Protein 2L2F (pdb70)

Sequence (108 aa):
MGNFHESSNNIWLEDGHILHAECGNGEGDYVESTLDLDYYIGNDDGSFSWGGENFSGSASNITLDIEGDDNIPVLRAELNPMDGDPVEANVNLSERIGNDCGTLIFLAMGNFHESSNNIWLEDGHILHAECGNGEGDYVESTLDLDYYIGNDDGSFSWGGENFSGSASNITLDIEGDDNIPVLRAELNPMDGDPVEANVNLSERIGNDCGTLIFLAMGNFHESSNNIWLEDGHILHAECGNGEGDYVESTLDLDYYIGNDDGSFSWGGENFSGSASNITLDIEGDDNIPVLRAELNPMDGDPVEANVNLSERIGNDCGTLIFLAMGNFHESSNNIWLEDGHILHAECGNGEGDYVESTLDLDYYIGNDDGSFSWGGENFSGSASNITLDIEGDDNIPVLRAELNPMDGDPVEANVNLSERIGNDCGTLIFLAMGNFHESSNNIWLEDGHILHAECGNGEGDYVESTLDLDYYIGNDDGSFSWGGENFSGSASNITLDIEGDDNIPVLRAELNPMDGDPVEANVNLSERIGNDCGTLIFLAMGNFHESSNNIWLEDGHILHAECGNGEGDYVESTLDLDYYIGNDDGSFSWGGENFSGSASNITLDIEGDDNIPVLRAELNPMDGDPVEANVNLSERIGNDCGTLIFLAMGNFHESSNNIWLEDGHILHAECGNGEGDYVESTLDLDYYIGNDDGSFSWGGENFSGSASNITLDIEGDDNIPVLRAELNPMDGDPVEANVNLSERIGNDCGTLIFLAMGNFHESSNNIWLEDGHILHAECGNGEGDYVESTLDLDYYIGNDDGSFSWGGENFSGSASNITLDIEGDDNIPVLRAELNPMDGDPVEANVNLSERIGNDCGTLIFLAMGNFHESSNNIWLEDGHILHAECGNGEGDYVESTLDLDYYIGNDDGSFSWGGENFSGSASNITLDIEGDDNIPVLRAELNPMDGDPVEANVNLSERIGNDCGTLIFLAMGNFHESSNNIWLEDGHILHAECGNGEGDYVESTLDLDYYIGNDDGSFSWGGENFSGSASNITLDIEGDDNIPVLRAELNPMDGDPVEANVNLSERIGNDCGTLIFLAMGNFHESSNNIWLEDGHILHAECGNGEGDYVESTLDLDYYIGNDDGSFSWGGENFSGSASNITLDIEGDDNIPVLRAELNPMDGDPVEANVNLSERIGNDCGTLIFLAMGNFHESSNNIWLEDGHILHAECGNGEGDYVESTLDLDYYIGNDDGSFSWGGENFSGSASNITLDIEGDDNIPVLRAELNPMDGDPVEANVNLSERIGNDCGTLIFLAMGNFHESSNNIWLEDGHILHAECGNGEGDYVESTLDLDYYIGNDDGSFSWGGENFSGSASNITLDIEGDDNIPVLRAELNPMDGDPVEANVNLSERIGNDCGTLIFLAMGNFHESSNNIWLEDGHILHAECGNGEGDYVESTLDLDYYIGNDDGSFSWGGENFSGSASNITLDIEGDDNIPVLRAELNPMDGDPVEANVNLSERIGNDCGTLIFLAMGNFHESSNNIWLEDGHILHAECGNGEGDYVESTLDLDYYIGNDDGSFSWGGENFSGSASNITLDIEGDDNIPVLRAELNPMDGDPVEANVNLSERIGNDCGTLIFLAMGNFHESSNNIWLEDGHILHAECGNGEGDYVESTLDLDYYIGNDDGSFSWGGENFSGSASNITLDIEGDDNIPVLRAELNPMDGDPVEANVNLSERIGNDCGTLIFLAMGNFHESSNNIWLEDGHILHAECGNGEGDYVESTLDLDYYIGNDDGSFSWGGENFSGSASNITLDIEGDDNIPVLRAELNPMDGDPVEANVNLSERIGNDCGTLIFLAMGNFHESSNNIWLEDGHILHAECGNGEGDYVESTLDLDYYIGNDDGSFSWGGENFSGSASNITLDIEGDDNIPVLRAELNPMDGDPVEANVNLSERIGNDCGTLIFLAMGNFHESSNNIWLEDGHILHAECGNGEGDYVESTLDLDYYIGNDDGSFSWGGENFSGSASNITLDIEGDDNIPVLRAELNPMDGDPVEANVNLSERIGNDCGTLIFLAMGNFHESSNNIWLEDGHILHAECGNGEGDYVESTLDLDYYIGNDDGSFSWGGENFSGSASNITLDIEGDDNIPVLRAELNPMDGDPVEANVNLSERIGNDCGTLIFLA

B-factor: mean 0.48, std 0.54, range [0.07, 3.86]

Radius of gyration: 13.77 Å; Cα contacts (8 Å, |Δi|>4): 285; chains: 1; bounding box: 48×23×30 Å

InterPro domains:
  IPR011058 Cyanovirin-N [PF08881] (4-104)
  IPR011058 Cyanovirin-N [SM01111] (3-106)
  IPR036673 Cyanovirin-N superfamily [G3DSA:2.30.60.10] (1-108)
  IPR036673 Cyanovirin-N superfamily [SSF51322] (2-106)

Organism: Gibberella zeae (strain ATCC MYA-4620 / CBS 123657 / FGSC 9075 / NRRL 31084 / PH-1) (NCBI:txid229533)

CATH classification: 2.30.60.10

Nearest PDB structures (foldseek):
  2l2f-assembly1_A  TM=1.007E+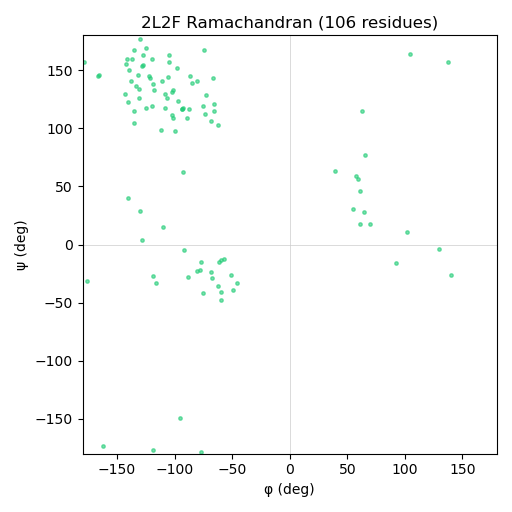00  e=2.336E-23  Fusarium graminearum
  5k79-assembly2_B  TM=9.026E-01  e=1.060E-09  Gloeothece citriformis PCC 7424
  1n02-assembly1_A  TM=8.655E-01  e=2.011E-09  Nostoc ellipsosporum
  2jzj-assembly1_A  TM=8.826E-01  e=4.046E-09  Ceratopteris richardii
  2yhh-assembly1_A  TM=8.433E-01  e=1.055E-07  Microcystis aeruginosa

Secondary structure (DSSP, 8-state):
--GGGTSEEEEEEETTTEEEEEEE-SSS-EEEEEEESTTTEEESSSSEEET---SGGGEEEEEEEEETTTTEEEEEEEE--SSSS-EEEEEEGGGSEEEETTEEEE--

Solvent-accessible surface area: 6148 Å² total; per-residue (Å²): 191,1,86,1,24,116,45,12,61,94,40,117,20,78,131,2,54,45,0,26,1,43,0,15,62,74,170,67,107,127,52,139,12,81,13,47,0,54,112,63,1,6,41,91,81,0,55,30,42,52,56,19,100,80,0,37,69,47,18,55,104,18,89,26,86,95,100,47,152,110,87,34,2,13,0,92,3,69,0,68,20,169,126,42,121,67,70,146,5,99,11,35,0,8,97,94,0,6,42,85,91,0,75,10,65,38,40,134

Structure (mmCIF, N/CA/C/O backbone):
data_2L2F
#
_entry.id   2L2F
#
loop_
_atom_site.group_PDB
_atom_site.id
_atom_site.type_symbol
_atom_site.label_atom_id
_atom_site.label_alt_id
_atom_site.label_comp_id
_atom_site.label_asym_id
_atom_site.label_entity_id
_atom_site.label_seq_id
_atom_site.pdbx_PDB_ins_code
_atom_site.Cartn_x
_atom_site.Cartn_y
_atom_site.Cartn_z
_atom_site.occupancy
_atom_site.B_iso_or_equiv
_atom_site.auth_seq_id
_atom_site.auth_comp_id
_atom_site.auth_asym_id
_atom_site.auth_atom_id
_atom_site.pdbx_PDB_model_num
ATOM 1 N N . MET A 1 1 ? -5.641 -12.234 -3.837 1.00 0.50 1 MET A N 1
ATOM 2 C CA . MET A 1 1 ? -4.733 -11.095 -4.133 1.00 0.24 1 MET A CA 1
ATOM 3 C C . MET A 1 1 ? -5.428 -9.759 -3.889 1.00 0.20 1 MET A C 1
ATOM 4 O O . MET A 1 1 ? -6.610 -9.716 -3.548 1.00 0.27 1 MET A O 1
ATOM 20 N N . GLY A 1 2 ? -4.686 -8.671 -4.067 1.00 0.13 2 GLY A N 1
ATOM 21 C CA . GLY A 1 2 ? -5.249 -7.349 -3.862 1.00 0.10 2 GLY A CA 1
ATOM 22 C C . GLY A 1 2 ? -5.805 -6.752 -5.132 1.00 0.10 2 GLY A C 1
ATOM 23 O O . GLY A 1 2 ? -5.350 -5.707 -5.598 1.00 0.11 2 GLY A O 1
ATOM 27 N N . ASN A 1 3 ? -6.812 -7.416 -5.673 1.00 0.10 3 ASN A N 1
ATOM 28 C CA . ASN A 1 3 ? -7.482 -6.969 -6.882 1.00 0.11 3 ASN A CA 1
ATOM 29 C C . ASN A 1 3 ? -8.123 -5.602 -6.673 1.00 0.11 3 ASN A C 1
ATOM 30 O O . ASN A 1 3 ? -8.519 -4.943 -7.633 1.00 0.12 3 ASN A O 1
ATOM 41 N N . PHE A 1 4 ? -8.256 -5.191 -5.410 1.00 0.10 4 PHE A N 1
ATOM 42 C CA . PHE A 1 4 ? -8.887 -3.917 -5.084 1.00 0.10 4 PHE A CA 1
ATOM 43 C C . PHE A 1 4 ? -8.370 -2.795 -5.983 1.00 0.10 4 PHE A C 1
ATOM 44 O O . PHE A 1 4 ? -9.108 -1.870 -6.318 1.00 0.12 4 PHE A O 1
ATOM 61 N N . HIS A 1 5 ? -7.107 -2.886 -6.377 1.00 0.10 5 HIS A N 1
ATOM 62 C CA . HIS A 1 5 ? -6.511 -1.878 -7.242 1.00 0.11 5 HIS A CA 1
ATOM 63 C C . HIS A 1 5 ? -7.232 -1.829 -8.586 1.00 0.11 5 HIS A C 1
ATOM 64 O O . HIS A 1 5 ? -7.390 -0.762 -9.179 1.00 0.13 5 HIS A O 1
ATOM 79 N N . GLU A 1 6 ? -7.661 -2.994 -9.060 1.00 0.11 6 GLU A N 1
ATOM 80 C CA . GLU A 1 6 ? -8.359 -3.086 -10.335 1.00 0.12 6 GLU A CA 1
ATOM 81 C C . GLU A 1 6 ? -9.831 -2.705 -10.189 1.00 0.12 6 GLU A C 1
ATOM 82 O O . GLU A 1 6 ? -10.482 -2.323 -11.161 1.00 0.13 6 GLU A O 1
ATOM 94 N N . SER A 1 7 ? -10.350 -2.811 -8.969 1.00 0.11 7 SER A N 1
ATOM 95 C CA . SER A 1 7 ? -11.745 -2.477 -8.702 1.00 0.12 7 SER A CA 1
ATOM 96 C C . SER A 1 7 ? -11.862 -1.204 -7.864 1.00 0.11 7 SER A C 1
ATOM 97 O O . SER A 1 7 ? -12.924 -0.913 -7.314 1.00 0.12 7 SER A O 1
ATOM 105 N N . SER A 1 8 ? -10.771 -0.447 -7.770 1.00 0.12 8 SER A N 1
ATOM 106 C CA . SER A 1 8 ? -10.771 0.792 -6.999 1.00 0.15 8 SER A CA 1
ATOM 107 C C . SER A 1 8 ? -10.254 1.956 -7.837 1.00 0.16 8 SER A C 1
ATOM 108 O O . SER A 1 8 ? -9.493 1.763 -8.785 1.00 0.17 8 SER A O 1
ATOM 116 N N . ASN A 1 9 ? -10.673 3.164 -7.477 1.00 0.19 9 ASN A N 1
ATOM 117 C CA . ASN A 1 9 ? -10.254 4.363 -8.189 1.00 0.23 9 ASN A CA 1
ATOM 118 C C . ASN A 1 9 ? -9.516 5.314 -7.253 1.00 0.23 9 ASN A C 1
ATOM 119 O O . ASN A 1 9 ? -9.650 5.230 -6.032 1.00 0.23 9 ASN A O 1
ATOM 130 N N . ASN A 1 10 ? -8.738 6.216 -7.836 1.00 0.25 10 ASN A N 1
ATOM 131 C CA . ASN A 1 10 ? -7.974 7.185 -7.059 1.00 0.26 10 ASN A CA 1
ATOM 132 C C . ASN A 1 10 ? -7.036 6.481 -6.082 1.00 0.22 10 ASN A C 1
ATOM 133 O O . ASN A 1 10 ? -7.115 6.687 -4.871 1.00 0.23 10 ASN A O 1
ATOM 144 N N . ILE A 1 11 ? -6.147 5.651 -6.618 1.00 0.20 11 ILE A N 1
ATOM 145 C CA . ILE A 1 11 ? -5.192 4.918 -5.794 1.00 0.17 11 ILE A CA 1
ATOM 146 C C . ILE A 1 11 ? -3.879 5.685 -5.678 1.00 0.18 11 ILE A C 1
ATOM 147 O O . ILE A 1 11 ? -3.192 5.912 -6.675 1.00 0.19 11 ILE A O 1
ATOM 163 N N . TRP A 1 12 ? -3.536 6.084 -4.458 1.00 0.17 12 TRP A N 1
ATOM 164 C CA . TRP A 1 12 ? -2.306 6.830 -4.217 1.00 0.17 12 TRP A CA 1
ATOM 165 C C . TRP A 1 12 ? -1.920 6.783 -2.741 1.00 0.17 12 TRP A C 1
ATOM 166 O O . TRP A 1 12 ? -2.539 6.071 -1.950 1.00 0.20 12 TRP A O 1
ATOM 187 N N . LEU A 1 13 ? -0.893 7.545 -2.378 1.00 0.17 13 LEU A N 1
ATOM 188 C CA . LEU A 1 13 ? -0.425 7.588 -0.998 1.00 0.17 13 LEU A CA 1
ATOM 189 C C . LEU A 1 13 ? -0.239 9.027 -0.526 1.00 0.15 13 LEU A C 1
ATOM 190 O O . LEU A 1 13 ? 0.138 9.903 -1.304 1.00 0.16 13 LEU A O 1
ATOM 206 N N . GLU A 1 14 ? -0.505 9.262 0.755 1.00 0.14 14 GLU A N 1
ATOM 207 C CA . GLU A 1 14 ? -0.367 10.593 1.335 1.00 0.14 14 GLU A CA 1
ATOM 208 C C . GLU A 1 14 ? 0.661 10.586 2.463 1.00 0.15 14 GLU A C 1
ATOM 209 O O . GLU A 1 14 ? 0.496 9.889 3.464 1.00 0.15 14 GLU A O 1
ATOM 221 N N . ASP A 1 15 ? 1.722 11.367 2.290 1.00 0.16 15 ASP A N 1
ATOM 222 C CA . ASP A 1 15 ? 2.782 11.456 3.288 1.00 0.18 15 ASP A CA 1
ATOM 223 C C . ASP A 1 15 ? 3.455 10.101 3.505 1.00 0.19 15 ASP A C 1
ATOM 224 O O . ASP A 1 15 ? 4.136 9.891 4.509 1.00 0.20 15 ASP A O 1
ATOM 233 N N . GLY A 1 16 ? 3.267 9.187 2.557 1.00 0.18 16 GLY A N 1
ATOM 234 C CA . GLY A 1 16 ? 3.869 7.871 2.664 1.00 0.20 16 GLY A CA 1
ATOM 235 C C . GLY A 1 16 ? 3.427 7.117 3.904 1.00 0.19 16 GLY A C 1
ATOM 236 O O . GLY A 1 16 ? 4.259 6.688 4.704 1.00 0.20 16 GLY A O 1
ATOM 240 N N . HIS A 1 17 ? 2.118 6.945 4.060 1.00 0.16 17 HIS A N 1
ATOM 241 C CA . HIS A 1 17 ? 1.577 6.225 5.209 1.00 0.16 17 HIS A CA 1
ATOM 242 C C . HIS A 1 17 ? 0.057 6.078 5.112 1.00 0.14 17 HIS A C 1
ATOM 243 O O . HIS A 1 17 ? -0.508 5.091 5.583 1.00 0.16 17 HIS A O 1
ATOM 258 N N . ILE A 1 18 ? -0.600 7.058 4.497 1.00 0.14 18 ILE A N 1
ATOM 259 C CA . ILE A 1 18 ? -2.050 7.021 4.340 1.00 0.14 18 ILE A CA 1
ATOM 260 C C . ILE A 1 18 ? -2.435 6.617 2.920 1.00 0.15 18 ILE A C 1
ATOM 261 O O . ILE A 1 18 ? -1.920 7.165 1.945 1.00 0.23 18 ILE A O 1
ATOM 277 N N . LEU A 1 19 ? -3.344 5.653 2.813 1.00 0.13 19 LEU A N 1
ATOM 278 C CA . LEU A 1 19 ? -3.801 5.170 1.515 1.00 0.15 19 LEU A CA 1
ATOM 279 C C . LEU A 1 19 ? -5.253 5.562 1.265 1.00 0.15 19 LEU A C 1
ATOM 280 O O . LEU A 1 19 ? -6.084 5.515 2.171 1.00 0.15 19 LEU A O 1
ATOM 296 N N . HIS A 1 20 ? -5.550 5.945 0.028 1.00 0.16 20 HIS A N 1
ATOM 297 C CA . HIS A 1 20 ? -6.904 6.341 -0.346 1.00 0.17 20 HIS A CA 1
ATOM 298 C C . HIS A 1 20 ? -7.314 5.666 -1.650 1.00 0.19 20 HIS A C 1
ATOM 299 O O . HIS A 1 20 ? -6.533 5.604 -2.599 1.00 0.21 20 HIS A O 1
ATOM 314 N N . ALA A 1 21 ? -8.541 5.158 -1.690 1.00 0.19 21 ALA A N 1
ATOM 315 C CA . ALA A 1 21 ? -9.045 4.486 -2.879 1.00 0.21 21 ALA A CA 1
ATOM 316 C C . ALA A 1 21 ? -10.556 4.297 -2.808 1.00 0.20 21 ALA A C 1
ATOM 317 O O . ALA A 1 21 ? -11.114 4.070 -1.734 1.00 0.23 21 ALA A O 1
ATOM 324 N N . GLU A 1 22 ? -11.213 4.392 -3.959 1.00 0.22 22 GLU A N 1
ATOM 325 C CA . GLU A 1 22 ? -12.661 4.231 -4.031 1.00 0.23 22 GLU A CA 1
ATOM 326 C C . GLU A 1 22 ? -13.025 2.830 -4.507 1.00 0.18 22 GLU A C 1
ATOM 327 O O . GLU A 1 22 ? -13.023 2.551 -5.706 1.00 0.23 22 GLU A O 1
ATOM 339 N N . CYS A 1 23 ? -13.337 1.950 -3.561 1.00 0.15 23 CYS A N 1
ATOM 340 C CA . CYS A 1 23 ? -13.701 0.577 -3.887 1.00 0.17 23 CYS A CA 1
ATOM 341 C C . CYS A 1 23 ? -15.212 0.384 -3.829 1.00 0.19 23 CYS A C 1
ATOM 342 O O . CYS A 1 23 ? -15.866 0.803 -2.875 1.00 0.24 23 CYS A O 1
ATOM 350 N N . GLY A 1 24 ? -15.760 -0.255 -4.858 1.00 0.18 24 GLY A N 1
ATOM 351 C CA . GLY A 1 24 ? -17.190 -0.495 -4.905 1.00 0.21 24 GLY A CA 1
ATOM 352 C C . GLY A 1 24 ? -17.616 -1.635 -4.001 1.00 0.23 24 GLY A C 1
ATOM 353 O O . GLY A 1 24 ? -16.789 -2.227 -3.308 1.00 0.29 24 GLY A O 1
ATOM 357 N N . ASN A 1 25 ? -18.909 -1.943 -4.007 1.00 0.23 25 ASN A N 1
ATOM 358 C CA . ASN A 1 25 ? -19.441 -3.022 -3.179 1.00 0.27 25 ASN A CA 1
ATOM 359 C C . ASN A 1 25 ? -20.016 -4.140 -4.044 1.00 0.32 25 ASN A C 1
ATOM 360 O O . ASN A 1 25 ? -19.951 -5.314 -3.681 1.00 0.38 25 ASN A O 1
ATOM 371 N N . GLY A 1 26 ? -20.579 -3.768 -5.190 1.00 0.37 26 GLY A N 1
ATOM 372 C CA . GLY A 1 26 ? -21.156 -4.753 -6.086 1.00 0.45 26 GLY A CA 1
ATOM 373 C C . GLY A 1 26 ? -22.450 -4.275 -6.716 1.00 0.48 26 GLY A C 1
ATOM 374 O O . GLY A 1 26 ? -22.816 -4.712 -7.807 1.00 0.63 26 GLY A O 1
ATOM 378 N N . GLU A 1 27 ? -23.143 -3.374 -6.027 1.00 0.46 27 GLU A N 1
ATOM 379 C CA . GLU A 1 27 ? -24.403 -2.834 -6.525 1.00 0.54 27 GLU A CA 1
ATOM 380 C C . GLU A 1 27 ? -24.174 -1.966 -7.758 1.00 0.58 27 GLU A C 1
ATOM 381 O O . GLU A 1 27 ? -25.049 -1.848 -8.616 1.00 0.70 27 GLU A O 1
ATOM 393 N N . GLY A 1 28 ? -22.993 -1.360 -7.840 1.00 0.51 28 GLY A N 1
ATOM 394 C CA . GLY A 1 28 ? -22.672 -0.511 -8.972 1.00 0.60 28 GLY A CA 1
ATOM 395 C C . GLY A 1 28 ? -22.131 0.846 -8.557 1.00 0.57 28 GLY A C 1
ATOM 396 O O . GLY A 1 28 ? -21.747 1.651 -9.406 1.00 0.70 28 GLY A O 1
ATOM 400 N N . ASP A 1 29 ? -22.099 1.104 -7.252 1.00 0.43 29 ASP A N 1
ATOM 401 C CA . ASP A 1 29 ? -21.601 2.375 -6.738 1.00 0.41 29 ASP A CA 1
ATOM 402 C C . ASP A 1 29 ? -20.215 2.207 -6.122 1.00 0.36 29 ASP A C 1
ATOM 403 O O . ASP A 1 29 ? -19.787 1.092 -5.825 1.00 0.34 29 ASP A O 1
ATOM 412 N N . TYR A 1 30 ? -19.519 3.324 -5.933 1.00 0.34 30 TYR A N 1
ATOM 413 C CA . TYR A 1 30 ? -18.182 3.302 -5.353 1.00 0.30 30 TYR A CA 1
ATOM 414 C C . TYR A 1 30 ? -18.212 3.775 -3.903 1.00 0.26 30 TYR A C 1
ATOM 415 O O . TYR A 1 30 ? -19.128 4.487 -3.491 1.00 0.28 30 TYR A O 1
ATOM 433 N N . VAL A 1 31 ? -17.207 3.373 -3.132 1.00 0.23 31 VAL A N 1
ATOM 434 C CA . VAL A 1 31 ? -17.123 3.755 -1.727 1.00 0.22 31 VAL A CA 1
ATOM 435 C C . VAL A 1 31 ? -15.710 4.196 -1.357 1.00 0.21 31 VAL A C 1
ATOM 436 O O . VAL A 1 31 ? -14.774 3.398 -1.383 1.00 0.28 31 VAL A O 1
ATOM 449 N N . GLU A 1 32 ? -15.565 5.472 -1.013 1.00 0.24 32 GLU A N 1
ATOM 450 C CA . GLU A 1 32 ? -14.273 6.021 -0.636 1.00 0.25 32 GLU A CA 1
ATOM 451 C C . GLU A 1 32 ? -13.770 5.396 0.661 1.00 0.23 32 GLU A C 1
ATOM 452 O O . GLU A 1 32 ? -14.426 5.483 1.699 1.00 0.32 32 GLU A O 1
ATOM 464 N N . SER A 1 33 ? -12.600 4.770 0.594 1.00 0.18 33 SER A N 1
ATOM 465 C CA . SER A 1 33 ? -12.006 4.134 1.763 1.00 0.19 33 SER A CA 1
ATOM 466 C C . SER A 1 33 ? -10.514 4.436 1.843 1.00 0.14 33 SER A C 1
ATOM 467 O O . SER A 1 33 ? -9.892 4.808 0.847 1.00 0.17 33 SER A O 1
ATOM 475 N N . THR A 1 34 ? -9.944 4.278 3.032 1.00 0.15 34 THR A N 1
ATOM 476 C CA . THR A 1 34 ? -8.525 4.537 3.238 1.00 0.13 34 THR A CA 1
ATOM 477 C C . THR A 1 34 ? -7.919 3.526 4.207 1.00 0.16 34 THR A C 1
ATOM 478 O O . THR A 1 34 ? -8.622 2.947 5.035 1.00 0.23 34 THR A O 1
ATOM 489 N N . LEU A 1 35 ? -6.611 3.319 4.095 1.00 0.15 35 LEU A N 1
ATOM 490 C CA . LEU A 1 35 ? -5.910 2.376 4.959 1.00 0.18 35 LEU A CA 1
ATOM 491 C C . LEU A 1 35 ? -4.577 2.951 5.427 1.00 0.16 35 LEU A C 1
ATOM 492 O O . LEU A 1 35 ? -3.871 3.611 4.664 1.00 0.17 35 LEU A O 1
ATOM 508 N N . ASP A 1 36 ? -4.238 2.691 6.685 1.00 0.16 36 ASP A N 1
ATOM 509 C CA . ASP A 1 36 ? -2.989 3.175 7.257 1.00 0.14 36 ASP A CA 1
ATOM 510 C C . ASP A 1 36 ? -1.916 2.096 7.194 1.00 0.13 36 ASP A C 1
ATOM 511 O O . ASP A 1 36 ? -2.100 0.991 7.694 1.00 0.13 36 ASP A O 1
ATOM 520 N N . LEU A 1 37 ? -0.800 2.423 6.565 1.00 0.12 37 LEU A N 1
ATOM 521 C CA . LEU A 1 37 ? 0.309 1.485 6.437 1.00 0.11 37 LEU A CA 1
ATOM 522 C C . LEU A 1 37 ? 1.244 1.593 7.627 1.00 0.11 37 LEU A C 1
ATOM 523 O O . LEU A 1 37 ? 1.905 0.625 8.003 1.00 0.10 37 LEU A O 1
ATOM 539 N N . ASP A 1 38 ? 1.290 2.782 8.222 1.00 0.11 38 ASP A N 1
ATOM 540 C CA . ASP A 1 38 ? 2.140 3.023 9.378 1.00 0.11 38 ASP A CA 1
ATOM 541 C C . ASP A 1 38 ? 1.806 2.049 10.502 1.00 0.12 38 ASP A C 1
ATOM 542 O O . ASP A 1 38 ? 2.556 1.922 11.470 1.00 0.13 38 ASP A O 1
ATOM 551 N N . TYR A 1 39 ? 0.677 1.357 10.366 1.00 0.12 39 TYR A N 1
ATOM 552 C CA . TYR A 1 39 ? 0.256 0.392 11.375 1.00 0.13 39 TYR A CA 1
ATOM 553 C C . TYR A 1 39 ? -0.076 -0.967 10.749 1.00 0.13 39 TYR A C 1
ATOM 554 O O . TYR A 1 39 ? -0.505 -1.889 11.443 1.00 0.15 39 TYR A O 1
ATOM 572 N N . TYR A 1 40 ? 0.131 -1.086 9.438 1.00 0.12 40 TYR A N 1
ATOM 573 C CA . TYR A 1 40 ? -0.143 -2.333 8.731 1.00 0.14 40 TYR A CA 1
ATOM 574 C C . TYR A 1 40 ? 1.129 -2.897 8.098 1.00 0.11 40 TYR A C 1
ATOM 575 O O . TYR A 1 40 ? 1.251 -4.106 7.905 1.00 0.14 40 TYR A O 1
ATOM 593 N N . ILE A 1 41 ? 2.072 -2.015 7.774 1.00 0.14 41 ILE A N 1
ATOM 594 C CA . ILE A 1 41 ? 3.329 -2.430 7.162 1.00 0.12 41 ILE A CA 1
ATOM 595 C C . ILE A 1 41 ? 4.523 -2.001 8.012 1.00 0.10 41 ILE A C 1
ATOM 596 O O . ILE A 1 41 ? 4.518 -0.926 8.612 1.00 0.09 41 ILE A O 1
ATOM 612 N N . GLY A 1 42 ? 5.546 -2.849 8.054 1.00 0.11 42 GLY A N 1
ATOM 613 C CA . GLY A 1 42 ? 6.735 -2.543 8.828 1.00 0.11 42 GLY A CA 1
ATOM 614 C C . GLY A 1 42 ? 8.008 -2.720 8.026 1.00 0.12 42 GLY A C 1
ATOM 615 O O . GLY A 1 42 ? 7.968 -3.134 6.867 1.00 0.13 42 GLY A O 1
ATOM 619 N N . ASN A 1 43 ? 9.143 -2.405 8.642 1.00 0.14 43 ASN A N 1
ATOM 620 C CA . ASN A 1 43 ? 10.434 -2.533 7.977 1.00 0.16 43 ASN A CA 1
ATOM 621 C C . ASN A 1 43 ? 11.168 -3.784 8.448 1.00 0.12 43 ASN A C 1
ATOM 622 O O . ASN A 1 43 ? 11.605 -3.864 9.597 1.00 0.13 43 ASN A O 1
ATOM 633 N N . ASP A 1 44 ? 11.302 -4.757 7.553 1.00 0.12 44 ASP A N 1
ATOM 634 C CA . ASP A 1 44 ? 11.986 -6.003 7.876 1.00 0.13 44 ASP A CA 1
ATOM 635 C C . ASP A 1 44 ? 13.298 -6.117 7.106 1.00 0.14 44 ASP A C 1
ATOM 636 O O . ASP A 1 44 ? 13.312 -6.510 5.939 1.00 0.17 44 ASP A O 1
ATOM 645 N N . ASP A 1 45 ? 14.399 -5.771 7.766 1.00 0.13 45 ASP A N 1
ATOM 646 C CA . ASP A 1 45 ? 15.714 -5.836 7.140 1.00 0.14 45 ASP A CA 1
ATOM 647 C C . ASP A 1 45 ? 15.779 -4.921 5.921 1.00 0.13 45 ASP A C 1
ATOM 648 O O . ASP A 1 45 ? 16.257 -5.317 4.858 1.00 0.16 45 ASP A O 1
ATOM 657 N N . GLY A 1 46 ? 15.293 -3.695 6.083 1.00 0.12 46 GLY A N 1
ATOM 658 C CA . GLY A 1 46 ? 15.303 -2.744 4.988 1.00 0.12 46 GLY A CA 1
ATOM 659 C C . GLY A 1 46 ? 14.329 -3.113 3.885 1.00 0.11 46 GLY A C 1
ATOM 660 O O . GLY A 1 46 ? 14.438 -2.619 2.763 1.00 0.13 46 GLY A O 1
ATOM 664 N N . SER A 1 47 ? 13.374 -3.984 4.201 1.00 0.10 47 SER A N 1
ATOM 665 C CA . SER A 1 47 ? 12.381 -4.416 3.224 1.00 0.11 47 SER A CA 1
ATOM 666 C C . SER A 1 47 ? 10.967 -4.235 3.770 1.00 0.10 47 SER A C 1
ATOM 667 O O . SER A 1 47 ? 10.771 -4.079 4.975 1.00 0.17 47 SER A O 1
ATOM 675 N N . PHE A 1 48 ? 9.986 -4.257 2.873 1.00 0.09 48 PHE A N 1
ATOM 676 C CA . PHE A 1 48 ? 8.590 -4.096 3.263 1.00 0.08 48 PHE A CA 1
ATOM 677 C C . PHE A 1 48 ? 8.019 -5.407 3.794 1.00 0.08 48 PHE A C 1
ATOM 678 O O . PHE A 1 48 ? 8.312 -6.481 3.269 1.00 0.09 48 PHE A O 1
ATOM 695 N N . SER A 1 49 ? 7.203 -5.312 4.840 1.00 0.08 49 SER A N 1
ATOM 696 C CA . SER A 1 49 ? 6.592 -6.492 5.442 1.00 0.08 49 SER A CA 1
ATOM 697 C C . SER A 1 49 ? 5.091 -6.296 5.628 1.00 0.07 49 SER A C 1
ATOM 698 O O . SER A 1 49 ? 4.653 -5.323 6.241 1.00 0.08 49 SER A O 1
ATOM 706 N N . TRP A 1 50 ? 4.307 -7.229 5.095 1.00 0.07 50 TRP A N 1
ATOM 707 C CA . TRP A 1 50 ? 2.855 -7.161 5.204 1.00 0.08 50 TRP A CA 1
ATOM 708 C C . TRP A 1 50 ? 2.398 -7.537 6.610 1.00 0.08 50 TRP A C 1
ATOM 709 O O . TRP A 1 50 ? 2.642 -8.651 7.075 1.00 0.08 50 TRP A O 1
ATOM 730 N N . GLY A 1 51 ? 1.736 -6.602 7.282 1.00 0.10 51 GLY A N 1
ATOM 731 C CA . GLY A 1 51 ? 1.258 -6.856 8.629 1.00 0.11 51 GLY A CA 1
ATOM 732 C C . GLY A 1 51 ? 2.134 -6.218 9.692 1.00 0.11 51 GLY A C 1
ATOM 733 O O . GLY A 1 51 ? 1.979 -6.500 10.880 1.00 0.12 51 GLY A O 1
ATOM 737 N N . GLY A 1 52 ? 3.054 -5.355 9.268 1.00 0.10 52 GLY A N 1
ATOM 738 C CA . GLY A 1 52 ? 3.935 -4.692 10.209 1.00 0.10 52 GLY A CA 1
ATOM 739 C C . GLY A 1 52 ? 3.422 -3.324 10.610 1.00 0.10 52 GLY A C 1
ATOM 740 O O . GLY A 1 52 ? 2.213 -3.095 10.649 1.00 0.10 52 GLY A O 1
ATOM 744 N N . GLU A 1 53 ? 4.340 -2.411 10.910 1.00 0.10 53 GLU A N 1
ATOM 745 C CA . GLU A 1 53 ? 3.967 -1.059 11.309 1.00 0.10 53 GLU A CA 1
ATOM 746 C C . GLU A 1 53 ? 5.203 -0.204 11.566 1.00 0.11 53 GLU A C 1
ATOM 747 O O . GLU A 1 53 ? 6.282 -0.722 11.851 1.00 0.12 53 GLU A O 1
ATOM 759 N N . ASN A 1 54 ? 5.035 1.111 11.462 1.00 0.11 54 ASN A N 1
ATOM 760 C CA . ASN A 1 54 ? 6.133 2.045 11.682 1.00 0.12 54 ASN A CA 1
ATOM 761 C C . ASN A 1 54 ? 7.221 1.869 10.627 1.00 0.11 54 ASN A C 1
ATOM 762 O O . ASN A 1 54 ? 8.394 2.144 10.881 1.00 0.12 54 ASN A O 1
ATOM 773 N N . PHE A 1 55 ? 6.826 1.411 9.443 1.00 0.10 55 PHE A N 1
ATOM 774 C CA . PHE A 1 55 ? 7.772 1.202 8.352 1.00 0.09 55 PHE A CA 1
ATOM 775 C C . PHE A 1 55 ? 8.475 2.507 7.987 1.00 0.09 55 PHE A C 1
ATOM 776 O O . PHE A 1 55 ? 9.676 2.525 7.721 1.00 0.12 55 PHE A O 1
ATOM 793 N N . SER A 1 56 ? 7.714 3.598 7.977 1.00 0.09 56 SER A N 1
ATOM 794 C CA . SER A 1 56 ? 8.259 4.909 7.645 1.00 0.11 56 SER A CA 1
ATOM 795 C C . SER A 1 56 ? 9.210 5.400 8.734 1.00 0.12 56 SER A C 1
ATOM 796 O O . SER A 1 56 ? 10.087 6.225 8.478 1.00 0.14 56 SER A O 1
ATOM 804 N N . GLY A 1 57 ? 9.031 4.888 9.949 1.00 0.15 57 GLY A N 1
ATOM 805 C CA . GLY A 1 57 ? 9.882 5.288 11.057 1.00 0.19 57 GLY A CA 1
ATOM 806 C C . GLY A 1 57 ? 11.359 5.178 10.729 1.00 0.17 57 GLY A C 1
ATOM 807 O O . GLY A 1 57 ? 12.185 5.883 11.311 1.00 0.23 57 GLY A O 1
ATOM 811 N N . SER A 1 58 ? 11.692 4.293 9.795 1.00 0.18 58 SER A N 1
ATOM 812 C CA . SER A 1 58 ? 13.079 4.095 9.390 1.00 0.23 58 SER A CA 1
ATOM 813 C C . SER A 1 58 ? 13.216 4.154 7.872 1.00 0.20 58 SER A C 1
ATOM 814 O O . SER A 1 58 ? 14.105 3.527 7.295 1.00 0.26 58 SER A O 1
ATOM 822 N N . ALA A 1 59 ? 12.331 4.911 7.230 1.00 0.14 59 ALA A N 1
ATOM 823 C CA . ALA A 1 59 ? 12.355 5.052 5.779 1.00 0.15 59 ALA A CA 1
ATOM 824 C C . ALA A 1 59 ? 12.434 6.519 5.372 1.00 0.17 59 ALA A C 1
ATOM 825 O O . ALA A 1 59 ? 12.275 7.413 6.203 1.00 0.22 59 ALA A O 1
ATOM 832 N N . SER A 1 60 ? 12.681 6.760 4.089 1.00 0.17 60 SER A N 1
ATOM 833 C CA . SER A 1 60 ? 12.781 8.120 3.573 1.00 0.21 60 SER A CA 1
ATOM 834 C C . SER A 1 60 ? 12.096 8.240 2.216 1.00 0.21 60 SER A C 1
ATOM 835 O O . SER A 1 60 ? 12.038 7.276 1.453 1.00 0.20 60 SER A O 1
ATOM 843 N N . ASN A 1 61 ? 11.582 9.435 1.923 1.00 0.23 61 ASN A N 1
ATOM 844 C CA . ASN A 1 61 ? 10.896 9.705 0.657 1.00 0.24 61 ASN A CA 1
ATOM 845 C C . ASN A 1 61 ? 10.021 8.529 0.227 1.00 0.20 61 ASN A C 1
ATOM 846 O O . ASN A 1 61 ? 10.259 7.909 -0.810 1.00 0.22 61 AS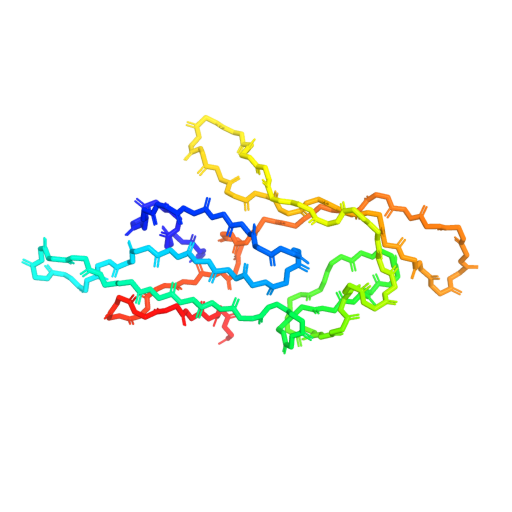N A O 1
ATOM 857 N N . ILE A 1 62 ? 9.006 8.229 1.031 1.00 0.15 62 ILE A N 1
ATOM 858 C CA . ILE A 1 62 ? 8.094 7.130 0.734 1.00 0.12 62 ILE A CA 1
ATOM 859 C C . ILE A 1 62 ? 6.952 7.597 -0.162 1.00 0.14 62 ILE A C 1
ATOM 860 O O . ILE A 1 62 ? 6.153 8.449 0.228 1.00 0.18 62 ILE A O 1
ATOM 876 N N . THR A 1 63 ? 6.880 7.037 -1.366 1.00 0.13 63 THR A N 1
ATOM 877 C CA . THR A 1 63 ? 5.835 7.402 -2.316 1.00 0.15 63 THR A CA 1
ATOM 878 C C . THR A 1 63 ? 5.336 6.179 -3.079 1.00 0.14 63 THR A C 1
ATOM 879 O O . THR A 1 63 ? 6.019 5.158 -3.150 1.00 0.13 63 THR A O 1
ATOM 890 N N . LEU A 1 64 ? 4.140 6.291 -3.648 1.00 0.16 64 LEU A N 1
ATOM 891 C CA . LEU A 1 64 ? 3.546 5.196 -4.406 1.00 0.17 64 LEU A CA 1
ATOM 892 C C . LEU A 1 64 ? 3.545 5.505 -5.900 1.00 0.19 64 LEU A C 1
ATOM 893 O O . LEU A 1 64 ? 3.106 6.575 -6.323 1.00 0.23 64 LEU A O 1
ATOM 909 N N . ASP A 1 65 ? 4.041 4.562 -6.695 1.00 0.17 65 ASP A N 1
ATOM 910 C CA . ASP A 1 65 ? 4.098 4.733 -8.143 1.00 0.20 65 ASP A CA 1
ATOM 911 C C . ASP A 1 65 ? 3.472 3.540 -8.858 1.00 0.19 65 ASP A C 1
ATOM 912 O O . ASP A 1 65 ? 3.441 2.431 -8.325 1.00 0.17 65 ASP A O 1
ATOM 921 N N . ILE A 1 66 ? 2.978 3.775 -10.070 1.00 0.22 66 ILE A N 1
ATOM 922 C CA . ILE A 1 66 ? 2.356 2.723 -10.860 1.00 0.22 66 ILE A CA 1
ATOM 923 C C . ILE A 1 66 ? 3.411 1.936 -11.636 1.00 0.23 66 ILE A C 1
ATOM 924 O O . ILE A 1 66 ? 4.355 2.511 -12.178 1.00 0.27 66 ILE A O 1
ATOM 940 N N . GLU A 1 67 ? 3.241 0.619 -11.683 1.00 0.22 67 GLU A N 1
ATOM 941 C CA . GLU A 1 67 ? 4.176 -0.247 -12.391 1.00 0.25 67 GLU A CA 1
ATOM 942 C C . GLU A 1 67 ? 3.442 -1.396 -13.074 1.00 0.24 67 GLU A C 1
ATOM 943 O O . GLU A 1 67 ? 2.640 -2.091 -12.451 1.00 0.26 67 GLU A O 1
ATOM 955 N N . GLY A 1 68 ? 3.722 -1.589 -14.359 1.00 0.33 68 GLY A N 1
ATOM 956 C CA . GLY A 1 68 ? 3.080 -2.655 -15.105 1.00 0.33 68 GLY A CA 1
ATOM 957 C C . GLY A 1 68 ? 1.995 -2.142 -16.031 1.00 0.35 68 GLY A C 1
ATOM 958 O O . GLY A 1 68 ? 1.535 -1.009 -15.893 1.00 0.40 68 GLY A O 1
ATOM 962 N N . ASP A 1 69 ? 1.585 -2.980 -16.978 1.00 0.35 69 ASP A N 1
ATOM 963 C CA . ASP A 1 69 ? 0.547 -2.607 -17.933 1.00 0.38 69 ASP A CA 1
ATOM 964 C C . ASP A 1 69 ? -0.841 -2.679 -17.298 1.00 0.36 69 ASP A C 1
ATOM 965 O O . ASP A 1 69 ? -1.808 -2.144 -17.842 1.00 0.39 69 ASP A O 1
ATOM 974 N N . ASP A 1 70 ? -0.937 -3.342 -16.149 1.00 0.33 70 ASP A N 1
ATOM 975 C CA . ASP A 1 70 ? -2.211 -3.479 -15.451 1.00 0.32 70 ASP A CA 1
ATOM 976 C C . ASP A 1 70 ? -2.419 -2.348 -14.443 1.00 0.28 70 ASP A C 1
ATOM 977 O O . ASP A 1 70 ? -3.475 -2.253 -13.818 1.00 0.29 70 ASP A O 1
ATOM 986 N N . ASN A 1 71 ? -1.409 -1.494 -14.284 1.00 0.26 71 ASN A N 1
ATOM 987 C CA . ASN A 1 71 ? -1.493 -0.379 -13.348 1.00 0.24 71 ASN A CA 1
ATOM 988 C C . ASN A 1 71 ? -1.579 -0.886 -11.917 1.00 0.21 71 ASN A C 1
ATOM 989 O O . ASN A 1 71 ? -2.652 -0.904 -11.315 1.00 0.22 71 ASN A O 1
ATOM 1000 N N . ILE A 1 72 ? -0.440 -1.301 -11.380 1.00 0.18 72 ILE A N 1
ATOM 1001 C CA . ILE A 1 72 ? -0.381 -1.815 -10.020 1.00 0.15 72 ILE A CA 1
ATOM 1002 C C . ILE A 1 72 ? 0.313 -0.824 -9.085 1.00 0.14 72 ILE A C 1
ATOM 1003 O O . ILE A 1 72 ? 1.491 -0.514 -9.265 1.00 0.18 72 ILE A O 1
ATOM 1019 N N . PRO A 1 73 ? -0.407 -0.311 -8.069 1.00 0.14 73 PRO A N 1
ATOM 1020 C CA . PRO A 1 73 ? 0.154 0.647 -7.109 1.00 0.15 73 PRO A CA 1
ATOM 1021 C C . PRO A 1 73 ? 1.307 0.054 -6.306 1.00 0.16 73 PRO A C 1
ATOM 1022 O O . PRO A 1 73 ? 1.093 -0.718 -5.371 1.00 0.21 73 PRO A O 1
ATOM 1033 N N . VAL A 1 74 ? 2.529 0.419 -6.678 1.00 0.15 74 VAL A N 1
ATOM 1034 C CA . VAL A 1 74 ? 3.717 -0.077 -5.994 1.00 0.20 74 VAL A CA 1
ATOM 1035 C C . VAL A 1 74 ? 4.344 1.005 -5.121 1.00 0.17 74 VAL A C 1
ATOM 1036 O O . VAL A 1 74 ? 4.648 2.100 -5.595 1.00 0.21 74 VAL A O 1
ATOM 1049 N N . LEU A 1 75 ? 4.535 0.691 -3.843 1.00 0.16 75 LEU A N 1
ATOM 1050 C CA . LEU A 1 75 ? 5.127 1.635 -2.902 1.00 0.14 75 LEU A CA 1
ATOM 1051 C C . LEU A 1 75 ? 6.636 1.438 -2.814 1.00 0.12 75 LEU A C 1
ATOM 1052 O O . LEU A 1 75 ? 7.111 0.378 -2.406 1.00 0.13 75 LEU A O 1
ATOM 1068 N N . ARG A 1 76 ? 7.385 2.464 -3.202 1.00 0.17 76 ARG A N 1
ATOM 1069 C CA . ARG A 1 76 ? 8.843 2.404 -3.171 1.00 0.17 76 ARG A CA 1
ATOM 1070 C C . ARG A 1 76 ? 9.413 3.448 -2.216 1.00 0.17 76 ARG A C 1
ATOM 1071 O O . ARG A 1 76 ? 9.013 4.612 -2.242 1.00 0.21 76 ARG A O 1
ATOM 1092 N N . ALA A 1 77 ? 10.352 3.024 -1.376 1.00 0.15 77 ALA A N 1
ATOM 1093 C CA . ALA A 1 77 ? 10.979 3.923 -0.415 1.00 0.17 77 ALA A CA 1
ATOM 1094 C C . ALA A 1 77 ? 12.237 3.300 0.181 1.00 0.15 77 ALA A C 1
ATOM 1095 O O . ALA A 1 77 ? 12.309 2.086 0.373 1.00 0.18 77 ALA A O 1
ATOM 1102 N N . GLU A 1 78 ? 13.226 4.138 0.474 1.00 0.16 78 GLU A N 1
ATOM 1103 C CA . GLU A 1 78 ? 14.480 3.669 1.052 1.00 0.15 78 GLU A CA 1
ATOM 1104 C C . GLU A 1 78 ? 14.292 3.286 2.516 1.00 0.14 78 GLU A C 1
ATOM 1105 O O . GLU A 1 78 ? 14.045 4.142 3.365 1.00 0.20 78 GLU A O 1
ATOM 1117 N N . LEU A 1 79 ? 14.408 1.994 2.805 1.00 0.13 79 LEU A N 1
ATOM 1118 C CA . LEU A 1 79 ? 14.248 1.498 4.167 1.00 0.13 79 LEU A CA 1
ATOM 1119 C C . LEU A 1 79 ? 15.602 1.303 4.842 1.00 0.14 79 LEU A C 1
ATOM 1120 O O . LEU A 1 79 ? 16.606 1.042 4.179 1.00 0.16 79 LEU A O 1
ATOM 1136 N N . ASN A 1 80 ? 15.620 1.430 6.165 1.00 0.15 80 ASN A N 1
ATOM 1137 C CA . ASN A 1 80 ? 16.847 1.265 6.934 1.00 0.16 80 ASN A CA 1
ATOM 1138 C C . ASN A 1 80 ? 16.886 -0.110 7.601 1.00 0.15 80 ASN A C 1
ATOM 1139 O O . ASN A 1 80 ? 16.143 -0.368 8.548 1.00 0.17 80 ASN A O 1
ATOM 1150 N N . PRO A 1 81 ? 17.755 -1.015 7.116 1.00 0.16 81 PRO A N 1
ATOM 1151 C CA . PRO A 1 81 ? 17.880 -2.364 7.674 1.00 0.18 81 PRO A CA 1
ATOM 1152 C C . PRO A 1 81 ? 18.614 -2.374 9.009 1.00 0.23 81 PRO A C 1
ATOM 1153 O O . PRO A 1 81 ? 19.228 -1.382 9.400 1.00 0.26 81 PRO A O 1
ATOM 1164 N N . MET A 1 82 ? 18.547 -3.504 9.703 1.00 0.26 82 MET A N 1
ATOM 1165 C CA . MET A 1 82 ? 19.207 -3.649 10.995 1.00 0.33 82 MET A CA 1
ATOM 1166 C C . MET A 1 82 ? 20.706 -3.879 10.822 1.00 0.37 82 MET A C 1
ATOM 1167 O O . MET A 1 82 ? 21.491 -3.625 11.735 1.00 0.44 82 MET A O 1
ATOM 1181 N N . ASP A 1 83 ? 21.097 -4.361 9.645 1.00 0.36 83 ASP A N 1
ATOM 1182 C CA . ASP A 1 83 ? 22.503 -4.624 9.358 1.00 0.44 83 ASP A CA 1
ATOM 1183 C C . ASP A 1 83 ? 23.260 -3.323 9.111 1.00 0.46 83 ASP A C 1
ATOM 1184 O O . ASP A 1 83 ? 24.387 -3.151 9.575 1.00 0.53 83 ASP A O 1
ATOM 1193 N N . GLY A 1 84 ? 22.632 -2.410 8.377 1.00 0.47 84 GLY A N 1
ATOM 1194 C CA . GLY A 1 84 ? 23.262 -1.136 8.082 1.00 0.54 84 GLY A CA 1
ATOM 1195 C C . GLY A 1 84 ? 23.061 -0.709 6.642 1.00 0.35 84 GLY A C 1
ATOM 1196 O O . GLY A 1 84 ? 22.810 -1.541 5.770 1.00 0.64 84 GLY A O 1
ATOM 1200 N N . ASP A 1 85 ? 23.172 0.591 6.391 1.00 0.41 85 ASP A N 1
ATOM 1201 C CA . ASP A 1 85 ? 23.001 1.130 5.047 1.00 0.34 85 ASP A CA 1
ATOM 1202 C C . ASP A 1 85 ? 21.583 0.875 4.535 1.00 0.31 85 ASP A C 1
ATOM 1203 O O . ASP A 1 85 ? 21.189 -0.273 4.330 1.00 0.37 85 ASP A O 1
ATOM 1212 N N . PRO A 1 86 ? 20.793 1.944 4.320 1.00 0.27 86 PRO A N 1
ATOM 1213 C CA . PRO A 1 86 ? 19.416 1.818 3.829 1.00 0.25 86 PRO A CA 1
ATOM 1214 C C . PRO A 1 86 ? 19.359 1.292 2.399 1.00 0.22 86 PRO A C 1
ATOM 1215 O O . PRO A 1 86 ? 20.202 1.632 1.569 1.00 0.32 86 PRO A O 1
ATOM 1226 N N . VAL A 1 87 ? 18.360 0.463 2.118 1.00 0.20 87 VAL A N 1
ATOM 1227 C CA . VAL A 1 87 ? 18.193 -0.109 0.787 1.00 0.21 87 VAL A CA 1
ATOM 1228 C C . VAL A 1 87 ? 16.826 0.238 0.207 1.00 0.18 87 VAL A C 1
ATOM 1229 O O . VAL A 1 87 ? 15.836 0.323 0.933 1.00 0.20 87 VAL A O 1
ATOM 1242 N N . GLU A 1 88 ? 16.781 0.438 -1.106 1.00 0.19 88 GLU A N 1
ATOM 1243 C CA . GLU A 1 88 ? 15.535 0.777 -1.784 1.00 0.18 88 GLU A CA 1
ATOM 1244 C C . GLU A 1 88 ? 14.542 -0.378 -1.706 1.00 0.16 88 GLU A C 1
ATOM 1245 O O . GLU A 1 88 ? 14.772 -1.447 -2.271 1.00 0.18 88 GLU A O 1
ATOM 1257 N N . ALA A 1 89 ? 13.436 -0.153 -1.005 1.00 0.13 89 ALA A N 1
ATOM 1258 C CA . ALA A 1 89 ? 12.407 -1.173 -0.856 1.00 0.11 89 ALA A CA 1
ATOM 1259 C C . ALA A 1 89 ? 11.193 -0.852 -1.720 1.00 0.11 89 ALA A C 1
ATOM 1260 O O . ALA A 1 89 ? 10.829 0.312 -1.887 1.00 0.13 89 ALA A O 1
ATOM 1267 N N . ASN A 1 90 ? 10.571 -1.890 -2.269 1.00 0.10 90 ASN A N 1
ATOM 1268 C CA . ASN A 1 90 ? 9.398 -1.714 -3.117 1.00 0.11 90 ASN A CA 1
ATOM 1269 C C . ASN A 1 90 ? 8.362 -2.801 -2.846 1.00 0.10 90 ASN A C 1
ATOM 1270 O O . ASN A 1 90 ? 8.650 -3.991 -2.967 1.00 0.12 90 ASN A O 1
ATOM 1281 N N . VAL A 1 91 ? 7.154 -2.383 -2.481 1.00 0.10 91 VAL A N 1
ATOM 1282 C CA . VAL A 1 91 ? 6.079 -3.324 -2.196 1.00 0.10 91 VAL A CA 1
ATOM 1283 C C . VAL A 1 91 ? 4.799 -2.936 -2.929 1.00 0.10 91 VAL A C 1
ATOM 1284 O O . VAL A 1 91 ? 4.398 -1.772 -2.926 1.00 0.13 91 VAL A O 1
ATOM 1297 N N . ASN A 1 92 ? 4.162 -3.920 -3.551 1.00 0.10 92 ASN A N 1
ATOM 1298 C CA . ASN A 1 92 ? 2.927 -3.689 -4.284 1.00 0.11 92 ASN A CA 1
ATOM 1299 C C . ASN A 1 92 ? 1.722 -3.847 -3.358 1.00 0.11 92 ASN A C 1
ATOM 1300 O O . ASN A 1 92 ? 1.393 -4.954 -2.938 1.00 0.12 92 ASN A O 1
ATOM 1311 N N . LEU A 1 93 ? 1.068 -2.731 -3.043 1.00 0.10 93 LEU A N 1
ATOM 1312 C CA . LEU A 1 93 ? -0.100 -2.750 -2.165 1.00 0.10 93 LEU A CA 1
ATOM 1313 C C . LEU A 1 93 ? -1.098 -3.814 -2.612 1.00 0.10 93 LEU A C 1
ATOM 1314 O O . LEU A 1 93 ? -1.699 -4.504 -1.790 1.00 0.10 93 LEU A O 1
ATOM 1330 N N . SER A 1 94 ? -1.259 -3.945 -3.924 1.00 0.11 94 SER A N 1
ATOM 1331 C CA . SER A 1 94 ? -2.174 -4.929 -4.494 1.00 0.11 94 SER A CA 1
ATOM 1332 C C . SER A 1 94 ? -1.789 -6.351 -4.086 1.00 0.12 94 SER A C 1
ATOM 1333 O O . SER A 1 94 ? -2.565 -7.286 -4.264 1.00 0.12 94 SER A O 1
ATOM 1341 N N . GLU A 1 95 ? -0.584 -6.514 -3.550 1.00 0.11 95 GLU A N 1
ATOM 1342 C CA . GLU A 1 95 ? -0.109 -7.827 -3.133 1.00 0.12 95 GLU A CA 1
ATOM 1343 C C . GLU A 1 95 ? -1.018 -8.430 -2.067 1.00 0.11 95 GLU A C 1
ATOM 1344 O O . GLU A 1 95 ? -1.395 -9.599 -2.151 1.00 0.12 95 GLU A O 1
ATOM 1356 N N . ARG A 1 96 ? -1.355 -7.634 -1.056 1.00 0.09 96 ARG A N 1
ATOM 1357 C CA . ARG A 1 96 ? -2.207 -8.106 0.030 1.00 0.09 96 ARG A CA 1
ATOM 1358 C C . ARG A 1 96 ? -3.199 -7.035 0.468 1.00 0.08 96 ARG A C 1
ATOM 1359 O O . ARG A 1 96 ? -3.462 -6.872 1.660 1.00 0.08 96 ARG A O 1
ATOM 1380 N N . ILE A 1 97 ? -3.758 -6.312 -0.496 1.00 0.08 97 ILE A N 1
ATOM 1381 C CA . ILE A 1 97 ? -4.729 -5.270 -0.191 1.00 0.08 97 ILE A CA 1
ATOM 1382 C C . ILE A 1 97 ? -6.025 -5.508 -0.957 1.00 0.08 97 ILE A C 1
ATOM 1383 O O . ILE A 1 97 ? -6.040 -5.497 -2.185 1.00 0.08 97 ILE A O 1
ATOM 1399 N N . GLY A 1 98 ? -7.111 -5.718 -0.225 1.00 0.08 98 GLY A N 1
ATOM 1400 C CA . GLY A 1 98 ? -8.392 -5.960 -0.860 1.00 0.08 98 GLY A CA 1
ATOM 1401 C C . GLY A 1 98 ? -9.431 -4.914 -0.509 1.00 0.08 98 GLY A C 1
ATOM 1402 O O . GLY A 1 98 ? -9.140 -3.954 0.205 1.00 0.09 98 GLY A O 1
ATOM 1406 N N . ASN A 1 99 ? -10.648 -5.104 -1.009 1.00 0.09 99 ASN A N 1
ATOM 1407 C CA . ASN A 1 99 ? -11.740 -4.176 -0.744 1.00 0.10 99 ASN A CA 1
ATOM 1408 C C . ASN A 1 99 ? -13.018 -4.931 -0.394 1.00 0.12 99 ASN A C 1
ATOM 1409 O O . ASN A 1 99 ? -13.679 -5.492 -1.268 1.00 0.14 99 ASN A O 1
ATOM 1420 N N . ASP A 1 100 ? -13.360 -4.944 0.891 1.00 0.13 100 ASP A N 1
ATOM 1421 C CA . ASP A 1 100 ? -14.558 -5.634 1.356 1.00 0.16 100 ASP A CA 1
ATOM 1422 C C . ASP A 1 100 ? -15.744 -4.679 1.430 1.00 0.17 100 ASP A C 1
ATOM 1423 O O . ASP A 1 100 ? -15.733 -3.716 2.197 1.00 0.17 100 ASP A O 1
ATOM 1432 N N . CYS A 1 101 ? -16.768 -4.953 0.627 1.00 0.18 101 CYS A N 1
ATOM 1433 C CA . CYS A 1 101 ? -17.966 -4.119 0.599 1.00 0.19 101 CYS A CA 1
ATOM 1434 C C . CYS A 1 101 ? -17.610 -2.660 0.328 1.00 0.17 101 CYS A C 1
ATOM 1435 O O . CYS A 1 101 ? -18.296 -1.747 0.787 1.00 0.18 101 CYS A O 1
ATOM 1443 N N . GLY A 1 102 ? -16.532 -2.450 -0.420 1.00 0.15 102 GLY A N 1
ATOM 1444 C CA . GLY A 1 102 ? -16.102 -1.101 -0.738 1.00 0.14 102 GLY A CA 1
ATOM 1445 C C . GLY A 1 102 ? -15.093 -0.559 0.257 1.00 0.13 102 GLY A C 1
ATOM 1446 O O . GLY A 1 102 ? -14.423 0.437 -0.012 1.00 0.14 102 GLY A O 1
ATOM 1450 N N . THR A 1 103 ? -14.984 -1.214 1.410 1.00 0.14 103 THR A N 1
ATOM 1451 C CA . THR A 1 103 ? -14.049 -0.788 2.445 1.00 0.14 103 THR A CA 1
ATOM 1452 C C . THR A 1 103 ? -12.669 -1.394 2.214 1.00 0.13 103 THR A C 1
ATOM 1453 O O . THR A 1 103 ? -12.547 -2.524 1.742 1.00 0.13 103 THR A O 1
ATOM 1464 N N . LEU A 1 104 ? -11.632 -0.634 2.551 1.00 0.12 104 LEU A N 1
ATOM 1465 C CA . LEU A 1 104 ? -10.259 -1.094 2.381 1.00 0.12 104 LEU A CA 1
ATOM 1466 C C . LEU A 1 104 ? -9.908 -2.154 3.420 1.00 0.12 104 LEU A C 1
ATOM 1467 O O . LEU A 1 104 ? -10.107 -1.954 4.618 1.00 0.15 104 LEU A O 1
ATOM 1483 N N . ILE A 1 105 ? -9.383 -3.283 2.953 1.00 0.12 105 ILE A N 1
ATOM 1484 C CA . ILE A 1 105 ? -9.003 -4.374 3.842 1.00 0.12 105 ILE A CA 1
ATOM 1485 C C . ILE A 1 105 ? -7.636 -4.936 3.469 1.00 0.12 105 ILE A C 1
ATOM 1486 O O . ILE A 1 105 ? -7.101 -4.636 2.402 1.00 0.12 105 ILE A O 1
ATOM 1502 N N . PHE A 1 106 ? -7.075 -5.751 4.356 1.00 0.13 106 PHE A N 1
ATOM 1503 C CA . PHE A 1 106 ? -5.770 -6.354 4.123 1.00 0.14 106 PHE A CA 1
ATOM 1504 C C . PHE A 1 106 ? -5.878 -7.878 4.096 1.00 0.16 106 PHE A C 1
ATOM 1505 O O . PHE A 1 106 ? -6.588 -8.474 4.905 1.00 0.19 106 PHE A O 1
ATOM 1522 N N . LEU A 1 107 ? -5.169 -8.500 3.159 1.00 0.16 107 LEU A N 1
ATOM 1523 C CA . LEU A 1 107 ? -5.186 -9.952 3.026 1.00 0.20 107 LEU A CA 1
ATOM 1524 C C . LEU A 1 107 ? -4.507 -10.615 4.220 1.00 0.23 107 LEU A C 1
ATOM 1525 O O . LEU A 1 107 ? -3.283 -10.586 4.346 1.00 0.25 107 LEU A O 1
ATOM 1541 N N . ALA A 1 108 ? -5.310 -11.212 5.094 1.00 0.25 108 ALA A N 1
ATOM 1542 C CA . ALA A 1 108 ? -4.788 -11.883 6.279 1.00 0.29 108 ALA A CA 1
ATOM 1543 C C . ALA A 1 108 ? -5.246 -13.336 6.333 1.00 0.32 108 ALA A C 1
ATOM 1544 O O . ALA A 1 108 ? -6.454 -13.567 6.552 1.00 1.05 108 ALA A O 1
ATOM 1552 N N . MET A 1 1 ? -4.762 -11.881 -3.457 1.00 0.00 1 MET A N 2
ATOM 1553 C CA . MET A 1 1 ? -4.828 -11.037 -4.679 1.00 0.00 1 MET A CA 2
ATOM 1554 C C . MET A 1 1 ? -5.505 -9.701 -4.392 1.00 0.00 1 MET A C 2
ATOM 1555 O O . MET A 1 1 ? -6.728 -9.627 -4.279 1.00 0.00 1 MET A O 2
ATOM 1571 N N . GLY A 1 2 ? -4.704 -8.646 -4.280 1.00 0.00 2 GLY A N 2
ATOM 1572 C CA . GLY A 1 2 ? -5.252 -7.329 -4.015 1.00 0.00 2 GLY A CA 2
ATOM 1573 C C . GLY A 1 2 ? -5.827 -6.690 -5.255 1.00 0.00 2 GLY A C 2
ATOM 1574 O O . GLY A 1 2 ? -5.374 -5.634 -5.698 1.00 0.00 2 GLY A O 2
ATOM 1578 N N . ASN A 1 3 ? -6.843 -7.336 -5.798 1.00 0.00 3 ASN A N 2
ATOM 1579 C CA . ASN A 1 3 ? -7.531 -6.854 -6.985 1.00 0.00 3 ASN A CA 2
ATOM 1580 C C . ASN A 1 3 ? -8.158 -5.487 -6.736 1.00 0.00 3 ASN A C 2
ATOM 1581 O O . ASN A 1 3 ? -8.568 -4.807 -7.675 1.00 0.00 3 ASN A O 2
ATOM 1592 N N . PHE A 1 4 ? -8.263 -5.099 -5.464 1.00 0.00 4 PHE A N 2
ATOM 1593 C CA . PHE A 1 4 ? -8.878 -3.827 -5.103 1.00 0.00 4 PHE A CA 2
ATOM 1594 C C . PHE A 1 4 ? -8.374 -2.694 -5.995 1.00 0.00 4 PHE A C 2
ATOM 1595 O O . PHE A 1 4 ? -9.114 -1.764 -6.309 1.00 0.00 4 PHE A O 2
ATOM 1612 N N . HIS A 1 5 ? -7.116 -2.784 -6.405 1.00 0.00 5 HIS A N 2
ATOM 1613 C CA . HIS A 1 5 ? -6.523 -1.770 -7.264 1.00 0.00 5 HIS A CA 2
ATOM 1614 C C . HIS A 1 5 ? -7.224 -1.730 -8.621 1.00 0.00 5 HIS A C 2
ATOM 1615 O O . HIS A 1 5 ? -7.411 -0.662 -9.205 1.00 0.00 5 HIS A O 2
ATOM 1630 N N . GLU A 1 6 ? -7.603 -2.904 -9.116 1.00 0.00 6 GLU A N 2
ATOM 1631 C CA . GLU A 1 6 ? -8.277 -3.012 -10.404 1.00 0.00 6 GLU A CA 2
ATOM 1632 C C . GLU A 1 6 ? -9.747 -2.613 -10.296 1.00 0.00 6 GLU A C 2
ATOM 1633 O O . GLU A 1 6 ? -10.362 -2.207 -11.281 1.00 0.00 6 GLU A O 2
ATOM 1645 N N . SER A 1 7 ? -10.306 -2.735 -9.095 1.00 0.00 7 SER A N 2
ATOM 1646 C CA . SER A 1 7 ? -11.705 -2.390 -8.868 1.00 0.00 7 SER A CA 2
ATOM 1647 C C . SER A 1 7 ? -11.839 -1.121 -8.029 1.00 0.00 7 SER A C 2
ATOM 1648 O O . SER A 1 7 ? -12.899 -0.854 -7.463 1.00 0.00 7 SER A O 2
ATOM 1656 N N . SER A 1 8 ? -10.765 -0.338 -7.953 1.00 0.00 8 SER A N 2
ATOM 1657 C CA . SER A 1 8 ? -10.784 0.900 -7.182 1.00 0.00 8 SER A CA 2
ATOM 1658 C C . SER A 1 8 ? -10.258 2.066 -8.011 1.00 0.00 8 SER A C 2
ATOM 1659 O O . SER A 1 8 ? -9.506 1.873 -8.966 1.00 0.00 8 SER A O 2
ATOM 1667 N N . ASN A 1 9 ? -10.658 3.277 -7.637 1.00 0.00 9 ASN A N 2
ATOM 1668 C CA . ASN A 1 9 ? -10.227 4.477 -8.341 1.00 0.00 9 ASN A CA 2
ATOM 1669 C C . ASN A 1 9 ? -9.488 5.419 -7.397 1.00 0.00 9 ASN A C 2
ATOM 1670 O O . ASN A 1 9 ? -9.630 5.332 -6.177 1.00 0.00 9 ASN A O 2
ATOM 1681 N N . ASN A 1 10 ? -8.701 6.318 -7.973 1.00 0.00 10 ASN A N 2
ATOM 1682 C CA . ASN A 1 10 ? -7.937 7.281 -7.190 1.00 0.00 10 ASN A CA 2
ATOM 1683 C C . ASN A 1 10 ? -7.008 6.572 -6.206 1.00 0.00 10 ASN A C 2
ATOM 1684 O O . ASN A 1 10 ? -7.104 6.767 -4.994 1.00 0.00 10 ASN A O 2
ATOM 1695 N N . ILE A 1 11 ? -6.106 5.752 -6.737 1.00 0.00 11 ILE A N 2
ATOM 1696 C CA . ILE A 1 11 ? -5.156 5.019 -5.906 1.00 0.00 11 ILE A CA 2
ATOM 1697 C C . ILE A 1 11 ? -3.854 5.801 -5.767 1.00 0.00 11 ILE A C 2
ATOM 1698 O O . ILE A 1 11 ? -3.159 6.045 -6.752 1.00 0.00 11 ILE A O 2
ATOM 1714 N N . TRP A 1 12 ? -3.531 6.196 -4.540 1.00 0.00 12 TRP A N 2
ATOM 1715 C CA . TRP A 1 12 ? -2.313 6.957 -4.280 1.00 0.00 12 TRP A CA 2
ATOM 1716 C C . TRP A 1 12 ? -1.923 6.880 -2.807 1.00 0.00 12 TRP A C 2
ATOM 1717 O O . TRP A 1 12 ? -2.511 6.122 -2.037 1.00 0.00 12 TRP A O 2
ATOM 1738 N N . LEU A 1 13 ? -0.925 7.670 -2.421 1.00 0.00 13 LEU A N 2
ATOM 1739 C CA . LEU A 1 13 ? -0.456 7.689 -1.040 1.00 0.00 13 LEU A CA 2
ATOM 1740 C C . LEU A 1 13 ? -0.246 9.119 -0.552 1.00 0.00 13 LEU A C 2
ATOM 1741 O O . LEU A 1 13 ? 0.157 9.995 -1.318 1.00 0.00 13 LEU A O 2
ATOM 1757 N N . GLU A 1 14 ? -0.519 9.347 0.729 1.00 0.00 14 GLU A N 2
ATOM 1758 C CA . GLU A 1 14 ? -0.357 10.668 1.323 1.00 0.00 14 GLU A CA 2
ATOM 1759 C C . GLU A 1 14 ? 0.704 10.638 2.419 1.00 0.00 14 GLU A C 2
ATOM 1760 O O . GLU A 1 14 ? 0.589 9.890 3.389 1.00 0.00 14 GLU A O 2
ATOM 1772 N N . ASP A 1 15 ? 1.737 11.455 2.252 1.00 0.00 15 ASP A N 2
ATOM 1773 C CA . ASP A 1 15 ? 2.825 11.526 3.221 1.00 0.00 15 ASP A CA 2
ATOM 1774 C C . ASP A 1 15 ? 3.511 10.169 3.381 1.00 0.00 15 ASP A C 2
ATOM 1775 O O . ASP A 1 15 ? 4.219 9.934 4.360 1.00 0.00 15 ASP A O 2
ATOM 1784 N N . GLY A 1 16 ? 3.305 9.282 2.410 1.00 0.00 16 GLY A N 2
ATOM 1785 C CA . GLY A 1 16 ? 3.917 7.968 2.461 1.00 0.00 16 GLY A CA 2
ATOM 1786 C C . GLY A 1 16 ? 3.519 7.175 3.691 1.00 0.00 16 GLY A C 2
ATOM 1787 O O . GLY A 1 16 ? 4.378 6.741 4.459 1.00 0.00 16 GLY A O 2
ATOM 1791 N N . HIS A 1 17 ? 2.218 6.973 3.873 1.00 0.00 17 HIS A N 2
ATOM 1792 C CA . HIS A 1 17 ? 1.719 6.213 5.016 1.00 0.00 17 HIS A CA 2
ATOM 1793 C C . HIS A 1 17 ? 0.201 6.035 4.950 1.00 0.00 17 HIS A C 2
ATOM 1794 O O . HIS A 1 17 ? -0.333 5.036 5.432 1.00 0.00 17 HIS A O 2
ATOM 1809 N N . ILE A 1 18 ? -0.490 7.001 4.351 1.00 0.00 18 ILE A N 2
ATOM 1810 C CA . ILE A 1 18 ? -1.943 6.933 4.228 1.00 0.00 18 ILE A CA 2
ATOM 1811 C C . ILE A 1 18 ? -2.355 6.495 2.823 1.00 0.00 18 ILE A C 2
ATOM 1812 O O . ILE A 1 18 ? -1.882 7.041 1.826 1.00 0.00 18 ILE A O 2
ATOM 1828 N N . LEU A 1 19 ? -3.240 5.504 2.757 1.00 0.00 19 LEU A N 2
ATOM 1829 C CA . LEU A 1 19 ? -3.721 4.984 1.481 1.00 0.00 19 LEU A CA 2
ATOM 1830 C C . LEU A 1 19 ? -5.173 5.383 1.243 1.00 0.00 19 LEU A C 2
ATOM 1831 O O . LEU A 1 19 ? -5.991 5.355 2.160 1.00 0.00 19 LEU A O 2
ATOM 1847 N N . HIS A 1 20 ? -5.488 5.745 0.003 1.00 0.00 20 HIS A N 2
ATOM 1848 C CA . HIS A 1 20 ? -6.847 6.140 -0.357 1.00 0.00 20 HIS A CA 2
ATOM 1849 C C . HIS A 1 20 ? -7.246 5.525 -1.694 1.00 0.00 20 HIS A C 2
ATOM 1850 O O . HIS A 1 20 ? -6.477 5.555 -2.655 1.00 0.00 20 HIS A O 2
ATOM 1865 N N . ALA A 1 21 ? -8.450 4.967 -1.749 1.00 0.00 21 ALA A N 2
ATOM 1866 C CA . ALA A 1 21 ? -8.945 4.346 -2.971 1.00 0.00 21 ALA A CA 2
ATOM 1867 C C . ALA A 1 21 ? -10.452 4.127 -2.905 1.00 0.00 21 ALA A C 2
ATOM 1868 O O . ALA A 1 21 ? -10.985 3.706 -1.878 1.00 0.00 21 ALA A O 2
ATOM 1875 N N . GLU A 1 22 ? -11.133 4.414 -4.009 1.00 0.00 22 GLU A N 2
ATOM 1876 C CA . GLU A 1 22 ? -12.581 4.248 -4.080 1.00 0.00 22 GLU A CA 2
ATOM 1877 C C . GLU A 1 22 ? -12.939 2.844 -4.553 1.00 0.00 22 GLU A C 2
ATOM 1878 O O . GLU A 1 22 ? -12.935 2.564 -5.751 1.00 0.00 22 GLU A O 2
ATOM 1890 N N . CYS A 1 23 ? -13.246 1.962 -3.607 1.00 0.00 23 CYS A N 2
ATOM 1891 C CA . CYS A 1 23 ? -13.603 0.587 -3.935 1.00 0.00 23 CYS A CA 2
ATOM 1892 C C . CYS A 1 23 ? -15.111 0.380 -3.865 1.00 0.00 23 CYS A C 2
ATOM 1893 O O . CYS A 1 23 ? -15.764 0.802 -2.910 1.00 0.00 23 CYS A O 2
ATOM 1901 N N . GLY A 1 24 ? -15.659 -0.275 -4.883 1.00 0.00 24 GLY A N 2
ATOM 1902 C CA . GLY A 1 24 ? -17.087 -0.531 -4.919 1.00 0.00 24 GLY A CA 2
ATOM 1903 C C . GLY A 1 24 ? -17.495 -1.658 -3.990 1.00 0.00 24 GLY A C 2
ATOM 1904 O O . GLY A 1 24 ? -16.649 -2.276 -3.344 1.00 0.00 24 GLY A O 2
ATOM 1908 N N . ASN A 1 25 ? -18.795 -1.927 -3.923 1.00 0.00 25 ASN A N 2
ATOM 1909 C CA . ASN A 1 25 ? -19.313 -2.990 -3.064 1.00 0.00 25 ASN A CA 2
ATOM 1910 C C . ASN A 1 25 ? -19.904 -4.125 -3.896 1.00 0.00 25 ASN A C 2
ATOM 1911 O O . ASN A 1 25 ? -19.911 -5.280 -3.470 1.00 0.00 25 ASN A O 2
ATOM 1922 N N . GLY A 1 26 ? -20.400 -3.790 -5.083 1.00 0.00 26 GLY A N 2
ATOM 1923 C CA . GLY A 1 26 ? -20.987 -4.794 -5.951 1.00 0.00 26 GLY A CA 2
ATOM 1924 C C . GLY A 1 26 ? -22.295 -4.335 -6.563 1.00 0.00 26 GLY A C 2
ATOM 1925 O O . GLY A 1 26 ? -22.666 -4.770 -7.653 1.00 0.00 26 GLY A O 2
ATOM 1929 N N . GLU A 1 27 ? -22.997 -3.453 -5.859 1.00 0.00 27 GLU A N 2
ATOM 1930 C CA . GLU A 1 27 ? -24.271 -2.932 -6.338 1.00 0.00 27 GLU A CA 2
ATOM 1931 C C . GLU A 1 27 ? -24.075 -2.070 -7.582 1.00 0.00 27 GLU A C 2
ATOM 1932 O O . GLU A 1 27 ? -24.982 -1.935 -8.404 1.00 0.00 27 GLU A O 2
ATOM 1944 N N . GLY A 1 28 ? -22.886 -1.489 -7.715 1.00 0.00 28 GLY A N 2
ATOM 1945 C CA . GLY A 1 28 ? -22.595 -0.649 -8.862 1.00 0.00 28 GLY A CA 2
ATOM 1946 C C . GLY A 1 28 ? -22.086 0.729 -8.473 1.00 0.00 28 GLY A C 2
ATOM 1947 O O . GLY A 1 28 ? -21.817 1.561 -9.339 1.00 0.00 28 GLY A O 2
ATOM 1951 N N . ASP A 1 29 ? -21.954 0.974 -7.172 1.00 0.00 29 ASP A N 2
ATOM 1952 C CA . ASP A 1 29 ? -21.475 2.262 -6.684 1.00 0.00 29 ASP A CA 2
ATOM 1953 C C . ASP A 1 29 ? -20.094 2.127 -6.050 1.00 0.00 29 ASP A C 2
ATOM 1954 O O . ASP A 1 29 ? -19.672 1.030 -5.686 1.00 0.00 29 ASP A O 2
ATOM 1963 N N . TYR A 1 30 ? -19.396 3.251 -5.921 1.00 0.00 30 TYR A N 2
ATOM 1964 C CA . TYR A 1 30 ? -18.062 3.259 -5.331 1.00 0.00 30 TYR A CA 2
ATOM 1965 C C . TYR A 1 30 ? -18.102 3.802 -3.906 1.00 0.00 30 TYR A C 2
ATOM 1966 O O . TYR A 1 30 ? -19.031 4.517 -3.530 1.00 0.00 30 TYR A O 2
ATOM 1984 N N . VAL A 1 31 ? -17.093 3.453 -3.114 1.00 0.00 31 VAL A N 2
ATOM 1985 C CA . VAL A 1 31 ? -17.023 3.903 -1.728 1.00 0.00 31 VAL A CA 2
ATOM 1986 C C . VAL A 1 31 ? -15.626 4.396 -1.366 1.00 0.00 31 VAL A C 2
ATOM 1987 O O . VAL A 1 31 ? -14.639 3.682 -1.540 1.00 0.00 31 VAL A O 2
ATOM 2000 N N . GLU A 1 32 ? -15.552 5.623 -0.857 1.00 0.00 32 GLU A N 2
ATOM 2001 C CA . GLU A 1 32 ? -14.285 6.217 -0.463 1.00 0.00 32 GLU A CA 2
ATOM 2002 C C . GLU A 1 32 ? -13.742 5.563 0.804 1.00 0.00 32 GLU A C 2
ATOM 2003 O O . GLU A 1 32 ? -14.340 5.670 1.874 1.00 0.00 32 GLU A O 2
ATOM 2015 N N . SER A 1 33 ? -12.603 4.891 0.677 1.00 0.00 33 SER A N 2
ATOM 2016 C CA . SER A 1 33 ? -11.979 4.226 1.813 1.00 0.00 33 SER A CA 2
ATOM 2017 C C . SER A 1 33 ? -10.481 4.512 1.848 1.00 0.00 33 SER A C 2
ATOM 2018 O O . SER A 1 33 ? -9.910 4.994 0.869 1.00 0.00 33 SER A O 2
ATOM 2026 N N . THR A 1 34 ? -9.851 4.219 2.980 1.00 0.00 34 THR A N 2
ATOM 2027 C CA . THR A 1 34 ? -8.420 4.453 3.136 1.00 0.00 34 THR A CA 2
ATOM 2028 C C . THR A 1 34 ? -7.783 3.397 4.033 1.00 0.00 34 THR A C 2
ATOM 2029 O O . THR A 1 34 ? -8.451 2.797 4.876 1.00 0.00 34 THR A O 2
ATOM 2040 N N . LEU A 1 35 ? -6.486 3.176 3.845 1.00 0.00 35 LEU A N 2
ATOM 2041 C CA . LEU A 1 35 ? -5.752 2.193 4.635 1.00 0.00 35 LEU A CA 2
ATOM 2042 C C . LEU A 1 35 ? -4.447 2.783 5.159 1.00 0.00 35 LEU A C 2
ATOM 2043 O O . LEU A 1 35 ? -3.729 3.469 4.432 1.00 0.00 35 LEU A O 2
ATOM 2059 N N . ASP A 1 36 ? -4.144 2.509 6.424 1.00 0.00 36 ASP A N 2
ATOM 2060 C CA . ASP A 1 36 ? -2.924 3.009 7.042 1.00 0.00 36 ASP A CA 2
ATOM 2061 C C . ASP A 1 36 ? -1.829 1.952 7.004 1.00 0.00 36 ASP A C 2
ATOM 2062 O O . ASP A 1 36 ? -2.001 0.845 7.503 1.00 0.00 36 ASP A O 2
ATOM 2071 N N . LEU A 1 37 ? -0.707 2.300 6.396 1.00 0.00 37 LEU A N 2
ATOM 2072 C CA . LEU A 1 37 ? 0.423 1.386 6.292 1.00 0.00 37 LEU A CA 2
ATOM 2073 C C . LEU A 1 37 ? 1.332 1.515 7.500 1.00 0.00 37 LEU A C 2
ATOM 2074 O O . LEU A 1 37 ? 1.998 0.559 7.898 1.00 0.00 37 LEU A O 2
ATOM 2090 N N . ASP A 1 38 ? 1.351 2.708 8.086 1.00 0.00 38 ASP A N 2
ATOM 2091 C CA . ASP A 1 38 ? 2.173 2.967 9.259 1.00 0.00 38 ASP A CA 2
ATOM 2092 C C . ASP A 1 38 ? 1.826 1.996 10.381 1.00 0.00 38 ASP A C 2
ATOM 2093 O O . ASP A 1 38 ? 2.563 1.875 11.360 1.00 0.00 38 ASP A O 2
ATOM 2102 N N . TYR A 1 39 ? 0.701 1.300 10.230 1.00 0.00 39 TYR A N 2
ATOM 2103 C CA . TYR A 1 39 ? 0.269 0.335 11.236 1.00 0.00 39 TYR A CA 2
ATOM 2104 C C . TYR A 1 39 ? -0.027 -1.032 10.611 1.00 0.00 39 TYR A C 2
ATOM 2105 O O . TYR A 1 39 ? -0.461 -1.956 11.299 1.00 0.00 39 TYR A O 2
ATOM 2123 N N . TYR A 1 40 ? 0.216 -1.156 9.307 1.00 0.00 40 TYR A N 2
ATOM 2124 C CA . TYR A 1 40 ? -0.020 -2.411 8.599 1.00 0.00 40 TYR A CA 2
ATOM 2125 C C . TYR A 1 40 ? 1.281 -2.963 8.019 1.00 0.00 40 TYR A C 2
ATOM 2126 O O . TYR A 1 40 ? 1.444 -4.175 7.882 1.00 0.00 40 TYR A O 2
ATOM 2144 N N . ILE A 1 41 ? 2.206 -2.067 7.682 1.00 0.00 41 ILE A N 2
ATOM 2145 C CA . ILE A 1 41 ? 3.492 -2.465 7.121 1.00 0.00 41 ILE A CA 2
ATOM 2146 C C . ILE A 1 41 ? 4.641 -1.995 8.009 1.00 0.00 41 ILE A C 2
ATOM 2147 O O . ILE A 1 41 ? 4.596 -0.900 8.571 1.00 0.00 41 ILE A O 2
ATOM 2163 N N . GLY A 1 42 ? 5.670 -2.828 8.133 1.00 0.00 42 GLY A N 2
ATOM 2164 C CA . GLY A 1 42 ? 6.813 -2.477 8.956 1.00 0.00 42 GLY A CA 2
ATOM 2165 C C . GLY A 1 42 ? 8.132 -2.627 8.223 1.00 0.00 42 GLY A C 2
ATOM 2166 O O . GLY A 1 42 ? 8.170 -3.089 7.083 1.00 0.00 42 GLY A O 2
ATOM 2170 N N . ASN A 1 43 ? 9.216 -2.234 8.884 1.00 0.00 43 ASN A N 2
ATOM 2171 C CA . ASN A 1 43 ? 10.548 -2.323 8.297 1.00 0.00 43 ASN A CA 2
ATOM 2172 C C . ASN A 1 43 ? 11.215 -3.645 8.662 1.00 0.00 43 ASN A C 2
ATOM 2173 O O . ASN A 1 43 ? 11.649 -3.841 9.797 1.00 0.00 43 ASN A O 2
ATOM 2184 N N . ASP A 1 44 ? 11.301 -4.545 7.690 1.00 0.00 44 ASP A N 2
ATOM 2185 C CA . ASP A 1 44 ? 11.926 -5.844 7.907 1.00 0.00 44 ASP A CA 2
ATOM 2186 C C . ASP A 1 44 ? 13.227 -5.954 7.119 1.00 0.00 44 ASP A C 2
ATOM 2187 O O . ASP A 1 44 ? 13.217 -6.256 5.925 1.00 0.00 44 ASP A O 2
ATOM 2196 N N . ASP A 1 45 ? 14.345 -5.706 7.793 1.00 0.00 45 ASP A N 2
ATOM 2197 C CA . ASP A 1 45 ? 15.655 -5.777 7.155 1.00 0.00 45 ASP A CA 2
ATOM 2198 C C . ASP A 1 45 ? 15.714 -4.866 5.932 1.00 0.00 45 ASP A C 2
ATOM 2199 O O . ASP A 1 45 ? 16.166 -5.272 4.861 1.00 0.00 45 ASP A O 2
ATOM 2208 N N . GLY A 1 46 ? 15.250 -3.631 6.099 1.00 0.00 46 GLY A N 2
ATOM 2209 C CA . GLY A 1 46 ? 15.255 -2.682 5.002 1.00 0.00 46 GLY A CA 2
ATOM 2210 C C . GLY A 1 46 ? 14.298 -3.070 3.890 1.00 0.00 46 GLY A C 2
ATOM 2211 O O . GLY A 1 46 ? 14.420 -2.591 2.763 1.00 0.00 46 GLY A O 2
ATOM 2215 N N . SER A 1 47 ? 13.344 -3.941 4.207 1.00 0.00 47 SER A N 2
ATOM 2216 C CA . SER A 1 47 ? 12.364 -4.391 3.225 1.00 0.00 47 SER A CA 2
ATOM 2217 C C . SER A 1 47 ? 10.944 -4.238 3.761 1.00 0.00 47 SER A C 2
ATOM 2218 O O . SER A 1 47 ? 10.733 -4.142 4.970 1.00 0.00 47 SER A O 2
ATOM 2226 N N . PHE A 1 48 ? 9.974 -4.219 2.853 1.00 0.00 48 PHE A N 2
ATOM 2227 C CA . PHE A 1 48 ? 8.573 -4.081 3.233 1.00 0.00 48 PHE A CA 2
ATOM 2228 C C . PHE A 1 48 ? 8.013 -5.409 3.734 1.00 0.00 48 PHE A C 2
ATOM 2229 O O . PHE A 1 48 ? 8.303 -6.466 3.174 1.00 0.00 48 PHE A O 2
ATOM 2246 N N . SER A 1 49 ? 7.210 -5.348 4.791 1.00 0.00 49 SER A N 2
ATOM 2247 C CA . SER A 1 49 ? 6.611 -6.547 5.365 1.00 0.00 49 SER A CA 2
ATOM 2248 C C . SER A 1 49 ? 5.111 -6.363 5.577 1.00 0.00 49 SER A C 2
ATOM 2249 O O . SER A 1 49 ? 4.676 -5.390 6.192 1.00 0.00 49 SER A O 2
ATOM 2257 N N . TRP A 1 50 ? 4.326 -7.305 5.064 1.00 0.00 50 TRP A N 2
ATOM 2258 C CA . TRP A 1 50 ? 2.876 -7.248 5.200 1.00 0.00 50 TRP A CA 2
ATOM 2259 C C . TRP A 1 50 ? 2.447 -7.670 6.601 1.00 0.00 50 TRP A C 2
ATOM 2260 O O . TRP A 1 50 ? 2.655 -8.813 7.007 1.00 0.00 50 TRP A O 2
ATOM 2281 N N . GLY A 1 51 ? 1.850 -6.739 7.336 1.00 0.00 51 GLY A N 2
ATOM 2282 C CA . GLY A 1 51 ? 1.403 -7.033 8.685 1.00 0.00 51 GLY A CA 2
ATOM 2283 C C . GLY A 1 51 ? 2.255 -6.357 9.745 1.00 0.00 51 GLY A C 2
ATOM 2284 O O . GLY A 1 51 ? 2.100 -6.626 10.936 1.00 0.00 51 GLY A O 2
ATOM 2288 N N . GLY A 1 52 ? 3.154 -5.476 9.314 1.00 0.00 52 GLY A N 2
ATOM 2289 C CA . GLY A 1 52 ? 4.012 -4.776 10.251 1.00 0.00 52 GLY A CA 2
ATOM 2290 C C . GLY A 1 52 ? 3.481 -3.401 10.602 1.00 0.00 52 GLY A C 2
ATOM 2291 O O . GLY A 1 52 ? 2.273 -3.167 10.559 1.00 0.00 52 GLY A O 2
ATOM 2295 N N . GLU A 1 53 ? 4.382 -2.489 10.951 1.00 0.00 53 GLU A N 2
ATOM 2296 C CA . GLU A 1 53 ? 3.991 -1.131 11.310 1.00 0.00 53 GLU A CA 2
ATOM 2297 C C . GLU A 1 53 ? 5.211 -0.270 11.616 1.00 0.00 53 GLU A C 2
ATOM 2298 O O . GLU A 1 53 ? 6.268 -0.780 11.988 1.00 0.00 53 GLU A O 2
ATOM 2310 N N . ASN A 1 54 ? 5.054 1.041 11.458 1.00 0.00 54 ASN A N 2
ATOM 2311 C CA . ASN A 1 54 ? 6.139 1.983 11.719 1.00 0.00 54 ASN A CA 2
ATOM 2312 C C . ASN A 1 54 ? 7.246 1.845 10.678 1.00 0.00 54 ASN A C 2
ATOM 2313 O O . ASN A 1 54 ? 8.409 2.140 10.955 1.00 0.00 54 ASN A O 2
ATOM 2324 N N . PHE A 1 55 ? 6.880 1.399 9.480 1.00 0.00 55 PHE A N 2
ATOM 2325 C CA . PHE A 1 55 ? 7.848 1.228 8.403 1.00 0.00 55 PHE A CA 2
ATOM 2326 C C . PHE A 1 55 ? 8.522 2.555 8.064 1.00 0.00 55 PHE A C 2
ATOM 2327 O O . PHE A 1 55 ? 9.739 2.619 7.892 1.00 0.00 55 PHE A O 2
ATOM 2344 N N . SER A 1 56 ? 7.720 3.611 7.974 1.00 0.00 56 SER A N 2
ATOM 2345 C CA . SER A 1 56 ? 8.236 4.938 7.660 1.00 0.00 56 SER A CA 2
ATOM 2346 C C . SER A 1 56 ? 9.195 5.426 8.744 1.00 0.00 56 SER A C 2
ATOM 2347 O O . SER A 1 56 ? 9.976 6.351 8.522 1.00 0.00 56 SER A O 2
ATOM 2355 N N . GLY A 1 57 ? 9.131 4.801 9.919 1.00 0.00 57 GLY A N 2
ATOM 2356 C CA . GLY A 1 57 ? 9.999 5.188 11.017 1.00 0.00 57 GLY A CA 2
ATOM 2357 C C . GLY A 1 57 ? 11.451 5.318 10.597 1.00 0.00 57 GLY A C 2
ATOM 2358 O O . GLY A 1 57 ? 12.147 6.239 11.023 1.00 0.00 57 GLY A O 2
ATOM 2362 N N . SER A 1 58 ? 11.906 4.396 9.755 1.00 0.00 58 SER A N 2
ATOM 2363 C CA . SER A 1 58 ? 13.283 4.417 9.274 1.00 0.00 58 SER A CA 2
ATOM 2364 C C . SER A 1 58 ? 13.328 4.493 7.753 1.00 0.00 58 SER A C 2
ATOM 2365 O O . SER A 1 58 ? 14.246 3.967 7.124 1.00 0.00 58 SER A O 2
ATOM 2373 N N . ALA A 1 59 ? 12.335 5.150 7.167 1.00 0.00 59 ALA A N 2
ATOM 2374 C CA . ALA A 1 59 ? 12.269 5.290 5.719 1.00 0.00 59 ALA A CA 2
ATOM 2375 C C . ALA A 1 59 ? 12.278 6.759 5.313 1.00 0.00 59 ALA A C 2
ATOM 2376 O O . ALA A 1 59 ? 11.981 7.638 6.122 1.00 0.00 59 ALA A O 2
ATOM 2383 N N . SER A 1 60 ? 12.623 7.019 4.057 1.00 0.00 60 SER A N 2
ATOM 2384 C CA . SER A 1 60 ? 12.673 8.383 3.547 1.00 0.00 60 SER A CA 2
ATOM 2385 C C . SER A 1 60 ? 12.017 8.476 2.174 1.00 0.00 60 SER A C 2
ATOM 2386 O O . SER A 1 60 ? 12.004 7.508 1.415 1.00 0.00 60 SER A O 2
ATOM 2394 N N . ASN A 1 61 ? 11.475 9.654 1.864 1.00 0.00 61 ASN A N 2
ATOM 2395 C CA . ASN A 1 61 ? 10.811 9.900 0.583 1.00 0.00 61 ASN A CA 2
ATOM 2396 C C . ASN A 1 61 ? 9.977 8.699 0.138 1.00 0.00 61 ASN A C 2
ATOM 2397 O O . ASN A 1 61 ? 10.228 8.109 -0.913 1.00 0.00 61 ASN A O 2
ATOM 2408 N N . ILE A 1 62 ? 8.980 8.348 0.943 1.00 0.00 62 ILE A N 2
ATOM 2409 C CA . ILE A 1 62 ? 8.106 7.223 0.630 1.00 0.00 62 ILE A CA 2
ATOM 2410 C C . ILE A 1 62 ? 6.960 7.668 -0.273 1.00 0.00 62 ILE A C 2
ATOM 2411 O O . ILE A 1 62 ? 6.182 8.551 0.087 1.00 0.00 62 ILE A O 2
ATOM 2427 N N . THR A 1 63 ? 6.862 7.057 -1.450 1.00 0.00 63 THR A N 2
ATOM 2428 C CA . THR A 1 63 ? 5.811 7.403 -2.401 1.00 0.00 63 THR A CA 2
ATOM 2429 C C . THR A 1 63 ? 5.306 6.168 -3.142 1.00 0.00 63 THR A C 2
ATOM 2430 O O . THR A 1 63 ? 6.005 5.159 -3.237 1.00 0.00 63 THR A O 2
ATOM 2441 N N . LEU A 1 64 ? 4.088 6.260 -3.666 1.00 0.00 64 LEU A N 2
ATOM 2442 C CA . LEU A 1 64 ? 3.484 5.154 -4.401 1.00 0.00 64 LEU A CA 2
ATOM 2443 C C . LEU A 1 64 ? 3.480 5.434 -5.901 1.00 0.00 64 LEU A C 2
ATOM 2444 O O . LEU A 1 64 ? 3.057 6.503 -6.342 1.00 0.00 64 LEU A O 2
ATOM 2460 N N . ASP A 1 65 ? 3.954 4.467 -6.680 1.00 0.00 65 ASP A N 2
ATOM 2461 C CA . ASP A 1 65 ? 4.006 4.609 -8.131 1.00 0.00 65 ASP A CA 2
ATOM 2462 C C . ASP A 1 65 ? 3.353 3.412 -8.818 1.00 0.00 65 ASP A C 2
ATOM 2463 O O . ASP A 1 65 ? 3.304 2.315 -8.262 1.00 0.00 65 ASP A O 2
ATOM 2472 N N . ILE A 1 66 ? 2.855 3.631 -10.031 1.00 0.00 66 ILE A N 2
ATOM 2473 C CA . ILE A 1 66 ? 2.208 2.574 -10.794 1.00 0.00 66 ILE A CA 2
ATOM 2474 C C . ILE A 1 66 ? 3.242 1.752 -11.561 1.00 0.00 66 ILE A C 2
ATOM 2475 O O . ILE A 1 66 ? 4.243 2.284 -12.041 1.00 0.00 66 ILE A O 2
ATOM 2491 N N . GLU A 1 67 ? 2.989 0.452 -11.671 1.00 0.00 67 GLU A N 2
ATOM 2492 C CA . GLU A 1 67 ? 3.894 -0.446 -12.379 1.00 0.00 67 GLU A CA 2
ATOM 2493 C C . GLU A 1 67 ? 3.122 -1.577 -13.050 1.00 0.00 67 GLU A C 2
ATOM 2494 O O . GLU A 1 67 ? 2.311 -2.251 -12.415 1.00 0.00 67 GLU A O 2
ATOM 2506 N N . GLY A 1 68 ? 3.380 -1.779 -14.338 1.00 0.00 68 GLY A N 2
ATOM 2507 C CA . GLY A 1 68 ? 2.701 -2.829 -15.073 1.00 0.00 68 GLY A CA 2
ATOM 2508 C C . GLY A 1 68 ? 1.573 -2.298 -15.936 1.00 0.00 68 GLY A C 2
ATOM 2509 O O . GLY A 1 68 ? 1.072 -1.197 -15.707 1.00 0.00 68 GLY A O 2
ATOM 2513 N N . ASP A 1 69 ? 1.173 -3.083 -16.931 1.00 0.00 69 ASP A N 2
ATOM 2514 C CA . ASP A 1 69 ? 0.097 -2.688 -17.832 1.00 0.00 69 ASP A CA 2
ATOM 2515 C C . ASP A 1 69 ? -1.257 -2.726 -17.126 1.00 0.00 69 ASP A C 2
ATOM 2516 O O . ASP A 1 69 ? -2.231 -2.143 -17.605 1.00 0.00 69 ASP A O 2
ATOM 2525 N N . ASP A 1 70 ? -1.316 -3.412 -15.988 1.00 0.00 70 ASP A N 2
ATOM 2526 C CA . ASP A 1 70 ? -2.554 -3.520 -15.225 1.00 0.00 70 ASP A CA 2
ATOM 2527 C C . ASP A 1 70 ? -2.701 -2.364 -14.235 1.00 0.00 70 ASP A C 2
ATOM 2528 O O . ASP A 1 70 ? -3.737 -2.223 -13.587 1.00 0.00 70 ASP A O 2
ATOM 2537 N N . ASN A 1 71 ? -1.659 -1.542 -14.118 1.00 0.00 71 ASN A N 2
ATOM 2538 C CA . ASN A 1 71 ? -1.679 -0.406 -13.204 1.00 0.00 71 ASN A CA 2
ATOM 2539 C C . ASN A 1 71 ? -1.731 -0.878 -11.760 1.00 0.00 71 ASN A C 2
ATOM 2540 O O . ASN A 1 71 ? -2.775 -0.822 -11.110 1.00 0.00 71 ASN A O 2
ATOM 2551 N N . ILE A 1 72 ? -0.593 -1.346 -11.267 1.00 0.00 72 ILE A N 2
ATOM 2552 C CA . ILE A 1 72 ? -0.497 -1.835 -9.900 1.00 0.00 72 ILE A CA 2
ATOM 2553 C C . ILE A 1 72 ? 0.192 -0.812 -8.998 1.00 0.00 72 ILE A C 2
ATOM 2554 O O . ILE A 1 72 ? 1.325 -0.407 -9.262 1.00 0.00 72 ILE A O 2
ATOM 2570 N N . PRO A 1 73 ? -0.481 -0.377 -7.917 1.00 0.00 73 PRO A N 2
ATOM 2571 C CA . PRO A 1 73 ? 0.081 0.602 -6.981 1.00 0.00 73 PRO A CA 2
ATOM 2572 C C . PRO A 1 73 ? 1.256 0.039 -6.190 1.00 0.00 73 PRO A C 2
ATOM 2573 O O . PRO A 1 73 ? 1.071 -0.723 -5.242 1.00 0.00 73 PRO A O 2
ATOM 2584 N N . VAL A 1 74 ? 2.466 0.417 -6.589 1.00 0.00 74 VAL A N 2
ATOM 2585 C CA . VAL A 1 74 ? 3.672 -0.054 -5.918 1.00 0.00 74 VAL A CA 2
ATOM 2586 C C . VAL A 1 74 ? 4.304 1.049 -5.074 1.00 0.00 74 VAL A C 2
ATOM 2587 O O . VAL A 1 74 ? 4.566 2.147 -5.563 1.00 0.00 74 VAL A O 2
ATOM 2600 N N . LEU A 1 75 ? 4.548 0.745 -3.803 1.00 0.00 75 LEU A N 2
ATOM 2601 C CA . LEU A 1 75 ? 5.152 1.705 -2.887 1.00 0.00 75 LEU A CA 2
ATOM 2602 C C . LEU A 1 75 ? 6.659 1.493 -2.799 1.00 0.00 75 LEU A C 2
ATOM 2603 O O . LEU A 1 75 ? 7.123 0.446 -2.350 1.00 0.00 75 LEU A O 2
ATOM 2619 N N . ARG A 1 76 ? 7.419 2.493 -3.235 1.00 0.00 76 ARG A N 2
ATOM 2620 C CA . ARG A 1 76 ? 8.876 2.413 -3.209 1.00 0.00 76 ARG A CA 2
ATOM 2621 C C . ARG A 1 76 ? 9.463 3.434 -2.240 1.00 0.00 76 ARG A C 2
ATOM 2622 O O . ARG A 1 76 ? 9.096 4.609 -2.261 1.00 0.00 76 ARG A O 2
ATOM 2643 N N . ALA A 1 77 ? 10.381 2.978 -1.393 1.00 0.00 77 ALA A N 2
ATOM 2644 C CA . ALA A 1 77 ? 11.023 3.851 -0.418 1.00 0.00 77 ALA A CA 2
ATOM 2645 C C . ALA A 1 77 ? 12.254 3.187 0.190 1.00 0.00 77 ALA A C 2
ATOM 2646 O O . ALA A 1 77 ? 12.296 1.967 0.351 1.00 0.00 77 ALA A O 2
ATOM 2653 N N . GLU A 1 78 ? 13.251 3.996 0.530 1.00 0.00 78 GLU A N 2
ATOM 2654 C CA . GLU A 1 78 ? 14.481 3.485 1.126 1.00 0.00 78 GLU A CA 2
ATOM 2655 C C . GLU A 1 78 ? 14.274 3.181 2.607 1.00 0.00 78 GLU A C 2
ATOM 2656 O O . GLU A 1 78 ? 13.981 4.077 3.398 1.00 0.00 78 GLU A O 2
ATOM 2668 N N . LEU A 1 79 ? 14.422 1.912 2.974 1.00 0.00 79 LEU A N 2
ATOM 2669 C CA . LEU A 1 79 ? 14.243 1.492 4.360 1.00 0.00 79 LEU A CA 2
ATOM 2670 C C . LEU A 1 79 ? 15.584 1.213 5.031 1.00 0.00 79 LEU A C 2
ATOM 2671 O O . LEU A 1 79 ? 16.548 0.816 4.377 1.00 0.00 79 LEU A O 2
ATOM 2687 N N . ASN A 1 80 ? 15.633 1.418 6.344 1.00 0.00 80 ASN A N 2
ATOM 2688 C CA . ASN A 1 80 ? 16.849 1.186 7.114 1.00 0.00 80 ASN A CA 2
ATOM 2689 C C . ASN A 1 80 ? 16.866 -0.232 7.682 1.00 0.00 80 ASN A C 2
ATOM 2690 O O . ASN A 1 80 ? 16.112 -0.547 8.603 1.00 0.00 80 ASN A O 2
ATOM 2701 N N . PRO A 1 81 ? 17.726 -1.112 7.141 1.00 0.00 81 PRO A N 2
ATOM 2702 C CA . PRO A 1 81 ? 17.828 -2.497 7.606 1.00 0.00 81 PRO A CA 2
ATOM 2703 C C . PRO A 1 81 ? 18.530 -2.603 8.954 1.00 0.00 81 PRO A C 2
ATOM 2704 O O . PRO A 1 81 ? 19.153 -1.649 9.420 1.00 0.00 81 PRO A O 2
ATOM 2715 N N . MET A 1 82 ? 18.424 -3.771 9.575 1.00 0.00 82 MET A N 2
ATOM 2716 C CA . MET A 1 82 ? 19.048 -4.009 10.872 1.00 0.00 82 MET A CA 2
ATOM 2717 C C . MET A 1 82 ? 20.554 -4.208 10.727 1.00 0.00 82 MET A C 2
ATOM 2718 O O . MET A 1 82 ? 21.310 -4.003 11.677 1.00 0.00 82 MET A O 2
ATOM 2732 N N . ASP A 1 83 ? 20.986 -4.607 9.534 1.00 0.00 83 ASP A N 2
ATOM 2733 C CA . ASP A 1 83 ? 22.402 -4.832 9.271 1.00 0.00 83 ASP A CA 2
ATOM 2734 C C . ASP A 1 83 ? 23.151 -3.509 9.159 1.00 0.00 83 ASP A C 2
ATOM 2735 O O . ASP A 1 83 ? 24.178 -3.308 9.807 1.00 0.00 83 ASP A O 2
ATOM 2744 N N . GLY A 1 84 ? 22.631 -2.608 8.332 1.00 0.00 84 GLY A N 2
ATOM 2745 C CA . GLY A 1 84 ? 23.263 -1.315 8.150 1.00 0.00 84 GLY A CA 2
ATOM 2746 C C . GLY A 1 84 ? 23.034 -0.746 6.764 1.00 0.00 84 GLY A C 2
ATOM 2747 O O . GLY A 1 84 ? 22.834 -1.492 5.805 1.00 0.00 84 GLY A O 2
ATOM 2751 N N . ASP A 1 85 ? 23.060 0.578 6.659 1.00 0.00 85 ASP A N 2
ATOM 2752 C CA . ASP A 1 85 ? 22.853 1.250 5.381 1.00 0.00 85 ASP A CA 2
ATOM 2753 C C . ASP A 1 85 ? 21.444 0.984 4.850 1.00 0.00 85 ASP A C 2
ATOM 2754 O O . ASP A 1 85 ? 21.043 -0.169 4.692 1.00 0.00 85 ASP A O 2
ATOM 2763 N N . PRO A 1 86 ? 20.671 2.048 4.566 1.00 0.00 86 PRO A N 2
ATOM 2764 C CA . PRO A 1 86 ? 19.304 1.911 4.052 1.00 0.00 86 PRO A CA 2
ATOM 2765 C C . PRO A 1 86 ? 19.274 1.352 2.633 1.00 0.00 86 PRO A C 2
ATOM 2766 O O . PRO A 1 86 ? 20.163 1.628 1.828 1.00 0.00 86 PRO A O 2
ATOM 2777 N N . VAL A 1 87 ? 18.246 0.565 2.334 1.00 0.00 87 VAL A N 2
ATOM 2778 C CA . VAL A 1 87 ? 18.101 -0.032 1.012 1.00 0.00 87 VAL A CA 2
ATOM 2779 C C . VAL A 1 87 ? 16.755 0.325 0.392 1.00 0.00 87 VAL A C 2
ATOM 2780 O O . VAL A 1 87 ? 15.762 0.498 1.098 1.00 0.00 87 VAL A O 2
ATOM 2793 N N . GLU A 1 88 ? 16.730 0.434 -0.932 1.00 0.00 88 GLU A N 2
ATOM 2794 C CA . GLU A 1 88 ? 15.506 0.771 -1.647 1.00 0.00 88 GLU A CA 2
ATOM 2795 C C . GLU A 1 88 ? 14.503 -0.376 -1.578 1.00 0.00 88 GLU A C 2
ATOM 2796 O O . GLU A 1 88 ? 14.730 -1.447 -2.141 1.00 0.00 88 GLU A O 2
ATOM 2808 N N . ALA A 1 89 ? 13.394 -0.144 -0.885 1.00 0.00 89 ALA A N 2
ATOM 2809 C CA . ALA A 1 89 ? 12.356 -1.157 -0.743 1.00 0.00 89 ALA A CA 2
ATOM 2810 C C . ALA A 1 89 ? 11.150 -0.829 -1.616 1.00 0.00 89 ALA A C 2
ATOM 2811 O O . ALA A 1 89 ? 10.764 0.333 -1.746 1.00 0.00 89 ALA A O 2
ATOM 2818 N N . ASN A 1 90 ? 10.559 -1.858 -2.213 1.00 0.00 90 ASN A N 2
ATOM 2819 C CA . ASN A 1 90 ? 9.396 -1.675 -3.074 1.00 0.00 90 ASN A CA 2
ATOM 2820 C C . ASN A 1 90 ? 8.362 -2.771 -2.834 1.00 0.00 90 ASN A C 2
ATOM 2821 O O . ASN A 1 90 ? 8.657 -3.958 -2.972 1.00 0.00 90 ASN A O 2
ATOM 2832 N N . VAL A 1 91 ? 7.149 -2.365 -2.474 1.00 0.00 91 VAL A N 2
ATOM 2833 C CA . VAL A 1 91 ? 6.075 -3.315 -2.218 1.00 0.00 91 VAL A CA 2
ATOM 2834 C C . VAL A 1 91 ? 4.799 -2.916 -2.952 1.00 0.00 91 VAL A C 2
ATOM 2835 O O . VAL A 1 91 ? 4.412 -1.747 -2.954 1.00 0.00 91 VAL A O 2
ATOM 2848 N N . ASN A 1 92 ? 4.151 -3.895 -3.570 1.00 0.00 92 ASN A N 2
ATOM 2849 C CA . ASN A 1 92 ? 2.919 -3.651 -4.305 1.00 0.00 92 ASN A CA 2
ATOM 2850 C C . ASN A 1 92 ? 1.708 -3.842 -3.393 1.00 0.00 92 ASN A C 2
ATOM 2851 O O . ASN A 1 92 ? 1.379 -4.963 -3.012 1.00 0.00 92 ASN A O 2
ATOM 2862 N N . LEU A 1 93 ? 1.050 -2.738 -3.046 1.00 0.00 93 LEU A N 2
ATOM 2863 C CA . LEU A 1 93 ? -0.124 -2.785 -2.178 1.00 0.00 93 LEU A CA 2
ATOM 2864 C C . LEU A 1 93 ? -1.117 -3.838 -2.658 1.00 0.00 93 LEU A C 2
ATOM 2865 O O . LEU A 1 93 ? -1.726 -4.545 -1.857 1.00 0.00 93 LEU A O 2
ATOM 2881 N N . SER A 1 94 ? -1.266 -3.942 -3.974 1.00 0.00 94 SER A N 2
ATOM 2882 C CA . SER A 1 94 ? -2.177 -4.914 -4.571 1.00 0.00 94 SER A CA 2
ATOM 2883 C C . SER A 1 94 ? -1.793 -6.344 -4.187 1.00 0.00 94 SER A C 2
ATOM 2884 O O . SER A 1 94 ? -2.565 -7.277 -4.393 1.00 0.00 94 SER A O 2
ATOM 2892 N N . GLU A 1 95 ? -0.593 -6.515 -3.641 1.00 0.00 95 GLU A N 2
ATOM 2893 C CA . GLU A 1 95 ? -0.119 -7.835 -3.244 1.00 0.00 95 GLU A CA 2
ATOM 2894 C C . GLU A 1 95 ? -1.021 -8.454 -2.180 1.00 0.00 95 GLU A C 2
ATOM 2895 O O . GLU A 1 95 ? -1.396 -9.623 -2.276 1.00 0.00 95 GLU A O 2
ATOM 2907 N N . ARG A 1 96 ? -1.357 -7.671 -1.158 1.00 0.00 96 ARG A N 2
ATOM 2908 C CA . ARG A 1 96 ? -2.203 -8.158 -0.074 1.00 0.00 96 ARG A CA 2
ATOM 2909 C C . ARG A 1 96 ? -3.207 -7.099 0.368 1.00 0.00 96 ARG A C 2
ATOM 2910 O O . ARG A 1 96 ? -3.480 -6.952 1.560 1.00 0.00 96 ARG A O 2
ATOM 2931 N N . ILE A 1 97 ? -3.763 -6.367 -0.590 1.00 0.00 97 ILE A N 2
ATOM 2932 C CA . ILE A 1 97 ? -4.741 -5.334 -0.275 1.00 0.00 97 ILE A CA 2
ATOM 2933 C C . ILE A 1 97 ? -6.031 -5.562 -1.053 1.00 0.00 97 ILE A C 2
ATOM 2934 O O . ILE A 1 97 ? -6.038 -5.529 -2.280 1.00 0.00 97 ILE A O 2
ATOM 2950 N N . GLY A 1 98 ? -7.121 -5.788 -0.332 1.00 0.00 98 GLY A N 2
ATOM 2951 C CA . GLY A 1 98 ? -8.397 -6.020 -0.981 1.00 0.00 98 GLY A CA 2
ATOM 2952 C C . GLY A 1 98 ? -9.431 -4.968 -0.631 1.00 0.00 98 GLY A C 2
ATOM 2953 O O . GLY A 1 98 ? -9.130 -3.998 0.065 1.00 0.00 98 GLY A O 2
ATOM 2957 N N . ASN A 1 99 ? -10.654 -5.164 -1.112 1.00 0.00 99 ASN A N 2
ATOM 2958 C CA . ASN A 1 99 ? -11.741 -4.228 -0.846 1.00 0.00 99 ASN A CA 2
ATOM 2959 C C . ASN A 1 99 ? -13.019 -4.972 -0.474 1.00 0.00 99 ASN A C 2
ATOM 2960 O O . ASN A 1 99 ? -13.701 -5.524 -1.338 1.00 0.00 99 ASN A O 2
ATOM 2971 N N . ASP A 1 100 ? -13.338 -4.983 0.816 1.00 0.00 100 ASP A N 2
ATOM 2972 C CA . ASP A 1 100 ? -14.534 -5.660 1.301 1.00 0.00 100 ASP A CA 2
ATOM 2973 C C . ASP A 1 100 ? -15.703 -4.686 1.411 1.00 0.00 100 ASP A C 2
ATOM 2974 O O . ASP A 1 100 ? -15.659 -3.733 2.188 1.00 0.00 100 ASP A O 2
ATOM 2983 N N . CYS A 1 101 ? -16.749 -4.933 0.628 1.00 0.00 101 CYS A N 2
ATOM 2984 C CA . CYS A 1 101 ? -17.932 -4.079 0.637 1.00 0.00 101 CYS A CA 2
ATOM 2985 C C . CYS A 1 101 ? -17.559 -2.626 0.357 1.00 0.00 101 CYS A C 2
ATOM 2986 O O . CYS A 1 101 ? -18.215 -1.702 0.840 1.00 0.00 101 CYS A O 2
ATOM 2994 N N . GLY A 1 102 ? -16.502 -2.431 -0.424 1.00 0.00 102 GLY A N 2
ATOM 2995 C CA . GLY A 1 102 ? -16.060 -1.089 -0.752 1.00 0.00 102 GLY A CA 2
ATOM 2996 C C . GLY A 1 102 ? -15.039 -0.550 0.234 1.00 0.00 102 GLY A C 2
ATOM 2997 O O . GLY A 1 102 ? -14.389 0.461 -0.029 1.00 0.00 102 GLY A O 2
ATOM 3001 N N . THR A 1 103 ? -14.899 -1.224 1.373 1.00 0.00 103 THR A N 2
ATOM 3002 C CA . THR A 1 103 ? -13.951 -0.802 2.397 1.00 0.00 103 THR A CA 2
ATOM 3003 C C . THR A 1 103 ? -12.569 -1.393 2.140 1.00 0.00 103 THR A C 2
ATOM 3004 O O . THR A 1 103 ? -12.443 -2.526 1.675 1.00 0.00 103 THR A O 2
ATOM 3015 N N . LEU A 1 104 ? -11.534 -0.618 2.447 1.00 0.00 104 LEU A N 2
ATOM 3016 C CA . LEU A 1 104 ? -10.160 -1.063 2.252 1.00 0.00 104 LEU A CA 2
ATOM 3017 C C . LEU A 1 104 ? -9.778 -2.109 3.295 1.00 0.00 104 LEU A C 2
ATOM 3018 O O . LEU A 1 104 ? -9.864 -1.861 4.498 1.00 0.00 104 LEU A O 2
ATOM 3034 N N . ILE A 1 105 ? -9.360 -3.282 2.828 1.00 0.00 105 ILE A N 2
ATOM 3035 C CA . ILE A 1 105 ? -8.970 -4.364 3.724 1.00 0.00 105 ILE A CA 2
ATOM 3036 C C . ILE A 1 105 ? -7.601 -4.924 3.354 1.00 0.00 105 ILE A C 2
ATOM 3037 O O . ILE A 1 105 ? -7.049 -4.601 2.303 1.00 0.00 105 ILE A O 2
ATOM 3053 N N . PHE A 1 106 ? -7.059 -5.767 4.228 1.00 0.00 106 PHE A N 2
ATOM 3054 C CA . PHE A 1 106 ? -5.755 -6.376 4.001 1.00 0.00 106 PHE A CA 2
ATOM 3055 C C . PHE A 1 106 ? -5.869 -7.900 3.994 1.00 0.00 106 PHE A C 2
ATOM 3056 O O . PHE A 1 106 ? -6.579 -8.482 4.814 1.00 0.00 106 PHE A O 2
ATOM 3073 N N . LEU A 1 107 ? -5.166 -8.538 3.064 1.00 0.00 107 LEU A N 2
ATOM 3074 C CA . LEU A 1 107 ? -5.189 -9.991 2.953 1.00 0.00 107 LEU A CA 2
ATOM 3075 C C . LEU A 1 107 ? -4.502 -10.639 4.151 1.00 0.00 107 LEU A C 2
ATOM 3076 O O . LEU A 1 107 ? -3.274 -10.677 4.230 1.00 0.00 107 LEU A O 2
ATOM 3092 N N . ALA A 1 108 ? -5.302 -11.146 5.083 1.00 0.00 108 ALA A N 2
ATOM 3093 C CA . ALA A 1 108 ? -4.772 -11.792 6.278 1.00 0.00 108 ALA A CA 2
ATOM 3094 C C . ALA A 1 108 ? -5.274 -13.227 6.395 1.00 0.00 108 ALA A C 2
ATOM 3095 O O . ALA A 1 108 ? -5.811 -13.748 5.395 1.00 0.00 108 ALA A O 2
ATOM 3103 N N . MET A 1 1 ? -4.918 -12.022 -3.192 1.00 0.00 1 MET A N 3
ATOM 3104 C CA . MET A 1 1 ? -4.620 -11.022 -4.252 1.00 0.00 1 MET A CA 3
ATOM 3105 C C . MET A 1 1 ? -5.340 -9.704 -3.984 1.00 0.00 1 MET A C 3
ATOM 3106 O O . MET A 1 1 ? -6.519 -9.689 -3.630 1.00 0.00 1 MET A O 3
ATOM 3122 N N . GLY A 1 2 ? -4.623 -8.598 -4.158 1.00 0.00 2 GLY A N 3
ATOM 3123 C CA . GLY A 1 2 ? -5.211 -7.290 -3.933 1.00 0.00 2 GLY A CA 3
ATOM 3124 C C . GLY A 1 2 ? -5.756 -6.675 -5.200 1.00 0.00 2 GLY A C 3
ATOM 3125 O O . GLY A 1 2 ? -5.321 -5.605 -5.627 1.00 0.00 2 GLY A O 3
ATOM 3129 N N . ASN A 1 3 ? -6.729 -7.353 -5.784 1.00 0.00 3 ASN A N 3
ATOM 3130 C CA . ASN A 1 3 ? -7.382 -6.894 -6.997 1.00 0.00 3 ASN A CA 3
ATOM 3131 C C . ASN A 1 3 ? -8.037 -5.534 -6.780 1.00 0.00 3 ASN A C 3
ATOM 3132 O O . ASN A 1 3 ? -8.421 -4.865 -7.738 1.00 0.00 3 ASN A O 3
ATOM 3143 N N . PHE A 1 4 ? -8.195 -5.142 -5.515 1.00 0.00 4 PHE A N 3
ATOM 3144 C CA . PHE A 1 4 ? -8.839 -3.877 -5.184 1.00 0.00 4 PHE A CA 3
ATOM 3145 C C . PHE A 1 4 ? -8.314 -2.741 -6.060 1.00 0.00 4 PHE A C 3
ATOM 3146 O O . PHE A 1 4 ? -9.053 -1.822 -6.404 1.00 0.00 4 PHE A O 3
ATOM 3163 N N . HIS A 1 5 ? -7.040 -2.815 -6.424 1.00 0.00 5 HIS A N 3
ATOM 3164 C CA . HIS A 1 5 ? -6.436 -1.792 -7.264 1.00 0.00 5 HIS A CA 3
ATOM 3165 C C . HIS A 1 5 ? -7.133 -1.728 -8.620 1.00 0.00 5 HIS A C 3
ATOM 3166 O O . HIS A 1 5 ? -7.288 -0.654 -9.201 1.00 0.00 5 HIS A O 3
ATOM 3181 N N . GLU A 1 6 ? -7.548 -2.888 -9.118 1.00 0.00 6 GLU A N 3
ATOM 3182 C CA . GLU A 1 6 ? -8.225 -2.966 -10.405 1.00 0.00 6 GLU A CA 3
ATOM 3183 C C . GLU A 1 6 ? -9.705 -2.612 -10.274 1.00 0.00 6 GLU A C 3
ATOM 3184 O O . GLU A 1 6 ? -10.348 -2.222 -11.249 1.00 0.00 6 GLU A O 3
ATOM 3196 N N . SER A 1 7 ? -10.242 -2.753 -9.064 1.00 0.00 7 SER A N 3
ATOM 3197 C CA . SER A 1 7 ? -11.646 -2.449 -8.813 1.00 0.00 7 SER A CA 3
ATOM 3198 C C . SER A 1 7 ? -11.802 -1.203 -7.942 1.00 0.00 7 SER A C 3
ATOM 3199 O O . SER A 1 7 ? -12.883 -0.940 -7.416 1.00 0.00 7 SER A O 3
ATOM 3207 N N . SER A 1 8 ? -10.724 -0.437 -7.793 1.00 0.00 8 SER A N 3
ATOM 3208 C CA . SER A 1 8 ? -10.762 0.778 -6.986 1.00 0.00 8 SER A CA 3
ATOM 3209 C C . SER A 1 8 ? -10.334 1.987 -7.806 1.00 0.00 8 SER A C 3
ATOM 3210 O O . SER A 1 8 ? -9.629 1.854 -8.807 1.00 0.00 8 SER A O 3
ATOM 3218 N N . ASN A 1 9 ? -10.759 3.168 -7.373 1.00 0.00 9 ASN A N 3
ATOM 3219 C CA . ASN A 1 9 ? -10.418 4.402 -8.059 1.00 0.00 9 ASN A CA 3
ATOM 3220 C C . ASN A 1 9 ? -9.705 5.358 -7.108 1.00 0.00 9 ASN A C 3
ATOM 3221 O O . ASN A 1 9 ? -9.796 5.219 -5.888 1.00 0.00 9 ASN A O 3
ATOM 3232 N N . ASN A 1 10 ? -8.987 6.316 -7.677 1.00 0.00 10 ASN A N 3
ATOM 3233 C CA . ASN A 1 10 ? -8.242 7.294 -6.890 1.00 0.00 10 ASN A CA 3
ATOM 3234 C C . ASN A 1 10 ? -7.247 6.592 -5.959 1.00 0.00 10 ASN A C 3
ATOM 3235 O O . ASN A 1 10 ? -7.279 6.751 -4.744 1.00 0.00 10 ASN A O 3
ATOM 3246 N N . ILE A 1 11 ? -6.351 5.808 -6.552 1.00 0.00 11 ILE A N 3
ATOM 3247 C CA . ILE A 1 11 ? -5.343 5.085 -5.783 1.00 0.00 11 ILE A CA 3
ATOM 3248 C C . ILE A 1 11 ? -4.053 5.894 -5.689 1.00 0.00 11 ILE A C 3
ATOM 3249 O O . ILE A 1 11 ? -3.409 6.172 -6.701 1.00 0.00 11 ILE A O 3
ATOM 3265 N N . TRP A 1 12 ? -3.682 6.273 -4.470 1.00 0.00 12 TRP A N 3
ATOM 3266 C CA . TRP A 1 12 ? -2.469 7.054 -4.249 1.00 0.00 12 TRP A CA 3
ATOM 3267 C C . TRP A 1 12 ? -2.032 6.979 -2.790 1.00 0.00 12 TRP A C 3
ATOM 3268 O O . TRP A 1 12 ? -2.623 6.253 -1.991 1.00 0.00 12 TRP A O 3
ATOM 3289 N N . LEU A 1 13 ? -0.992 7.733 -2.449 1.00 0.00 13 LEU A N 3
ATOM 3290 C CA . LEU A 1 13 ? -0.477 7.750 -1.085 1.00 0.00 13 LEU A CA 3
ATOM 3291 C C . LEU A 1 13 ? -0.235 9.178 -0.610 1.00 0.00 13 LEU A C 3
ATOM 3292 O O . LEU A 1 13 ? 0.200 10.035 -1.379 1.00 0.00 13 LEU A O 3
ATOM 3308 N N . GLU A 1 14 ? -0.520 9.427 0.665 1.00 0.00 14 GLU A N 3
ATOM 3309 C CA . GLU A 1 14 ? -0.332 10.750 1.247 1.00 0.00 14 GLU A CA 3
ATOM 3310 C C . GLU A 1 14 ? 0.763 10.720 2.308 1.00 0.00 14 GLU A C 3
ATOM 3311 O O . GLU A 1 14 ? 0.663 9.996 3.298 1.00 0.00 14 GLU A O 3
ATOM 3323 N N . ASP A 1 15 ? 1.808 11.509 2.090 1.00 0.00 15 ASP A N 3
ATOM 3324 C CA . ASP A 1 15 ? 2.929 11.575 3.022 1.00 0.00 15 ASP A CA 3
ATOM 3325 C C . ASP A 1 15 ? 3.602 10.211 3.171 1.00 0.00 15 ASP A C 3
ATOM 3326 O O . ASP A 1 15 ? 4.344 9.977 4.125 1.00 0.00 15 ASP A O 3
ATOM 3335 N N . GLY A 1 16 ? 3.345 9.317 2.219 1.00 0.00 16 GLY A N 3
ATOM 3336 C CA . GLY A 1 16 ? 3.940 7.994 2.260 1.00 0.00 16 GLY A CA 3
ATOM 3337 C C . GLY A 1 16 ? 3.558 7.207 3.499 1.00 0.00 16 GLY A C 3
ATOM 3338 O O . GLY A 1 16 ? 4.428 6.744 4.237 1.00 0.00 16 GLY A O 3
ATOM 3342 N N . HIS A 1 17 ? 2.258 7.042 3.724 1.00 0.00 17 HIS A N 3
ATOM 3343 C CA . HIS A 1 17 ? 1.777 6.290 4.880 1.00 0.00 17 HIS A CA 3
ATOM 3344 C C . HIS A 1 17 ? 0.256 6.144 4.862 1.00 0.00 17 HIS A C 3
ATOM 3345 O O . HIS A 1 17 ? -0.283 5.148 5.345 1.00 0.00 17 HIS A O 3
ATOM 3360 N N . ILE A 1 18 ? -0.434 7.134 4.302 1.00 0.00 18 ILE A N 3
ATOM 3361 C CA . ILE A 1 18 ? -1.891 7.098 4.227 1.00 0.00 18 ILE A CA 3
ATOM 3362 C C . ILE A 1 18 ? -2.359 6.691 2.831 1.00 0.00 18 ILE A C 3
ATOM 3363 O O . ILE A 1 18 ? -1.917 7.250 1.828 1.00 0.00 18 ILE A O 3
ATOM 3379 N N . LEU A 1 19 ? -3.259 5.713 2.780 1.00 0.00 19 LEU A N 3
ATOM 3380 C CA . LEU A 1 19 ? -3.793 5.226 1.513 1.00 0.00 19 LEU A CA 3
ATOM 3381 C C . LEU A 1 19 ? -5.247 5.650 1.338 1.00 0.00 19 LEU A C 3
ATOM 3382 O O . LEU A 1 19 ? -6.039 5.582 2.276 1.00 0.00 19 LEU A O 3
ATOM 3398 N N . HIS A 1 20 ? -5.593 6.081 0.129 1.00 0.00 20 HIS A N 3
ATOM 3399 C CA . HIS A 1 20 ? -6.957 6.508 -0.167 1.00 0.00 20 HIS A CA 3
ATOM 3400 C C . HIS A 1 20 ? -7.406 5.972 -1.522 1.00 0.00 20 HIS A C 3
ATOM 3401 O O . HIS A 1 20 ? -6.689 6.089 -2.514 1.00 0.00 20 HIS A O 3
ATOM 3416 N N . ALA A 1 21 ? -8.595 5.383 -1.551 1.00 0.00 21 ALA A N 3
ATOM 3417 C CA . ALA A 1 21 ? -9.151 4.827 -2.779 1.00 0.00 21 ALA A CA 3
ATOM 3418 C C . ALA A 1 21 ? -10.622 4.479 -2.593 1.00 0.00 21 ALA A C 3
ATOM 3419 O O . ALA A 1 21 ? -11.039 4.080 -1.505 1.00 0.00 21 ALA A O 3
ATOM 3426 N N . GLU A 1 22 ? -11.408 4.625 -3.654 1.00 0.00 22 GLU A N 3
ATOM 3427 C CA . GLU A 1 22 ? -12.831 4.314 -3.586 1.00 0.00 22 GLU A CA 3
ATOM 3428 C C . GLU A 1 22 ? -13.136 3.010 -4.313 1.00 0.00 22 GLU A C 3
ATOM 3429 O O . GLU A 1 22 ? -13.087 2.944 -5.541 1.00 0.00 22 GLU A O 3
ATOM 3441 N N . CYS A 1 23 ? -13.444 1.972 -3.542 1.00 0.00 23 CYS A N 3
ATOM 3442 C CA . CYS A 1 23 ? -13.752 0.661 -4.105 1.00 0.00 23 CYS A CA 3
ATOM 3443 C C . CYS A 1 23 ? -15.247 0.374 -4.026 1.00 0.00 23 CYS A C 3
ATOM 3444 O O . CYS A 1 23 ? -15.941 0.877 -3.142 1.00 0.00 23 CYS A O 3
ATOM 3452 N N . GLY A 1 24 ? -15.737 -0.443 -4.953 1.00 0.00 24 GLY A N 3
ATOM 3453 C CA . GLY A 1 24 ? -17.147 -0.788 -4.967 1.00 0.00 24 GLY A CA 3
ATOM 3454 C C . GLY A 1 24 ? -17.459 -1.978 -4.080 1.00 0.00 24 GLY A C 3
ATOM 3455 O O . GLY A 1 24 ? -16.550 -2.647 -3.589 1.00 0.00 24 GLY A O 3
ATOM 3459 N N . ASN A 1 25 ? -18.745 -2.244 -3.872 1.00 0.00 25 ASN A N 3
ATOM 3460 C CA . ASN A 1 25 ? -19.164 -3.365 -3.035 1.00 0.00 25 ASN A CA 3
ATOM 3461 C C . ASN A 1 25 ? -19.829 -4.450 -3.878 1.00 0.00 25 ASN A C 3
ATOM 3462 O O . ASN A 1 25 ? -19.643 -5.642 -3.634 1.00 0.00 25 ASN A O 3
ATOM 3473 N N . GLY A 1 26 ? -20.608 -4.025 -4.866 1.00 0.00 26 GLY A N 3
ATOM 3474 C CA . GLY A 1 26 ? -21.295 -4.966 -5.731 1.00 0.00 26 GLY A CA 3
ATOM 3475 C C . GLY A 1 26 ? -22.687 -4.491 -6.094 1.00 0.00 26 GLY A C 3
ATOM 3476 O O . GLY A 1 26 ? -23.248 -4.900 -7.110 1.00 0.00 26 GLY A O 3
ATOM 3480 N N . GLU A 1 27 ? -23.242 -3.622 -5.256 1.00 0.00 27 GLU A N 3
ATOM 3481 C CA . GLU A 1 27 ? -24.574 -3.078 -5.481 1.00 0.00 27 GLU A CA 3
ATOM 3482 C C . GLU A 1 27 ? -24.616 -2.246 -6.760 1.00 0.00 27 GLU A C 3
ATOM 3483 O O . GLU A 1 27 ? -25.660 -2.123 -7.399 1.00 0.00 27 GLU A O 3
ATOM 3495 N N . GLY A 1 28 ? -23.473 -1.674 -7.123 1.00 0.00 28 GLY A N 3
ATOM 3496 C CA . GLY A 1 28 ? -23.397 -0.856 -8.319 1.00 0.00 28 GLY A CA 3
ATOM 3497 C C . GLY A 1 28 ? -22.821 0.523 -8.050 1.00 0.00 28 GLY A C 3
ATOM 3498 O O . GLY A 1 28 ? -22.721 1.347 -8.959 1.00 0.00 28 GLY A O 3
ATOM 3502 N N . ASP A 1 29 ? -22.439 0.778 -6.800 1.00 0.00 29 ASP A N 3
ATOM 3503 C CA . ASP A 1 29 ? -21.870 2.066 -6.422 1.00 0.00 29 ASP A CA 3
ATOM 3504 C C . ASP A 1 29 ? -20.482 1.888 -5.819 1.00 0.00 29 ASP A C 3
ATOM 3505 O O . ASP A 1 29 ? -20.098 0.783 -5.433 1.00 0.00 29 ASP A O 3
ATOM 3514 N N . TYR A 1 30 ? -19.731 2.981 -5.742 1.00 0.00 30 TYR A N 3
ATOM 3515 C CA . TYR A 1 30 ? -18.384 2.943 -5.188 1.00 0.00 30 TYR A CA 3
ATOM 3516 C C . TYR A 1 30 ? -18.353 3.543 -3.786 1.00 0.00 30 TYR A C 3
ATOM 3517 O O . TYR A 1 30 ? -19.233 4.318 -3.414 1.00 0.00 30 TYR A O 3
ATOM 3535 N N . VAL A 1 31 ? -17.339 3.172 -3.010 1.00 0.00 31 VAL A N 3
ATOM 3536 C CA . VAL A 1 31 ? -17.203 3.669 -1.644 1.00 0.00 31 VAL A CA 3
ATOM 3537 C C . VAL A 1 31 ? -15.777 4.129 -1.355 1.00 0.00 31 VAL A C 3
ATOM 3538 O O . VAL A 1 31 ? -14.833 3.343 -1.432 1.00 0.00 31 VAL A O 3
ATOM 3551 N N . GLU A 1 32 ? -15.630 5.406 -1.016 1.00 0.00 32 GLU A N 3
ATOM 3552 C CA . GLU A 1 32 ? -14.329 5.975 -0.708 1.00 0.00 32 GLU A CA 3
ATOM 3553 C C . GLU A 1 32 ? -13.767 5.386 0.583 1.00 0.00 32 GLU A C 3
ATOM 3554 O O . GLU A 1 32 ? -14.357 5.537 1.653 1.00 0.00 32 GLU A O 3
ATOM 3566 N N . SER A 1 33 ? -12.624 4.716 0.475 1.00 0.00 33 SER A N 3
ATOM 3567 C CA . SER A 1 33 ? -11.985 4.106 1.636 1.00 0.00 33 SER A CA 3
ATOM 3568 C C . SER A 1 33 ? -10.512 4.495 1.716 1.00 0.00 33 SER A C 3
ATOM 3569 O O . SER A 1 33 ? -9.922 4.936 0.730 1.00 0.00 33 SER A O 3
ATOM 3577 N N . THR A 1 34 ? -9.926 4.328 2.897 1.00 0.00 34 THR A N 3
ATOM 3578 C CA . THR A 1 34 ? -8.522 4.661 3.110 1.00 0.00 34 THR A CA 3
ATOM 3579 C C . THR A 1 34 ? -7.850 3.628 4.009 1.00 0.00 34 THR A C 3
ATOM 3580 O O . THR A 1 34 ? -8.476 3.082 4.918 1.00 0.00 34 THR A O 3
ATOM 3591 N N . LEU A 1 35 ? -6.573 3.363 3.749 1.00 0.00 35 LEU A N 3
ATOM 3592 C CA . LEU A 1 35 ? -5.819 2.393 4.535 1.00 0.00 35 LEU A CA 3
ATOM 3593 C C . LEU A 1 35 ? -4.520 2.999 5.057 1.00 0.00 35 LEU A C 3
ATOM 3594 O O . LEU A 1 35 ? -3.830 3.727 4.342 1.00 0.00 35 LEU A O 3
ATOM 3610 N N . ASP A 1 36 ? -4.190 2.688 6.306 1.00 0.00 36 ASP A N 3
ATOM 3611 C CA . ASP A 1 36 ? -2.972 3.192 6.926 1.00 0.00 36 ASP A CA 3
ATOM 3612 C C . ASP A 1 36 ? -1.882 2.129 6.906 1.00 0.00 36 ASP A C 3
ATOM 3613 O O . ASP A 1 36 ? -2.065 1.027 7.414 1.00 0.00 36 ASP A O 3
ATOM 3622 N N . LEU A 1 37 ? -0.752 2.462 6.305 1.00 0.00 37 LEU A N 3
ATOM 3623 C CA . LEU A 1 37 ? 0.371 1.537 6.221 1.00 0.00 37 LEU A CA 3
ATOM 3624 C C . LEU A 1 37 ? 1.272 1.671 7.434 1.00 0.00 37 LEU A C 3
ATOM 3625 O O . LEU A 1 37 ? 1.930 0.715 7.844 1.00 0.00 37 LEU A O 3
ATOM 3641 N N . ASP A 1 38 ? 1.291 2.870 8.011 1.00 0.00 38 ASP A N 3
ATOM 3642 C CA . ASP A 1 38 ? 2.107 3.136 9.187 1.00 0.00 38 ASP A CA 3
ATOM 3643 C C . ASP A 1 38 ? 1.750 2.179 10.318 1.00 0.00 38 ASP A C 3
ATOM 3644 O O . ASP A 1 38 ? 2.473 2.078 11.309 1.00 0.00 38 ASP A O 3
ATOM 3653 N N . TYR A 1 39 ? 0.632 1.475 10.162 1.00 0.00 39 TYR A N 3
ATOM 3654 C CA . TYR A 1 39 ? 0.192 0.524 11.178 1.00 0.00 39 TYR A CA 3
ATOM 3655 C C . TYR A 1 39 ? -0.104 -0.852 10.571 1.00 0.00 39 TYR A C 3
ATOM 3656 O O . TYR A 1 39 ? -0.522 -1.770 11.277 1.00 0.00 39 TYR A O 3
ATOM 3674 N N . TYR A 1 40 ? 0.120 -0.993 9.265 1.00 0.00 40 TYR A N 3
ATOM 3675 C CA . TYR A 1 40 ? -0.120 -2.260 8.580 1.00 0.00 40 TYR A CA 3
ATOM 3676 C C . TYR A 1 40 ? 1.174 -2.819 7.989 1.00 0.00 40 TYR A C 3
ATOM 3677 O O . TYR A 1 40 ? 1.323 -4.032 7.840 1.00 0.00 40 TYR A O 3
ATOM 3695 N N . ILE A 1 41 ? 2.105 -1.931 7.651 1.00 0.00 41 ILE A N 3
ATOM 3696 C CA . ILE A 1 41 ? 3.381 -2.341 7.076 1.00 0.00 41 ILE A CA 3
ATOM 3697 C C . ILE A 1 41 ? 4.546 -1.901 7.960 1.00 0.00 41 ILE A C 3
ATOM 3698 O O . ILE A 1 41 ? 4.520 -0.818 8.544 1.00 0.00 41 ILE A O 3
ATOM 3714 N N . GLY A 1 42 ? 5.566 -2.748 8.052 1.00 0.00 42 GLY A N 3
ATOM 3715 C CA . GLY A 1 42 ? 6.725 -2.430 8.865 1.00 0.00 42 GLY A CA 3
ATOM 3716 C C . GLY A 1 42 ? 8.031 -2.618 8.117 1.00 0.00 42 GLY A C 3
ATOM 3717 O O . GLY A 1 42 ? 8.040 -3.073 6.974 1.00 0.00 42 GLY A O 3
ATOM 3721 N N . ASN A 1 43 ? 9.135 -2.266 8.766 1.00 0.00 43 ASN A N 3
ATOM 3722 C CA . ASN A 1 43 ? 10.455 -2.398 8.160 1.00 0.00 43 ASN A CA 3
ATOM 3723 C C . ASN A 1 43 ? 11.098 -3.728 8.540 1.00 0.00 43 ASN A C 3
ATOM 3724 O O . ASN A 1 43 ? 11.499 -3.929 9.686 1.00 0.00 43 ASN A O 3
ATOM 3735 N N . ASP A 1 44 ? 11.197 -4.629 7.570 1.00 0.00 44 ASP A N 3
ATOM 3736 C CA . ASP A 1 44 ? 11.797 -5.938 7.802 1.00 0.00 44 ASP A CA 3
ATOM 3737 C C . ASP A 1 44 ? 13.119 -6.066 7.052 1.00 0.00 44 ASP A C 3
ATOM 3738 O O . ASP A 1 44 ? 13.139 -6.365 5.857 1.00 0.00 44 ASP A O 3
ATOM 3747 N N . ASP A 1 45 ? 14.221 -5.838 7.760 1.00 0.00 45 ASP A N 3
ATOM 3748 C CA . ASP A 1 45 ? 15.548 -5.928 7.160 1.00 0.00 45 ASP A CA 3
ATOM 3749 C C . ASP A 1 45 ? 15.660 -5.009 5.947 1.00 0.00 45 ASP A C 3
ATOM 3750 O O . ASP A 1 45 ? 16.081 -5.432 4.870 1.00 0.00 45 ASP A O 3
ATOM 3759 N N . GLY A 1 46 ? 15.277 -3.749 6.128 1.00 0.00 46 GLY A N 3
ATOM 3760 C CA . GLY A 1 46 ? 15.339 -2.791 5.040 1.00 0.00 46 GLY A CA 3
ATOM 3761 C C . GLY A 1 46 ? 14.372 -3.122 3.919 1.00 0.00 46 GLY A C 3
ATOM 3762 O O . GLY A 1 46 ? 14.507 -2.614 2.806 1.00 0.00 46 GLY A O 3
ATOM 3766 N N . SER A 1 47 ? 13.393 -3.973 4.213 1.00 0.00 47 SER A N 3
ATOM 3767 C CA . SER A 1 47 ? 12.400 -4.369 3.221 1.00 0.00 47 SER A CA 3
ATOM 3768 C C . SER A 1 47 ? 10.987 -4.190 3.765 1.00 0.00 47 SER A C 3
ATOM 3769 O O . SER A 1 47 ? 10.789 -4.050 4.972 1.00 0.00 47 SER A O 3
ATOM 3777 N N . PHE A 1 48 ? 10.009 -4.196 2.867 1.00 0.00 48 PHE A N 3
ATOM 3778 C CA . PHE A 1 48 ? 8.612 -4.035 3.256 1.00 0.00 48 PHE A CA 3
ATOM 3779 C C . PHE A 1 48 ? 8.039 -5.350 3.775 1.00 0.00 48 PHE A C 3
ATOM 3780 O O . PHE A 1 48 ? 8.338 -6.421 3.247 1.00 0.00 48 PHE A O 3
ATOM 3797 N N . SER A 1 49 ? 7.214 -5.262 4.814 1.00 0.00 49 SER A N 3
ATOM 3798 C CA . SER A 1 49 ? 6.600 -6.446 5.405 1.00 0.00 49 SER A CA 3
ATOM 3799 C C . SER A 1 49 ? 5.096 -6.254 5.578 1.00 0.00 49 SER A C 3
ATOM 3800 O O . SER A 1 49 ? 4.649 -5.270 6.166 1.00 0.00 49 SER A O 3
ATOM 3808 N N . TRP A 1 50 ? 4.321 -7.204 5.063 1.00 0.00 50 TRP A N 3
ATOM 3809 C CA . TRP A 1 50 ? 2.869 -7.142 5.162 1.00 0.00 50 TRP A CA 3
ATOM 3810 C C . TRP A 1 50 ? 2.404 -7.533 6.561 1.00 0.00 50 TRP A C 3
ATOM 3811 O O . TRP A 1 50 ? 2.622 -8.660 7.006 1.00 0.00 50 TRP A O 3
ATOM 3832 N N . GLY A 1 51 ? 1.764 -6.594 7.251 1.00 0.00 51 GLY A N 3
ATOM 3833 C CA . GLY A 1 51 ? 1.281 -6.861 8.593 1.00 0.00 51 GLY A CA 3
ATOM 3834 C C . GLY A 1 51 ? 2.129 -6.197 9.663 1.00 0.00 51 GLY A C 3
ATOM 3835 O O . GLY A 1 51 ? 1.958 -6.465 10.852 1.00 0.00 51 GLY A O 3
ATOM 3839 N N . GLY A 1 52 ? 3.043 -5.325 9.243 1.00 0.00 52 GLY A N 3
ATOM 3840 C CA . GLY A 1 52 ? 3.898 -4.636 10.190 1.00 0.00 52 GLY A CA 3
ATOM 3841 C C . GLY A 1 52 ? 3.363 -3.265 10.552 1.00 0.00 52 GLY A C 3
ATOM 3842 O O . GLY A 1 52 ? 2.152 -3.044 10.547 1.00 0.00 52 GLY A O 3
ATOM 3846 N N . GLU A 1 53 ? 4.265 -2.341 10.867 1.00 0.00 53 GLU A N 3
ATOM 3847 C CA . GLU A 1 53 ? 3.870 -0.986 11.233 1.00 0.00 53 GLU A CA 3
ATOM 3848 C C . GLU A 1 53 ? 5.090 -0.122 11.533 1.00 0.00 53 GLU A C 3
ATOM 3849 O O . GLU A 1 53 ? 6.157 -0.632 11.873 1.00 0.00 53 GLU A O 3
ATOM 3861 N N . ASN A 1 54 ? 4.922 1.191 11.404 1.00 0.00 54 ASN A N 3
ATOM 3862 C CA . ASN A 1 54 ? 6.006 2.133 11.660 1.00 0.00 54 ASN A CA 3
ATOM 3863 C C . ASN A 1 54 ? 7.131 1.961 10.645 1.00 0.00 54 ASN A C 3
ATOM 3864 O O . ASN A 1 54 ? 8.295 2.228 10.944 1.00 0.00 54 ASN A O 3
ATOM 3875 N N . PHE A 1 55 ? 6.777 1.516 9.443 1.00 0.00 55 PHE A N 3
ATOM 3876 C CA . PHE A 1 55 ? 7.760 1.312 8.385 1.00 0.00 55 PHE A CA 3
ATOM 3877 C C . PHE A 1 55 ? 8.459 2.623 8.036 1.00 0.00 55 PHE A C 3
ATOM 3878 O O . PHE A 1 55 ? 9.670 2.654 7.812 1.00 0.00 55 PHE A O 3
ATOM 3895 N N . SER A 1 56 ? 7.687 3.704 7.990 1.00 0.00 56 SER A N 3
ATOM 3896 C CA . SER A 1 56 ? 8.227 5.020 7.667 1.00 0.00 56 SER A CA 3
ATOM 3897 C C . SER A 1 56 ? 9.248 5.464 8.710 1.00 0.00 56 SER A C 3
ATOM 3898 O O . SER A 1 56 ? 10.153 6.243 8.413 1.00 0.00 56 SER A O 3
ATOM 3906 N N . GLY A 1 57 ? 9.098 4.963 9.934 1.00 0.00 57 GLY A N 3
ATOM 3907 C CA . GLY A 1 57 ? 10.016 5.321 11.001 1.00 0.00 57 GLY A CA 3
ATOM 3908 C C . GLY A 1 57 ? 11.468 5.106 10.617 1.00 0.00 57 GLY A C 3
ATOM 3909 O O . GLY A 1 57 ? 12.362 5.761 11.153 1.00 0.00 57 GLY A O 3
ATOM 3913 N N . SER A 1 58 ? 11.701 4.186 9.686 1.00 0.00 58 SER A N 3
ATOM 3914 C CA . SER A 1 58 ? 13.053 3.887 9.229 1.00 0.00 58 SER A CA 3
ATOM 3915 C C . SER A 1 58 ? 13.134 3.940 7.706 1.00 0.00 58 SER A C 3
ATOM 3916 O O . SER A 1 58 ? 13.945 3.245 7.094 1.00 0.00 58 SER A O 3
ATOM 3924 N N . ALA A 1 59 ? 12.289 4.768 7.100 1.00 0.00 59 ALA A N 3
ATOM 3925 C CA . ALA A 1 59 ? 12.266 4.911 5.650 1.00 0.00 59 ALA A CA 3
ATOM 3926 C C . ALA A 1 59 ? 12.328 6.379 5.242 1.00 0.00 59 ALA A C 3
ATOM 3927 O O . ALA A 1 59 ? 12.066 7.270 6.050 1.00 0.00 59 ALA A O 3
ATOM 3934 N N . SER A 1 60 ? 12.678 6.623 3.983 1.00 0.00 60 SER A N 3
ATOM 3935 C CA . SER A 1 60 ? 12.775 7.984 3.468 1.00 0.00 60 SER A CA 3
ATOM 3936 C C . SER A 1 60 ? 12.106 8.097 2.102 1.00 0.00 60 SER A C 3
ATOM 3937 O O . SER A 1 60 ? 12.009 7.115 1.366 1.00 0.00 60 SER A O 3
ATOM 3945 N N . ASN A 1 61 ? 11.647 9.305 1.772 1.00 0.00 61 ASN A N 3
ATOM 3946 C CA . ASN A 1 61 ? 10.982 9.570 0.493 1.00 0.00 61 ASN A CA 3
ATOM 3947 C C . ASN A 1 61 ? 10.062 8.419 0.088 1.00 0.00 61 ASN A C 3
ATOM 3948 O O . ASN A 1 61 ? 10.265 7.780 -0.944 1.00 0.00 61 ASN A O 3
ATOM 3959 N N . ILE A 1 62 ? 9.052 8.162 0.911 1.00 0.00 62 ILE A N 3
ATOM 3960 C CA . ILE A 1 62 ? 8.100 7.091 0.642 1.00 0.00 62 ILE A CA 3
ATOM 3961 C C . ILE A 1 62 ? 6.967 7.578 -0.257 1.00 0.00 62 ILE A C 3
ATOM 3962 O O . ILE A 1 62 ? 6.172 8.430 0.139 1.00 0.00 62 ILE A O 3
ATOM 3978 N N . THR A 1 63 ? 6.900 7.033 -1.468 1.00 0.00 63 THR A N 3
ATOM 3979 C CA . THR A 1 63 ? 5.863 7.416 -2.421 1.00 0.00 63 THR A CA 3
ATOM 3980 C C . THR A 1 63 ? 5.358 6.205 -3.198 1.00 0.00 63 THR A C 3
ATOM 3981 O O . THR A 1 63 ? 6.038 5.182 -3.285 1.00 0.00 63 THR A O 3
ATOM 3992 N N . LEU A 1 64 ? 4.160 6.327 -3.762 1.00 0.00 64 LEU A N 3
ATOM 3993 C CA . LEU A 1 64 ? 3.561 5.242 -4.531 1.00 0.00 64 LEU A CA 3
ATOM 3994 C C . LEU A 1 64 ? 3.624 5.532 -6.027 1.00 0.00 64 LEU A C 3
ATOM 3995 O O . LEU A 1 64 ? 3.238 6.610 -6.478 1.00 0.00 64 LEU A O 3
ATOM 4011 N N . ASP A 1 65 ? 4.113 4.560 -6.792 1.00 0.00 65 ASP A N 3
ATOM 4012 C CA . ASP A 1 65 ? 4.227 4.708 -8.239 1.00 0.00 65 ASP A CA 3
ATOM 4013 C C . ASP A 1 65 ? 3.584 3.527 -8.961 1.00 0.00 65 ASP A C 3
ATOM 4014 O O . ASP A 1 65 ? 3.494 2.428 -8.416 1.00 0.00 65 ASP A O 3
ATOM 4023 N N . ILE A 1 66 ? 3.140 3.763 -10.192 1.00 0.00 66 ILE A N 3
ATOM 4024 C CA . ILE A 1 66 ? 2.509 2.724 -10.992 1.00 0.00 66 ILE A CA 3
ATOM 4025 C C . ILE A 1 66 ? 3.561 1.891 -11.722 1.00 0.00 66 ILE A C 3
ATOM 4026 O O . ILE A 1 66 ? 4.596 2.408 -12.142 1.00 0.00 66 ILE A O 3
ATOM 4042 N N . GLU A 1 67 ? 3.286 0.599 -11.870 1.00 0.00 67 GLU A N 3
ATOM 4043 C CA . GLU A 1 67 ? 4.207 -0.306 -12.549 1.00 0.00 67 GLU A CA 3
ATOM 4044 C C . GLU A 1 67 ? 3.448 -1.413 -13.273 1.00 0.00 67 GLU A C 3
ATOM 4045 O O . GLU A 1 67 ? 2.505 -1.990 -12.730 1.00 0.00 67 GLU A O 3
ATOM 4057 N N . GLY A 1 68 ? 3.865 -1.706 -14.500 1.00 0.00 68 GLY A N 3
ATOM 4058 C CA . GLY A 1 68 ? 3.215 -2.744 -15.278 1.00 0.00 68 GLY A CA 3
ATOM 4059 C C . GLY A 1 68 ? 2.114 -2.200 -16.168 1.00 0.00 68 GLY A C 3
ATOM 4060 O O . GLY A 1 68 ? 1.629 -1.089 -15.958 1.00 0.00 68 GLY A O 3
ATOM 4064 N N . ASP A 1 69 ? 1.720 -2.987 -17.163 1.00 0.00 69 ASP A N 3
ATOM 4065 C CA . ASP A 1 69 ? 0.668 -2.580 -18.090 1.00 0.00 69 ASP A CA 3
ATOM 4066 C C . ASP A 1 69 ? -0.714 -2.683 -17.445 1.00 0.00 69 ASP A C 3
ATOM 4067 O O . ASP A 1 69 ? -1.711 -2.260 -18.030 1.00 0.00 69 ASP A O 3
ATOM 4076 N N . ASP A 1 70 ? -0.770 -3.245 -16.239 1.00 0.00 70 ASP A N 3
ATOM 4077 C CA . ASP A 1 70 ? -2.033 -3.397 -15.527 1.00 0.00 70 ASP A CA 3
ATOM 4078 C C . ASP A 1 70 ? -2.248 -2.261 -14.526 1.00 0.00 70 ASP A C 3
ATOM 4079 O O . ASP A 1 70 ? -3.321 -2.141 -13.936 1.00 0.00 70 ASP A O 3
ATOM 4088 N N . ASN A 1 71 ? -1.223 -1.432 -14.334 1.00 0.00 71 ASN A N 3
ATOM 4089 C CA . ASN A 1 71 ? -1.309 -0.314 -13.401 1.00 0.00 71 ASN A CA 3
ATOM 4090 C C . ASN A 1 71 ? -1.421 -0.817 -11.970 1.00 0.00 71 ASN A C 3
ATOM 4091 O O . ASN A 1 71 ? -2.508 -0.852 -11.394 1.00 0.00 71 ASN A O 3
ATOM 4102 N N . ILE A 1 72 ? -0.288 -1.212 -11.404 1.00 0.00 72 ILE A N 3
ATOM 4103 C CA . ILE A 1 72 ? -0.255 -1.721 -10.041 1.00 0.00 72 ILE A CA 3
ATOM 4104 C C . ILE A 1 72 ? 0.428 -0.732 -9.098 1.00 0.00 72 ILE A C 3
ATOM 4105 O O . ILE A 1 72 ? 1.553 -0.301 -9.349 1.00 0.00 72 ILE A O 3
ATOM 4121 N N . PRO A 1 73 ? -0.247 -0.355 -7.995 1.00 0.00 73 PRO A N 3
ATOM 4122 C CA . PRO A 1 73 ? 0.305 0.589 -7.017 1.00 0.00 73 PRO A CA 3
ATOM 4123 C C . PRO A 1 73 ? 1.503 0.016 -6.269 1.00 0.00 73 PRO A C 3
ATOM 4124 O O . PRO A 1 73 ? 1.348 -0.796 -5.357 1.00 0.00 73 PRO A O 3
ATOM 4135 N N . VAL A 1 74 ? 2.698 0.444 -6.660 1.00 0.00 74 VAL A N 3
ATOM 4136 C CA . VAL A 1 74 ? 3.924 -0.026 -6.026 1.00 0.00 74 VAL A CA 3
ATOM 4137 C C . VAL A 1 74 ? 4.556 1.065 -5.167 1.00 0.00 74 VAL A C 3
ATOM 4138 O O . VAL A 1 74 ? 4.906 2.136 -5.664 1.00 0.00 74 VAL A O 3
ATOM 4151 N N . LEU A 1 75 ? 4.700 0.785 -3.875 1.00 0.00 75 LEU A N 3
ATOM 4152 C CA . LEU A 1 75 ? 5.291 1.740 -2.944 1.00 0.00 75 LEU A CA 3
ATOM 4153 C C . LEU A 1 75 ? 6.800 1.545 -2.854 1.00 0.00 75 LEU A C 3
ATOM 4154 O O . LEU A 1 75 ? 7.276 0.476 -2.474 1.00 0.00 75 LEU A O 3
ATOM 4170 N N . ARG A 1 76 ? 7.548 2.585 -3.209 1.00 0.00 76 ARG A N 3
ATOM 4171 C CA . ARG A 1 76 ? 9.006 2.528 -3.173 1.00 0.00 76 ARG A CA 3
ATOM 4172 C C . ARG A 1 76 ? 9.572 3.532 -2.174 1.00 0.00 76 ARG A C 3
ATOM 4173 O O . ARG A 1 76 ? 9.170 4.695 -2.151 1.00 0.00 76 ARG A O 3
ATOM 4194 N N . ALA A 1 77 ? 10.511 3.074 -1.352 1.00 0.00 77 ALA A N 3
ATOM 4195 C CA . ALA A 1 77 ? 11.137 3.932 -0.353 1.00 0.00 77 ALA A CA 3
ATOM 4196 C C . ALA A 1 77 ? 12.394 3.285 0.220 1.00 0.00 77 ALA A C 3
ATOM 4197 O O . ALA A 1 77 ? 12.456 2.066 0.385 1.00 0.00 77 ALA A O 3
ATOM 4204 N N . GLU A 1 78 ? 13.392 4.108 0.527 1.00 0.00 78 GLU A N 3
ATOM 4205 C CA . GLU A 1 78 ? 14.645 3.614 1.087 1.00 0.00 78 GLU A CA 3
ATOM 4206 C C . GLU A 1 78 ? 14.460 3.210 2.546 1.00 0.00 78 GLU A C 3
ATOM 4207 O O . GLU A 1 78 ? 14.336 4.063 3.424 1.00 0.00 78 GLU A O 3
ATOM 4219 N N . LEU A 1 79 ? 14.437 1.905 2.797 1.00 0.00 79 LEU A N 3
ATOM 4220 C CA . LEU A 1 79 ? 14.260 1.390 4.150 1.00 0.00 79 LEU A CA 3
ATOM 4221 C C . LEU A 1 79 ? 15.603 1.157 4.835 1.00 0.00 79 LEU A C 3
ATOM 4222 O O . LEU A 1 79 ? 16.610 0.890 4.178 1.00 0.00 79 LEU A O 3
ATOM 4238 N N . ASN A 1 80 ? 15.605 1.255 6.160 1.00 0.00 80 ASN A N 3
ATOM 4239 C CA . ASN A 1 80 ? 16.817 1.051 6.944 1.00 0.00 80 ASN A CA 3
ATOM 4240 C C . ASN A 1 80 ? 16.783 -0.310 7.639 1.00 0.00 80 ASN A C 3
ATOM 4241 O O . ASN A 1 80 ? 15.992 -0.525 8.557 1.00 0.00 80 ASN A O 3
ATOM 4252 N N . PRO A 1 81 ? 17.642 -1.253 7.210 1.00 0.00 81 PRO A N 3
ATOM 4253 C CA . PRO A 1 81 ? 17.697 -2.593 7.798 1.00 0.00 81 PRO A CA 3
ATOM 4254 C C . PRO A 1 81 ? 18.357 -2.598 9.172 1.00 0.00 81 PRO A C 3
ATOM 4255 O O . PRO A 1 81 ? 18.978 -1.617 9.579 1.00 0.00 81 PRO A O 3
ATOM 4266 N N . MET A 1 82 ? 18.218 -3.713 9.880 1.00 0.00 82 MET A N 3
ATOM 4267 C CA . MET A 1 82 ? 18.801 -3.854 11.209 1.00 0.00 82 MET A CA 3
ATOM 4268 C C . MET A 1 82 ? 20.304 -4.106 11.122 1.00 0.00 82 MET A C 3
ATOM 4269 O O . MET A 1 82 ? 21.042 -3.845 12.072 1.00 0.00 82 MET A O 3
ATOM 4283 N N . ASP A 1 83 ? 20.752 -4.616 9.978 1.00 0.00 83 ASP A N 3
ATOM 4284 C CA . ASP A 1 83 ? 22.167 -4.901 9.771 1.00 0.00 83 ASP A CA 3
ATOM 4285 C C . ASP A 1 83 ? 22.946 -3.616 9.513 1.00 0.00 83 ASP A C 3
ATOM 4286 O O . ASP A 1 83 ? 24.093 -3.478 9.937 1.00 0.00 83 ASP A O 3
ATOM 4295 N N . GLY A 1 84 ? 22.315 -2.679 8.814 1.00 0.00 84 GLY A N 3
ATOM 4296 C CA . GLY A 1 84 ? 22.963 -1.416 8.511 1.00 0.00 84 GLY A CA 3
ATOM 4297 C C . GLY A 1 84 ? 22.857 -1.047 7.044 1.00 0.00 84 GLY A C 3
ATOM 4298 O O . GLY A 1 84 ? 22.602 -1.904 6.198 1.00 0.00 84 GLY A O 3
ATOM 4302 N N . ASP A 1 85 ? 23.054 0.233 6.744 1.00 0.00 85 ASP A N 3
ATOM 4303 C CA . ASP A 1 85 ? 22.981 0.718 5.371 1.00 0.00 85 ASP A CA 3
ATOM 4304 C C . ASP A 1 85 ? 21.578 0.522 4.797 1.00 0.00 85 ASP A C 3
ATOM 4305 O O . ASP A 1 85 ? 21.163 -0.606 4.532 1.00 0.00 85 ASP A O 3
ATOM 4314 N N . PRO A 1 86 ? 20.824 1.619 4.594 1.00 0.00 86 PRO A N 3
ATOM 4315 C CA . PRO A 1 86 ? 19.465 1.549 4.047 1.00 0.00 86 PRO A CA 3
ATOM 4316 C C . PRO A 1 86 ? 19.452 1.091 2.593 1.00 0.00 86 PRO A C 3
ATOM 4317 O O . PRO A 1 86 ? 20.356 1.413 1.822 1.00 0.00 86 PRO A O 3
ATOM 4328 N N . VAL A 1 87 ? 18.423 0.335 2.224 1.00 0.00 87 VAL A N 3
ATOM 4329 C CA . VAL A 1 87 ? 18.295 -0.169 0.862 1.00 0.00 87 VAL A CA 3
ATOM 4330 C C . VAL A 1 87 ? 16.940 0.196 0.266 1.00 0.00 87 VAL A C 3
ATOM 4331 O O . VAL A 1 87 ? 15.945 0.305 0.982 1.00 0.00 87 VAL A O 3
ATOM 4344 N N . GLU A 1 88 ? 16.910 0.383 -1.049 1.00 0.00 88 GLU A N 3
ATOM 4345 C CA . GLU A 1 88 ? 15.677 0.735 -1.742 1.00 0.00 88 GLU A CA 3
ATOM 4346 C C . GLU A 1 88 ? 14.664 -0.403 -1.660 1.00 0.00 88 GLU A C 3
ATOM 4347 O O . GLU A 1 88 ? 14.896 -1.492 -2.183 1.00 0.00 88 GLU A O 3
ATOM 4359 N N . ALA A 1 89 ? 13.541 -0.141 -1.001 1.00 0.00 89 ALA A N 3
ATOM 4360 C CA . ALA A 1 89 ? 12.493 -1.142 -0.851 1.00 0.00 89 ALA A CA 3
ATOM 4361 C C . ALA A 1 89 ? 11.297 -0.817 -1.738 1.00 0.00 89 ALA A C 3
ATOM 4362 O O . ALA A 1 89 ? 10.956 0.350 -1.934 1.00 0.00 89 ALA A O 3
ATOM 4369 N N . ASN A 1 90 ? 10.662 -1.855 -2.272 1.00 0.00 90 ASN A N 3
ATOM 4370 C CA . ASN A 1 90 ? 9.503 -1.676 -3.138 1.00 0.00 90 ASN A CA 3
ATOM 4371 C C . ASN A 1 90 ? 8.452 -2.748 -2.869 1.00 0.00 90 ASN A C 3
ATOM 4372 O O . ASN A 1 90 ? 8.727 -3.942 -2.979 1.00 0.00 90 ASN A O 3
ATOM 4383 N N . VAL A 1 91 ? 7.246 -2.314 -2.518 1.00 0.00 91 VAL A N 3
ATOM 4384 C CA . VAL A 1 91 ? 6.157 -3.241 -2.238 1.00 0.00 91 VAL A CA 3
ATOM 4385 C C . VAL A 1 91 ? 4.881 -2.826 -2.962 1.00 0.00 91 VAL A C 3
ATOM 4386 O O . VAL A 1 91 ? 4.520 -1.649 -2.981 1.00 0.00 91 VAL A O 3
ATOM 4399 N N . ASN A 1 92 ? 4.202 -3.800 -3.552 1.00 0.00 92 ASN A N 3
ATOM 4400 C CA . ASN A 1 92 ? 2.965 -3.541 -4.273 1.00 0.00 92 ASN A CA 3
ATOM 4401 C C . ASN A 1 92 ? 1.762 -3.721 -3.349 1.00 0.00 92 ASN A C 3
ATOM 4402 O O . ASN A 1 92 ? 1.423 -4.840 -2.968 1.00 0.00 92 ASN A O 3
ATOM 4413 N N . LEU A 1 93 ? 1.122 -2.610 -2.991 1.00 0.00 93 LEU A N 3
ATOM 4414 C CA . LEU A 1 93 ? -0.043 -2.646 -2.109 1.00 0.00 93 LEU A CA 3
ATOM 4415 C C . LEU A 1 93 ? -1.056 -3.684 -2.585 1.00 0.00 93 LEU A C 3
ATOM 4416 O O . LEU A 1 93 ? -1.663 -4.390 -1.782 1.00 0.00 93 LEU A O 3
ATOM 4432 N N . SER A 1 94 ? -1.223 -3.776 -3.900 1.00 0.00 94 SER A N 3
ATOM 4433 C CA . SER A 1 94 ? -2.152 -4.731 -4.493 1.00 0.00 94 SER A CA 3
ATOM 4434 C C . SER A 1 94 ? -1.775 -6.171 -4.139 1.00 0.00 94 SER A C 3
ATOM 4435 O O . SER A 1 94 ? -2.559 -7.094 -4.346 1.00 0.00 94 SER A O 3
ATOM 4443 N N . GLU A 1 95 ? -0.567 -6.363 -3.617 1.00 0.00 95 GLU A N 3
ATOM 4444 C CA . GLU A 1 95 ? -0.100 -7.694 -3.249 1.00 0.00 95 GLU A CA 3
ATOM 4445 C C . GLU A 1 95 ? -0.997 -8.326 -2.190 1.00 0.00 95 GLU A C 3
ATOM 4446 O O . GLU A 1 95 ? -1.373 -9.493 -2.300 1.00 0.00 95 GLU A O 3
ATOM 4458 N N . ARG A 1 96 ? -1.327 -7.556 -1.156 1.00 0.00 96 ARG A N 3
ATOM 4459 C CA . ARG A 1 96 ? -2.168 -8.058 -0.073 1.00 0.00 96 ARG A CA 3
ATOM 4460 C C . ARG A 1 96 ? -3.176 -7.008 0.383 1.00 0.00 96 ARG A C 3
ATOM 4461 O O . ARG A 1 96 ? -3.441 -6.869 1.578 1.00 0.00 96 ARG A O 3
ATOM 4482 N N . ILE A 1 97 ? -3.744 -6.277 -0.568 1.00 0.00 97 ILE A N 3
ATOM 4483 C CA . ILE A 1 97 ? -4.729 -5.252 -0.247 1.00 0.00 97 ILE A CA 3
ATOM 4484 C C . ILE A 1 97 ? -6.022 -5.492 -1.017 1.00 0.00 97 ILE A C 3
ATOM 4485 O O . ILE A 1 97 ? -6.037 -5.463 -2.245 1.00 0.00 97 ILE A O 3
ATOM 4501 N N . GLY A 1 98 ? -7.107 -5.723 -0.289 1.00 0.00 98 GLY A N 3
ATOM 4502 C CA . GLY A 1 98 ? -8.386 -5.968 -0.928 1.00 0.00 98 GLY A CA 3
ATOM 4503 C C . GLY A 1 98 ? -9.431 -4.931 -0.568 1.00 0.00 98 GLY A C 3
ATOM 4504 O O . GLY A 1 98 ? -9.158 -3.998 0.187 1.00 0.00 98 GLY A O 3
ATOM 4508 N N . ASN A 1 99 ? -10.634 -5.099 -1.109 1.00 0.00 99 ASN A N 3
ATOM 4509 C CA . ASN A 1 99 ? -11.731 -4.176 -0.842 1.00 0.00 99 ASN A CA 3
ATOM 4510 C C . ASN A 1 99 ? -12.998 -4.939 -0.467 1.00 0.00 99 ASN A C 3
ATOM 4511 O O . ASN A 1 99 ? -13.694 -5.470 -1.332 1.00 0.00 99 ASN A O 3
ATOM 4522 N N . ASP A 1 100 ? -13.290 -4.991 0.829 1.00 0.00 100 ASP A N 3
ATOM 4523 C CA . ASP A 1 100 ? -14.472 -5.692 1.318 1.00 0.00 100 ASP A CA 3
ATOM 4524 C C . ASP A 1 100 ? -15.661 -4.745 1.429 1.00 0.00 100 ASP A C 3
ATOM 4525 O O . ASP A 1 100 ? -15.636 -3.788 2.204 1.00 0.00 100 ASP A O 3
ATOM 4534 N N . CYS A 1 101 ? -16.703 -5.017 0.649 1.00 0.00 101 CYS A N 3
ATOM 4535 C CA . CYS A 1 101 ? -17.905 -4.189 0.659 1.00 0.00 101 CYS A CA 3
ATOM 4536 C C . CYS A 1 101 ? -17.561 -2.726 0.394 1.00 0.00 101 CYS A C 3
ATOM 4537 O O . CYS A 1 101 ? -18.237 -1.821 0.884 1.00 0.00 101 CYS A O 3
ATOM 4545 N N . GLY A 1 102 ? -16.505 -2.503 -0.381 1.00 0.00 102 GLY A N 3
ATOM 4546 C CA . GLY A 1 102 ? -16.089 -1.148 -0.695 1.00 0.00 102 GLY A CA 3
ATOM 4547 C C . GLY A 1 102 ? -15.072 -0.605 0.293 1.00 0.00 102 GLY A C 3
ATOM 4548 O O . GLY A 1 102 ? -14.431 0.413 0.033 1.00 0.00 102 GLY A O 3
ATOM 4552 N N . THR A 1 103 ? -14.924 -1.282 1.429 1.00 0.00 103 THR A N 3
ATOM 4553 C CA . THR A 1 103 ? -13.978 -0.856 2.453 1.00 0.00 103 THR A CA 3
ATOM 4554 C C . THR A 1 103 ? -12.593 -1.438 2.190 1.00 0.00 103 THR A C 3
ATOM 4555 O O . THR A 1 103 ? -12.463 -2.563 1.707 1.00 0.00 103 THR A O 3
ATOM 4566 N N . LEU A 1 104 ? -11.562 -0.664 2.511 1.00 0.00 104 LEU A N 3
ATOM 4567 C CA . LEU A 1 104 ? -10.185 -1.101 2.310 1.00 0.00 104 LEU A CA 3
ATOM 4568 C C . LEU A 1 104 ? -9.793 -2.153 3.343 1.00 0.00 104 LEU A C 3
ATOM 4569 O O . LEU A 1 104 ? -9.882 -1.918 4.548 1.00 0.00 104 LEU A O 3
ATOM 4585 N N . ILE A 1 105 ? -9.358 -3.313 2.863 1.00 0.00 105 ILE A N 3
ATOM 4586 C CA . ILE A 1 105 ? -8.951 -4.401 3.744 1.00 0.00 105 ILE A CA 3
ATOM 4587 C C . ILE A 1 105 ? -7.578 -4.937 3.356 1.00 0.00 105 ILE A C 3
ATOM 4588 O O . ILE A 1 105 ? -6.998 -4.520 2.353 1.00 0.00 105 ILE A O 3
ATOM 4604 N N . PHE A 1 106 ? -7.062 -5.864 4.156 1.00 0.00 106 PHE A N 3
ATOM 4605 C CA . PHE A 1 106 ? -5.757 -6.457 3.897 1.00 0.00 106 PHE A CA 3
ATOM 4606 C C . PHE A 1 106 ? -5.866 -7.977 3.797 1.00 0.00 106 PHE A C 3
ATOM 4607 O O . PHE A 1 106 ? -6.578 -8.612 4.576 1.00 0.00 106 PHE A O 3
ATOM 4624 N N . LEU A 1 107 ? -5.156 -8.553 2.833 1.00 0.00 107 LEU A N 3
ATOM 4625 C CA . LEU A 1 107 ? -5.171 -9.997 2.629 1.00 0.00 107 LEU A CA 3
ATOM 4626 C C . LEU A 1 107 ? -4.495 -10.717 3.792 1.00 0.00 107 LEU A C 3
ATOM 4627 O O . LEU A 1 107 ? -3.268 -10.779 3.867 1.00 0.00 107 LEU A O 3
ATOM 4643 N N . ALA A 1 108 ? -5.304 -11.259 4.697 1.00 0.00 108 ALA A N 3
ATOM 4644 C CA . ALA A 1 108 ? -4.784 -11.975 5.856 1.00 0.00 108 ALA A CA 3
ATOM 4645 C C . ALA A 1 108 ? -5.237 -13.431 5.849 1.00 0.00 108 ALA A C 3
ATOM 4646 O O . ALA A 1 108 ? -6.428 -13.680 6.131 1.00 0.00 108 ALA A O 3
ATOM 4654 N N . MET A 1 1 ? -5.583 -12.272 -3.470 1.00 0.00 1 MET A N 4
ATOM 4655 C CA . MET A 1 1 ? -4.745 -11.156 -3.983 1.00 0.00 1 MET A CA 4
ATOM 4656 C C . MET A 1 1 ? -5.427 -9.809 -3.762 1.00 0.00 1 MET A C 4
ATOM 4657 O O . MET A 1 1 ? -6.594 -9.749 -3.374 1.00 0.00 1 MET A O 4
ATOM 4673 N N . GLY A 1 2 ? -4.692 -8.730 -4.013 1.00 0.00 2 GLY A N 4
ATOM 4674 C CA . GLY A 1 2 ? -5.244 -7.400 -3.836 1.00 0.00 2 GLY A CA 4
ATOM 4675 C C . GLY A 1 2 ? -5.776 -6.815 -5.122 1.00 0.00 2 GLY A C 4
ATOM 4676 O O . GLY A 1 2 ? -5.295 -5.787 -5.601 1.00 0.00 2 GLY A O 4
ATOM 4680 N N . ASN A 1 3 ? -6.789 -7.468 -5.663 1.00 0.00 3 ASN A N 4
ATOM 4681 C CA . ASN A 1 3 ? -7.438 -7.029 -6.886 1.00 0.00 3 ASN A CA 4
ATOM 4682 C C . ASN A 1 3 ? -8.077 -5.657 -6.697 1.00 0.00 3 ASN A C 4
ATOM 4683 O O . ASN A 1 3 ? -8.455 -5.003 -7.668 1.00 0.00 3 ASN A O 4
ATOM 4694 N N . PHE A 1 4 ? -8.229 -5.237 -5.439 1.00 0.00 4 PHE A N 4
ATOM 4695 C CA . PHE A 1 4 ? -8.860 -3.959 -5.133 1.00 0.00 4 PHE A CA 4
ATOM 4696 C C . PHE A 1 4 ? -8.322 -2.845 -6.030 1.00 0.00 4 PHE A C 4
ATOM 4697 O O . PHE A 1 4 ? -9.049 -1.920 -6.387 1.00 0.00 4 PHE A O 4
ATOM 4714 N N . HIS A 1 5 ? -7.052 -2.946 -6.397 1.00 0.00 5 HIS A N 4
ATOM 4715 C CA . HIS A 1 5 ? -6.431 -1.950 -7.255 1.00 0.00 5 HIS A CA 4
ATOM 4716 C C . HIS A 1 5 ? -7.120 -1.905 -8.617 1.00 0.00 5 HIS A C 4
ATOM 4717 O O . HIS A 1 5 ? -7.267 -0.839 -9.215 1.00 0.00 5 HIS A O 4
ATOM 4732 N N . GLU A 1 6 ? -7.534 -3.071 -9.103 1.00 0.00 6 GLU A N 4
ATOM 4733 C CA . GLU A 1 6 ? -8.201 -3.164 -10.396 1.00 0.00 6 GLU A CA 4
ATOM 4734 C C . GLU A 1 6 ? -9.670 -2.760 -10.290 1.00 0.00 6 GLU A C 4
ATOM 4735 O O . GLU A 1 6 ? -10.282 -2.351 -11.277 1.00 0.00 6 GLU A O 4
ATOM 4747 N N . SER A 1 7 ? -10.232 -2.880 -9.091 1.00 0.00 7 SER A N 4
ATOM 4748 C CA . SER A 1 7 ? -11.629 -2.528 -8.865 1.00 0.00 7 SER A CA 4
ATOM 4749 C C . SER A 1 7 ? -11.756 -1.252 -8.035 1.00 0.00 7 SER A C 4
ATOM 4750 O O . SER A 1 7 ? -12.823 -0.960 -7.495 1.00 0.00 7 SER A O 4
ATOM 4758 N N . SER A 1 8 ? -10.667 -0.492 -7.936 1.00 0.00 8 SER A N 4
ATOM 4759 C CA . SER A 1 8 ? -10.676 0.750 -7.171 1.00 0.00 8 SER A CA 4
ATOM 4760 C C . SER A 1 8 ? -10.141 1.908 -8.005 1.00 0.00 8 SER A C 4
ATOM 4761 O O . SER A 1 8 ? -9.464 1.701 -9.012 1.00 0.00 8 SER A O 4
ATOM 4769 N N . ASN A 1 9 ? -10.448 3.128 -7.577 1.00 0.00 9 ASN A N 4
ATOM 4770 C CA . ASN A 1 9 ? -9.998 4.321 -8.279 1.00 0.00 9 ASN A CA 4
ATOM 4771 C C . ASN A 1 9 ? -9.271 5.262 -7.325 1.00 0.00 9 ASN A C 4
ATOM 4772 O O . ASN A 1 9 ? -9.434 5.179 -6.107 1.00 0.00 9 ASN A O 4
ATOM 4783 N N . ASN A 1 10 ? -8.468 6.155 -7.888 1.00 0.00 10 ASN A N 4
ATOM 4784 C CA . ASN A 1 10 ? -7.712 7.115 -7.092 1.00 0.00 10 ASN A CA 4
ATOM 4785 C C . ASN A 1 10 ? -6.805 6.401 -6.094 1.00 0.00 10 ASN A C 4
ATOM 4786 O O . ASN A 1 10 ? -6.914 6.602 -4.884 1.00 0.00 10 ASN A O 4
ATOM 4797 N N . ILE A 1 11 ? -5.907 5.567 -6.609 1.00 0.00 11 ILE A N 4
ATOM 4798 C CA . ILE A 1 11 ? -4.978 4.826 -5.761 1.00 0.00 11 ILE A CA 4
ATOM 4799 C C . ILE A 1 11 ? -3.663 5.585 -5.616 1.00 0.00 11 ILE A C 4
ATOM 4800 O O . ILE A 1 11 ? -2.953 5.808 -6.596 1.00 0.00 11 ILE A O 4
ATOM 4816 N N . TRP A 1 12 ? -3.347 5.985 -4.389 1.00 0.00 12 TRP A N 4
ATOM 4817 C CA . TRP A 1 12 ? -2.120 6.725 -4.119 1.00 0.00 12 TRP A CA 4
ATOM 4818 C C . TRP A 1 12 ? -1.782 6.697 -2.631 1.00 0.00 12 TRP A C 4
ATOM 4819 O O . TRP A 1 12 ? -2.410 5.976 -1.856 1.00 0.00 12 TRP A O 4
ATOM 4840 N N . LEU A 1 13 ? -0.784 7.484 -2.239 1.00 0.00 13 LEU A N 4
ATOM 4841 C CA . LEU A 1 13 ? -0.363 7.544 -0.844 1.00 0.00 13 LEU A CA 4
ATOM 4842 C C . LEU A 1 13 ? -0.173 8.988 -0.389 1.00 0.00 13 LEU A C 4
ATOM 4843 O O . LEU A 1 13 ? 0.219 9.851 -1.174 1.00 0.00 13 LEU A O 4
ATOM 4859 N N . GLU A 1 14 ? -0.450 9.240 0.887 1.00 0.00 14 GLU A N 4
ATOM 4860 C CA . GLU A 1 14 ? -0.309 10.576 1.453 1.00 0.00 14 GLU A CA 4
ATOM 4861 C C . GLU A 1 14 ? 0.724 10.579 2.577 1.00 0.00 14 GLU A C 4
ATOM 4862 O O . GLU A 1 14 ? 0.570 9.878 3.578 1.00 0.00 14 GLU A O 4
ATOM 4874 N N . ASP A 1 15 ? 1.777 11.369 2.401 1.00 0.00 15 ASP A N 4
ATOM 4875 C CA . ASP A 1 15 ? 2.840 11.465 3.395 1.00 0.00 15 ASP A CA 4
ATOM 4876 C C . ASP A 1 15 ? 3.522 10.113 3.608 1.00 0.00 15 ASP A C 4
ATOM 4877 O O . ASP A 1 15 ? 4.216 9.909 4.604 1.00 0.00 15 ASP A O 4
ATOM 4886 N N . GLY A 1 16 ? 3.326 9.196 2.663 1.00 0.00 16 GLY A N 4
ATOM 4887 C CA . GLY A 1 16 ? 3.936 7.883 2.764 1.00 0.00 16 GLY A CA 4
ATOM 4888 C C . GLY A 1 16 ? 3.491 7.111 3.992 1.00 0.00 16 GLY A C 4
ATOM 4889 O O . GLY A 1 16 ? 4.321 6.671 4.787 1.00 0.00 16 GLY A O 4
ATOM 4893 N N . HIS A 1 17 ? 2.181 6.934 4.144 1.00 0.00 17 HIS A N 4
ATOM 4894 C CA . HIS A 1 17 ? 1.641 6.196 5.282 1.00 0.00 17 HIS A CA 4
ATOM 4895 C C . HIS A 1 17 ? 0.121 6.059 5.193 1.00 0.00 17 HIS A C 4
ATOM 4896 O O . HIS A 1 17 ? -0.446 5.064 5.645 1.00 0.00 17 HIS A O 4
ATOM 4911 N N . ILE A 1 18 ? -0.536 7.057 4.607 1.00 0.00 18 ILE A N 4
ATOM 4912 C CA . ILE A 1 18 ? -1.988 7.031 4.464 1.00 0.00 18 ILE A CA 4
ATOM 4913 C C . ILE A 1 18 ? -2.391 6.643 3.043 1.00 0.00 18 ILE A C 4
ATOM 4914 O O . ILE A 1 18 ? -1.886 7.200 2.068 1.00 0.00 18 ILE A O 4
ATOM 4930 N N . LEU A 1 19 ? -3.305 5.684 2.938 1.00 0.00 19 LEU A N 4
ATOM 4931 C CA . LEU A 1 19 ? -3.780 5.216 1.641 1.00 0.00 19 LEU A CA 4
ATOM 4932 C C . LEU A 1 19 ? -5.227 5.633 1.405 1.00 0.00 19 LEU A C 4
ATOM 4933 O O . LEU A 1 19 ? -6.043 5.634 2.327 1.00 0.00 19 LEU A O 4
ATOM 4949 N N . HIS A 1 20 ? -5.539 5.979 0.162 1.00 0.00 20 HIS A N 4
ATOM 4950 C CA . HIS A 1 20 ? -6.889 6.391 -0.207 1.00 0.00 20 HIS A CA 4
ATOM 4951 C C . HIS A 1 20 ? -7.282 5.777 -1.545 1.00 0.00 20 HIS A C 4
ATOM 4952 O O . HIS A 1 20 ? -6.504 5.798 -2.498 1.00 0.00 20 HIS A O 4
ATOM 4967 N N . ALA A 1 21 ? -8.487 5.228 -1.609 1.00 0.00 21 ALA A N 4
ATOM 4968 C CA . ALA A 1 21 ? -8.971 4.605 -2.833 1.00 0.00 21 ALA A CA 4
ATOM 4969 C C . ALA A 1 21 ? -10.486 4.436 -2.807 1.00 0.00 21 ALA A C 4
ATOM 4970 O O . ALA A 1 21 ? -11.095 4.364 -1.740 1.00 0.00 21 ALA A O 4
ATOM 4977 N N . GLU A 1 22 ? -11.087 4.375 -3.991 1.00 0.00 22 GLU A N 4
ATOM 4978 C CA . GLU A 1 22 ? -12.532 4.215 -4.109 1.00 0.00 22 GLU A CA 4
ATOM 4979 C C . GLU A 1 22 ? -12.882 2.808 -4.580 1.00 0.00 22 GLU A C 4
ATOM 4980 O O . GLU A 1 22 ? -12.840 2.515 -5.775 1.00 0.00 22 GLU A O 4
ATOM 4992 N N . CYS A 1 23 ? -13.227 1.940 -3.635 1.00 0.00 23 CYS A N 4
ATOM 4993 C CA . CYS A 1 23 ? -13.583 0.563 -3.957 1.00 0.00 23 CYS A CA 4
ATOM 4994 C C . CYS A 1 23 ? -15.095 0.368 -3.923 1.00 0.00 23 CYS A C 4
ATOM 4995 O O . CYS A 1 23 ? -15.754 0.720 -2.945 1.00 0.00 23 CYS A O 4
ATOM 5003 N N . GLY A 1 24 ? -15.636 -0.195 -4.998 1.00 0.00 24 GLY A N 4
ATOM 5004 C CA . GLY A 1 24 ? -17.066 -0.428 -5.071 1.00 0.00 24 GLY A CA 4
ATOM 5005 C C . GLY A 1 24 ? -17.500 -1.633 -4.260 1.00 0.00 24 GLY A C 4
ATOM 5006 O O . GLY A 1 24 ? -16.669 -2.325 -3.671 1.00 0.00 24 GLY A O 4
ATOM 5010 N N . ASN A 1 25 ? -18.804 -1.883 -4.228 1.00 0.00 25 ASN A N 4
ATOM 5011 C CA . ASN A 1 25 ? -19.349 -3.014 -3.481 1.00 0.00 25 ASN A CA 4
ATOM 5012 C C . ASN A 1 25 ? -19.971 -4.042 -4.422 1.00 0.00 25 ASN A C 4
ATOM 5013 O O . ASN A 1 25 ? -20.018 -5.232 -4.113 1.00 0.00 25 ASN A O 4
ATOM 5024 N N . GLY A 1 26 ? -20.449 -3.575 -5.572 1.00 0.00 26 GLY A N 4
ATOM 5025 C CA . GLY A 1 26 ? -21.061 -4.469 -6.538 1.00 0.00 26 GLY A CA 4
ATOM 5026 C C . GLY A 1 26 ? -22.365 -3.923 -7.085 1.00 0.00 26 GLY A C 4
ATOM 5027 O O . GLY A 1 26 ? -22.750 -4.230 -8.213 1.00 0.00 26 GLY A O 4
ATOM 5031 N N . GLU A 1 27 ? -23.045 -3.109 -6.284 1.00 0.00 27 GLU A N 4
ATOM 5032 C CA . GLU A 1 27 ? -24.312 -2.517 -6.693 1.00 0.00 27 GLU A CA 4
ATOM 5033 C C . GLU A 1 27 ? -24.115 -1.565 -7.869 1.00 0.00 27 GLU A C 4
ATOM 5034 O O . GLU A 1 27 ? -25.015 -1.379 -8.688 1.00 0.00 27 GLU A O 4
ATOM 5046 N N . GLY A 1 28 ? -22.931 -0.964 -7.947 1.00 0.00 28 GLY A N 4
ATOM 5047 C CA . GLY A 1 28 ? -22.638 -0.040 -9.028 1.00 0.00 28 GLY A CA 4
ATOM 5048 C C . GLY A 1 28 ? -22.100 1.293 -8.536 1.00 0.00 28 GLY A C 4
ATOM 5049 O O . GLY A 1 28 ? -21.766 2.165 -9.339 1.00 0.00 28 GLY A O 4
ATOM 5053 N N . ASP A 1 29 ? -22.015 1.456 -7.218 1.00 0.00 29 ASP A N 4
ATOM 5054 C CA . ASP A 1 29 ? -21.514 2.695 -6.634 1.00 0.00 29 ASP A CA 4
ATOM 5055 C C . ASP A 1 29 ? -20.127 2.494 -6.033 1.00 0.00 29 ASP A C 4
ATOM 5056 O O . ASP A 1 29 ? -19.697 1.364 -5.802 1.00 0.00 29 ASP A O 4
ATOM 5065 N N . TYR A 1 30 ? -19.431 3.599 -5.783 1.00 0.00 30 TYR A N 4
ATOM 5066 C CA . TYR A 1 30 ? -18.092 3.547 -5.209 1.00 0.00 30 TYR A CA 4
ATOM 5067 C C . TYR A 1 30 ? -18.122 3.903 -3.726 1.00 0.00 30 TYR A C 4
ATOM 5068 O O . TYR A 1 30 ? -19.051 4.559 -3.255 1.00 0.00 30 TYR A O 4
ATOM 5086 N N . VAL A 1 31 ? -17.102 3.465 -2.995 1.00 0.00 31 VAL A N 4
ATOM 5087 C CA . VAL A 1 31 ? -17.017 3.736 -1.564 1.00 0.00 31 VAL A CA 4
ATOM 5088 C C . VAL A 1 31 ? -15.620 4.204 -1.170 1.00 0.00 31 VAL A C 4
ATOM 5089 O O . VAL A 1 31 ? -14.646 3.465 -1.307 1.00 0.00 31 VAL A O 4
ATOM 5102 N N . GLU A 1 32 ? -15.531 5.435 -0.678 1.00 0.00 32 GLU A N 4
ATOM 5103 C CA . GLU A 1 32 ? -14.257 6.001 -0.261 1.00 0.00 32 GLU A CA 4
ATOM 5104 C C . GLU A 1 32 ? -13.717 5.280 0.970 1.00 0.00 32 GLU A C 4
ATOM 5105 O O . GLU A 1 32 ? -14.376 5.224 2.008 1.00 0.00 32 GLU A O 4
ATOM 5117 N N . SER A 1 33 ? -12.513 4.731 0.846 1.00 0.00 33 SER A N 4
ATOM 5118 C CA . SER A 1 33 ? -11.884 4.015 1.949 1.00 0.00 33 SER A CA 4
ATOM 5119 C C . SER A 1 33 ? -10.399 4.351 2.036 1.00 0.00 33 SER A C 4
ATOM 5120 O O . SER A 1 33 ? -9.763 4.663 1.029 1.00 0.00 33 SER A O 4
ATOM 5128 N N . THR A 1 34 ? -9.853 4.286 3.245 1.00 0.00 34 THR A N 4
ATOM 5129 C CA . THR A 1 34 ? -8.443 4.583 3.462 1.00 0.00 34 THR A CA 4
ATOM 5130 C C . THR A 1 34 ? -7.821 3.587 4.436 1.00 0.00 34 THR A C 4
ATOM 5131 O O . THR A 1 34 ? -8.487 3.099 5.349 1.00 0.00 34 THR A O 4
ATOM 5142 N N . LEU A 1 35 ? -6.542 3.288 4.233 1.00 0.00 35 LEU A N 4
ATOM 5143 C CA . LEU A 1 35 ? -5.834 2.347 5.093 1.00 0.00 35 LEU A CA 4
ATOM 5144 C C . LEU A 1 35 ? -4.496 2.918 5.548 1.00 0.00 35 LEU A C 4
ATOM 5145 O O . LEU A 1 35 ? -3.778 3.545 4.769 1.00 0.00 35 LEU A O 4
ATOM 5161 N N . ASP A 1 36 ? -4.164 2.690 6.815 1.00 0.00 36 ASP A N 4
ATOM 5162 C CA . ASP A 1 36 ? -2.910 3.171 7.378 1.00 0.00 36 ASP A CA 4
ATOM 5163 C C . ASP A 1 36 ? -1.845 2.085 7.309 1.00 0.00 36 ASP A C 4
ATOM 5164 O O . ASP A 1 36 ? -2.033 0.984 7.814 1.00 0.00 36 ASP A O 4
ATOM 5173 N N . LEU A 1 37 ? -0.731 2.401 6.670 1.00 0.00 37 LEU A N 4
ATOM 5174 C CA . LEU A 1 37 ? 0.368 1.454 6.536 1.00 0.00 37 LEU A CA 4
ATOM 5175 C C . LEU A 1 37 ? 1.314 1.556 7.718 1.00 0.00 37 LEU A C 4
ATOM 5176 O O . LEU A 1 37 ? 1.972 0.584 8.090 1.00 0.00 37 LEU A O 4
ATOM 5192 N N . ASP A 1 38 ? 1.373 2.745 8.310 1.00 0.00 38 ASP A N 4
ATOM 5193 C CA . ASP A 1 38 ? 2.235 2.981 9.459 1.00 0.00 38 ASP A CA 4
ATOM 5194 C C . ASP A 1 38 ? 1.898 2.019 10.590 1.00 0.00 38 ASP A C 4
ATOM 5195 O O . ASP A 1 38 ? 2.652 1.892 11.555 1.00 0.00 38 ASP A O 4
ATOM 5204 N N . TYR A 1 39 ? 0.761 1.337 10.467 1.00 0.00 39 TYR A N 4
ATOM 5205 C CA . TYR A 1 39 ? 0.338 0.385 11.488 1.00 0.00 39 TYR A CA 4
ATOM 5206 C C . TYR A 1 39 ? -0.006 -0.980 10.881 1.00 0.00 39 TYR A C 4
ATOM 5207 O O . TYR A 1 39 ? -0.395 -1.902 11.598 1.00 0.00 39 TYR A O 4
ATOM 5225 N N . TYR A 1 40 ? 0.145 -1.107 9.563 1.00 0.00 40 TYR A N 4
ATOM 5226 C CA . TYR A 1 40 ? -0.145 -2.363 8.879 1.00 0.00 40 TYR A CA 4
ATOM 5227 C C . TYR A 1 40 ? 1.106 -2.926 8.206 1.00 0.00 40 TYR A C 4
ATOM 5228 O O . TYR A 1 40 ? 1.201 -4.129 7.964 1.00 0.00 40 TYR A O 4
ATOM 5246 N N . ILE A 1 41 ? 2.063 -2.051 7.903 1.00 0.00 41 ILE A N 4
ATOM 5247 C CA . ILE A 1 41 ? 3.303 -2.467 7.258 1.00 0.00 41 ILE A CA 4
ATOM 5248 C C . ILE A 1 41 ? 4.517 -2.032 8.075 1.00 0.00 41 ILE A C 4
ATOM 5249 O O . ILE A 1 41 ? 4.534 -0.945 8.652 1.00 0.00 41 ILE A O 4
ATOM 5265 N N . GLY A 1 42 ? 5.533 -2.889 8.117 1.00 0.00 42 GLY A N 4
ATOM 5266 C CA . GLY A 1 42 ? 6.738 -2.577 8.862 1.00 0.00 42 GLY A CA 4
ATOM 5267 C C . GLY A 1 42 ? 7.994 -2.744 8.030 1.00 0.00 42 GLY A C 4
ATOM 5268 O O . GLY A 1 42 ? 7.929 -3.145 6.868 1.00 0.00 42 GLY A O 4
ATOM 5272 N N . ASN A 1 43 ? 9.140 -2.434 8.627 1.00 0.00 43 ASN A N 4
ATOM 5273 C CA . ASN A 1 43 ? 10.418 -2.551 7.934 1.00 0.00 43 ASN A CA 4
ATOM 5274 C C . ASN A 1 43 ? 11.178 -3.789 8.402 1.00 0.00 43 ASN A C 4
ATOM 5275 O O . ASN A 1 43 ? 11.631 -3.857 9.545 1.00 0.00 43 ASN A O 4
ATOM 5286 N N . ASP A 1 44 ? 11.316 -4.764 7.510 1.00 0.00 44 ASP A N 4
ATOM 5287 C CA . ASP A 1 44 ? 12.022 -5.999 7.829 1.00 0.00 44 ASP A CA 4
ATOM 5288 C C . ASP A 1 44 ? 13.326 -6.097 7.043 1.00 0.00 44 ASP A C 4
ATOM 5289 O O . ASP A 1 44 ? 13.331 -6.491 5.877 1.00 0.00 44 ASP A O 4
ATOM 5298 N N . ASP A 1 45 ? 14.430 -5.736 7.689 1.00 0.00 45 ASP A N 4
ATOM 5299 C CA . ASP A 1 45 ? 15.739 -5.784 7.047 1.00 0.00 45 ASP A CA 4
ATOM 5300 C C . ASP A 1 45 ? 15.778 -4.868 5.828 1.00 0.00 45 ASP A C 4
ATOM 5301 O O . ASP A 1 45 ? 16.259 -5.254 4.763 1.00 0.00 45 ASP A O 4
ATOM 5310 N N . GLY A 1 46 ? 15.265 -3.654 5.992 1.00 0.00 46 GLY A N 4
ATOM 5311 C CA . GLY A 1 46 ? 15.248 -2.703 4.896 1.00 0.00 46 GLY A CA 4
ATOM 5312 C C . GLY A 1 46 ? 14.269 -3.091 3.803 1.00 0.00 46 GLY A C 4
ATOM 5313 O O . GLY A 1 46 ? 14.363 -2.603 2.677 1.00 0.00 46 GLY A O 4
ATOM 5317 N N . SER A 1 47 ? 13.328 -3.971 4.134 1.00 0.00 47 SER A N 4
ATOM 5318 C CA . SER A 1 47 ? 12.331 -4.421 3.169 1.00 0.00 47 SER A CA 4
ATOM 5319 C C . SER A 1 47 ? 10.921 -4.261 3.729 1.00 0.00 47 SER A C 4
ATOM 5320 O O . SER A 1 47 ? 10.728 -4.186 4.943 1.00 0.00 47 SER A O 4
ATOM 5328 N N . PHE A 1 48 ? 9.937 -4.208 2.836 1.00 0.00 48 PHE A N 4
ATOM 5329 C CA . PHE A 1 48 ? 8.544 -4.056 3.240 1.00 0.00 48 PHE A CA 4
ATOM 5330 C C . PHE A 1 48 ? 7.994 -5.364 3.801 1.00 0.00 48 PHE A C 4
ATOM 5331 O O . PHE A 1 48 ? 8.305 -6.445 3.301 1.00 0.00 48 PHE A O 4
ATOM 5348 N N . SER A 1 49 ? 7.175 -5.258 4.843 1.00 0.00 49 SER A N 4
ATOM 5349 C CA . SER A 1 49 ? 6.582 -6.433 5.471 1.00 0.00 49 SER A CA 4
ATOM 5350 C C . SER A 1 49 ? 5.078 -6.256 5.653 1.00 0.00 49 SER A C 4
ATOM 5351 O O . SER A 1 49 ? 4.627 -5.294 6.276 1.00 0.00 49 SER A O 4
ATOM 5359 N N . TRP A 1 50 ? 4.305 -7.190 5.107 1.00 0.00 50 TRP A N 4
ATOM 5360 C CA . TRP A 1 50 ? 2.852 -7.138 5.211 1.00 0.00 50 TRP A CA 4
ATOM 5361 C C . TRP A 1 50 ? 2.395 -7.522 6.615 1.00 0.00 50 TRP A C 4
ATOM 5362 O O . TRP A 1 50 ? 2.673 -8.624 7.088 1.00 0.00 50 TRP A O 4
ATOM 5383 N N . GLY A 1 51 ? 1.693 -6.608 7.276 1.00 0.00 51 GLY A N 4
ATOM 5384 C CA . GLY A 1 51 ? 1.210 -6.872 8.619 1.00 0.00 51 GLY A CA 4
ATOM 5385 C C . GLY A 1 51 ? 2.097 -6.269 9.692 1.00 0.00 51 GLY A C 4
ATOM 5386 O O . GLY A 1 51 ? 1.955 -6.587 10.873 1.00 0.00 51 GLY A O 4
ATOM 5390 N N . GLY A 1 52 ? 3.013 -5.393 9.286 1.00 0.00 52 GLY A N 4
ATOM 5391 C CA . GLY A 1 52 ? 3.905 -4.759 10.237 1.00 0.00 52 GLY A CA 4
ATOM 5392 C C . GLY A 1 52 ? 3.419 -3.386 10.656 1.00 0.00 52 GLY A C 4
ATOM 5393 O O . GLY A 1 52 ? 2.215 -3.138 10.710 1.00 0.00 52 GLY A O 4
ATOM 5397 N N . GLU A 1 53 ? 4.356 -2.492 10.953 1.00 0.00 53 GLU A N 4
ATOM 5398 C CA . GLU A 1 53 ? 4.013 -1.137 11.368 1.00 0.00 53 GLU A CA 4
ATOM 5399 C C . GLU A 1 53 ? 5.268 -0.308 11.618 1.00 0.00 53 GLU A C 4
ATOM 5400 O O . GLU A 1 53 ? 6.344 -0.851 11.872 1.00 0.00 53 GLU A O 4
ATOM 5412 N N . ASN A 1 54 ? 5.123 1.011 11.543 1.00 0.00 54 ASN A N 4
ATOM 5413 C CA . ASN A 1 54 ? 6.242 1.921 11.760 1.00 0.00 54 ASN A CA 4
ATOM 5414 C C . ASN A 1 54 ? 7.294 1.765 10.667 1.00 0.00 54 ASN A C 4
ATOM 5415 O O . ASN A 1 54 ? 8.477 2.021 10.890 1.00 0.00 54 ASN A O 4
ATOM 5426 N N . PHE A 1 55 ? 6.857 1.346 9.483 1.00 0.00 55 PHE A N 4
ATOM 5427 C CA . PHE A 1 55 ? 7.765 1.161 8.357 1.00 0.00 55 PHE A CA 4
ATOM 5428 C C . PHE A 1 55 ? 8.447 2.476 7.990 1.00 0.00 55 PHE A C 4
ATOM 5429 O O . PHE A 1 55 ? 9.648 2.512 7.724 1.00 0.00 55 PHE A O 4
ATOM 5446 N N . SER A 1 56 ? 7.669 3.554 7.980 1.00 0.00 56 SER A N 4
ATOM 5447 C CA . SER A 1 56 ? 8.192 4.874 7.648 1.00 0.00 56 SER A CA 4
ATOM 5448 C C . SER A 1 56 ? 9.176 5.356 8.710 1.00 0.00 56 SER A C 4
ATOM 5449 O O . SER A 1 56 ? 10.029 6.201 8.439 1.00 0.00 56 SER A O 4
ATOM 5457 N N . GLY A 1 57 ? 9.053 4.815 9.920 1.00 0.00 57 GLY A N 4
ATOM 5458 C CA . GLY A 1 57 ? 9.940 5.204 11.003 1.00 0.00 57 GLY A CA 4
ATOM 5459 C C . GLY A 1 57 ? 11.404 5.149 10.607 1.00 0.00 57 GLY A C 4
ATOM 5460 O O . GLY A 1 57 ? 12.232 5.871 11.162 1.00 0.00 57 GLY A O 4
ATOM 5464 N N . SER A 1 58 ? 11.722 4.291 9.643 1.00 0.00 58 SER A N 4
ATOM 5465 C CA . SER A 1 58 ? 13.094 4.146 9.171 1.00 0.00 58 SER A CA 4
ATOM 5466 C C . SER A 1 58 ? 13.162 4.262 7.651 1.00 0.00 58 SER A C 4
ATOM 5467 O O . SER A 1 58 ? 14.069 3.721 7.018 1.00 0.00 58 SER A O 4
ATOM 5475 N N . ALA A 1 59 ? 12.199 4.972 7.071 1.00 0.00 59 ALA A N 4
ATOM 5476 C CA . ALA A 1 59 ? 12.152 5.160 5.626 1.00 0.00 59 ALA A CA 4
ATOM 5477 C C . ALA A 1 59 ? 12.125 6.643 5.270 1.00 0.00 59 ALA A C 4
ATOM 5478 O O . ALA A 1 59 ? 11.786 7.485 6.102 1.00 0.00 59 ALA A O 4
ATOM 5485 N N . SER A 1 60 ? 12.484 6.956 4.031 1.00 0.00 60 SER A N 4
ATOM 5486 C CA . SER A 1 60 ? 12.501 8.339 3.568 1.00 0.00 60 SER A CA 4
ATOM 5487 C C . SER A 1 60 ? 11.851 8.462 2.194 1.00 0.00 60 SER A C 4
ATOM 5488 O O . SER A 1 60 ? 11.866 7.519 1.403 1.00 0.00 60 SER A O 4
ATOM 5496 N N . ASN A 1 61 ? 11.281 9.636 1.920 1.00 0.00 61 ASN A N 4
ATOM 5497 C CA . ASN A 1 61 ? 10.617 9.908 0.642 1.00 0.00 61 ASN A CA 4
ATOM 5498 C C . ASN A 1 61 ? 9.820 8.699 0.153 1.00 0.00 61 ASN A C 4
ATOM 5499 O O . ASN A 1 61 ? 10.130 8.117 -0.888 1.00 0.00 61 ASN A O 4
ATOM 5510 N N . ILE A 1 62 ? 8.793 8.328 0.910 1.00 0.00 62 ILE A N 4
ATOM 5511 C CA . ILE A 1 62 ? 7.952 7.191 0.553 1.00 0.00 62 ILE A CA 4
ATOM 5512 C C . ILE A 1 62 ? 6.786 7.633 -0.326 1.00 0.00 62 ILE A C 4
ATOM 5513 O O . ILE A 1 62 ? 6.006 8.506 0.055 1.00 0.00 62 ILE A O 4
ATOM 5529 N N . THR A 1 63 ? 6.673 7.028 -1.504 1.00 0.00 63 THR A N 4
ATOM 5530 C CA . THR A 1 63 ? 5.601 7.366 -2.435 1.00 0.00 63 THR A CA 4
ATOM 5531 C C . THR A 1 63 ? 5.114 6.129 -3.185 1.00 0.00 63 THR A C 4
ATOM 5532 O O . THR A 1 63 ? 5.818 5.123 -3.269 1.00 0.00 63 THR A O 4
ATOM 5543 N N . LEU A 1 64 ? 3.904 6.214 -3.730 1.00 0.00 64 LEU A N 4
ATOM 5544 C CA . LEU A 1 64 ? 3.318 5.105 -4.474 1.00 0.00 64 LEU A CA 4
ATOM 5545 C C . LEU A 1 64 ? 3.294 5.404 -5.970 1.00 0.00 64 LEU A C 4
ATOM 5546 O O . LEU A 1 64 ? 2.807 6.451 -6.396 1.00 0.00 64 LEU A O 4
ATOM 5562 N N . ASP A 1 65 ? 3.824 4.478 -6.762 1.00 0.00 65 ASP A N 4
ATOM 5563 C CA . ASP A 1 65 ? 3.865 4.643 -8.211 1.00 0.00 65 ASP A CA 4
ATOM 5564 C C . ASP A 1 65 ? 3.286 3.420 -8.918 1.00 0.00 65 ASP A C 4
ATOM 5565 O O . ASP A 1 65 ? 3.306 2.313 -8.381 1.00 0.00 65 ASP A O 4
ATOM 5574 N N . ILE A 1 66 ? 2.775 3.630 -10.128 1.00 0.00 66 ILE A N 4
ATOM 5575 C CA . ILE A 1 66 ? 2.195 2.549 -10.912 1.00 0.00 66 ILE A CA 4
ATOM 5576 C C . ILE A 1 66 ? 3.280 1.808 -11.691 1.00 0.00 66 ILE A C 4
ATOM 5577 O O . ILE A 1 66 ? 4.246 2.412 -12.157 1.00 0.00 66 ILE A O 4
ATOM 5593 N N . GLU A 1 67 ? 3.111 0.497 -11.829 1.00 0.00 67 GLU A N 4
ATOM 5594 C CA . GLU A 1 67 ? 4.075 -0.325 -12.551 1.00 0.00 67 GLU A CA 4
ATOM 5595 C C . GLU A 1 67 ? 3.388 -1.515 -13.212 1.00 0.00 67 GLU A C 4
ATOM 5596 O O . GLU A 1 67 ? 2.572 -2.197 -12.591 1.00 0.00 67 GLU A O 4
ATOM 5608 N N . GLY A 1 68 ? 3.723 -1.759 -14.474 1.00 0.00 68 GLY A N 4
ATOM 5609 C CA . GLY A 1 68 ? 3.130 -2.867 -15.198 1.00 0.00 68 GLY A CA 4
ATOM 5610 C C . GLY A 1 68 ? 1.968 -2.435 -16.071 1.00 0.00 68 GLY A C 4
ATOM 5611 O O . GLY A 1 68 ? 1.393 -1.366 -15.866 1.00 0.00 68 GLY A O 4
ATOM 5615 N N . ASP A 1 69 ? 1.622 -3.268 -17.046 1.00 0.00 69 ASP A N 4
ATOM 5616 C CA . ASP A 1 69 ? 0.521 -2.968 -17.955 1.00 0.00 69 ASP A CA 4
ATOM 5617 C C . ASP A 1 69 ? -0.830 -3.104 -17.254 1.00 0.00 69 ASP A C 4
ATOM 5618 O O . ASP A 1 69 ? -1.852 -2.650 -17.769 1.00 0.00 69 ASP A O 4
ATOM 5627 N N . ASP A 1 70 ? -0.833 -3.732 -16.081 1.00 0.00 70 ASP A N 4
ATOM 5628 C CA . ASP A 1 70 ? -2.063 -3.924 -15.321 1.00 0.00 70 ASP A CA 4
ATOM 5629 C C . ASP A 1 70 ? -2.315 -2.759 -14.364 1.00 0.00 70 ASP A C 4
ATOM 5630 O O . ASP A 1 70 ? -3.383 -2.665 -13.760 1.00 0.00 70 ASP A O 4
ATOM 5639 N N . ASN A 1 71 ? -1.328 -1.876 -14.226 1.00 0.00 71 ASN A N 4
ATOM 5640 C CA . ASN A 1 71 ? -1.451 -0.725 -13.338 1.00 0.00 71 ASN A CA 4
ATOM 5641 C C . ASN A 1 71 ? -1.548 -1.175 -11.890 1.00 0.00 71 ASN A C 4
ATOM 5642 O O . ASN A 1 71 ? -2.624 -1.158 -11.291 1.00 0.00 71 ASN A O 4
ATOM 5653 N N . ILE A 1 72 ? -0.415 -1.581 -11.334 1.00 0.00 72 ILE A N 4
ATOM 5654 C CA . ILE A 1 72 ? -0.366 -2.042 -9.956 1.00 0.00 72 ILE A CA 4
ATOM 5655 C C . ILE A 1 72 ? 0.306 -1.009 -9.053 1.00 0.00 72 ILE A C 4
ATOM 5656 O O . ILE A 1 72 ? 1.491 -0.716 -9.213 1.00 0.00 72 ILE A O 4
ATOM 5672 N N . PRO A 1 73 ? -0.440 -0.439 -8.087 1.00 0.00 73 PRO A N 4
ATOM 5673 C CA . PRO A 1 73 ? 0.102 0.564 -7.163 1.00 0.00 73 PRO A CA 4
ATOM 5674 C C . PRO A 1 73 ? 1.248 0.012 -6.323 1.00 0.00 73 PRO A C 4
ATOM 5675 O O . PRO A 1 73 ? 1.028 -0.725 -5.362 1.00 0.00 73 PRO A O 4
ATOM 5686 N N . VAL A 1 74 ? 2.473 0.370 -6.695 1.00 0.00 74 VAL A N 4
ATOM 5687 C CA . VAL A 1 74 ? 3.654 -0.092 -5.977 1.00 0.00 74 VAL A CA 4
ATOM 5688 C C . VAL A 1 74 ? 4.250 1.015 -5.114 1.00 0.00 74 VAL A C 4
ATOM 5689 O O . VAL A 1 74 ? 4.508 2.119 -5.594 1.00 0.00 74 VAL A O 4
ATOM 5702 N N . LEU A 1 75 ? 4.469 0.709 -3.840 1.00 0.00 75 LEU A N 4
ATOM 5703 C CA . LEU A 1 75 ? 5.040 1.673 -2.907 1.00 0.00 75 LEU A CA 4
ATOM 5704 C C . LEU A 1 75 ? 6.549 1.487 -2.800 1.00 0.00 75 LEU A C 4
ATOM 5705 O O . LEU A 1 75 ? 7.025 0.444 -2.354 1.00 0.00 75 LEU A O 4
ATOM 5721 N N . ARG A 1 76 ? 7.296 2.503 -3.218 1.00 0.00 76 ARG A N 4
ATOM 5722 C CA . ARG A 1 76 ? 8.753 2.449 -3.177 1.00 0.00 76 ARG A CA 4
ATOM 5723 C C . ARG A 1 76 ? 9.315 3.481 -2.205 1.00 0.00 76 ARG A C 4
ATOM 5724 O O . ARG A 1 76 ? 8.876 4.631 -2.182 1.00 0.00 76 ARG A O 4
ATOM 5745 N N . ALA A 1 77 ? 10.289 3.062 -1.403 1.00 0.00 77 ALA A N 4
ATOM 5746 C CA . ALA A 1 77 ? 10.913 3.949 -0.430 1.00 0.00 77 ALA A CA 4
ATOM 5747 C C . ALA A 1 77 ? 12.206 3.348 0.113 1.00 0.00 77 ALA A C 4
ATOM 5748 O O . ALA A 1 77 ? 12.341 2.129 0.214 1.00 0.00 77 ALA A O 4
ATOM 5755 N N . GLU A 1 78 ? 13.152 4.213 0.466 1.00 0.00 78 GLU A N 4
ATOM 5756 C CA . GLU A 1 78 ? 14.433 3.766 1.004 1.00 0.00 78 GLU A CA 4
ATOM 5757 C C . GLU A 1 78 ? 14.292 3.364 2.468 1.00 0.00 78 GLU A C 4
ATOM 5758 O O . GLU A 1 78 ? 14.165 4.216 3.347 1.00 0.00 78 GLU A O 4
ATOM 5770 N N . LEU A 1 79 ? 14.309 2.059 2.723 1.00 0.00 79 LEU A N 4
ATOM 5771 C CA . LEU A 1 79 ? 14.176 1.543 4.080 1.00 0.00 79 LEU A CA 4
ATOM 5772 C C . LEU A 1 79 ? 15.541 1.337 4.729 1.00 0.00 79 LEU A C 4
ATOM 5773 O O . LEU A 1 79 ? 16.534 1.088 4.046 1.00 0.00 79 LEU A O 4
ATOM 5789 N N . ASN A 1 80 ? 15.578 1.438 6.054 1.00 0.00 80 ASN A N 4
ATOM 5790 C CA . ASN A 1 80 ? 16.814 1.257 6.804 1.00 0.00 80 ASN A CA 4
ATOM 5791 C C . ASN A 1 80 ? 16.844 -0.121 7.463 1.00 0.00 80 ASN A C 4
ATOM 5792 O O . ASN A 1 80 ? 16.089 -0.384 8.399 1.00 0.00 80 ASN A O 4
ATOM 5803 N N . PRO A 1 81 ? 17.716 -1.026 6.983 1.00 0.00 81 PRO A N 4
ATOM 5804 C CA . PRO A 1 81 ? 17.831 -2.379 7.532 1.00 0.00 81 PRO A CA 4
ATOM 5805 C C . PRO A 1 81 ? 18.536 -2.401 8.883 1.00 0.00 81 PRO A C 4
ATOM 5806 O O . PRO A 1 81 ? 19.136 -1.411 9.300 1.00 0.00 81 PRO A O 4
ATOM 5817 N N . MET A 1 82 ? 18.456 -3.540 9.560 1.00 0.00 82 MET A N 4
ATOM 5818 C CA . MET A 1 82 ? 19.082 -3.701 10.866 1.00 0.00 82 MET A CA 4
ATOM 5819 C C . MET A 1 82 ? 20.592 -3.889 10.736 1.00 0.00 82 MET A C 4
ATOM 5820 O O . MET A 1 82 ? 21.340 -3.634 11.679 1.00 0.00 82 MET A O 4
ATOM 5834 N N . ASP A 1 83 ? 21.037 -4.339 9.565 1.00 0.00 83 ASP A N 4
ATOM 5835 C CA . ASP A 1 83 ? 22.459 -4.558 9.327 1.00 0.00 83 ASP A CA 4
ATOM 5836 C C . ASP A 1 83 ? 23.186 -3.235 9.105 1.00 0.00 83 ASP A C 4
ATOM 5837 O O . ASP A 1 83 ? 24.296 -3.033 9.598 1.00 0.00 83 ASP A O 4
ATOM 5846 N N . GLY A 1 84 ? 22.551 -2.337 8.361 1.00 0.00 84 GLY A N 4
ATOM 5847 C CA . GLY A 1 84 ? 23.150 -1.044 8.086 1.00 0.00 84 GLY A CA 4
ATOM 5848 C C . GLY A 1 84 ? 22.971 -0.617 6.643 1.00 0.00 84 GLY A C 4
ATOM 5849 O O . GLY A 1 84 ? 22.762 -1.451 5.762 1.00 0.00 84 GLY A O 4
ATOM 5853 N N . ASP A 1 85 ? 23.054 0.688 6.400 1.00 0.00 85 ASP A N 4
ATOM 5854 C CA . ASP A 1 85 ? 22.901 1.229 5.054 1.00 0.00 85 ASP A CA 4
ATOM 5855 C C . ASP A 1 85 ? 21.498 0.957 4.513 1.00 0.00 85 ASP A C 4
ATOM 5856 O O . ASP A 1 85 ? 21.132 -0.193 4.272 1.00 0.00 85 ASP A O 4
ATOM 5865 N N . PRO A 1 86 ? 20.688 2.014 4.312 1.00 0.00 86 PRO A N 4
ATOM 5866 C CA . PRO A 1 86 ? 19.323 1.871 3.795 1.00 0.00 86 PRO A CA 4
ATOM 5867 C C . PRO A 1 86 ? 19.301 1.391 2.348 1.00 0.00 86 PRO A C 4
ATOM 5868 O O . PRO A 1 86 ? 20.185 1.726 1.559 1.00 0.00 86 PRO A O 4
ATOM 5879 N N . VAL A 1 87 ? 18.286 0.603 2.006 1.00 0.00 87 VAL A N 4
ATOM 5880 C CA . VAL A 1 87 ? 18.152 0.077 0.653 1.00 0.00 87 VAL A CA 4
ATOM 5881 C C . VAL A 1 87 ? 16.784 0.410 0.067 1.00 0.00 87 VAL A C 4
ATOM 5882 O O . VAL A 1 87 ? 15.796 0.516 0.793 1.00 0.00 87 VAL A O 4
ATOM 5895 N N . GLU A 1 88 ? 16.736 0.574 -1.251 1.00 0.00 88 GLU A N 4
ATOM 5896 C CA . GLU A 1 88 ? 15.489 0.894 -1.935 1.00 0.00 88 GLU A CA 4
ATOM 5897 C C . GLU A 1 88 ? 14.497 -0.259 -1.821 1.00 0.00 88 GLU A C 4
ATOM 5898 O O . GLU A 1 88 ? 14.710 -1.332 -2.384 1.00 0.00 88 GLU A O 4
ATOM 5910 N N . ALA A 1 89 ? 13.411 -0.029 -1.090 1.00 0.00 89 ALA A N 4
ATOM 5911 C CA . ALA A 1 89 ? 12.387 -1.048 -0.904 1.00 0.00 89 ALA A CA 4
ATOM 5912 C C . ALA A 1 89 ? 11.148 -0.736 -1.736 1.00 0.00 89 ALA A C 4
ATOM 5913 O O . ALA A 1 89 ? 10.763 0.424 -1.880 1.00 0.00 89 ALA A O 4
ATOM 5920 N N . ASN A 1 90 ? 10.530 -1.777 -2.283 1.00 0.00 90 ASN A N 4
ATOM 5921 C CA . ASN A 1 90 ? 9.335 -1.611 -3.101 1.00 0.00 90 ASN A CA 4
ATOM 5922 C C . ASN A 1 90 ? 8.321 -2.715 -2.816 1.00 0.00 90 ASN A C 4
ATOM 5923 O O . ASN A 1 90 ? 8.648 -3.900 -2.874 1.00 0.00 90 ASN A O 4
ATOM 5934 N N . VAL A 1 91 ? 7.091 -2.318 -2.510 1.00 0.00 91 VAL A N 4
ATOM 5935 C CA . VAL A 1 91 ? 6.033 -3.277 -2.219 1.00 0.00 91 VAL A CA 4
ATOM 5936 C C . VAL A 1 91 ? 4.744 -2.912 -2.947 1.00 0.00 91 VAL A C 4
ATOM 5937 O O . VAL A 1 91 ? 4.314 -1.759 -2.928 1.00 0.00 91 VAL A O 4
ATOM 5950 N N . ASN A 1 92 ? 4.132 -3.902 -3.585 1.00 0.00 92 ASN A N 4
ATOM 5951 C CA . ASN A 1 92 ? 2.892 -3.689 -4.316 1.00 0.00 92 ASN A CA 4
ATOM 5952 C C . ASN A 1 92 ? 1.690 -3.866 -3.389 1.00 0.00 92 ASN A C 4
ATOM 5953 O O . ASN A 1 92 ? 1.367 -4.981 -2.984 1.00 0.00 92 ASN A O 4
ATOM 5964 N N . LEU A 1 93 ? 1.032 -2.757 -3.058 1.00 0.00 93 LEU A N 4
ATOM 5965 C CA . LEU A 1 93 ? -0.134 -2.791 -2.178 1.00 0.00 93 LEU A CA 4
ATOM 5966 C C . LEU A 1 93 ? -1.127 -3.858 -2.631 1.00 0.00 93 LEU A C 4
ATOM 5967 O O . LEU A 1 93 ? -1.727 -4.552 -1.812 1.00 0.00 93 LEU A O 4
ATOM 5983 N N . SER A 1 94 ? -1.285 -3.987 -3.944 1.00 0.00 94 SER A N 4
ATOM 5984 C CA . SER A 1 94 ? -2.196 -4.972 -4.516 1.00 0.00 94 SER A CA 4
ATOM 5985 C C . SER A 1 94 ? -1.808 -6.394 -4.107 1.00 0.00 94 SER A C 4
ATOM 5986 O O . SER A 1 94 ? -2.581 -7.331 -4.289 1.00 0.00 94 SER A O 4
ATOM 5994 N N . GLU A 1 95 ? -0.606 -6.553 -3.565 1.00 0.00 95 GLU A N 4
ATOM 5995 C CA . GLU A 1 95 ? -0.130 -7.865 -3.144 1.00 0.00 95 GLU A CA 4
ATOM 5996 C C . GLU A 1 95 ? -1.027 -8.458 -2.063 1.00 0.00 95 GLU A C 4
ATOM 5997 O O . GLU A 1 95 ? -1.402 -9.629 -2.130 1.00 0.00 95 GLU A O 4
ATOM 6009 N N . ARG A 1 96 ? -1.359 -7.651 -1.059 1.00 0.00 96 ARG A N 4
ATOM 6010 C CA . ARG A 1 96 ? -2.201 -8.113 0.040 1.00 0.00 96 ARG A CA 4
ATOM 6011 C C . ARG A 1 96 ? -3.195 -7.039 0.473 1.00 0.00 96 ARG A C 4
ATOM 6012 O O . ARG A 1 96 ? -3.459 -6.872 1.664 1.00 0.00 96 ARG A O 4
ATOM 6033 N N . ILE A 1 97 ? -3.754 -6.321 -0.495 1.00 0.00 97 ILE A N 4
ATOM 6034 C CA . ILE A 1 97 ? -4.727 -5.278 -0.196 1.00 0.00 97 ILE A CA 4
ATOM 6035 C C . ILE A 1 97 ? -6.020 -5.522 -0.964 1.00 0.00 97 ILE A C 4
ATOM 6036 O O . ILE A 1 97 ? -6.031 -5.521 -2.192 1.00 0.00 97 ILE A O 4
ATOM 6052 N N . GLY A 1 98 ? -7.110 -5.729 -0.235 1.00 0.00 98 GLY A N 4
ATOM 6053 C CA . GLY A 1 98 ? -8.388 -5.978 -0.874 1.00 0.00 98 GLY A CA 4
ATOM 6054 C C . GLY A 1 98 ? -9.431 -4.932 -0.536 1.00 0.00 98 GLY A C 4
ATOM 6055 O O . GLY A 1 98 ? -9.153 -3.978 0.190 1.00 0.00 98 GLY A O 4
ATOM 6059 N N . ASN A 1 99 ? -10.638 -5.118 -1.062 1.00 0.00 99 ASN A N 4
ATOM 6060 C CA . ASN A 1 99 ? -11.734 -4.190 -0.813 1.00 0.00 99 ASN A CA 4
ATOM 6061 C C . ASN A 1 99 ? -13.011 -4.948 -0.464 1.00 0.00 99 ASN A C 4
ATOM 6062 O O . ASN A 1 99 ? -13.702 -5.459 -1.346 1.00 0.00 99 ASN A O 4
ATOM 6073 N N . ASP A 1 100 ? -13.317 -5.021 0.827 1.00 0.00 100 ASP A N 4
ATOM 6074 C CA . ASP A 1 100 ? -14.509 -5.721 1.293 1.00 0.00 100 ASP A CA 4
ATOM 6075 C C . ASP A 1 100 ? -15.697 -4.770 1.391 1.00 0.00 100 ASP A C 4
ATOM 6076 O O . ASP A 1 100 ? -15.680 -3.818 2.171 1.00 0.00 100 ASP A O 4
ATOM 6085 N N . CYS A 1 101 ? -16.727 -5.034 0.594 1.00 0.00 101 CYS A N 4
ATOM 6086 C CA . CYS A 1 101 ? -17.925 -4.202 0.590 1.00 0.00 101 CYS A CA 4
ATOM 6087 C C . CYS A 1 101 ? -17.576 -2.744 0.307 1.00 0.00 101 CYS A C 4
ATOM 6088 O O . CYS A 1 101 ? -18.263 -1.831 0.763 1.00 0.00 101 CYS A O 4
ATOM 6096 N N . GLY A 1 102 ? -16.501 -2.534 -0.447 1.00 0.00 102 GLY A N 4
ATOM 6097 C CA . GLY A 1 102 ? -16.079 -1.186 -0.776 1.00 0.00 102 GLY A CA 4
ATOM 6098 C C . GLY A 1 102 ? -15.093 -0.619 0.230 1.00 0.00 102 GLY A C 4
ATOM 6099 O O . GLY A 1 102 ? -14.469 0.412 -0.021 1.00 0.00 102 GLY A O 4
ATOM 6103 N N . THR A 1 103 ? -14.950 -1.291 1.370 1.00 0.00 103 THR A N 4
ATOM 6104 C CA . THR A 1 103 ? -14.033 -0.841 2.411 1.00 0.00 103 THR A CA 4
ATOM 6105 C C . THR A 1 103 ? -12.636 -1.413 2.188 1.00 0.00 103 THR A C 4
ATOM 6106 O O . THR A 1 103 ? -12.484 -2.531 1.698 1.00 0.00 103 THR A O 4
ATOM 6117 N N . LEU A 1 104 ? -11.621 -0.637 2.551 1.00 0.00 104 LEU A N 4
ATOM 6118 C CA . LEU A 1 104 ? -10.235 -1.063 2.390 1.00 0.00 104 LEU A CA 4
ATOM 6119 C C . LEU A 1 104 ? -9.866 -2.126 3.420 1.00 0.00 104 LEU A C 4
ATOM 6120 O O . LEU A 1 104 ? -10.037 -1.927 4.622 1.00 0.00 104 LEU A O 4
ATOM 6136 N N . ILE A 1 105 ? -9.354 -3.255 2.939 1.00 0.00 105 ILE A N 4
ATOM 6137 C CA . ILE A 1 105 ? -8.956 -4.350 3.816 1.00 0.00 105 ILE A CA 4
ATOM 6138 C C . ILE A 1 105 ? -7.593 -4.904 3.415 1.00 0.00 105 ILE A C 4
ATOM 6139 O O . ILE A 1 105 ? -7.030 -4.513 2.392 1.00 0.00 105 ILE A O 4
ATOM 6155 N N . PHE A 1 106 ? -7.066 -5.814 4.227 1.00 0.00 106 PHE A N 4
ATOM 6156 C CA . PHE A 1 106 ? -5.769 -6.420 3.958 1.00 0.00 106 PHE A CA 4
ATOM 6157 C C . PHE A 1 106 ? -5.882 -7.943 3.919 1.00 0.00 106 PHE A C 4
ATOM 6158 O O . PHE A 1 106 ? -6.575 -8.545 4.739 1.00 0.00 106 PHE A O 4
ATOM 6175 N N . LEU A 1 107 ? -5.196 -8.557 2.960 1.00 0.00 107 LEU A N 4
ATOM 6176 C CA . LEU A 1 107 ? -5.219 -10.007 2.813 1.00 0.00 107 LEU A CA 4
ATOM 6177 C C . LEU A 1 107 ? -4.514 -10.683 3.985 1.00 0.00 107 LEU A C 4
ATOM 6178 O O . LEU A 1 107 ? -3.285 -10.723 4.044 1.00 0.00 107 LEU A O 4
ATOM 6194 N N . ALA A 1 108 ? -5.301 -11.214 4.916 1.00 0.00 108 ALA A N 4
ATOM 6195 C CA . ALA A 1 108 ? -4.753 -11.888 6.087 1.00 0.00 108 ALA A CA 4
ATOM 6196 C C . ALA A 1 108 ? -5.214 -13.341 6.147 1.00 0.00 108 ALA A C 4
ATOM 6197 O O . ALA A 1 108 ? -6.384 -13.575 6.516 1.00 0.00 108 ALA A O 4
ATOM 6205 N N . MET A 1 1 ? -5.614 -12.208 -3.904 1.00 0.00 1 MET A N 5
ATOM 6206 C CA . MET A 1 1 ? -4.694 -11.064 -4.139 1.00 0.00 1 MET A CA 5
ATOM 6207 C C . MET A 1 1 ? -5.398 -9.732 -3.898 1.00 0.00 1 MET A C 5
ATOM 6208 O O . MET A 1 1 ? -6.580 -9.697 -3.555 1.00 0.00 1 MET A O 5
ATOM 6224 N N . GLY A 1 2 ? -4.666 -8.639 -4.082 1.00 0.00 2 GLY A N 5
ATOM 6225 C CA . GLY A 1 2 ? -5.238 -7.320 -3.882 1.00 0.00 2 GLY A CA 5
ATOM 6226 C C . GLY A 1 2 ? -5.786 -6.728 -5.158 1.00 0.00 2 GLY A C 5
ATOM 6227 O O . GLY A 1 2 ? -5.342 -5.674 -5.613 1.00 0.00 2 GLY A O 5
ATOM 6231 N N . ASN A 1 3 ? -6.772 -7.407 -5.716 1.00 0.00 3 ASN A N 5
ATOM 6232 C CA . ASN A 1 3 ? -7.431 -6.968 -6.934 1.00 0.00 3 ASN A CA 5
ATOM 6233 C C . ASN A 1 3 ? -8.078 -5.600 -6.739 1.00 0.00 3 ASN A C 5
ATOM 6234 O O . ASN A 1 3 ? -8.465 -4.948 -7.707 1.00 0.00 3 ASN A O 5
ATOM 6245 N N . PHE A 1 4 ? -8.226 -5.181 -5.480 1.00 0.00 4 PHE A N 5
ATOM 6246 C CA . PHE A 1 4 ? -8.863 -3.907 -5.171 1.00 0.00 4 PHE A CA 5
ATOM 6247 C C . PHE A 1 4 ? -8.338 -2.790 -6.072 1.00 0.00 4 PHE A C 5
ATOM 6248 O O . PHE A 1 4 ? -9.075 -1.872 -6.425 1.00 0.00 4 PHE A O 5
ATOM 6265 N N . HIS A 1 5 ? -7.068 -2.879 -6.447 1.00 0.00 5 HIS A N 5
ATOM 6266 C CA . HIS A 1 5 ? -6.465 -1.876 -7.310 1.00 0.00 5 HIS A CA 5
ATOM 6267 C C . HIS A 1 5 ? -7.164 -1.843 -8.666 1.00 0.00 5 HIS A C 5
ATOM 6268 O O . HIS A 1 5 ? -7.325 -0.781 -9.269 1.00 0.00 5 HIS A O 5
ATOM 6283 N N . GLU A 1 6 ? -7.573 -3.015 -9.140 1.00 0.00 6 GLU A N 5
ATOM 6284 C CA . GLU A 1 6 ? -8.250 -3.123 -10.425 1.00 0.00 6 GLU A CA 5
ATOM 6285 C C . GLU A 1 6 ? -9.728 -2.758 -10.302 1.00 0.00 6 GLU A C 5
ATOM 6286 O O . GLU A 1 6 ? -10.365 -2.374 -11.282 1.00 0.00 6 GLU A O 5
ATOM 6298 N N . SER A 1 7 ? -10.267 -2.881 -9.092 1.00 0.00 7 SER A N 5
ATOM 6299 C CA . SER A 1 7 ? -11.669 -2.564 -8.845 1.00 0.00 7 SER A CA 5
ATOM 6300 C C . SER A 1 7 ? -11.814 -1.275 -8.037 1.00 0.00 7 SER A C 5
ATOM 6301 O O . SER A 1 7 ? -12.890 -0.980 -7.518 1.00 0.00 7 SER A O 5
ATOM 6309 N N . SER A 1 8 ? -10.731 -0.508 -7.934 1.00 0.00 8 SER A N 5
ATOM 6310 C CA . SER A 1 8 ? -10.755 0.746 -7.189 1.00 0.00 8 SER A CA 5
ATOM 6311 C C . SER A 1 8 ? -10.240 1.897 -8.045 1.00 0.00 8 SER A C 5
ATOM 6312 O O . SER A 1 8 ? -9.476 1.690 -8.988 1.00 0.00 8 SER A O 5
ATOM 6320 N N . ASN A 1 9 ? -10.661 3.111 -7.708 1.00 0.00 9 ASN A N 5
ATOM 6321 C CA . ASN A 1 9 ? -10.241 4.297 -8.441 1.00 0.00 9 ASN A CA 5
ATOM 6322 C C . ASN A 1 9 ? -9.519 5.271 -7.517 1.00 0.00 9 ASN A C 5
ATOM 6323 O O . ASN A 1 9 ? -9.665 5.211 -6.296 1.00 0.00 9 ASN A O 5
ATOM 6334 N N . ASN A 1 10 ? -8.739 6.165 -8.110 1.00 0.00 10 ASN A N 5
ATOM 6335 C CA . ASN A 1 10 ? -7.989 7.155 -7.345 1.00 0.00 10 ASN A CA 5
ATOM 6336 C C . ASN A 1 10 ? -7.075 6.477 -6.327 1.00 0.00 10 ASN A C 5
ATOM 6337 O O . ASN A 1 10 ? -7.204 6.691 -5.121 1.00 0.00 10 ASN A O 5
ATOM 6348 N N . ILE A 1 11 ? -6.152 5.658 -6.822 1.00 0.00 11 ILE A N 5
ATOM 6349 C CA . ILE A 1 11 ? -5.215 4.949 -5.955 1.00 0.00 11 ILE A CA 5
ATOM 6350 C C . ILE A 1 11 ? -3.923 5.744 -5.795 1.00 0.00 11 ILE A C 5
ATOM 6351 O O . ILE A 1 11 ? -3.203 5.977 -6.766 1.00 0.00 11 ILE A O 5
ATOM 6367 N N . TRP A 1 12 ? -3.636 6.160 -4.566 1.00 0.00 12 TRP A N 5
ATOM 6368 C CA . TRP A 1 12 ? -2.431 6.932 -4.284 1.00 0.00 12 TRP A CA 5
ATOM 6369 C C . TRP A 1 12 ? -2.062 6.848 -2.806 1.00 0.00 12 TRP A C 5
ATOM 6370 O O . TRP A 1 12 ? -2.672 6.097 -2.046 1.00 0.00 12 TRP A O 5
ATOM 6391 N N . LEU A 1 13 ? -1.058 7.623 -2.407 1.00 0.00 13 LEU A N 5
ATOM 6392 C CA . LEU A 1 13 ? -0.606 7.635 -1.020 1.00 0.00 13 LEU A CA 5
ATOM 6393 C C . LEU A 1 13 ? -0.405 9.064 -0.524 1.00 0.00 13 LEU A C 5
ATOM 6394 O O . LEU A 1 13 ? 0.006 9.943 -1.281 1.00 0.00 13 LEU A O 5
ATOM 6410 N N . GLU A 1 14 ? -0.695 9.287 0.754 1.00 0.00 14 GLU A N 5
ATOM 6411 C CA . GLU A 1 14 ? -0.546 10.608 1.355 1.00 0.00 14 GLU A CA 5
ATOM 6412 C C . GLU A 1 14 ? 0.501 10.581 2.464 1.00 0.00 14 GLU A C 5
ATOM 6413 O O . GLU A 1 14 ? 0.374 9.834 3.434 1.00 0.00 14 GLU A O 5
ATOM 6425 N N . ASP A 1 15 ? 1.536 11.401 2.311 1.00 0.00 15 ASP A N 5
ATOM 6426 C CA . ASP A 1 15 ? 2.609 11.475 3.296 1.00 0.00 15 ASP A CA 5
ATOM 6427 C C . ASP A 1 15 ? 3.291 10.119 3.476 1.00 0.00 15 ASP A C 5
ATOM 6428 O O . ASP A 1 15 ? 3.973 9.886 4.474 1.00 0.00 15 ASP A O 5
ATOM 6437 N N . GLY A 1 16 ? 3.110 9.231 2.501 1.00 0.00 16 GLY A N 5
ATOM 6438 C CA . GLY A 1 16 ? 3.721 7.917 2.571 1.00 0.00 16 GLY A CA 5
ATOM 6439 C C . GLY A 1 16 ? 3.301 7.134 3.800 1.00 0.00 16 GLY A C 5
ATOM 6440 O O . GLY A 1 16 ? 4.147 6.694 4.579 1.00 0.00 16 GLY A O 5
ATOM 6444 N N . HIS A 1 17 ? 1.996 6.948 3.969 1.00 0.00 17 HIS A N 5
ATOM 6445 C CA . HIS A 1 17 ? 1.474 6.200 5.109 1.00 0.00 17 HIS A CA 5
ATOM 6446 C C . HIS A 1 17 ? -0.047 6.050 5.030 1.00 0.00 17 HIS A C 5
ATOM 6447 O O . HIS A 1 17 ? -0.602 5.054 5.494 1.00 0.00 17 HIS A O 5
ATOM 6462 N N . ILE A 1 18 ? -0.715 7.036 4.438 1.00 0.00 18 ILE A N 5
ATOM 6463 C CA . ILE A 1 18 ? -2.168 6.996 4.301 1.00 0.00 18 ILE A CA 5
ATOM 6464 C C . ILE A 1 18 ? -2.572 6.648 2.871 1.00 0.00 18 ILE A C 5
ATOM 6465 O O . ILE A 1 18 ? -2.111 7.270 1.914 1.00 0.00 18 ILE A O 5
ATOM 6481 N N . LEU A 1 19 ? -3.437 5.647 2.735 1.00 0.00 19 LEU A N 5
ATOM 6482 C CA . LEU A 1 19 ? -3.906 5.210 1.426 1.00 0.00 19 LEU A CA 5
ATOM 6483 C C . LEU A 1 19 ? -5.365 5.597 1.211 1.00 0.00 19 LEU A C 5
ATOM 6484 O O . LEU A 1 19 ? -6.172 5.551 2.138 1.00 0.00 19 LEU A O 5
ATOM 6500 N N . HIS A 1 20 ? -5.694 5.973 -0.020 1.00 0.00 20 HIS A N 5
ATOM 6501 C CA . HIS A 1 20 ? -7.058 6.362 -0.364 1.00 0.00 20 HIS A CA 5
ATOM 6502 C C . HIS A 1 20 ? -7.440 5.800 -1.728 1.00 0.00 20 HIS A C 5
ATOM 6503 O O . HIS A 1 20 ? -6.674 5.897 -2.686 1.00 0.00 20 HIS A O 5
ATOM 6518 N N . ALA A 1 21 ? -8.625 5.207 -1.809 1.00 0.00 21 ALA A N 5
ATOM 6519 C CA . ALA A 1 21 ? -9.099 4.626 -3.057 1.00 0.00 21 ALA A CA 5
ATOM 6520 C C . ALA A 1 21 ? -10.605 4.392 -3.022 1.00 0.00 21 ALA A C 5
ATOM 6521 O O . ALA A 1 21 ? -11.176 4.115 -1.967 1.00 0.00 21 ALA A O 5
ATOM 6528 N N . GLU A 1 22 ? -11.242 4.504 -4.183 1.00 0.00 22 GLU A N 5
ATOM 6529 C CA . GLU A 1 22 ? -12.683 4.304 -4.288 1.00 0.00 22 GLU A CA 5
ATOM 6530 C C . GLU A 1 22 ? -12.999 2.869 -4.693 1.00 0.00 22 GLU A C 5
ATOM 6531 O O . GLU A 1 22 ? -12.951 2.523 -5.873 1.00 0.00 22 GLU A O 5
ATOM 6543 N N . CYS A 1 23 ? -13.319 2.036 -3.708 1.00 0.00 23 CYS A N 5
ATOM 6544 C CA . CYS A 1 23 ? -13.639 0.637 -3.968 1.00 0.00 23 CYS A CA 5
ATOM 6545 C C . CYS A 1 23 ? -15.140 0.388 -3.862 1.00 0.00 23 CYS A C 5
ATOM 6546 O O . CYS A 1 23 ? -15.782 0.803 -2.897 1.00 0.00 23 CYS A O 5
ATOM 6554 N N . GLY A 1 24 ? -15.692 -0.295 -4.859 1.00 0.00 24 GLY A N 5
ATOM 6555 C CA . GLY A 1 24 ? -17.113 -0.593 -4.858 1.00 0.00 24 GLY A CA 5
ATOM 6556 C C . GLY A 1 24 ? -17.469 -1.705 -3.890 1.00 0.00 24 GLY A C 5
ATOM 6557 O O . GLY A 1 24 ? -16.589 -2.291 -3.260 1.00 0.00 24 GLY A O 5
ATOM 6561 N N . ASN A 1 25 ? -18.761 -1.998 -3.770 1.00 0.00 25 ASN A N 5
ATOM 6562 C CA . ASN A 1 25 ? -19.225 -3.051 -2.869 1.00 0.00 25 ASN A CA 5
ATOM 6563 C C . ASN A 1 25 ? -19.877 -4.187 -3.651 1.00 0.00 25 ASN A C 5
ATOM 6564 O O . ASN A 1 25 ? -19.726 -5.359 -3.304 1.00 0.00 25 ASN A O 5
ATOM 6575 N N . GLY A 1 26 ? -20.601 -3.834 -4.707 1.00 0.00 26 GLY A N 5
ATOM 6576 C CA . GLY A 1 26 ? -21.265 -4.835 -5.521 1.00 0.00 26 GLY A CA 5
ATOM 6577 C C . GLY A 1 26 ? -22.600 -4.354 -6.054 1.00 0.00 26 GLY A C 5
ATOM 6578 O O . GLY A 1 26 ? -23.077 -4.836 -7.082 1.00 0.00 26 GLY A O 5
ATOM 6582 N N . GLU A 1 27 ? -23.205 -3.401 -5.352 1.00 0.00 27 GLU A N 5
ATOM 6583 C CA . GLU A 1 27 ? -24.493 -2.852 -5.758 1.00 0.00 27 GLU A CA 5
ATOM 6584 C C . GLU A 1 27 ? -24.379 -2.120 -7.093 1.00 0.00 27 GLU A C 5
ATOM 6585 O O . GLU A 1 27 ? -25.351 -2.015 -7.841 1.00 0.00 27 GLU A O 5
ATOM 6597 N N . GLY A 1 28 ? -23.185 -1.611 -7.380 1.00 0.00 28 GLY A N 5
ATOM 6598 C CA . GLY A 1 28 ? -22.962 -0.889 -8.619 1.00 0.00 28 GLY A CA 5
ATOM 6599 C C . GLY A 1 28 ? -22.402 0.503 -8.389 1.00 0.00 28 GLY A C 5
ATOM 6600 O O . GLY A 1 28 ? -22.180 1.252 -9.341 1.00 0.00 28 GLY A O 5
ATOM 6604 N N . ASP A 1 29 ? -22.171 0.852 -7.125 1.00 0.00 29 ASP A N 5
ATOM 6605 C CA . ASP A 1 29 ? -21.633 2.162 -6.779 1.00 0.00 29 ASP A CA 5
ATOM 6606 C C . ASP A 1 29 ? -20.241 2.031 -6.171 1.00 0.00 29 ASP A C 5
ATOM 6607 O O . ASP A 1 29 ? -19.829 0.944 -5.767 1.00 0.00 29 ASP A O 5
ATOM 6616 N N . TYR A 1 30 ? -19.522 3.146 -6.111 1.00 0.00 30 TYR A N 5
ATOM 6617 C CA . TYR A 1 30 ? -18.175 3.156 -5.553 1.00 0.00 30 TYR A CA 5
ATOM 6618 C C . TYR A 1 30 ? -18.168 3.765 -4.155 1.00 0.00 30 TYR A C 5
ATOM 6619 O O . TYR A 1 30 ? -19.040 4.562 -3.809 1.00 0.00 30 TYR A O 5
ATOM 6637 N N . VAL A 1 31 ? -17.177 3.384 -3.354 1.00 0.00 31 VAL A N 5
ATOM 6638 C CA . VAL A 1 31 ? -17.056 3.891 -1.993 1.00 0.00 31 VAL A CA 5
ATOM 6639 C C . VAL A 1 31 ? -15.627 4.330 -1.694 1.00 0.00 31 VAL A C 5
ATOM 6640 O O . VAL A 1 31 ? -14.672 3.614 -1.994 1.00 0.00 31 VAL A O 5
ATOM 6653 N N . GLU A 1 32 ? -15.487 5.511 -1.100 1.00 0.00 32 GLU A N 5
ATOM 6654 C CA . GLU A 1 32 ? -14.178 6.045 -0.758 1.00 0.00 32 GLU A CA 5
ATOM 6655 C C . GLU A 1 32 ? -13.650 5.395 0.520 1.00 0.00 32 GLU A C 5
ATOM 6656 O O . GLU A 1 32 ? -14.200 5.594 1.602 1.00 0.00 32 GLU A O 5
ATOM 6668 N N . SER A 1 33 ? -12.581 4.616 0.384 1.00 0.00 33 SER A N 5
ATOM 6669 C CA . SER A 1 33 ? -11.981 3.935 1.526 1.00 0.00 33 SER A CA 5
ATOM 6670 C C . SER A 1 33 ? -10.546 4.401 1.748 1.00 0.00 33 SER A C 5
ATOM 6671 O O . SER A 1 33 ? -9.967 5.086 0.905 1.00 0.00 33 SER A O 5
ATOM 6679 N N . THR A 1 34 ? -9.978 4.022 2.889 1.00 0.00 34 THR A N 5
ATOM 6680 C CA . THR A 1 34 ? -8.609 4.397 3.223 1.00 0.00 34 THR A CA 5
ATOM 6681 C C . THR A 1 34 ? -7.964 3.352 4.128 1.00 0.00 34 THR A C 5
ATOM 6682 O O . THR A 1 34 ? -8.651 2.650 4.869 1.00 0.00 34 THR A O 5
ATOM 6693 N N . LEU A 1 35 ? -6.640 3.254 4.061 1.00 0.00 35 LEU A N 5
ATOM 6694 C CA . LEU A 1 35 ? -5.903 2.293 4.874 1.00 0.00 35 LEU A CA 5
ATOM 6695 C C . LEU A 1 35 ? -4.575 2.877 5.343 1.00 0.00 35 LEU A C 5
ATOM 6696 O O . LEU A 1 35 ? -3.884 3.562 4.588 1.00 0.00 35 LEU A O 5
ATOM 6712 N N . ASP A 1 36 ? -4.223 2.598 6.593 1.00 0.00 36 ASP A N 5
ATOM 6713 C CA . ASP A 1 36 ? -2.977 3.090 7.167 1.00 0.00 36 ASP A CA 5
ATOM 6714 C C . ASP A 1 36 ? -1.897 2.017 7.110 1.00 0.00 36 ASP A C 5
ATOM 6715 O O . ASP A 1 36 ? -2.073 0.915 7.618 1.00 0.00 36 ASP A O 5
ATOM 6724 N N . LEU A 1 37 ? -0.784 2.348 6.478 1.00 0.00 37 LEU A N 5
ATOM 6725 C CA . LEU A 1 37 ? 0.332 1.419 6.356 1.00 0.00 37 LEU A CA 5
ATOM 6726 C C . LEU A 1 37 ? 1.267 1.543 7.544 1.00 0.00 37 LEU A C 5
ATOM 6727 O O . LEU A 1 37 ? 1.924 0.580 7.939 1.00 0.00 37 LEU A O 5
ATOM 6743 N N . ASP A 1 38 ? 1.318 2.743 8.114 1.00 0.00 38 ASP A N 5
ATOM 6744 C CA . ASP A 1 38 ? 2.171 3.005 9.265 1.00 0.00 38 ASP A CA 5
ATOM 6745 C C . ASP A 1 38 ? 1.827 2.066 10.415 1.00 0.00 38 ASP A C 5
ATOM 6746 O O . ASP A 1 38 ? 2.570 1.970 11.392 1.00 0.00 38 ASP A O 5
ATOM 6755 N N . TYR A 1 39 ? 0.699 1.371 10.293 1.00 0.00 39 TYR A N 5
ATOM 6756 C CA . TYR A 1 39 ? 0.274 0.438 11.332 1.00 0.00 39 TYR A CA 5
ATOM 6757 C C . TYR A 1 39 ? -0.040 -0.945 10.753 1.00 0.00 39 TYR A C 5
ATOM 6758 O O . TYR A 1 39 ? -0.408 -1.862 11.489 1.00 0.00 39 TYR A O 5
ATOM 6776 N N . TYR A 1 40 ? 0.112 -1.095 9.437 1.00 0.00 40 TYR A N 5
ATOM 6777 C CA . TYR A 1 40 ? -0.150 -2.371 8.779 1.00 0.00 40 TYR A CA 5
ATOM 6778 C C . TYR A 1 40 ? 1.118 -2.926 8.128 1.00 0.00 40 TYR A C 5
ATOM 6779 O O . TYR A 1 40 ? 1.230 -4.130 7.898 1.00 0.00 40 TYR A O 5
ATOM 6797 N N . ILE A 1 41 ? 2.072 -2.043 7.838 1.00 0.00 41 ILE A N 5
ATOM 6798 C CA . ILE A 1 41 ? 3.330 -2.450 7.220 1.00 0.00 41 ILE A CA 5
ATOM 6799 C C . ILE A 1 41 ? 4.518 -2.022 8.078 1.00 0.00 41 ILE A C 5
ATOM 6800 O O . ILE A 1 41 ? 4.526 -0.928 8.641 1.00 0.00 41 ILE A O 5
ATOM 6816 N N . GLY A 1 42 ? 5.519 -2.891 8.172 1.00 0.00 42 GLY A N 5
ATOM 6817 C CA . GLY A 1 42 ? 6.695 -2.581 8.964 1.00 0.00 42 GLY A CA 5
ATOM 6818 C C . GLY A 1 42 ? 7.984 -2.708 8.177 1.00 0.00 42 GLY A C 5
ATOM 6819 O O . GLY A 1 42 ? 7.971 -3.059 6.997 1.00 0.00 42 GLY A O 5
ATOM 6823 N N . ASN A 1 43 ? 9.099 -2.417 8.838 1.00 0.00 43 ASN A N 5
ATOM 6824 C CA . ASN A 1 43 ? 10.411 -2.494 8.206 1.00 0.00 43 ASN A CA 5
ATOM 6825 C C . ASN A 1 43 ? 11.103 -3.811 8.544 1.00 0.00 43 ASN A C 5
ATOM 6826 O O . ASN A 1 43 ? 11.526 -4.027 9.679 1.00 0.00 43 ASN A O 5
ATOM 6837 N N . ASP A 1 44 ? 11.223 -4.682 7.549 1.00 0.00 44 ASP A N 5
ATOM 6838 C CA . ASP A 1 44 ? 11.875 -5.972 7.740 1.00 0.00 44 ASP A CA 5
ATOM 6839 C C . ASP A 1 44 ? 13.188 -6.032 6.968 1.00 0.00 44 ASP A C 5
ATOM 6840 O O . ASP A 1 44 ? 13.201 -6.303 5.767 1.00 0.00 44 ASP A O 5
ATOM 6849 N N . ASP A 1 45 ? 14.292 -5.777 7.664 1.00 0.00 45 ASP A N 5
ATOM 6850 C CA . ASP A 1 45 ? 15.612 -5.803 7.043 1.00 0.00 45 ASP A CA 5
ATOM 6851 C C . ASP A 1 45 ? 15.662 -4.879 5.828 1.00 0.00 45 ASP A C 5
ATOM 6852 O O . ASP A 1 45 ? 16.111 -5.274 4.752 1.00 0.00 45 ASP A O 5
ATOM 6861 N N . GLY A 1 46 ? 15.194 -3.648 6.007 1.00 0.00 46 GLY A N 5
ATOM 6862 C CA . GLY A 1 46 ? 15.191 -2.691 4.917 1.00 0.00 46 GLY A CA 5
ATOM 6863 C C . GLY A 1 46 ? 14.212 -3.064 3.820 1.00 0.00 46 GLY A C 5
ATOM 6864 O O . GLY A 1 46 ? 14.298 -2.555 2.703 1.00 0.00 46 GLY A O 5
ATOM 6868 N N . SER A 1 47 ? 13.277 -3.955 4.140 1.00 0.00 47 SER A N 5
ATOM 6869 C CA . SER A 1 47 ? 12.277 -4.394 3.174 1.00 0.00 47 SER A CA 5
ATOM 6870 C C . SER A 1 47 ? 10.873 -4.268 3.757 1.00 0.00 47 SER A C 5
ATOM 6871 O O . SER A 1 47 ? 10.687 -4.327 4.972 1.00 0.00 47 SER A O 5
ATOM 6879 N N . PHE A 1 48 ? 9.890 -4.094 2.882 1.00 0.00 48 PHE A N 5
ATOM 6880 C CA . PHE A 1 48 ? 8.503 -3.958 3.309 1.00 0.00 48 PHE A CA 5
ATOM 6881 C C . PHE A 1 48 ? 7.961 -5.281 3.839 1.00 0.00 48 PHE A C 5
ATOM 6882 O O . PHE A 1 48 ? 8.274 -6.348 3.310 1.00 0.00 48 PHE A O 5
ATOM 6899 N N . SER A 1 49 ? 7.148 -5.204 4.887 1.00 0.00 49 SER A N 5
ATOM 6900 C CA . SER A 1 49 ? 6.564 -6.397 5.491 1.00 0.00 49 SER A CA 5
ATOM 6901 C C . SER A 1 49 ? 5.058 -6.235 5.677 1.00 0.00 49 SER A C 5
ATOM 6902 O O . SER A 1 49 ? 4.599 -5.293 6.323 1.00 0.00 49 SER A O 5
ATOM 6910 N N . TRP A 1 50 ? 4.295 -7.164 5.109 1.00 0.00 50 TRP A N 5
ATOM 6911 C CA . TRP A 1 50 ? 2.841 -7.129 5.214 1.00 0.00 50 TRP A CA 5
ATOM 6912 C C . TRP A 1 50 ? 2.389 -7.545 6.610 1.00 0.00 50 TRP A C 5
ATOM 6913 O O . TRP A 1 50 ? 2.684 -8.650 7.065 1.00 0.00 50 TRP A O 5
ATOM 6934 N N . GLY A 1 51 ? 1.673 -6.652 7.285 1.00 0.00 51 GLY A N 5
ATOM 6935 C CA . GLY A 1 51 ? 1.194 -6.947 8.623 1.00 0.00 51 GLY A CA 5
ATOM 6936 C C . GLY A 1 51 ? 2.057 -6.326 9.706 1.00 0.00 51 GLY A C 5
ATOM 6937 O O . GLY A 1 51 ? 1.908 -6.649 10.885 1.00 0.00 51 GLY A O 5
ATOM 6941 N N . GLY A 1 52 ? 2.959 -5.431 9.311 1.00 0.00 52 GLY A N 5
ATOM 6942 C CA . GLY A 1 52 ? 3.827 -4.781 10.274 1.00 0.00 52 GLY A CA 5
ATOM 6943 C C . GLY A 1 52 ? 3.335 -3.398 10.651 1.00 0.00 52 GLY A C 5
ATOM 6944 O O . GLY A 1 52 ? 2.131 -3.142 10.658 1.00 0.00 52 GLY A O 5
ATOM 6948 N N . GLU A 1 53 ? 4.267 -2.503 10.964 1.00 0.00 53 GLU A N 5
ATOM 6949 C CA . GLU A 1 53 ? 3.917 -1.139 11.342 1.00 0.00 53 GLU A CA 5
ATOM 6950 C C . GLU A 1 53 ? 5.166 -0.313 11.631 1.00 0.00 53 GLU A C 5
ATOM 6951 O O . GLU A 1 53 ? 6.235 -0.859 11.904 1.00 0.00 53 GLU A O 5
ATOM 6963 N N . ASN A 1 54 ? 5.021 1.007 11.568 1.00 0.00 54 ASN A N 5
ATOM 6964 C CA . ASN A 1 54 ? 6.134 1.915 11.823 1.00 0.00 54 ASN A CA 5
ATOM 6965 C C . ASN A 1 54 ? 7.233 1.745 10.779 1.00 0.00 54 ASN A C 5
ATOM 6966 O O . ASN A 1 54 ? 8.406 1.996 11.053 1.00 0.00 54 ASN A O 5
ATOM 6977 N N . PHE A 1 55 ? 6.847 1.321 9.579 1.00 0.00 55 PHE A N 5
ATOM 6978 C CA . PHE A 1 55 ? 7.803 1.125 8.496 1.00 0.00 55 PHE A CA 5
ATOM 6979 C C . PHE A 1 55 ? 8.498 2.438 8.149 1.00 0.00 55 PHE A C 5
ATOM 6980 O O . PHE A 1 55 ? 9.707 2.473 7.922 1.00 0.00 55 PHE A O 5
ATOM 6997 N N . SER A 1 56 ? 7.722 3.517 8.117 1.00 0.00 56 SER A N 5
ATOM 6998 C CA . SER A 1 56 ? 8.258 4.836 7.807 1.00 0.00 56 SER A CA 5
ATOM 6999 C C . SER A 1 56 ? 9.263 5.281 8.867 1.00 0.00 56 SER A C 5
ATOM 7000 O O . SER A 1 56 ? 10.057 6.193 8.636 1.00 0.00 56 SER A O 5
ATOM 7008 N N . GLY A 1 57 ? 9.224 4.632 10.031 1.00 0.00 57 GLY A N 5
ATOM 7009 C CA . GLY A 1 57 ? 10.135 4.976 11.109 1.00 0.00 57 GLY A CA 5
ATOM 7010 C C . GLY A 1 57 ? 11.571 5.107 10.639 1.00 0.00 57 GLY A C 5
ATOM 7011 O O . GLY A 1 57 ? 12.291 6.010 11.066 1.00 0.00 57 GLY A O 5
ATOM 7015 N N . SER A 1 58 ? 11.987 4.207 9.753 1.00 0.00 58 SER A N 5
ATOM 7016 C CA . SER A 1 58 ? 13.347 4.235 9.224 1.00 0.00 58 SER A CA 5
ATOM 7017 C C . SER A 1 58 ? 13.340 4.369 7.705 1.00 0.00 58 SER A C 5
ATOM 7018 O O . SER A 1 58 ? 14.262 3.911 7.030 1.00 0.00 58 SER A O 5
ATOM 7026 N N . ALA A 1 59 ? 12.299 4.996 7.172 1.00 0.00 59 ALA A N 5
ATOM 7027 C CA . ALA A 1 59 ? 12.185 5.183 5.733 1.00 0.00 59 ALA A CA 5
ATOM 7028 C C . ALA A 1 59 ? 12.113 6.665 5.382 1.00 0.00 59 ALA A C 5
ATOM 7029 O O . ALA A 1 59 ? 11.753 7.494 6.217 1.00 0.00 59 ALA A O 5
ATOM 7036 N N . SER A 1 60 ? 12.459 6.993 4.142 1.00 0.00 60 SER A N 5
ATOM 7037 C CA . SER A 1 60 ? 12.435 8.377 3.684 1.00 0.00 60 SER A CA 5
ATOM 7038 C C . SER A 1 60 ? 11.774 8.487 2.315 1.00 0.00 60 SER A C 5
ATOM 7039 O O . SER A 1 60 ? 11.777 7.532 1.538 1.00 0.00 60 SER A O 5
ATOM 7047 N N . ASN A 1 61 ? 11.210 9.660 2.029 1.00 0.00 61 ASN A N 5
ATOM 7048 C CA . ASN A 1 61 ? 10.538 9.917 0.753 1.00 0.00 61 ASN A CA 5
ATOM 7049 C C . ASN A 1 61 ? 9.729 8.706 0.292 1.00 0.00 61 ASN A C 5
ATOM 7050 O O . ASN A 1 61 ? 9.983 8.143 -0.774 1.00 0.00 61 ASN A O 5
ATOM 7061 N N . ILE A 1 62 ? 8.753 8.314 1.103 1.00 0.00 62 ILE A N 5
ATOM 7062 C CA . ILE A 1 62 ? 7.903 7.174 0.782 1.00 0.00 62 ILE A CA 5
ATOM 7063 C C . ILE A 1 62 ? 6.752 7.592 -0.126 1.00 0.00 62 ILE A C 5
ATOM 7064 O O . ILE A 1 62 ? 5.881 8.363 0.276 1.00 0.00 62 ILE A O 5
ATOM 7080 N N . THR A 1 63 ? 6.755 7.082 -1.354 1.00 0.00 63 THR A N 5
ATOM 7081 C CA . THR A 1 63 ? 5.710 7.410 -2.318 1.00 0.00 63 THR A CA 5
ATOM 7082 C C . THR A 1 63 ? 5.254 6.169 -3.079 1.00 0.00 63 THR A C 5
ATOM 7083 O O . THR A 1 63 ? 5.986 5.184 -3.176 1.00 0.00 63 THR A O 5
ATOM 7094 N N . LEU A 1 64 ? 4.041 6.227 -3.619 1.00 0.00 64 LEU A N 5
ATOM 7095 C CA . LEU A 1 64 ? 3.485 5.109 -4.374 1.00 0.00 64 LEU A CA 5
ATOM 7096 C C . LEU A 1 64 ? 3.504 5.402 -5.871 1.00 0.00 64 LEU A C 5
ATOM 7097 O O . LEU A 1 64 ? 3.040 6.452 -6.315 1.00 0.00 64 LEU A O 5
ATOM 7113 N N . ASP A 1 65 ? 4.046 4.466 -6.644 1.00 0.00 65 ASP A N 5
ATOM 7114 C CA . ASP A 1 65 ? 4.128 4.623 -8.092 1.00 0.00 65 ASP A CA 5
ATOM 7115 C C . ASP A 1 65 ? 3.556 3.403 -8.806 1.00 0.00 65 ASP A C 5
ATOM 7116 O O . ASP A 1 65 ? 3.548 2.299 -8.262 1.00 0.00 65 ASP A O 5
ATOM 7125 N N . ILE A 1 66 ? 3.080 3.610 -10.030 1.00 0.00 66 ILE A N 5
ATOM 7126 C CA . ILE A 1 66 ? 2.509 2.530 -10.821 1.00 0.00 66 ILE A CA 5
ATOM 7127 C C . ILE A 1 66 ? 3.605 1.770 -11.567 1.00 0.00 66 ILE A C 5
ATOM 7128 O O . ILE A 1 66 ? 4.559 2.366 -12.066 1.00 0.00 66 ILE A O 5
ATOM 7144 N N . GLU A 1 67 ? 3.458 0.452 -11.637 1.00 0.00 67 GLU A N 5
ATOM 7145 C CA . GLU A 1 67 ? 4.432 -0.391 -12.320 1.00 0.00 67 GLU A CA 5
ATOM 7146 C C . GLU A 1 67 ? 3.737 -1.511 -13.088 1.00 0.00 67 GLU A C 5
ATOM 7147 O O . GLU A 1 67 ? 2.944 -2.265 -12.524 1.00 0.00 67 GLU A O 5
ATOM 7159 N N . GLY A 1 68 ? 4.041 -1.613 -14.378 1.00 0.00 68 GLY A N 5
ATOM 7160 C CA . GLY A 1 68 ? 3.437 -2.643 -15.202 1.00 0.00 68 GLY A CA 5
ATOM 7161 C C . GLY A 1 68 ? 2.325 -2.106 -16.081 1.00 0.00 68 GLY A C 5
ATOM 7162 O O . GLY A 1 68 ? 1.788 -1.028 -15.826 1.00 0.00 68 GLY A O 5
ATOM 7166 N N . ASP A 1 69 ? 1.981 -2.858 -17.121 1.00 0.00 69 ASP A N 5
ATOM 7167 C CA . ASP A 1 69 ? 0.926 -2.453 -18.043 1.00 0.00 69 ASP A CA 5
ATOM 7168 C C . ASP A 1 69 ? -0.459 -2.637 -17.421 1.00 0.00 69 ASP A C 5
ATOM 7169 O O . ASP A 1 69 ? -1.464 -2.216 -17.995 1.00 0.00 69 ASP A O 5
ATOM 7178 N N . ASP A 1 70 ? -0.509 -3.266 -16.249 1.00 0.00 70 ASP A N 5
ATOM 7179 C CA . ASP A 1 70 ? -1.774 -3.500 -15.562 1.00 0.00 70 ASP A CA 5
ATOM 7180 C C . ASP A 1 70 ? -2.078 -2.385 -14.560 1.00 0.00 70 ASP A C 5
ATOM 7181 O O . ASP A 1 70 ? -3.159 -2.350 -13.973 1.00 0.00 70 ASP A O 5
ATOM 7190 N N . ASN A 1 71 ? -1.122 -1.479 -14.365 1.00 0.00 71 ASN A N 5
ATOM 7191 C CA . ASN A 1 71 ? -1.298 -0.373 -13.430 1.00 0.00 71 ASN A CA 5
ATOM 7192 C C . ASN A 1 71 ? -1.423 -0.890 -12.005 1.00 0.00 71 ASN A C 5
ATOM 7193 O O . ASN A 1 71 ? -2.520 -0.964 -11.452 1.00 0.00 71 ASN A O 5
ATOM 7204 N N . ILE A 1 72 ? -0.290 -1.253 -11.419 1.00 0.00 72 ILE A N 5
ATOM 7205 C CA . ILE A 1 72 ? -0.268 -1.770 -10.060 1.00 0.00 72 ILE A CA 5
ATOM 7206 C C . ILE A 1 72 ? 0.416 -0.789 -9.108 1.00 0.00 72 ILE A C 5
ATOM 7207 O O . ILE A 1 72 ? 1.588 -0.457 -9.287 1.00 0.00 72 ILE A O 5
ATOM 7223 N N . PRO A 1 73 ? -0.307 -0.308 -8.077 1.00 0.00 73 PRO A N 5
ATOM 7224 C CA . PRO A 1 73 ? 0.243 0.639 -7.100 1.00 0.00 73 PRO A CA 5
ATOM 7225 C C . PRO A 1 73 ? 1.405 0.048 -6.309 1.00 0.00 73 PRO A C 5
ATOM 7226 O O . PRO A 1 73 ? 1.203 -0.743 -5.388 1.00 0.00 73 PRO A O 5
ATOM 7237 N N . VAL A 1 74 ? 2.622 0.437 -6.675 1.00 0.00 74 VAL A N 5
ATOM 7238 C CA . VAL A 1 74 ? 3.817 -0.054 -6.000 1.00 0.00 74 VAL A CA 5
ATOM 7239 C C . VAL A 1 74 ? 4.448 1.032 -5.134 1.00 0.00 74 VAL A C 5
ATOM 7240 O O . VAL A 1 74 ? 4.818 2.097 -5.627 1.00 0.00 74 VAL A O 5
ATOM 7253 N N . LEU A 1 75 ? 4.569 0.753 -3.839 1.00 0.00 75 LEU A N 5
ATOM 7254 C CA . LEU A 1 75 ? 5.158 1.703 -2.902 1.00 0.00 75 LEU A CA 5
ATOM 7255 C C . LEU A 1 75 ? 6.667 1.506 -2.806 1.00 0.00 75 LEU A C 5
ATOM 7256 O O . LEU A 1 75 ? 7.140 0.440 -2.415 1.00 0.00 75 LEU A O 5
ATOM 7272 N N . ARG A 1 76 ? 7.417 2.541 -3.170 1.00 0.00 76 ARG A N 5
ATOM 7273 C CA . ARG A 1 76 ? 8.875 2.481 -3.131 1.00 0.00 76 ARG A CA 5
ATOM 7274 C C . ARG A 1 76 ? 9.442 3.495 -2.142 1.00 0.00 76 ARG A C 5
ATOM 7275 O O . ARG A 1 76 ? 9.057 4.664 -2.147 1.00 0.00 76 ARG A O 5
ATOM 7296 N N . ALA A 1 77 ? 10.361 3.038 -1.296 1.00 0.00 77 ALA A N 5
ATOM 7297 C CA . ALA A 1 77 ? 10.985 3.905 -0.303 1.00 0.00 77 ALA A CA 5
ATOM 7298 C C . ALA A 1 77 ? 12.223 3.249 0.300 1.00 0.00 77 ALA A C 5
ATOM 7299 O O . ALA A 1 77 ? 12.242 2.042 0.540 1.00 0.00 77 ALA A O 5
ATOM 7306 N N . GLU A 1 78 ? 13.254 4.052 0.546 1.00 0.00 78 GLU A N 5
ATOM 7307 C CA . GLU A 1 78 ? 14.494 3.547 1.126 1.00 0.00 78 GLU A CA 5
ATOM 7308 C C . GLU A 1 78 ? 14.302 3.217 2.602 1.00 0.00 78 GLU A C 5
ATOM 7309 O O . GLU A 1 78 ? 14.013 4.098 3.411 1.00 0.00 78 GLU A O 5
ATOM 7321 N N . LEU A 1 79 ? 14.458 1.942 2.947 1.00 0.00 79 LEU A N 5
ATOM 7322 C CA . LEU A 1 79 ? 14.294 1.497 4.327 1.00 0.00 79 LEU A CA 5
ATOM 7323 C C . LEU A 1 79 ? 15.640 1.196 4.976 1.00 0.00 79 LEU A C 5
ATOM 7324 O O . LEU A 1 79 ? 16.579 0.762 4.310 1.00 0.00 79 LEU A O 5
ATOM 7340 N N . ASN A 1 80 ? 15.720 1.415 6.286 1.00 0.00 80 ASN A N 5
ATOM 7341 C CA . ASN A 1 80 ? 16.946 1.152 7.032 1.00 0.00 80 ASN A CA 5
ATOM 7342 C C . ASN A 1 80 ? 16.939 -0.274 7.578 1.00 0.00 80 ASN A C 5
ATOM 7343 O O . ASN A 1 80 ? 16.205 -0.579 8.518 1.00 0.00 80 ASN A O 5
ATOM 7354 N N . PRO A 1 81 ? 17.752 -1.173 6.997 1.00 0.00 81 PRO A N 5
ATOM 7355 C CA . PRO A 1 81 ? 17.821 -2.567 7.438 1.00 0.00 81 PRO A CA 5
ATOM 7356 C C . PRO A 1 81 ? 18.578 -2.724 8.751 1.00 0.00 81 PRO A C 5
ATOM 7357 O O . PRO A 1 81 ? 19.266 -1.807 9.198 1.00 0.00 81 PRO A O 5
ATOM 7368 N N . MET A 1 82 ? 18.448 -3.896 9.360 1.00 0.00 82 MET A N 5
ATOM 7369 C CA . MET A 1 82 ? 19.121 -4.183 10.620 1.00 0.00 82 MET A CA 5
ATOM 7370 C C . MET A 1 82 ? 20.610 -4.432 10.396 1.00 0.00 82 MET A C 5
ATOM 7371 O O . MET A 1 82 ? 21.421 -4.263 11.307 1.00 0.00 82 MET A O 5
ATOM 7385 N N . ASP A 1 83 ? 20.964 -4.833 9.178 1.00 0.00 83 ASP A N 5
ATOM 7386 C CA . ASP A 1 83 ? 22.356 -5.103 8.838 1.00 0.00 83 ASP A CA 5
ATOM 7387 C C . ASP A 1 83 ? 23.147 -3.804 8.719 1.00 0.00 83 ASP A C 5
ATOM 7388 O O . ASP A 1 83 ? 24.275 -3.706 9.200 1.00 0.00 83 ASP A O 5
ATOM 7397 N N . GLY A 1 84 ? 22.546 -2.808 8.075 1.00 0.00 84 GLY A N 5
ATOM 7398 C CA . GLY A 1 84 ? 23.209 -1.529 7.906 1.00 0.00 84 GLY A CA 5
ATOM 7399 C C . GLY A 1 84 ? 23.053 -0.974 6.504 1.00 0.00 84 GLY A C 5
ATOM 7400 O O . GLY A 1 84 ? 22.855 -1.725 5.549 1.00 0.00 84 GLY A O 5
ATOM 7404 N N . ASP A 1 85 ? 23.144 0.347 6.380 1.00 0.00 85 ASP A N 5
ATOM 7405 C CA . ASP A 1 85 ? 23.014 1.010 5.087 1.00 0.00 85 ASP A CA 5
ATOM 7406 C C . ASP A 1 85 ? 21.599 0.850 4.531 1.00 0.00 85 ASP A C 5
ATOM 7407 O O . ASP A 1 85 ? 21.144 -0.269 4.294 1.00 0.00 85 ASP A O 5
ATOM 7416 N N . PRO A 1 86 ? 20.881 1.968 4.310 1.00 0.00 86 PRO A N 5
ATOM 7417 C CA . PRO A 1 86 ? 19.515 1.931 3.777 1.00 0.00 86 PRO A CA 5
ATOM 7418 C C . PRO A 1 86 ? 19.447 1.227 2.427 1.00 0.00 86 PRO A C 5
ATOM 7419 O O . PRO A 1 86 ? 20.416 1.226 1.668 1.00 0.00 86 PRO A O 5
ATOM 7430 N N . VAL A 1 87 ? 18.298 0.631 2.130 1.00 0.00 87 VAL A N 5
ATOM 7431 C CA . VAL A 1 87 ? 18.111 -0.074 0.869 1.00 0.00 87 VAL A CA 5
ATOM 7432 C C . VAL A 1 87 ? 16.767 0.273 0.239 1.00 0.00 87 VAL A C 5
ATOM 7433 O O . VAL A 1 87 ? 15.758 0.394 0.932 1.00 0.00 87 VAL A O 5
ATOM 7446 N N . GLU A 1 88 ? 16.762 0.433 -1.080 1.00 0.00 88 GLU A N 5
ATOM 7447 C CA . GLU A 1 88 ? 15.542 0.766 -1.804 1.00 0.00 88 GLU A CA 5
ATOM 7448 C C . GLU A 1 88 ? 14.534 -0.375 -1.716 1.00 0.00 88 GLU A C 5
ATOM 7449 O O . GLU A 1 88 ? 14.746 -1.449 -2.278 1.00 0.00 88 GLU A O 5
ATOM 7461 N N . ALA A 1 89 ? 13.438 -0.133 -1.006 1.00 0.00 89 ALA A N 5
ATOM 7462 C CA . ALA A 1 89 ? 12.397 -1.139 -0.843 1.00 0.00 89 ALA A CA 5
ATOM 7463 C C . ALA A 1 89 ? 11.181 -0.807 -1.700 1.00 0.00 89 ALA A C 5
ATOM 7464 O O . ALA A 1 89 ? 10.791 0.355 -1.817 1.00 0.00 89 ALA A O 5
ATOM 7471 N N . ASN A 1 90 ? 10.584 -1.833 -2.296 1.00 0.00 90 ASN A N 5
ATOM 7472 C CA . ASN A 1 90 ? 9.411 -1.647 -3.141 1.00 0.00 90 ASN A CA 5
ATOM 7473 C C . ASN A 1 90 ? 8.369 -2.728 -2.868 1.00 0.00 90 ASN A C 5
ATOM 7474 O O . ASN A 1 90 ? 8.650 -3.920 -2.996 1.00 0.00 90 ASN A O 5
ATOM 7485 N N . VAL A 1 91 ? 7.168 -2.305 -2.493 1.00 0.00 91 VAL A N 5
ATOM 7486 C CA . VAL A 1 91 ? 6.090 -3.240 -2.204 1.00 0.00 91 VAL A CA 5
ATOM 7487 C C . VAL A 1 91 ? 4.815 -2.862 -2.949 1.00 0.00 91 VAL A C 5
ATOM 7488 O O . VAL A 1 91 ? 4.423 -1.696 -2.977 1.00 0.00 91 VAL A O 5
ATOM 7501 N N . ASN A 1 92 ? 4.170 -3.857 -3.546 1.00 0.00 92 ASN A N 5
ATOM 7502 C CA . ASN A 1 92 ? 2.937 -3.633 -4.285 1.00 0.00 92 ASN A CA 5
ATOM 7503 C C . ASN A 1 92 ? 1.730 -3.810 -3.367 1.00 0.00 92 ASN A C 5
ATOM 7504 O O . ASN A 1 92 ? 1.394 -4.927 -2.978 1.00 0.00 92 ASN A O 5
ATOM 7515 N N . LEU A 1 93 ? 1.080 -2.700 -3.024 1.00 0.00 93 LEU A N 5
ATOM 7516 C CA . LEU A 1 93 ? -0.090 -2.737 -2.150 1.00 0.00 93 LEU A CA 5
ATOM 7517 C C . LEU A 1 93 ? -1.091 -3.787 -2.625 1.00 0.00 93 LEU A C 5
ATOM 7518 O O . LEU A 1 93 ? -1.706 -4.484 -1.820 1.00 0.00 93 LEU A O 5
ATOM 7534 N N . SER A 1 94 ? -1.237 -3.901 -3.940 1.00 0.00 94 SER A N 5
ATOM 7535 C CA . SER A 1 94 ? -2.152 -4.871 -4.531 1.00 0.00 94 SER A CA 5
ATOM 7536 C C . SER A 1 94 ? -1.782 -6.301 -4.134 1.00 0.00 94 SER A C 5
ATOM 7537 O O . SER A 1 94 ? -2.564 -7.228 -4.332 1.00 0.00 94 SER A O 5
ATOM 7545 N N . GLU A 1 95 ? -0.585 -6.479 -3.586 1.00 0.00 95 GLU A N 5
ATOM 7546 C CA . GLU A 1 95 ? -0.125 -7.800 -3.176 1.00 0.00 95 GLU A CA 5
ATOM 7547 C C . GLU A 1 95 ? -1.027 -8.392 -2.098 1.00 0.00 95 GLU A C 5
ATOM 7548 O O . GLU A 1 95 ? -1.412 -9.559 -2.172 1.00 0.00 95 GLU A O 5
ATOM 7560 N N . ARG A 1 96 ? -1.353 -7.588 -1.090 1.00 0.00 96 ARG A N 5
ATOM 7561 C CA . ARG A 1 96 ? -2.198 -8.050 0.006 1.00 0.00 96 ARG A CA 5
ATOM 7562 C C . ARG A 1 96 ? -3.189 -6.974 0.440 1.00 0.00 96 ARG A C 5
ATOM 7563 O O . ARG A 1 96 ? -3.447 -6.802 1.631 1.00 0.00 96 ARG A O 5
ATOM 7584 N N . ILE A 1 97 ? -3.750 -6.257 -0.527 1.00 0.00 97 ILE A N 5
ATOM 7585 C CA . ILE A 1 97 ? -4.719 -5.211 -0.227 1.00 0.00 97 ILE A CA 5
ATOM 7586 C C . ILE A 1 97 ? -6.017 -5.452 -0.987 1.00 0.00 97 ILE A C 5
ATOM 7587 O O . ILE A 1 97 ? -6.035 -5.452 -2.215 1.00 0.00 97 ILE A O 5
ATOM 7603 N N . GLY A 1 98 ? -7.102 -5.652 -0.251 1.00 0.00 98 GLY A N 5
ATOM 7604 C CA . GLY A 1 98 ? -8.385 -5.895 -0.881 1.00 0.00 98 GLY A CA 5
ATOM 7605 C C . GLY A 1 98 ? -9.419 -4.842 -0.533 1.00 0.00 98 GLY A C 5
ATOM 7606 O O . GLY A 1 98 ? -9.129 -3.894 0.197 1.00 0.00 98 GLY A O 5
ATOM 7610 N N . ASN A 1 99 ? -10.629 -5.013 -1.055 1.00 0.00 99 ASN A N 5
ATOM 7611 C CA . ASN A 1 99 ? -11.715 -4.076 -0.796 1.00 0.00 99 ASN A CA 5
ATOM 7612 C C . ASN A 1 99 ? -12.986 -4.820 -0.400 1.00 0.00 99 ASN A C 5
ATOM 7613 O O . ASN A 1 99 ? -13.696 -5.354 -1.252 1.00 0.00 99 ASN A O 5
ATOM 7624 N N . ASP A 1 100 ? -13.265 -4.856 0.899 1.00 0.00 100 ASP A N 5
ATOM 7625 C CA . ASP A 1 100 ? -14.448 -5.540 1.409 1.00 0.00 100 ASP A CA 5
ATOM 7626 C C . ASP A 1 100 ? -15.622 -4.575 1.546 1.00 0.00 100 ASP A C 5
ATOM 7627 O O . ASP A 1 100 ? -15.561 -3.611 2.309 1.00 0.00 100 ASP A O 5
ATOM 7636 N N . CYS A 1 101 ? -16.690 -4.843 0.801 1.00 0.00 101 CYS A N 5
ATOM 7637 C CA . CYS A 1 101 ? -17.882 -4.001 0.839 1.00 0.00 101 CYS A CA 5
ATOM 7638 C C . CYS A 1 101 ? -17.535 -2.550 0.521 1.00 0.00 101 CYS A C 5
ATOM 7639 O O . CYS A 1 101 ? -18.186 -1.625 1.008 1.00 0.00 101 CYS A O 5
ATOM 7647 N N . GLY A 1 102 ? -16.505 -2.359 -0.297 1.00 0.00 102 GLY A N 5
ATOM 7648 C CA . GLY A 1 102 ? -16.089 -1.018 -0.663 1.00 0.00 102 GLY A CA 5
ATOM 7649 C C . GLY A 1 102 ? -15.077 -0.434 0.306 1.00 0.00 102 GLY A C 5
ATOM 7650 O O . GLY A 1 102 ? -14.474 0.604 0.029 1.00 0.00 102 GLY A O 5
ATOM 7654 N N . THR A 1 103 ? -14.887 -1.098 1.443 1.00 0.00 103 THR A N 5
ATOM 7655 C CA . THR A 1 103 ? -13.941 -0.634 2.450 1.00 0.00 103 THR A CA 5
ATOM 7656 C C . THR A 1 103 ? -12.551 -1.205 2.193 1.00 0.00 103 THR A C 5
ATOM 7657 O O . THR A 1 103 ? -12.410 -2.316 1.682 1.00 0.00 103 THR A O 5
ATOM 7668 N N . LEU A 1 104 ? -11.526 -0.438 2.550 1.00 0.00 104 LEU A N 5
ATOM 7669 C CA . LEU A 1 104 ? -10.146 -0.868 2.358 1.00 0.00 104 LEU A CA 5
ATOM 7670 C C . LEU A 1 104 ? -9.750 -1.910 3.400 1.00 0.00 104 LEU A C 5
ATOM 7671 O O . LEU A 1 104 ? -9.891 -1.685 4.602 1.00 0.00 104 LEU A O 5
ATOM 7687 N N . ILE A 1 105 ? -9.254 -3.049 2.930 1.00 0.00 105 ILE A N 5
ATOM 7688 C CA . ILE A 1 105 ? -8.837 -4.126 3.820 1.00 0.00 105 ILE A CA 5
ATOM 7689 C C . ILE A 1 105 ? -7.496 -4.710 3.386 1.00 0.00 105 ILE A C 5
ATOM 7690 O O . ILE A 1 105 ? -6.993 -4.399 2.306 1.00 0.00 105 ILE A O 5
ATOM 7706 N N . PHE A 1 106 ? -6.922 -5.557 4.234 1.00 0.00 106 PHE A N 5
ATOM 7707 C CA . PHE A 1 106 ? -5.641 -6.184 3.939 1.00 0.00 106 PHE A CA 5
ATOM 7708 C C . PHE A 1 106 ? -5.749 -7.705 4.041 1.00 0.00 106 PHE A C 5
ATOM 7709 O O . PHE A 1 106 ? -6.384 -8.232 4.954 1.00 0.00 106 PHE A O 5
ATOM 7726 N N . LEU A 1 107 ? -5.124 -8.402 3.097 1.00 0.00 107 LEU A N 5
ATOM 7727 C CA . LEU A 1 107 ? -5.149 -9.860 3.081 1.00 0.00 107 LEU A CA 5
ATOM 7728 C C . LEU A 1 107 ? -4.365 -10.430 4.259 1.00 0.00 107 LEU A C 5
ATOM 7729 O O . LEU A 1 107 ? -3.135 -10.483 4.231 1.00 0.00 107 LEU A O 5
ATOM 7745 N N . ALA A 1 108 ? -5.085 -10.856 5.292 1.00 0.00 108 ALA A N 5
ATOM 7746 C CA . ALA A 1 108 ? -4.456 -11.423 6.479 1.00 0.00 108 ALA A CA 5
ATOM 7747 C C . ALA A 1 108 ? -4.863 -12.879 6.673 1.00 0.00 108 ALA A C 5
ATOM 7748 O O . ALA A 1 108 ? -6.014 -13.222 6.330 1.00 0.00 108 ALA A O 5
ATOM 7756 N N . MET A 1 1 ? -5.569 -12.224 -3.859 1.00 0.00 1 MET A N 6
ATOM 7757 C CA . MET A 1 1 ? -4.704 -11.090 -4.277 1.00 0.00 1 MET A CA 6
ATOM 7758 C C . MET A 1 1 ? -5.393 -9.752 -4.032 1.00 0.00 1 MET A C 6
ATOM 7759 O O . MET A 1 1 ? -6.593 -9.701 -3.761 1.00 0.00 1 MET A O 6
ATOM 7775 N N . GLY A 1 2 ? -4.627 -8.671 -4.131 1.00 0.00 2 GLY A N 6
ATOM 7776 C CA . GLY A 1 2 ? -5.183 -7.348 -3.918 1.00 0.00 2 GLY A CA 6
ATOM 7777 C C . GLY A 1 2 ? -5.720 -6.736 -5.190 1.00 0.00 2 GLY A C 6
ATOM 7778 O O . GLY A 1 2 ? -5.268 -5.680 -5.631 1.00 0.00 2 GLY A O 6
ATOM 7782 N N . ASN A 1 3 ? -6.705 -7.405 -5.761 1.00 0.00 3 ASN A N 6
ATOM 7783 C CA . ASN A 1 3 ? -7.358 -6.953 -6.976 1.00 0.00 3 ASN A CA 6
ATOM 7784 C C . ASN A 1 3 ? -8.017 -5.594 -6.766 1.00 0.00 3 ASN A C 6
ATOM 7785 O O . ASN A 1 3 ? -8.404 -4.931 -7.726 1.00 0.00 3 ASN A O 6
ATOM 7796 N N . PHE A 1 4 ? -8.175 -5.195 -5.501 1.00 0.00 4 PHE A N 6
ATOM 7797 C CA . PHE A 1 4 ? -8.824 -3.931 -5.176 1.00 0.00 4 PHE A CA 6
ATOM 7798 C C . PHE A 1 4 ? -8.303 -2.795 -6.055 1.00 0.00 4 PHE A C 6
ATOM 7799 O O . PHE A 1 4 ? -9.045 -1.876 -6.397 1.00 0.00 4 PHE A O 6
ATOM 7816 N N . HIS A 1 5 ? -7.031 -2.868 -6.424 1.00 0.00 5 HIS A N 6
ATOM 7817 C CA . HIS A 1 5 ? -6.431 -1.845 -7.265 1.00 0.00 5 HIS A CA 6
ATOM 7818 C C . HIS A 1 5 ? -7.130 -1.781 -8.620 1.00 0.00 5 HIS A C 6
ATOM 7819 O O . HIS A 1 5 ? -7.267 -0.709 -9.210 1.00 0.00 5 HIS A O 6
ATOM 7834 N N . GLU A 1 6 ? -7.567 -2.937 -9.108 1.00 0.00 6 GLU A N 6
ATOM 7835 C CA . GLU A 1 6 ? -8.248 -3.011 -10.393 1.00 0.00 6 GLU A CA 6
ATOM 7836 C C . GLU A 1 6 ? -9.725 -2.644 -10.256 1.00 0.00 6 GLU A C 6
ATOM 7837 O O . GLU A 1 6 ? -10.365 -2.242 -11.228 1.00 0.00 6 GLU A O 6
ATOM 7849 N N . SER A 1 7 ? -10.260 -2.787 -9.047 1.00 0.00 7 SER A N 6
ATOM 7850 C CA . SER A 1 7 ? -11.661 -2.472 -8.791 1.00 0.00 7 SER A CA 6
ATOM 7851 C C . SER A 1 7 ? -11.804 -1.225 -7.918 1.00 0.00 7 SER A C 6
ATOM 7852 O O . SER A 1 7 ? -12.879 -0.957 -7.383 1.00 0.00 7 SER A O 6
ATOM 7860 N N . SER A 1 8 ? -10.721 -0.463 -7.778 1.00 0.00 8 SER A N 6
ATOM 7861 C CA . SER A 1 8 ? -10.748 0.751 -6.971 1.00 0.00 8 SER A CA 6
ATOM 7862 C C . SER A 1 8 ? -10.301 1.957 -7.787 1.00 0.00 8 SER A C 6
ATOM 7863 O O . SER A 1 8 ? -9.559 1.820 -8.761 1.00 0.00 8 SER A O 6
ATOM 7871 N N . ASN A 1 9 ? -10.750 3.138 -7.381 1.00 0.00 9 ASN A N 6
ATOM 7872 C CA . ASN A 1 9 ? -10.394 4.367 -8.065 1.00 0.00 9 ASN A CA 6
ATOM 7873 C C . ASN A 1 9 ? -9.678 5.316 -7.109 1.00 0.00 9 ASN A C 6
ATOM 7874 O O . ASN A 1 9 ? -9.777 5.177 -5.890 1.00 0.00 9 ASN A O 6
ATOM 7885 N N . ASN A 1 10 ? -8.945 6.266 -7.671 1.00 0.00 10 ASN A N 6
ATOM 7886 C CA . ASN A 1 10 ? -8.190 7.232 -6.877 1.00 0.00 10 ASN A CA 6
ATOM 7887 C C . ASN A 1 10 ? -7.233 6.509 -5.922 1.00 0.00 10 ASN A C 6
ATOM 7888 O O . ASN A 1 10 ? -7.306 6.650 -4.706 1.00 0.00 10 ASN A O 6
ATOM 7899 N N . ILE A 1 11 ? -6.323 5.729 -6.496 1.00 0.00 11 ILE A N 6
ATOM 7900 C CA . ILE A 1 11 ? -5.348 4.986 -5.705 1.00 0.00 11 ILE A CA 6
ATOM 7901 C C . ILE A 1 11 ? -4.053 5.779 -5.565 1.00 0.00 11 ILE A C 6
ATOM 7902 O O . ILE A 1 11 ? -3.377 6.060 -6.555 1.00 0.00 11 ILE A O 6
ATOM 7918 N N . TRP A 1 12 ? -3.713 6.140 -4.333 1.00 0.00 12 TRP A N 6
ATOM 7919 C CA . TRP A 1 12 ? -2.498 6.904 -4.070 1.00 0.00 12 TRP A CA 6
ATOM 7920 C C . TRP A 1 12 ? -2.105 6.813 -2.600 1.00 0.00 12 TRP A C 6
ATOM 7921 O O . TRP A 1 12 ? -2.716 6.073 -1.828 1.00 0.00 12 TRP A O 6
ATOM 7942 N N . LEU A 1 13 ? -1.079 7.567 -2.218 1.00 0.00 13 LEU A N 6
ATOM 7943 C CA . LEU A 1 13 ? -0.605 7.568 -0.840 1.00 0.00 13 LEU A CA 6
ATOM 7944 C C . LEU A 1 13 ? -0.290 8.983 -0.367 1.00 0.00 13 LEU A C 6
ATOM 7945 O O . LEU A 1 13 ? 0.266 9.789 -1.113 1.00 0.00 13 LEU A O 6
ATOM 7961 N N . GLU A 1 14 ? -0.650 9.277 0.878 1.00 0.00 14 GLU A N 6
ATOM 7962 C CA . GLU A 1 14 ? -0.406 10.593 1.457 1.00 0.00 14 GLU A CA 6
ATOM 7963 C C . GLU A 1 14 ? 0.698 10.521 2.507 1.00 0.00 14 GLU A C 6
ATOM 7964 O O . GLU A 1 14 ? 0.581 9.801 3.497 1.00 0.00 14 GLU A O 6
ATOM 7976 N N . ASP A 1 15 ? 1.770 11.271 2.279 1.00 0.00 15 ASP A N 6
ATOM 7977 C CA . ASP A 1 15 ? 2.901 11.295 3.200 1.00 0.00 15 ASP A CA 6
ATOM 7978 C C . ASP A 1 15 ? 3.526 9.908 3.347 1.00 0.00 15 ASP A C 6
ATOM 7979 O O . ASP A 1 15 ? 4.252 9.644 4.305 1.00 0.00 15 ASP A O 6
ATOM 7988 N N . GLY A 1 16 ? 3.245 9.027 2.390 1.00 0.00 16 GLY A N 6
ATOM 7989 C CA . GLY A 1 16 ? 3.794 7.685 2.429 1.00 0.00 16 GLY A CA 6
ATOM 7990 C C . GLY A 1 16 ? 3.391 6.912 3.671 1.00 0.00 16 GLY A C 6
ATOM 7991 O O . GLY A 1 16 ? 4.247 6.420 4.406 1.00 0.00 16 GLY A O 6
ATOM 7995 N N . HIS A 1 17 ? 2.086 6.792 3.900 1.00 0.00 17 HIS A N 6
ATOM 7996 C CA . HIS A 1 17 ? 1.578 6.059 5.056 1.00 0.00 17 HIS A CA 6
ATOM 7997 C C . HIS A 1 17 ? 0.051 5.994 5.048 1.00 0.00 17 HIS A C 6
ATOM 7998 O O . HIS A 1 17 ? -0.538 5.019 5.515 1.00 0.00 17 HIS A O 6
ATOM 8013 N N . ILE A 1 18 ? -0.588 7.030 4.510 1.00 0.00 18 ILE A N 6
ATOM 8014 C CA . ILE A 1 18 ? -2.045 7.074 4.440 1.00 0.00 18 ILE A CA 6
ATOM 8015 C C . ILE A 1 18 ? -2.530 6.801 3.018 1.00 0.00 18 ILE A C 6
ATOM 8016 O O . ILE A 1 18 ? -2.255 7.571 2.098 1.00 0.00 18 ILE A O 6
ATOM 8032 N N . LEU A 1 19 ? -3.251 5.697 2.847 1.00 0.00 19 LEU A N 6
ATOM 8033 C CA . LEU A 1 19 ? -3.773 5.319 1.538 1.00 0.00 19 LEU A CA 6
ATOM 8034 C C . LEU A 1 19 ? -5.242 5.701 1.403 1.00 0.00 19 LEU A C 6
ATOM 8035 O O . LEU A 1 19 ? -6.011 5.602 2.359 1.00 0.00 19 LEU A O 6
ATOM 8051 N N . HIS A 1 20 ? -5.625 6.134 0.207 1.00 0.00 20 HIS A N 6
ATOM 8052 C CA . HIS A 1 20 ? -7.003 6.529 -0.061 1.00 0.00 20 HIS A CA 6
ATOM 8053 C C . HIS A 1 20 ? -7.449 6.011 -1.424 1.00 0.00 20 HIS A C 6
ATOM 8054 O O . HIS A 1 20 ? -6.719 6.122 -2.408 1.00 0.00 20 HIS A O 6
ATOM 8069 N N . ALA A 1 21 ? -8.647 5.443 -1.472 1.00 0.00 21 ALA A N 6
ATOM 8070 C CA . ALA A 1 21 ? -9.190 4.905 -2.713 1.00 0.00 21 ALA A CA 6
ATOM 8071 C C . ALA A 1 21 ? -10.672 4.585 -2.559 1.00 0.00 21 ALA A C 6
ATOM 8072 O O . ALA A 1 21 ? -11.129 4.238 -1.470 1.00 0.00 21 ALA A O 6
ATOM 8079 N N . GLU A 1 22 ? -11.422 4.699 -3.650 1.00 0.00 22 GLU A N 6
ATOM 8080 C CA . GLU A 1 22 ? -12.852 4.413 -3.617 1.00 0.00 22 GLU A CA 6
ATOM 8081 C C . GLU A 1 22 ? -13.164 3.120 -4.362 1.00 0.00 22 GLU A C 6
ATOM 8082 O O . GLU A 1 22 ? -13.029 3.046 -5.583 1.00 0.00 22 GLU A O 6
ATOM 8094 N N . CYS A 1 23 ? -13.576 2.101 -3.614 1.00 0.00 23 CYS A N 6
ATOM 8095 C CA . CYS A 1 23 ? -13.904 0.805 -4.198 1.00 0.00 23 CYS A CA 6
ATOM 8096 C C . CYS A 1 23 ? -15.411 0.570 -4.191 1.00 0.00 23 CYS A C 6
ATOM 8097 O O . CYS A 1 23 ? -16.126 1.088 -3.333 1.00 0.00 23 CYS A O 6
ATOM 8105 N N . GLY A 1 24 ? -15.887 -0.218 -5.150 1.00 0.00 24 GLY A N 6
ATOM 8106 C CA . GLY A 1 24 ? -17.306 -0.511 -5.234 1.00 0.00 24 GLY A CA 6
ATOM 8107 C C . GLY A 1 24 ? -17.689 -1.742 -4.438 1.00 0.00 24 GLY A C 6
ATOM 8108 O O . GLY A 1 24 ? -16.821 -2.475 -3.963 1.00 0.00 24 GLY A O 6
ATOM 8112 N N . ASN A 1 25 ? -18.990 -1.974 -4.290 1.00 0.00 25 ASN A N 6
ATOM 8113 C CA . ASN A 1 25 ? -19.475 -3.131 -3.543 1.00 0.00 25 ASN A CA 6
ATOM 8114 C C . ASN A 1 25 ? -20.158 -4.129 -4.474 1.00 0.00 25 ASN A C 6
ATOM 8115 O O . ASN A 1 25 ? -20.026 -5.341 -4.306 1.00 0.00 25 ASN A O 6
ATOM 8126 N N . GLY A 1 26 ? -20.890 -3.609 -5.453 1.00 0.00 26 GLY A N 6
ATOM 8127 C CA . GLY A 1 26 ? -21.588 -4.462 -6.396 1.00 0.00 26 GLY A CA 6
ATOM 8128 C C . GLY A 1 26 ? -22.963 -3.926 -6.739 1.00 0.00 26 GLY A C 6
ATOM 8129 O O . GLY A 1 26 ? -23.523 -4.248 -7.786 1.00 0.00 26 GLY A O 6
ATOM 8133 N N . GLU A 1 27 ? -23.504 -3.101 -5.848 1.00 0.00 27 GLU A N 6
ATOM 8134 C CA . GLU A 1 27 ? -24.818 -2.508 -6.047 1.00 0.00 27 GLU A CA 6
ATOM 8135 C C . GLU A 1 27 ? -24.821 -1.575 -7.255 1.00 0.00 27 GLU A C 6
ATOM 8136 O O . GLU A 1 27 ? -25.858 -1.355 -7.881 1.00 0.00 27 GLU A O 6
ATOM 8148 N N . GLY A 1 28 ? -23.653 -1.027 -7.573 1.00 0.00 28 GLY A N 6
ATOM 8149 C CA . GLY A 1 28 ? -23.538 -0.120 -8.700 1.00 0.00 28 GLY A CA 6
ATOM 8150 C C . GLY A 1 28 ? -22.927 1.215 -8.314 1.00 0.00 28 GLY A C 6
ATOM 8151 O O . GLY A 1 28 ? -22.792 2.106 -9.152 1.00 0.00 28 GLY A O 6
ATOM 8155 N N . ASP A 1 29 ? -22.556 1.355 -7.043 1.00 0.00 29 ASP A N 6
ATOM 8156 C CA . ASP A 1 29 ? -21.956 2.591 -6.553 1.00 0.00 29 ASP A CA 6
ATOM 8157 C C . ASP A 1 29 ? -20.583 2.320 -5.949 1.00 0.00 29 ASP A C 6
ATOM 8158 O O . ASP A 1 29 ? -20.241 1.176 -5.649 1.00 0.00 29 ASP A O 6
ATOM 8167 N N . TYR A 1 30 ? -19.800 3.378 -5.774 1.00 0.00 30 TYR A N 6
ATOM 8168 C CA . TYR A 1 30 ? -18.463 3.250 -5.207 1.00 0.00 30 TYR A CA 6
ATOM 8169 C C . TYR A 1 30 ? -18.422 3.768 -3.774 1.00 0.00 30 TYR A C 6
ATOM 8170 O O . TYR A 1 30 ? -19.268 4.563 -3.366 1.00 0.00 30 TYR A O 6
ATOM 8188 N N . VAL A 1 31 ? -17.434 3.307 -3.013 1.00 0.00 31 VAL A N 6
ATOM 8189 C CA . VAL A 1 31 ? -17.286 3.719 -1.621 1.00 0.00 31 VAL A CA 6
ATOM 8190 C C . VAL A 1 31 ? -15.846 4.116 -1.312 1.00 0.00 31 VAL A C 6
ATOM 8191 O O . VAL A 1 31 ? -14.911 3.363 -1.585 1.00 0.00 31 VAL A O 6
ATOM 8204 N N . GLU A 1 32 ? -15.674 5.304 -0.738 1.00 0.00 32 GLU A N 6
ATOM 8205 C CA . GLU A 1 32 ? -14.350 5.801 -0.388 1.00 0.00 32 GLU A CA 6
ATOM 8206 C C . GLU A 1 32 ? -13.787 5.056 0.818 1.00 0.00 32 GLU A C 6
ATOM 8207 O O . GLU A 1 32 ? -14.473 4.876 1.824 1.00 0.00 32 GLU A O 6
ATOM 8219 N N . SER A 1 33 ? -12.534 4.627 0.711 1.00 0.00 33 SER A N 6
ATOM 8220 C CA . SER A 1 33 ? -11.878 3.904 1.792 1.00 0.00 33 SER A CA 6
ATOM 8221 C C . SER A 1 33 ? -10.422 4.337 1.927 1.00 0.00 33 SER A C 6
ATOM 8222 O O . SER A 1 33 ? -9.821 4.833 0.974 1.00 0.00 33 SER A O 6
ATOM 8230 N N . THR A 1 34 ? -9.859 4.146 3.116 1.00 0.00 34 THR A N 6
ATOM 8231 C CA . THR A 1 34 ? -8.473 4.518 3.373 1.00 0.00 34 THR A CA 6
ATOM 8232 C C . THR A 1 34 ? -7.797 3.502 4.288 1.00 0.00 34 THR A C 6
ATOM 8233 O O . THR A 1 34 ? -8.424 2.960 5.198 1.00 0.00 34 THR A O 6
ATOM 8244 N N . LEU A 1 35 ? -6.516 3.248 4.040 1.00 0.00 35 LEU A N 6
ATOM 8245 C CA . LEU A 1 35 ? -5.757 2.294 4.842 1.00 0.00 35 LEU A CA 6
ATOM 8246 C C . LEU A 1 35 ? -4.434 2.895 5.305 1.00 0.00 35 LEU A C 6
ATOM 8247 O O . LEU A 1 35 ? -3.744 3.569 4.540 1.00 0.00 35 LEU A O 6
ATOM 8263 N N . ASP A 1 36 ? -4.085 2.639 6.560 1.00 0.00 36 ASP A N 6
ATOM 8264 C CA . ASP A 1 36 ? -2.843 3.144 7.129 1.00 0.00 36 ASP A CA 6
ATOM 8265 C C . ASP A 1 36 ? -1.772 2.062 7.126 1.00 0.00 36 ASP A C 6
ATOM 8266 O O . ASP A 1 36 ? -1.970 0.975 7.659 1.00 0.00 36 ASP A O 6
ATOM 8275 N N . LEU A 1 37 ? -0.640 2.365 6.513 1.00 0.00 37 LEU A N 6
ATOM 8276 C CA . LEU A 1 37 ? 0.469 1.421 6.442 1.00 0.00 37 LEU A CA 6
ATOM 8277 C C . LEU A 1 37 ? 1.376 1.567 7.649 1.00 0.00 37 LEU A C 6
ATOM 8278 O O . LEU A 1 37 ? 2.032 0.613 8.068 1.00 0.00 37 LEU A O 6
ATOM 8294 N N . ASP A 1 38 ? 1.407 2.773 8.210 1.00 0.00 38 ASP A N 6
ATOM 8295 C CA . ASP A 1 38 ? 2.233 3.049 9.376 1.00 0.00 38 ASP A CA 6
ATOM 8296 C C . ASP A 1 38 ? 1.885 2.102 10.518 1.00 0.00 38 ASP A C 6
ATOM 8297 O O . ASP A 1 38 ? 2.613 2.014 11.507 1.00 0.00 38 ASP A O 6
ATOM 8306 N N . TYR A 1 39 ? 0.770 1.391 10.374 1.00 0.00 39 TYR A N 6
ATOM 8307 C CA . TYR A 1 39 ? 0.338 0.448 11.400 1.00 0.00 39 TYR A CA 6
ATOM 8308 C C . TYR A 1 39 ? 0.032 -0.931 10.805 1.00 0.00 39 TYR A C 6
ATOM 8309 O O . TYR A 1 39 ? -0.388 -1.842 11.518 1.00 0.00 39 TYR A O 6
ATOM 8327 N N . TYR A 1 40 ? 0.248 -1.080 9.498 1.00 0.00 40 TYR A N 6
ATOM 8328 C CA . TYR A 1 40 ? -0.003 -2.349 8.822 1.00 0.00 40 TYR A CA 6
ATOM 8329 C C . TYR A 1 40 ? 1.274 -2.896 8.181 1.00 0.00 40 TYR A C 6
ATOM 8330 O O . TYR A 1 40 ? 1.389 -4.097 7.940 1.00 0.00 40 TYR A O 6
ATOM 8348 N N . ILE A 1 41 ? 2.232 -2.011 7.910 1.00 0.00 41 ILE A N 6
ATOM 8349 C CA . ILE A 1 41 ? 3.495 -2.414 7.302 1.00 0.00 41 ILE A CA 6
ATOM 8350 C C . ILE A 1 41 ? 4.682 -1.924 8.128 1.00 0.00 41 ILE A C 6
ATOM 8351 O O . ILE A 1 41 ? 4.651 -0.827 8.685 1.00 0.00 41 ILE A O 6
ATOM 8367 N N . GLY A 1 42 ? 5.726 -2.744 8.201 1.00 0.00 42 GLY A N 6
ATOM 8368 C CA . GLY A 1 42 ? 6.907 -2.376 8.961 1.00 0.00 42 GLY A CA 6
ATOM 8369 C C . GLY A 1 42 ? 8.188 -2.556 8.171 1.00 0.00 42 GLY A C 6
ATOM 8370 O O . GLY A 1 42 ? 8.160 -2.972 7.013 1.00 0.00 42 GLY A O 6
ATOM 8374 N N . ASN A 1 43 ? 9.315 -2.241 8.802 1.00 0.00 43 ASN A N 6
ATOM 8375 C CA . ASN A 1 43 ? 10.616 -2.369 8.157 1.00 0.00 43 ASN A CA 6
ATOM 8376 C C . ASN A 1 43 ? 11.294 -3.678 8.554 1.00 0.00 43 ASN A C 6
ATOM 8377 O O . ASN A 1 43 ? 11.726 -3.844 9.694 1.00 0.00 43 ASN A O 6
ATOM 8388 N N . ASP A 1 44 ? 11.388 -4.601 7.603 1.00 0.00 44 ASP A N 6
ATOM 8389 C CA . ASP A 1 44 ? 12.019 -5.891 7.852 1.00 0.00 44 ASP A CA 6
ATOM 8390 C C . ASP A 1 44 ? 13.325 -6.013 7.074 1.00 0.00 44 ASP A C 6
ATOM 8391 O O . ASP A 1 44 ? 13.324 -6.340 5.887 1.00 0.00 44 ASP A O 6
ATOM 8400 N N . ASP A 1 45 ? 14.439 -5.747 7.750 1.00 0.00 45 ASP A N 6
ATOM 8401 C CA . ASP A 1 45 ? 15.753 -5.827 7.122 1.00 0.00 45 ASP A CA 6
ATOM 8402 C C . ASP A 1 45 ? 15.822 -4.936 5.884 1.00 0.00 45 ASP A C 6
ATOM 8403 O O . ASP A 1 45 ? 16.266 -5.367 4.819 1.00 0.00 45 ASP A O 6
ATOM 8412 N N . GLY A 1 46 ? 15.377 -3.693 6.031 1.00 0.00 46 GLY A N 6
ATOM 8413 C CA . GLY A 1 46 ? 15.393 -2.764 4.916 1.00 0.00 46 GLY A CA 6
ATOM 8414 C C . GLY A 1 46 ? 14.412 -3.147 3.825 1.00 0.00 46 GLY A C 6
ATOM 8415 O O . GLY A 1 46 ? 14.521 -2.678 2.692 1.00 0.00 46 GLY A O 6
ATOM 8419 N N . SER A 1 47 ? 13.451 -4.002 4.164 1.00 0.00 47 SER A N 6
ATOM 8420 C CA . SER A 1 47 ? 12.448 -4.445 3.203 1.00 0.00 47 SER A CA 6
ATOM 8421 C C . SER A 1 47 ? 11.041 -4.246 3.756 1.00 0.00 47 SER A C 6
ATOM 8422 O O . SER A 1 47 ? 10.855 -4.060 4.958 1.00 0.00 47 SER A O 6
ATOM 8430 N N . PHE A 1 48 ? 10.052 -4.286 2.869 1.00 0.00 48 PHE A N 6
ATOM 8431 C CA . PHE A 1 48 ? 8.660 -4.110 3.267 1.00 0.00 48 PHE A CA 6
ATOM 8432 C C . PHE A 1 48 ? 8.071 -5.422 3.778 1.00 0.00 48 PHE A C 6
ATOM 8433 O O . PHE A 1 48 ? 8.341 -6.490 3.228 1.00 0.00 48 PHE A O 6
ATOM 8450 N N . SER A 1 49 ? 7.268 -5.335 4.834 1.00 0.00 49 SER A N 6
ATOM 8451 C CA . SER A 1 49 ? 6.644 -6.517 5.419 1.00 0.00 49 SER A CA 6
ATOM 8452 C C . SER A 1 49 ? 5.148 -6.302 5.625 1.00 0.00 49 SER A C 6
ATOM 8453 O O . SER A 1 49 ? 4.729 -5.305 6.215 1.00 0.00 49 SER A O 6
ATOM 8461 N N . TRP A 1 50 ? 4.347 -7.244 5.138 1.00 0.00 50 TRP A N 6
ATOM 8462 C CA . TRP A 1 50 ? 2.898 -7.160 5.270 1.00 0.00 50 TRP A CA 6
ATOM 8463 C C . TRP A 1 50 ? 2.460 -7.542 6.680 1.00 0.00 50 TRP A C 6
ATOM 8464 O O . TRP A 1 50 ? 2.652 -8.677 7.115 1.00 0.00 50 TRP A O 6
ATOM 8485 N N . GLY A 1 51 ? 1.874 -6.584 7.390 1.00 0.00 51 GLY A N 6
ATOM 8486 C CA . GLY A 1 51 ? 1.419 -6.837 8.744 1.00 0.00 51 GLY A CA 6
ATOM 8487 C C . GLY A 1 51 ? 2.290 -6.163 9.789 1.00 0.00 51 GLY A C 6
ATOM 8488 O O . GLY A 1 51 ? 2.138 -6.414 10.985 1.00 0.00 51 GLY A O 6
ATOM 8492 N N . GLY A 1 52 ? 3.203 -5.305 9.342 1.00 0.00 52 GLY A N 6
ATOM 8493 C CA . GLY A 1 52 ? 4.081 -4.611 10.265 1.00 0.00 52 GLY A CA 6
ATOM 8494 C C . GLY A 1 52 ? 3.543 -3.250 10.659 1.00 0.00 52 GLY A C 6
ATOM 8495 O O . GLY A 1 52 ? 2.331 -3.040 10.691 1.00 0.00 52 GLY A O 6
ATOM 8499 N N . GLU A 1 53 ? 4.445 -2.322 10.961 1.00 0.00 53 GLU A N 6
ATOM 8500 C CA . GLU A 1 53 ? 4.052 -0.975 11.354 1.00 0.00 53 GLU A CA 6
ATOM 8501 C C . GLU A 1 53 ? 5.276 -0.101 11.608 1.00 0.00 53 GLU A C 6
ATOM 8502 O O . GLU A 1 53 ? 6.360 -0.603 11.902 1.00 0.00 53 GLU A O 6
ATOM 8514 N N . ASN A 1 54 ? 5.093 1.211 11.490 1.00 0.00 54 ASN A N 6
ATOM 8515 C CA . ASN A 1 54 ? 6.180 2.159 11.705 1.00 0.00 54 ASN A CA 6
ATOM 8516 C C . ASN A 1 54 ? 7.281 1.973 10.666 1.00 0.00 54 ASN A C 6
ATOM 8517 O O . ASN A 1 54 ? 8.448 2.267 10.924 1.00 0.00 54 ASN A O 6
ATOM 8528 N N . PHE A 1 55 ? 6.902 1.485 9.488 1.00 0.00 55 PHE A N 6
ATOM 8529 C CA . PHE A 1 55 ? 7.859 1.264 8.410 1.00 0.00 55 PHE A CA 6
ATOM 8530 C C . PHE A 1 55 ? 8.551 2.568 8.022 1.00 0.00 55 PHE A C 6
ATOM 8531 O O . PHE A 1 55 ? 9.755 2.593 7.768 1.00 0.00 55 PHE A O 6
ATOM 8548 N N . SER A 1 56 ? 7.778 3.649 7.979 1.00 0.00 56 SER A N 6
ATOM 8549 C CA . SER A 1 56 ? 8.312 4.959 7.623 1.00 0.00 56 SER A CA 6
ATOM 8550 C C . SER A 1 56 ? 9.321 5.440 8.662 1.00 0.00 56 SER A C 6
ATOM 8551 O O . SER A 1 56 ? 10.208 6.238 8.356 1.00 0.00 56 SER A O 6
ATOM 8559 N N . GLY A 1 57 ? 9.182 4.950 9.891 1.00 0.00 57 GLY A N 6
ATOM 8560 C CA . GLY A 1 57 ? 10.090 5.342 10.956 1.00 0.00 57 GLY A CA 6
ATOM 8561 C C . GLY A 1 57 ? 11.548 5.198 10.561 1.00 0.00 57 GLY A C 6
ATOM 8562 O O . GLY A 1 57 ? 12.414 5.895 11.090 1.00 0.00 57 GLY A O 6
ATOM 8566 N N . SER A 1 58 ? 11.819 4.292 9.627 1.00 0.00 58 SER A N 6
ATOM 8567 C CA . SER A 1 58 ? 13.179 4.059 9.158 1.00 0.00 58 SER A CA 6
ATOM 8568 C C . SER A 1 58 ? 13.240 4.092 7.634 1.00 0.00 58 SER A C 6
ATOM 8569 O O . SER A 1 58 ? 14.069 3.419 7.021 1.00 0.00 58 SER A O 6
ATOM 8577 N N . ALA A 1 59 ? 12.355 4.878 7.028 1.00 0.00 59 ALA A N 6
ATOM 8578 C CA . ALA A 1 59 ? 12.307 4.998 5.577 1.00 0.00 59 ALA A CA 6
ATOM 8579 C C . ALA A 1 59 ? 12.360 6.460 5.145 1.00 0.00 59 ALA A C 6
ATOM 8580 O O . ALA A 1 59 ? 12.097 7.362 5.940 1.00 0.00 59 ALA A O 6
ATOM 8587 N N . SER A 1 60 ? 12.704 6.686 3.882 1.00 0.00 60 SER A N 6
ATOM 8588 C CA . SER A 1 60 ? 12.794 8.039 3.344 1.00 0.00 60 SER A CA 6
ATOM 8589 C C . SER A 1 60 ? 12.054 8.151 2.016 1.00 0.00 60 SER A C 6
ATOM 8590 O O . SER A 1 60 ? 11.952 7.178 1.269 1.00 0.00 60 SER A O 6
ATOM 8598 N N . ASN A 1 61 ? 11.544 9.349 1.730 1.00 0.00 61 ASN A N 6
ATOM 8599 C CA . ASN A 1 61 ? 10.809 9.614 0.490 1.00 0.00 61 ASN A CA 6
ATOM 8600 C C . ASN A 1 61 ? 9.925 8.432 0.094 1.00 0.00 61 ASN A C 6
ATOM 8601 O O . ASN A 1 61 ? 10.132 7.808 -0.947 1.00 0.00 61 ASN A O 6
ATOM 8612 N N . ILE A 1 62 ? 8.939 8.132 0.932 1.00 0.00 62 ILE A N 6
ATOM 8613 C CA . ILE A 1 62 ? 8.023 7.028 0.671 1.00 0.00 62 ILE A CA 6
ATOM 8614 C C . ILE A 1 62 ? 6.849 7.485 -0.189 1.00 0.00 62 ILE A C 6
ATOM 8615 O O . ILE A 1 62 ? 6.066 8.343 0.219 1.00 0.00 62 ILE A O 6
ATOM 8631 N N . THR A 1 63 ? 6.733 6.909 -1.382 1.00 0.00 63 THR A N 6
ATOM 8632 C CA . THR A 1 63 ? 5.653 7.262 -2.298 1.00 0.00 63 THR A CA 6
ATOM 8633 C C . THR A 1 63 ? 5.180 6.043 -3.083 1.00 0.00 63 THR A C 6
ATOM 8634 O O . THR A 1 63 ? 5.899 5.051 -3.203 1.00 0.00 63 THR A O 6
ATOM 8645 N N . LEU A 1 64 ? 3.965 6.125 -3.617 1.00 0.00 64 LEU A N 6
ATOM 8646 C CA . LEU A 1 64 ? 3.393 5.029 -4.391 1.00 0.00 64 LEU A CA 6
ATOM 8647 C C . LEU A 1 64 ? 3.410 5.348 -5.883 1.00 0.00 64 LEU A C 6
ATOM 8648 O O . LEU A 1 64 ? 2.949 6.407 -6.307 1.00 0.00 64 LEU A O 6
ATOM 8664 N N . ASP A 1 65 ? 3.947 4.423 -6.673 1.00 0.00 65 ASP A N 6
ATOM 8665 C CA . ASP A 1 65 ? 4.026 4.604 -8.119 1.00 0.00 65 ASP A CA 6
ATOM 8666 C C . ASP A 1 65 ? 3.447 3.399 -8.853 1.00 0.00 65 ASP A C 6
ATOM 8667 O O . ASP A 1 65 ? 3.436 2.286 -8.327 1.00 0.00 65 ASP A O 6
ATOM 8676 N N . ILE A 1 66 ? 2.970 3.627 -10.073 1.00 0.00 66 ILE A N 6
ATOM 8677 C CA . ILE A 1 66 ? 2.393 2.562 -10.882 1.00 0.00 66 ILE A CA 6
ATOM 8678 C C . ILE A 1 66 ? 3.485 1.810 -11.640 1.00 0.00 66 ILE A C 6
ATOM 8679 O O . ILE A 1 66 ? 4.421 2.414 -12.164 1.00 0.00 66 ILE A O 6
ATOM 8695 N N . GLU A 1 67 ? 3.357 0.488 -11.693 1.00 0.00 67 GLU A N 6
ATOM 8696 C CA . GLU A 1 67 ? 4.330 -0.348 -12.385 1.00 0.00 67 GLU A CA 6
ATOM 8697 C C . GLU A 1 67 ? 3.640 -1.499 -13.108 1.00 0.00 67 GLU A C 6
ATOM 8698 O O . GLU A 1 67 ? 2.725 -2.123 -12.571 1.00 0.00 67 GLU A O 6
ATOM 8710 N N . GLY A 1 68 ? 4.084 -1.776 -14.330 1.00 0.00 68 GLY A N 6
ATOM 8711 C CA . GLY A 1 68 ? 3.498 -2.852 -15.106 1.00 0.00 68 GLY A CA 6
ATOM 8712 C C . GLY A 1 68 ? 2.437 -2.359 -16.070 1.00 0.00 68 GLY A C 6
ATOM 8713 O O . GLY A 1 68 ? 1.972 -1.224 -15.966 1.00 0.00 68 GLY A O 6
ATOM 8717 N N . ASP A 1 69 ? 2.053 -3.215 -17.011 1.00 0.00 69 ASP A N 6
ATOM 8718 C CA . ASP A 1 69 ? 1.040 -2.863 -17.999 1.00 0.00 69 ASP A CA 6
ATOM 8719 C C . ASP A 1 69 ? -0.368 -2.968 -17.414 1.00 0.00 69 ASP A C 6
ATOM 8720 O O . ASP A 1 69 ? -1.339 -2.538 -18.036 1.00 0.00 69 ASP A O 6
ATOM 8729 N N . ASP A 1 70 ? -0.476 -3.542 -16.217 1.00 0.00 70 ASP A N 6
ATOM 8730 C CA . ASP A 1 70 ? -1.769 -3.699 -15.560 1.00 0.00 70 ASP A CA 6
ATOM 8731 C C . ASP A 1 70 ? -2.038 -2.559 -14.576 1.00 0.00 70 ASP A C 6
ATOM 8732 O O . ASP A 1 70 ? -3.108 -2.493 -13.972 1.00 0.00 70 ASP A O 6
ATOM 8741 N N . ASN A 1 71 ? -1.064 -1.665 -14.414 1.00 0.00 71 ASN A N 6
ATOM 8742 C CA . ASN A 1 71 ? -1.208 -0.539 -13.499 1.00 0.00 71 ASN A CA 6
ATOM 8743 C C . ASN A 1 71 ? -1.362 -1.028 -12.068 1.00 0.00 71 ASN A C 6
ATOM 8744 O O . ASN A 1 71 ? -2.469 -1.082 -11.532 1.00 0.00 71 ASN A O 6
ATOM 8755 N N . ILE A 1 72 ? -0.242 -1.387 -11.455 1.00 0.00 72 ILE A N 6
ATOM 8756 C CA . ILE A 1 72 ? -0.247 -1.878 -10.086 1.00 0.00 72 ILE A CA 6
ATOM 8757 C C . ILE A 1 72 ? 0.417 -0.878 -9.139 1.00 0.00 72 ILE A C 6
ATOM 8758 O O . ILE A 1 72 ? 1.588 -0.539 -9.309 1.00 0.00 72 ILE A O 6
ATOM 8774 N N . PRO A 1 73 ? -0.323 -0.390 -8.125 1.00 0.00 73 PRO A N 6
ATOM 8775 C CA . PRO A 1 73 ? 0.208 0.574 -7.154 1.00 0.00 73 PRO A CA 6
ATOM 8776 C C . PRO A 1 73 ? 1.344 -0.011 -6.322 1.00 0.00 73 PRO A C 6
ATOM 8777 O O . PRO A 1 73 ? 1.111 -0.782 -5.391 1.00 0.00 73 PRO A O 6
ATOM 8788 N N . VAL A 1 74 ? 2.574 0.360 -6.664 1.00 0.00 74 VAL A N 6
ATOM 8789 C CA . VAL A 1 74 ? 3.746 -0.129 -5.948 1.00 0.00 74 VAL A CA 6
ATOM 8790 C C . VAL A 1 74 ? 4.376 0.971 -5.100 1.00 0.00 74 VAL A C 6
ATOM 8791 O O . VAL A 1 74 ? 4.653 2.066 -5.590 1.00 0.00 74 VAL A O 6
ATOM 8804 N N . LEU A 1 75 ? 4.602 0.669 -3.825 1.00 0.00 75 LEU A N 6
ATOM 8805 C CA . LEU A 1 75 ? 5.203 1.628 -2.904 1.00 0.00 75 LEU A CA 6
ATOM 8806 C C . LEU A 1 75 ? 6.713 1.428 -2.825 1.00 0.00 75 LEU A C 6
ATOM 8807 O O . LEU A 1 75 ? 7.188 0.369 -2.417 1.00 0.00 75 LEU A O 6
ATOM 8823 N N . ARG A 1 76 ? 7.461 2.452 -3.222 1.00 0.00 76 ARG A N 6
ATOM 8824 C CA . ARG A 1 76 ? 8.919 2.389 -3.202 1.00 0.00 76 ARG A CA 6
ATOM 8825 C C . ARG A 1 76 ? 9.502 3.445 -2.268 1.00 0.00 76 ARG A C 6
ATOM 8826 O O . ARG A 1 76 ? 9.119 4.614 -2.321 1.00 0.00 76 ARG A O 6
ATOM 8847 N N . ALA A 1 77 ? 10.431 3.026 -1.415 1.00 0.00 77 ALA A N 6
ATOM 8848 C CA . ALA A 1 77 ? 11.068 3.937 -0.471 1.00 0.00 77 ALA A CA 6
ATOM 8849 C C . ALA A 1 77 ? 12.314 3.309 0.145 1.00 0.00 77 ALA A C 6
ATOM 8850 O O . ALA A 1 77 ? 12.333 2.116 0.449 1.00 0.00 77 ALA A O 6
ATOM 8857 N N . GLU A 1 78 ? 13.351 4.119 0.332 1.00 0.00 78 GLU A N 6
ATOM 8858 C CA . GLU A 1 78 ? 14.598 3.641 0.917 1.00 0.00 78 GLU A CA 6
ATOM 8859 C C . GLU A 1 78 ? 14.393 3.254 2.378 1.00 0.00 78 GLU A C 6
ATOM 8860 O O . GLU A 1 78 ? 14.217 4.115 3.240 1.00 0.00 78 GLU A O 6
ATOM 8872 N N . LEU A 1 79 ? 14.410 1.953 2.649 1.00 0.00 79 LEU A N 6
ATOM 8873 C CA . LEU A 1 79 ? 14.220 1.453 4.005 1.00 0.00 79 LEU A CA 6
ATOM 8874 C C . LEU A 1 79 ? 15.556 1.281 4.720 1.00 0.00 79 LEU A C 6
ATOM 8875 O O . LEU A 1 79 ? 16.579 1.007 4.093 1.00 0.00 79 LEU A O 6
ATOM 8891 N N . ASN A 1 80 ? 15.535 1.440 6.040 1.00 0.00 80 ASN A N 6
ATOM 8892 C CA . ASN A 1 80 ? 16.740 1.300 6.848 1.00 0.00 80 ASN A CA 6
ATOM 8893 C C . ASN A 1 80 ? 16.760 -0.055 7.556 1.00 0.00 80 ASN A C 6
ATOM 8894 O O . ASN A 1 80 ? 15.986 -0.287 8.484 1.00 0.00 80 ASN A O 6
ATOM 8905 N N . PRO A 1 81 ? 17.648 -0.972 7.129 1.00 0.00 81 PRO A N 6
ATOM 8906 C CA . PRO A 1 81 ? 17.754 -2.302 7.734 1.00 0.00 81 PRO A CA 6
ATOM 8907 C C . PRO A 1 81 ? 18.420 -2.263 9.104 1.00 0.00 81 PRO A C 6
ATOM 8908 O O . PRO A 1 81 ? 19.005 -1.253 9.494 1.00 0.00 81 PRO A O 6
ATOM 8919 N N . MET A 1 82 ? 18.327 -3.372 9.828 1.00 0.00 82 MET A N 6
ATOM 8920 C CA . MET A 1 82 ? 18.921 -3.470 11.157 1.00 0.00 82 MET A CA 6
ATOM 8921 C C . MET A 1 82 ? 20.434 -3.654 11.067 1.00 0.00 82 MET A C 6
ATOM 8922 O O . MET A 1 82 ? 21.162 -3.342 12.010 1.00 0.00 82 MET A O 6
ATOM 8936 N N . ASP A 1 83 ? 20.901 -4.162 9.930 1.00 0.00 83 ASP A N 6
ATOM 8937 C CA . ASP A 1 83 ? 22.327 -4.385 9.723 1.00 0.00 83 ASP A CA 6
ATOM 8938 C C . ASP A 1 83 ? 23.045 -3.073 9.427 1.00 0.00 83 ASP A C 6
ATOM 8939 O O . ASP A 1 83 ? 24.147 -2.832 9.920 1.00 0.00 83 ASP A O 6
ATOM 8948 N N . GLY A 1 84 ? 22.413 -2.228 8.620 1.00 0.00 84 GLY A N 6
ATOM 8949 C CA . GLY A 1 84 ? 23.006 -0.950 8.272 1.00 0.00 84 GLY A CA 6
ATOM 8950 C C . GLY A 1 84 ? 22.923 -0.657 6.787 1.00 0.00 84 GLY A C 6
ATOM 8951 O O . GLY A 1 84 ? 22.656 -1.552 5.985 1.00 0.00 84 GLY A O 6
ATOM 8955 N N . ASP A 1 85 ? 23.153 0.599 6.420 1.00 0.00 85 ASP A N 6
ATOM 8956 C CA . ASP A 1 85 ? 23.102 1.008 5.021 1.00 0.00 85 ASP A CA 6
ATOM 8957 C C . ASP A 1 85 ? 21.710 0.779 4.436 1.00 0.00 85 ASP A C 6
ATOM 8958 O O . ASP A 1 85 ? 21.373 -0.335 4.036 1.00 0.00 85 ASP A O 6
ATOM 8967 N N . PRO A 1 86 ? 20.880 1.835 4.379 1.00 0.00 86 PRO A N 6
ATOM 8968 C CA . PRO A 1 86 ? 19.520 1.741 3.838 1.00 0.00 86 PRO A CA 6
ATOM 8969 C C . PRO A 1 86 ? 19.496 1.145 2.435 1.00 0.00 86 PRO A C 6
ATOM 8970 O O . PRO A 1 86 ? 20.470 1.247 1.690 1.00 0.00 86 PRO A O 6
ATOM 8981 N N . VAL A 1 87 ? 18.377 0.522 2.081 1.00 0.00 87 VAL A N 6
ATOM 8982 C CA . VAL A 1 87 ? 18.227 -0.091 0.767 1.00 0.00 87 VAL A CA 6
ATOM 8983 C C . VAL A 1 87 ? 16.870 0.242 0.157 1.00 0.00 87 VAL A C 6
ATOM 8984 O O . VAL A 1 87 ? 15.868 0.347 0.866 1.00 0.00 87 VAL A O 6
ATOM 8997 N N . GLU A 1 88 ? 16.844 0.408 -1.161 1.00 0.00 88 GLU A N 6
ATOM 8998 C CA . GLU A 1 88 ? 15.609 0.729 -1.866 1.00 0.00 88 GLU A CA 6
ATOM 8999 C C . GLU A 1 88 ? 14.614 -0.423 -1.772 1.00 0.00 88 GLU A C 6
ATOM 9000 O O . GLU A 1 88 ? 14.840 -1.498 -2.327 1.00 0.00 88 GLU A O 6
ATOM 9012 N N . ALA A 1 89 ? 13.512 -0.189 -1.069 1.00 0.00 89 ALA A N 6
ATOM 9013 C CA . ALA A 1 89 ? 12.481 -1.206 -0.904 1.00 0.00 89 ALA A CA 6
ATOM 9014 C C . ALA A 1 89 ? 11.265 -0.891 -1.767 1.00 0.00 89 ALA A C 6
ATOM 9015 O O . ALA A 1 89 ? 10.913 0.273 -1.958 1.00 0.00 89 ALA A O 6
ATOM 9022 N N . ASN A 1 90 ? 10.627 -1.933 -2.288 1.00 0.00 90 ASN A N 6
ATOM 9023 C CA . ASN A 1 90 ? 9.451 -1.763 -3.132 1.00 0.00 90 ASN A CA 6
ATOM 9024 C C . ASN A 1 90 ? 8.413 -2.844 -2.847 1.00 0.00 90 ASN A C 6
ATOM 9025 O O . ASN A 1 90 ? 8.696 -4.037 -2.965 1.00 0.00 90 ASN A O 6
ATOM 9036 N N . VAL A 1 91 ? 7.210 -2.420 -2.475 1.00 0.00 91 VAL A N 6
ATOM 9037 C CA . VAL A 1 91 ? 6.132 -3.354 -2.179 1.00 0.00 91 VAL A CA 6
ATOM 9038 C C . VAL A 1 91 ? 4.855 -2.971 -2.917 1.00 0.00 91 VAL A C 6
ATOM 9039 O O . VAL A 1 91 ? 4.451 -1.808 -2.919 1.00 0.00 91 VAL A O 6
ATOM 9052 N N . ASN A 1 92 ? 4.221 -3.957 -3.540 1.00 0.00 92 ASN A N 6
ATOM 9053 C CA . ASN A 1 92 ? 2.989 -3.727 -4.277 1.00 0.00 92 ASN A CA 6
ATOM 9054 C C . ASN A 1 92 ? 1.782 -3.875 -3.353 1.00 0.00 92 ASN A C 6
ATOM 9055 O O . ASN A 1 92 ? 1.448 -4.979 -2.927 1.00 0.00 92 ASN A O 6
ATOM 9066 N N . LEU A 1 93 ? 1.131 -2.755 -3.047 1.00 0.00 93 LEU A N 6
ATOM 9067 C CA . LEU A 1 93 ? -0.039 -2.763 -2.173 1.00 0.00 93 LEU A CA 6
ATOM 9068 C C . LEU A 1 93 ? -1.043 -3.820 -2.620 1.00 0.00 93 LEU A C 6
ATOM 9069 O O . LEU A 1 93 ? -1.654 -4.503 -1.798 1.00 0.00 93 LEU A O 6
ATOM 9085 N N . SER A 1 94 ? -1.196 -3.957 -3.932 1.00 0.00 94 SER A N 6
ATOM 9086 C CA . SER A 1 94 ? -2.113 -4.936 -4.504 1.00 0.00 94 SER A CA 6
ATOM 9087 C C . SER A 1 94 ? -1.731 -6.359 -4.094 1.00 0.00 94 SER A C 6
ATOM 9088 O O . SER A 1 94 ? -2.506 -7.294 -4.278 1.00 0.00 94 SER A O 6
ATOM 9096 N N . GLU A 1 95 ? -0.530 -6.522 -3.551 1.00 0.00 95 GLU A N 6
ATOM 9097 C CA . GLU A 1 95 ? -0.058 -7.836 -3.130 1.00 0.00 95 GLU A CA 6
ATOM 9098 C C . GLU A 1 95 ? -0.975 -8.443 -2.073 1.00 0.00 95 GLU A C 6
ATOM 9099 O O . GLU A 1 95 ? -1.350 -9.611 -2.163 1.00 0.00 95 GLU A O 6
ATOM 9111 N N . ARG A 1 96 ? -1.320 -7.649 -1.064 1.00 0.00 96 ARG A N 6
ATOM 9112 C CA . ARG A 1 96 ? -2.179 -8.124 0.016 1.00 0.00 96 ARG A CA 6
ATOM 9113 C C . ARG A 1 96 ? -3.179 -7.056 0.445 1.00 0.00 96 ARG A C 6
ATOM 9114 O O . ARG A 1 96 ? -3.454 -6.895 1.634 1.00 0.00 96 ARG A O 6
ATOM 9135 N N . ILE A 1 97 ? -3.731 -6.334 -0.523 1.00 0.00 97 ILE A N 6
ATOM 9136 C CA . ILE A 1 97 ? -4.706 -5.294 -0.227 1.00 0.00 97 ILE A CA 6
ATOM 9137 C C . ILE A 1 97 ? -5.993 -5.531 -1.007 1.00 0.00 97 ILE A C 6
ATOM 9138 O O . ILE A 1 97 ? -5.994 -5.518 -2.234 1.00 0.00 97 ILE A O 6
ATOM 9154 N N . GLY A 1 98 ? -7.088 -5.744 -0.289 1.00 0.00 98 GLY A N 6
ATOM 9155 C CA . GLY A 1 98 ? -8.361 -5.985 -0.942 1.00 0.00 98 GLY A CA 6
ATOM 9156 C C . GLY A 1 98 ? -9.404 -4.937 -0.605 1.00 0.00 98 GLY A C 6
ATOM 9157 O O . GLY A 1 98 ? -9.123 -3.979 0.115 1.00 0.00 98 GLY A O 6
ATOM 9161 N N . ASN A 1 99 ? -10.612 -5.125 -1.126 1.00 0.00 99 ASN A N 6
ATOM 9162 C CA . ASN A 1 99 ? -11.708 -4.196 -0.879 1.00 0.00 99 ASN A CA 6
ATOM 9163 C C . ASN A 1 99 ? -12.990 -4.952 -0.544 1.00 0.00 99 ASN A C 6
ATOM 9164 O O . ASN A 1 99 ? -13.638 -5.516 -1.426 1.00 0.00 99 ASN A O 6
ATOM 9175 N N . ASP A 1 100 ? -13.349 -4.963 0.736 1.00 0.00 100 ASP A N 6
ATOM 9176 C CA . ASP A 1 100 ? -14.552 -5.654 1.187 1.00 0.00 100 ASP A CA 6
ATOM 9177 C C . ASP A 1 100 ? -15.739 -4.699 1.263 1.00 0.00 100 ASP A C 6
ATOM 9178 O O . ASP A 1 100 ? -15.731 -3.744 2.040 1.00 0.00 100 ASP A O 6
ATOM 9187 N N . CYS A 1 101 ? -16.758 -4.965 0.451 1.00 0.00 101 CYS A N 6
ATOM 9188 C CA . CYS A 1 101 ? -17.957 -4.132 0.426 1.00 0.00 101 CYS A CA 6
ATOM 9189 C C . CYS A 1 101 ? -17.601 -2.668 0.184 1.00 0.00 101 CYS A C 6
ATOM 9190 O O . CYS A 1 101 ? -18.285 -1.765 0.666 1.00 0.00 101 CYS A O 6
ATOM 9198 N N . GLY A 1 102 ? -16.526 -2.441 -0.563 1.00 0.00 102 GLY A N 6
ATOM 9199 C CA . GLY A 1 102 ? -16.099 -1.086 -0.853 1.00 0.00 102 GLY A CA 6
ATOM 9200 C C . GLY A 1 102 ? -15.078 -0.571 0.145 1.00 0.00 102 GLY A C 6
ATOM 9201 O O . GLY A 1 102 ? -14.395 0.419 -0.114 1.00 0.00 102 GLY A O 6
ATOM 9205 N N . THR A 1 103 ? -14.974 -1.242 1.289 1.00 0.00 103 THR A N 6
ATOM 9206 C CA . THR A 1 103 ? -14.029 -0.844 2.326 1.00 0.00 103 THR A CA 6
ATOM 9207 C C . THR A 1 103 ? -12.659 -1.467 2.081 1.00 0.00 103 THR A C 6
ATOM 9208 O O . THR A 1 103 ? -12.557 -2.595 1.598 1.00 0.00 103 THR A O 6
ATOM 9219 N N . LEU A 1 104 ? -11.609 -0.726 2.417 1.00 0.00 104 LEU A N 6
ATOM 9220 C CA . LEU A 1 104 ? -10.244 -1.204 2.232 1.00 0.00 104 LEU A CA 6
ATOM 9221 C C . LEU A 1 104 ? -9.894 -2.266 3.271 1.00 0.00 104 LEU A C 6
ATOM 9222 O O . LEU A 1 104 ? -10.069 -2.056 4.471 1.00 0.00 104 LEU A O 6
ATOM 9238 N N . ILE A 1 105 ? -9.399 -3.406 2.800 1.00 0.00 105 ILE A N 6
ATOM 9239 C CA . ILE A 1 105 ? -9.023 -4.500 3.686 1.00 0.00 105 ILE A CA 6
ATOM 9240 C C . ILE A 1 105 ? -7.642 -5.041 3.332 1.00 0.00 105 ILE A C 6
ATOM 9241 O O . ILE A 1 105 ? -7.055 -4.657 2.321 1.00 0.00 105 ILE A O 6
ATOM 9257 N N . PHE A 1 106 ? -7.127 -5.934 4.172 1.00 0.00 106 PHE A N 6
ATOM 9258 C CA . PHE A 1 106 ? -5.816 -6.525 3.948 1.00 0.00 106 PHE A CA 6
ATOM 9259 C C . PHE A 1 106 ? -5.917 -8.047 3.871 1.00 0.00 106 PHE A C 6
ATOM 9260 O O . PHE A 1 106 ? -6.641 -8.673 4.645 1.00 0.00 106 PHE A O 6
ATOM 9277 N N . LEU A 1 107 ? -5.184 -8.635 2.931 1.00 0.00 107 LEU A N 6
ATOM 9278 C CA . LEU A 1 107 ? -5.188 -10.081 2.750 1.00 0.00 107 LEU A CA 6
ATOM 9279 C C . LEU A 1 107 ? -4.533 -10.780 3.937 1.00 0.00 107 LEU A C 6
ATOM 9280 O O . LEU A 1 107 ? -3.309 -10.789 4.067 1.00 0.00 107 LEU A O 6
ATOM 9296 N N . ALA A 1 108 ? -5.357 -11.364 4.801 1.00 0.00 108 ALA A N 6
ATOM 9297 C CA . ALA A 1 108 ? -4.859 -12.066 5.978 1.00 0.00 108 ALA A CA 6
ATOM 9298 C C . ALA A 1 108 ? -5.345 -13.511 6.001 1.00 0.00 108 ALA A C 6
ATOM 9299 O O . ALA A 1 108 ? -4.695 -14.342 6.670 1.00 0.00 108 ALA A O 6
ATOM 9307 N N . MET A 1 1 ? -5.596 -12.149 -4.027 1.00 0.00 1 MET A N 7
ATOM 9308 C CA . MET A 1 1 ? -4.765 -11.008 -4.493 1.00 0.00 1 MET A CA 7
ATOM 9309 C C . MET A 1 1 ? -5.459 -9.676 -4.229 1.00 0.00 1 MET A C 7
ATOM 9310 O O . MET A 1 1 ? -6.675 -9.624 -4.043 1.00 0.00 1 MET A O 7
ATOM 9326 N N . GLY A 1 2 ? -4.679 -8.600 -4.212 1.00 0.00 2 GLY A N 7
ATOM 9327 C CA . GLY A 1 2 ? -5.237 -7.283 -3.968 1.00 0.00 2 GLY A CA 7
ATOM 9328 C C . GLY A 1 2 ? -5.816 -6.658 -5.215 1.00 0.00 2 GLY A C 7
ATOM 9329 O O . GLY A 1 2 ? -5.391 -5.588 -5.651 1.00 0.00 2 GLY A O 7
ATOM 9333 N N . ASN A 1 3 ? -6.809 -7.331 -5.769 1.00 0.00 3 ASN A N 7
ATOM 9334 C CA . ASN A 1 3 ? -7.501 -6.866 -6.959 1.00 0.00 3 ASN A CA 7
ATOM 9335 C C . ASN A 1 3 ? -8.162 -5.512 -6.715 1.00 0.00 3 ASN A C 7
ATOM 9336 O O . ASN A 1 3 ? -8.585 -4.845 -7.657 1.00 0.00 3 ASN A O 7
ATOM 9347 N N . PHE A 1 4 ? -8.285 -5.124 -5.443 1.00 0.00 4 PHE A N 7
ATOM 9348 C CA . PHE A 1 4 ? -8.936 -3.867 -5.088 1.00 0.00 4 PHE A CA 7
ATOM 9349 C C . PHE A 1 4 ? -8.457 -2.720 -5.976 1.00 0.00 4 PHE A C 7
ATOM 9350 O O . PHE A 1 4 ? -9.215 -1.799 -6.277 1.00 0.00 4 PHE A O 7
ATOM 9367 N N . HIS A 1 5 ? -7.200 -2.785 -6.393 1.00 0.00 5 HIS A N 7
ATOM 9368 C CA . HIS A 1 5 ? -6.630 -1.753 -7.246 1.00 0.00 5 HIS A CA 7
ATOM 9369 C C . HIS A 1 5 ? -7.325 -1.723 -8.603 1.00 0.00 5 HIS A C 7
ATOM 9370 O O . HIS A 1 5 ? -7.490 -0.662 -9.206 1.00 0.00 5 HIS A O 7
ATOM 9385 N N . GLU A 1 6 ? -7.725 -2.897 -9.080 1.00 0.00 6 GLU A N 7
ATOM 9386 C CA . GLU A 1 6 ? -8.396 -3.008 -10.368 1.00 0.00 6 GLU A CA 7
ATOM 9387 C C . GLU A 1 6 ? -9.873 -2.638 -10.254 1.00 0.00 6 GLU A C 7
ATOM 9388 O O . GLU A 1 6 ? -10.502 -2.248 -11.238 1.00 0.00 6 GLU A O 7
ATOM 9400 N N . SER A 1 7 ? -10.422 -2.763 -9.049 1.00 0.00 7 SER A N 7
ATOM 9401 C CA . SER A 1 7 ? -11.824 -2.441 -8.813 1.00 0.00 7 SER A CA 7
ATOM 9402 C C . SER A 1 7 ? -11.968 -1.167 -7.982 1.00 0.00 7 SER A C 7
ATOM 9403 O O . SER A 1 7 ? -13.029 -0.906 -7.414 1.00 0.00 7 SER A O 7
ATOM 9411 N N . SER A 1 8 ? -10.901 -0.373 -7.916 1.00 0.00 8 SER A N 7
ATOM 9412 C CA . SER A 1 8 ? -10.926 0.871 -7.155 1.00 0.00 8 SER A CA 7
ATOM 9413 C C . SER A 1 8 ? -10.395 2.032 -7.990 1.00 0.00 8 SER A C 7
ATOM 9414 O O . SER A 1 8 ? -9.699 1.827 -8.984 1.00 0.00 8 SER A O 7
ATOM 9422 N N . ASN A 1 9 ? -10.729 3.252 -7.579 1.00 0.00 9 ASN A N 7
ATOM 9423 C CA . ASN A 1 9 ? -10.287 4.446 -8.287 1.00 0.00 9 ASN A CA 7
ATOM 9424 C C . ASN A 1 9 ? -9.554 5.394 -7.344 1.00 0.00 9 ASN A C 7
ATOM 9425 O O . ASN A 1 9 ? -9.705 5.317 -6.125 1.00 0.00 9 ASN A O 7
ATOM 9436 N N . ASN A 1 10 ? -8.759 6.287 -7.921 1.00 0.00 10 ASN A N 7
ATOM 9437 C CA . ASN A 1 10 ? -7.998 7.254 -7.138 1.00 0.00 10 ASN A CA 7
ATOM 9438 C C . ASN A 1 10 ? -7.070 6.550 -6.152 1.00 0.00 10 ASN A C 7
ATOM 9439 O O . ASN A 1 10 ? -7.159 6.756 -4.941 1.00 0.00 10 ASN A O 7
ATOM 9450 N N . ILE A 1 11 ? -6.177 5.719 -6.680 1.00 0.00 11 ILE A N 7
ATOM 9451 C CA . ILE A 1 11 ? -5.230 4.984 -5.848 1.00 0.00 11 ILE A CA 7
ATOM 9452 C C . ILE A 1 11 ? -3.917 5.749 -5.719 1.00 0.00 11 ILE A C 7
ATOM 9453 O O . ILE A 1 11 ? -3.222 5.979 -6.709 1.00 0.00 11 ILE A O 7
ATOM 9469 N N . TRP A 1 12 ? -3.583 6.145 -4.496 1.00 0.00 12 TRP A N 7
ATOM 9470 C CA . TRP A 1 12 ? -2.353 6.888 -4.242 1.00 0.00 12 TRP A CA 7
ATOM 9471 C C . TRP A 1 12 ? -1.970 6.825 -2.766 1.00 0.00 12 TRP A C 7
ATOM 9472 O O . TRP A 1 12 ? -2.591 6.105 -1.983 1.00 0.00 12 TRP A O 7
ATOM 9493 N N . LEU A 1 13 ? -0.943 7.583 -2.393 1.00 0.00 13 LEU A N 7
ATOM 9494 C CA . LEU A 1 13 ? -0.477 7.613 -1.012 1.00 0.00 13 LEU A CA 7
ATOM 9495 C C . LEU A 1 13 ? -0.326 9.048 -0.516 1.00 0.00 13 LEU A C 7
ATOM 9496 O O . LEU A 1 13 ? 0.017 9.948 -1.283 1.00 0.00 13 LEU A O 7
ATOM 9512 N N . GLU A 1 14 ? -0.582 9.254 0.772 1.00 0.00 14 GLU A N 7
ATOM 9513 C CA . GLU A 1 14 ? -0.474 10.578 1.373 1.00 0.00 14 GLU A CA 7
ATOM 9514 C C . GLU A 1 14 ? 0.559 10.578 2.496 1.00 0.00 14 GLU A C 7
ATOM 9515 O O . GLU A 1 14 ? 0.415 9.862 3.486 1.00 0.00 14 GLU A O 7
ATOM 9527 N N . ASP A 1 15 ? 1.599 11.386 2.330 1.00 0.00 15 ASP A N 7
ATOM 9528 C CA . ASP A 1 15 ? 2.663 11.486 3.325 1.00 0.00 15 ASP A CA 7
ATOM 9529 C C . ASP A 1 15 ? 3.368 10.143 3.521 1.00 0.00 15 ASP A C 7
ATOM 9530 O O . ASP A 1 15 ? 4.063 9.938 4.515 1.00 0.00 15 ASP A O 7
ATOM 9539 N N . GLY A 1 16 ? 3.191 9.235 2.564 1.00 0.00 16 GLY A N 7
ATOM 9540 C CA . GLY A 1 16 ? 3.824 7.932 2.650 1.00 0.00 16 GLY A CA 7
ATOM 9541 C C . GLY A 1 16 ? 3.399 7.143 3.874 1.00 0.00 16 GLY A C 7
ATOM 9542 O O . GLY A 1 16 ? 4.240 6.719 4.667 1.00 0.00 16 GLY A O 7
ATOM 9546 N N . HIS A 1 17 ? 2.094 6.934 4.024 1.00 0.00 17 HIS A N 7
ATOM 9547 C CA . HIS A 1 17 ? 1.570 6.177 5.157 1.00 0.00 17 HIS A CA 7
ATOM 9548 C C . HIS A 1 17 ? 0.055 6.001 5.058 1.00 0.00 17 HIS A C 7
ATOM 9549 O O . HIS A 1 17 ? -0.488 4.985 5.492 1.00 0.00 17 HIS A O 7
ATOM 9564 N N . ILE A 1 18 ? -0.625 6.989 4.481 1.00 0.00 18 ILE A N 7
ATOM 9565 C CA . ILE A 1 18 ? -2.074 6.926 4.327 1.00 0.00 18 ILE A CA 7
ATOM 9566 C C . ILE A 1 18 ? -2.454 6.536 2.900 1.00 0.00 18 ILE A C 7
ATOM 9567 O O . ILE A 1 18 ? -1.897 7.056 1.933 1.00 0.00 18 ILE A O 7
ATOM 9583 N N . LEU A 1 19 ? -3.405 5.615 2.780 1.00 0.00 19 LEU A N 7
ATOM 9584 C CA . LEU A 1 19 ? -3.862 5.149 1.475 1.00 0.00 19 LEU A CA 7
ATOM 9585 C C . LEU A 1 19 ? -5.312 5.548 1.227 1.00 0.00 19 LEU A C 7
ATOM 9586 O O . LEU A 1 19 ? -6.137 5.527 2.140 1.00 0.00 19 LEU A O 7
ATOM 9602 N N . HIS A 1 20 ? -5.615 5.904 -0.016 1.00 0.00 20 HIS A N 7
ATOM 9603 C CA . HIS A 1 20 ? -6.968 6.302 -0.393 1.00 0.00 20 HIS A CA 7
ATOM 9604 C C . HIS A 1 20 ? -7.371 5.632 -1.701 1.00 0.00 20 HIS A C 7
ATOM 9605 O O . HIS A 1 20 ? -6.584 5.575 -2.647 1.00 0.00 20 HIS A O 7
ATOM 9620 N N . ALA A 1 21 ? -8.595 5.123 -1.750 1.00 0.00 21 ALA A N 7
ATOM 9621 C CA . ALA A 1 21 ? -9.090 4.454 -2.946 1.00 0.00 21 ALA A CA 7
ATOM 9622 C C . ALA A 1 21 ? -10.600 4.250 -2.880 1.00 0.00 21 ALA A C 7
ATOM 9623 O O . ALA A 1 21 ? -11.149 3.934 -1.825 1.00 0.00 21 ALA A O 7
ATOM 9630 N N . GLU A 1 22 ? -11.265 4.433 -4.016 1.00 0.00 22 GLU A N 7
ATOM 9631 C CA . GLU A 1 22 ? -12.713 4.268 -4.091 1.00 0.00 22 GLU A CA 7
ATOM 9632 C C . GLU A 1 22 ? -13.071 2.844 -4.502 1.00 0.00 22 GLU A C 7
ATOM 9633 O O . GLU A 1 22 ? -13.063 2.511 -5.686 1.00 0.00 22 GLU A O 7
ATOM 9645 N N . CYS A 1 23 ? -13.385 2.008 -3.519 1.00 0.00 23 CYS A N 7
ATOM 9646 C CA . CYS A 1 23 ? -13.744 0.620 -3.786 1.00 0.00 23 CYS A CA 7
ATOM 9647 C C . CYS A 1 23 ? -15.255 0.427 -3.725 1.00 0.00 23 CYS A C 7
ATOM 9648 O O . CYS A 1 23 ? -15.907 0.842 -2.767 1.00 0.00 23 CYS A O 7
ATOM 9656 N N . GLY A 1 24 ? -15.805 -0.207 -4.755 1.00 0.00 24 GLY A N 7
ATOM 9657 C CA . GLY A 1 24 ? -17.236 -0.446 -4.799 1.00 0.00 24 GLY A CA 7
ATOM 9658 C C . GLY A 1 24 ? -17.662 -1.573 -3.880 1.00 0.00 24 GLY A C 7
ATOM 9659 O O . GLY A 1 24 ? -16.827 -2.207 -3.235 1.00 0.00 24 GLY A O 7
ATOM 9663 N N . ASN A 1 25 ? -18.966 -1.824 -3.819 1.00 0.00 25 ASN A N 7
ATOM 9664 C CA . ASN A 1 25 ? -19.502 -2.884 -2.970 1.00 0.00 25 ASN A CA 7
ATOM 9665 C C . ASN A 1 25 ? -20.115 -3.999 -3.814 1.00 0.00 25 ASN A C 7
ATOM 9666 O O . ASN A 1 25 ? -20.135 -5.160 -3.404 1.00 0.00 25 ASN A O 7
ATOM 9677 N N . GLY A 1 26 ? -20.613 -3.640 -4.993 1.00 0.00 26 GLY A N 7
ATOM 9678 C CA . GLY A 1 26 ? -21.218 -4.623 -5.872 1.00 0.00 26 GLY A CA 7
ATOM 9679 C C . GLY A 1 26 ? -22.504 -4.124 -6.501 1.00 0.00 26 GLY A C 7
ATOM 9680 O O . GLY A 1 26 ? -22.869 -4.541 -7.600 1.00 0.00 26 GLY A O 7
ATOM 9684 N N . GLU A 1 27 ? -23.192 -3.228 -5.801 1.00 0.00 27 GLU A N 7
ATOM 9685 C CA . GLU A 1 27 ? -24.445 -2.670 -6.295 1.00 0.00 27 GLU A CA 7
ATOM 9686 C C . GLU A 1 27 ? -24.215 -1.850 -7.561 1.00 0.00 27 GLU A C 7
ATOM 9687 O O . GLU A 1 27 ? -25.096 -1.749 -8.415 1.00 0.00 27 GLU A O 7
ATOM 9699 N N . GLY A 1 28 ? -23.025 -1.268 -7.676 1.00 0.00 28 GLY A N 7
ATOM 9700 C CA . GLY A 1 28 ? -22.702 -0.465 -8.842 1.00 0.00 28 GLY A CA 7
ATOM 9701 C C . GLY A 1 28 ? -22.110 0.887 -8.482 1.00 0.00 28 GLY A C 7
ATOM 9702 O O . GLY A 1 28 ? -21.705 1.645 -9.364 1.00 0.00 28 GLY A O 7
ATOM 9706 N N . ASP A 1 29 ? -22.059 1.194 -7.188 1.00 0.00 29 ASP A N 7
ATOM 9707 C CA . ASP A 1 29 ? -21.513 2.465 -6.727 1.00 0.00 29 ASP A CA 7
ATOM 9708 C C . ASP A 1 29 ? -20.149 2.268 -6.073 1.00 0.00 29 ASP A C 7
ATOM 9709 O O . ASP A 1 29 ? -19.772 1.149 -5.724 1.00 0.00 29 ASP A O 7
ATOM 9718 N N . TYR A 1 30 ? -19.415 3.363 -5.912 1.00 0.00 30 TYR A N 7
ATOM 9719 C CA . TYR A 1 30 ? -18.092 3.315 -5.301 1.00 0.00 30 TYR A CA 7
ATOM 9720 C C . TYR A 1 30 ? -18.136 3.821 -3.863 1.00 0.00 30 TYR A C 7
ATOM 9721 O O . TYR A 1 30 ? -19.047 4.557 -3.482 1.00 0.00 30 TYR A O 7
ATOM 9739 N N . VAL A 1 31 ? -17.150 3.419 -3.068 1.00 0.00 31 VAL A N 7
ATOM 9740 C CA . VAL A 1 31 ? -17.082 3.829 -1.669 1.00 0.00 31 VAL A CA 7
ATOM 9741 C C . VAL A 1 31 ? -15.677 4.284 -1.290 1.00 0.00 31 VAL A C 7
ATOM 9742 O O . VAL A 1 31 ? -14.728 3.500 -1.329 1.00 0.00 31 VAL A O 7
ATOM 9755 N N . GLU A 1 32 ? -15.551 5.555 -0.923 1.00 0.00 32 GLU A N 7
ATOM 9756 C CA . GLU A 1 32 ? -14.269 6.118 -0.535 1.00 0.00 32 GLU A CA 7
ATOM 9757 C C . GLU A 1 32 ? -13.783 5.524 0.784 1.00 0.00 32 GLU A C 7
ATOM 9758 O O . GLU A 1 32 ? -14.454 5.633 1.810 1.00 0.00 32 GLU A O 7
ATOM 9770 N N . SER A 1 33 ? -12.611 4.900 0.748 1.00 0.00 33 SER A N 7
ATOM 9771 C CA . SER A 1 33 ? -12.031 4.293 1.939 1.00 0.00 33 SER A CA 7
ATOM 9772 C C . SER A 1 33 ? -10.538 4.590 2.024 1.00 0.00 33 SER A C 7
ATOM 9773 O O . SER A 1 33 ? -9.941 5.093 1.071 1.00 0.00 33 SER A O 7
ATOM 9781 N N . THR A 1 34 ? -9.939 4.281 3.169 1.00 0.00 34 THR A N 7
ATOM 9782 C CA . THR A 1 34 ? -8.515 4.523 3.370 1.00 0.00 34 THR A CA 7
ATOM 9783 C C . THR A 1 34 ? -7.919 3.513 4.345 1.00 0.00 34 THR A C 7
ATOM 9784 O O . THR A 1 34 ? -8.615 2.984 5.211 1.00 0.00 34 THR A O 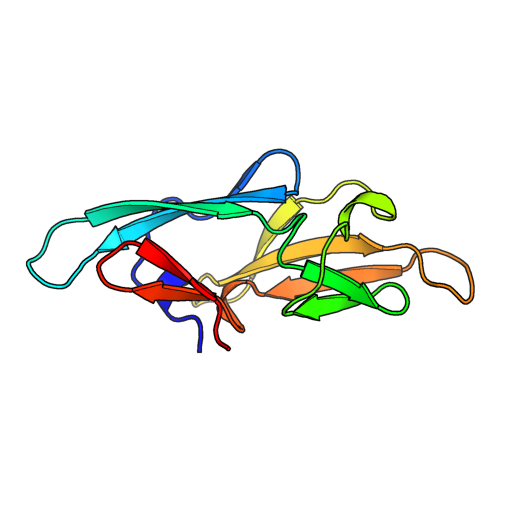7
ATOM 9795 N N . LEU A 1 35 ? -6.624 3.251 4.196 1.00 0.00 35 LEU A N 7
ATOM 9796 C CA . LEU A 1 35 ? -5.929 2.306 5.062 1.00 0.00 35 LEU A CA 7
ATOM 9797 C C . LEU A 1 35 ? -4.602 2.881 5.541 1.00 0.00 35 LEU A C 7
ATOM 9798 O O . LEU A 1 35 ? -3.902 3.562 4.790 1.00 0.00 35 LEU A O 7
ATOM 9814 N N . ASP A 1 36 ? -4.257 2.597 6.791 1.00 0.00 36 ASP A N 7
ATOM 9815 C CA . ASP A 1 36 ? -3.011 3.079 7.366 1.00 0.00 36 ASP A CA 7
ATOM 9816 C C . ASP A 1 36 ? -1.937 2.001 7.282 1.00 0.00 36 ASP A C 7
ATOM 9817 O O . ASP A 1 36 ? -2.106 0.897 7.790 1.00 0.00 36 ASP A O 7
ATOM 9826 N N . LEU A 1 37 ? -0.839 2.327 6.624 1.00 0.00 37 LEU A N 7
ATOM 9827 C CA . LEU A 1 37 ? 0.267 1.392 6.471 1.00 0.00 37 LEU A CA 7
ATOM 9828 C C . LEU A 1 37 ? 1.231 1.508 7.636 1.00 0.00 37 LEU A C 7
ATOM 9829 O O . LEU A 1 37 ? 1.895 0.541 8.009 1.00 0.00 37 LEU A O 7
ATOM 9845 N N . ASP A 1 38 ? 1.298 2.704 8.214 1.00 0.00 38 ASP A N 7
ATOM 9846 C CA . ASP A 1 38 ? 2.175 2.956 9.347 1.00 0.00 38 ASP A CA 7
ATOM 9847 C C . ASP A 1 38 ? 1.854 2.010 10.498 1.00 0.00 38 ASP A C 7
ATOM 9848 O O . ASP A 1 38 ? 2.616 1.906 11.458 1.00 0.00 38 ASP A O 7
ATOM 9857 N N . TYR A 1 39 ? 0.722 1.315 10.397 1.00 0.00 39 TYR A N 7
ATOM 9858 C CA . TYR A 1 39 ? 0.321 0.376 11.440 1.00 0.00 39 TYR A CA 7
ATOM 9859 C C . TYR A 1 39 ? 0.010 -1.008 10.862 1.00 0.00 39 TYR A C 7
ATOM 9860 O O . TYR A 1 39 ? -0.330 -1.932 11.601 1.00 0.00 39 TYR A O 7
ATOM 9878 N N . TYR A 1 40 ? 0.133 -1.151 9.542 1.00 0.00 40 TYR A N 7
ATOM 9879 C CA . TYR A 1 40 ? -0.134 -2.428 8.887 1.00 0.00 40 TYR A CA 7
ATOM 9880 C C . TYR A 1 40 ? 1.112 -2.958 8.175 1.00 0.00 40 TYR A C 7
ATOM 9881 O O . TYR A 1 40 ? 1.207 -4.150 7.884 1.00 0.00 40 TYR A O 7
ATOM 9899 N N . ILE A 1 41 ? 2.066 -2.071 7.900 1.00 0.00 41 ILE A N 7
ATOM 9900 C CA . ILE A 1 41 ? 3.300 -2.461 7.228 1.00 0.00 41 ILE A CA 7
ATOM 9901 C C . ILE A 1 41 ? 4.522 -2.028 8.035 1.00 0.00 41 ILE A C 7
ATOM 9902 O O . ILE A 1 41 ? 4.539 -0.945 8.620 1.00 0.00 41 ILE A O 7
ATOM 9918 N N . GLY A 1 42 ? 5.541 -2.880 8.060 1.00 0.00 42 GLY A N 7
ATOM 9919 C CA . GLY A 1 42 ? 6.751 -2.567 8.797 1.00 0.00 42 GLY A CA 7
ATOM 9920 C C . GLY A 1 42 ? 8.004 -2.758 7.967 1.00 0.00 42 GLY A C 7
ATOM 9921 O O . GLY A 1 42 ? 7.933 -3.154 6.803 1.00 0.00 42 GLY A O 7
ATOM 9925 N N . ASN A 1 43 ? 9.156 -2.477 8.567 1.00 0.00 43 ASN A N 7
ATOM 9926 C CA . ASN A 1 43 ? 10.433 -2.619 7.879 1.00 0.00 43 ASN A CA 7
ATOM 9927 C C . ASN A 1 43 ? 11.190 -3.842 8.386 1.00 0.00 43 ASN A C 7
ATOM 9928 O O . ASN A 1 43 ? 11.632 -3.880 9.534 1.00 0.00 43 ASN A O 7
ATOM 9939 N N . ASP A 1 44 ? 11.338 -4.840 7.521 1.00 0.00 44 ASP A N 7
ATOM 9940 C CA . ASP A 1 44 ? 12.044 -6.065 7.879 1.00 0.00 44 ASP A CA 7
ATOM 9941 C C . ASP A 1 44 ? 13.355 -6.180 7.109 1.00 0.00 44 ASP A C 7
ATOM 9942 O O . ASP A 1 44 ? 13.372 -6.608 5.955 1.00 0.00 44 ASP A O 7
ATOM 9951 N N . ASP A 1 45 ? 14.452 -5.796 7.754 1.00 0.00 45 ASP A N 7
ATOM 9952 C CA . ASP A 1 45 ? 15.766 -5.858 7.126 1.00 0.00 45 ASP A CA 7
ATOM 9953 C C . ASP A 1 45 ? 15.809 -4.992 5.871 1.00 0.00 45 ASP A C 7
ATOM 9954 O O . ASP A 1 45 ? 16.279 -5.426 4.819 1.00 0.00 45 ASP A O 7
ATOM 9963 N N . GLY A 1 46 ? 15.313 -3.765 5.989 1.00 0.00 46 GLY A N 7
ATOM 9964 C CA . GLY A 1 46 ? 15.302 -2.858 4.857 1.00 0.00 46 GLY A CA 7
ATOM 9965 C C . GLY A 1 46 ? 14.336 -3.294 3.770 1.00 0.00 46 GLY A C 7
ATOM 9966 O O . GLY A 1 46 ? 14.439 -2.851 2.627 1.00 0.00 46 GLY A O 7
ATOM 9970 N N . SER A 1 47 ? 13.395 -4.165 4.126 1.00 0.00 47 SER A N 7
ATOM 9971 C CA . SER A 1 47 ? 12.410 -4.658 3.170 1.00 0.00 47 SER A CA 7
ATOM 9972 C C . SER A 1 47 ? 10.994 -4.503 3.715 1.00 0.00 47 SER A C 7
ATOM 9973 O O . SER A 1 47 ? 10.769 -4.592 4.922 1.00 0.00 47 SER A O 7
ATOM 9981 N N . PHE A 1 48 ? 10.043 -4.273 2.817 1.00 0.00 48 PHE A N 7
ATOM 9982 C CA . PHE A 1 48 ? 8.647 -4.106 3.204 1.00 0.00 48 PHE A CA 7
ATOM 9983 C C . PHE A 1 48 ? 8.077 -5.409 3.757 1.00 0.00 48 PHE A C 7
ATOM 9984 O O . PHE A 1 48 ? 8.382 -6.492 3.257 1.00 0.00 48 PHE A O 7
ATOM 10001 N N . SER A 1 49 ? 7.250 -5.299 4.792 1.00 0.00 49 SER A N 7
ATOM 10002 C CA . SER A 1 49 ? 6.641 -6.471 5.412 1.00 0.00 49 SER A CA 7
ATOM 10003 C C . SER A 1 49 ? 5.136 -6.284 5.580 1.00 0.00 49 SER A C 7
ATOM 10004 O O . SER A 1 49 ? 4.686 -5.314 6.189 1.00 0.00 49 SER A O 7
ATOM 10012 N N . TRP A 1 50 ? 4.363 -7.222 5.039 1.00 0.00 50 TRP A N 7
ATOM 10013 C CA . TRP A 1 50 ? 2.910 -7.162 5.132 1.00 0.00 50 TRP A CA 7
ATOM 10014 C C . TRP A 1 50 ? 2.441 -7.542 6.533 1.00 0.00 50 TRP A C 7
ATOM 10015 O O . TRP A 1 50 ? 2.702 -8.647 7.007 1.00 0.00 50 TRP A O 7
ATOM 10036 N N . GLY A 1 51 ? 1.747 -6.618 7.190 1.00 0.00 51 GLY A N 7
ATOM 10037 C CA . GLY A 1 51 ? 1.254 -6.876 8.529 1.00 0.00 51 GLY A CA 7
ATOM 10038 C C . GLY A 1 51 ? 2.133 -6.267 9.606 1.00 0.00 51 GLY A C 7
ATOM 10039 O O . GLY A 1 51 ? 1.982 -6.580 10.787 1.00 0.00 51 GLY A O 7
ATOM 10043 N N . GLY A 1 52 ? 3.052 -5.394 9.203 1.00 0.00 52 GLY A N 7
ATOM 10044 C CA . GLY A 1 52 ? 3.937 -4.756 10.158 1.00 0.00 52 GLY A CA 7
ATOM 10045 C C . GLY A 1 52 ? 3.426 -3.398 10.595 1.00 0.00 52 GLY A C 7
ATOM 10046 O O . GLY A 1 52 ? 2.217 -3.179 10.672 1.00 0.00 52 GLY A O 7
ATOM 10050 N N . GLU A 1 53 ? 4.345 -2.483 10.882 1.00 0.00 53 GLU A N 7
ATOM 10051 C CA . GLU A 1 53 ? 3.975 -1.140 11.312 1.00 0.00 53 GLU A CA 7
ATOM 10052 C C . GLU A 1 53 ? 5.212 -0.290 11.581 1.00 0.00 53 GLU A C 7
ATOM 10053 O O . GLU A 1 53 ? 6.287 -0.814 11.872 1.00 0.00 53 GLU A O 7
ATOM 10065 N N . ASN A 1 54 ? 5.050 1.026 11.478 1.00 0.00 54 ASN A N 7
ATOM 10066 C CA . ASN A 1 54 ? 6.151 1.956 11.707 1.00 0.00 54 ASN A CA 7
ATOM 10067 C C . ASN A 1 54 ? 7.225 1.803 10.635 1.00 0.00 54 ASN A C 7
ATOM 10068 O O . ASN A 1 54 ? 8.402 2.064 10.881 1.00 0.00 54 ASN A O 7
ATOM 10079 N N . PHE A 1 55 ? 6.811 1.381 9.443 1.00 0.00 55 PHE A N 7
ATOM 10080 C CA . PHE A 1 55 ? 7.739 1.196 8.335 1.00 0.00 55 PHE A CA 7
ATOM 10081 C C . PHE A 1 55 ? 8.406 2.518 7.960 1.00 0.00 55 PHE A C 7
ATOM 10082 O O . PHE A 1 55 ? 9.602 2.563 7.673 1.00 0.00 55 PHE A O 7
ATOM 10099 N N . SER A 1 56 ? 7.621 3.591 7.966 1.00 0.00 56 SER A N 7
ATOM 10100 C CA . SER A 1 56 ? 8.130 4.915 7.628 1.00 0.00 56 SER A CA 7
ATOM 10101 C C . SER A 1 56 ? 9.110 5.411 8.687 1.00 0.00 56 SER A C 7
ATOM 10102 O O . SER A 1 56 ? 9.985 6.229 8.400 1.00 0.00 56 SER A O 7
ATOM 10110 N N . GLY A 1 57 ? 8.960 4.913 9.912 1.00 0.00 57 GLY A N 7
ATOM 10111 C CA . GLY A 1 57 ? 9.840 5.319 10.993 1.00 0.00 57 GLY A CA 7
ATOM 10112 C C . GLY A 1 57 ? 11.308 5.196 10.629 1.00 0.00 57 GLY A C 7
ATOM 10113 O O . GLY A 1 57 ? 12.153 5.902 11.180 1.00 0.00 57 GLY A O 7
ATOM 10117 N N . SER A 1 58 ? 11.611 4.298 9.697 1.00 0.00 58 SER A N 7
ATOM 10118 C CA . SER A 1 58 ? 12.984 4.086 9.257 1.00 0.00 58 SER A CA 7
ATOM 10119 C C . SER A 1 58 ? 13.082 4.152 7.736 1.00 0.00 58 SER A C 7
ATOM 10120 O O . SER A 1 58 ? 13.943 3.512 7.131 1.00 0.00 58 SER A O 7
ATOM 10128 N N . ALA A 1 59 ? 12.195 4.929 7.123 1.00 0.00 59 ALA A N 7
ATOM 10129 C CA . ALA A 1 59 ? 12.182 5.078 5.673 1.00 0.00 59 ALA A CA 7
ATOM 10130 C C . ALA A 1 59 ? 12.240 6.548 5.273 1.00 0.00 59 ALA A C 7
ATOM 10131 O O . ALA A 1 59 ? 12.008 7.434 6.094 1.00 0.00 59 ALA A O 7
ATOM 10138 N N . SER A 1 60 ? 12.553 6.800 4.006 1.00 0.00 60 SER A N 7
ATOM 10139 C CA . SER A 1 60 ? 12.643 8.163 3.499 1.00 0.00 60 SER A CA 7
ATOM 10140 C C . SER A 1 60 ? 11.934 8.300 2.156 1.00 0.00 60 SER A C 7
ATOM 10141 O O . SER A 1 60 ? 11.865 7.347 1.380 1.00 0.00 60 SER A O 7
ATOM 10149 N N . ASN A 1 61 ? 11.415 9.499 1.891 1.00 0.00 61 ASN A N 7
ATOM 10150 C CA . ASN A 1 61 ? 10.709 9.792 0.641 1.00 0.00 61 ASN A CA 7
ATOM 10151 C C . ASN A 1 61 ? 9.867 8.605 0.174 1.00 0.00 61 ASN A C 7
ATOM 10152 O O . ASN A 1 61 ? 10.116 8.031 -0.886 1.00 0.00 61 ASN A O 7
ATOM 10163 N N . ILE A 1 62 ? 8.868 8.244 0.973 1.00 0.00 62 ILE A N 7
ATOM 10164 C CA . ILE A 1 62 ? 7.988 7.129 0.640 1.00 0.00 62 ILE A CA 7
ATOM 10165 C C . ILE A 1 62 ? 6.864 7.581 -0.287 1.00 0.00 62 ILE A C 7
ATOM 10166 O O . ILE A 1 62 ? 6.050 8.429 0.079 1.00 0.00 62 ILE A O 7
ATOM 10182 N N . THR A 1 63 ? 6.826 7.013 -1.488 1.00 0.00 63 THR A N 7
ATOM 10183 C CA . THR A 1 63 ? 5.800 7.364 -2.465 1.00 0.00 63 THR A CA 7
ATOM 10184 C C . THR A 1 63 ? 5.311 6.129 -3.215 1.00 0.00 63 THR A C 7
ATOM 10185 O O . THR A 1 63 ? 6.002 5.112 -3.275 1.00 0.00 63 THR A O 7
ATOM 10196 N N . LEU A 1 64 ? 4.115 6.226 -3.786 1.00 0.00 64 LEU A N 7
ATOM 10197 C CA . LEU A 1 64 ? 3.531 5.118 -4.533 1.00 0.00 64 LEU A CA 7
ATOM 10198 C C . LEU A 1 64 ? 3.598 5.375 -6.035 1.00 0.00 64 LEU A C 7
ATOM 10199 O O . LEU A 1 64 ? 3.198 6.437 -6.512 1.00 0.00 64 LEU A O 7
ATOM 10215 N N . ASP A 1 65 ? 4.106 4.395 -6.776 1.00 0.00 65 ASP A N 7
ATOM 10216 C CA . ASP A 1 65 ? 4.227 4.514 -8.225 1.00 0.00 65 ASP A CA 7
ATOM 10217 C C . ASP A 1 65 ? 3.606 3.308 -8.924 1.00 0.00 65 ASP A C 7
ATOM 10218 O O . ASP A 1 65 ? 3.527 2.221 -8.353 1.00 0.00 65 ASP A O 7
ATOM 10227 N N . ILE A 1 66 ? 3.167 3.509 -10.162 1.00 0.00 66 ILE A N 7
ATOM 10228 C CA . ILE A 1 66 ? 2.555 2.441 -10.939 1.00 0.00 66 ILE A CA 7
ATOM 10229 C C . ILE A 1 66 ? 3.620 1.601 -11.640 1.00 0.00 66 ILE A C 7
ATOM 10230 O O . ILE A 1 66 ? 4.633 2.125 -12.105 1.00 0.00 66 ILE A O 7
ATOM 10246 N N . GLU A 1 67 ? 3.381 0.297 -11.712 1.00 0.00 67 GLU A N 7
ATOM 10247 C CA . GLU A 1 67 ? 4.316 -0.619 -12.356 1.00 0.00 67 GLU A CA 7
ATOM 10248 C C . GLU A 1 67 ? 3.571 -1.710 -13.118 1.00 0.00 67 GLU A C 7
ATOM 10249 O O . GLU A 1 67 ? 2.597 -2.275 -12.620 1.00 0.00 67 GLU A O 7
ATOM 10261 N N . GLY A 1 68 ? 4.035 -2.001 -14.329 1.00 0.00 68 GLY A N 7
ATOM 10262 C CA . GLY A 1 68 ? 3.401 -3.023 -15.139 1.00 0.00 68 GLY A CA 7
ATOM 10263 C C . GLY A 1 68 ? 2.347 -2.456 -16.070 1.00 0.00 68 GLY A C 7
ATOM 10264 O O . GLY A 1 68 ? 1.980 -1.286 -15.962 1.00 0.00 68 GLY A O 7
ATOM 10268 N N . ASP A 1 69 ? 1.862 -3.286 -16.987 1.00 0.00 69 ASP A N 7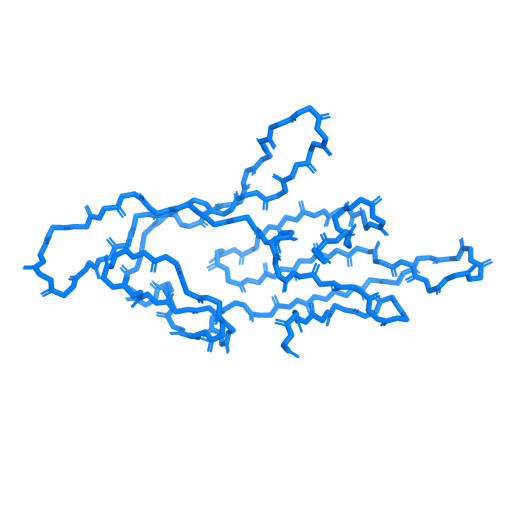
ATOM 10269 C CA . ASP A 1 69 ? 0.844 -2.862 -17.942 1.00 0.00 69 ASP A CA 7
ATOM 10270 C C . ASP A 1 69 ? -0.554 -2.917 -17.326 1.00 0.00 69 ASP A C 7
ATOM 10271 O O . ASP A 1 69 ? -1.508 -2.381 -17.889 1.00 0.00 69 ASP A O 7
ATOM 10280 N N . ASP A 1 70 ? -0.671 -3.568 -16.171 1.00 0.00 70 ASP A N 7
ATOM 10281 C CA . ASP A 1 70 ? -1.956 -3.688 -15.491 1.00 0.00 70 ASP A CA 7
ATOM 10282 C C . ASP A 1 70 ? -2.192 -2.516 -14.537 1.00 0.00 70 ASP A C 7
ATOM 10283 O O . ASP A 1 70 ? -3.279 -2.373 -13.979 1.00 0.00 70 ASP A O 7
ATOM 10292 N N . ASN A 1 71 ? -1.169 -1.683 -14.351 1.00 0.00 71 ASN A N 7
ATOM 10293 C CA . ASN A 1 71 ? -1.273 -0.531 -13.461 1.00 0.00 71 ASN A CA 7
ATOM 10294 C C . ASN A 1 71 ? -1.439 -0.981 -12.018 1.00 0.00 71 ASN A C 7
ATOM 10295 O O . ASN A 1 71 ? -2.534 -0.925 -11.458 1.00 0.00 71 ASN A O 7
ATOM 10306 N N . ILE A 1 72 ? -0.342 -1.430 -11.425 1.00 0.00 72 ILE A N 7
ATOM 10307 C CA . ILE A 1 72 ? -0.357 -1.896 -10.047 1.00 0.00 72 ILE A CA 7
ATOM 10308 C C . ILE A 1 72 ? 0.350 -0.903 -9.125 1.00 0.00 72 ILE A C 7
ATOM 10309 O O . ILE A 1 72 ? 1.504 -0.544 -9.358 1.00 0.00 72 ILE A O 7
ATOM 10325 N N . PRO A 1 73 ? -0.334 -0.440 -8.061 1.00 0.00 73 PRO A N 7
ATOM 10326 C CA . PRO A 1 73 ? 0.241 0.518 -7.109 1.00 0.00 73 PRO A CA 7
ATOM 10327 C C . PRO A 1 73 ? 1.449 -0.049 -6.370 1.00 0.00 73 PRO A C 7
ATOM 10328 O O . PRO A 1 73 ? 1.305 -0.842 -5.440 1.00 0.00 73 PRO A O 7
ATOM 10339 N N . VAL A 1 74 ? 2.639 0.365 -6.791 1.00 0.00 74 VAL A N 7
ATOM 10340 C CA . VAL A 1 74 ? 3.875 -0.099 -6.170 1.00 0.00 74 VAL A CA 7
ATOM 10341 C C . VAL A 1 74 ? 4.488 0.981 -5.285 1.00 0.00 74 VAL A C 7
ATOM 10342 O O . VAL A 1 74 ? 4.862 2.052 -5.764 1.00 0.00 74 VAL A O 7
ATOM 10355 N N . LEU A 1 75 ? 4.591 0.691 -3.992 1.00 0.00 75 LEU A N 7
ATOM 10356 C CA . LEU A 1 75 ? 5.162 1.636 -3.038 1.00 0.00 75 LEU A CA 7
ATOM 10357 C C . LEU A 1 75 ? 6.672 1.449 -2.931 1.00 0.00 75 LEU A C 7
ATOM 10358 O O . LEU A 1 75 ? 7.148 0.384 -2.539 1.00 0.00 75 LEU A O 7
ATOM 10374 N N . ARG A 1 76 ? 7.418 2.489 -3.286 1.00 0.00 76 ARG A N 7
ATOM 10375 C CA . ARG A 1 76 ? 8.876 2.440 -3.236 1.00 0.00 76 ARG A CA 7
ATOM 10376 C C . ARG A 1 76 ? 9.428 3.477 -2.263 1.00 0.00 76 ARG A C 7
ATOM 10377 O O . ARG A 1 76 ? 9.002 4.631 -2.262 1.00 0.00 76 ARG A O 7
ATOM 10398 N N . ALA A 1 77 ? 10.383 3.056 -1.438 1.00 0.00 77 ALA A N 7
ATOM 10399 C CA . ALA A 1 77 ? 10.998 3.948 -0.463 1.00 0.00 77 ALA A CA 7
ATOM 10400 C C . ALA A 1 77 ? 12.273 3.340 0.112 1.00 0.00 77 ALA A C 7
ATOM 10401 O O . ALA A 1 77 ? 12.392 2.120 0.229 1.00 0.00 77 ALA A O 7
ATOM 10408 N N . GLU A 1 78 ? 13.223 4.197 0.472 1.00 0.00 78 GLU A N 7
ATOM 10409 C CA . GLU A 1 78 ? 14.488 3.743 1.038 1.00 0.00 78 GLU A CA 7
ATOM 10410 C C . GLU A 1 78 ? 14.306 3.316 2.491 1.00 0.00 78 GLU A C 7
ATOM 10411 O O . GLU A 1 78 ? 14.094 4.151 3.370 1.00 0.00 78 GLU A O 7
ATOM 10423 N N . LEU A 1 79 ? 14.384 2.012 2.735 1.00 0.00 79 LEU A N 7
ATOM 10424 C CA . LEU A 1 79 ? 14.221 1.476 4.082 1.00 0.00 79 LEU A CA 7
ATOM 10425 C C . LEU A 1 79 ? 15.570 1.297 4.771 1.00 0.00 79 LEU A C 7
ATOM 10426 O O . LEU A 1 79 ? 16.591 1.079 4.118 1.00 0.00 79 LEU A O 7
ATOM 10442 N N . ASN A 1 80 ? 15.563 1.384 6.098 1.00 0.00 80 ASN A N 7
ATOM 10443 C CA . ASN A 1 80 ? 16.779 1.226 6.885 1.00 0.00 80 ASN A CA 7
ATOM 10444 C C . ASN A 1 80 ? 16.822 -0.158 7.534 1.00 0.00 80 ASN A C 7
ATOM 10445 O O . ASN A 1 80 ? 16.048 -0.444 8.448 1.00 0.00 80 ASN A O 7
ATOM 10456 N N . PRO A 1 81 ? 17.726 -1.039 7.071 1.00 0.00 81 PRO A N 7
ATOM 10457 C CA . PRO A 1 81 ? 17.855 -2.393 7.614 1.00 0.00 81 PRO A CA 7
ATOM 10458 C C . PRO A 1 81 ? 18.533 -2.410 8.978 1.00 0.00 81 PRO A C 7
ATOM 10459 O O . PRO A 1 81 ? 19.111 -1.412 9.410 1.00 0.00 81 PRO A O 7
ATOM 10470 N N . MET A 1 82 ? 18.460 -3.552 9.651 1.00 0.00 82 MET A N 7
ATOM 10471 C CA . MET A 1 82 ? 19.068 -3.707 10.967 1.00 0.00 82 MET A CA 7
ATOM 10472 C C . MET A 1 82 ? 20.577 -3.909 10.853 1.00 0.00 82 MET A C 7
ATOM 10473 O O . MET A 1 82 ? 21.319 -3.661 11.804 1.00 0.00 82 MET A O 7
ATOM 10487 N N . ASP A 1 83 ? 21.026 -4.362 9.685 1.00 0.00 83 ASP A N 7
ATOM 10488 C CA . ASP A 1 83 ? 22.446 -4.596 9.452 1.00 0.00 83 ASP A CA 7
ATOM 10489 C C . ASP A 1 83 ? 23.191 -3.277 9.278 1.00 0.00 83 ASP A C 7
ATOM 10490 O O . ASP A 1 83 ? 24.258 -3.074 9.858 1.00 0.00 83 ASP A O 7
ATOM 10499 N N . GLY A 1 84 ? 22.622 -2.383 8.476 1.00 0.00 84 GLY A N 7
ATOM 10500 C CA . GLY A 1 84 ? 23.247 -1.095 8.241 1.00 0.00 84 GLY A CA 7
ATOM 10501 C C . GLY A 1 84 ? 23.052 -0.604 6.820 1.00 0.00 84 GLY A C 7
ATOM 10502 O O . GLY A 1 84 ? 22.861 -1.401 5.901 1.00 0.00 84 GLY A O 7
ATOM 10506 N N . ASP A 1 85 ? 23.101 0.712 6.640 1.00 0.00 85 ASP A N 7
ATOM 10507 C CA . ASP A 1 85 ? 22.930 1.314 5.323 1.00 0.00 85 ASP A CA 7
ATOM 10508 C C . ASP A 1 85 ? 21.529 1.041 4.775 1.00 0.00 85 ASP A C 7
ATOM 10509 O O . ASP A 1 85 ? 21.151 -0.112 4.571 1.00 0.00 85 ASP A O 7
ATOM 10518 N N . PRO A 1 86 ? 20.737 2.101 4.528 1.00 0.00 86 PRO A N 7
ATOM 10519 C CA . PRO A 1 86 ? 19.376 1.959 4.001 1.00 0.00 86 PRO A CA 7
ATOM 10520 C C . PRO A 1 86 ? 19.364 1.485 2.551 1.00 0.00 86 PRO A C 7
ATOM 10521 O O . PRO A 1 86 ? 20.263 1.808 1.775 1.00 0.00 86 PRO A O 7
ATOM 10532 N N . VAL A 1 87 ? 18.339 0.718 2.193 1.00 0.00 87 VAL A N 7
ATOM 10533 C CA . VAL A 1 87 ? 18.211 0.201 0.836 1.00 0.00 87 VAL A CA 7
ATOM 10534 C C . VAL A 1 87 ? 16.835 0.511 0.258 1.00 0.00 87 VAL A C 7
ATOM 10535 O O . VAL A 1 87 ? 15.844 0.574 0.987 1.00 0.00 87 VAL A O 7
ATOM 10548 N N . GLU A 1 88 ? 16.780 0.706 -1.055 1.00 0.00 88 GLU A N 7
ATOM 10549 C CA . GLU A 1 88 ? 15.525 1.011 -1.730 1.00 0.00 88 GLU A CA 7
ATOM 10550 C C . GLU A 1 88 ? 14.577 -0.184 -1.685 1.00 0.00 88 GLU A C 7
ATOM 10551 O O . GLU A 1 88 ? 14.852 -1.230 -2.272 1.00 0.00 88 GLU A O 7
ATOM 10563 N N . ALA A 1 89 ? 13.459 -0.019 -0.985 1.00 0.00 89 ALA A N 7
ATOM 10564 C CA . ALA A 1 89 ? 12.468 -1.081 -0.865 1.00 0.00 89 ALA A CA 7
ATOM 10565 C C . ALA A 1 89 ? 11.248 -0.785 -1.730 1.00 0.00 89 ALA A C 7
ATOM 10566 O O . ALA A 1 89 ? 10.847 0.369 -1.878 1.00 0.00 89 ALA A O 7
ATOM 10573 N N . ASN A 1 90 ? 10.663 -1.832 -2.301 1.00 0.00 90 ASN A N 7
ATOM 10574 C CA . ASN A 1 90 ? 9.489 -1.677 -3.152 1.00 0.00 90 ASN A CA 7
ATOM 10575 C C . ASN A 1 90 ? 8.476 -2.790 -2.901 1.00 0.00 90 ASN A C 7
ATOM 10576 O O . ASN A 1 90 ? 8.796 -3.973 -3.024 1.00 0.00 90 ASN A O 7
ATOM 10587 N N . VAL A 1 91 ? 7.253 -2.403 -2.555 1.00 0.00 91 VAL A N 7
ATOM 10588 C CA . VAL A 1 91 ? 6.194 -3.369 -2.294 1.00 0.00 91 VAL A CA 7
ATOM 10589 C C . VAL A 1 91 ? 4.893 -2.947 -2.968 1.00 0.00 91 VAL A C 7
ATOM 10590 O O . VAL A 1 91 ? 4.466 -1.799 -2.850 1.00 0.00 91 VAL A O 7
ATOM 10603 N N . ASN A 1 92 ? 4.267 -3.882 -3.671 1.00 0.00 92 ASN A N 7
ATOM 10604 C CA . ASN A 1 92 ? 3.017 -3.607 -4.359 1.00 0.00 92 ASN A CA 7
ATOM 10605 C C . ASN A 1 92 ? 1.833 -3.793 -3.411 1.00 0.00 92 ASN A C 7
ATOM 10606 O O . ASN A 1 92 ? 1.591 -4.891 -2.914 1.00 0.00 92 ASN A O 7
ATOM 10617 N N . LEU A 1 93 ? 1.102 -2.710 -3.164 1.00 0.00 93 LEU A N 7
ATOM 10618 C CA . LEU A 1 93 ? -0.053 -2.753 -2.273 1.00 0.00 93 LEU A CA 7
ATOM 10619 C C . LEU A 1 93 ? -1.051 -3.820 -2.717 1.00 0.00 93 LEU A C 7
ATOM 10620 O O . LEU A 1 93 ? -1.653 -4.503 -1.889 1.00 0.00 93 LEU A O 7
ATOM 10636 N N . SER A 1 94 ? -1.216 -3.963 -4.028 1.00 0.00 94 SER A N 7
ATOM 10637 C CA . SER A 1 94 ? -2.137 -4.952 -4.581 1.00 0.00 94 SER A CA 7
ATOM 10638 C C . SER A 1 94 ? -1.751 -6.370 -4.163 1.00 0.00 94 SER A C 7
ATOM 10639 O O . SER A 1 94 ? -2.529 -7.305 -4.330 1.00 0.00 94 SER A O 7
ATOM 10647 N N . GLU A 1 95 ? -0.544 -6.530 -3.633 1.00 0.00 95 GLU A N 7
ATOM 10648 C CA . GLU A 1 95 ? -0.069 -7.841 -3.208 1.00 0.00 95 GLU A CA 7
ATOM 10649 C C . GLU A 1 95 ? -0.975 -8.438 -2.138 1.00 0.00 95 GLU A C 7
ATOM 10650 O O . GLU A 1 95 ? -1.347 -9.609 -2.211 1.00 0.00 95 GLU A O 7
ATOM 10662 N N . ARG A 1 96 ? -1.316 -7.634 -1.136 1.00 0.00 96 ARG A N 7
ATOM 10663 C CA . ARG A 1 96 ? -2.166 -8.098 -0.045 1.00 0.00 96 ARG A CA 7
ATOM 10664 C C . ARG A 1 96 ? -3.154 -7.021 0.391 1.00 0.00 96 ARG A C 7
ATOM 10665 O O . ARG A 1 96 ? -3.407 -6.847 1.583 1.00 0.00 96 ARG A O 7
ATOM 10686 N N . ILE A 1 97 ? -3.719 -6.304 -0.573 1.00 0.00 97 ILE A N 7
ATOM 10687 C CA . ILE A 1 97 ? -4.683 -5.257 -0.265 1.00 0.00 97 ILE A CA 7
ATOM 10688 C C . ILE A 1 97 ? -5.986 -5.491 -1.019 1.00 0.00 97 ILE A C 7
ATOM 10689 O O . ILE A 1 97 ? -6.011 -5.480 -2.246 1.00 0.00 97 ILE A O 7
ATOM 10705 N N . GLY A 1 98 ? -7.067 -5.696 -0.278 1.00 0.00 98 GLY A N 7
ATOM 10706 C CA . GLY A 1 98 ? -8.354 -5.932 -0.905 1.00 0.00 98 GLY A CA 7
ATOM 10707 C C . GLY A 1 98 ? -9.391 -4.894 -0.522 1.00 0.00 98 GLY A C 7
ATOM 10708 O O . GLY A 1 98 ? -9.088 -3.935 0.187 1.00 0.00 98 GLY A O 7
ATOM 10712 N N . ASN A 1 99 ? -10.620 -5.090 -0.990 1.00 0.00 99 ASN A N 7
ATOM 10713 C CA . ASN A 1 99 ? -11.710 -4.168 -0.691 1.00 0.00 99 ASN A CA 7
ATOM 10714 C C . ASN A 1 99 ? -12.975 -4.930 -0.311 1.00 0.00 99 ASN A C 7
ATOM 10715 O O . ASN A 1 99 ? -13.635 -5.522 -1.165 1.00 0.00 99 ASN A O 7
ATOM 10726 N N . ASP A 1 100 ? -13.309 -4.911 0.976 1.00 0.00 100 ASP A N 7
ATOM 10727 C CA . ASP A 1 100 ? -14.496 -5.601 1.467 1.00 0.00 100 ASP A CA 7
ATOM 10728 C C . ASP A 1 100 ? -15.675 -4.641 1.583 1.00 0.00 100 ASP A C 7
ATOM 10729 O O . ASP A 1 100 ? -15.638 -3.687 2.361 1.00 0.00 100 ASP A O 7
ATOM 10738 N N . CYS A 1 101 ? -16.721 -4.900 0.804 1.00 0.00 101 CYS A N 7
ATOM 10739 C CA . CYS A 1 101 ? -17.914 -4.060 0.818 1.00 0.00 101 CYS A CA 7
ATOM 10740 C C . CYS A 1 101 ? -17.560 -2.601 0.547 1.00 0.00 101 CYS A C 7
ATOM 10741 O O . CYS A 1 101 ? -18.222 -1.688 1.041 1.00 0.00 101 CYS A O 7
ATOM 10749 N N . GLY A 1 102 ? -16.509 -2.389 -0.239 1.00 0.00 102 GLY A N 7
ATOM 10750 C CA . GLY A 1 102 ? -16.085 -1.039 -0.559 1.00 0.00 102 GLY A CA 7
ATOM 10751 C C . GLY A 1 102 ? -15.042 -0.508 0.407 1.00 0.00 102 GLY A C 7
ATOM 10752 O O . GLY A 1 102 ? -14.374 0.486 0.123 1.00 0.00 102 GLY A O 7
ATOM 10756 N N . THR A 1 103 ? -14.902 -1.170 1.553 1.00 0.00 103 THR A N 7
ATOM 10757 C CA . THR A 1 103 ? -13.934 -0.753 2.561 1.00 0.00 103 THR A CA 7
ATOM 10758 C C . THR A 1 103 ? -12.565 -1.364 2.286 1.00 0.00 103 THR A C 7
ATOM 10759 O O . THR A 1 103 ? -12.463 -2.493 1.806 1.00 0.00 103 THR A O 7
ATOM 10770 N N . LEU A 1 104 ? -11.515 -0.610 2.593 1.00 0.00 104 LEU A N 7
ATOM 10771 C CA . LEU A 1 104 ? -10.150 -1.077 2.380 1.00 0.00 104 LEU A CA 7
ATOM 10772 C C . LEU A 1 104 ? -9.777 -2.144 3.406 1.00 0.00 104 LEU A C 7
ATOM 10773 O O . LEU A 1 104 ? -9.945 -1.947 4.609 1.00 0.00 104 LEU A O 7
ATOM 10789 N N . ILE A 1 105 ? -9.272 -3.274 2.921 1.00 0.00 105 ILE A N 7
ATOM 10790 C CA . ILE A 1 105 ? -8.878 -4.371 3.796 1.00 0.00 105 ILE A CA 7
ATOM 10791 C C . ILE A 1 105 ? -7.525 -4.943 3.388 1.00 0.00 105 ILE A C 7
ATOM 10792 O O . ILE A 1 105 ? -6.956 -4.551 2.369 1.00 0.00 105 ILE A O 7
ATOM 10808 N N . PHE A 1 106 ? -7.015 -5.871 4.191 1.00 0.00 106 PHE A N 7
ATOM 10809 C CA . PHE A 1 106 ? -5.729 -6.497 3.918 1.00 0.00 106 PHE A CA 7
ATOM 10810 C C . PHE A 1 106 ? -5.867 -8.018 3.881 1.00 0.00 106 PHE A C 7
ATOM 10811 O O . PHE A 1 106 ? -6.569 -8.607 4.703 1.00 0.00 106 PHE A O 7
ATOM 10828 N N . LEU A 1 107 ? -5.194 -8.645 2.922 1.00 0.00 107 LEU A N 7
ATOM 10829 C CA . LEU A 1 107 ? -5.242 -10.096 2.779 1.00 0.00 107 LEU A CA 7
ATOM 10830 C C . LEU A 1 107 ? -4.549 -10.781 3.952 1.00 0.00 107 LEU A C 7
ATOM 10831 O O . LEU A 1 107 ? -3.325 -10.907 3.976 1.00 0.00 107 LEU A O 7
ATOM 10847 N N . ALA A 1 108 ? -5.341 -11.223 4.923 1.00 0.00 108 ALA A N 7
ATOM 10848 C CA . ALA A 1 108 ? -4.805 -11.896 6.100 1.00 0.00 108 ALA A CA 7
ATOM 10849 C C . ALA A 1 108 ? -5.394 -13.294 6.248 1.00 0.00 108 ALA A C 7
ATOM 10850 O O . ALA A 1 108 ? -4.689 -14.270 5.914 1.00 0.00 108 ALA A O 7
ATOM 10858 N N . MET A 1 1 ? -5.730 -12.144 -3.678 1.00 0.00 1 MET A N 8
ATOM 10859 C CA . MET A 1 1 ? -5.037 -11.094 -4.472 1.00 0.00 1 MET A CA 8
ATOM 10860 C C . MET A 1 1 ? -5.653 -9.721 -4.224 1.00 0.00 1 MET A C 8
ATOM 10861 O O . MET A 1 1 ? -6.872 -9.586 -4.125 1.00 0.00 1 MET A O 8
ATOM 10877 N N . GLY A 1 2 ? -4.804 -8.701 -4.128 1.00 0.00 2 GLY A N 8
ATOM 10878 C CA . GLY A 1 2 ? -5.292 -7.354 -3.897 1.00 0.00 2 GLY A CA 8
ATOM 10879 C C . GLY A 1 2 ? -5.849 -6.723 -5.149 1.00 0.00 2 GLY A C 8
ATOM 10880 O O . GLY A 1 2 ? -5.343 -5.711 -5.635 1.00 0.00 2 GLY A O 8
ATOM 10884 N N . ASN A 1 3 ? -6.913 -7.323 -5.652 1.00 0.00 3 ASN A N 8
ATOM 10885 C CA . ASN A 1 3 ? -7.594 -6.842 -6.842 1.00 0.00 3 ASN A CA 8
ATOM 10886 C C . ASN A 1 3 ? -8.183 -5.454 -6.609 1.00 0.00 3 ASN A C 8
ATOM 10887 O O . ASN A 1 3 ? -8.585 -4.778 -7.555 1.00 0.00 3 ASN A O 8
ATOM 10898 N N . PHE A 1 4 ? -8.268 -5.045 -5.341 1.00 0.00 4 PHE A N 8
ATOM 10899 C CA . PHE A 1 4 ? -8.849 -3.753 -4.992 1.00 0.00 4 PHE A CA 8
ATOM 10900 C C . PHE A 1 4 ? -8.328 -2.642 -5.904 1.00 0.00 4 PHE A C 8
ATOM 10901 O O . PHE A 1 4 ? -9.048 -1.695 -6.214 1.00 0.00 4 PHE A O 8
ATOM 10918 N N . HIS A 1 5 ? -7.080 -2.769 -6.334 1.00 0.00 5 HIS A N 8
ATOM 10919 C CA . HIS A 1 5 ? -6.477 -1.778 -7.212 1.00 0.00 5 HIS A CA 8
ATOM 10920 C C . HIS A 1 5 ? -7.188 -1.751 -8.563 1.00 0.00 5 HIS A C 8
ATOM 10921 O O . HIS A 1 5 ? -7.383 -0.689 -9.154 1.00 0.00 5 HIS A O 8
ATOM 10936 N N . GLU A 1 6 ? -7.567 -2.930 -9.044 1.00 0.00 6 GLU A N 8
ATOM 10937 C CA . GLU A 1 6 ? -8.252 -3.051 -10.325 1.00 0.00 6 GLU A CA 8
ATOM 10938 C C . GLU A 1 6 ? -9.718 -2.638 -10.207 1.00 0.00 6 GLU A C 8
ATOM 10939 O O . GLU A 1 6 ? -10.338 -2.227 -11.188 1.00 0.00 6 GLU A O 8
ATOM 10951 N N . SER A 1 7 ? -10.268 -2.751 -9.001 1.00 0.00 7 SER A N 8
ATOM 10952 C CA . SER A 1 7 ? -11.660 -2.390 -8.760 1.00 0.00 7 SER A CA 8
ATOM 10953 C C . SER A 1 7 ? -11.767 -1.069 -8.002 1.00 0.00 7 SER A C 8
ATOM 10954 O O . SER A 1 7 ? -12.817 -0.749 -7.445 1.00 0.00 7 SER A O 8
ATOM 10962 N N . SER A 1 8 ? -10.680 -0.302 -7.983 1.00 0.00 8 SER A N 8
ATOM 10963 C CA . SER A 1 8 ? -10.667 0.982 -7.293 1.00 0.00 8 SER A CA 8
ATOM 10964 C C . SER A 1 8 ? -10.038 2.063 -8.164 1.00 0.00 8 SER A C 8
ATOM 10965 O O . SER A 1 8 ? -9.228 1.772 -9.044 1.00 0.00 8 SER A O 8
ATOM 10973 N N . ASN A 1 9 ? -10.414 3.311 -7.910 1.00 0.00 9 ASN A N 8
ATOM 10974 C CA . ASN A 1 9 ? -9.884 4.437 -8.669 1.00 0.00 9 ASN A CA 8
ATOM 10975 C C . ASN A 1 9 ? -9.222 5.448 -7.739 1.00 0.00 9 ASN A C 8
ATOM 10976 O O . ASN A 1 9 ? -9.513 5.489 -6.544 1.00 0.00 9 ASN A O 8
ATOM 10987 N N . ASN A 1 10 ? -8.327 6.258 -8.293 1.00 0.00 10 ASN A N 8
ATOM 10988 C CA . ASN A 1 10 ? -7.622 7.264 -7.508 1.00 0.00 10 ASN A CA 8
ATOM 10989 C C . ASN A 1 10 ? -6.803 6.606 -6.401 1.00 0.00 10 ASN A C 8
ATOM 10990 O O . ASN A 1 10 ? -6.975 6.911 -5.221 1.00 0.00 10 ASN A O 8
ATOM 11001 N N . ILE A 1 11 ? -5.912 5.701 -6.793 1.00 0.00 11 ILE A N 8
ATOM 11002 C CA . ILE A 1 11 ? -5.063 4.998 -5.836 1.00 0.00 11 ILE A CA 8
ATOM 11003 C C . ILE A 1 11 ? -3.735 5.728 -5.657 1.00 0.00 11 ILE A C 8
ATOM 11004 O O . ILE A 1 11 ? -2.955 5.855 -6.601 1.00 0.00 11 ILE A O 8
ATOM 11020 N N . TRP A 1 12 ? -3.485 6.208 -4.443 1.00 0.00 12 TRP A N 8
ATOM 11021 C CA . TRP A 1 12 ? -2.251 6.928 -4.147 1.00 0.00 12 TRP A CA 8
ATOM 11022 C C . TRP A 1 12 ? -1.933 6.875 -2.656 1.00 0.00 12 TRP A C 8
ATOM 11023 O O . TRP A 1 12 ? -2.606 6.185 -1.891 1.00 0.00 12 TRP A O 8
ATOM 11044 N N . LEU A 1 13 ? -0.900 7.607 -2.249 1.00 0.00 13 LEU A N 8
ATOM 11045 C CA . LEU A 1 13 ? -0.491 7.641 -0.850 1.00 0.00 13 LEU A CA 8
ATOM 11046 C C . LEU A 1 13 ? -0.269 9.075 -0.378 1.00 0.00 13 LEU A C 8
ATOM 11047 O O . LEU A 1 13 ? 0.165 9.932 -1.148 1.00 0.00 13 LEU A O 8
ATOM 11063 N N . GLU A 1 14 ? -0.572 9.327 0.891 1.00 0.00 14 GLU A N 8
ATOM 11064 C CA . GLU A 1 14 ? -0.408 10.657 1.469 1.00 0.00 14 GLU A CA 8
ATOM 11065 C C . GLU A 1 14 ? 0.629 10.636 2.588 1.00 0.00 14 GLU A C 8
ATOM 11066 O O . GLU A 1 14 ? 0.500 9.886 3.555 1.00 0.00 14 GLU A O 8
ATOM 11078 N N . ASP A 1 15 ? 1.659 11.464 2.445 1.00 0.00 15 ASP A N 8
ATOM 11079 C CA . ASP A 1 15 ? 2.724 11.542 3.440 1.00 0.00 15 ASP A CA 8
ATOM 11080 C C . ASP A 1 15 ? 3.422 10.193 3.610 1.00 0.00 15 ASP A C 8
ATOM 11081 O O . ASP A 1 15 ? 4.118 9.966 4.600 1.00 0.00 15 ASP A O 8
ATOM 11090 N N . GLY A 1 16 ? 3.238 9.303 2.638 1.00 0.00 16 GLY A N 8
ATOM 11091 C CA . GLY A 1 16 ? 3.862 7.996 2.700 1.00 0.00 16 GLY A CA 8
ATOM 11092 C C . GLY A 1 16 ? 3.423 7.184 3.902 1.00 0.00 16 GLY A C 8
ATOM 11093 O O . GLY A 1 16 ? 4.256 6.712 4.676 1.00 0.00 16 GLY A O 8
ATOM 11097 N N . HIS A 1 17 ? 2.114 7.008 4.056 1.00 0.00 17 HIS A N 8
ATOM 11098 C CA . HIS A 1 17 ? 1.578 6.232 5.171 1.00 0.00 17 HIS A CA 8
ATOM 11099 C C . HIS A 1 17 ? 0.060 6.080 5.067 1.00 0.00 17 HIS A C 8
ATOM 11100 O O . HIS A 1 17 ? -0.494 5.054 5.463 1.00 0.00 17 HIS A O 8
ATOM 11115 N N . ILE A 1 18 ? -0.609 7.096 4.530 1.00 0.00 18 ILE A N 8
ATOM 11116 C CA . ILE A 1 18 ? -2.059 7.054 4.376 1.00 0.00 18 ILE A CA 8
ATOM 11117 C C . ILE A 1 18 ? -2.447 6.710 2.940 1.00 0.00 18 ILE A C 8
ATOM 11118 O O . ILE A 1 18 ? -1.991 7.350 1.992 1.00 0.00 18 ILE A O 8
ATOM 11134 N N . LEU A 1 19 ? -3.290 5.694 2.791 1.00 0.00 19 LEU A N 8
ATOM 11135 C CA . LEU A 1 19 ? -3.741 5.258 1.475 1.00 0.00 19 LEU A CA 8
ATOM 11136 C C . LEU A 1 19 ? -5.196 5.644 1.240 1.00 0.00 19 LEU A C 8
ATOM 11137 O O . LEU A 1 19 ? -6.018 5.593 2.154 1.00 0.00 19 LEU A O 8
ATOM 11153 N N . HIS A 1 20 ? -5.508 6.023 0.005 1.00 0.00 20 HIS A N 8
ATOM 11154 C CA . HIS A 1 20 ? -6.868 6.410 -0.358 1.00 0.00 20 HIS A CA 8
ATOM 11155 C C . HIS A 1 20 ? -7.257 5.792 -1.695 1.00 0.00 20 HIS A C 8
ATOM 11156 O O . HIS A 1 20 ? -6.481 5.820 -2.651 1.00 0.00 20 HIS A O 8
ATOM 11171 N N . ALA A 1 21 ? -8.458 5.231 -1.757 1.00 0.00 21 ALA A N 8
ATOM 11172 C CA . ALA A 1 21 ? -8.941 4.603 -2.979 1.00 0.00 21 ALA A CA 8
ATOM 11173 C C . ALA A 1 21 ? -10.441 4.344 -2.910 1.00 0.00 21 ALA A C 8
ATOM 11174 O O . ALA A 1 21 ? -10.971 3.975 -1.861 1.00 0.00 21 ALA A O 8
ATOM 11181 N N . GLU A 1 22 ? -11.121 4.538 -4.035 1.00 0.00 22 GLU A N 8
ATOM 11182 C CA . GLU A 1 22 ? -12.562 4.325 -4.105 1.00 0.00 22 GLU A CA 8
ATOM 11183 C C . GLU A 1 22 ? -12.875 2.925 -4.623 1.00 0.00 22 GLU A C 8
ATOM 11184 O O . GLU A 1 22 ? -12.866 2.683 -5.829 1.00 0.00 22 GLU A O 8
ATOM 11196 N N . CYS A 1 23 ? -13.148 2.006 -3.703 1.00 0.00 23 CYS A N 8
ATOM 11197 C CA . CYS A 1 23 ? -13.460 0.629 -4.070 1.00 0.00 23 CYS A CA 8
ATOM 11198 C C . CYS A 1 23 ? -14.966 0.390 -4.066 1.00 0.00 23 CYS A C 8
ATOM 11199 O O . CYS A 1 23 ? -15.673 0.834 -3.162 1.00 0.00 23 CYS A O 8
ATOM 11207 N N . GLY A 1 24 ? -15.450 -0.317 -5.082 1.00 0.00 24 GLY A N 8
ATOM 11208 C CA . GLY A 1 24 ? -16.869 -0.606 -5.176 1.00 0.00 24 GLY A CA 8
ATOM 11209 C C . GLY A 1 24 ? -17.287 -1.750 -4.274 1.00 0.00 24 GLY A C 8
ATOM 11210 O O . GLY A 1 24 ? -16.445 -2.398 -3.652 1.00 0.00 24 GLY A O 8
ATOM 11214 N N . ASN A 1 25 ? -18.591 -1.999 -4.202 1.00 0.00 25 ASN A N 8
ATOM 11215 C CA . ASN A 1 25 ? -19.118 -3.076 -3.366 1.00 0.00 25 ASN A CA 8
ATOM 11216 C C . ASN A 1 25 ? -19.727 -4.183 -4.223 1.00 0.00 25 ASN A C 8
ATOM 11217 O O . ASN A 1 25 ? -19.750 -5.347 -3.823 1.00 0.00 25 ASN A O 8
ATOM 11228 N N . GLY A 1 26 ? -20.220 -3.813 -5.401 1.00 0.00 26 GLY A N 8
ATOM 11229 C CA . GLY A 1 26 ? -20.822 -4.788 -6.291 1.00 0.00 26 GLY A CA 8
ATOM 11230 C C . GLY A 1 26 ? -22.203 -4.370 -6.758 1.00 0.00 26 GLY A C 8
ATOM 11231 O O . GLY A 1 26 ? -22.665 -4.800 -7.815 1.00 0.00 26 GLY A O 8
ATOM 11235 N N . GLU A 1 27 ? -22.864 -3.530 -5.968 1.00 0.00 27 GLU A N 8
ATOM 11236 C CA . GLU A 1 27 ? -24.200 -3.053 -6.305 1.00 0.00 27 GLU A CA 8
ATOM 11237 C C . GLU A 1 27 ? -24.160 -2.142 -7.528 1.00 0.00 27 GLU A C 8
ATOM 11238 O O . GLU A 1 27 ? -25.138 -2.038 -8.268 1.00 0.00 27 GLU A O 8
ATOM 11250 N N . GLY A 1 28 ? -23.024 -1.482 -7.734 1.00 0.00 28 GLY A N 8
ATOM 11251 C CA . GLY A 1 28 ? -22.881 -0.588 -8.868 1.00 0.00 28 GLY A CA 8
ATOM 11252 C C . GLY A 1 28 ? -22.335 0.775 -8.479 1.00 0.00 28 GLY A C 8
ATOM 11253 O O . GLY A 1 28 ? -22.098 1.622 -9.341 1.00 0.00 28 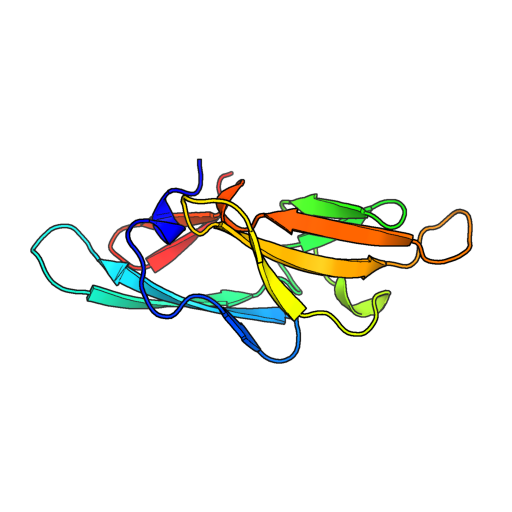GLY A O 8
ATOM 11257 N N . ASP A 1 29 ? -22.135 0.992 -7.181 1.00 0.00 29 ASP A N 8
ATOM 11258 C CA . ASP A 1 29 ? -21.615 2.263 -6.691 1.00 0.00 29 ASP A CA 8
ATOM 11259 C C . ASP A 1 29 ? -20.212 2.090 -6.118 1.00 0.00 29 ASP A C 8
ATOM 11260 O O . ASP A 1 29 ? -19.786 0.975 -5.821 1.00 0.00 29 ASP A O 8
ATOM 11269 N N . TYR A 1 30 ? -19.498 3.201 -5.967 1.00 0.00 30 TYR A N 8
ATOM 11270 C CA . TYR A 1 30 ? -18.143 3.170 -5.430 1.00 0.00 30 TYR A CA 8
ATOM 11271 C C . TYR A 1 30 ? -18.107 3.722 -4.009 1.00 0.00 30 TYR A C 8
ATOM 11272 O O . TYR A 1 30 ? -18.957 4.524 -3.623 1.00 0.00 30 TYR A O 8
ATOM 11290 N N . VAL A 1 31 ? -17.119 3.286 -3.235 1.00 0.00 31 VAL A N 8
ATOM 11291 C CA . VAL A 1 31 ? -16.974 3.735 -1.855 1.00 0.00 31 VAL A CA 8
ATOM 11292 C C . VAL A 1 31 ? -15.554 4.215 -1.577 1.00 0.00 31 VAL A C 8
ATOM 11293 O O . VAL A 1 31 ? -14.584 3.521 -1.880 1.00 0.00 31 VAL A O 8
ATOM 11306 N N . GLU A 1 32 ? -15.440 5.405 -0.997 1.00 0.00 32 GLU A N 8
ATOM 11307 C CA . GLU A 1 32 ? -14.143 5.980 -0.675 1.00 0.00 32 GLU A CA 8
ATOM 11308 C C . GLU A 1 32 ? -13.630 5.439 0.659 1.00 0.00 32 GLU A C 8
ATOM 11309 O O . GLU A 1 32 ? -14.254 5.637 1.701 1.00 0.00 32 GLU A O 8
ATOM 11321 N N . SER A 1 33 ? -12.490 4.757 0.617 1.00 0.00 33 SER A N 8
ATOM 11322 C CA . SER A 1 33 ? -11.894 4.189 1.820 1.00 0.00 33 SER A CA 8
ATOM 11323 C C . SER A 1 33 ? -10.402 4.496 1.884 1.00 0.00 33 SER A C 8
ATOM 11324 O O . SER A 1 33 ? -9.814 4.973 0.914 1.00 0.00 33 SER A O 8
ATOM 11332 N N . THR A 1 34 ? -9.794 4.223 3.034 1.00 0.00 34 THR A N 8
ATOM 11333 C CA . THR A 1 34 ? -8.370 4.473 3.223 1.00 0.00 34 THR A CA 8
ATOM 11334 C C . THR A 1 34 ? -7.736 3.399 4.100 1.00 0.00 34 THR A C 8
ATOM 11335 O O . THR A 1 34 ? -8.414 2.757 4.902 1.00 0.00 34 THR A O 8
ATOM 11346 N N . LEU A 1 35 ? -6.430 3.212 3.942 1.00 0.00 35 LEU A N 8
ATOM 11347 C CA . LEU A 1 35 ? -5.699 2.218 4.720 1.00 0.00 35 LEU A CA 8
ATOM 11348 C C . LEU A 1 35 ? -4.386 2.793 5.238 1.00 0.00 35 LEU A C 8
ATOM 11349 O O . LEU A 1 35 ? -3.647 3.444 4.499 1.00 0.00 35 LEU A O 8
ATOM 11365 N N . ASP A 1 36 ? -4.101 2.548 6.512 1.00 0.00 36 ASP A N 8
ATOM 11366 C CA . ASP A 1 36 ? -2.877 3.039 7.130 1.00 0.00 36 ASP A CA 8
ATOM 11367 C C . ASP A 1 36 ? -1.785 1.979 7.084 1.00 0.00 36 ASP A C 8
ATOM 11368 O O . ASP A 1 36 ? -1.964 0.867 7.571 1.00 0.00 36 ASP A O 8
ATOM 11377 N N . LEU A 1 37 ? -0.658 2.330 6.489 1.00 0.00 37 LEU A N 8
ATOM 11378 C CA . LEU A 1 37 ? 0.471 1.415 6.386 1.00 0.00 37 LEU A CA 8
ATOM 11379 C C . LEU A 1 37 ? 1.367 1.535 7.603 1.00 0.00 37 LEU A C 8
ATOM 11380 O O . LEU A 1 37 ? 2.016 0.573 8.012 1.00 0.00 37 LEU A O 8
ATOM 11396 N N . ASP A 1 38 ? 1.393 2.732 8.183 1.00 0.00 38 ASP A N 8
ATOM 11397 C CA . ASP A 1 38 ? 2.205 2.990 9.362 1.00 0.00 38 ASP A CA 8
ATOM 11398 C C . ASP A 1 38 ? 1.843 2.028 10.486 1.00 0.00 38 ASP A C 8
ATOM 11399 O O . ASP A 1 38 ? 2.564 1.917 11.477 1.00 0.00 38 ASP A O 8
ATOM 11408 N N . TYR A 1 39 ? 0.721 1.328 10.327 1.00 0.00 39 TYR A N 8
ATOM 11409 C CA . TYR A 1 39 ? 0.280 0.374 11.339 1.00 0.00 39 TYR A CA 8
ATOM 11410 C C . TYR A 1 39 ? 0.005 -1.006 10.733 1.00 0.00 39 TYR A C 8
ATOM 11411 O O . TYR A 1 39 ? -0.366 -1.938 11.445 1.00 0.00 39 TYR A O 8
ATOM 11429 N N . TYR A 1 40 ? 0.194 -1.135 9.419 1.00 0.00 40 TYR A N 8
ATOM 11430 C CA . TYR A 1 40 ? -0.031 -2.407 8.739 1.00 0.00 40 TYR A CA 8
ATOM 11431 C C . TYR A 1 40 ? 1.256 -2.928 8.099 1.00 0.00 40 TYR A C 8
ATOM 11432 O O . TYR A 1 40 ? 1.394 -4.126 7.853 1.00 0.00 40 TYR A O 8
ATOM 11450 N N . ILE A 1 41 ? 2.197 -2.024 7.833 1.00 0.00 41 ILE A N 8
ATOM 11451 C CA . ILE A 1 41 ? 3.469 -2.400 7.225 1.00 0.00 41 ILE A CA 8
ATOM 11452 C C . ILE A 1 41 ? 4.644 -1.934 8.083 1.00 0.00 41 ILE A C 8
ATOM 11453 O O . ILE A 1 41 ? 4.618 -0.842 8.649 1.00 0.00 41 ILE A O 8
ATOM 11469 N N . GLY A 1 42 ? 5.673 -2.771 8.171 1.00 0.00 42 GLY A N 8
ATOM 11470 C CA . GLY A 1 42 ? 6.843 -2.428 8.960 1.00 0.00 42 GLY A CA 8
ATOM 11471 C C . GLY A 1 42 ? 8.136 -2.594 8.186 1.00 0.00 42 GLY A C 8
ATOM 11472 O O . GLY A 1 42 ? 8.128 -3.032 7.035 1.00 0.00 42 GLY A O 8
ATOM 11476 N N . ASN A 1 43 ? 9.250 -2.245 8.821 1.00 0.00 43 ASN A N 8
ATOM 11477 C CA . ASN A 1 43 ? 10.559 -2.357 8.189 1.00 0.00 43 ASN A CA 8
ATOM 11478 C C . ASN A 1 43 ? 11.239 -3.667 8.574 1.00 0.00 43 ASN A C 8
ATOM 11479 O O . ASN A 1 43 ? 11.679 -3.840 9.710 1.00 0.00 43 ASN A O 8
ATOM 11490 N N . ASP A 1 44 ? 11.326 -4.585 7.618 1.00 0.00 44 ASP A N 8
ATOM 11491 C CA . ASP A 1 44 ? 11.959 -5.877 7.855 1.00 0.00 44 ASP A CA 8
ATOM 11492 C C . ASP A 1 44 ? 13.259 -5.997 7.066 1.00 0.00 44 ASP A C 8
ATOM 11493 O O . ASP A 1 44 ? 13.248 -6.321 5.878 1.00 0.00 44 ASP A O 8
ATOM 11502 N N . ASP A 1 45 ? 14.378 -5.735 7.734 1.00 0.00 45 ASP A N 8
ATOM 11503 C CA . ASP A 1 45 ? 15.687 -5.815 7.096 1.00 0.00 45 ASP A CA 8
ATOM 11504 C C . ASP A 1 45 ? 15.751 -4.914 5.866 1.00 0.00 45 ASP A C 8
ATOM 11505 O O . ASP A 1 45 ? 16.199 -5.333 4.798 1.00 0.00 45 ASP A O 8
ATOM 11514 N N . GLY A 1 46 ? 15.296 -3.675 6.023 1.00 0.00 46 GLY A N 8
ATOM 11515 C CA . GLY A 1 46 ? 15.308 -2.736 4.917 1.00 0.00 46 GLY A CA 8
ATOM 11516 C C . GLY A 1 46 ? 14.337 -3.122 3.817 1.00 0.00 46 GLY A C 8
ATOM 11517 O O . GLY A 1 46 ? 14.455 -2.654 2.684 1.00 0.00 46 GLY A O 8
ATOM 11521 N N . SER A 1 47 ? 13.374 -3.977 4.149 1.00 0.00 47 SER A N 8
ATOM 11522 C CA . SER A 1 47 ? 12.380 -4.424 3.181 1.00 0.00 47 SER A CA 8
ATOM 11523 C C . SER A 1 47 ? 10.969 -4.244 3.730 1.00 0.00 47 SER A C 8
ATOM 11524 O O . SER A 1 47 ? 10.778 -4.062 4.932 1.00 0.00 47 SER A O 8
ATOM 11532 N N . PHE A 1 48 ? 9.983 -4.296 2.841 1.00 0.00 48 PHE A N 8
ATOM 11533 C CA . PHE A 1 48 ? 8.588 -4.138 3.236 1.00 0.00 48 PHE A CA 8
ATOM 11534 C C . PHE A 1 48 ? 8.016 -5.454 3.755 1.00 0.00 48 PHE A C 8
ATOM 11535 O O . PHE A 1 48 ? 8.290 -6.521 3.206 1.00 0.00 48 PHE A O 8
ATOM 11552 N N . SER A 1 49 ? 7.221 -5.369 4.817 1.00 0.00 49 SER A N 8
ATOM 11553 C CA . SER A 1 49 ? 6.611 -6.553 5.411 1.00 0.00 49 SER A CA 8
ATOM 11554 C C . SER A 1 49 ? 5.114 -6.350 5.622 1.00 0.00 49 SER A C 8
ATOM 11555 O O . SER A 1 49 ? 4.690 -5.359 6.217 1.00 0.00 49 SER A O 8
ATOM 11563 N N . TRP A 1 50 ? 4.319 -7.295 5.132 1.00 0.00 50 TRP A N 8
ATOM 11564 C CA . TRP A 1 50 ? 2.869 -7.222 5.267 1.00 0.00 50 TRP A CA 8
ATOM 11565 C C . TRP A 1 50 ? 2.436 -7.603 6.679 1.00 0.00 50 TRP A C 8
ATOM 11566 O O . TRP A 1 50 ? 2.645 -8.733 7.119 1.00 0.00 50 TRP A O 8
ATOM 11587 N N . GLY A 1 51 ? 1.833 -6.651 7.383 1.00 0.00 51 GLY A N 8
ATOM 11588 C CA . GLY A 1 51 ? 1.380 -6.905 8.738 1.00 0.00 51 GLY A CA 8
ATOM 11589 C C . GLY A 1 51 ? 2.246 -6.225 9.783 1.00 0.00 51 GLY A C 8
ATOM 11590 O O . GLY A 1 51 ? 2.091 -6.471 10.979 1.00 0.00 51 GLY A O 8
ATOM 11594 N N . GLY A 1 52 ? 3.160 -5.367 9.335 1.00 0.00 52 GLY A N 8
ATOM 11595 C CA . GLY A 1 52 ? 4.033 -4.667 10.259 1.00 0.00 52 GLY A CA 8
ATOM 11596 C C . GLY A 1 52 ? 3.498 -3.301 10.637 1.00 0.00 52 GLY A C 8
ATOM 11597 O O . GLY A 1 52 ? 2.288 -3.076 10.626 1.00 0.00 52 GLY A O 8
ATOM 11601 N N . GLU A 1 53 ? 4.401 -2.386 10.975 1.00 0.00 53 GLU A N 8
ATOM 11602 C CA . GLU A 1 53 ? 4.011 -1.034 11.359 1.00 0.00 53 GLU A CA 8
ATOM 11603 C C . GLU A 1 53 ? 5.236 -0.173 11.645 1.00 0.00 53 GLU A C 8
ATOM 11604 O O . GLU A 1 53 ? 6.314 -0.687 11.941 1.00 0.00 53 GLU A O 8
ATOM 11616 N N . ASN A 1 54 ? 5.059 1.141 11.556 1.00 0.00 54 ASN A N 8
ATOM 11617 C CA . ASN A 1 54 ? 6.148 2.081 11.807 1.00 0.00 54 ASN A CA 8
ATOM 11618 C C . ASN A 1 54 ? 7.242 1.942 10.753 1.00 0.00 54 ASN A C 8
ATOM 11619 O O . ASN A 1 54 ? 8.409 2.235 11.015 1.00 0.00 54 ASN A O 8
ATOM 11630 N N . PHE A 1 55 ? 6.861 1.494 9.561 1.00 0.00 55 PHE A N 8
ATOM 11631 C CA . PHE A 1 55 ? 7.813 1.320 8.472 1.00 0.00 55 PHE A CA 8
ATOM 11632 C C . PHE A 1 55 ? 8.470 2.650 8.108 1.00 0.00 55 PHE A C 8
ATOM 11633 O O . PHE A 1 55 ? 9.678 2.718 7.885 1.00 0.00 55 PHE A O 8
ATOM 11650 N N . SER A 1 56 ? 7.661 3.703 8.051 1.00 0.00 56 SER A N 8
ATOM 11651 C CA . SER A 1 56 ? 8.157 5.033 7.716 1.00 0.00 56 SER A CA 8
ATOM 11652 C C . SER A 1 56 ? 9.150 5.527 8.764 1.00 0.00 56 SER A C 8
ATOM 11653 O O . SER A 1 56 ? 10.033 6.330 8.465 1.00 0.00 56 SER A O 8
ATOM 11661 N N . GLY A 1 57 ? 8.999 5.042 9.993 1.00 0.00 57 GLY A N 8
ATOM 11662 C CA . GLY A 1 57 ? 9.891 5.446 11.066 1.00 0.00 57 GLY A CA 8
ATOM 11663 C C . GLY A 1 57 ? 11.354 5.260 10.712 1.00 0.00 57 GLY A C 8
ATOM 11664 O O . GLY A 1 57 ? 12.222 5.950 11.248 1.00 0.00 57 GLY A O 8
ATOM 11668 N N . SER A 1 58 ? 11.628 4.327 9.806 1.00 0.00 58 SER A N 8
ATOM 11669 C CA . SER A 1 58 ? 12.996 4.053 9.381 1.00 0.00 58 SER A CA 8
ATOM 11670 C C . SER A 1 58 ? 13.119 4.121 7.862 1.00 0.00 58 SER A C 8
ATOM 11671 O O . SER A 1 58 ? 13.964 3.450 7.268 1.00 0.00 58 SER A O 8
ATOM 11679 N N . ALA A 1 59 ? 12.273 4.935 7.238 1.00 0.00 59 ALA A N 8
ATOM 11680 C CA . ALA A 1 59 ? 12.290 5.089 5.789 1.00 0.00 59 ALA A CA 8
ATOM 11681 C C . ALA A 1 59 ? 12.346 6.560 5.394 1.00 0.00 59 ALA A C 8
ATOM 11682 O O . ALA A 1 59 ? 12.202 7.446 6.237 1.00 0.00 59 ALA A O 8
ATOM 11689 N N . SER A 1 60 ? 12.557 6.815 4.106 1.00 0.00 60 SER A N 8
ATOM 11690 C CA . SER A 1 60 ? 12.631 8.180 3.600 1.00 0.00 60 SER A CA 8
ATOM 11691 C C . SER A 1 60 ? 11.937 8.298 2.247 1.00 0.00 60 SER A C 8
ATOM 11692 O O . SER A 1 60 ? 11.893 7.339 1.478 1.00 0.00 60 SER A O 8
ATOM 11700 N N . ASN A 1 61 ? 11.399 9.485 1.966 1.00 0.00 61 ASN A N 8
ATOM 11701 C CA . ASN A 1 61 ? 10.700 9.752 0.706 1.00 0.00 61 ASN A CA 8
ATOM 11702 C C . ASN A 1 61 ? 9.843 8.563 0.275 1.00 0.00 61 ASN A C 8
ATOM 11703 O O . ASN A 1 61 ? 10.086 7.953 -0.767 1.00 0.00 61 ASN A O 8
ATOM 11714 N N . ILE A 1 62 ? 8.840 8.240 1.084 1.00 0.00 62 ILE A N 8
ATOM 11715 C CA . ILE A 1 62 ? 7.947 7.126 0.786 1.00 0.00 62 ILE A CA 8
ATOM 11716 C C . ILE A 1 62 ? 6.784 7.579 -0.091 1.00 0.00 62 ILE A C 8
ATOM 11717 O O . ILE A 1 62 ? 5.993 8.434 0.305 1.00 0.00 62 ILE A O 8
ATOM 11733 N N . THR A 1 63 ? 6.687 7.002 -1.285 1.00 0.00 63 THR A N 8
ATOM 11734 C CA . THR A 1 63 ? 5.619 7.352 -2.217 1.00 0.00 63 THR A CA 8
ATOM 11735 C C . THR A 1 63 ? 5.136 6.125 -2.984 1.00 0.00 63 THR A C 8
ATOM 11736 O O . THR A 1 63 ? 5.846 5.125 -3.089 1.00 0.00 63 THR A O 8
ATOM 11747 N N . LEU A 1 64 ? 3.922 6.211 -3.520 1.00 0.00 64 LEU A N 8
ATOM 11748 C CA . LEU A 1 64 ? 3.340 5.109 -4.279 1.00 0.00 64 LEU A CA 8
ATOM 11749 C C . LEU A 1 64 ? 3.360 5.406 -5.775 1.00 0.00 64 LEU A C 8
ATOM 11750 O O . LEU A 1 64 ? 2.959 6.486 -6.209 1.00 0.00 64 LEU A O 8
ATOM 11766 N N . ASP A 1 65 ? 3.829 4.441 -6.558 1.00 0.00 65 ASP A N 8
ATOM 11767 C CA . ASP A 1 65 ? 3.902 4.598 -8.007 1.00 0.00 65 ASP A CA 8
ATOM 11768 C C . ASP A 1 65 ? 3.242 3.421 -8.719 1.00 0.00 65 ASP A C 8
ATOM 11769 O O . ASP A 1 65 ? 3.170 2.317 -8.178 1.00 0.00 65 ASP A O 8
ATOM 11778 N N . ILE A 1 66 ? 2.765 3.663 -9.936 1.00 0.00 66 ILE A N 8
ATOM 11779 C CA . ILE A 1 66 ? 2.114 2.625 -10.723 1.00 0.00 66 ILE A CA 8
ATOM 11780 C C . ILE A 1 66 ? 3.147 1.798 -11.486 1.00 0.00 66 ILE A C 8
ATOM 11781 O O . ILE A 1 66 ? 4.134 2.332 -11.993 1.00 0.00 66 ILE A O 8
ATOM 11797 N N . GLU A 1 67 ? 2.910 0.493 -11.562 1.00 0.00 67 GLU A N 8
ATOM 11798 C CA . GLU A 1 67 ? 3.816 -0.410 -12.262 1.00 0.00 67 GLU A CA 8
ATOM 11799 C C . GLU A 1 67 ? 3.051 -1.579 -12.872 1.00 0.00 67 GLU A C 8
ATOM 11800 O O . GLU A 1 67 ? 2.219 -2.201 -12.212 1.00 0.00 67 GLU A O 8
ATOM 11812 N N . GLY A 1 68 ? 3.337 -1.872 -14.136 1.00 0.00 68 GLY A N 8
ATOM 11813 C CA . GLY A 1 68 ? 2.667 -2.964 -14.814 1.00 0.00 68 GLY A CA 8
ATOM 11814 C C . GLY A 1 68 ? 1.544 -2.487 -15.713 1.00 0.00 68 GLY A C 8
ATOM 11815 O O . GLY A 1 68 ? 0.939 -1.444 -15.463 1.00 0.00 68 GLY A O 8
ATOM 11819 N N . ASP A 1 69 ? 1.267 -3.251 -16.763 1.00 0.00 69 ASP A N 8
ATOM 11820 C CA . ASP A 1 69 ? 0.220 -2.913 -17.705 1.00 0.00 69 ASP A CA 8
ATOM 11821 C C . ASP A 1 69 ? -1.149 -2.880 -17.029 1.00 0.00 69 ASP A C 8
ATOM 11822 O O . ASP A 1 69 ? -2.079 -2.242 -17.522 1.00 0.00 69 ASP A O 8
ATOM 11831 N N . ASP A 1 70 ? -1.268 -3.572 -15.900 1.00 0.00 70 ASP A N 8
ATOM 11832 C CA . ASP A 1 70 ? -2.526 -3.621 -15.163 1.00 0.00 70 ASP A CA 8
ATOM 11833 C C . ASP A 1 70 ? -2.653 -2.444 -14.194 1.00 0.00 70 ASP A C 8
ATOM 11834 O O . ASP A 1 70 ? -3.678 -2.289 -13.530 1.00 0.00 70 ASP A O 8
ATOM 11843 N N . ASN A 1 71 ? -1.610 -1.620 -14.113 1.00 0.00 71 ASN A N 8
ATOM 11844 C CA . ASN A 1 71 ? -1.616 -0.466 -13.221 1.00 0.00 71 ASN A CA 8
ATOM 11845 C C . ASN A 1 71 ? -1.663 -0.911 -11.768 1.00 0.00 71 ASN A C 8
ATOM 11846 O O . ASN A 1 71 ? -2.702 -0.832 -11.113 1.00 0.00 71 ASN A O 8
ATOM 11857 N N . ILE A 1 72 ? -0.527 -1.383 -11.274 1.00 0.00 72 ILE A N 8
ATOM 11858 C CA . ILE A 1 72 ? -0.430 -1.848 -9.899 1.00 0.00 72 ILE A CA 8
ATOM 11859 C C . ILE A 1 72 ? 0.278 -0.819 -9.020 1.00 0.00 72 ILE A C 8
ATOM 11860 O O . ILE A 1 72 ? 1.387 -0.385 -9.333 1.00 0.00 72 ILE A O 8
ATOM 11876 N N . PRO A 1 73 ? -0.353 -0.412 -7.904 1.00 0.00 73 PRO A N 8
ATOM 11877 C CA . PRO A 1 73 ? 0.228 0.570 -6.984 1.00 0.00 73 PRO A CA 8
ATOM 11878 C C . PRO A 1 73 ? 1.382 -0.008 -6.172 1.00 0.00 73 PRO A C 8
ATOM 11879 O O . PRO A 1 73 ? 1.169 -0.736 -5.203 1.00 0.00 73 PRO A O 8
ATOM 11890 N N . VAL A 1 74 ? 2.605 0.320 -6.576 1.00 0.00 74 VAL A N 8
ATOM 11891 C CA . VAL A 1 74 ? 3.793 -0.169 -5.886 1.00 0.00 74 VAL A CA 8
ATOM 11892 C C . VAL A 1 74 ? 4.425 0.925 -5.031 1.00 0.00 74 VAL A C 8
ATOM 11893 O O . VAL A 1 74 ? 4.837 1.966 -5.542 1.00 0.00 74 VAL A O 8
ATOM 11906 N N . LEU A 1 75 ? 4.502 0.679 -3.727 1.00 0.00 75 LEU A N 8
ATOM 11907 C CA . LEU A 1 75 ? 5.087 1.640 -2.800 1.00 0.00 75 LEU A CA 8
ATOM 11908 C C . LEU A 1 75 ? 6.601 1.476 -2.737 1.00 0.00 75 LEU A C 8
ATOM 11909 O O . LEU A 1 75 ? 7.105 0.423 -2.348 1.00 0.00 75 LEU A O 8
ATOM 11925 N N . ARG A 1 76 ? 7.321 2.523 -3.126 1.00 0.00 76 ARG A N 8
ATOM 11926 C CA . ARG A 1 76 ? 8.779 2.493 -3.119 1.00 0.00 76 ARG A CA 8
ATOM 11927 C C . ARG A 1 76 ? 9.344 3.541 -2.165 1.00 0.00 76 ARG A C 8
ATOM 11928 O O . ARG A 1 76 ? 8.934 4.701 -2.187 1.00 0.00 76 ARG A O 8
ATOM 11949 N N . ALA A 1 77 ? 10.289 3.123 -1.329 1.00 0.00 77 ALA A N 8
ATOM 11950 C CA . ALA A 1 77 ? 10.913 4.024 -0.368 1.00 0.00 77 ALA A CA 8
ATOM 11951 C C . ALA A 1 77 ? 12.177 3.408 0.223 1.00 0.00 77 ALA A C 8
ATOM 11952 O O . ALA A 1 77 ? 12.248 2.198 0.437 1.00 0.00 77 ALA A O 8
ATOM 11959 N N . GLU A 1 78 ? 13.172 4.249 0.486 1.00 0.00 78 GLU A N 8
ATOM 11960 C CA . GLU A 1 78 ? 14.433 3.786 1.056 1.00 0.00 78 GLU A CA 8
ATOM 11961 C C . GLU A 1 78 ? 14.245 3.359 2.508 1.00 0.00 78 GLU A C 8
ATOM 11962 O O . GLU A 1 78 ? 13.979 4.186 3.379 1.00 0.00 78 GLU A O 8
ATOM 11974 N N . LEU A 1 79 ? 14.383 2.061 2.761 1.00 0.00 79 LEU A N 8
ATOM 11975 C CA . LEU A 1 79 ? 14.224 1.524 4.108 1.00 0.00 79 LEU A CA 8
ATOM 11976 C C . LEU A 1 79 ? 15.579 1.301 4.773 1.00 0.00 79 LEU A C 8
ATOM 11977 O O . LEU A 1 79 ? 16.577 1.043 4.101 1.00 0.00 79 LEU A O 8
ATOM 11993 N N . ASN A 1 80 ? 15.603 1.398 6.099 1.00 0.00 80 ASN A N 8
ATOM 11994 C CA . ASN A 1 80 ? 16.830 1.204 6.860 1.00 0.00 80 ASN A CA 8
ATOM 11995 C C . ASN A 1 80 ? 16.869 -0.196 7.474 1.00 0.00 80 ASN A C 8
ATOM 11996 O O . ASN A 1 80 ? 16.128 -0.488 8.413 1.00 0.00 80 ASN A O 8
ATOM 12007 N N . PRO A 1 81 ? 17.734 -1.084 6.951 1.00 0.00 81 PRO A N 8
ATOM 12008 C CA . PRO A 1 81 ? 17.858 -2.455 7.455 1.00 0.00 81 PRO A CA 8
ATOM 12009 C C . PRO A 1 81 ? 18.616 -2.524 8.775 1.00 0.00 81 PRO A C 8
ATOM 12010 O O . PRO A 1 81 ? 19.248 -1.553 9.192 1.00 0.00 81 PRO A O 8
ATOM 12021 N N . MET A 1 82 ? 18.552 -3.680 9.425 1.00 0.00 82 MET A N 8
ATOM 12022 C CA . MET A 1 82 ? 19.235 -3.883 10.697 1.00 0.00 82 MET A CA 8
ATOM 12023 C C . MET A 1 82 ? 20.720 -4.165 10.481 1.00 0.00 82 MET A C 8
ATOM 12024 O O . MET A 1 82 ? 21.533 -3.986 11.388 1.00 0.00 82 MET A O 8
ATOM 12038 N N . ASP A 1 83 ? 21.068 -4.606 9.275 1.00 0.00 83 ASP A N 8
ATOM 12039 C CA . ASP A 1 83 ? 22.455 -4.911 8.944 1.00 0.00 83 ASP A CA 8
ATOM 12040 C C . ASP A 1 83 ? 23.268 -3.632 8.783 1.00 0.00 83 ASP A C 8
ATOM 12041 O O . ASP A 1 83 ? 24.401 -3.540 9.256 1.00 0.00 83 ASP A O 8
ATOM 12050 N N . GLY A 1 84 ? 22.682 -2.646 8.112 1.00 0.00 84 GLY A N 8
ATOM 12051 C CA . GLY A 1 84 ? 23.367 -1.384 7.901 1.00 0.00 84 GLY A CA 8
ATOM 12052 C C . GLY A 1 84 ? 23.135 -0.822 6.512 1.00 0.00 84 GLY A C 8
ATOM 12053 O O . GLY A 1 84 ? 22.948 -1.572 5.554 1.00 0.00 84 GLY A O 8
ATOM 12057 N N . ASP A 1 85 ? 23.148 0.503 6.404 1.00 0.00 85 ASP A N 8
ATOM 12058 C CA . ASP A 1 85 ? 22.939 1.171 5.124 1.00 0.00 85 ASP A CA 8
ATOM 12059 C C . ASP A 1 85 ? 21.518 0.935 4.611 1.00 0.00 85 ASP A C 8
ATOM 12060 O O . ASP A 1 85 ? 21.099 -0.209 4.435 1.00 0.00 85 ASP A O 8
ATOM 12069 N N . PRO A 1 86 ? 20.755 2.016 4.361 1.00 0.00 86 PRO A N 8
ATOM 12070 C CA . PRO A 1 86 ? 19.379 1.909 3.866 1.00 0.00 86 PRO A CA 8
ATOM 12071 C C . PRO A 1 86 ? 19.322 1.409 2.426 1.00 0.00 86 PRO A C 8
ATOM 12072 O O . PRO A 1 86 ? 20.177 1.744 1.607 1.00 0.00 86 PRO A O 8
ATOM 12083 N N . VAL A 1 87 ? 18.308 0.604 2.124 1.00 0.00 87 VAL A N 8
ATOM 12084 C CA . VAL A 1 87 ? 18.140 0.058 0.783 1.00 0.00 87 VAL A CA 8
ATOM 12085 C C . VAL A 1 87 ? 16.760 0.391 0.224 1.00 0.00 87 VAL A C 8
ATOM 12086 O O . VAL A 1 87 ? 15.768 0.393 0.952 1.00 0.00 87 VAL A O 8
ATOM 12099 N N . GLU A 1 88 ? 16.706 0.670 -1.074 1.00 0.00 88 GLU A N 8
ATOM 12100 C CA . GLU A 1 88 ? 15.447 1.002 -1.730 1.00 0.00 88 GLU A CA 8
ATOM 12101 C C . GLU A 1 88 ? 14.500 -0.193 -1.723 1.00 0.00 88 GLU A C 8
ATOM 12102 O O . GLU A 1 88 ? 14.770 -1.215 -2.354 1.00 0.00 88 GLU A O 8
ATOM 12114 N N . ALA A 1 89 ? 13.390 -0.058 -1.007 1.00 0.00 89 ALA A N 8
ATOM 12115 C CA . ALA A 1 89 ? 12.403 -1.126 -0.920 1.00 0.00 89 ALA A CA 8
ATOM 12116 C C . ALA A 1 89 ? 11.173 -0.803 -1.760 1.00 0.00 89 ALA A C 8
ATOM 12117 O O . ALA A 1 89 ? 10.777 0.357 -1.878 1.00 0.00 89 ALA A O 8
ATOM 12124 N N . ASN A 1 90 ? 10.572 -1.835 -2.342 1.00 0.00 90 ASN A N 8
ATOM 12125 C CA . ASN A 1 90 ? 9.386 -1.658 -3.171 1.00 0.00 90 ASN A CA 8
ATOM 12126 C C . ASN A 1 90 ? 8.371 -2.768 -2.914 1.00 0.00 90 ASN A C 8
ATOM 12127 O O . ASN A 1 90 ? 8.677 -3.950 -3.072 1.00 0.00 90 ASN A O 8
ATOM 12138 N N . VAL A 1 91 ? 7.164 -2.380 -2.519 1.00 0.00 91 VAL A N 8
ATOM 12139 C CA . VAL A 1 91 ? 6.108 -3.345 -2.242 1.00 0.00 91 VAL A CA 8
ATOM 12140 C C . VAL A 1 91 ? 4.826 -2.985 -2.985 1.00 0.00 91 VAL A C 8
ATOM 12141 O O . VAL A 1 91 ? 4.431 -1.820 -3.036 1.00 0.00 91 VAL A O 8
ATOM 12154 N N . ASN A 1 92 ? 4.179 -3.993 -3.557 1.00 0.00 92 ASN A N 8
ATOM 12155 C CA . ASN A 1 92 ? 2.941 -3.788 -4.294 1.00 0.00 92 ASN A CA 8
ATOM 12156 C C . ASN A 1 92 ? 1.734 -3.966 -3.373 1.00 0.00 92 ASN A C 8
ATOM 12157 O O . ASN A 1 92 ? 1.407 -5.082 -2.973 1.00 0.00 92 ASN A O 8
ATOM 12168 N N . LEU A 1 93 ? 1.079 -2.857 -3.040 1.00 0.00 93 LEU A N 8
ATOM 12169 C CA . LEU A 1 93 ? -0.090 -2.888 -2.163 1.00 0.00 93 LEU A CA 8
ATOM 12170 C C . LEU A 1 93 ? -1.095 -3.940 -2.624 1.00 0.00 93 LEU A C 8
ATOM 12171 O O . LEU A 1 93 ? -1.703 -4.632 -1.809 1.00 0.00 93 LEU A O 8
ATOM 12187 N N . SER A 1 94 ? -1.256 -4.058 -3.938 1.00 0.00 94 SER A N 8
ATOM 12188 C CA . SER A 1 94 ? -2.181 -5.028 -4.515 1.00 0.00 94 SER A CA 8
ATOM 12189 C C . SER A 1 94 ? -1.816 -6.457 -4.110 1.00 0.00 94 SER A C 8
ATOM 12190 O O . SER A 1 94 ? -2.603 -7.383 -4.295 1.00 0.00 94 SER A O 8
ATOM 12198 N N . GLU A 1 95 ? -0.616 -6.636 -3.566 1.00 0.00 95 GLU A N 8
ATOM 12199 C CA . GLU A 1 95 ? -0.160 -7.956 -3.148 1.00 0.00 95 GLU A CA 8
ATOM 12200 C C . GLU A 1 95 ? -1.064 -8.538 -2.066 1.00 0.00 95 GLU A C 8
ATOM 12201 O O . GLU A 1 95 ? -1.456 -9.703 -2.134 1.00 0.00 95 GLU A O 8
ATOM 12213 N N . ARG A 1 96 ? -1.382 -7.727 -1.061 1.00 0.00 96 ARG A N 8
ATOM 12214 C CA . ARG A 1 96 ? -2.227 -8.177 0.040 1.00 0.00 96 ARG A CA 8
ATOM 12215 C C . ARG A 1 96 ? -3.212 -7.093 0.469 1.00 0.00 96 ARG A C 8
ATOM 12216 O O . ARG A 1 96 ? -3.481 -6.927 1.659 1.00 0.00 96 ARG A O 8
ATOM 12237 N N . ILE A 1 97 ? -3.755 -6.361 -0.497 1.00 0.00 97 ILE A N 8
ATOM 12238 C CA . ILE A 1 97 ? -4.713 -5.306 -0.195 1.00 0.00 97 ILE A CA 8
ATOM 12239 C C . ILE A 1 97 ? -6.006 -5.516 -0.973 1.00 0.00 97 ILE A C 8
ATOM 12240 O O . ILE A 1 97 ? -6.010 -5.495 -2.200 1.00 0.00 97 ILE A O 8
ATOM 12256 N N . GLY A 1 98 ? -7.103 -5.714 -0.252 1.00 0.00 98 GLY A N 8
ATOM 12257 C CA . GLY A 1 98 ? -8.382 -5.929 -0.903 1.00 0.00 98 GLY A CA 8
ATOM 12258 C C . GLY A 1 98 ? -9.406 -4.867 -0.554 1.00 0.00 98 GLY A C 8
ATOM 12259 O O . GLY A 1 98 ? -9.104 -3.912 0.162 1.00 0.00 98 GLY A O 8
ATOM 12263 N N . ASN A 1 99 ? -10.624 -5.039 -1.060 1.00 0.00 99 ASN A N 8
ATOM 12264 C CA . ASN A 1 99 ? -11.704 -4.095 -0.800 1.00 0.00 99 ASN A CA 8
ATOM 12265 C C . ASN A 1 99 ? -12.993 -4.833 -0.451 1.00 0.00 99 ASN A C 8
ATOM 12266 O O . ASN A 1 99 ? -13.661 -5.382 -1.327 1.00 0.00 99 ASN A O 8
ATOM 12277 N N . ASP A 1 100 ? -13.336 -4.843 0.833 1.00 0.00 100 ASP A N 8
ATOM 12278 C CA . ASP A 1 100 ? -14.544 -5.517 1.295 1.00 0.00 100 ASP A CA 8
ATOM 12279 C C . ASP A 1 100 ? -15.720 -4.548 1.358 1.00 0.00 100 ASP A C 8
ATOM 12280 O O . ASP A 1 100 ? -15.702 -3.583 2.122 1.00 0.00 100 ASP A O 8
ATOM 12289 N N . CYS A 1 101 ? -16.743 -4.813 0.550 1.00 0.00 101 CYS A N 8
ATOM 12290 C CA . CYS A 1 101 ? -17.931 -3.966 0.513 1.00 0.00 101 CYS A CA 8
ATOM 12291 C C . CYS A 1 101 ? -17.557 -2.509 0.259 1.00 0.00 101 CYS A C 8
ATOM 12292 O O . CYS A 1 101 ? -18.232 -1.594 0.729 1.00 0.00 101 CYS A O 8
ATOM 12300 N N . GLY A 1 102 ? -16.476 -2.302 -0.486 1.00 0.00 102 GLY A N 8
ATOM 12301 C CA . GLY A 1 102 ? -16.031 -0.955 -0.786 1.00 0.00 102 GLY A CA 8
ATOM 12302 C C . GLY A 1 102 ? -15.011 -0.440 0.213 1.00 0.00 102 GLY A C 8
ATOM 12303 O O . GLY A 1 102 ? -14.322 0.546 -0.048 1.00 0.00 102 GLY A O 8
ATOM 12307 N N . THR A 1 103 ? -14.915 -1.106 1.361 1.00 0.00 103 THR A N 8
ATOM 12308 C CA . THR A 1 103 ? -13.973 -0.707 2.399 1.00 0.00 103 THR A CA 8
ATOM 12309 C C . THR A 1 103 ? -12.605 -1.338 2.162 1.00 0.00 103 THR A C 8
ATOM 12310 O O . THR A 1 103 ? -12.506 -2.470 1.689 1.00 0.00 103 THR A O 8
ATOM 12321 N N . LEU A 1 104 ? -11.552 -0.598 2.495 1.00 0.00 104 LEU A N 8
ATOM 12322 C CA . LEU A 1 104 ? -10.189 -1.086 2.317 1.00 0.00 104 LEU A CA 8
ATOM 12323 C C . LEU A 1 104 ? -9.855 -2.156 3.352 1.00 0.00 104 LEU A C 8
ATOM 12324 O O . LEU A 1 104 ? -10.041 -1.953 4.552 1.00 0.00 104 LEU A O 8
ATOM 12340 N N . ILE A 1 105 ? -9.360 -3.295 2.879 1.00 0.00 105 ILE A N 8
ATOM 12341 C CA . ILE A 1 105 ? -9.000 -4.397 3.763 1.00 0.00 105 ILE A CA 8
ATOM 12342 C C . ILE A 1 105 ? -7.619 -4.945 3.421 1.00 0.00 105 ILE A C 8
ATOM 12343 O O . ILE A 1 105 ? -7.001 -4.530 2.441 1.00 0.00 105 ILE A O 8
ATOM 12359 N N . PHE A 1 106 ? -7.140 -5.878 4.236 1.00 0.00 106 PHE A N 8
ATOM 12360 C CA . PHE A 1 106 ? -5.833 -6.482 4.023 1.00 0.00 106 PHE A CA 8
ATOM 12361 C C . PHE A 1 106 ? -5.949 -8.003 3.942 1.00 0.00 106 PHE A C 8
ATOM 12362 O O . PHE A 1 106 ? -6.689 -8.621 4.707 1.00 0.00 106 PHE A O 8
ATOM 12379 N N . LEU A 1 107 ? -5.212 -8.597 3.010 1.00 0.00 107 LEU A N 8
ATOM 12380 C CA . LEU A 1 107 ? -5.231 -10.043 2.826 1.00 0.00 107 LEU A CA 8
ATOM 12381 C C . LEU A 1 107 ? -4.601 -10.750 4.022 1.00 0.00 107 LEU A C 8
ATOM 12382 O O . LEU A 1 107 ? -3.380 -10.763 4.176 1.00 0.00 107 LEU A O 8
ATOM 12398 N N . ALA A 1 108 ? -5.444 -11.337 4.866 1.00 0.00 108 ALA A N 8
ATOM 12399 C CA . ALA A 1 108 ? -4.972 -12.046 6.049 1.00 0.00 108 ALA A CA 8
ATOM 12400 C C . ALA A 1 108 ? -5.448 -13.495 6.047 1.00 0.00 108 ALA A C 8
ATOM 12401 O O . ALA A 1 108 ? -6.673 -13.714 5.942 1.00 0.00 108 ALA A O 8
ATOM 12409 N N . MET A 1 1 ? -4.863 -11.884 -2.796 1.00 0.00 1 MET A N 9
ATOM 12410 C CA . MET A 1 1 ? -4.913 -11.091 -4.052 1.00 0.00 1 MET A CA 9
ATOM 12411 C C . MET A 1 1 ? -5.569 -9.733 -3.820 1.00 0.00 1 MET A C 9
ATOM 12412 O O . MET A 1 1 ? -6.753 -9.652 -3.494 1.00 0.00 1 MET A O 9
ATOM 12428 N N . GLY A 1 2 ? -4.791 -8.669 -3.992 1.00 0.00 2 GLY A N 9
ATOM 12429 C CA . GLY A 1 2 ? -5.315 -7.330 -3.798 1.00 0.00 2 GLY A CA 9
ATOM 12430 C C . GLY A 1 2 ? -5.854 -6.727 -5.074 1.00 0.00 2 GLY A C 9
ATOM 12431 O O . GLY A 1 2 ? -5.374 -5.696 -5.545 1.00 0.00 2 GLY A O 9
ATOM 12435 N N . ASN A 1 3 ? -6.872 -7.373 -5.613 1.00 0.00 3 ASN A N 9
ATOM 12436 C CA . ASN A 1 3 ? -7.530 -6.922 -6.827 1.00 0.00 3 ASN A CA 9
ATOM 12437 C C . ASN A 1 3 ? -8.158 -5.547 -6.627 1.00 0.00 3 ASN A C 9
ATOM 12438 O O . ASN A 1 3 ? -8.548 -4.891 -7.592 1.00 0.00 3 ASN A O 9
ATOM 12449 N N . PHE A 1 4 ? -8.291 -5.126 -5.367 1.00 0.00 4 PHE A N 9
ATOM 12450 C CA . PHE A 1 4 ? -8.913 -3.844 -5.054 1.00 0.00 4 PHE A CA 9
ATOM 12451 C C . PHE A 1 4 ? -8.390 -2.736 -5.965 1.00 0.00 4 PHE A C 9
ATOM 12452 O O . PHE A 1 4 ? -9.124 -1.816 -6.321 1.00 0.00 4 PHE A O 9
ATOM 12469 N N . HIS A 1 5 ? -7.124 -2.835 -6.347 1.00 0.00 5 HIS A N 9
ATOM 12470 C CA . HIS A 1 5 ? -6.517 -1.845 -7.222 1.00 0.00 5 HIS A CA 9
ATOM 12471 C C . HIS A 1 5 ? -7.223 -1.816 -8.575 1.00 0.00 5 HIS A C 9
ATOM 12472 O O . HIS A 1 5 ? -7.410 -0.754 -9.168 1.00 0.00 5 HIS A O 9
ATOM 12487 N N . GLU A 1 6 ? -7.608 -2.994 -9.060 1.00 0.00 6 GLU A N 9
ATOM 12488 C CA . GLU A 1 6 ? -8.286 -3.106 -10.344 1.00 0.00 6 GLU A CA 9
ATOM 12489 C C . GLU A 1 6 ? -9.758 -2.715 -10.227 1.00 0.00 6 GLU A C 9
ATOM 12490 O O . GLU A 1 6 ? -10.382 -2.312 -11.209 1.00 0.00 6 GLU A O 9
ATOM 12502 N N . SER A 1 7 ? -10.307 -2.837 -9.022 1.00 0.00 7 SER A N 9
ATOM 12503 C CA . SER A 1 7 ? -11.705 -2.497 -8.783 1.00 0.00 7 SER A CA 9
ATOM 12504 C C . SER A 1 7 ? -11.832 -1.202 -7.983 1.00 0.00 7 SER A C 9
ATOM 12505 O O . SER A 1 7 ? -12.893 -0.908 -7.432 1.00 0.00 7 SER A O 9
ATOM 12513 N N . SER A 1 8 ? -10.751 -0.428 -7.922 1.00 0.00 8 SER A N 9
ATOM 12514 C CA . SER A 1 8 ? -10.760 0.833 -7.188 1.00 0.00 8 SER A CA 9
ATOM 12515 C C . SER A 1 8 ? -10.181 1.961 -8.034 1.00 0.00 8 SER A C 9
ATOM 12516 O O . SER A 1 8 ? -9.406 1.722 -8.960 1.00 0.00 8 SER A O 9
ATOM 12524 N N . ASN A 1 9 ? -10.561 3.191 -7.705 1.00 0.00 9 ASN A N 9
ATOM 12525 C CA . ASN A 1 9 ? -10.079 4.359 -8.428 1.00 0.00 9 ASN A CA 9
ATOM 12526 C C . ASN A 1 9 ? -9.376 5.324 -7.481 1.00 0.00 9 ASN A C 9
ATOM 12527 O O . ASN A 1 9 ? -9.578 5.280 -6.267 1.00 0.00 9 ASN A O 9
ATOM 12538 N N . ASN A 1 10 ? -8.549 6.193 -8.046 1.00 0.00 10 ASN A N 9
ATOM 12539 C CA . ASN A 1 10 ? -7.811 7.172 -7.255 1.00 0.00 10 ASN A CA 9
ATOM 12540 C C . ASN A 1 10 ? -6.902 6.480 -6.242 1.00 0.00 10 ASN A C 9
ATOM 12541 O O . ASN A 1 10 ? -7.038 6.677 -5.034 1.00 0.00 10 ASN A O 9
ATOM 12552 N N . ILE A 1 11 ? -5.973 5.673 -6.743 1.00 0.00 11 ILE A N 9
ATOM 12553 C CA . ILE A 1 11 ? -5.038 4.957 -5.881 1.00 0.00 11 ILE A CA 9
ATOM 12554 C C . ILE A 1 11 ? -3.739 5.744 -5.732 1.00 0.00 11 ILE A C 9
ATOM 12555 O O . ILE A 1 11 ? -3.025 5.970 -6.710 1.00 0.00 11 ILE A O 9
ATOM 12571 N N . TRP A 1 12 ? -3.442 6.165 -4.507 1.00 0.00 12 TRP A N 9
ATOM 12572 C CA . TRP A 1 12 ? -2.231 6.934 -4.237 1.00 0.00 12 TRP A CA 9
ATOM 12573 C C . TRP A 1 12 ? -1.856 6.864 -2.760 1.00 0.00 12 TRP A C 9
ATOM 12574 O O . TRP A 1 12 ? -2.476 6.135 -1.986 1.00 0.00 12 TRP A O 9
ATOM 12595 N N . LEU A 1 13 ? -0.837 7.628 -2.377 1.00 0.00 13 LEU A N 9
ATOM 12596 C CA . LEU A 1 13 ? -0.379 7.654 -0.992 1.00 0.00 13 LEU A CA 9
ATOM 12597 C C . LEU A 1 13 ? -0.229 9.087 -0.493 1.00 0.00 13 LEU A C 9
ATOM 12598 O O . LEU A 1 13 ? 0.097 9.992 -1.261 1.00 0.00 13 LEU A O 9
ATOM 12614 N N . GLU A 1 14 ? -0.468 9.286 0.800 1.00 0.00 14 GLU A N 9
ATOM 12615 C CA . GLU A 1 14 ? -0.360 10.608 1.405 1.00 0.00 14 GLU A CA 9
ATOM 12616 C C . GLU A 1 14 ? 0.678 10.606 2.523 1.00 0.00 14 GLU A C 9
ATOM 12617 O O . GLU A 1 14 ? 0.534 9.896 3.518 1.00 0.00 14 GLU A O 9
ATOM 12629 N N . ASP A 1 15 ? 1.724 11.406 2.350 1.00 0.00 15 ASP A N 9
ATOM 12630 C CA . ASP A 1 15 ? 2.792 11.500 3.340 1.00 0.00 15 ASP A CA 9
ATOM 12631 C C . ASP A 1 15 ? 3.506 10.159 3.513 1.00 0.00 15 ASP A C 9
ATOM 12632 O O . ASP A 1 15 ? 4.232 9.954 4.486 1.00 0.00 15 ASP A O 9
ATOM 12641 N N . GLY A 1 16 ? 3.304 9.251 2.560 1.00 0.00 16 GLY A N 9
ATOM 12642 C CA . GLY A 1 16 ? 3.942 7.950 2.624 1.00 0.00 16 GLY A CA 9
ATOM 12643 C C . GLY A 1 16 ? 3.528 7.142 3.840 1.00 0.00 16 GLY A C 9
ATOM 12644 O O . GLY A 1 16 ? 4.376 6.699 4.614 1.00 0.00 16 GLY A O 9
ATOM 12648 N N . HIS A 1 17 ? 2.224 6.938 4.004 1.00 0.00 17 HIS A N 9
ATOM 12649 C CA . HIS A 1 17 ? 1.710 6.165 5.130 1.00 0.00 17 HIS A CA 9
ATOM 12650 C C . HIS A 1 17 ? 0.195 5.989 5.041 1.00 0.00 17 HIS A C 9
ATOM 12651 O O . HIS A 1 17 ? -0.340 4.955 5.440 1.00 0.00 17 HIS A O 9
ATOM 12666 N N . ILE A 1 18 ? -0.492 6.997 4.513 1.00 0.00 18 ILE A N 9
ATOM 12667 C CA . ILE A 1 18 ? -1.943 6.938 4.372 1.00 0.00 18 ILE A CA 9
ATOM 12668 C C . ILE A 1 18 ? -2.338 6.528 2.956 1.00 0.00 18 ILE A C 9
ATOM 12669 O O . ILE A 1 18 ? -1.836 7.077 1.975 1.00 0.00 18 ILE A O 9
ATOM 12685 N N . LEU A 1 19 ? -3.241 5.558 2.860 1.00 0.00 19 LEU A N 9
ATOM 12686 C CA . LEU A 1 19 ? -3.709 5.067 1.569 1.00 0.00 19 LEU A CA 9
ATOM 12687 C C . LEU A 1 19 ? -5.163 5.457 1.336 1.00 0.00 19 LEU A C 9
ATOM 12688 O O . LEU A 1 19 ? -5.985 5.395 2.248 1.00 0.00 19 LEU A O 9
ATOM 12704 N N . HIS A 1 20 ? -5.474 5.852 0.106 1.00 0.00 20 HIS A N 9
ATOM 12705 C CA . HIS A 1 20 ? -6.833 6.243 -0.252 1.00 0.00 20 HIS A CA 9
ATOM 12706 C C . HIS A 1 20 ? -7.222 5.637 -1.595 1.00 0.00 20 HIS A C 9
ATOM 12707 O O . HIS A 1 20 ? -6.447 5.675 -2.551 1.00 0.00 20 HIS A O 9
ATOM 12722 N N . ALA A 1 21 ? -8.421 5.072 -1.661 1.00 0.00 21 ALA A N 9
ATOM 12723 C CA . ALA A 1 21 ? -8.902 4.453 -2.888 1.00 0.00 21 ALA A CA 9
ATOM 12724 C C . ALA A 1 21 ? -10.413 4.260 -2.854 1.00 0.00 21 ALA A C 9
ATOM 12725 O O . ALA A 1 21 ? -10.984 3.928 -1.815 1.00 0.00 21 ALA A O 9
ATOM 12732 N N . GLU A 1 22 ? -11.055 4.470 -3.998 1.00 0.00 22 GLU A N 9
ATOM 12733 C CA . GLU A 1 22 ? -12.502 4.319 -4.102 1.00 0.00 22 GLU A CA 9
ATOM 12734 C C . GLU A 1 22 ? -12.863 2.924 -4.602 1.00 0.00 22 GLU A C 9
ATOM 12735 O O . GLU A 1 22 ? -12.836 2.658 -5.803 1.00 0.00 22 GLU A O 9
ATOM 12747 N N . CYS A 1 23 ? -13.198 2.036 -3.672 1.00 0.00 23 CYS A N 9
ATOM 12748 C CA . CYS A 1 23 ? -13.561 0.667 -4.020 1.00 0.00 23 CYS A CA 9
ATOM 12749 C C . CYS A 1 23 ? -15.073 0.476 -3.985 1.00 0.00 23 CYS A C 9
ATOM 12750 O O . CYS A 1 23 ? -15.757 1.016 -3.116 1.00 0.00 23 CYS A O 9
ATOM 12758 N N . GLY A 1 24 ? -15.589 -0.296 -4.936 1.00 0.00 24 GLY A N 9
ATOM 12759 C CA . GLY A 1 24 ? -17.017 -0.545 -4.996 1.00 0.00 24 GLY A CA 9
ATOM 12760 C C . GLY A 1 24 ? -17.462 -1.610 -4.013 1.00 0.00 24 GLY A C 9
ATOM 12761 O O . GLY A 1 24 ? -16.646 -2.167 -3.279 1.00 0.00 24 GLY A O 9
ATOM 12765 N N . ASN A 1 25 ? -18.761 -1.892 -3.997 1.00 0.00 25 ASN A N 9
ATOM 12766 C CA . ASN A 1 25 ? -19.314 -2.898 -3.095 1.00 0.00 25 ASN A CA 9
ATOM 12767 C C . ASN A 1 25 ? -19.876 -4.080 -3.880 1.00 0.00 25 ASN A C 9
ATOM 12768 O O . ASN A 1 25 ? -19.772 -5.229 -3.450 1.00 0.00 25 ASN A O 9
ATOM 12779 N N . GLY A 1 26 ? -20.471 -3.790 -5.032 1.00 0.00 26 GLY A N 9
ATOM 12780 C CA . GLY A 1 26 ? -21.041 -4.837 -5.858 1.00 0.00 26 GLY A CA 9
ATOM 12781 C C . GLY A 1 26 ? -22.222 -4.348 -6.671 1.00 0.00 26 GLY A C 9
ATOM 12782 O O . GLY A 1 26 ? -22.501 -4.866 -7.753 1.00 0.00 26 GLY A O 9
ATOM 12786 N N . GLU A 1 27 ? -22.916 -3.344 -6.148 1.00 0.00 27 GLU A N 9
ATOM 12787 C CA . GLU A 1 27 ? -24.074 -2.776 -6.825 1.00 0.00 27 GLU A CA 9
ATOM 12788 C C . GLU A 1 27 ? -23.662 -2.088 -8.124 1.00 0.00 27 GLU A C 9
ATOM 12789 O O . GLU A 1 27 ? -24.432 -2.033 -9.082 1.00 0.00 27 GLU A O 9
ATOM 12801 N N . GLY A 1 28 ? -22.443 -1.560 -8.143 1.00 0.00 28 GLY A N 9
ATOM 12802 C CA . GLY A 1 28 ? -21.946 -0.877 -9.322 1.00 0.00 28 GLY A CA 9
ATOM 12803 C C . GLY A 1 28 ? -21.363 0.489 -9.004 1.00 0.00 28 GLY A C 9
ATOM 12804 O O . GLY A 1 28 ? -20.799 1.147 -9.878 1.00 0.00 28 GLY A O 9
ATOM 12808 N N . ASP A 1 29 ? -21.497 0.916 -7.751 1.00 0.00 29 ASP A N 9
ATOM 12809 C CA . ASP A 1 29 ? -20.978 2.210 -7.325 1.00 0.00 29 ASP A CA 9
ATOM 12810 C C . ASP A 1 29 ? -19.651 2.050 -6.594 1.00 0.00 29 ASP A C 9
ATOM 12811 O O . ASP A 1 29 ? -19.272 0.945 -6.204 1.00 0.00 29 ASP A O 9
ATOM 12820 N N . TYR A 1 30 ? -18.948 3.162 -6.413 1.00 0.00 30 TYR A N 9
ATOM 12821 C CA . TYR A 1 30 ? -17.660 3.151 -5.731 1.00 0.00 30 TYR A CA 9
ATOM 12822 C C . TYR A 1 30 ? -17.782 3.729 -4.324 1.00 0.00 30 TYR A C 9
ATOM 12823 O O . TYR A 1 30 ? -18.692 4.508 -4.039 1.00 0.00 30 TYR A O 9
ATOM 12841 N N . VAL A 1 31 ? -16.861 3.341 -3.448 1.00 0.00 31 VAL A N 9
ATOM 12842 C CA . VAL A 1 31 ? -16.867 3.819 -2.070 1.00 0.00 31 VAL A CA 9
ATOM 12843 C C . VAL A 1 31 ? -15.470 4.233 -1.622 1.00 0.00 31 VAL A C 9
ATOM 12844 O O . VAL A 1 31 ? -14.567 3.403 -1.522 1.00 0.00 31 VAL A O 9
ATOM 12857 N N . GLU A 1 32 ? -15.298 5.524 -1.355 1.00 0.00 32 GLU A N 9
ATOM 12858 C CA . GLU A 1 32 ? -14.017 6.053 -0.919 1.00 0.00 32 GLU A CA 9
ATOM 12859 C C . GLU A 1 32 ? -13.594 5.448 0.416 1.00 0.00 32 GLU A C 9
ATOM 12860 O O . GLU A 1 32 ? -14.316 5.544 1.409 1.00 0.00 32 GLU A O 9
ATOM 12872 N N . SER A 1 33 ? -12.418 4.833 0.432 1.00 0.00 33 SER A N 9
ATOM 12873 C CA . SER A 1 33 ? -11.890 4.218 1.644 1.00 0.00 33 SER A CA 9
ATOM 12874 C C . SER A 1 33 ? -10.401 4.512 1.784 1.00 0.00 33 SER A C 9
ATOM 12875 O O . SER A 1 33 ? -9.769 5.010 0.853 1.00 0.00 33 SER A O 9
ATOM 12883 N N . THR A 1 34 ? -9.843 4.209 2.951 1.00 0.00 34 THR A N 9
ATOM 12884 C CA . THR A 1 34 ? -8.428 4.452 3.198 1.00 0.00 34 THR A CA 9
ATOM 12885 C C . THR A 1 34 ? -7.830 3.378 4.100 1.00 0.00 34 THR A C 9
ATOM 12886 O O . THR A 1 34 ? -8.542 2.716 4.855 1.00 0.00 34 THR A O 9
ATOM 12897 N N . LEU A 1 35 ? -6.513 3.213 4.014 1.00 0.00 35 LEU A N 9
ATOM 12898 C CA . LEU A 1 35 ? -5.807 2.224 4.818 1.00 0.00 35 LEU A CA 9
ATOM 12899 C C . LEU A 1 35 ? -4.489 2.791 5.335 1.00 0.00 35 LEU A C 9
ATOM 12900 O O . LEU A 1 35 ? -3.750 3.440 4.595 1.00 0.00 35 LEU A O 9
ATOM 12916 N N . ASP A 1 36 ? -4.199 2.541 6.607 1.00 0.00 36 ASP A N 9
ATOM 12917 C CA . ASP A 1 36 ? -2.969 3.026 7.217 1.00 0.00 36 ASP A CA 9
ATOM 12918 C C . ASP A 1 36 ? -1.887 1.956 7.167 1.00 0.00 36 ASP A C 9
ATOM 12919 O O . ASP A 1 36 ? -2.065 0.852 7.672 1.00 0.00 36 ASP A O 9
ATOM 12928 N N . LEU A 1 37 ? -0.771 2.289 6.543 1.00 0.00 37 LEU A N 9
ATOM 12929 C CA . LEU A 1 37 ? 0.347 1.362 6.425 1.00 0.00 37 LEU A CA 9
ATOM 12930 C C . LEU A 1 37 ? 1.273 1.486 7.621 1.00 0.00 37 LEU A C 9
ATOM 12931 O O . LEU A 1 37 ? 1.927 0.522 8.019 1.00 0.00 37 LEU A O 9
ATOM 12947 N N . ASP A 1 38 ? 1.316 2.684 8.197 1.00 0.00 38 ASP A N 9
ATOM 12948 C CA . ASP A 1 38 ? 2.156 2.942 9.357 1.00 0.00 38 ASP A CA 9
ATOM 12949 C C . ASP A 1 38 ? 1.809 1.987 10.493 1.00 0.00 38 ASP A C 9
ATOM 12950 O O . ASP A 1 38 ? 2.550 1.875 11.469 1.00 0.00 38 ASP A O 9
ATOM 12959 N N . TYR A 1 39 ? 0.678 1.295 10.360 1.00 0.00 39 TYR A N 9
ATOM 12960 C CA . TYR A 1 39 ? 0.250 0.349 11.385 1.00 0.00 39 TYR A CA 9
ATOM 12961 C C . TYR A 1 39 ? -0.061 -1.026 10.787 1.00 0.00 39 TYR A C 9
ATOM 12962 O O . TYR A 1 39 ? -0.479 -1.939 11.501 1.00 0.00 39 TYR A O 9
ATOM 12980 N N . TYR A 1 40 ? 0.146 -1.173 9.479 1.00 0.00 40 TYR A N 9
ATOM 12981 C CA . TYR A 1 40 ? -0.112 -2.440 8.804 1.00 0.00 40 TYR A CA 9
ATOM 12982 C C . TYR A 1 40 ? 1.163 -3.001 8.173 1.00 0.00 40 TYR A C 9
ATOM 12983 O O . TYR A 1 40 ? 1.293 -4.212 7.993 1.00 0.00 40 TYR A O 9
ATOM 13001 N N . ILE A 1 41 ? 2.100 -2.117 7.838 1.00 0.00 41 ILE A N 9
ATOM 13002 C CA . ILE A 1 41 ? 3.358 -2.534 7.227 1.00 0.00 41 ILE A CA 9
ATOM 13003 C C . ILE A 1 41 ? 4.553 -2.083 8.064 1.00 0.00 41 ILE A C 9
ATOM 13004 O O . ILE A 1 41 ? 4.542 -1.002 8.650 1.00 0.00 41 ILE A O 9
ATOM 13020 N N . GLY A 1 42 ? 5.585 -2.921 8.106 1.00 0.00 42 GLY A N 9
ATOM 13021 C CA . GLY A 1 42 ? 6.777 -2.595 8.865 1.00 0.00 42 GLY A CA 9
ATOM 13022 C C . GLY A 1 42 ? 8.044 -2.773 8.052 1.00 0.00 42 GLY A C 9
ATOM 13023 O O . GLY A 1 42 ? 7.998 -3.249 6.917 1.00 0.00 42 GLY A O 9
ATOM 13027 N N . ASN A 1 43 ? 9.177 -2.390 8.630 1.00 0.00 43 ASN A N 9
ATOM 13028 C CA . ASN A 1 43 ? 10.461 -2.512 7.948 1.00 0.00 43 ASN A CA 9
ATOM 13029 C C . ASN A 1 43 ? 11.204 -3.764 8.403 1.00 0.00 43 ASN A C 9
ATOM 13030 O O . ASN A 1 43 ? 11.658 -3.849 9.544 1.00 0.00 43 ASN A O 9
ATOM 13041 N N . ASP A 1 44 ? 11.326 -4.732 7.501 1.00 0.00 44 ASP A N 9
ATOM 13042 C CA . ASP A 1 44 ? 12.017 -5.979 7.806 1.00 0.00 44 ASP A CA 9
ATOM 13043 C C . ASP A 1 44 ? 13.317 -6.090 7.015 1.00 0.00 44 ASP A C 9
ATOM 13044 O O . ASP A 1 44 ? 13.313 -6.479 5.848 1.00 0.00 44 ASP A O 9
ATOM 13053 N N . ASP A 1 45 ? 14.428 -5.746 7.659 1.00 0.00 45 ASP A N 9
ATOM 13054 C CA . ASP A 1 45 ? 15.734 -5.810 7.013 1.00 0.00 45 ASP A CA 9
ATOM 13055 C C . ASP A 1 45 ? 15.776 -4.911 5.781 1.00 0.00 45 ASP A C 9
ATOM 13056 O O . ASP A 1 45 ? 16.210 -5.329 4.707 1.00 0.00 45 ASP A O 9
ATOM 13065 N N . GLY A 1 46 ? 15.321 -3.673 5.944 1.00 0.00 46 GLY A N 9
ATOM 13066 C CA . GLY A 1 46 ? 15.314 -2.735 4.837 1.00 0.00 46 GLY A CA 9
ATOM 13067 C C . GLY A 1 46 ? 14.321 -3.117 3.756 1.00 0.00 46 GLY A C 9
ATOM 13068 O O . GLY A 1 46 ? 14.409 -2.635 2.627 1.00 0.00 46 GLY A O 9
ATOM 13072 N N . SER A 1 47 ? 13.372 -3.984 4.099 1.00 0.00 47 SER A N 9
ATOM 13073 C CA . SER A 1 47 ? 12.360 -4.426 3.147 1.00 0.00 47 SER A CA 9
ATOM 13074 C C . SER A 1 47 ? 10.959 -4.249 3.723 1.00 0.00 47 SER A C 9
ATOM 13075 O O . SER A 1 47 ? 10.788 -4.103 4.933 1.00 0.00 47 SER A O 9
ATOM 13083 N N . PHE A 1 48 ? 9.959 -4.264 2.847 1.00 0.00 48 PHE A N 9
ATOM 13084 C CA . PHE A 1 48 ? 8.572 -4.105 3.269 1.00 0.00 48 PHE A CA 9
ATOM 13085 C C . PHE A 1 48 ? 8.001 -5.429 3.769 1.00 0.00 48 PHE A C 9
ATOM 13086 O O . PHE A 1 48 ? 8.273 -6.487 3.202 1.00 0.00 48 PHE A O 9
ATOM 13103 N N . SER A 1 49 ? 7.211 -5.362 4.836 1.00 0.00 49 SER A N 9
ATOM 13104 C CA . SER A 1 49 ? 6.604 -6.558 5.412 1.00 0.00 49 SER A CA 9
ATOM 13105 C C . SER A 1 49 ? 5.107 -6.362 5.632 1.00 0.00 49 SER A C 9
ATOM 13106 O O . SER A 1 49 ? 4.682 -5.382 6.245 1.00 0.00 49 SER A O 9
ATOM 13114 N N . TRP A 1 50 ? 4.312 -7.301 5.128 1.00 0.00 50 TRP A N 9
ATOM 13115 C CA . TRP A 1 50 ? 2.863 -7.234 5.271 1.00 0.00 50 TRP A CA 9
ATOM 13116 C C . TRP A 1 50 ? 2.438 -7.626 6.682 1.00 0.00 50 TRP A C 9
ATOM 13117 O O . TRP A 1 50 ? 2.670 -8.752 7.121 1.00 0.00 50 TRP A O 9
ATOM 13138 N N . GLY A 1 51 ? 1.815 -6.689 7.388 1.00 0.00 51 GLY A N 9
ATOM 13139 C CA . GLY A 1 51 ? 1.368 -6.955 8.743 1.00 0.00 51 GLY A CA 9
ATOM 13140 C C . GLY A 1 51 ? 2.234 -6.280 9.790 1.00 0.00 51 GLY A C 9
ATOM 13141 O O . GLY A 1 51 ? 2.081 -6.532 10.985 1.00 0.00 51 GLY A O 9
ATOM 13145 N N . GLY A 1 52 ? 3.146 -5.418 9.346 1.00 0.00 52 GLY A N 9
ATOM 13146 C CA . GLY A 1 52 ? 4.018 -4.721 10.271 1.00 0.00 52 GLY A CA 9
ATOM 13147 C C . GLY A 1 52 ? 3.479 -3.359 10.658 1.00 0.00 52 GLY A C 9
ATOM 13148 O O . GLY A 1 52 ? 2.266 -3.151 10.693 1.00 0.00 52 GLY A O 9
ATOM 13152 N N . GLU A 1 53 ? 4.381 -2.427 10.949 1.00 0.00 53 GLU A N 9
ATOM 13153 C CA . GLU A 1 53 ? 3.987 -1.077 11.334 1.00 0.00 53 GLU A CA 9
ATOM 13154 C C . GLU A 1 53 ? 5.211 -0.204 11.587 1.00 0.00 53 GLU A C 9
ATOM 13155 O O . GLU A 1 53 ? 6.296 -0.707 11.877 1.00 0.00 53 GLU A O 9
ATOM 13167 N N . ASN A 1 54 ? 5.028 1.108 11.473 1.00 0.00 54 ASN A N 9
ATOM 13168 C CA . ASN A 1 54 ? 6.116 2.056 11.687 1.00 0.00 54 ASN A CA 9
ATOM 13169 C C . ASN A 1 54 ? 7.205 1.884 10.633 1.00 0.00 54 ASN A C 9
ATOM 13170 O O . ASN A 1 54 ? 8.374 2.180 10.881 1.00 0.00 54 ASN A O 9
ATOM 13181 N N . PHE A 1 55 ? 6.815 1.404 9.455 1.00 0.00 55 PHE A N 9
ATOM 13182 C CA . PHE A 1 55 ? 7.761 1.196 8.364 1.00 0.00 55 PHE A CA 9
ATOM 13183 C C . PHE A 1 55 ? 8.472 2.499 8.006 1.00 0.00 55 PHE A C 9
ATOM 13184 O O . PHE A 1 55 ? 9.674 2.510 7.738 1.00 0.00 55 PHE A O 9
ATOM 13201 N N . SER A 1 56 ? 7.719 3.595 8.005 1.00 0.00 56 SER A N 9
ATOM 13202 C CA . SER A 1 56 ? 8.272 4.905 7.680 1.00 0.00 56 SER A CA 9
ATOM 13203 C C . SER A 1 56 ? 9.217 5.390 8.777 1.00 0.00 56 SER A C 9
ATOM 13204 O O . SER A 1 56 ? 10.087 6.225 8.533 1.00 0.00 56 SER A O 9
ATOM 13212 N N . GLY A 1 57 ? 9.039 4.863 9.986 1.00 0.00 57 GLY A N 9
ATOM 13213 C CA . GLY A 1 57 ? 9.884 5.258 11.101 1.00 0.00 57 GLY A CA 9
ATOM 13214 C C . GLY A 1 57 ? 11.363 5.172 10.775 1.00 0.00 57 GLY A C 9
ATOM 13215 O O . GLY A 1 57 ? 12.178 5.879 11.367 1.00 0.00 57 GLY A O 9
ATOM 13219 N N . SER A 1 58 ? 11.710 4.303 9.830 1.00 0.00 58 SER A N 9
ATOM 13220 C CA . SER A 1 58 ? 13.101 4.130 9.427 1.00 0.00 58 SER A CA 9
ATOM 13221 C C . SER A 1 58 ? 13.238 4.181 7.908 1.00 0.00 58 SER A C 9
ATOM 13222 O O . SER A 1 58 ? 14.123 3.546 7.334 1.00 0.00 58 SER A O 9
ATOM 13230 N N . ALA A 1 59 ? 12.358 4.940 7.263 1.00 0.00 59 ALA A N 9
ATOM 13231 C CA . ALA A 1 59 ? 12.383 5.074 5.812 1.00 0.00 59 ALA A CA 9
ATOM 13232 C C . ALA A 1 59 ? 12.470 6.539 5.397 1.00 0.00 59 ALA A C 9
ATOM 13233 O O . ALA A 1 59 ? 12.369 7.438 6.232 1.00 0.00 59 ALA A O 9
ATOM 13240 N N . SER A 1 60 ? 12.658 6.772 4.102 1.00 0.00 60 SER A N 9
ATOM 13241 C CA . SER A 1 60 ? 12.759 8.129 3.577 1.00 0.00 60 SER A CA 9
ATOM 13242 C C . SER A 1 60 ? 12.074 8.238 2.218 1.00 0.00 60 SER A C 9
ATOM 13243 O O . SER A 1 60 ? 12.016 7.268 1.464 1.00 0.00 60 SER A O 9
ATOM 13251 N N . ASN A 1 61 ? 11.558 9.431 1.916 1.00 0.00 61 ASN A N 9
ATOM 13252 C CA . ASN A 1 61 ? 10.871 9.690 0.648 1.00 0.00 61 ASN A CA 9
ATOM 13253 C C . ASN A 1 61 ? 9.997 8.508 0.230 1.00 0.00 61 ASN A C 9
ATOM 13254 O O . ASN A 1 61 ? 10.254 7.859 -0.784 1.00 0.00 61 ASN A O 9
ATOM 13265 N N . ILE A 1 62 ? 8.965 8.236 1.020 1.00 0.00 62 ILE A N 9
ATOM 13266 C CA . ILE A 1 62 ? 8.053 7.134 0.735 1.00 0.00 62 ILE A CA 9
ATOM 13267 C C . ILE A 1 62 ? 6.886 7.601 -0.128 1.00 0.00 62 ILE A C 9
ATOM 13268 O O . ILE A 1 62 ? 6.143 8.506 0.253 1.00 0.00 62 ILE A O 9
ATOM 13284 N N . THR A 1 63 ? 6.729 6.981 -1.294 1.00 0.00 63 THR A N 9
ATOM 13285 C CA . THR A 1 63 ? 5.651 7.339 -2.210 1.00 0.00 63 THR A CA 9
ATOM 13286 C C . THR A 1 63 ? 5.141 6.114 -2.963 1.00 0.00 63 THR A C 9
ATOM 13287 O O . THR A 1 63 ? 5.859 5.127 -3.122 1.00 0.00 63 THR A O 9
ATOM 13298 N N . LEU A 1 64 ? 3.897 6.185 -3.426 1.00 0.00 64 LEU A N 9
ATOM 13299 C CA . LEU A 1 64 ? 3.289 5.083 -4.164 1.00 0.00 64 LEU A CA 9
ATOM 13300 C C . LEU A 1 64 ? 3.218 5.399 -5.655 1.00 0.00 64 LEU A C 9
ATOM 13301 O O . LEU A 1 64 ? 2.712 6.448 -6.054 1.00 0.00 64 LEU A O 9
ATOM 13317 N N . ASP A 1 65 ? 3.727 4.484 -6.474 1.00 0.00 65 ASP A N 9
ATOM 13318 C CA . ASP A 1 65 ? 3.722 4.665 -7.921 1.00 0.00 65 ASP A CA 9
ATOM 13319 C C . ASP A 1 65 ? 3.128 3.446 -8.622 1.00 0.00 65 ASP A C 9
ATOM 13320 O O . ASP A 1 65 ? 3.167 2.334 -8.096 1.00 0.00 65 ASP A O 9
ATOM 13329 N N . ILE A 1 66 ? 2.579 3.665 -9.813 1.00 0.00 66 ILE A N 9
ATOM 13330 C CA . ILE A 1 66 ? 1.979 2.589 -10.589 1.00 0.00 66 ILE A CA 9
ATOM 13331 C C . ILE A 1 66 ? 3.041 1.857 -11.407 1.00 0.00 66 ILE A C 9
ATOM 13332 O O . ILE A 1 66 ? 3.998 2.466 -11.888 1.00 0.00 66 ILE A O 9
ATOM 13348 N N . GLU A 1 67 ? 2.865 0.550 -11.561 1.00 0.00 67 GLU A N 9
ATOM 13349 C CA . GLU A 1 67 ? 3.806 -0.265 -12.320 1.00 0.00 67 GLU A CA 9
ATOM 13350 C C . GLU A 1 67 ? 3.084 -1.395 -13.046 1.00 0.00 67 GLU A C 9
ATOM 13351 O O . GLU A 1 67 ? 2.206 -2.048 -12.481 1.00 0.00 67 GLU A O 9
ATOM 13363 N N . GLY A 1 68 ? 3.461 -1.622 -14.300 1.00 0.00 68 GLY A N 9
ATOM 13364 C CA . GLY A 1 68 ? 2.839 -2.674 -15.082 1.00 0.00 68 GLY A CA 9
ATOM 13365 C C . GLY A 1 68 ? 1.690 -2.166 -15.930 1.00 0.00 68 GLY A C 9
ATOM 13366 O O . GLY A 1 68 ? 1.252 -1.026 -15.775 1.00 0.00 68 GLY A O 9
ATOM 13370 N N . ASP A 1 69 ? 1.201 -3.014 -16.828 1.00 0.00 69 ASP A N 9
ATOM 13371 C CA . ASP A 1 69 ? 0.094 -2.647 -17.705 1.00 0.00 69 ASP A CA 9
ATOM 13372 C C . ASP A 1 69 ? -1.242 -2.724 -16.970 1.00 0.00 69 ASP A C 9
ATOM 13373 O O . ASP A 1 69 ? -2.233 -2.136 -17.403 1.00 0.00 69 ASP A O 9
ATOM 13382 N N . ASP A 1 70 ? -1.266 -3.454 -15.857 1.00 0.00 70 ASP A N 9
ATOM 13383 C CA . ASP A 1 70 ? -2.484 -3.605 -15.069 1.00 0.00 70 ASP A CA 9
ATOM 13384 C C . ASP A 1 70 ? -2.659 -2.447 -14.087 1.00 0.00 70 ASP A C 9
ATOM 13385 O O . ASP A 1 70 ? -3.700 -2.325 -13.442 1.00 0.00 70 ASP A O 9
ATOM 13394 N N . ASN A 1 71 ? -1.636 -1.602 -13.972 1.00 0.00 71 ASN A N 9
ATOM 13395 C CA . ASN A 1 71 ? -1.683 -0.462 -13.063 1.00 0.00 71 ASN A CA 9
ATOM 13396 C C . ASN A 1 71 ? -1.719 -0.930 -11.618 1.00 0.00 71 ASN A C 9
ATOM 13397 O O . ASN A 1 71 ? -2.755 -0.867 -10.955 1.00 0.00 71 ASN A O 9
ATOM 13408 N N . ILE A 1 72 ? -0.579 -1.406 -11.139 1.00 0.00 72 ILE A N 9
ATOM 13409 C CA . ILE A 1 72 ? -0.471 -1.894 -9.774 1.00 0.00 72 ILE A CA 9
ATOM 13410 C C . ILE A 1 72 ? 0.224 -0.870 -8.877 1.00 0.00 72 ILE A C 9
ATOM 13411 O O . ILE A 1 72 ? 1.408 -0.586 -9.052 1.00 0.00 72 ILE A O 9
ATOM 13427 N N . PRO A 1 73 ? -0.504 -0.302 -7.897 1.00 0.00 73 PRO A N 9
ATOM 13428 C CA . PRO A 1 73 ? 0.058 0.691 -6.974 1.00 0.00 73 PRO A CA 9
ATOM 13429 C C . PRO A 1 73 ? 1.171 0.109 -6.110 1.00 0.00 73 PRO A C 9
ATOM 13430 O O . PRO A 1 73 ? 0.909 -0.608 -5.144 1.00 0.00 73 PRO A O 9
ATOM 13441 N N . VAL A 1 74 ? 2.413 0.420 -6.464 1.00 0.00 74 VAL A N 9
ATOM 13442 C CA . VAL A 1 74 ? 3.566 -0.077 -5.722 1.00 0.00 74 VAL A CA 9
ATOM 13443 C C . VAL A 1 74 ? 4.206 1.029 -4.889 1.00 0.00 74 VAL A C 9
ATOM 13444 O O . VAL A 1 74 ? 4.521 2.103 -5.400 1.00 0.00 74 VAL A O 9
ATOM 13457 N N . LEU A 1 75 ? 4.400 0.753 -3.603 1.00 0.00 75 LEU A N 9
ATOM 13458 C CA . LEU A 1 75 ? 5.008 1.719 -2.696 1.00 0.00 75 LEU A CA 9
ATOM 13459 C C . LEU A 1 75 ? 6.520 1.534 -2.650 1.00 0.00 75 LEU A C 9
ATOM 13460 O O . LEU A 1 75 ? 7.014 0.487 -2.234 1.00 0.00 75 LEU A O 9
ATOM 13476 N N . ARG A 1 76 ? 7.250 2.556 -3.084 1.00 0.00 76 ARG A N 9
ATOM 13477 C CA . ARG A 1 76 ? 8.707 2.505 -3.098 1.00 0.00 76 ARG A CA 9
ATOM 13478 C C . ARG A 1 76 ? 9.302 3.539 -2.148 1.00 0.00 76 ARG A C 9
ATOM 13479 O O . ARG A 1 76 ? 8.899 4.702 -2.148 1.00 0.00 76 ARG A O 9
ATOM 13500 N N . ALA A 1 77 ? 10.266 3.107 -1.341 1.00 0.00 77 ALA A N 9
ATOM 13501 C CA . ALA A 1 77 ? 10.920 3.995 -0.388 1.00 0.00 77 ALA A CA 9
ATOM 13502 C C . ALA A 1 77 ? 12.196 3.367 0.163 1.00 0.00 77 ALA A C 9
ATOM 13503 O O . ALA A 1 77 ? 12.306 2.144 0.257 1.00 0.00 77 ALA A O 9
ATOM 13510 N N . GLU A 1 78 ? 13.156 4.210 0.527 1.00 0.00 78 GLU A N 9
ATOM 13511 C CA . GLU A 1 78 ? 14.424 3.736 1.071 1.00 0.00 78 GLU A CA 9
ATOM 13512 C C . GLU A 1 78 ? 14.264 3.316 2.528 1.00 0.00 78 GLU A C 9
ATOM 13513 O O . GLU A 1 78 ? 14.038 4.151 3.403 1.00 0.00 78 GLU A O 9
ATOM 13525 N N . LEU A 1 79 ? 14.378 2.016 2.781 1.00 0.00 79 LEU A N 9
ATOM 13526 C CA . LEU A 1 79 ? 14.242 1.485 4.132 1.00 0.00 79 LEU A CA 9
ATOM 13527 C C . LEU A 1 79 ? 15.608 1.254 4.771 1.00 0.00 79 LEU A C 9
ATOM 13528 O O . LEU A 1 79 ? 16.582 0.945 4.085 1.00 0.00 79 LEU A O 9
ATOM 13544 N N . ASN A 1 80 ? 15.667 1.398 6.091 1.00 0.00 80 ASN A N 9
ATOM 13545 C CA . ASN A 1 80 ? 16.907 1.199 6.830 1.00 0.00 80 ASN A CA 9
ATOM 13546 C C . ASN A 1 80 ? 16.945 -0.198 7.450 1.00 0.00 80 ASN A C 9
ATOM 13547 O O . ASN A 1 80 ? 16.208 -0.484 8.394 1.00 0.00 80 ASN A O 9
ATOM 13558 N N . PRO A 1 81 ? 17.802 -1.093 6.926 1.00 0.00 81 PRO A N 9
ATOM 13559 C CA . PRO A 1 81 ? 17.921 -2.461 7.435 1.00 0.00 81 PRO A CA 9
ATOM 13560 C C . PRO A 1 81 ? 18.653 -2.524 8.770 1.00 0.00 81 PRO A C 9
ATOM 13561 O O . PRO A 1 81 ? 19.271 -1.549 9.199 1.00 0.00 81 PRO A O 9
ATOM 13572 N N . MET A 1 82 ? 18.580 -3.679 9.419 1.00 0.00 82 MET A N 9
ATOM 13573 C CA . MET A 1 82 ? 19.237 -3.878 10.705 1.00 0.00 82 MET A CA 9
ATOM 13574 C C . MET A 1 82 ? 20.743 -4.041 10.528 1.00 0.00 82 MET A C 9
ATOM 13575 O O . MET A 1 82 ? 21.517 -3.780 11.449 1.00 0.00 82 MET A O 9
ATOM 13589 N N . ASP A 1 83 ? 21.154 -4.474 9.339 1.00 0.00 83 ASP A N 9
ATOM 13590 C CA . ASP A 1 83 ? 22.569 -4.670 9.046 1.00 0.00 83 ASP A CA 9
ATOM 13591 C C . ASP A 1 83 ? 23.273 -3.332 8.847 1.00 0.00 83 ASP A C 9
ATOM 13592 O O . ASP A 1 83 ? 24.383 -3.124 9.337 1.00 0.00 83 ASP A O 9
ATOM 13601 N N . GLY A 1 84 ? 22.620 -2.428 8.125 1.00 0.00 84 GLY A N 9
ATOM 13602 C CA . GLY A 1 84 ? 23.198 -1.121 7.874 1.00 0.00 84 GLY A CA 9
ATOM 13603 C C . GLY A 1 84 ? 23.010 -0.670 6.439 1.00 0.00 84 GLY A C 9
ATOM 13604 O O . GLY A 1 84 ? 22.770 -1.487 5.551 1.00 0.00 84 GLY A O 9
ATOM 13608 N N . ASP A 1 85 ? 23.118 0.636 6.213 1.00 0.00 85 ASP A N 9
ATOM 13609 C CA . ASP A 1 85 ? 22.958 1.196 4.876 1.00 0.00 85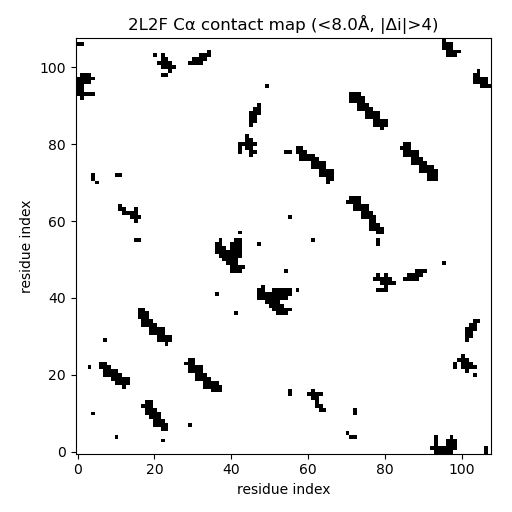 ASP A CA 9
ATOM 13610 C C . ASP A 1 85 ? 21.542 0.955 4.353 1.00 0.00 85 ASP A C 9
ATOM 13611 O O . ASP A 1 85 ? 21.181 -0.175 4.023 1.00 0.00 85 ASP A O 9
ATOM 13620 N N . PRO A 1 86 ? 20.715 2.015 4.267 1.00 0.00 86 PRO A N 9
ATOM 13621 C CA . PRO A 1 86 ? 19.337 1.898 3.779 1.00 0.00 86 PRO A CA 9
ATOM 13622 C C . PRO A 1 86 ? 19.279 1.516 2.304 1.00 0.00 86 PRO A C 9
ATOM 13623 O O . PRO A 1 86 ? 20.113 1.946 1.508 1.00 0.00 86 PRO A O 9
ATOM 13634 N N . VAL A 1 87 ? 18.288 0.705 1.946 1.00 0.00 87 VAL A N 9
ATOM 13635 C CA . VAL A 1 87 ? 18.124 0.266 0.566 1.00 0.00 87 VAL A CA 9
ATOM 13636 C C . VAL A 1 87 ? 16.719 0.565 0.057 1.00 0.00 87 VAL A C 9
ATOM 13637 O O . VAL A 1 87 ? 15.755 0.550 0.822 1.00 0.00 87 VAL A O 9
ATOM 13650 N N . GLU A 1 88 ? 16.610 0.837 -1.239 1.00 0.00 88 GLU A N 9
ATOM 13651 C CA . GLU A 1 88 ? 15.322 1.140 -1.850 1.00 0.00 88 GLU A CA 9
ATOM 13652 C C . GLU A 1 88 ? 14.401 -0.075 -1.804 1.00 0.00 88 GLU A C 9
ATOM 13653 O O . GLU A 1 88 ? 14.665 -1.091 -2.446 1.00 0.00 88 GLU A O 9
ATOM 13665 N N . ALA A 1 89 ? 13.318 0.039 -1.043 1.00 0.00 89 ALA A N 9
ATOM 13666 C CA . ALA A 1 89 ? 12.356 -1.047 -0.916 1.00 0.00 89 ALA A CA 9
ATOM 13667 C C . ALA A 1 89 ? 11.089 -0.743 -1.707 1.00 0.00 89 ALA A C 9
ATOM 13668 O O . ALA A 1 89 ? 10.667 0.409 -1.800 1.00 0.00 89 ALA A O 9
ATOM 13675 N N . ASN A 1 90 ? 10.488 -1.781 -2.278 1.00 0.00 90 ASN A N 9
ATOM 13676 C CA . ASN A 1 90 ? 9.270 -1.617 -3.062 1.00 0.00 90 ASN A CA 9
ATOM 13677 C C . ASN A 1 90 ? 8.264 -2.721 -2.749 1.00 0.00 90 ASN A C 9
ATOM 13678 O O . ASN A 1 90 ? 8.598 -3.905 -2.776 1.00 0.00 90 ASN A O 9
ATOM 13689 N N . VAL A 1 91 ? 7.031 -2.324 -2.456 1.00 0.00 91 VAL A N 9
ATOM 13690 C CA . VAL A 1 91 ? 5.977 -3.279 -2.142 1.00 0.00 91 VAL A CA 9
ATOM 13691 C C . VAL A 1 91 ? 4.685 -2.927 -2.872 1.00 0.00 91 VAL A C 9
ATOM 13692 O O . VAL A 1 91 ? 4.239 -1.780 -2.847 1.00 0.00 91 VAL A O 9
ATOM 13705 N N . ASN A 1 92 ? 4.089 -3.921 -3.518 1.00 0.00 92 ASN A N 9
ATOM 13706 C CA . ASN A 1 92 ? 2.849 -3.719 -4.252 1.00 0.00 92 ASN A CA 9
ATOM 13707 C C . ASN A 1 92 ? 1.647 -3.899 -3.327 1.00 0.00 92 ASN A C 9
ATOM 13708 O O . ASN A 1 92 ? 1.316 -5.017 -2.936 1.00 0.00 92 ASN A O 9
ATOM 13719 N N . LEU A 1 93 ? 0.997 -2.790 -2.980 1.00 0.00 93 LEU A N 9
ATOM 13720 C CA . LEU A 1 93 ? -0.168 -2.828 -2.101 1.00 0.00 93 LEU A CA 9
ATOM 13721 C C . LEU A 1 93 ? -1.170 -3.879 -2.571 1.00 0.00 93 LEU A C 9
ATOM 13722 O O . LEU A 1 93 ? -1.786 -4.572 -1.763 1.00 0.00 93 LEU A O 9
ATOM 13738 N N . SER A 1 94 ? -1.316 -3.997 -3.886 1.00 0.00 94 SER A N 9
ATOM 13739 C CA . SER A 1 94 ? -2.232 -4.967 -4.475 1.00 0.00 94 SER A CA 9
ATOM 13740 C C . SER A 1 94 ? -1.866 -6.396 -4.072 1.00 0.00 94 SER A C 9
ATOM 13741 O O . SER A 1 94 ? -2.649 -7.322 -4.268 1.00 0.00 94 SER A O 9
ATOM 13749 N N . GLU A 1 95 ? -0.671 -6.574 -3.520 1.00 0.00 95 GLU A N 9
ATOM 13750 C CA . GLU A 1 95 ? -0.216 -7.894 -3.104 1.00 0.00 95 GLU A CA 9
ATOM 13751 C C . GLU A 1 95 ? -1.115 -8.472 -2.016 1.00 0.00 95 GLU A C 9
ATOM 13752 O O . GLU A 1 95 ? -1.501 -9.639 -2.075 1.00 0.00 95 GLU A O 9
ATOM 13764 N N . ARG A 1 96 ? -1.435 -7.655 -1.016 1.00 0.00 96 ARG A N 9
ATOM 13765 C CA . ARG A 1 96 ? -2.276 -8.103 0.089 1.00 0.00 96 ARG A CA 9
ATOM 13766 C C . ARG A 1 96 ? -3.259 -7.021 0.523 1.00 0.00 96 ARG A C 9
ATOM 13767 O O . ARG A 1 96 ? -3.522 -6.853 1.715 1.00 0.00 96 ARG A O 9
ATOM 13788 N N . ILE A 1 97 ? -3.809 -6.294 -0.442 1.00 0.00 97 ILE A N 9
ATOM 13789 C CA . ILE A 1 97 ? -4.770 -5.241 -0.141 1.00 0.00 97 ILE A CA 9
ATOM 13790 C C . ILE A 1 97 ? -6.065 -5.465 -0.913 1.00 0.00 97 ILE A C 9
ATOM 13791 O O . ILE A 1 97 ? -6.073 -5.456 -2.140 1.00 0.00 97 ILE A O 9
ATOM 13807 N N . GLY A 1 98 ? -7.159 -5.663 -0.187 1.00 0.00 98 GLY A N 9
ATOM 13808 C CA . GLY A 1 98 ? -8.439 -5.892 -0.832 1.00 0.00 98 GLY A CA 9
ATOM 13809 C C . GLY A 1 98 ? -9.466 -4.827 -0.501 1.00 0.00 98 GLY A C 9
ATOM 13810 O O . GLY A 1 98 ? -9.165 -3.856 0.192 1.00 0.00 98 GLY A O 9
ATOM 13814 N N . ASN A 1 99 ? -10.684 -5.015 -0.999 1.00 0.00 99 ASN A N 9
ATOM 13815 C CA . ASN A 1 99 ? -11.767 -4.070 -0.754 1.00 0.00 99 ASN A CA 9
ATOM 13816 C C . ASN A 1 99 ? -13.050 -4.805 -0.376 1.00 0.00 99 ASN A C 9
ATOM 13817 O O . ASN A 1 99 ? -13.730 -5.367 -1.234 1.00 0.00 99 ASN A O 9
ATOM 13828 N N . ASP A 1 100 ? -13.374 -4.797 0.913 1.00 0.00 100 ASP A N 9
ATOM 13829 C CA . ASP A 1 100 ? -14.575 -5.465 1.402 1.00 0.00 100 ASP A CA 9
ATOM 13830 C C . ASP A 1 100 ? -15.743 -4.488 1.495 1.00 0.00 100 ASP A C 9
ATOM 13831 O O . ASP A 1 100 ? -15.699 -3.524 2.260 1.00 0.00 100 ASP A O 9
ATOM 13840 N N . CYS A 1 101 ? -16.786 -4.743 0.710 1.00 0.00 101 CYS A N 9
ATOM 13841 C CA . CYS A 1 101 ? -17.967 -3.887 0.702 1.00 0.00 101 CYS A CA 9
ATOM 13842 C C . CYS A 1 101 ? -17.587 -2.438 0.413 1.00 0.00 101 CYS A C 9
ATOM 13843 O O . CYS A 1 101 ? -18.243 -1.508 0.883 1.00 0.00 101 CYS A O 9
ATOM 13851 N N . GLY A 1 102 ? -16.522 -2.254 -0.360 1.00 0.00 102 GLY A N 9
ATOM 13852 C CA . GLY A 1 102 ? -16.072 -0.916 -0.694 1.00 0.00 102 GLY A CA 9
ATOM 13853 C C . GLY A 1 102 ? -15.026 -0.394 0.273 1.00 0.00 102 GLY A C 9
ATOM 13854 O O . GLY A 1 102 ? -14.328 0.575 -0.025 1.00 0.00 102 GLY A O 9
ATOM 13858 N N . THR A 1 103 ? -14.915 -1.036 1.433 1.00 0.00 103 THR A N 9
ATOM 13859 C CA . THR A 1 103 ? -13.946 -0.627 2.443 1.00 0.00 103 THR A CA 9
ATOM 13860 C C . THR A 1 103 ? -12.592 -1.282 2.193 1.00 0.00 103 THR A C 9
ATOM 13861 O O . THR A 1 103 ? -12.518 -2.417 1.723 1.00 0.00 103 THR A O 9
ATOM 13872 N N . LEU A 1 104 ? -11.524 -0.558 2.510 1.00 0.00 104 LEU A N 9
ATOM 13873 C CA . LEU A 1 104 ? -10.170 -1.067 2.320 1.00 0.00 104 LEU A CA 9
ATOM 13874 C C . LEU A 1 104 ? -9.839 -2.137 3.357 1.00 0.00 104 LEU A C 9
ATOM 13875 O O . LEU A 1 104 ? -10.013 -1.928 4.557 1.00 0.00 104 LEU A O 9
ATOM 13891 N N . ILE A 1 105 ? -9.358 -3.283 2.883 1.00 0.00 105 ILE A N 9
ATOM 13892 C CA . ILE A 1 105 ? -9.001 -4.385 3.768 1.00 0.00 105 ILE A CA 9
ATOM 13893 C C . ILE A 1 105 ? -7.651 -4.982 3.382 1.00 0.00 105 ILE A C 9
ATOM 13894 O O . ILE A 1 105 ? -7.082 -4.638 2.346 1.00 0.00 105 ILE A O 9
ATOM 13910 N N . PHE A 1 106 ? -7.143 -5.877 4.223 1.00 0.00 106 PHE A N 9
ATOM 13911 C CA . PHE A 1 106 ? -5.860 -6.520 3.973 1.00 0.00 106 PHE A CA 9
ATOM 13912 C C . PHE A 1 106 ? -6.018 -8.039 3.931 1.00 0.00 106 PHE A C 9
ATOM 13913 O O . PHE A 1 106 ? -6.742 -8.621 4.740 1.00 0.00 106 PHE A O 9
ATOM 13930 N N . LEU A 1 107 ? -5.337 -8.674 2.983 1.00 0.00 107 LEU A N 9
ATOM 13931 C CA . LEU A 1 107 ? -5.401 -10.123 2.835 1.00 0.00 107 LEU A CA 9
ATOM 13932 C C . LEU A 1 107 ? -4.737 -10.821 4.018 1.00 0.00 107 LEU A C 9
ATOM 13933 O O . LEU A 1 107 ? -3.511 -10.918 4.086 1.00 0.00 107 LEU A O 9
ATOM 13949 N N . ALA A 1 108 ? -5.554 -11.304 4.949 1.00 0.00 108 ALA A N 9
ATOM 13950 C CA . ALA A 1 108 ? -5.046 -11.992 6.130 1.00 0.00 108 ALA A CA 9
ATOM 13951 C C . ALA A 1 108 ? -5.527 -13.439 6.172 1.00 0.00 108 ALA A C 9
ATOM 13952 O O . ALA A 1 108 ? -6.133 -13.889 5.177 1.00 0.00 108 ALA A O 9
ATOM 13960 N N . MET A 1 1 ? -5.607 -12.112 -4.173 1.00 0.00 1 MET A N 10
ATOM 13961 C CA . MET A 1 1 ? -4.666 -10.964 -4.253 1.00 0.00 1 MET A CA 10
ATOM 13962 C C . MET A 1 1 ? -5.383 -9.644 -3.987 1.00 0.00 1 MET A C 10
ATOM 13963 O O . MET A 1 1 ? -6.571 -9.626 -3.664 1.00 0.00 1 MET A O 10
ATOM 13979 N N . GLY A 1 2 ? -4.655 -8.541 -4.128 1.00 0.00 2 GLY A N 10
ATOM 13980 C CA . GLY A 1 2 ? -5.239 -7.234 -3.902 1.00 0.00 2 GLY A CA 10
ATOM 13981 C C . GLY A 1 2 ? -5.828 -6.643 -5.160 1.00 0.00 2 GLY A C 10
ATOM 13982 O O . GLY A 1 2 ? -5.420 -5.575 -5.616 1.00 0.00 2 GLY A O 10
ATOM 13986 N N . ASN A 1 3 ? -6.808 -7.343 -5.702 1.00 0.00 3 ASN A N 10
ATOM 13987 C CA . ASN A 1 3 ? -7.506 -6.914 -6.901 1.00 0.00 3 ASN A CA 10
ATOM 13988 C C . ASN A 1 3 ? -8.170 -5.555 -6.688 1.00 0.00 3 ASN A C 10
ATOM 13989 O O . ASN A 1 3 ? -8.591 -4.907 -7.645 1.00 0.00 3 ASN A O 10
ATOM 14000 N N . PHE A 1 4 ? -8.292 -5.140 -5.424 1.00 0.00 4 PHE A N 10
ATOM 14001 C CA . PHE A 1 4 ? -8.941 -3.876 -5.093 1.00 0.00 4 PHE A CA 10
ATOM 14002 C C . PHE A 1 4 ? -8.457 -2.747 -6.000 1.00 0.00 4 PHE A C 10
ATOM 14003 O O . PHE A 1 4 ? -9.212 -1.828 -6.317 1.00 0.00 4 PHE A O 10
ATOM 14020 N N . HIS A 1 5 ? -7.201 -2.824 -6.416 1.00 0.00 5 HIS A N 10
ATOM 14021 C CA . HIS A 1 5 ? -6.628 -1.809 -7.287 1.00 0.00 5 HIS A CA 10
ATOM 14022 C C . HIS A 1 5 ? -7.329 -1.795 -8.642 1.00 0.00 5 HIS A C 10
ATOM 14023 O O . HIS A 1 5 ? -7.529 -0.738 -9.239 1.00 0.00 5 HIS A O 10
ATOM 14038 N N . GLU A 1 6 ? -7.695 -2.979 -9.122 1.00 0.00 6 GLU A N 10
ATOM 14039 C CA . GLU A 1 6 ? -8.368 -3.104 -10.409 1.00 0.00 6 GLU A CA 10
ATOM 14040 C C . GLU A 1 6 ? -9.845 -2.732 -10.299 1.00 0.00 6 GLU A C 10
ATOM 14041 O O . GLU A 1 6 ? -10.472 -2.347 -11.286 1.00 0.00 6 GLU A O 10
ATOM 14053 N N . SER A 1 7 ? -10.395 -2.852 -9.095 1.00 0.00 7 SER A N 10
ATOM 14054 C CA . SER A 1 7 ? -11.798 -2.528 -8.862 1.00 0.00 7 SER A CA 10
ATOM 14055 C C . SER A 1 7 ? -11.944 -1.237 -8.061 1.00 0.00 7 SER A C 10
ATOM 14056 O O . SER A 1 7 ? -12.998 -0.974 -7.482 1.00 0.00 7 SER A O 10
ATOM 14064 N N . SER A 1 8 ? -10.885 -0.431 -8.029 1.00 0.00 8 SER A N 10
ATOM 14065 C CA . SER A 1 8 ? -10.913 0.829 -7.295 1.00 0.00 8 SER A CA 10
ATOM 14066 C C . SER A 1 8 ? -10.363 1.970 -8.143 1.00 0.00 8 SER A C 10
ATOM 14067 O O . SER A 1 8 ? -9.566 1.753 -9.056 1.00 0.00 8 SER A O 10
ATOM 14075 N N . ASN A 1 9 ? -10.793 3.187 -7.830 1.00 0.00 9 ASN A N 10
ATOM 14076 C CA . ASN A 1 9 ? -10.347 4.369 -8.554 1.00 0.00 9 ASN A CA 10
ATOM 14077 C C . ASN A 1 9 ? -9.651 5.343 -7.610 1.00 0.00 9 ASN A C 10
ATOM 14078 O O . ASN A 1 9 ? -9.836 5.286 -6.395 1.00 0.00 9 ASN A O 10
ATOM 14089 N N . ASN A 1 10 ? -8.850 6.234 -8.179 1.00 0.00 10 ASN A N 10
ATOM 14090 C CA . ASN A 1 10 ? -8.124 7.222 -7.389 1.00 0.00 10 ASN A CA 10
ATOM 14091 C C . ASN A 1 10 ? -7.211 6.538 -6.374 1.00 0.00 10 ASN A C 10
ATOM 14092 O O . ASN A 1 10 ? -7.318 6.772 -5.170 1.00 0.00 10 ASN A O 10
ATOM 14103 N N . ILE A 1 11 ? -6.314 5.690 -6.868 1.00 0.00 11 ILE A N 10
ATOM 14104 C CA . ILE A 1 11 ? -5.385 4.972 -6.002 1.00 0.00 11 ILE A CA 10
ATOM 14105 C C . ILE A 1 11 ? -4.077 5.740 -5.849 1.00 0.00 11 ILE A C 10
ATOM 14106 O O . ILE A 1 11 ? -3.369 5.983 -6.826 1.00 0.00 11 ILE A O 10
ATOM 14122 N N . TRP A 1 12 ? -3.761 6.119 -4.615 1.00 0.00 12 TRP A N 10
ATOM 14123 C CA . TRP A 1 12 ? -2.536 6.859 -4.332 1.00 0.00 12 TRP A CA 10
ATOM 14124 C C . TRP A 1 12 ? -2.199 6.803 -2.846 1.00 0.00 12 TRP A C 10
ATOM 14125 O O . TRP A 1 12 ? -2.874 6.126 -2.071 1.00 0.00 12 TRP A O 10
ATOM 14146 N N . LEU A 1 13 ? -1.149 7.518 -2.454 1.00 0.00 13 LEU A N 10
ATOM 14147 C CA . LEU A 1 13 ? -0.723 7.545 -1.060 1.00 0.00 13 LEU A CA 10
ATOM 14148 C C . LEU A 1 13 ? -0.429 8.970 -0.605 1.00 0.00 13 LEU A C 10
ATOM 14149 O O . LEU A 1 13 ? 0.004 9.809 -1.394 1.00 0.00 13 LEU A O 10
ATOM 14165 N N . GLU A 1 14 ? -0.668 9.236 0.676 1.00 0.00 14 GLU A N 10
ATOM 14166 C CA . GLU A 1 14 ? -0.431 10.559 1.241 1.00 0.00 14 GLU A CA 10
ATOM 14167 C C . GLU A 1 14 ? 0.629 10.496 2.337 1.00 0.00 14 GLU A C 10
ATOM 14168 O O . GLU A 1 14 ? 0.472 9.781 3.326 1.00 0.00 14 GLU A O 10
ATOM 14180 N N . ASP A 1 15 ? 1.707 11.249 2.151 1.00 0.00 15 ASP A N 10
ATOM 14181 C CA . ASP A 1 15 ? 2.797 11.282 3.121 1.00 0.00 15 ASP A CA 10
ATOM 14182 C C . ASP A 1 15 ? 3.400 9.892 3.323 1.00 0.00 15 ASP A C 10
ATOM 14183 O O . ASP A 1 15 ? 4.079 9.640 4.319 1.00 0.00 15 ASP A O 10
ATOM 14192 N N . GLY A 1 16 ? 3.154 8.995 2.372 1.00 0.00 16 GLY A N 10
ATOM 14193 C CA . GLY A 1 16 ? 3.685 7.649 2.465 1.00 0.00 16 GLY A CA 10
ATOM 14194 C C . GLY A 1 16 ? 3.241 6.924 3.720 1.00 0.00 16 GLY A C 10
ATOM 14195 O O . GLY A 1 16 ? 4.071 6.456 4.499 1.00 0.00 16 GLY A O 10
ATOM 14199 N N . HIS A 1 17 ? 1.930 6.820 3.912 1.00 0.00 17 HIS A N 10
ATOM 14200 C CA . HIS A 1 17 ? 1.381 6.134 5.077 1.00 0.00 17 HIS A CA 10
ATOM 14201 C C . HIS A 1 17 ? -0.145 6.069 5.014 1.00 0.00 17 HIS A C 10
ATOM 14202 O O . HIS A 1 17 ? -0.752 5.111 5.493 1.00 0.00 17 HIS A O 10
ATOM 14217 N N . ILE A 1 18 ? -0.760 7.085 4.415 1.00 0.00 18 ILE A N 10
ATOM 14218 C CA . ILE A 1 18 ? -2.212 7.127 4.286 1.00 0.00 18 ILE A CA 10
ATOM 14219 C C . ILE A 1 18 ? -2.640 6.788 2.861 1.00 0.00 18 ILE A C 10
ATOM 14220 O O . ILE A 1 18 ? -2.309 7.504 1.915 1.00 0.00 18 ILE A O 10
ATOM 14236 N N . LEU A 1 19 ? -3.375 5.691 2.717 1.00 0.00 19 LEU A N 10
ATOM 14237 C CA . LEU A 1 19 ? -3.848 5.251 1.410 1.00 0.00 19 LEU A CA 10
ATOM 14238 C C . LEU A 1 19 ? -5.304 5.645 1.192 1.00 0.00 19 LEU A C 10
ATOM 14239 O O . LEU A 1 19 ? -6.117 5.590 2.114 1.00 0.00 19 LEU A O 10
ATOM 14255 N N . HIS A 1 20 ? -5.625 6.034 -0.036 1.00 0.00 20 HIS A N 10
ATOM 14256 C CA . HIS A 1 20 ? -6.985 6.429 -0.386 1.00 0.00 20 HIS A CA 10
ATOM 14257 C C . HIS A 1 20 ? -7.381 5.820 -1.726 1.00 0.00 20 HIS A C 10
ATOM 14258 O O . HIS A 1 20 ? -6.617 5.871 -2.690 1.00 0.00 20 HIS A O 10
ATOM 14273 N N . ALA A 1 21 ? -8.572 5.238 -1.779 1.00 0.00 21 ALA A N 10
ATOM 14274 C CA . ALA A 1 21 ? -9.056 4.614 -3.002 1.00 0.00 21 ALA A CA 10
ATOM 14275 C C . ALA A 1 21 ? -10.560 4.370 -2.941 1.00 0.00 21 ALA A C 10
ATOM 14276 O O . ALA A 1 21 ? -11.106 4.059 -1.882 1.00 0.00 21 ALA A O 10
ATOM 14283 N N . GLU A 1 22 ? -11.223 4.513 -4.083 1.00 0.00 22 GLU A N 10
ATOM 14284 C CA . GLU A 1 22 ? -12.665 4.307 -4.161 1.00 0.00 22 GLU A CA 10
ATOM 14285 C C . GLU A 1 22 ? -12.982 2.888 -4.621 1.00 0.00 22 GLU A C 10
ATOM 14286 O O . GLU A 1 22 ? -12.963 2.595 -5.816 1.00 0.00 22 GLU A O 10
ATOM 14298 N N . CYS A 1 23 ? -13.272 2.011 -3.665 1.00 0.00 23 CYS A N 10
ATOM 14299 C CA . CYS A 1 23 ? -13.591 0.623 -3.977 1.00 0.00 23 CYS A CA 10
ATOM 14300 C C . CYS A 1 23 ? -15.098 0.394 -3.963 1.00 0.00 23 CYS A C 10
ATOM 14301 O O . CYS A 1 23 ? -15.805 0.895 -3.088 1.00 0.00 23 CYS A O 10
ATOM 14309 N N . GLY A 1 24 ? -15.584 -0.367 -4.939 1.00 0.00 24 GLY A N 10
ATOM 14310 C CA . GLY A 1 24 ? -17.005 -0.649 -5.021 1.00 0.00 24 GLY A CA 10
ATOM 14311 C C . GLY A 1 24 ? -17.420 -1.798 -4.123 1.00 0.00 24 GLY A C 10
ATOM 14312 O O . GLY A 1 24 ? -16.582 -2.410 -3.460 1.00 0.00 24 GLY A O 10
ATOM 14316 N N . ASN A 1 25 ? -18.716 -2.091 -4.100 1.00 0.00 25 ASN A N 10
ATOM 14317 C CA . ASN A 1 25 ? -19.239 -3.177 -3.275 1.00 0.00 25 ASN A CA 10
ATOM 14318 C C . ASN A 1 25 ? -19.779 -4.310 -4.143 1.00 0.00 25 ASN A C 10
ATOM 14319 O O . ASN A 1 25 ? -19.765 -5.473 -3.740 1.00 0.00 25 ASN A O 10
ATOM 14330 N N . GLY A 1 26 ? -20.255 -3.963 -5.335 1.00 0.00 26 GLY A N 10
ATOM 14331 C CA . GLY A 1 26 ? -20.792 -4.963 -6.238 1.00 0.00 26 GLY A CA 10
ATOM 14332 C C . GLY A 1 26 ? -22.146 -4.571 -6.797 1.00 0.00 26 GLY A C 10
ATOM 14333 O O . GLY A 1 26 ? -22.533 -5.020 -7.876 1.00 0.00 26 GLY A O 10
ATOM 14337 N N . GLU A 1 27 ? -22.866 -3.731 -6.062 1.00 0.00 27 GLU A N 10
ATOM 14338 C CA . GLU A 1 27 ? -24.184 -3.277 -6.490 1.00 0.00 27 GLU A CA 10
ATOM 14339 C C . GLU A 1 27 ? -24.078 -2.356 -7.702 1.00 0.00 27 GLU A C 10
ATOM 14340 O O . GLU A 1 27 ? -24.998 -2.276 -8.515 1.00 0.00 27 GLU A O 10
ATOM 14352 N N . GLY A 1 28 ? -22.949 -1.663 -7.816 1.00 0.00 28 GLY A N 10
ATOM 14353 C CA . GLY A 1 28 ? -22.745 -0.756 -8.931 1.00 0.00 28 GLY A CA 10
ATOM 14354 C C . GLY A 1 28 ? -22.239 0.608 -8.497 1.00 0.00 28 GLY A C 10
ATOM 14355 O O . GLY A 1 28 ? -21.921 1.451 -9.335 1.00 0.00 28 GLY A O 10
ATOM 14359 N N . ASP A 1 29 ? -22.163 0.829 -7.187 1.00 0.00 29 ASP A N 10
ATOM 14360 C CA . ASP A 1 29 ? -21.692 2.102 -6.654 1.00 0.00 29 ASP A CA 10
ATOM 14361 C C . ASP A 1 29 ? -20.284 1.964 -6.086 1.00 0.00 29 ASP A C 10
ATOM 14362 O O . ASP A 1 29 ? -19.859 0.872 -5.710 1.00 0.00 29 ASP A O 10
ATOM 14371 N N . TYR A 1 30 ? -19.564 3.080 -6.025 1.00 0.00 30 TYR A N 10
ATOM 14372 C CA . TYR A 1 30 ? -18.203 3.084 -5.502 1.00 0.00 30 TYR A CA 10
ATOM 14373 C C . TYR A 1 30 ? -18.168 3.644 -4.084 1.00 0.00 30 TYR A C 10
ATOM 14374 O O . TYR A 1 30 ? -19.021 4.444 -3.700 1.00 0.00 30 TYR A O 10
ATOM 14392 N N . VAL A 1 31 ? -17.175 3.218 -3.310 1.00 0.00 31 VAL A N 10
ATOM 14393 C CA . VAL A 1 31 ? -17.029 3.677 -1.934 1.00 0.00 31 VAL A CA 10
ATOM 14394 C C . VAL A 1 31 ? -15.607 4.153 -1.660 1.00 0.00 31 VAL A C 10
ATOM 14395 O O . VAL A 1 31 ? -14.640 3.449 -1.953 1.00 0.00 31 VAL A O 10
ATOM 14408 N N . GLU A 1 32 ? -15.487 5.350 -1.097 1.00 0.00 32 GLU A N 10
ATOM 14409 C CA . GLU A 1 32 ? -14.186 5.922 -0.784 1.00 0.00 32 GLU A CA 10
ATOM 14410 C C . GLU A 1 32 ? -13.690 5.422 0.572 1.00 0.00 32 GLU A C 10
ATOM 14411 O O . GLU A 1 32 ? -14.313 5.673 1.604 1.00 0.00 32 GLU A O 10
ATOM 14423 N N . SER A 1 33 ? -12.564 4.716 0.559 1.00 0.00 33 SER A N 10
ATOM 14424 C CA . SER A 1 33 ? -11.982 4.181 1.784 1.00 0.00 33 SER A CA 10
ATOM 14425 C C . SER A 1 33 ? -10.495 4.507 1.865 1.00 0.00 33 SER A C 10
ATOM 14426 O O . SER A 1 33 ? -9.898 4.968 0.893 1.00 0.00 33 SER A O 10
ATOM 14434 N N . THR A 1 34 ? -9.901 4.266 3.030 1.00 0.00 34 THR A N 10
ATOM 14435 C CA . THR A 1 34 ? -8.483 4.538 3.231 1.00 0.00 34 THR A CA 10
ATOM 14436 C C . THR A 1 34 ? -7.850 3.498 4.149 1.00 0.00 34 THR A C 10
ATOM 14437 O O . THR A 1 34 ? -8.532 2.872 4.961 1.00 0.00 34 THR A O 10
ATOM 14448 N N . LEU A 1 35 ? -6.539 3.320 4.014 1.00 0.00 35 LEU A N 10
ATOM 14449 C CA . LEU A 1 35 ? -5.809 2.358 4.831 1.00 0.00 35 LEU A CA 10
ATOM 14450 C C . LEU A 1 35 ? -4.459 2.923 5.260 1.00 0.00 35 LEU A C 10
ATOM 14451 O O . LEU A 1 35 ? -3.727 3.491 4.450 1.00 0.00 35 LEU A O 10
ATOM 14467 N N . ASP A 1 36 ? -4.136 2.761 6.538 1.00 0.00 36 ASP A N 10
ATOM 14468 C CA . ASP A 1 36 ? -2.874 3.250 7.076 1.00 0.00 36 ASP A CA 10
ATOM 14469 C C . ASP A 1 36 ? -1.822 2.151 7.060 1.00 0.00 36 ASP A C 10
ATOM 14470 O O . ASP A 1 36 ? -2.030 1.070 7.601 1.00 0.00 36 ASP A O 10
ATOM 14479 N N . LEU A 1 37 ? -0.695 2.433 6.428 1.00 0.00 37 LEU A N 10
ATOM 14480 C CA . LEU A 1 37 ? 0.395 1.470 6.348 1.00 0.00 37 LEU A CA 10
ATOM 14481 C C . LEU A 1 37 ? 1.320 1.608 7.543 1.00 0.00 37 LEU A C 10
ATOM 14482 O O . LEU A 1 37 ? 1.966 0.647 7.960 1.00 0.00 37 LEU A O 10
ATOM 14498 N N . ASP A 1 38 ? 1.375 2.818 8.095 1.00 0.00 38 ASP A N 10
ATOM 14499 C CA . ASP A 1 38 ? 2.218 3.092 9.249 1.00 0.00 38 ASP A CA 10
ATOM 14500 C C . ASP A 1 38 ? 1.861 2.172 10.410 1.00 0.00 38 ASP A C 10
ATOM 14501 O O . ASP A 1 38 ? 2.589 2.097 11.399 1.00 0.00 38 ASP A O 10
ATOM 14510 N N . TYR A 1 39 ? 0.738 1.468 10.285 1.00 0.00 39 TYR A N 10
ATOM 14511 C CA . TYR A 1 39 ? 0.303 0.553 11.335 1.00 0.00 39 TYR A CA 10
ATOM 14512 C C . TYR A 1 39 ? -0.010 -0.839 10.778 1.00 0.00 39 TYR A C 10
ATOM 14513 O O . TYR A 1 39 ? -0.395 -1.739 11.524 1.00 0.00 39 TYR A O 10
ATOM 14531 N N . TYR A 1 40 ? 0.161 -1.015 9.467 1.00 0.00 40 TYR A N 10
ATOM 14532 C CA . TYR A 1 40 ? -0.101 -2.302 8.831 1.00 0.00 40 TYR A CA 10
ATOM 14533 C C . TYR A 1 40 ? 1.147 -2.842 8.127 1.00 0.00 40 TYR A C 10
ATOM 14534 O O . TYR A 1 40 ? 1.192 -4.009 7.741 1.00 0.00 40 TYR A O 10
ATOM 14552 N N . ILE A 1 41 ? 2.159 -1.990 7.965 1.00 0.00 41 ILE A N 10
ATOM 14553 C CA . ILE A 1 41 ? 3.399 -2.394 7.312 1.00 0.00 41 ILE A CA 10
ATOM 14554 C C . ILE A 1 41 ? 4.613 -1.935 8.116 1.00 0.00 41 ILE A C 10
ATOM 14555 O O . ILE A 1 41 ? 4.636 -0.823 8.643 1.00 0.00 41 ILE A O 10
ATOM 14571 N N . GLY A 1 42 ? 5.620 -2.798 8.203 1.00 0.00 42 GLY A N 10
ATOM 14572 C CA . GLY A 1 42 ? 6.821 -2.461 8.945 1.00 0.00 42 GLY A CA 10
ATOM 14573 C C . GLY A 1 42 ? 8.086 -2.670 8.136 1.00 0.00 42 GLY A C 10
ATOM 14574 O O . GLY A 1 42 ? 8.036 -3.138 6.999 1.00 0.00 42 GLY A O 10
ATOM 14578 N N . ASN A 1 43 ? 9.222 -2.320 8.728 1.00 0.00 43 ASN A N 10
ATOM 14579 C CA . ASN A 1 43 ? 10.511 -2.468 8.062 1.00 0.00 43 ASN A CA 10
ATOM 14580 C C . ASN A 1 43 ? 11.229 -3.727 8.539 1.00 0.00 43 ASN A C 10
ATOM 14581 O O . ASN A 1 43 ? 11.670 -3.807 9.685 1.00 0.00 43 ASN A O 10
ATOM 14592 N N . ASP A 1 44 ? 11.345 -4.708 7.649 1.00 0.00 44 ASP A N 10
ATOM 14593 C CA . ASP A 1 44 ? 12.011 -5.964 7.976 1.00 0.00 44 ASP A CA 10
ATOM 14594 C C . ASP A 1 44 ? 13.316 -6.108 7.198 1.00 0.00 44 ASP A C 10
ATOM 14595 O O . ASP A 1 44 ? 13.313 -6.504 6.033 1.00 0.00 44 ASP A O 10
ATOM 14604 N N . ASP A 1 45 ? 14.429 -5.787 7.850 1.00 0.00 45 ASP A N 10
ATOM 14605 C CA . ASP A 1 45 ? 15.739 -5.883 7.216 1.00 0.00 45 ASP A CA 10
ATOM 14606 C C . ASP A 1 45 ? 15.813 -4.992 5.980 1.00 0.00 45 ASP A C 10
ATOM 14607 O O . ASP A 1 45 ? 16.276 -5.416 4.921 1.00 0.00 45 ASP A O 10
ATOM 14616 N N . GLY A 1 46 ? 15.352 -3.754 6.123 1.00 0.00 46 GLY A N 10
ATOM 14617 C CA . GLY A 1 46 ? 15.373 -2.823 5.011 1.00 0.00 46 GLY A CA 10
ATOM 14618 C C . GLY A 1 46 ? 14.398 -3.203 3.912 1.00 0.00 46 GLY A C 10
ATOM 14619 O O . GLY A 1 46 ? 14.520 -2.737 2.779 1.00 0.00 46 GLY A O 10
ATOM 14623 N N . SER A 1 47 ? 13.429 -4.052 4.244 1.00 0.00 47 SER A N 10
ATOM 14624 C CA . SER A 1 47 ? 12.433 -4.492 3.273 1.00 0.00 47 SER A CA 10
ATOM 14625 C C . SER A 1 47 ? 11.021 -4.289 3.813 1.00 0.00 47 SER A C 10
ATOM 14626 O O . SER A 1 47 ? 10.825 -4.109 5.014 1.00 0.00 47 SER A O 10
ATOM 14634 N N . PHE A 1 48 ? 10.040 -4.321 2.916 1.00 0.00 48 PHE A N 10
ATOM 14635 C CA . PHE A 1 48 ? 8.645 -4.141 3.302 1.00 0.00 48 PHE A CA 10
ATOM 14636 C C . PHE A 1 48 ? 8.048 -5.448 3.812 1.00 0.00 48 PHE A C 10
ATOM 14637 O O . PHE A 1 48 ? 8.309 -6.518 3.262 1.00 0.00 48 PHE A O 10
ATOM 14654 N N . SER A 1 49 ? 7.246 -5.355 4.868 1.00 0.00 49 SER A N 10
ATOM 14655 C CA . SER A 1 49 ? 6.612 -6.532 5.454 1.00 0.00 49 SER A CA 10
ATOM 14656 C C . SER A 1 49 ? 5.118 -6.305 5.661 1.00 0.00 49 SER A C 10
ATOM 14657 O O . SER A 1 49 ? 4.710 -5.328 6.290 1.00 0.00 49 SER A O 10
ATOM 14665 N N . TRP A 1 50 ? 4.307 -7.214 5.129 1.00 0.00 50 TRP A N 10
ATOM 14666 C CA . TRP A 1 50 ? 2.859 -7.116 5.258 1.00 0.00 50 TRP A CA 10
ATOM 14667 C C . TRP A 1 50 ? 2.413 -7.493 6.666 1.00 0.00 50 TRP A C 10
ATOM 14668 O O . TRP A 1 50 ? 2.624 -8.620 7.114 1.00 0.00 50 TRP A O 10
ATOM 14689 N N . GLY A 1 51 ? 1.796 -6.543 7.361 1.00 0.00 51 GLY A N 10
ATOM 14690 C CA . GLY A 1 51 ? 1.333 -6.796 8.712 1.00 0.00 51 GLY A CA 10
ATOM 14691 C C . GLY A 1 51 ? 2.198 -6.126 9.764 1.00 0.00 51 GLY A C 10
ATOM 14692 O O . GLY A 1 51 ? 2.026 -6.367 10.959 1.00 0.00 51 GLY A O 10
ATOM 14696 N N . GLY A 1 52 ? 3.127 -5.282 9.324 1.00 0.00 52 GLY A N 10
ATOM 14697 C CA . GLY A 1 52 ? 3.999 -4.591 10.254 1.00 0.00 52 GLY A CA 10
ATOM 14698 C C . GLY A 1 52 ? 3.472 -3.220 10.624 1.00 0.00 52 GLY A C 10
ATOM 14699 O O . GLY A 1 52 ? 2.262 -2.994 10.627 1.00 0.00 52 GLY A O 10
ATOM 14703 N N . GLU A 1 53 ? 4.379 -2.300 10.936 1.00 0.00 53 GLU A N 10
ATOM 14704 C CA . GLU A 1 53 ? 3.991 -0.945 11.308 1.00 0.00 53 GLU A CA 10
ATOM 14705 C C . GLU A 1 53 ? 5.217 -0.078 11.571 1.00 0.00 53 GLU A C 10
ATOM 14706 O O . GLU A 1 53 ? 6.300 -0.587 11.864 1.00 0.00 53 GLU A O 10
ATOM 14718 N N . ASN A 1 54 ? 5.040 1.234 11.463 1.00 0.00 54 ASN A N 10
ATOM 14719 C CA . ASN A 1 54 ? 6.130 2.176 11.687 1.00 0.00 54 ASN A CA 10
ATOM 14720 C C . ASN A 1 54 ? 7.231 1.992 10.647 1.00 0.00 54 ASN A C 10
ATOM 14721 O O . ASN A 1 54 ? 8.402 2.262 10.914 1.00 0.00 54 ASN A O 10
ATOM 14732 N N . PHE A 1 55 ? 6.847 1.533 9.459 1.00 0.00 55 PHE A N 10
ATOM 14733 C CA . PHE A 1 55 ? 7.803 1.316 8.380 1.00 0.00 55 PHE A CA 10
ATOM 14734 C C . PHE A 1 55 ? 8.495 2.622 8.000 1.00 0.00 55 PHE A C 10
ATOM 14735 O O . PHE A 1 55 ? 9.687 2.639 7.691 1.00 0.00 55 PHE A O 10
ATOM 14752 N N . SER A 1 56 ? 7.737 3.713 8.025 1.00 0.00 56 SER A N 10
ATOM 14753 C CA . SER A 1 56 ? 8.271 5.026 7.683 1.00 0.00 56 SER A CA 10
ATOM 14754 C C . SER A 1 56 ? 9.250 5.514 8.746 1.00 0.00 56 SER A C 10
ATOM 14755 O O . SER A 1 56 ? 10.132 6.325 8.464 1.00 0.00 56 SER A O 10
ATOM 14763 N N . GLY A 1 57 ? 9.092 5.015 9.970 1.00 0.00 57 GLY A N 10
ATOM 14764 C CA . GLY A 1 57 ? 9.972 5.414 11.055 1.00 0.00 57 GLY A CA 10
ATOM 14765 C C . GLY A 1 57 ? 11.439 5.274 10.694 1.00 0.00 57 GLY A C 10
ATOM 14766 O O . GLY A 1 57 ? 12.283 6.015 11.198 1.00 0.00 57 GLY A O 10
ATOM 14770 N N . SER A 1 58 ? 11.739 4.324 9.815 1.00 0.00 58 SER A N 10
ATOM 14771 C CA . SER A 1 58 ? 13.111 4.089 9.379 1.00 0.00 58 SER A CA 10
ATOM 14772 C C . SER A 1 58 ? 13.208 4.122 7.857 1.00 0.00 58 SER A C 10
ATOM 14773 O O . SER A 1 58 ? 14.077 3.482 7.266 1.00 0.00 58 SER A O 10
ATOM 14781 N N . ALA A 1 59 ? 12.308 4.873 7.227 1.00 0.00 59 ALA A N 10
ATOM 14782 C CA . ALA A 1 59 ? 12.291 4.990 5.775 1.00 0.00 59 ALA A CA 10
ATOM 14783 C C . ALA A 1 59 ? 12.424 6.445 5.340 1.00 0.00 59 ALA A C 10
ATOM 14784 O O . ALA A 1 59 ? 12.287 7.361 6.151 1.00 0.00 59 ALA A O 10
ATOM 14791 N N . SER A 1 60 ? 12.690 6.651 4.054 1.00 0.00 60 SER A N 10
ATOM 14792 C CA . SER A 1 60 ? 12.840 7.996 3.511 1.00 0.00 60 SER A CA 10
ATOM 14793 C C . SER A 1 60 ? 12.161 8.110 2.150 1.00 0.00 60 SER A C 10
ATOM 14794 O O . SER A 1 60 ? 12.064 7.130 1.412 1.00 0.00 60 SER A O 10
ATOM 14802 N N . ASN A 1 61 ? 11.695 9.317 1.827 1.00 0.00 61 ASN A N 10
ATOM 14803 C CA . ASN A 1 61 ? 11.020 9.582 0.554 1.00 0.00 61 ASN A CA 10
ATOM 14804 C C . ASN A 1 61 ? 10.101 8.429 0.153 1.00 0.00 61 ASN A C 10
ATOM 14805 O O . ASN A 1 61 ? 10.345 7.742 -0.838 1.00 0.00 61 ASN A O 10
ATOM 14816 N N . ILE A 1 62 ? 9.043 8.225 0.932 1.00 0.00 62 ILE A N 10
ATOM 14817 C CA . ILE A 1 62 ? 8.088 7.157 0.658 1.00 0.00 62 ILE A CA 10
ATOM 14818 C C . ILE A 1 62 ? 6.958 7.655 -0.237 1.00 0.00 62 ILE A C 10
ATOM 14819 O O . ILE A 1 62 ? 6.282 8.632 0.087 1.00 0.00 62 ILE A O 10
ATOM 14835 N N . THR A 1 63 ? 6.761 6.983 -1.368 1.00 0.00 63 THR A N 10
ATOM 14836 C CA . THR A 1 63 ? 5.714 7.366 -2.310 1.00 0.00 63 THR A CA 10
ATOM 14837 C C . THR A 1 63 ? 5.145 6.148 -3.034 1.00 0.00 63 THR A C 10
ATOM 14838 O O . THR A 1 63 ? 5.777 5.094 -3.092 1.00 0.00 63 THR A O 10
ATOM 14849 N N . LEU A 1 64 ? 3.946 6.307 -3.585 1.00 0.00 64 LEU A N 10
ATOM 14850 C CA . LEU A 1 64 ? 3.281 5.229 -4.309 1.00 0.00 64 LEU A CA 10
ATOM 14851 C C . LEU A 1 64 ? 3.342 5.471 -5.814 1.00 0.00 64 LEU A C 10
ATOM 14852 O O . LEU A 1 64 ? 2.996 6.552 -6.291 1.00 0.00 64 LEU A O 10
ATOM 14868 N N . ASP A 1 65 ? 3.790 4.463 -6.560 1.00 0.00 65 ASP A N 10
ATOM 14869 C CA . ASP A 1 65 ? 3.899 4.582 -8.011 1.00 0.00 65 ASP A CA 10
ATOM 14870 C C . ASP A 1 65 ? 3.211 3.416 -8.713 1.00 0.00 65 ASP A C 10
ATOM 14871 O O . ASP A 1 65 ? 3.102 2.322 -8.161 1.00 0.00 65 ASP A O 10
ATOM 14880 N N . ILE A 1 66 ? 2.756 3.656 -9.939 1.00 0.00 66 ILE A N 10
ATOM 14881 C CA . ILE A 1 66 ? 2.088 2.627 -10.721 1.00 0.00 66 ILE A CA 10
ATOM 14882 C C . ILE A 1 66 ? 3.097 1.868 -11.580 1.00 0.00 66 ILE A C 10
ATOM 14883 O O . ILE A 1 66 ? 3.956 2.470 -12.225 1.00 0.00 66 ILE A O 10
ATOM 14899 N N . GLU A 1 67 ? 2.986 0.545 -11.580 1.00 0.00 67 GLU A N 10
ATOM 14900 C CA . GLU A 1 67 ? 3.889 -0.296 -12.357 1.00 0.00 67 GLU A CA 10
ATOM 14901 C C . GLU A 1 67 ? 3.128 -1.429 -13.039 1.00 0.00 67 GLU A C 10
ATOM 14902 O O . GLU A 1 67 ? 2.213 -2.013 -12.459 1.00 0.00 67 GLU A O 10
ATOM 14914 N N . GLY A 1 68 ? 3.515 -1.735 -14.273 1.00 0.00 68 GLY A N 10
ATOM 14915 C CA . GLY A 1 68 ? 2.860 -2.797 -15.013 1.00 0.00 68 GLY A CA 10
ATOM 14916 C C . GLY A 1 68 ? 1.720 -2.288 -15.872 1.00 0.00 68 GLY A C 10
ATOM 14917 O O . GLY A 1 68 ? 1.177 -1.212 -15.622 1.00 0.00 68 GLY A O 10
ATOM 14921 N N . ASP A 1 69 ? 1.355 -3.065 -16.887 1.00 0.00 69 ASP A N 10
ATOM 14922 C CA . ASP A 1 69 ? 0.271 -2.689 -17.787 1.00 0.00 69 ASP A CA 10
ATOM 14923 C C . ASP A 1 69 ? -1.084 -2.759 -17.084 1.00 0.00 69 ASP A C 10
ATOM 14924 O O . ASP A 1 69 ? -2.087 -2.272 -17.606 1.00 0.00 69 ASP A O 10
ATOM 14933 N N . ASP A 1 70 ? -1.110 -3.366 -15.900 1.00 0.00 70 ASP A N 10
ATOM 14934 C CA . ASP A 1 70 ? -2.346 -3.496 -15.137 1.00 0.00 70 ASP A CA 10
ATOM 14935 C C . ASP A 1 70 ? -2.523 -2.331 -14.163 1.00 0.00 70 ASP A C 10
ATOM 14936 O O . ASP A 1 70 ? -3.584 -2.174 -13.560 1.00 0.00 70 ASP A O 10
ATOM 14945 N N . ASN A 1 71 ? -1.479 -1.518 -14.008 1.00 0.00 71 ASN A N 10
ATOM 14946 C CA . ASN A 1 71 ? -1.527 -0.375 -13.103 1.00 0.00 71 ASN A CA 10
ATOM 14947 C C . ASN A 1 71 ? -1.602 -0.841 -11.658 1.00 0.00 71 ASN A C 10
ATOM 14948 O O . ASN A 1 71 ? -2.664 -0.813 -11.037 1.00 0.00 71 ASN A O 10
ATOM 14959 N N . ILE A 1 72 ? -0.465 -1.277 -11.131 1.00 0.00 72 ILE A N 10
ATOM 14960 C CA . ILE A 1 72 ? -0.399 -1.759 -9.760 1.00 0.00 72 ILE A CA 10
ATOM 14961 C C . ILE A 1 72 ? 0.294 -0.750 -8.845 1.00 0.00 72 ILE A C 10
ATOM 14962 O O . ILE A 1 72 ? 1.489 -0.490 -8.989 1.00 0.00 72 ILE A O 10
ATOM 14978 N N . PRO A 1 73 ? -0.447 -0.167 -7.883 1.00 0.00 73 PRO A N 10
ATOM 14979 C CA . PRO A 1 73 ? 0.109 0.814 -6.942 1.00 0.00 73 PRO A CA 10
ATOM 14980 C C . PRO A 1 73 ? 1.216 0.220 -6.078 1.00 0.00 73 PRO A C 10
ATOM 14981 O O . PRO A 1 73 ? 0.949 -0.514 -5.126 1.00 0.00 73 PRO A O 10
ATOM 14992 N N . VAL A 1 74 ? 2.460 0.540 -6.418 1.00 0.00 74 VAL A N 10
ATOM 14993 C CA . VAL A 1 74 ? 3.611 0.037 -5.677 1.00 0.00 74 VAL A CA 10
ATOM 14994 C C . VAL A 1 74 ? 4.317 1.157 -4.916 1.00 0.00 74 VAL A C 10
ATOM 14995 O O . VAL A 1 74 ? 4.704 2.171 -5.496 1.00 0.00 74 VAL A O 10
ATOM 15008 N N . LEU A 1 75 ? 4.477 0.960 -3.611 1.00 0.00 75 LEU A N 10
ATOM 15009 C CA . LEU A 1 75 ? 5.133 1.945 -2.759 1.00 0.00 75 LEU A CA 10
ATOM 15010 C C . LEU A 1 75 ? 6.639 1.706 -2.713 1.00 0.00 75 LEU A C 10
ATOM 15011 O O . LEU A 1 75 ? 7.091 0.565 -2.622 1.00 0.00 75 LEU A O 10
ATOM 15027 N N . ARG A 1 76 ? 7.410 2.787 -2.777 1.00 0.00 76 ARG A N 10
ATOM 15028 C CA . ARG A 1 76 ? 8.865 2.692 -2.744 1.00 0.00 76 ARG A CA 10
ATOM 15029 C C . ARG A 1 76 ? 9.450 3.630 -1.693 1.00 0.00 76 ARG A C 10
ATOM 15030 O O . ARG A 1 76 ? 9.028 4.779 -1.569 1.00 0.00 76 ARG A O 10
ATOM 15051 N N . ALA A 1 77 ? 10.425 3.132 -0.939 1.00 0.00 77 ALA A N 10
ATOM 15052 C CA . ALA A 1 77 ? 11.066 3.930 0.100 1.00 0.00 77 ALA A CA 10
ATOM 15053 C C . ALA A 1 77 ? 12.356 3.278 0.584 1.00 0.00 77 ALA A C 10
ATOM 15054 O O . ALA A 1 77 ? 12.431 2.058 0.729 1.00 0.00 77 ALA A O 10
ATOM 15061 N N . GLU A 1 78 ? 13.367 4.101 0.844 1.00 0.00 78 GLU A N 10
ATOM 15062 C CA . GLU A 1 78 ? 14.649 3.604 1.327 1.00 0.00 78 GLU A CA 10
ATOM 15063 C C . GLU A 1 78 ? 14.535 3.193 2.790 1.00 0.00 78 GLU A C 10
ATOM 15064 O O . GLU A 1 78 ? 14.462 4.042 3.678 1.00 0.00 78 GLU A O 10
ATOM 15076 N N . LEU A 1 79 ? 14.506 1.888 3.034 1.00 0.00 79 LEU A N 10
ATOM 15077 C CA . LEU A 1 79 ? 14.382 1.369 4.391 1.00 0.00 79 LEU A CA 10
ATOM 15078 C C . LEU A 1 79 ? 15.748 1.119 5.020 1.00 0.00 79 LEU A C 10
ATOM 15079 O O . LEU A 1 79 ? 16.705 0.757 4.336 1.00 0.00 79 LEU A O 10
ATOM 15095 N N . ASN A 1 80 ? 15.822 1.311 6.333 1.00 0.00 80 ASN A N 10
ATOM 15096 C CA . ASN A 1 80 ? 17.061 1.105 7.073 1.00 0.00 80 ASN A CA 10
ATOM 15097 C C . ASN A 1 80 ? 17.097 -0.298 7.678 1.00 0.00 80 ASN A C 10
ATOM 15098 O O . ASN A 1 80 ? 16.394 -0.578 8.649 1.00 0.00 80 ASN A O 10
ATOM 15109 N N . PRO A 1 81 ? 17.914 -1.204 7.111 1.00 0.00 81 PRO A N 10
ATOM 15110 C CA . PRO A 1 81 ? 18.025 -2.579 7.605 1.00 0.00 81 PRO A CA 10
ATOM 15111 C C . PRO A 1 81 ? 18.842 -2.671 8.888 1.00 0.00 81 PRO A C 10
ATOM 15112 O O . PRO A 1 81 ? 19.519 -1.719 9.276 1.00 0.00 81 PRO A O 10
ATOM 15123 N N . MET A 1 82 ? 18.777 -3.826 9.540 1.00 0.00 82 MET A N 10
ATOM 15124 C CA . MET A 1 82 ? 19.514 -4.048 10.778 1.00 0.00 82 MET A CA 10
ATOM 15125 C C . MET A 1 82 ? 20.988 -4.324 10.492 1.00 0.00 82 MET A C 10
ATOM 15126 O O . MET A 1 82 ? 21.844 -4.133 11.356 1.00 0.00 82 MET A O 10
ATOM 15140 N N . ASP A 1 83 ? 21.279 -4.775 9.274 1.00 0.00 83 ASP A N 10
ATOM 15141 C CA . ASP A 1 83 ? 22.650 -5.075 8.878 1.00 0.00 83 ASP A CA 10
ATOM 15142 C C . ASP A 1 83 ? 23.457 -3.793 8.700 1.00 0.00 83 ASP A C 10
ATOM 15143 O O . ASP A 1 83 ? 24.580 -3.681 9.191 1.00 0.00 83 ASP A O 10
ATOM 15152 N N . GLY A 1 84 ? 22.876 -2.827 7.996 1.00 0.00 84 GLY A N 10
ATOM 15153 C CA . GLY A 1 84 ? 23.555 -1.565 7.768 1.00 0.00 84 GLY A CA 10
ATOM 15154 C C . GLY A 1 84 ? 23.391 -1.066 6.346 1.00 0.00 84 GLY A C 10
ATOM 15155 O O . GLY A 1 84 ? 23.214 -1.856 5.419 1.00 0.00 84 GLY A O 10
ATOM 15159 N N . ASP A 1 85 ? 23.450 0.252 6.174 1.00 0.00 85 ASP A N 10
ATOM 15160 C CA . ASP A 1 85 ? 23.308 0.863 4.857 1.00 0.00 85 ASP A CA 10
ATOM 15161 C C . ASP A 1 85 ? 21.889 0.678 4.320 1.00 0.00 85 ASP A C 10
ATOM 15162 O O . ASP A 1 85 ? 21.532 -0.404 3.853 1.00 0.00 85 ASP A O 10
ATOM 15171 N N . PRO A 1 86 ? 21.058 1.735 4.377 1.00 0.00 86 PRO A N 10
ATOM 15172 C CA . PRO A 1 86 ? 19.675 1.677 3.891 1.00 0.00 86 PRO A CA 10
ATOM 15173 C C . PRO A 1 86 ? 19.583 1.126 2.472 1.00 0.00 86 PRO A C 10
ATOM 15174 O O . PRO A 1 86 ? 20.492 1.312 1.664 1.00 0.00 86 PRO A O 10
ATOM 15185 N N . VAL A 1 87 ? 18.480 0.447 2.176 1.00 0.00 87 VAL A N 10
ATOM 15186 C CA . VAL A 1 87 ? 18.271 -0.131 0.855 1.00 0.00 87 VAL A CA 10
ATOM 15187 C C . VAL A 1 87 ? 16.904 0.256 0.297 1.00 0.00 87 VAL A C 10
ATOM 15188 O O . VAL A 1 87 ? 15.919 0.321 1.031 1.00 0.00 87 VAL A O 10
ATOM 15201 N N . GLU A 1 88 ? 16.854 0.511 -1.007 1.00 0.00 88 GLU A N 10
ATOM 15202 C CA . GLU A 1 88 ? 15.609 0.891 -1.663 1.00 0.00 88 GLU A CA 10
ATOM 15203 C C . GLU A 1 88 ? 14.604 -0.256 -1.627 1.00 0.00 88 GLU A C 10
ATOM 15204 O O . GLU A 1 88 ? 14.811 -1.295 -2.254 1.00 0.00 88 GLU A O 10
ATOM 15216 N N . ALA A 1 89 ? 13.516 -0.060 -0.890 1.00 0.00 89 ALA A N 10
ATOM 15217 C CA . ALA A 1 89 ? 12.480 -1.077 -0.774 1.00 0.00 89 ALA A CA 10
ATOM 15218 C C . ALA A 1 89 ? 11.250 -0.700 -1.592 1.00 0.00 89 ALA A C 10
ATOM 15219 O O . ALA A 1 89 ? 10.882 0.473 -1.673 1.00 0.00 89 ALA A O 10
ATOM 15226 N N . ASN A 1 90 ? 10.617 -1.699 -2.196 1.00 0.00 90 ASN A N 10
ATOM 15227 C CA . ASN A 1 90 ? 9.428 -1.468 -3.007 1.00 0.00 90 ASN A CA 10
ATOM 15228 C C . ASN A 1 90 ? 8.403 -2.580 -2.801 1.00 0.00 90 ASN A C 10
ATOM 15229 O O . ASN A 1 90 ? 8.694 -3.755 -3.023 1.00 0.00 90 ASN A O 10
ATOM 15240 N N . VAL A 1 91 ? 7.201 -2.201 -2.378 1.00 0.00 91 VAL A N 10
ATOM 15241 C CA . VAL A 1 91 ? 6.137 -3.169 -2.147 1.00 0.00 91 VAL A CA 10
ATOM 15242 C C . VAL A 1 91 ? 4.855 -2.757 -2.862 1.00 0.00 91 VAL A C 10
ATOM 15243 O O . VAL A 1 91 ? 4.471 -1.588 -2.847 1.00 0.00 91 VAL A O 10
ATOM 15256 N N . ASN A 1 92 ? 4.195 -3.727 -3.485 1.00 0.00 92 ASN A N 10
ATOM 15257 C CA . ASN A 1 92 ? 2.955 -3.468 -4.203 1.00 0.00 92 ASN A CA 10
ATOM 15258 C C . ASN A 1 92 ? 1.752 -3.672 -3.283 1.00 0.00 92 ASN A C 10
ATOM 15259 O O . ASN A 1 92 ? 1.437 -4.796 -2.897 1.00 0.00 92 ASN A O 10
ATOM 15270 N N . LEU A 1 93 ? 1.085 -2.573 -2.936 1.00 0.00 93 LEU A N 10
ATOM 15271 C CA . LEU A 1 93 ? -0.083 -2.626 -2.059 1.00 0.00 93 LEU A CA 10
ATOM 15272 C C . LEU A 1 93 ? -1.078 -3.679 -2.536 1.00 0.00 93 LEU A C 10
ATOM 15273 O O . LEU A 1 93 ? -1.687 -4.384 -1.733 1.00 0.00 93 LEU A O 10
ATOM 15289 N N . SER A 1 94 ? -1.229 -3.786 -3.852 1.00 0.00 94 SER A N 10
ATOM 15290 C CA . SER A 1 94 ? -2.142 -4.758 -4.443 1.00 0.00 94 SER A CA 10
ATOM 15291 C C . SER A 1 94 ? -1.760 -6.187 -4.055 1.00 0.00 94 SER A C 10
ATOM 15292 O O . SER A 1 94 ? -2.538 -7.118 -4.249 1.00 0.00 94 SER A O 10
ATOM 15300 N N . GLU A 1 95 ? -0.558 -6.358 -3.516 1.00 0.00 95 GLU A N 10
ATOM 15301 C CA . GLU A 1 95 ? -0.085 -7.676 -3.112 1.00 0.00 95 GLU A CA 10
ATOM 15302 C C . GLU A 1 95 ? -1.006 -8.297 -2.067 1.00 0.00 95 GLU A C 10
ATOM 15303 O O . GLU A 1 95 ? -1.382 -9.464 -2.175 1.00 0.00 95 GLU A O 10
ATOM 15315 N N . ARG A 1 96 ? -1.357 -7.517 -1.049 1.00 0.00 96 ARG A N 10
ATOM 15316 C CA . ARG A 1 96 ? -2.224 -8.005 0.019 1.00 0.00 96 ARG A CA 10
ATOM 15317 C C . ARG A 1 96 ? -3.226 -6.942 0.455 1.00 0.00 96 ARG A C 10
ATOM 15318 O O . ARG A 1 96 ? -3.499 -6.787 1.646 1.00 0.00 96 ARG A O 10
ATOM 15339 N N . ILE A 1 97 ? -3.782 -6.219 -0.509 1.00 0.00 97 ILE A N 10
ATOM 15340 C CA . ILE A 1 97 ? -4.761 -5.184 -0.207 1.00 0.00 97 ILE A CA 10
ATOM 15341 C C . ILE A 1 97 ? -6.050 -5.427 -0.983 1.00 0.00 97 ILE A C 10
ATOM 15342 O O . ILE A 1 97 ? -6.056 -5.410 -2.211 1.00 0.00 97 ILE A O 10
ATOM 15358 N N . GLY A 1 98 ? -7.140 -5.648 -0.260 1.00 0.00 98 GLY A N 10
ATOM 15359 C CA . GLY A 1 98 ? -8.415 -5.895 -0.905 1.00 0.00 98 GLY A CA 10
ATOM 15360 C C . GLY A 1 98 ? -9.453 -4.839 -0.576 1.00 0.00 98 GLY A C 10
ATOM 15361 O O . GLY A 1 98 ? -9.152 -3.848 0.088 1.00 0.00 98 GLY A O 10
ATOM 15365 N N . ASN A 1 99 ? -10.679 -5.057 -1.040 1.00 0.00 99 ASN A N 10
ATOM 15366 C CA . ASN A 1 99 ? -11.770 -4.123 -0.790 1.00 0.00 99 ASN A CA 10
ATOM 15367 C C . ASN A 1 99 ? -13.032 -4.867 -0.364 1.00 0.00 99 ASN A C 10
ATOM 15368 O O . ASN A 1 99 ? -13.728 -5.452 -1.193 1.00 0.00 99 ASN A O 10
ATOM 15379 N N . ASP A 1 100 ? -13.320 -4.842 0.933 1.00 0.00 100 ASP A N 10
ATOM 15380 C CA . ASP A 1 100 ? -14.499 -5.515 1.467 1.00 0.00 100 ASP A CA 10
ATOM 15381 C C . ASP A 1 100 ? -15.692 -4.567 1.512 1.00 0.00 100 ASP A C 10
ATOM 15382 O O . ASP A 1 100 ? -15.672 -3.562 2.222 1.00 0.00 100 ASP A O 10
ATOM 15391 N N . CYS A 1 101 ? -16.732 -4.894 0.750 1.00 0.00 101 CYS A N 10
ATOM 15392 C CA . CYS A 1 101 ? -17.936 -4.071 0.702 1.00 0.00 101 CYS A CA 10
ATOM 15393 C C . CYS A 1 101 ? -17.593 -2.623 0.365 1.00 0.00 101 CYS A C 10
ATOM 15394 O O . CYS A 1 101 ? -18.283 -1.696 0.790 1.00 0.00 101 CYS A O 10
ATOM 15402 N N . GLY A 1 102 ? -16.522 -2.437 -0.399 1.00 0.00 102 GLY A N 10
ATOM 15403 C CA . GLY A 1 102 ? -16.104 -1.100 -0.778 1.00 0.00 102 GLY A CA 10
ATOM 15404 C C . GLY A 1 102 ? -15.082 -0.515 0.179 1.00 0.00 102 GLY A C 10
ATOM 15405 O O . GLY A 1 102 ? -14.422 0.473 -0.139 1.00 0.00 102 GLY A O 10
ATOM 15409 N N . THR A 1 103 ? -14.951 -1.124 1.355 1.00 0.00 103 THR A N 10
ATOM 15410 C CA . THR A 1 103 ? -14.003 -0.653 2.358 1.00 0.00 103 THR A CA 10
ATOM 15411 C C . THR A 1 103 ? -12.623 -1.262 2.129 1.00 0.00 103 THR A C 10
ATOM 15412 O O . THR A 1 103 ? -12.503 -2.396 1.667 1.00 0.00 103 THR A O 10
ATOM 15423 N N . LEU A 1 104 ? -11.584 -0.500 2.456 1.00 0.00 104 LEU A N 10
ATOM 15424 C CA . LEU A 1 104 ? -10.212 -0.963 2.285 1.00 0.00 104 LEU A CA 10
ATOM 15425 C C . LEU A 1 104 ? -9.859 -2.016 3.331 1.00 0.00 104 LEU A C 10
ATOM 15426 O O . LEU A 1 104 ? -10.037 -1.799 4.530 1.00 0.00 104 LEU A O 10
ATOM 15442 N N . ILE A 1 105 ? -9.357 -3.156 2.869 1.00 0.00 105 ILE A N 10
ATOM 15443 C CA . ILE A 1 105 ? -8.977 -4.242 3.764 1.00 0.00 105 ILE A CA 10
ATOM 15444 C C . ILE A 1 105 ? -7.618 -4.820 3.381 1.00 0.00 105 ILE A C 10
ATOM 15445 O O . ILE A 1 105 ? -7.026 -4.425 2.377 1.00 0.00 105 ILE A O 10
ATOM 15461 N N . PHE A 1 106 ? -7.129 -5.755 4.189 1.00 0.00 106 PHE A N 10
ATOM 15462 C CA . PHE A 1 106 ? -5.841 -6.385 3.938 1.00 0.00 106 PHE A CA 10
ATOM 15463 C C . PHE A 1 106 ? -5.989 -7.904 3.866 1.00 0.00 106 PHE A C 10
ATOM 15464 O O . PHE A 1 106 ? -6.716 -8.505 4.657 1.00 0.00 106 PHE A O 10
ATOM 15481 N N . LEU A 1 107 ? -5.294 -8.517 2.913 1.00 0.00 107 LEU A N 10
ATOM 15482 C CA . LEU A 1 107 ? -5.348 -9.963 2.738 1.00 0.00 107 LEU A CA 10
ATOM 15483 C C . LEU A 1 107 ? -4.692 -10.678 3.915 1.00 0.00 107 LEU A C 10
ATOM 15484 O O . LEU A 1 107 ? -3.469 -10.686 4.046 1.00 0.00 107 LEU A O 10
ATOM 15500 N N . ALA A 1 108 ? -5.516 -11.278 4.769 1.00 0.00 108 ALA A N 10
ATOM 15501 C CA . ALA A 1 108 ? -5.017 -11.997 5.935 1.00 0.00 108 ALA A CA 10
ATOM 15502 C C . ALA A 1 108 ? -5.489 -13.446 5.930 1.00 0.00 108 ALA A C 10
ATOM 15503 O O . ALA A 1 108 ? -6.400 -13.769 5.138 1.00 0.00 108 ALA A O 10
ATOM 15511 N N . MET A 1 1 ? -5.365 -12.163 -3.863 1.00 0.00 1 MET A N 11
ATOM 15512 C CA . MET A 1 1 ? -4.548 -11.013 -4.333 1.00 0.00 1 MET A CA 11
ATOM 15513 C C . MET A 1 1 ? -5.264 -9.690 -4.081 1.00 0.00 1 MET A C 11
ATOM 15514 O O . MET A 1 1 ? -6.465 -9.664 -3.814 1.00 0.00 1 MET A O 11
ATOM 15530 N N . GLY A 1 2 ? -4.518 -8.593 -4.166 1.00 0.00 2 GLY A N 11
ATOM 15531 C CA . GLY A 1 2 ? -5.099 -7.282 -3.944 1.00 0.00 2 GLY A CA 11
ATOM 15532 C C . GLY A 1 2 ? -5.664 -6.674 -5.206 1.00 0.00 2 GLY A C 11
ATOM 15533 O O . GLY A 1 2 ? -5.246 -5.601 -5.640 1.00 0.00 2 GLY A O 11
ATOM 15537 N N . ASN A 1 3 ? -6.637 -7.364 -5.774 1.00 0.00 3 ASN A N 11
ATOM 15538 C CA . ASN A 1 3 ? -7.314 -6.916 -6.979 1.00 0.00 3 ASN A CA 11
ATOM 15539 C C . ASN A 1 3 ? -8.006 -5.575 -6.752 1.00 0.00 3 ASN A C 11
ATOM 15540 O O . ASN A 1 3 ? -8.424 -4.917 -7.703 1.00 0.00 3 ASN A O 11
ATOM 15551 N N . PHE A 1 4 ? -8.160 -5.188 -5.483 1.00 0.00 4 PHE A N 11
ATOM 15552 C CA . PHE A 1 4 ? -8.842 -3.943 -5.141 1.00 0.00 4 PHE A CA 11
ATOM 15553 C C . PHE A 1 4 ? -8.369 -2.787 -6.019 1.00 0.00 4 PHE A C 11
ATOM 15554 O O . PHE A 1 4 ? -9.139 -1.881 -6.334 1.00 0.00 4 PHE A O 11
ATOM 15571 N N . HIS A 1 5 ? -7.103 -2.825 -6.411 1.00 0.00 5 HIS A N 11
ATOM 15572 C CA . HIS A 1 5 ? -6.539 -1.779 -7.251 1.00 0.00 5 HIS A CA 11
ATOM 15573 C C . HIS A 1 5 ? -7.209 -1.761 -8.622 1.00 0.00 5 HIS A C 11
ATOM 15574 O O . HIS A 1 5 ? -7.395 -0.701 -9.220 1.00 0.00 5 HIS A O 11
ATOM 15589 N N . GLU A 1 6 ? -7.563 -2.943 -9.115 1.00 0.00 6 GLU A N 11
ATOM 15590 C CA . GLU A 1 6 ? -8.206 -3.064 -10.416 1.00 0.00 6 GLU A CA 11
ATOM 15591 C C . GLU A 1 6 ? -9.695 -2.734 -10.331 1.00 0.00 6 GLU A C 11
ATOM 15592 O O . GLU A 1 6 ? -10.323 -2.400 -11.335 1.00 0.00 6 GLU A O 11
ATOM 15604 N N . SER A 1 7 ? -10.254 -2.829 -9.127 1.00 0.00 7 SER A N 11
ATOM 15605 C CA . SER A 1 7 ? -11.668 -2.540 -8.919 1.00 0.00 7 SER A CA 11
ATOM 15606 C C . SER A 1 7 ? -11.858 -1.287 -8.066 1.00 0.00 7 SER A C 11
ATOM 15607 O O . SER A 1 7 ? -12.926 -1.074 -7.493 1.00 0.00 7 SER A O 11
ATOM 15615 N N . SER A 1 8 ? -10.819 -0.458 -7.985 1.00 0.00 8 SER A N 11
ATOM 15616 C CA . SER A 1 8 ? -10.887 0.770 -7.201 1.00 0.00 8 SER A CA 11
ATOM 15617 C C . SER A 1 8 ? -10.351 1.956 -7.995 1.00 0.00 8 SER A C 11
ATOM 15618 O O . SER A 1 8 ? -9.537 1.792 -8.904 1.00 0.00 8 SER A O 11
ATOM 15626 N N . ASN A 1 9 ? -10.814 3.151 -7.644 1.00 0.00 9 ASN A N 11
ATOM 15627 C CA . ASN A 1 9 ? -10.384 4.368 -8.318 1.00 0.00 9 ASN A CA 11
ATOM 15628 C C . ASN A 1 9 ? -9.703 5.316 -7.336 1.00 0.00 9 ASN A C 11
ATOM 15629 O O . ASN A 1 9 ? -9.887 5.210 -6.124 1.00 0.00 9 ASN A O 11
ATOM 15640 N N . ASN A 1 10 ? -8.916 6.239 -7.872 1.00 0.00 10 ASN A N 11
ATOM 15641 C CA . ASN A 1 10 ? -8.203 7.208 -7.048 1.00 0.00 10 ASN A CA 11
ATOM 15642 C C . ASN A 1 10 ? -7.242 6.507 -6.092 1.00 0.00 10 ASN A C 11
ATOM 15643 O O . ASN A 1 10 ? -7.321 6.683 -4.876 1.00 0.00 10 ASN A O 11
ATOM 15654 N N . ILE A 1 11 ? -6.334 5.714 -6.650 1.00 0.00 11 ILE A N 11
ATOM 15655 C CA . ILE A 1 11 ? -5.355 4.988 -5.847 1.00 0.00 11 ILE A CA 11
ATOM 15656 C C . ILE A 1 11 ? -4.056 5.778 -5.736 1.00 0.00 11 ILE A C 11
ATOM 15657 O O . ILE A 1 11 ? -3.388 6.037 -6.737 1.00 0.00 11 ILE A O 11
ATOM 15673 N N . TRP A 1 12 ? -3.705 6.163 -4.514 1.00 0.00 12 TRP A N 11
ATOM 15674 C CA . TRP A 1 12 ? -2.486 6.928 -4.276 1.00 0.00 12 TRP A CA 11
ATOM 15675 C C . TRP A 1 12 ? -2.072 6.854 -2.810 1.00 0.00 12 TRP A C 11
ATOM 15676 O O . TRP A 1 12 ? -2.684 6.139 -2.017 1.00 0.00 12 TRP A O 11
ATOM 15697 N N . LEU A 1 13 ? -1.029 7.599 -2.457 1.00 0.00 13 LEU A N 11
ATOM 15698 C CA . LEU A 1 13 ? -0.533 7.619 -1.087 1.00 0.00 13 LEU A CA 11
ATOM 15699 C C . LEU A 1 13 ? -0.344 9.051 -0.598 1.00 0.00 13 LEU A C 11
ATOM 15700 O O . LEU A 1 13 ? 0.079 9.925 -1.355 1.00 0.00 13 LEU A O 11
ATOM 15716 N N . GLU A 1 14 ? -0.662 9.284 0.671 1.00 0.00 14 GLU A N 11
ATOM 15717 C CA . GLU A 1 14 ? -0.529 10.609 1.263 1.00 0.00 14 GLU A CA 11
ATOM 15718 C C . GLU A 1 14 ? 0.489 10.596 2.399 1.00 0.00 14 GLU A C 11
ATOM 15719 O O . GLU A 1 14 ? 0.369 9.816 3.344 1.00 0.00 14 GLU A O 11
ATOM 15731 N N . ASP A 1 15 ? 1.490 11.463 2.298 1.00 0.00 15 ASP A N 11
ATOM 15732 C CA . ASP A 1 15 ? 2.532 11.552 3.316 1.00 0.00 15 ASP A CA 11
ATOM 15733 C C . ASP A 1 15 ? 3.292 10.233 3.444 1.00 0.00 15 ASP A C 11
ATOM 15734 O O . ASP A 1 15 ? 3.981 9.998 4.437 1.00 0.00 15 ASP A O 11
ATOM 15743 N N . GLY A 1 16 ? 3.168 9.377 2.433 1.00 0.00 16 GLY A N 11
ATOM 15744 C CA . GLY A 1 16 ? 3.853 8.099 2.453 1.00 0.00 16 GLY A CA 11
ATOM 15745 C C . GLY A 1 16 ? 3.469 7.236 3.641 1.00 0.00 16 GLY A C 11
ATOM 15746 O O . GLY A 1 16 ? 4.338 6.733 4.353 1.00 0.00 16 GLY A O 11
ATOM 15750 N N . HIS A 1 17 ? 2.168 7.050 3.851 1.00 0.00 17 HIS A N 11
ATOM 15751 C CA . HIS A 1 17 ? 1.690 6.225 4.958 1.00 0.00 17 HIS A CA 11
ATOM 15752 C C . HIS A 1 17 ? 0.169 6.044 4.923 1.00 0.00 17 HIS A C 11
ATOM 15753 O O . HIS A 1 17 ? -0.348 5.036 5.406 1.00 0.00 17 HIS A O 11
ATOM 15768 N N . ILE A 1 18 ? -0.545 7.010 4.348 1.00 0.00 18 ILE A N 11
ATOM 15769 C CA . ILE A 1 18 ? -2.000 6.927 4.255 1.00 0.00 18 ILE A CA 11
ATOM 15770 C C . ILE A 1 18 ? -2.437 6.506 2.855 1.00 0.00 18 ILE A C 11
ATOM 15771 O O . ILE A 1 18 ? -1.926 7.011 1.855 1.00 0.00 18 ILE A O 11
ATOM 15787 N N . LEU A 1 19 ? -3.385 5.576 2.792 1.00 0.00 19 LEU A N 11
ATOM 15788 C CA . LEU A 1 19 ? -3.893 5.082 1.517 1.00 0.00 19 LEU A CA 11
ATOM 15789 C C . LEU A 1 19 ? -5.350 5.479 1.313 1.00 0.00 19 LEU A C 11
ATOM 15790 O O . LEU A 1 19 ? -6.144 5.471 2.254 1.00 0.00 19 LEU A O 11
ATOM 15806 N N . HIS A 1 20 ? -5.696 5.816 0.076 1.00 0.00 20 HIS A N 11
ATOM 15807 C CA . HIS A 1 20 ? -7.061 6.206 -0.262 1.00 0.00 20 HIS A CA 11
ATOM 15808 C C . HIS A 1 20 ? -7.465 5.608 -1.605 1.00 0.00 20 HIS A C 11
ATOM 15809 O O . HIS A 1 20 ? -6.711 5.674 -2.575 1.00 0.00 20 HIS A O 11
ATOM 15824 N N . ALA A 1 21 ? -8.653 5.020 -1.653 1.00 0.00 21 ALA A N 11
ATOM 15825 C CA . ALA A 1 21 ? -9.147 4.407 -2.878 1.00 0.00 21 ALA A CA 11
ATOM 15826 C C . ALA A 1 21 ? -10.660 4.226 -2.835 1.00 0.00 21 ALA A C 11
ATOM 15827 O O . ALA A 1 21 ? -11.245 4.046 -1.767 1.00 0.00 21 ALA A O 11
ATOM 15834 N N . GLU A 1 22 ? -11.289 4.276 -4.005 1.00 0.00 22 GLU A N 11
ATOM 15835 C CA . GLU A 1 22 ? -12.736 4.118 -4.104 1.00 0.00 22 GLU A CA 11
ATOM 15836 C C . GLU A 1 22 ? -13.096 2.711 -4.567 1.00 0.00 22 GLU A C 11
ATOM 15837 O O . GLU A 1 22 ? -13.072 2.415 -5.761 1.00 0.00 22 GLU A O 11
ATOM 15849 N N . CYS A 1 23 ? -13.430 1.846 -3.615 1.00 0.00 23 CYS A N 11
ATOM 15850 C CA . CYS A 1 23 ? -13.794 0.470 -3.928 1.00 0.00 23 CYS A CA 11
ATOM 15851 C C . CYS A 1 23 ? -15.307 0.283 -3.887 1.00 0.00 23 CYS A C 11
ATOM 15852 O O . CYS A 1 23 ? -15.964 0.662 -2.918 1.00 0.00 23 CYS A O 11
ATOM 15860 N N . GLY A 1 24 ? -15.854 -0.304 -4.947 1.00 0.00 24 GLY A N 11
ATOM 15861 C CA . GLY A 1 24 ? -17.286 -0.531 -5.012 1.00 0.00 24 GLY A CA 11
ATOM 15862 C C . GLY A 1 24 ? -17.729 -1.685 -4.133 1.00 0.00 24 GLY A C 11
ATOM 15863 O O . GLY A 1 24 ? -16.901 -2.361 -3.522 1.00 0.00 24 GLY A O 11
ATOM 15867 N N . ASN A 1 25 ? -19.037 -1.910 -4.068 1.00 0.00 25 ASN A N 11
ATOM 15868 C CA . ASN A 1 25 ? -19.587 -2.991 -3.254 1.00 0.00 25 ASN A CA 11
ATOM 15869 C C . ASN A 1 25 ? -20.273 -4.038 -4.128 1.00 0.00 25 ASN A C 11
ATOM 15870 O O . ASN A 1 25 ? -20.322 -5.216 -3.778 1.00 0.00 25 ASN A O 11
ATOM 15881 N N . GLY A 1 26 ? -20.804 -3.600 -5.266 1.00 0.00 26 GLY A N 11
ATOM 15882 C CA . GLY A 1 26 ? -21.480 -4.514 -6.168 1.00 0.00 26 GLY A CA 11
ATOM 15883 C C . GLY A 1 26 ? -22.842 -4.004 -6.594 1.00 0.00 26 GLY A C 11
ATOM 15884 O O . GLY A 1 26 ? -23.342 -4.362 -7.661 1.00 0.00 26 GLY A O 11
ATOM 15888 N N . GLU A 1 27 ? -23.444 -3.163 -5.759 1.00 0.00 27 GLU A N 11
ATOM 15889 C CA . GLU A 1 27 ? -24.757 -2.601 -6.054 1.00 0.00 27 GLU A CA 11
ATOM 15890 C C . GLU A 1 27 ? -24.700 -1.695 -7.279 1.00 0.00 27 GLU A C 11
ATOM 15891 O O . GLU A 1 27 ? -25.696 -1.519 -7.981 1.00 0.00 27 GLU A O 11
ATOM 15903 N N . GLY A 1 28 ? -23.527 -1.121 -7.532 1.00 0.00 28 GLY A N 11
ATOM 15904 C CA . GLY A 1 28 ? -23.363 -0.240 -8.674 1.00 0.00 28 GLY A CA 11
ATOM 15905 C C . GLY A 1 28 ? -22.767 1.106 -8.300 1.00 0.00 28 GLY A C 11
ATOM 15906 O O . GLY A 1 28 ? -22.562 1.958 -9.163 1.00 0.00 28 GLY A O 11
ATOM 15910 N N . ASP A 1 29 ? -22.487 1.301 -7.013 1.00 0.00 29 ASP A N 11
ATOM 15911 C CA . ASP A 1 29 ? -21.912 2.554 -6.539 1.00 0.00 29 ASP A CA 11
ATOM 15912 C C . ASP A 1 29 ? -20.508 2.333 -5.986 1.00 0.00 29 ASP A C 11
ATOM 15913 O O . ASP A 1 29 ? -20.115 1.202 -5.697 1.00 0.00 29 ASP A O 11
ATOM 15922 N N . TYR A 1 30 ? -19.758 3.419 -5.841 1.00 0.00 30 TYR A N 11
ATOM 15923 C CA . TYR A 1 30 ? -18.397 3.344 -5.322 1.00 0.00 30 TYR A CA 11
ATOM 15924 C C . TYR A 1 30 ? -18.339 3.828 -3.877 1.00 0.00 30 TYR A C 11
ATOM 15925 O O . TYR A 1 30 ? -19.152 4.649 -3.454 1.00 0.00 30 TYR A O 11
ATOM 15943 N N . VAL A 1 31 ? -17.372 3.313 -3.125 1.00 0.00 31 VAL A N 11
ATOM 15944 C CA . VAL A 1 31 ? -17.208 3.693 -1.727 1.00 0.00 31 VAL A CA 11
ATOM 15945 C C . VAL A 1 31 ? -15.792 4.186 -1.454 1.00 0.00 31 VAL A C 11
ATOM 15946 O O . VAL A 1 31 ? -14.815 3.533 -1.819 1.00 0.00 31 VAL A O 11
ATOM 15959 N N . GLU A 1 32 ? -15.689 5.343 -0.808 1.00 0.00 32 GLU A N 11
ATOM 15960 C CA . GLU A 1 32 ? -14.396 5.927 -0.484 1.00 0.00 32 GLU A CA 11
ATOM 15961 C C . GLU A 1 32 ? -13.868 5.369 0.836 1.00 0.00 32 GLU A C 11
ATOM 15962 O O . GLU A 1 32 ? -14.513 5.495 1.877 1.00 0.00 32 GLU A O 11
ATOM 15974 N N . SER A 1 33 ? -12.692 4.753 0.784 1.00 0.00 33 SER A N 11
ATOM 15975 C CA . SER A 1 33 ? -12.077 4.177 1.974 1.00 0.00 33 SER A CA 11
ATOM 15976 C C . SER A 1 33 ? -10.585 4.492 2.021 1.00 0.00 33 SER A C 11
ATOM 15977 O O . SER A 1 33 ? -10.014 4.981 1.046 1.00 0.00 33 SER A O 11
ATOM 15985 N N . THR A 1 34 ? -9.961 4.212 3.159 1.00 0.00 34 THR A N 11
ATOM 15986 C CA . THR A 1 34 ? -8.536 4.470 3.331 1.00 0.00 34 THR A CA 11
ATOM 15987 C C . THR A 1 34 ? -7.899 3.431 4.247 1.00 0.00 34 THR A C 11
ATOM 15988 O O . THR A 1 34 ? -8.582 2.792 5.048 1.00 0.00 34 THR A O 11
ATOM 15999 N N . LEU A 1 35 ? -6.586 3.269 4.124 1.00 0.00 35 LEU A N 11
ATOM 16000 C CA . LEU A 1 35 ? -5.854 2.309 4.941 1.00 0.00 35 LEU A CA 11
ATOM 16001 C C . LEU A 1 35 ? -4.507 2.879 5.372 1.00 0.00 35 LEU A C 11
ATOM 16002 O O . LEU A 1 35 ? -3.790 3.478 4.571 1.00 0.00 35 LEU A O 11
ATOM 16018 N N . ASP A 1 36 ? -4.170 2.687 6.642 1.00 0.00 36 ASP A N 11
ATOM 16019 C CA . ASP A 1 36 ? -2.909 3.179 7.181 1.00 0.00 36 ASP A CA 11
ATOM 16020 C C . ASP A 1 36 ? -1.839 2.098 7.127 1.00 0.00 36 ASP A C 11
ATOM 16021 O O . ASP A 1 36 ? -2.018 1.006 7.656 1.00 0.00 36 ASP A O 11
ATOM 16030 N N . LEU A 1 37 ? -0.731 2.408 6.477 1.00 0.00 37 LEU A N 11
ATOM 16031 C CA . LEU A 1 37 ? 0.376 1.468 6.358 1.00 0.00 37 LEU A CA 11
ATOM 16032 C C . LEU A 1 37 ? 1.323 1.604 7.535 1.00 0.00 37 LEU A C 11
ATOM 16033 O O . LEU A 1 37 ? 1.977 0.643 7.938 1.00 0.00 37 LEU A O 11
ATOM 16049 N N . ASP A 1 38 ? 1.388 2.813 8.087 1.00 0.00 38 ASP A N 11
ATOM 16050 C CA . ASP A 1 38 ? 2.253 3.084 9.226 1.00 0.00 38 ASP A CA 11
ATOM 16051 C C . ASP A 1 38 ? 1.909 2.169 10.394 1.00 0.00 38 ASP A C 11
ATOM 16052 O O . ASP A 1 38 ? 2.660 2.080 11.365 1.00 0.00 38 ASP A O 11
ATOM 16061 N N . TYR A 1 39 ? 0.772 1.484 10.295 1.00 0.00 39 TYR A N 11
ATOM 16062 C CA . TYR A 1 39 ? 0.348 0.574 11.354 1.00 0.00 39 TYR A CA 11
ATOM 16063 C C . TYR A 1 39 ? 0.022 -0.819 10.803 1.00 0.00 39 TYR A C 11
ATOM 16064 O O . TYR A 1 39 ? -0.332 -1.723 11.560 1.00 0.00 39 TYR A O 11
ATOM 16082 N N . TYR A 1 40 ? 0.152 -0.991 9.487 1.00 0.00 40 TYR A N 11
ATOM 16083 C CA . TYR A 1 40 ? -0.123 -2.278 8.856 1.00 0.00 40 TYR A CA 11
ATOM 16084 C C . TYR A 1 40 ? 1.132 -2.843 8.189 1.00 0.00 40 TYR A C 11
ATOM 16085 O O . TYR A 1 40 ? 1.235 -4.049 7.966 1.00 0.00 40 TYR A O 11
ATOM 16103 N N . ILE A 1 41 ? 2.084 -1.966 7.876 1.00 0.00 41 ILE A N 11
ATOM 16104 C CA . ILE A 1 41 ? 3.328 -2.382 7.239 1.00 0.00 41 ILE A CA 11
ATOM 16105 C C . ILE A 1 41 ? 4.535 -1.927 8.054 1.00 0.00 41 ILE A C 11
ATOM 16106 O O . ILE A 1 41 ? 4.550 -0.822 8.596 1.00 0.00 41 ILE A O 11
ATOM 16122 N N . GLY A 1 42 ? 5.547 -2.785 8.134 1.00 0.00 42 GLY A N 11
ATOM 16123 C CA . GLY A 1 42 ? 6.744 -2.453 8.883 1.00 0.00 42 GLY A CA 11
ATOM 16124 C C . GLY A 1 42 ? 8.011 -2.661 8.079 1.00 0.00 42 GLY A C 11
ATOM 16125 O O . GLY A 1 42 ? 7.965 -3.130 6.942 1.00 0.00 42 GLY A O 11
ATOM 16129 N N . ASN A 1 43 ? 9.146 -2.312 8.674 1.00 0.00 43 ASN A N 11
ATOM 16130 C CA . ASN A 1 43 ? 10.436 -2.462 8.012 1.00 0.00 43 ASN A CA 11
ATOM 16131 C C . ASN A 1 43 ? 11.149 -3.723 8.492 1.00 0.00 43 ASN A C 11
ATOM 16132 O O . ASN A 1 43 ? 11.569 -3.809 9.646 1.00 0.00 43 ASN A O 11
ATOM 16143 N N . ASP A 1 44 ? 11.282 -4.698 7.599 1.00 0.00 44 ASP A N 11
ATOM 16144 C CA . ASP A 1 44 ? 11.945 -5.954 7.930 1.00 0.00 44 ASP A CA 11
ATOM 16145 C C . ASP A 1 44 ? 13.266 -6.085 7.179 1.00 0.00 44 ASP A C 11
ATOM 16146 O O . ASP A 1 44 ? 13.292 -6.476 6.013 1.00 0.00 44 ASP A O 11
ATOM 16155 N N . ASP A 1 45 ? 14.362 -5.755 7.856 1.00 0.00 45 ASP A N 11
ATOM 16156 C CA . ASP A 1 45 ? 15.686 -5.836 7.250 1.00 0.00 45 ASP A CA 11
ATOM 16157 C C . ASP A 1 45 ? 15.784 -4.918 6.036 1.00 0.00 45 ASP A C 11
ATOM 16158 O O . ASP A 1 45 ? 16.291 -5.312 4.985 1.00 0.00 45 ASP A O 11
ATOM 16167 N N . GLY A 1 46 ? 15.293 -3.693 6.187 1.00 0.00 46 GLY A N 11
ATOM 16168 C CA . GLY A 1 46 ? 15.332 -2.739 5.095 1.00 0.00 46 GLY A CA 11
ATOM 16169 C C . GLY A 1 46 ? 14.367 -3.091 3.979 1.00 0.00 46 GLY A C 11
ATOM 16170 O O . GLY A 1 46 ? 14.495 -2.594 2.860 1.00 0.00 46 GLY A O 11
ATOM 16174 N N . SER A 1 47 ? 13.398 -3.951 4.283 1.00 0.00 47 SER A N 11
ATOM 16175 C CA . SER A 1 47 ? 12.409 -4.368 3.296 1.00 0.00 47 SER A CA 11
ATOM 16176 C C . SER A 1 47 ? 10.995 -4.198 3.840 1.00 0.00 47 SER A C 11
ATOM 16177 O O . SER A 1 47 ? 10.791 -4.112 5.051 1.00 0.00 47 SER A O 11
ATOM 16185 N N . PHE A 1 48 ? 10.021 -4.151 2.938 1.00 0.00 48 PHE A N 11
ATOM 16186 C CA . PHE A 1 48 ? 8.625 -3.993 3.329 1.00 0.00 48 PHE A CA 11
ATOM 16187 C C . PHE A 1 48 ? 8.065 -5.298 3.885 1.00 0.00 48 PHE A C 11
ATOM 16188 O O . PHE A 1 48 ? 8.381 -6.380 3.391 1.00 0.00 48 PHE A O 11
ATOM 16205 N N . SER A 1 49 ? 7.233 -5.188 4.916 1.00 0.00 49 SER A N 11
ATOM 16206 C CA . SER A 1 49 ? 6.631 -6.361 5.539 1.00 0.00 49 SER A CA 11
ATOM 16207 C C . SER A 1 49 ? 5.125 -6.183 5.701 1.00 0.00 49 SER A C 11
ATOM 16208 O O . SER A 1 49 ? 4.665 -5.216 6.308 1.00 0.00 49 SER A O 11
ATOM 16216 N N . TRP A 1 50 ? 4.360 -7.125 5.157 1.00 0.00 50 TRP A N 11
ATOM 16217 C CA . TRP A 1 50 ? 2.906 -7.075 5.243 1.00 0.00 50 TRP A CA 11
ATOM 16218 C C . TRP A 1 50 ? 2.434 -7.470 6.639 1.00 0.00 50 TRP A C 11
ATOM 16219 O O . TRP A 1 50 ? 2.679 -8.587 7.095 1.00 0.00 50 TRP A O 11
ATOM 16240 N N . GLY A 1 51 ? 1.756 -6.547 7.312 1.00 0.00 51 GLY A N 11
ATOM 16241 C CA . GLY A 1 51 ? 1.263 -6.818 8.649 1.00 0.00 51 GLY A CA 11
ATOM 16242 C C . GLY A 1 51 ? 2.126 -6.192 9.730 1.00 0.00 51 GLY A C 11
ATOM 16243 O O . GLY A 1 51 ? 1.972 -6.503 10.911 1.00 0.00 51 GLY A O 11
ATOM 16247 N N . GLY A 1 52 ? 3.034 -5.307 9.328 1.00 0.00 52 GLY A N 11
ATOM 16248 C CA . GLY A 1 52 ? 3.904 -4.653 10.287 1.00 0.00 52 GLY A CA 11
ATOM 16249 C C . GLY A 1 52 ? 3.410 -3.271 10.663 1.00 0.00 52 GLY A C 11
ATOM 16250 O O . GLY A 1 52 ? 2.204 -3.026 10.699 1.00 0.00 52 GLY A O 11
ATOM 16254 N N . GLU A 1 53 ? 4.340 -2.365 10.944 1.00 0.00 53 GLU A N 11
ATOM 16255 C CA . GLU A 1 53 ? 3.988 -1.001 11.318 1.00 0.00 53 GLU A CA 11
ATOM 16256 C C . GLU A 1 53 ? 5.236 -0.163 11.575 1.00 0.00 53 GLU A C 11
ATOM 16257 O O . GLU A 1 53 ? 6.311 -0.698 11.848 1.00 0.00 53 GLU A O 11
ATOM 16269 N N . ASN A 1 54 ? 5.083 1.154 11.488 1.00 0.00 54 ASN A N 11
ATOM 16270 C CA . ASN A 1 54 ? 6.194 2.073 11.711 1.00 0.00 54 ASN A CA 11
ATOM 16271 C C . ASN A 1 54 ? 7.259 1.916 10.631 1.00 0.00 54 ASN A C 11
ATOM 16272 O O . ASN A 1 54 ? 8.439 2.177 10.867 1.00 0.00 54 ASN A O 11
ATOM 16283 N N . PHE A 1 55 ? 6.838 1.489 9.443 1.00 0.00 55 PHE A N 11
ATOM 16284 C CA . PHE A 1 55 ? 7.760 1.301 8.331 1.00 0.00 55 PHE A CA 11
ATOM 16285 C C . PHE A 1 55 ? 8.447 2.615 7.970 1.00 0.00 55 PHE A C 11
ATOM 16286 O O . PHE A 1 55 ? 9.644 2.645 7.684 1.00 0.00 55 PHE A O 11
ATOM 16303 N N . SER A 1 56 ? 7.679 3.699 7.991 1.00 0.00 56 SER A N 11
ATOM 16304 C CA . SER A 1 56 ? 8.212 5.018 7.672 1.00 0.00 56 SER A CA 11
ATOM 16305 C C . SER A 1 56 ? 9.202 5.480 8.738 1.00 0.00 56 SER A C 11
ATOM 16306 O O . SER A 1 56 ? 9.997 6.390 8.505 1.00 0.00 56 SER A O 11
ATOM 16314 N N . GLY A 1 57 ? 9.151 4.847 9.910 1.00 0.00 57 GLY A N 11
ATOM 16315 C CA . GLY A 1 57 ? 10.051 5.209 10.992 1.00 0.00 57 GLY A CA 11
ATOM 16316 C C . GLY A 1 57 ? 11.494 5.312 10.537 1.00 0.00 57 GLY A C 11
ATOM 16317 O O . GLY A 1 57 ? 12.217 6.221 10.945 1.00 0.00 57 GLY A O 11
ATOM 16321 N N . SER A 1 58 ? 11.911 4.381 9.684 1.00 0.00 58 SER A N 11
ATOM 16322 C CA . SER A 1 58 ? 13.275 4.378 9.168 1.00 0.00 58 SER A CA 11
ATOM 16323 C C . SER A 1 58 ? 13.278 4.394 7.645 1.00 0.00 58 SER A C 11
ATOM 16324 O O . SER A 1 58 ? 14.141 3.787 7.010 1.00 0.00 58 SER A O 11
ATOM 16332 N N . ALA A 1 59 ? 12.309 5.089 7.062 1.00 0.00 59 ALA A N 11
ATOM 16333 C CA . ALA A 1 59 ? 12.206 5.178 5.613 1.00 0.00 59 ALA A CA 11
ATOM 16334 C C . ALA A 1 59 ? 12.293 6.627 5.150 1.00 0.00 59 ALA A C 11
ATOM 16335 O O . ALA A 1 59 ? 12.084 7.553 5.933 1.00 0.00 59 ALA A O 11
ATOM 16342 N N . SER A 1 60 ? 12.605 6.818 3.873 1.00 0.00 60 SER A N 11
ATOM 16343 C CA . SER A 1 60 ? 12.721 8.158 3.309 1.00 0.00 60 SER A CA 11
ATOM 16344 C C . SER A 1 60 ? 12.017 8.245 1.960 1.00 0.00 60 SER A C 11
ATOM 16345 O O . SER A 1 60 ? 11.925 7.256 1.233 1.00 0.00 60 SER A O 11
ATOM 16353 N N . ASN A 1 61 ? 11.526 9.440 1.633 1.00 0.00 61 ASN A N 11
ATOM 16354 C CA . ASN A 1 61 ? 10.826 9.683 0.369 1.00 0.00 61 ASN A CA 11
ATOM 16355 C C . ASN A 1 61 ? 9.916 8.514 -0.006 1.00 0.00 61 ASN A C 11
ATOM 16356 O O . ASN A 1 61 ? 10.099 7.877 -1.044 1.00 0.00 61 ASN A O 11
ATOM 16367 N N . ILE A 1 62 ? 8.931 8.242 0.844 1.00 0.00 62 ILE A N 11
ATOM 16368 C CA . ILE A 1 62 ? 7.990 7.155 0.599 1.00 0.00 62 ILE A CA 11
ATOM 16369 C C . ILE A 1 62 ? 6.861 7.615 -0.316 1.00 0.00 62 ILE A C 11
ATOM 16370 O O . ILE A 1 62 ? 6.066 8.480 0.052 1.00 0.00 62 ILE A O 11
ATOM 16386 N N . THR A 1 63 ? 6.797 7.039 -1.512 1.00 0.00 63 THR A N 11
ATOM 16387 C CA . THR A 1 63 ? 5.764 7.402 -2.476 1.00 0.00 63 THR A CA 11
ATOM 16388 C C . THR A 1 63 ? 5.246 6.175 -3.221 1.00 0.00 63 THR A C 11
ATOM 16389 O O . THR A 1 63 ? 5.936 5.162 -3.327 1.00 0.00 63 THR A O 11
ATOM 16400 N N . LEU A 1 64 ? 4.025 6.279 -3.737 1.00 0.00 64 LEU A N 11
ATOM 16401 C CA . LEU A 1 64 ? 3.408 5.183 -4.475 1.00 0.00 64 LEU A CA 11
ATOM 16402 C C . LEU A 1 64 ? 3.411 5.470 -5.973 1.00 0.00 64 LEU A C 11
ATOM 16403 O O . LEU A 1 64 ? 2.945 6.520 -6.415 1.00 0.00 64 LEU A O 11
ATOM 16419 N N . ASP A 1 65 ? 3.943 4.531 -6.750 1.00 0.00 65 ASP A N 11
ATOM 16420 C CA . ASP A 1 65 ? 4.010 4.685 -8.199 1.00 0.00 65 ASP A CA 11
ATOM 16421 C C . ASP A 1 65 ? 3.395 3.481 -8.906 1.00 0.00 65 ASP A C 11
ATOM 16422 O O . ASP A 1 65 ? 3.361 2.378 -8.361 1.00 0.00 65 ASP A O 11
ATOM 16431 N N . ILE A 1 66 ? 2.910 3.702 -10.124 1.00 0.00 66 ILE A N 11
ATOM 16432 C CA . ILE A 1 66 ? 2.297 2.641 -10.908 1.00 0.00 66 ILE A CA 11
ATOM 16433 C C . ILE A 1 66 ? 3.359 1.847 -11.667 1.00 0.00 66 ILE A C 11
ATOM 16434 O O . ILE A 1 66 ? 4.343 2.408 -12.149 1.00 0.00 66 ILE A O 11
ATOM 16450 N N . GLU A 1 67 ? 3.149 0.539 -11.768 1.00 0.00 67 GLU A N 11
ATOM 16451 C CA . GLU A 1 67 ? 4.085 -0.334 -12.466 1.00 0.00 67 GLU A CA 11
ATOM 16452 C C . GLU A 1 67 ? 3.352 -1.494 -13.133 1.00 0.00 67 GLU A C 11
ATOM 16453 O O . GLU A 1 67 ? 2.500 -2.137 -12.520 1.00 0.00 67 GLU A O 11
ATOM 16465 N N . GLY A 1 68 ? 3.689 -1.754 -14.392 1.00 0.00 68 GLY A N 11
ATOM 16466 C CA . GLY A 1 68 ? 3.053 -2.835 -15.121 1.00 0.00 68 GLY A CA 11
ATOM 16467 C C . GLY A 1 68 ? 1.937 -2.347 -16.024 1.00 0.00 68 GLY A C 11
ATOM 16468 O O . GLY A 1 68 ? 1.372 -1.276 -15.801 1.00 0.00 68 GLY A O 11
ATOM 16472 N N . ASP A 1 69 ? 1.619 -3.135 -17.046 1.00 0.00 69 ASP A N 11
ATOM 16473 C CA . ASP A 1 69 ? 0.564 -2.778 -17.988 1.00 0.00 69 ASP A CA 11
ATOM 16474 C C . ASP A 1 69 ? -0.810 -2.808 -17.320 1.00 0.00 69 ASP A C 11
ATOM 16475 O O . ASP A 1 69 ? -1.784 -2.292 -17.867 1.00 0.00 69 ASP A O 11
ATOM 16484 N N . ASP A 1 70 ? -0.884 -3.413 -16.137 1.00 0.00 70 ASP A N 11
ATOM 16485 C CA . ASP A 1 70 ? -2.143 -3.504 -15.405 1.00 0.00 70 ASP A CA 11
ATOM 16486 C C . ASP A 1 70 ? -2.309 -2.333 -14.437 1.00 0.00 70 ASP A C 11
ATOM 16487 O O . ASP A 1 70 ? -3.391 -2.122 -13.890 1.00 0.00 70 ASP A O 11
ATOM 16496 N N . ASN A 1 71 ? -1.233 -1.576 -14.225 1.00 0.00 71 ASN A N 11
ATOM 16497 C CA . ASN A 1 71 ? -1.265 -0.433 -13.319 1.00 0.00 71 ASN A CA 11
ATOM 16498 C C . ASN A 1 71 ? -1.386 -0.898 -11.876 1.00 0.00 71 ASN A C 11
ATOM 16499 O O . ASN A 1 71 ? -2.459 -0.831 -11.276 1.00 0.00 71 ASN A O 11
ATOM 16510 N N . ILE A 1 72 ? -0.278 -1.376 -11.328 1.00 0.00 72 ILE A N 11
ATOM 16511 C CA . ILE A 1 72 ? -0.254 -1.862 -9.956 1.00 0.00 72 ILE A CA 11
ATOM 16512 C C . ILE A 1 72 ? 0.452 -0.869 -9.033 1.00 0.00 72 ILE A C 11
ATOM 16513 O O . ILE A 1 72 ? 1.603 -0.503 -9.269 1.00 0.00 72 ILE A O 11
ATOM 16529 N N . PRO A 1 73 ? -0.232 -0.416 -7.965 1.00 0.00 73 PRO A N 11
ATOM 16530 C CA . PRO A 1 73 ? 0.339 0.542 -7.010 1.00 0.00 73 PRO A CA 11
ATOM 16531 C C . PRO A 1 73 ? 1.560 -0.015 -6.284 1.00 0.00 73 PRO A C 11
ATOM 16532 O O . PRO A 1 73 ? 1.433 -0.819 -5.361 1.00 0.00 73 PRO A O 11
ATOM 16543 N N . VAL A 1 74 ? 2.742 0.420 -6.708 1.00 0.00 74 VAL A N 11
ATOM 16544 C CA . VAL A 1 74 ? 3.988 -0.032 -6.098 1.00 0.00 74 VAL A CA 11
ATOM 16545 C C . VAL A 1 74 ? 4.600 1.053 -5.217 1.00 0.00 74 VAL A C 11
ATOM 16546 O O . VAL A 1 74 ? 4.936 2.137 -5.694 1.00 0.00 74 VAL A O 11
ATOM 16559 N N . LEU A 1 75 ? 4.744 0.752 -3.930 1.00 0.00 75 LEU A N 11
ATOM 16560 C CA . LEU A 1 75 ? 5.320 1.699 -2.980 1.00 0.00 75 LEU A CA 11
ATOM 16561 C C . LEU A 1 75 ? 6.827 1.494 -2.862 1.00 0.00 75 LEU A C 11
ATOM 16562 O O . LEU A 1 75 ? 7.288 0.410 -2.509 1.00 0.00 75 LEU A O 11
ATOM 16578 N N . ARG A 1 76 ? 7.589 2.541 -3.166 1.00 0.00 76 ARG A N 11
ATOM 16579 C CA . ARG A 1 76 ? 9.045 2.470 -3.100 1.00 0.00 76 ARG A CA 11
ATOM 16580 C C . ARG A 1 76 ? 9.607 3.500 -2.125 1.00 0.00 76 ARG A C 11
ATOM 16581 O O . ARG A 1 76 ? 9.224 4.670 -2.152 1.00 0.00 76 ARG A O 11
ATOM 16602 N N . ALA A 1 77 ? 10.521 3.056 -1.268 1.00 0.00 77 ALA A N 11
ATOM 16603 C CA . ALA A 1 77 ? 11.144 3.935 -0.285 1.00 0.00 77 ALA A CA 11
ATOM 16604 C C . ALA A 1 77 ? 12.377 3.280 0.331 1.00 0.00 77 ALA A C 11
ATOM 16605 O O . ALA A 1 77 ? 12.384 2.078 0.597 1.00 0.00 77 ALA A O 11
ATOM 16612 N N . GLU A 1 78 ? 13.417 4.077 0.560 1.00 0.00 78 GLU A N 11
ATOM 16613 C CA . GLU A 1 78 ? 14.653 3.570 1.150 1.00 0.00 78 GLU A CA 11
ATOM 16614 C C . GLU A 1 78 ? 14.443 3.211 2.617 1.00 0.00 78 GLU A C 11
ATOM 16615 O O . GLU A 1 78 ? 14.191 4.082 3.447 1.00 0.00 78 GLU A O 11
ATOM 16627 N N . LEU A 1 79 ? 14.540 1.922 2.928 1.00 0.00 79 LEU A N 11
ATOM 16628 C CA . LEU A 1 79 ? 14.352 1.447 4.295 1.00 0.00 79 LEU A CA 11
ATOM 16629 C C . LEU A 1 79 ? 15.687 1.198 4.989 1.00 0.00 79 LEU A C 11
ATOM 16630 O O . LEU A 1 79 ? 16.676 0.840 4.349 1.00 0.00 79 LEU A O 11
ATOM 16646 N N . ASN A 1 80 ? 15.702 1.380 6.307 1.00 0.00 80 ASN A N 11
ATOM 16647 C CA . ASN A 1 80 ? 16.907 1.167 7.099 1.00 0.00 80 ASN A CA 11
ATOM 16648 C C . ASN A 1 80 ? 16.920 -0.243 7.690 1.00 0.00 80 ASN A C 11
ATOM 16649 O O . ASN A 1 80 ? 16.168 -0.537 8.618 1.00 0.00 80 ASN A O 11
ATOM 16660 N N . PRO A 1 81 ? 17.774 -1.137 7.162 1.00 0.00 81 PRO A N 11
ATOM 16661 C CA . PRO A 1 81 ? 17.868 -2.514 7.651 1.00 0.00 81 PRO A CA 11
ATOM 16662 C C . PRO A 1 81 ? 18.593 -2.605 8.988 1.00 0.00 81 PRO A C 11
ATOM 16663 O O . PRO A 1 81 ? 19.266 -1.663 9.408 1.00 0.00 81 PRO A O 11
ATOM 16674 N N . MET A 1 82 ? 18.450 -3.745 9.652 1.00 0.00 82 MET A N 11
ATOM 16675 C CA . MET A 1 82 ? 19.090 -3.965 10.943 1.00 0.00 82 MET A CA 11
ATOM 16676 C C . MET A 1 82 ? 20.573 -4.291 10.775 1.00 0.00 82 MET A C 11
ATOM 16677 O O . MET A 1 82 ? 21.356 -4.155 11.715 1.00 0.00 82 MET A O 11
ATOM 16691 N N . ASP A 1 83 ? 20.953 -4.720 9.575 1.00 0.00 83 ASP A N 11
ATOM 16692 C CA . ASP A 1 83 ? 22.342 -5.063 9.292 1.00 0.00 83 ASP A CA 11
ATOM 16693 C C . ASP A 1 83 ? 23.185 -3.806 9.104 1.00 0.00 83 ASP A C 11
ATOM 16694 O O . ASP A 1 83 ? 24.336 -3.747 9.537 1.00 0.00 83 ASP A O 11
ATOM 16703 N N . GLY A 1 84 ? 22.603 -2.801 8.457 1.00 0.00 84 GLY A N 11
ATOM 16704 C CA . GLY A 1 84 ? 23.315 -1.558 8.224 1.00 0.00 84 GLY A CA 11
ATOM 16705 C C . GLY A 1 84 ? 23.134 -1.042 6.810 1.00 0.00 84 GLY A C 11
ATOM 16706 O O . GLY A 1 84 ? 22.881 -1.815 5.886 1.00 0.00 84 GLY A O 11
ATOM 16710 N N . ASP A 1 85 ? 23.264 0.271 6.641 1.00 0.00 85 ASP A N 11
ATOM 16711 C CA . ASP A 1 85 ? 23.114 0.893 5.330 1.00 0.00 85 ASP A CA 11
ATOM 16712 C C . ASP A 1 85 ? 21.696 0.696 4.792 1.00 0.00 85 ASP A C 11
ATOM 16713 O O . ASP A 1 85 ? 21.242 -0.436 4.627 1.00 0.00 85 ASP A O 11
ATOM 16722 N N . PRO A 1 86 ? 20.975 1.797 4.506 1.00 0.00 86 PRO A N 11
ATOM 16723 C CA . PRO A 1 86 ? 19.607 1.727 3.983 1.00 0.00 86 PRO A CA 11
ATOM 16724 C C . PRO A 1 86 ? 19.559 1.161 2.568 1.00 0.00 86 PRO A C 11
ATOM 16725 O O . PRO A 1 86 ? 20.487 1.353 1.781 1.00 0.00 86 PRO A O 11
ATOM 16736 N N . VAL A 1 87 ? 18.474 0.462 2.249 1.00 0.00 87 VAL A N 11
ATOM 16737 C CA . VAL A 1 87 ? 18.310 -0.130 0.928 1.00 0.00 87 VAL A CA 11
ATOM 16738 C C . VAL A 1 87 ? 16.955 0.228 0.330 1.00 0.00 87 VAL A C 11
ATOM 16739 O O . VAL A 1 87 ? 15.954 0.316 1.042 1.00 0.00 87 VAL A O 11
ATOM 16752 N N . GLU A 1 88 ? 16.929 0.434 -0.982 1.00 0.00 88 GLU A N 11
ATOM 16753 C CA . GLU A 1 88 ? 15.695 0.782 -1.676 1.00 0.00 88 GLU A CA 11
ATOM 16754 C C . GLU A 1 88 ? 14.697 -0.369 -1.614 1.00 0.00 88 GLU A C 11
ATOM 16755 O O . GLU A 1 88 ? 14.923 -1.433 -2.190 1.00 0.00 88 GLU A O 11
ATOM 16767 N N . ALA A 1 89 ? 13.592 -0.147 -0.911 1.00 0.00 89 ALA A N 11
ATOM 16768 C CA . ALA A 1 89 ? 12.558 -1.164 -0.774 1.00 0.00 89 ALA A CA 11
ATOM 16769 C C . ALA A 1 89 ? 11.347 -0.829 -1.636 1.00 0.00 89 ALA A C 11
ATOM 16770 O O . ALA A 1 89 ? 10.958 0.333 -1.751 1.00 0.00 89 ALA A O 11
ATOM 16777 N N . ASN A 1 90 ? 10.757 -1.852 -2.242 1.00 0.00 90 ASN A N 11
ATOM 16778 C CA . ASN A 1 90 ? 9.591 -1.662 -3.096 1.00 0.00 90 ASN A CA 11
ATOM 16779 C C . ASN A 1 90 ? 8.544 -2.741 -2.839 1.00 0.00 90 ASN A C 11
ATOM 16780 O O . ASN A 1 90 ? 8.821 -3.933 -2.971 1.00 0.00 90 ASN A O 11
ATOM 16791 N N . VAL A 1 91 ? 7.339 -2.316 -2.475 1.00 0.00 91 VAL A N 11
ATOM 16792 C CA . VAL A 1 91 ? 6.253 -3.248 -2.205 1.00 0.00 91 VAL A CA 11
ATOM 16793 C C . VAL A 1 91 ? 4.976 -2.823 -2.919 1.00 0.00 91 VAL A C 11
ATOM 16794 O O . VAL A 1 91 ? 4.599 -1.651 -2.894 1.00 0.00 91 VAL A O 11
ATOM 16807 N N . ASN A 1 92 ? 4.312 -3.782 -3.549 1.00 0.00 92 ASN A N 11
ATOM 16808 C CA . ASN A 1 92 ? 3.076 -3.509 -4.264 1.00 0.00 92 ASN A CA 11
ATOM 16809 C C . ASN A 1 92 ? 1.875 -3.701 -3.342 1.00 0.00 92 ASN A C 11
ATOM 16810 O O . ASN A 1 92 ? 1.599 -4.811 -2.891 1.00 0.00 92 ASN A O 11
ATOM 16821 N N . LEU A 1 93 ? 1.166 -2.611 -3.063 1.00 0.00 93 LEU A N 11
ATOM 16822 C CA . LEU A 1 93 ? -0.003 -2.659 -2.189 1.00 0.00 93 LEU A CA 11
ATOM 16823 C C . LEU A 1 93 ? -0.983 -3.740 -2.640 1.00 0.00 93 LEU A C 11
ATOM 16824 O O . LEU A 1 93 ? -1.586 -4.428 -1.817 1.00 0.00 93 LEU A O 11
ATOM 16840 N N . SER A 1 94 ? -1.132 -3.889 -3.952 1.00 0.00 94 SER A N 11
ATOM 16841 C CA . SER A 1 94 ? -2.034 -4.891 -4.513 1.00 0.00 94 SER A CA 11
ATOM 16842 C C . SER A 1 94 ? -1.629 -6.303 -4.093 1.00 0.00 94 SER A C 11
ATOM 16843 O O . SER A 1 94 ? -2.391 -7.251 -4.266 1.00 0.00 94 SER A O 11
ATOM 16851 N N . GLU A 1 95 ? -0.424 -6.443 -3.553 1.00 0.00 95 GLU A N 11
ATOM 16852 C CA . GLU A 1 95 ? 0.069 -7.747 -3.125 1.00 0.00 95 GLU A CA 11
ATOM 16853 C C . GLU A 1 95 ? -0.846 -8.367 -2.076 1.00 0.00 95 GLU A C 11
ATOM 16854 O O . GLU A 1 95 ? -1.197 -9.543 -2.163 1.00 0.00 95 GLU A O 11
ATOM 16866 N N . ARG A 1 96 ? -1.217 -7.575 -1.074 1.00 0.00 96 ARG A N 11
ATOM 16867 C CA . ARG A 1 96 ? -2.078 -8.061 -0.003 1.00 0.00 96 ARG A CA 11
ATOM 16868 C C . ARG A 1 96 ? -3.087 -7.001 0.429 1.00 0.00 96 ARG A C 11
ATOM 16869 O O . ARG A 1 96 ? -3.358 -6.841 1.619 1.00 0.00 96 ARG A O 11
ATOM 16890 N N . ILE A 1 97 ? -3.650 -6.285 -0.539 1.00 0.00 97 ILE A N 11
ATOM 16891 C CA . ILE A 1 97 ? -4.635 -5.255 -0.238 1.00 0.00 97 ILE A CA 11
ATOM 16892 C C . ILE A 1 97 ? -5.923 -5.507 -1.012 1.00 0.00 97 ILE A C 11
ATOM 16893 O O . ILE A 1 97 ? -5.930 -5.491 -2.239 1.00 0.00 97 ILE A O 11
ATOM 16909 N N . GLY A 1 98 ? -7.012 -5.733 -0.289 1.00 0.00 98 GLY A N 11
ATOM 16910 C CA . GLY A 1 98 ? -8.284 -5.988 -0.936 1.00 0.00 98 GLY A CA 11
ATOM 16911 C C . GLY A 1 98 ? -9.344 -4.966 -0.574 1.00 0.00 98 GLY A C 11
ATOM 16912 O O . GLY A 1 98 ? -9.069 -4.001 0.140 1.00 0.00 98 GLY A O 11
ATOM 16916 N N . ASN A 1 99 ? -10.560 -5.182 -1.065 1.00 0.00 99 ASN A N 11
ATOM 16917 C CA . ASN A 1 99 ? -11.671 -4.279 -0.788 1.00 0.00 99 ASN A CA 11
ATOM 16918 C C . ASN A 1 99 ? -12.938 -5.065 -0.464 1.00 0.00 99 ASN A C 11
ATOM 16919 O O . ASN A 1 99 ? -13.566 -5.642 -1.351 1.00 0.00 99 ASN A O 11
ATOM 16930 N N . ASP A 1 100 ? -13.305 -5.087 0.813 1.00 0.00 100 ASP A N 11
ATOM 16931 C CA . ASP A 1 100 ? -14.495 -5.806 1.254 1.00 0.00 100 ASP A CA 11
ATOM 16932 C C . ASP A 1 100 ? -15.695 -4.870 1.353 1.00 0.00 100 ASP A C 11
ATOM 16933 O O . ASP A 1 100 ? -15.699 -3.931 2.149 1.00 0.00 100 ASP A O 11
ATOM 16942 N N . CYS A 1 101 ? -16.713 -5.134 0.540 1.00 0.00 101 CYS A N 11
ATOM 16943 C CA . CYS A 1 101 ? -17.922 -4.317 0.534 1.00 0.00 101 CYS A CA 11
ATOM 16944 C C . CYS A 1 101 ? -17.591 -2.851 0.274 1.00 0.00 101 CYS A C 11
ATOM 16945 O O . CYS A 1 101 ? -18.284 -1.953 0.753 1.00 0.00 101 CYS A O 11
ATOM 16953 N N . GLY A 1 102 ? -16.527 -2.617 -0.486 1.00 0.00 102 GLY A N 11
ATOM 16954 C CA . GLY A 1 102 ? -16.122 -1.258 -0.795 1.00 0.00 102 GLY A CA 11
ATOM 16955 C C . GLY A 1 102 ? -15.122 -0.703 0.203 1.00 0.00 102 GLY A C 11
ATOM 16956 O O . GLY A 1 102 ? -14.472 0.309 -0.060 1.00 0.00 102 GLY A O 11
ATOM 16960 N N . THR A 1 103 ? -14.998 -1.364 1.351 1.00 0.00 103 THR A N 11
ATOM 16961 C CA . THR A 1 103 ? -14.071 -0.926 2.387 1.00 0.00 103 THR A CA 11
ATOM 16962 C C . THR A 1 103 ? -12.680 -1.505 2.152 1.00 0.00 103 THR A C 11
ATOM 16963 O O . THR A 1 103 ? -12.539 -2.632 1.677 1.00 0.00 103 THR A O 11
ATOM 16974 N N . LEU A 1 104 ? -11.656 -0.728 2.488 1.00 0.00 104 LEU A N 11
ATOM 16975 C CA . LEU A 1 104 ? -10.276 -1.165 2.314 1.00 0.00 104 LEU A CA 11
ATOM 16976 C C . LEU A 1 104 ? -9.907 -2.223 3.350 1.00 0.00 104 LEU A C 11
ATOM 16977 O O . LEU A 1 104 ? -10.129 -2.038 4.546 1.00 0.00 104 LEU A O 11
ATOM 16993 N N . ILE A 1 105 ? -9.343 -3.331 2.881 1.00 0.00 105 ILE A N 11
ATOM 16994 C CA . ILE A 1 105 ? -8.943 -4.418 3.767 1.00 0.00 105 ILE A CA 11
ATOM 16995 C C . ILE A 1 105 ? -7.555 -4.934 3.406 1.00 0.00 105 ILE A C 11
ATOM 16996 O O . ILE A 1 105 ? -6.961 -4.508 2.416 1.00 0.00 105 ILE A O 11
ATOM 17012 N N . PHE A 1 106 ? -7.043 -5.855 4.216 1.00 0.00 106 PHE A N 11
ATOM 17013 C CA . PHE A 1 106 ? -5.725 -6.428 3.982 1.00 0.00 106 PHE A CA 11
ATOM 17014 C C . PHE A 1 106 ? -5.807 -7.952 3.904 1.00 0.00 106 PHE A C 11
ATOM 17015 O O . PHE A 1 106 ? -6.518 -8.587 4.683 1.00 0.00 106 PHE A O 11
ATOM 17032 N N . LEU A 1 107 ? -5.074 -8.529 2.958 1.00 0.00 107 LEU A N 11
ATOM 17033 C CA . LEU A 1 107 ? -5.062 -9.975 2.775 1.00 0.00 107 LEU A CA 11
ATOM 17034 C C . LEU A 1 107 ? -4.389 -10.666 3.957 1.00 0.00 107 LEU A C 11
ATOM 17035 O O . LEU A 1 107 ? -3.162 -10.690 4.059 1.00 0.00 107 LEU A O 11
ATOM 17051 N N . ALA A 1 108 ? -5.200 -11.227 4.849 1.00 0.00 108 ALA A N 11
ATOM 17052 C CA . ALA A 1 108 ? -4.683 -11.918 6.024 1.00 0.00 108 ALA A CA 11
ATOM 17053 C C . ALA A 1 108 ? -5.126 -13.377 6.042 1.00 0.00 108 ALA A C 11
ATOM 17054 O O . ALA A 1 108 ? -4.815 -14.077 7.028 1.00 0.00 108 ALA A O 11
ATOM 17062 N N . MET A 1 1 ? -4.942 -11.982 -3.274 1.00 0.00 1 MET A N 12
ATOM 17063 C CA . MET A 1 1 ? -4.890 -11.109 -4.476 1.00 0.00 1 MET A CA 12
ATOM 17064 C C . MET A 1 1 ? -5.544 -9.758 -4.207 1.00 0.00 1 MET A C 12
ATOM 17065 O O . MET A 1 1 ? -6.765 -9.665 -4.076 1.00 0.00 1 MET A O 12
ATOM 17081 N N . GLY A 1 2 ? -4.728 -8.712 -4.131 1.00 0.00 2 GLY A N 12
ATOM 17082 C CA . GLY A 1 2 ? -5.254 -7.382 -3.885 1.00 0.00 2 GLY A CA 12
ATOM 17083 C C . GLY A 1 2 ? -5.828 -6.754 -5.131 1.00 0.00 2 GLY A C 12
ATOM 17084 O O . GLY A 1 2 ? -5.366 -5.710 -5.593 1.00 0.00 2 GLY A O 12
ATOM 17088 N N . ASN A 1 3 ? -6.856 -7.395 -5.658 1.00 0.00 3 ASN A N 12
ATOM 17089 C CA . ASN A 1 3 ? -7.546 -6.924 -6.846 1.00 0.00 3 ASN A CA 12
ATOM 17090 C C . ASN A 1 3 ? -8.174 -5.555 -6.608 1.00 0.00 3 ASN A C 12
ATOM 17091 O O . ASN A 1 3 ? -8.591 -4.886 -7.552 1.00 0.00 3 ASN A O 12
ATOM 17102 N N . PHE A 1 4 ? -8.276 -5.154 -5.339 1.00 0.00 4 PHE A N 12
ATOM 17103 C CA . PHE A 1 4 ? -8.894 -3.880 -4.989 1.00 0.00 4 PHE A CA 12
ATOM 17104 C C . PHE A 1 4 ? -8.398 -2.753 -5.894 1.00 0.00 4 PHE A C 12
ATOM 17105 O O . PHE A 1 4 ? -9.142 -1.825 -6.208 1.00 0.00 4 PHE A O 12
ATOM 17122 N N . HIS A 1 5 ? -7.143 -2.844 -6.314 1.00 0.00 5 HIS A N 12
ATOM 17123 C CA . HIS A 1 5 ? -6.559 -1.835 -7.185 1.00 0.00 5 HIS A CA 12
ATOM 17124 C C . HIS A 1 5 ? -7.268 -1.812 -8.537 1.00 0.00 5 HIS A C 12
ATOM 17125 O O . HIS A 1 5 ? -7.458 -0.753 -9.134 1.00 0.00 5 HIS A O 12
ATOM 17140 N N . GLU A 1 6 ? -7.653 -2.992 -9.012 1.00 0.00 6 GLU A N 12
ATOM 17141 C CA . GLU A 1 6 ? -8.337 -3.117 -10.293 1.00 0.00 6 GLU A CA 12
ATOM 17142 C C . GLU A 1 6 ? -9.806 -2.716 -10.174 1.00 0.00 6 GLU A C 12
ATOM 17143 O O . GLU A 1 6 ? -10.428 -2.307 -11.154 1.00 0.00 6 GLU A O 12
ATOM 17155 N N . SER A 1 7 ? -10.355 -2.836 -8.968 1.00 0.00 7 SER A N 12
ATOM 17156 C CA . SER A 1 7 ? -11.750 -2.486 -8.726 1.00 0.00 7 SER A CA 12
ATOM 17157 C C . SER A 1 7 ? -11.865 -1.175 -7.951 1.00 0.00 7 SER A C 12
ATOM 17158 O O . SER A 1 7 ? -12.913 -0.874 -7.381 1.00 0.00 7 SER A O 12
ATOM 17166 N N . SER A 1 8 ? -10.786 -0.397 -7.934 1.00 0.00 8 SER A N 12
ATOM 17167 C CA . SER A 1 8 ? -10.778 0.879 -7.230 1.00 0.00 8 SER A CA 12
ATOM 17168 C C . SER A 1 8 ? -10.159 1.971 -8.093 1.00 0.00 8 SER A C 12
ATOM 17169 O O . SER A 1 8 ? -9.352 1.692 -8.980 1.00 0.00 8 SER A O 12
ATOM 17177 N N . ASN A 1 9 ? -10.536 3.216 -7.825 1.00 0.00 9 ASN A N 12
ATOM 17178 C CA . ASN A 1 9 ? -10.010 4.349 -8.576 1.00 0.00 9 ASN A CA 12
ATOM 17179 C C . ASN A 1 9 ? -9.343 5.352 -7.640 1.00 0.00 9 ASN A C 12
ATOM 17180 O O . ASN A 1 9 ? -9.606 5.362 -6.438 1.00 0.00 9 ASN A O 12
ATOM 17191 N N . ASN A 1 10 ? -8.476 6.189 -8.198 1.00 0.00 10 ASN A N 12
ATOM 17192 C CA . ASN A 1 10 ? -7.770 7.190 -7.409 1.00 0.00 10 ASN A CA 12
ATOM 17193 C C . ASN A 1 10 ? -6.908 6.525 -6.339 1.00 0.00 10 ASN A C 12
ATOM 17194 O O . ASN A 1 10 ? -7.041 6.814 -5.150 1.00 0.00 10 ASN A O 12
ATOM 17205 N N . ILE A 1 11 ? -6.023 5.633 -6.772 1.00 0.00 11 ILE A N 12
ATOM 17206 C CA . ILE A 1 11 ? -5.135 4.927 -5.854 1.00 0.00 11 ILE A CA 12
ATOM 17207 C C . ILE A 1 11 ? -3.811 5.670 -5.712 1.00 0.00 11 ILE A C 12
ATOM 17208 O O . ILE A 1 11 ? -3.067 5.822 -6.681 1.00 0.00 11 ILE A O 12
ATOM 17224 N N . TRP A 1 12 ? -3.524 6.136 -4.502 1.00 0.00 12 TRP A N 12
ATOM 17225 C CA . TRP A 1 12 ? -2.290 6.868 -4.239 1.00 0.00 12 TRP A CA 12
ATOM 17226 C C . TRP A 1 12 ? -1.919 6.803 -2.761 1.00 0.00 12 TRP A C 12
ATOM 17227 O O . TRP A 1 12 ? -2.551 6.087 -1.984 1.00 0.00 12 TRP A O 12
ATOM 17248 N N . LEU A 1 13 ? -0.892 7.555 -2.380 1.00 0.00 13 LEU A N 12
ATOM 17249 C CA . LEU A 1 13 ? -0.437 7.582 -0.995 1.00 0.00 13 LEU A CA 12
ATOM 17250 C C . LEU A 1 13 ? -0.195 9.013 -0.527 1.00 0.00 13 LEU A C 12
ATOM 17251 O O . LEU A 1 13 ? 0.264 9.859 -1.295 1.00 0.00 13 LEU A O 12
ATOM 17267 N N . GLU A 1 14 ? -0.506 9.276 0.738 1.00 0.00 14 GLU A N 12
ATOM 17268 C CA . GLU A 1 14 ? -0.321 10.604 1.312 1.00 0.00 14 GLU A CA 12
ATOM 17269 C C . GLU A 1 14 ? 0.748 10.579 2.400 1.00 0.00 14 GLU A C 12
ATOM 17270 O O . GLU A 1 14 ? 0.631 9.848 3.383 1.00 0.00 14 GLU A O 12
ATOM 17282 N N . ASP A 1 15 ? 1.791 11.381 2.213 1.00 0.00 15 ASP A N 12
ATOM 17283 C CA . ASP A 1 15 ? 2.885 11.454 3.175 1.00 0.00 15 ASP A CA 12
ATOM 17284 C C . ASP A 1 15 ? 3.554 10.091 3.356 1.00 0.00 15 ASP A C 12
ATOM 17285 O O . ASP A 1 15 ? 4.259 9.863 4.339 1.00 0.00 15 ASP A O 12
ATOM 17294 N N . GLY A 1 16 ? 3.333 9.191 2.401 1.00 0.00 16 GLY A N 12
ATOM 17295 C CA . GLY A 1 16 ? 3.928 7.870 2.474 1.00 0.00 16 GLY A CA 12
ATOM 17296 C C . GLY A 1 16 ? 3.520 7.103 3.717 1.00 0.00 16 GLY A C 12
ATOM 17297 O O . GLY A 1 16 ? 4.372 6.657 4.485 1.00 0.00 16 GLY A O 12
ATOM 17301 N N . HIS A 1 17 ? 2.215 6.938 3.912 1.00 0.00 17 HIS A N 12
ATOM 17302 C CA . HIS A 1 17 ? 1.706 6.206 5.068 1.00 0.00 17 HIS A CA 12
ATOM 17303 C C . HIS A 1 17 ? 0.185 6.062 5.014 1.00 0.00 17 HIS A C 12
ATOM 17304 O O . HIS A 1 17 ? -0.369 5.073 5.495 1.00 0.00 17 HIS A O 12
ATOM 17319 N N . ILE A 1 18 ? -0.488 7.047 4.423 1.00 0.00 18 ILE A N 12
ATOM 17320 C CA . ILE A 1 18 ? -1.942 7.013 4.308 1.00 0.00 18 ILE A CA 12
ATOM 17321 C C . ILE A 1 18 ? -2.366 6.613 2.897 1.00 0.00 18 ILE A C 12
ATOM 17322 O O . ILE A 1 18 ? -1.867 7.153 1.910 1.00 0.00 18 ILE A O 12
ATOM 17338 N N . LEU A 1 19 ? -3.290 5.661 2.813 1.00 0.00 19 LEU A N 12
ATOM 17339 C CA . LEU A 1 19 ? -3.783 5.183 1.526 1.00 0.00 19 LEU A CA 12
ATOM 17340 C C . LEU A 1 19 ? -5.235 5.596 1.310 1.00 0.00 19 LEU A C 12
ATOM 17341 O O . LEU A 1 19 ? -6.040 5.579 2.240 1.00 0.00 19 LEU A O 12
ATOM 17357 N N . HIS A 1 20 ? -5.562 5.960 0.075 1.00 0.00 20 HIS A N 12
ATOM 17358 C CA . HIS A 1 20 ? -6.921 6.371 -0.268 1.00 0.00 20 HIS A CA 12
ATOM 17359 C C . HIS A 1 20 ? -7.337 5.769 -1.605 1.00 0.00 20 HIS A C 12
ATOM 17360 O O . HIS A 1 20 ? -6.584 5.811 -2.577 1.00 0.00 20 HIS A O 12
ATOM 17375 N N . ALA A 1 21 ? -8.539 5.206 -1.646 1.00 0.00 21 ALA A N 12
ATOM 17376 C CA . ALA A 1 21 ? -9.050 4.594 -2.866 1.00 0.00 21 ALA A CA 12
ATOM 17377 C C . ALA A 1 21 ? -10.555 4.367 -2.781 1.00 0.00 21 ALA A C 12
ATOM 17378 O O . ALA A 1 21 ? -11.101 4.152 -1.699 1.00 0.00 21 ALA A O 12
ATOM 17385 N N . GLU A 1 22 ? -11.218 4.414 -3.931 1.00 0.00 22 GLU A N 12
ATOM 17386 C CA . GLU A 1 22 ? -12.662 4.211 -3.991 1.00 0.00 22 GLU A CA 12
ATOM 17387 C C . GLU A 1 22 ? -12.987 2.818 -4.519 1.00 0.00 22 GLU A C 12
ATOM 17388 O O . GLU A 1 22 ? -12.956 2.580 -5.726 1.00 0.00 22 GLU A O 12
ATOM 17400 N N . CYS A 1 23 ? -13.294 1.900 -3.609 1.00 0.00 23 CYS A N 12
ATOM 17401 C CA . CYS A 1 23 ? -13.619 0.531 -3.990 1.00 0.00 23 CYS A CA 12
ATOM 17402 C C . CYS A 1 23 ? -15.128 0.312 -4.015 1.00 0.00 23 CYS A C 12
ATOM 17403 O O . CYS A 1 23 ? -15.846 0.768 -3.125 1.00 0.00 23 CYS A O 12
ATOM 17411 N N . GLY A 1 24 ? -15.602 -0.389 -5.039 1.00 0.00 24 GLY A N 12
ATOM 17412 C CA . GLY A 1 24 ? -17.023 -0.658 -5.161 1.00 0.00 24 GLY A CA 12
ATOM 17413 C C . GLY A 1 24 ? -17.473 -1.809 -4.283 1.00 0.00 24 GLY A C 12
ATOM 17414 O O . GLY A 1 24 ? -16.651 -2.488 -3.668 1.00 0.00 24 GLY A O 12
ATOM 17418 N N . ASN A 1 25 ? -18.784 -2.030 -4.224 1.00 0.00 25 ASN A N 12
ATOM 17419 C CA . ASN A 1 25 ? -19.341 -3.109 -3.414 1.00 0.00 25 ASN A CA 12
ATOM 17420 C C . ASN A 1 25 ? -19.978 -4.182 -4.294 1.00 0.00 25 ASN A C 12
ATOM 17421 O O . ASN A 1 25 ? -20.065 -5.346 -3.903 1.00 0.00 25 ASN A O 12
ATOM 17432 N N . GLY A 1 26 ? -20.421 -3.785 -5.483 1.00 0.00 26 GLY A N 12
ATOM 17433 C CA . GLY A 1 26 ? -21.042 -4.728 -6.396 1.00 0.00 26 GLY A CA 12
ATOM 17434 C C . GLY A 1 26 ? -22.386 -4.243 -6.902 1.00 0.00 26 GLY A C 12
ATOM 17435 O O . GLY A 1 26 ? -22.816 -4.615 -7.994 1.00 0.00 26 GLY A O 12
ATOM 17439 N N . GLU A 1 27 ? -23.050 -3.412 -6.106 1.00 0.00 27 GLU A N 12
ATOM 17440 C CA . GLU A 1 27 ? -24.353 -2.874 -6.479 1.00 0.00 27 GLU A CA 12
ATOM 17441 C C . GLU A 1 27 ? -24.247 -2.005 -7.728 1.00 0.00 27 GLU A C 12
ATOM 17442 O O . GLU A 1 27 ? -25.202 -1.884 -8.495 1.00 0.00 27 GLU A O 12
ATOM 17454 N N . GLY A 1 28 ? -23.080 -1.401 -7.926 1.00 0.00 28 GLY A N 12
ATOM 17455 C CA . GLY A 1 28 ? -22.871 -0.550 -9.084 1.00 0.00 28 GLY A CA 12
ATOM 17456 C C . GLY A 1 28 ? -22.284 0.804 -8.724 1.00 0.00 28 GLY A C 12
ATOM 17457 O O . GLY A 1 28 ? -22.009 1.618 -9.605 1.00 0.00 28 GLY A O 12
ATOM 17461 N N . ASP A 1 29 ? -22.089 1.048 -7.430 1.00 0.00 29 ASP A N 12
ATOM 17462 C CA . ASP A 1 29 ? -21.531 2.314 -6.968 1.00 0.00 29 ASP A CA 12
ATOM 17463 C C . ASP A 1 29 ? -20.176 2.097 -6.301 1.00 0.00 29 ASP A C 12
ATOM 17464 O O . ASP A 1 29 ? -19.832 0.978 -5.923 1.00 0.00 29 ASP A O 12
ATOM 17473 N N . TYR A 1 30 ? -19.412 3.175 -6.160 1.00 0.00 30 TYR A N 12
ATOM 17474 C CA . TYR A 1 30 ? -18.095 3.100 -5.539 1.00 0.00 30 TYR A CA 12
ATOM 17475 C C . TYR A 1 30 ? -18.128 3.668 -4.124 1.00 0.00 30 TYR A C 12
ATOM 17476 O O . TYR A 1 30 ? -18.986 4.486 -3.793 1.00 0.00 30 TYR A O 12
ATOM 17494 N N . VAL A 1 31 ? -17.194 3.221 -3.289 1.00 0.00 31 VAL A N 12
ATOM 17495 C CA . VAL A 1 31 ? -17.126 3.680 -1.905 1.00 0.00 31 VAL A CA 12
ATOM 17496 C C . VAL A 1 31 ? -15.722 4.149 -1.537 1.00 0.00 31 VAL A C 12
ATOM 17497 O O . VAL A 1 31 ? -14.742 3.436 -1.751 1.00 0.00 31 VAL A O 12
ATOM 17510 N N . GLU A 1 32 ? -15.636 5.351 -0.975 1.00 0.00 32 GLU A N 12
ATOM 17511 C CA . GLU A 1 32 ? -14.365 5.919 -0.567 1.00 0.00 32 GLU A CA 12
ATOM 17512 C C . GLU A 1 32 ? -13.840 5.229 0.688 1.00 0.00 32 GLU A C 12
ATOM 17513 O O . GLU A 1 32 ? -14.571 5.056 1.663 1.00 0.00 32 GLU A O 12
ATOM 17525 N N . SER A 1 33 ? -12.571 4.838 0.659 1.00 0.00 33 SER A N 12
ATOM 17526 C CA . SER A 1 33 ? -11.954 4.168 1.798 1.00 0.00 33 SER A CA 12
ATOM 17527 C C . SER A 1 33 ? -10.463 4.476 1.868 1.00 0.00 33 SER A C 12
ATOM 17528 O O . SER A 1 33 ? -9.847 4.847 0.868 1.00 0.00 33 SER A O 12
ATOM 17536 N N . THR A 1 34 ? -9.888 4.320 3.055 1.00 0.00 34 THR A N 12
ATOM 17537 C CA . THR A 1 34 ? -8.468 4.582 3.257 1.00 0.00 34 THR A CA 12
ATOM 17538 C C . THR A 1 34 ? -7.852 3.551 4.197 1.00 0.00 34 THR A C 12
ATOM 17539 O O . THR A 1 34 ? -8.534 2.996 5.058 1.00 0.00 34 THR A O 12
ATOM 17550 N N . LEU A 1 35 ? -6.559 3.301 4.025 1.00 0.00 35 LEU A N 12
ATOM 17551 C CA . LEU A 1 35 ? -5.850 2.337 4.858 1.00 0.00 35 LEU A CA 12
ATOM 17552 C C . LEU A 1 35 ? -4.518 2.906 5.334 1.00 0.00 35 LEU A C 12
ATOM 17553 O O . LEU A 1 35 ? -3.801 3.557 4.574 1.00 0.00 35 LEU A O 12
ATOM 17569 N N . ASP A 1 36 ? -4.192 2.654 6.597 1.00 0.00 36 ASP A N 12
ATOM 17570 C CA . ASP A 1 36 ? -2.945 3.137 7.176 1.00 0.00 36 ASP A CA 12
ATOM 17571 C C . ASP A 1 36 ? -1.876 2.054 7.133 1.00 0.00 36 ASP A C 12
ATOM 17572 O O . ASP A 1 36 ? -2.067 0.956 7.645 1.00 0.00 36 ASP A O 12
ATOM 17581 N N . LEU A 1 37 ? -0.753 2.371 6.509 1.00 0.00 37 LEU A N 12
ATOM 17582 C CA . LEU A 1 37 ? 0.355 1.430 6.402 1.00 0.00 37 LEU A CA 12
ATOM 17583 C C . LEU A 1 37 ? 1.279 1.551 7.599 1.00 0.00 37 LEU A C 12
ATOM 17584 O O . LEU A 1 37 ? 1.929 0.586 8.001 1.00 0.00 37 LEU A O 12
ATOM 17600 N N . ASP A 1 38 ? 1.327 2.752 8.171 1.00 0.00 38 ASP A N 12
ATOM 17601 C CA . ASP A 1 38 ? 2.167 3.011 9.331 1.00 0.00 38 ASP A CA 12
ATOM 17602 C C . ASP A 1 38 ? 1.814 2.065 10.473 1.00 0.00 38 ASP A C 12
ATOM 17603 O O . ASP A 1 38 ? 2.549 1.962 11.455 1.00 0.00 38 ASP A O 12
ATOM 17612 N N . TYR A 1 39 ? 0.685 1.374 10.339 1.00 0.00 39 TYR A N 12
ATOM 17613 C CA . TYR A 1 39 ? 0.249 0.437 11.368 1.00 0.00 39 TYR A CA 12
ATOM 17614 C C . TYR A 1 39 ? -0.087 -0.937 10.778 1.00 0.00 39 TYR A C 12
ATOM 17615 O O . TYR A 1 39 ? -0.495 -1.846 11.501 1.00 0.00 39 TYR A O 12
ATOM 17633 N N . TYR A 1 40 ? 0.093 -1.087 9.465 1.00 0.00 40 TYR A N 12
ATOM 17634 C CA . TYR A 1 40 ? -0.186 -2.354 8.797 1.00 0.00 40 TYR A CA 12
ATOM 17635 C C . TYR A 1 40 ? 1.079 -2.931 8.162 1.00 0.00 40 TYR A C 12
ATOM 17636 O O . TYR A 1 40 ? 1.192 -4.143 7.977 1.00 0.00 40 TYR A O 12
ATOM 17654 N N . ILE A 1 41 ? 2.026 -2.058 7.827 1.00 0.00 41 ILE A N 12
ATOM 17655 C CA . ILE A 1 41 ? 3.278 -2.486 7.213 1.00 0.00 41 ILE A CA 12
ATOM 17656 C C . ILE A 1 41 ? 4.478 -2.045 8.048 1.00 0.00 41 ILE A C 12
ATOM 17657 O O . ILE A 1 41 ? 4.483 -0.956 8.621 1.00 0.00 41 ILE A O 12
ATOM 17673 N N . GLY A 1 42 ? 5.495 -2.899 8.106 1.00 0.00 42 GLY A N 12
ATOM 17674 C CA . GLY A 1 42 ? 6.688 -2.582 8.869 1.00 0.00 42 GLY A CA 12
ATOM 17675 C C . GLY A 1 42 ? 7.959 -2.763 8.062 1.00 0.00 42 GLY A C 12
ATOM 17676 O O . GLY A 1 42 ? 7.918 -3.229 6.923 1.00 0.00 42 GLY A O 12
ATOM 17680 N N . ASN A 1 43 ? 9.090 -2.393 8.653 1.00 0.00 43 ASN A N 12
ATOM 17681 C CA . ASN A 1 43 ? 10.379 -2.516 7.983 1.00 0.00 43 ASN A CA 12
ATOM 17682 C C . ASN A 1 43 ? 11.114 -3.771 8.445 1.00 0.00 43 ASN A C 12
ATOM 17683 O O . ASN A 1 43 ? 11.550 -3.860 9.593 1.00 0.00 43 ASN A O 12
ATOM 17694 N N . ASP A 1 44 ? 11.250 -4.736 7.542 1.00 0.00 44 ASP A N 12
ATOM 17695 C CA . ASP A 1 44 ? 11.935 -5.985 7.855 1.00 0.00 44 ASP A CA 12
ATOM 17696 C C . ASP A 1 44 ? 13.247 -6.091 7.084 1.00 0.00 44 ASP A C 12
ATOM 17697 O O . ASP A 1 44 ? 13.261 -6.472 5.914 1.00 0.00 44 ASP A O 12
ATOM 17706 N N . ASP A 1 45 ? 14.347 -5.751 7.747 1.00 0.00 45 ASP A N 12
ATOM 17707 C CA . ASP A 1 45 ? 15.663 -5.808 7.122 1.00 0.00 45 ASP A CA 12
ATOM 17708 C C . ASP A 1 45 ? 15.725 -4.885 5.908 1.00 0.00 45 ASP A C 12
ATOM 17709 O O . ASP A 1 45 ? 16.207 -5.272 4.844 1.00 0.00 45 ASP A O 12
ATOM 17718 N N . GLY A 1 46 ? 15.231 -3.664 6.077 1.00 0.00 46 GLY A N 12
ATOM 17719 C CA . GLY A 1 46 ? 15.236 -2.705 4.988 1.00 0.00 46 GLY A CA 12
ATOM 17720 C C . GLY A 1 46 ? 14.267 -3.076 3.880 1.00 0.00 46 GLY A C 12
ATOM 17721 O O . GLY A 1 46 ? 14.378 -2.579 2.760 1.00 0.00 46 GLY A O 12
ATOM 17725 N N . SER A 1 47 ? 13.314 -3.950 4.192 1.00 0.00 47 SER A N 12
ATOM 17726 C CA . SER A 1 47 ? 12.325 -4.384 3.212 1.00 0.00 47 SER A CA 12
ATOM 17727 C C . SER A 1 47 ? 10.910 -4.235 3.764 1.00 0.00 47 SER A C 12
ATOM 17728 O O . SER A 1 47 ? 10.710 -4.169 4.977 1.00 0.00 47 SER A O 12
ATOM 17736 N N . PHE A 1 48 ? 9.933 -4.182 2.866 1.00 0.00 48 PHE A N 12
ATOM 17737 C CA . PHE A 1 48 ? 8.536 -4.041 3.262 1.00 0.00 48 PHE A CA 12
ATOM 17738 C C . PHE A 1 48 ? 7.991 -5.354 3.815 1.00 0.00 48 PHE A C 12
ATOM 17739 O O . PHE A 1 48 ? 8.309 -6.431 3.309 1.00 0.00 48 PHE A O 12
ATOM 17756 N N . SER A 1 49 ? 7.170 -5.257 4.856 1.00 0.00 49 SER A N 12
ATOM 17757 C CA . SER A 1 49 ? 6.582 -6.439 5.478 1.00 0.00 49 SER A CA 12
ATOM 17758 C C . SER A 1 49 ? 5.076 -6.272 5.655 1.00 0.00 49 SER A C 12
ATOM 17759 O O . SER A 1 49 ? 4.616 -5.305 6.261 1.00 0.00 49 SER A O 12
ATOM 17767 N N . TRP A 1 50 ? 4.314 -7.224 5.125 1.00 0.00 50 TRP A N 12
ATOM 17768 C CA . TRP A 1 50 ? 2.861 -7.185 5.226 1.00 0.00 50 TRP A CA 12
ATOM 17769 C C . TRP A 1 50 ? 2.405 -7.576 6.628 1.00 0.00 50 TRP A C 12
ATOM 17770 O O . TRP A 1 50 ? 2.674 -8.685 7.092 1.00 0.00 50 TRP A O 12
ATOM 17791 N N . GLY A 1 51 ? 1.716 -6.659 7.299 1.00 0.00 51 GLY A N 12
ATOM 17792 C CA . GLY A 1 51 ? 1.237 -6.929 8.642 1.00 0.00 51 GLY A CA 12
ATOM 17793 C C . GLY A 1 51 ? 2.106 -6.295 9.713 1.00 0.00 51 GLY A C 12
ATOM 17794 O O . GLY A 1 51 ? 1.961 -6.600 10.896 1.00 0.00 51 GLY A O 12
ATOM 17798 N N . GLY A 1 52 ? 3.007 -5.407 9.301 1.00 0.00 52 GLY A N 12
ATOM 17799 C CA . GLY A 1 52 ? 3.881 -4.744 10.250 1.00 0.00 52 GLY A CA 12
ATOM 17800 C C . GLY A 1 52 ? 3.368 -3.373 10.641 1.00 0.00 52 GLY A C 12
ATOM 17801 O O . GLY A 1 52 ? 2.159 -3.143 10.675 1.00 0.00 52 GLY A O 12
ATOM 17805 N N . GLU A 1 53 ? 4.286 -2.459 10.935 1.00 0.00 53 GLU A N 12
ATOM 17806 C CA . GLU A 1 53 ? 3.913 -1.104 11.325 1.00 0.00 53 GLU A CA 12
ATOM 17807 C C . GLU A 1 53 ? 5.149 -0.250 11.587 1.00 0.00 53 GLU A C 12
ATOM 17808 O O . GLU A 1 53 ? 6.222 -0.768 11.895 1.00 0.00 53 GLU A O 12
ATOM 17820 N N . ASN A 1 54 ? 4.988 1.064 11.461 1.00 0.00 54 ASN A N 12
ATOM 17821 C CA . ASN A 1 54 ? 6.087 1.998 11.681 1.00 0.00 54 ASN A CA 12
ATOM 17822 C C . ASN A 1 54 ? 7.172 1.824 10.623 1.00 0.00 54 ASN A C 12
ATOM 17823 O O . ASN A 1 54 ? 8.347 2.085 10.879 1.00 0.00 54 ASN A O 12
ATOM 17834 N N . PHE A 1 55 ? 6.771 1.383 9.434 1.00 0.00 55 PHE A N 12
ATOM 17835 C CA . PHE A 1 55 ? 7.713 1.179 8.339 1.00 0.00 55 PHE A CA 12
ATOM 17836 C C . PHE A 1 55 ? 8.437 2.479 7.997 1.00 0.00 55 PHE A C 12
ATOM 17837 O O . PHE A 1 55 ? 9.636 2.481 7.718 1.00 0.00 55 PHE A O 12
ATOM 17854 N N . SER A 1 56 ? 7.697 3.584 8.022 1.00 0.00 56 SER A N 12
ATOM 17855 C CA . SER A 1 56 ? 8.262 4.893 7.717 1.00 0.00 56 SER A CA 12
ATOM 17856 C C . SER A 1 56 ? 9.275 5.313 8.779 1.00 0.00 56 SER A C 12
ATOM 17857 O O . SER A 1 56 ? 10.169 6.116 8.512 1.00 0.00 56 SER A O 12
ATOM 17865 N N . GLY A 1 57 ? 9.130 4.765 9.983 1.00 0.00 57 GLY A N 12
ATOM 17866 C CA . GLY A 1 57 ? 10.041 5.097 11.065 1.00 0.00 57 GLY A CA 12
ATOM 17867 C C . GLY A 1 57 ? 11.498 4.959 10.664 1.00 0.00 57 GLY A C 12
ATOM 17868 O O . GLY A 1 57 ? 12.367 5.640 11.209 1.00 0.00 57 GLY A O 12
ATOM 17872 N N . SER A 1 58 ? 11.763 4.077 9.706 1.00 0.00 58 SER A N 12
ATOM 17873 C CA . SER A 1 58 ? 13.122 3.853 9.227 1.00 0.00 58 SER A CA 12
ATOM 17874 C C . SER A 1 58 ? 13.200 4.022 7.712 1.00 0.00 58 SER A C 12
ATOM 17875 O O . SER A 1 58 ? 14.077 3.456 7.059 1.00 0.00 58 SER A O 12
ATOM 17883 N N . ALA A 1 59 ? 12.278 4.805 7.158 1.00 0.00 59 ALA A N 12
ATOM 17884 C CA . ALA A 1 59 ? 12.245 5.049 5.722 1.00 0.00 59 ALA A CA 12
ATOM 17885 C C . ALA A 1 59 ? 12.200 6.544 5.422 1.00 0.00 59 ALA A C 12
ATOM 17886 O O . ALA A 1 59 ? 11.813 7.346 6.272 1.00 0.00 59 ALA A O 12
ATOM 17893 N N . SER A 1 60 ? 12.597 6.912 4.208 1.00 0.00 60 SER A N 12
ATOM 17894 C CA . SER A 1 60 ? 12.602 8.311 3.798 1.00 0.00 60 SER A CA 12
ATOM 17895 C C . SER A 1 60 ? 11.986 8.475 2.413 1.00 0.00 60 SER A C 12
ATOM 17896 O O . SER A 1 60 ? 12.017 7.553 1.598 1.00 0.00 60 SER A O 12
ATOM 17904 N N . ASN A 1 61 ? 11.428 9.658 2.156 1.00 0.00 61 ASN A N 12
ATOM 17905 C CA . ASN A 1 61 ? 10.797 9.965 0.870 1.00 0.00 61 ASN A CA 12
ATOM 17906 C C . ASN A 1 61 ? 10.002 8.775 0.335 1.00 0.00 61 ASN A C 12
ATOM 17907 O O . ASN A 1 61 ? 10.301 8.245 -0.736 1.00 0.00 61 ASN A O 12
ATOM 17918 N N . ILE A 1 62 ? 8.989 8.364 1.088 1.00 0.00 62 ILE A N 12
ATOM 17919 C CA . ILE A 1 62 ? 8.149 7.239 0.692 1.00 0.00 62 ILE A CA 12
ATOM 17920 C C . ILE A 1 62 ? 7.005 7.707 -0.202 1.00 0.00 62 ILE A C 12
ATOM 17921 O O . ILE A 1 62 ? 6.222 8.577 0.181 1.00 0.00 62 ILE A O 12
ATOM 17937 N N . THR A 1 63 ? 6.914 7.130 -1.397 1.00 0.00 63 THR A N 12
ATOM 17938 C CA . THR A 1 63 ? 5.865 7.497 -2.342 1.00 0.00 63 THR A CA 12
ATOM 17939 C C . THR A 1 63 ? 5.337 6.273 -3.084 1.00 0.00 63 THR A C 12
ATOM 17940 O O . THR A 1 63 ? 6.009 5.245 -3.166 1.00 0.00 63 THR A O 12
ATOM 17951 N N . LEU A 1 64 ? 4.128 6.394 -3.625 1.00 0.00 64 LEU A N 12
ATOM 17952 C CA . LEU A 1 64 ? 3.504 5.301 -4.363 1.00 0.00 64 LEU A CA 12
ATOM 17953 C C . LEU A 1 64 ? 3.510 5.585 -5.863 1.00 0.00 64 LEU A C 12
ATOM 17954 O O . LEU A 1 64 ? 3.086 6.653 -6.304 1.00 0.00 64 LEU A O 12
ATOM 17970 N N . ASP A 1 65 ? 3.993 4.621 -6.641 1.00 0.00 65 ASP A N 12
ATOM 17971 C CA . ASP A 1 65 ? 4.055 4.768 -8.092 1.00 0.00 65 ASP A CA 12
ATOM 17972 C C . ASP A 1 65 ? 3.413 3.572 -8.790 1.00 0.00 65 ASP A C 12
ATOM 17973 O O . ASP A 1 65 ? 3.364 2.472 -8.241 1.00 0.00 65 ASP A O 12
ATOM 17982 N N . ILE A 1 66 ? 2.923 3.797 -10.006 1.00 0.00 66 ILE A N 12
ATOM 17983 C CA . ILE A 1 66 ? 2.287 2.744 -10.784 1.00 0.00 66 ILE A CA 12
ATOM 17984 C C . ILE A 1 66 ? 3.328 1.932 -11.552 1.00 0.00 66 ILE A C 12
ATOM 17985 O O . ILE A 1 66 ? 4.337 2.470 -12.008 1.00 0.00 66 ILE A O 12
ATOM 18001 N N . GLU A 1 67 ? 3.074 0.635 -11.690 1.00 0.00 67 GLU A N 12
ATOM 18002 C CA . GLU A 1 67 ? 3.986 -0.253 -12.402 1.00 0.00 67 GLU A CA 12
ATOM 18003 C C . GLU A 1 67 ? 3.222 -1.369 -13.106 1.00 0.00 67 GLU A C 12
ATOM 18004 O O . GLU A 1 67 ? 2.337 -1.994 -12.521 1.00 0.00 67 GLU A O 12
ATOM 18016 N N . GLY A 1 68 ? 3.569 -1.615 -14.365 1.00 0.00 68 GLY A N 12
ATOM 18017 C CA . GLY A 1 68 ? 2.907 -2.656 -15.128 1.00 0.00 68 GLY A CA 12
ATOM 18018 C C . GLY A 1 68 ? 1.722 -2.135 -15.918 1.00 0.00 68 GLY A C 12
ATOM 18019 O O . GLY A 1 68 ? 1.129 -1.117 -15.562 1.00 0.00 68 GLY A O 12
ATOM 18023 N N . ASP A 1 69 ? 1.378 -2.836 -16.993 1.00 0.00 69 ASP A N 12
ATOM 18024 C CA . ASP A 1 69 ? 0.256 -2.441 -17.838 1.00 0.00 69 ASP A CA 12
ATOM 18025 C C . ASP A 1 69 ? -1.073 -2.585 -17.098 1.00 0.00 69 ASP A C 12
ATOM 18026 O O . ASP A 1 69 ? -2.095 -2.054 -17.534 1.00 0.00 69 ASP A O 12
ATOM 18035 N N . ASP A 1 70 ? -1.056 -3.304 -15.978 1.00 0.00 70 ASP A N 12
ATOM 18036 C CA . ASP A 1 70 ? -2.263 -3.511 -15.186 1.00 0.00 70 ASP A CA 12
ATOM 18037 C C . ASP A 1 70 ? -2.478 -2.371 -14.191 1.00 0.00 70 ASP A C 12
ATOM 18038 O O . ASP A 1 70 ? -3.534 -2.274 -13.567 1.00 0.00 70 ASP A O 12
ATOM 18047 N N . ASN A 1 71 ? -1.472 -1.512 -14.044 1.00 0.00 71 ASN A N 12
ATOM 18048 C CA . ASN A 1 71 ? -1.557 -0.385 -13.122 1.00 0.00 71 ASN A CA 12
ATOM 18049 C C . ASN A 1 71 ? -1.622 -0.872 -11.683 1.00 0.00 71 ASN A C 12
ATOM 18050 O O . ASN A 1 71 ? -2.673 -0.825 -11.044 1.00 0.00 71 ASN A O 12
ATOM 18061 N N . ILE A 1 72 ? -0.489 -1.344 -11.182 1.00 0.00 72 ILE A N 12
ATOM 18062 C CA . ILE A 1 72 ? -0.411 -1.845 -9.818 1.00 0.00 72 ILE A CA 12
ATOM 18063 C C . ILE A 1 72 ? 0.315 -0.853 -8.910 1.00 0.00 72 ILE A C 12
ATOM 18064 O O . ILE A 1 72 ? 1.490 -0.557 -9.121 1.00 0.00 72 ILE A O 12
ATOM 18080 N N . PRO A 1 73 ? -0.376 -0.323 -7.883 1.00 0.00 73 PRO A N 12
ATOM 18081 C CA . PRO A 1 73 ? 0.217 0.639 -6.946 1.00 0.00 73 PRO A CA 12
ATOM 18082 C C . PRO A 1 73 ? 1.380 0.042 -6.161 1.00 0.00 73 PRO A C 12
ATOM 18083 O O . PRO A 1 73 ? 1.178 -0.711 -5.209 1.00 0.00 73 PRO A O 12
ATOM 18094 N N . VAL A 1 74 ? 2.599 0.385 -6.566 1.00 0.00 74 VAL A N 12
ATOM 18095 C CA . VAL A 1 74 ? 3.796 -0.116 -5.900 1.00 0.00 74 VAL A CA 12
ATOM 18096 C C . VAL A 1 74 ? 4.455 0.972 -5.058 1.00 0.00 74 VAL A C 12
ATOM 18097 O O . VAL A 1 74 ? 4.897 1.994 -5.582 1.00 0.00 74 VAL A O 12
ATOM 18110 N N . LEU A 1 75 ? 4.519 0.743 -3.750 1.00 0.00 75 LEU A N 12
ATOM 18111 C CA . LEU A 1 75 ? 5.127 1.704 -2.835 1.00 0.00 75 LEU A CA 12
ATOM 18112 C C . LEU A 1 75 ? 6.639 1.514 -2.782 1.00 0.00 75 LEU A C 12
ATOM 18113 O O . LEU A 1 75 ? 7.127 0.455 -2.389 1.00 0.00 75 LEU A O 12
ATOM 18129 N N . ARG A 1 76 ? 7.373 2.545 -3.184 1.00 0.00 76 ARG A N 12
ATOM 18130 C CA . ARG A 1 76 ? 8.831 2.492 -3.187 1.00 0.00 76 ARG A CA 12
ATOM 18131 C C . ARG A 1 76 ? 9.420 3.511 -2.217 1.00 0.00 76 ARG A C 12
ATOM 18132 O O . ARG A 1 76 ? 9.020 4.676 -2.206 1.00 0.00 76 ARG A O 12
ATOM 18153 N N . ALA A 1 77 ? 10.373 3.066 -1.404 1.00 0.00 77 ALA A N 12
ATOM 18154 C CA . ALA A 1 77 ? 11.017 3.940 -0.432 1.00 0.00 77 ALA A CA 12
ATOM 18155 C C . ALA A 1 77 ? 12.285 3.303 0.128 1.00 0.00 77 ALA A C 12
ATOM 18156 O O . ALA A 1 77 ? 12.390 2.079 0.217 1.00 0.00 77 ALA A O 12
ATOM 18163 N N . GLU A 1 78 ? 13.245 4.141 0.507 1.00 0.00 78 GLU A N 12
ATOM 18164 C CA . GLU A 1 78 ? 14.505 3.660 1.062 1.00 0.00 78 GLU A CA 12
ATOM 18165 C C . GLU A 1 78 ? 14.339 3.287 2.532 1.00 0.00 78 GLU A C 12
ATOM 18166 O O . GLU A 1 78 ? 14.185 4.156 3.389 1.00 0.00 78 GLU A O 12
ATOM 18178 N N . LEU A 1 79 ? 14.365 1.989 2.815 1.00 0.00 79 LEU A N 12
ATOM 18179 C CA . LEU A 1 79 ? 14.210 1.501 4.181 1.00 0.00 79 LEU A CA 12
ATOM 18180 C C . LEU A 1 79 ? 15.564 1.298 4.853 1.00 0.00 79 LEU A C 12
ATOM 18181 O O . LEU A 1 79 ? 16.565 1.025 4.191 1.00 0.00 79 LEU A O 12
ATOM 18197 N N . ASN A 1 80 ? 15.582 1.425 6.177 1.00 0.00 80 ASN A N 12
ATOM 18198 C CA . ASN A 1 80 ? 16.806 1.249 6.949 1.00 0.00 80 ASN A CA 12
ATOM 18199 C C . ASN A 1 80 ? 16.851 -0.148 7.568 1.00 0.00 80 ASN A C 12
ATOM 18200 O O . ASN A 1 80 ? 16.120 -0.436 8.516 1.00 0.00 80 ASN A O 12
ATOM 18211 N N . PRO A 1 81 ? 17.708 -1.040 7.040 1.00 0.00 81 PRO A N 12
ATOM 18212 C CA . PRO A 1 81 ? 17.832 -2.407 7.551 1.00 0.00 81 PRO A CA 12
ATOM 18213 C C . PRO A 1 81 ? 18.588 -2.467 8.873 1.00 0.00 81 PRO A C 12
ATOM 18214 O O . PRO A 1 81 ? 19.227 -1.497 9.280 1.00 0.00 81 PRO A O 12
ATOM 18225 N N . MET A 1 82 ? 18.512 -3.614 9.537 1.00 0.00 82 MET A N 12
ATOM 18226 C CA . MET A 1 82 ? 19.189 -3.807 10.814 1.00 0.00 82 MET A CA 12
ATOM 18227 C C . MET A 1 82 ? 20.681 -4.056 10.610 1.00 0.00 82 MET A C 12
ATOM 18228 O O . MET A 1 82 ? 21.484 -3.846 11.519 1.00 0.00 82 MET A O 12
ATOM 18242 N N . ASP A 1 83 ? 21.047 -4.505 9.412 1.00 0.00 83 ASP A N 12
ATOM 18243 C CA . ASP A 1 83 ? 22.443 -4.781 9.094 1.00 0.00 83 ASP A CA 12
ATOM 18244 C C . ASP A 1 83 ? 23.204 -3.488 8.822 1.00 0.00 83 ASP A C 12
ATOM 18245 O O . ASP A 1 83 ? 24.404 -3.396 9.081 1.00 0.00 83 ASP A O 12
ATOM 18254 N N . GLY A 1 84 ? 22.498 -2.491 8.297 1.00 0.00 84 GLY A N 12
ATOM 18255 C CA . GLY A 1 84 ? 23.123 -1.216 7.998 1.00 0.00 84 GLY A CA 12
ATOM 18256 C C . GLY A 1 84 ? 23.015 -0.846 6.532 1.00 0.00 84 GLY A C 12
ATOM 18257 O O . GLY A 1 84 ? 22.742 -1.699 5.688 1.00 0.00 84 GLY A O 12
ATOM 18261 N N . ASP A 1 85 ? 23.231 0.430 6.229 1.00 0.00 85 ASP A N 12
ATOM 18262 C CA . ASP A 1 85 ? 23.158 0.914 4.855 1.00 0.00 85 ASP A CA 12
ATOM 18263 C C . ASP A 1 85 ? 21.749 0.739 4.291 1.00 0.00 85 ASP A C 12
ATOM 18264 O O . ASP A 1 85 ? 21.378 -0.349 3.853 1.00 0.00 85 ASP A O 12
ATOM 18273 N N . PRO A 1 86 ? 20.942 1.815 4.294 1.00 0.00 86 PRO A N 12
ATOM 18274 C CA . PRO A 1 86 ? 19.569 1.773 3.780 1.00 0.00 86 PRO A CA 12
ATOM 18275 C C . PRO A 1 86 ? 19.498 1.207 2.367 1.00 0.00 86 PRO A C 12
ATOM 18276 O O . PRO A 1 86 ? 20.440 1.343 1.585 1.00 0.00 86 PRO A O 12
ATOM 18287 N N . VAL A 1 87 ? 18.377 0.571 2.044 1.00 0.00 87 VAL A N 12
ATOM 18288 C CA . VAL A 1 87 ? 18.185 -0.016 0.724 1.00 0.00 87 VAL A CA 12
ATOM 18289 C C . VAL A 1 87 ? 16.806 0.320 0.169 1.00 0.00 87 VAL A C 12
ATOM 18290 O O . VAL A 1 87 ? 15.821 0.354 0.907 1.00 0.00 87 VAL A O 12
ATOM 18303 N N . GLU A 1 88 ? 16.742 0.568 -1.134 1.00 0.00 88 GLU A N 12
ATOM 18304 C CA . GLU A 1 88 ? 15.481 0.902 -1.786 1.00 0.00 88 GLU A CA 12
ATOM 18305 C C . GLU A 1 88 ? 14.517 -0.279 -1.742 1.00 0.00 88 GLU A C 12
ATOM 18306 O O . GLU A 1 88 ? 14.787 -1.337 -2.310 1.00 0.00 88 GLU A O 12
ATOM 18318 N N . ALA A 1 89 ? 13.392 -0.088 -1.062 1.00 0.00 89 ALA A N 12
ATOM 18319 C CA . ALA A 1 89 ? 12.385 -1.134 -0.942 1.00 0.00 89 ALA A CA 12
ATOM 18320 C C . ALA A 1 89 ? 11.156 -0.807 -1.781 1.00 0.00 89 ALA A C 12
ATOM 18321 O O . ALA A 1 89 ? 10.755 0.352 -1.886 1.00 0.00 89 ALA A O 12
ATOM 18328 N N . ASN A 1 90 ? 10.559 -1.835 -2.375 1.00 0.00 90 ASN A N 12
ATOM 18329 C CA . ASN A 1 90 ? 9.373 -1.654 -3.203 1.00 0.00 90 ASN A CA 12
ATOM 18330 C C . ASN A 1 90 ? 8.350 -2.754 -2.936 1.00 0.00 90 ASN A C 12
ATOM 18331 O O . ASN A 1 90 ? 8.647 -3.940 -3.086 1.00 0.00 90 ASN A O 12
ATOM 18342 N N . VAL A 1 91 ? 7.147 -2.355 -2.539 1.00 0.00 91 VAL A N 12
ATOM 18343 C CA . VAL A 1 91 ? 6.085 -3.311 -2.252 1.00 0.00 91 VAL A CA 12
ATOM 18344 C C . VAL A 1 91 ? 4.801 -2.947 -2.990 1.00 0.00 91 VAL A C 12
ATOM 18345 O O . VAL A 1 91 ? 4.391 -1.787 -3.009 1.00 0.00 91 VAL A O 12
ATOM 18358 N N . ASN A 1 92 ? 4.170 -3.949 -3.591 1.00 0.00 92 ASN A N 12
ATOM 18359 C CA . ASN A 1 92 ? 2.931 -3.741 -4.326 1.00 0.00 92 ASN A CA 12
ATOM 18360 C C . ASN A 1 92 ? 1.727 -3.919 -3.402 1.00 0.00 92 ASN A C 12
ATOM 18361 O O . ASN A 1 92 ? 1.407 -5.034 -2.995 1.00 0.00 92 ASN A O 12
ATOM 18372 N N . LEU A 1 93 ? 1.067 -2.812 -3.073 1.00 0.00 93 LEU A N 12
ATOM 18373 C CA . LEU A 1 93 ? -0.100 -2.846 -2.194 1.00 0.00 93 LEU A CA 12
ATOM 18374 C C . LEU A 1 93 ? -1.094 -3.912 -2.644 1.00 0.00 93 LEU A C 12
ATOM 18375 O O . LEU A 1 93 ? -1.699 -4.600 -1.823 1.00 0.00 93 LEU A O 12
ATOM 18391 N N . SER A 1 94 ? -1.250 -4.049 -3.956 1.00 0.00 94 SER A N 12
ATOM 18392 C CA . SER A 1 94 ? -2.163 -5.035 -4.523 1.00 0.00 94 SER A CA 12
ATOM 18393 C C . SER A 1 94 ? -1.778 -6.455 -4.105 1.00 0.00 94 SER A C 12
ATOM 18394 O O . SER A 1 94 ? -2.554 -7.392 -4.279 1.00 0.00 94 SER A O 12
ATOM 18402 N N . GLU A 1 95 ? -0.574 -6.612 -3.563 1.00 0.00 95 GLU A N 12
ATOM 18403 C CA . GLU A 1 95 ? -0.097 -7.920 -3.133 1.00 0.00 95 GLU A CA 12
ATOM 18404 C C . GLU A 1 95 ? -0.999 -8.512 -2.055 1.00 0.00 95 GLU A C 12
ATOM 18405 O O . GLU A 1 95 ? -1.374 -9.682 -2.121 1.00 0.00 95 GLU A O 12
ATOM 18417 N N . ARG A 1 96 ? -1.334 -7.702 -1.054 1.00 0.00 96 ARG A N 12
ATOM 18418 C CA . ARG A 1 96 ? -2.180 -8.160 0.043 1.00 0.00 96 ARG A CA 12
ATOM 18419 C C . ARG A 1 96 ? -3.169 -7.082 0.473 1.00 0.00 96 ARG A C 12
ATOM 18420 O O . ARG A 1 96 ? -3.430 -6.910 1.664 1.00 0.00 96 ARG A O 12
ATOM 18441 N N . ILE A 1 97 ? -3.727 -6.363 -0.494 1.00 0.00 97 ILE A N 12
ATOM 18442 C CA . ILE A 1 97 ? -4.692 -5.316 -0.190 1.00 0.00 97 ILE A CA 12
ATOM 18443 C C . ILE A 1 97 ? -5.990 -5.551 -0.953 1.00 0.00 97 ILE A C 12
ATOM 18444 O O . ILE A 1 97 ? -6.007 -5.541 -2.181 1.00 0.00 97 ILE A O 12
ATOM 18460 N N . GLY A 1 98 ? -7.075 -5.757 -0.219 1.00 0.00 98 GLY A N 12
ATOM 18461 C CA . GLY A 1 98 ? -8.357 -5.995 -0.853 1.00 0.00 98 GLY A CA 12
ATOM 18462 C C . GLY A 1 98 ? -9.392 -4.945 -0.501 1.00 0.00 98 GLY A C 12
ATOM 18463 O O . GLY A 1 98 ? -9.087 -3.965 0.179 1.00 0.00 98 GLY A O 12
ATOM 18467 N N . ASN A 1 99 ? -10.620 -5.154 -0.963 1.00 0.00 99 ASN A N 12
ATOM 18468 C CA . ASN A 1 99 ? -11.710 -4.224 -0.694 1.00 0.00 99 ASN A CA 12
ATOM 18469 C C . ASN A 1 99 ? -12.968 -4.975 -0.269 1.00 0.00 99 ASN A C 12
ATOM 18470 O O . ASN A 1 99 ? -13.635 -5.603 -1.091 1.00 0.00 99 ASN A O 12
ATOM 18481 N N . ASP A 1 100 ? -13.285 -4.908 1.020 1.00 0.00 100 ASP A N 12
ATOM 18482 C CA . ASP A 1 100 ? -14.462 -5.585 1.553 1.00 0.00 100 ASP A CA 12
ATOM 18483 C C . ASP A 1 100 ? -15.648 -4.631 1.639 1.00 0.00 100 ASP A C 12
ATOM 18484 O O . ASP A 1 100 ? -15.611 -3.643 2.373 1.00 0.00 100 ASP A O 12
ATOM 18493 N N . CYS A 1 101 ? -16.700 -4.934 0.884 1.00 0.00 101 CYS A N 12
ATOM 18494 C CA . CYS A 1 101 ? -17.900 -4.104 0.874 1.00 0.00 101 CYS A CA 12
ATOM 18495 C C . CYS A 1 101 ? -17.564 -2.662 0.510 1.00 0.00 101 CYS A C 12
ATOM 18496 O O . CYS A 1 101 ? -18.233 -1.727 0.950 1.00 0.00 101 CYS A O 12
ATOM 18504 N N . GLY A 1 102 ? -16.520 -2.489 -0.294 1.00 0.00 102 GLY A N 12
ATOM 18505 C CA . GLY A 1 102 ? -16.111 -1.158 -0.701 1.00 0.00 102 GLY A CA 12
ATOM 18506 C C . GLY A 1 102 ? -15.073 -0.556 0.228 1.00 0.00 102 GLY A C 12
ATOM 18507 O O . GLY A 1 102 ? -14.418 0.427 -0.119 1.00 0.00 102 GLY A O 12
ATOM 18511 N N . THR A 1 103 ? -14.922 -1.143 1.412 1.00 0.00 103 THR A N 12
ATOM 18512 C CA . THR A 1 103 ? -13.957 -0.655 2.390 1.00 0.00 103 THR A CA 12
ATOM 18513 C C . THR A 1 103 ? -12.585 -1.281 2.159 1.00 0.00 103 THR A C 12
ATOM 18514 O O . THR A 1 103 ? -12.479 -2.397 1.652 1.00 0.00 103 THR A O 12
ATOM 18525 N N . LEU A 1 104 ? -11.538 -0.553 2.533 1.00 0.00 104 LEU A N 12
ATOM 18526 C CA . LEU A 1 104 ? -10.172 -1.035 2.367 1.00 0.00 104 LEU A CA 12
ATOM 18527 C C . LEU A 1 104 ? -9.831 -2.083 3.422 1.00 0.00 104 LEU A C 12
ATOM 18528 O O . LEU A 1 104 ? -10.057 -1.875 4.614 1.00 0.00 104 LEU A O 12
ATOM 18544 N N . ILE A 1 105 ? -9.285 -3.210 2.975 1.00 0.00 105 ILE A N 12
ATOM 18545 C CA . ILE A 1 105 ? -8.911 -4.290 3.881 1.00 0.00 105 ILE A CA 12
ATOM 18546 C C . ILE A 1 105 ? -7.543 -4.861 3.524 1.00 0.00 105 ILE A C 12
ATOM 18547 O O . ILE A 1 105 ? -6.986 -4.551 2.471 1.00 0.00 105 ILE A O 12
ATOM 18563 N N . PHE A 1 106 ? -7.007 -5.695 4.408 1.00 0.00 106 PHE A N 12
ATOM 18564 C CA . PHE A 1 106 ? -5.705 -6.310 4.191 1.00 0.00 106 PHE A CA 12
ATOM 18565 C C . PHE A 1 106 ? -5.819 -7.834 4.212 1.00 0.00 106 PHE A C 12
ATOM 18566 O O . PHE A 1 106 ? -6.530 -8.401 5.041 1.00 0.00 106 PHE A O 12
ATOM 18583 N N . LEU A 1 107 ? -5.114 -8.488 3.294 1.00 0.00 107 LEU A N 12
ATOM 18584 C CA . LEU A 1 107 ? -5.137 -9.943 3.208 1.00 0.00 107 LEU A CA 12
ATOM 18585 C C . LEU A 1 107 ? -4.459 -10.570 4.422 1.00 0.00 107 LEU A C 12
ATOM 18586 O O . LEU A 1 107 ? -3.233 -10.565 4.533 1.00 0.00 107 LEU A O 12
ATOM 18602 N N . ALA A 1 108 ? -5.265 -11.110 5.330 1.00 0.00 108 ALA A N 12
ATOM 18603 C CA . ALA A 1 108 ? -4.744 -11.742 6.536 1.00 0.00 108 ALA A CA 12
ATOM 18604 C C . ALA A 1 108 ? -5.164 -13.205 6.614 1.00 0.00 108 ALA A C 12
ATOM 18605 O O . ALA A 1 108 ? -6.380 -13.466 6.733 1.00 0.00 108 ALA A O 12
ATOM 18613 N N . MET A 1 1 ? -5.781 -12.132 -3.399 1.00 0.00 1 MET A N 13
ATOM 18614 C CA . MET A 1 1 ? -5.085 -11.103 -4.220 1.00 0.00 1 MET A CA 13
ATOM 18615 C C . MET A 1 1 ? -5.663 -9.715 -3.972 1.00 0.00 1 MET A C 13
ATOM 18616 O O . MET A 1 1 ? -6.857 -9.569 -3.708 1.00 0.00 1 MET A O 13
ATOM 18632 N N . GLY A 1 2 ? -4.814 -8.695 -4.065 1.00 0.00 2 GLY A N 13
ATOM 18633 C CA . GLY A 1 2 ? -5.274 -7.336 -3.853 1.00 0.00 2 GLY A CA 13
ATOM 18634 C C . GLY A 1 2 ? -5.807 -6.706 -5.119 1.00 0.00 2 GLY A C 13
ATOM 18635 O O . GLY A 1 2 ? -5.364 -5.635 -5.535 1.00 0.00 2 GLY A O 13
ATOM 18639 N N . ASN A 1 3 ? -6.780 -7.376 -5.712 1.00 0.00 3 ASN A N 13
ATOM 18640 C CA . ASN A 1 3 ? -7.428 -6.907 -6.929 1.00 0.00 3 ASN A CA 13
ATOM 18641 C C . ASN A 1 3 ? -8.076 -5.542 -6.713 1.00 0.00 3 ASN A C 13
ATOM 18642 O O . ASN A 1 3 ? -8.458 -4.873 -7.671 1.00 0.00 3 ASN A O 13
ATOM 18653 N N . PHE A 1 4 ? -8.232 -5.142 -5.449 1.00 0.00 4 PHE A N 13
ATOM 18654 C CA . PHE A 1 4 ? -8.872 -3.871 -5.124 1.00 0.00 4 PHE A CA 13
ATOM 18655 C C . PHE A 1 4 ? -8.345 -2.741 -6.008 1.00 0.00 4 PHE A C 13
ATOM 18656 O O . PHE A 1 4 ? -9.082 -1.819 -6.354 1.00 0.00 4 PHE A O 13
ATOM 18673 N N . HIS A 1 5 ? -7.074 -2.822 -6.376 1.00 0.00 5 HIS A N 13
ATOM 18674 C CA . HIS A 1 5 ? -6.465 -1.808 -7.223 1.00 0.00 5 HIS A CA 13
ATOM 18675 C C . HIS A 1 5 ? -7.148 -1.766 -8.587 1.00 0.00 5 HIS A C 13
ATOM 18676 O O . HIS A 1 5 ? -7.328 -0.697 -9.171 1.00 0.00 5 HIS A O 13
ATOM 18691 N N . GLU A 1 6 ? -7.522 -2.938 -9.089 1.00 0.00 6 GLU A N 13
ATOM 18692 C CA . GLU A 1 6 ? -8.182 -3.039 -10.384 1.00 0.00 6 GLU A CA 13
ATOM 18693 C C . GLU A 1 6 ? -9.664 -2.688 -10.276 1.00 0.00 6 GLU A C 13
ATOM 18694 O O . GLU A 1 6 ? -10.296 -2.314 -11.265 1.00 0.00 6 GLU A O 13
ATOM 18706 N N . SER A 1 7 ? -10.215 -2.811 -9.071 1.00 0.00 7 SER A N 13
ATOM 18707 C CA . SER A 1 7 ? -11.623 -2.507 -8.842 1.00 0.00 7 SER A CA 13
ATOM 18708 C C . SER A 1 7 ? -11.791 -1.228 -8.023 1.00 0.00 7 SER A C 13
ATOM 18709 O O . SER A 1 7 ? -12.875 -0.954 -7.506 1.00 0.00 7 SER A O 13
ATOM 18717 N N . SER A 1 8 ? -10.720 -0.446 -7.908 1.00 0.00 8 SER A N 13
ATOM 18718 C CA . SER A 1 8 ? -10.768 0.801 -7.152 1.00 0.00 8 SER A CA 13
ATOM 18719 C C . SER A 1 8 ? -10.231 1.963 -7.980 1.00 0.00 8 SER A C 13
ATOM 18720 O O . SER A 1 8 ? -9.492 1.762 -8.944 1.00 0.00 8 SER A O 13
ATOM 18728 N N . ASN A 1 9 ? -10.605 3.178 -7.595 1.00 0.00 9 ASN A N 13
ATOM 18729 C CA . ASN A 1 9 ? -10.161 4.374 -8.296 1.00 0.00 9 ASN A CA 13
ATOM 18730 C C . ASN A 1 9 ? -9.443 5.320 -7.339 1.00 0.00 9 ASN A C 13
ATOM 18731 O O . ASN A 1 9 ? -9.612 5.239 -6.123 1.00 0.00 9 ASN A O 13
ATOM 18742 N N . ASN A 1 10 ? -8.644 6.217 -7.902 1.00 0.00 10 ASN A N 13
ATOM 18743 C CA . ASN A 1 10 ? -7.897 7.184 -7.105 1.00 0.00 10 ASN A CA 13
ATOM 18744 C C . ASN A 1 10 ? -6.969 6.481 -6.117 1.00 0.00 10 ASN A C 13
ATOM 18745 O O . ASN A 1 10 ? -7.080 6.666 -4.905 1.00 0.00 10 ASN A O 13
ATOM 18756 N N . ILE A 1 11 ? -6.050 5.678 -6.644 1.00 0.00 11 ILE A N 13
ATOM 18757 C CA . ILE A 1 11 ? -5.098 4.953 -5.805 1.00 0.00 11 ILE A CA 13
ATOM 18758 C C . ILE A 1 11 ? -3.793 5.732 -5.682 1.00 0.00 11 ILE A C 13
ATOM 18759 O O . ILE A 1 11 ? -3.101 5.961 -6.674 1.00 0.00 11 ILE A O 13
ATOM 18775 N N . TRP A 1 12 ? -3.465 6.142 -4.462 1.00 0.00 12 TRP A N 13
ATOM 18776 C CA . TRP A 1 12 ? -2.244 6.902 -4.216 1.00 0.00 12 TRP A CA 13
ATOM 18777 C C . TRP A 1 12 ? -1.852 6.848 -2.743 1.00 0.00 12 TRP A C 13
ATOM 18778 O O . TRP A 1 12 ? -2.461 6.126 -1.954 1.00 0.00 12 TRP A O 13
ATOM 18799 N N . LEU A 1 13 ? -0.831 7.618 -2.379 1.00 0.00 13 LEU A N 13
ATOM 18800 C CA . LEU A 1 13 ? -0.356 7.658 -1.001 1.00 0.00 13 LEU A CA 13
ATOM 18801 C C . LEU A 1 13 ? -0.176 9.097 -0.528 1.00 0.00 13 LEU A C 13
ATOM 18802 O O . LEU A 1 13 ? 0.222 9.970 -1.299 1.00 0.00 13 LEU A O 13
ATOM 18818 N N . GLU A 1 14 ? -0.470 9.336 0.746 1.00 0.00 14 GLU A N 13
ATOM 18819 C CA . GLU A 1 14 ? -0.341 10.668 1.326 1.00 0.00 14 GLU A CA 13
ATOM 18820 C C . GLU A 1 14 ? 0.674 10.664 2.465 1.00 0.00 14 GLU A C 13
ATOM 18821 O O . GLU A 1 14 ? 0.526 9.927 3.440 1.00 0.00 14 GLU A O 13
ATOM 18833 N N . ASP A 1 15 ? 1.705 11.492 2.333 1.00 0.00 15 ASP A N 13
ATOM 18834 C CA . ASP A 1 15 ? 2.747 11.585 3.350 1.00 0.00 15 ASP A CA 13
ATOM 18835 C C . ASP A 1 15 ? 3.468 10.248 3.524 1.00 0.00 15 ASP A C 13
ATOM 18836 O O . ASP A 1 15 ? 4.145 10.025 4.528 1.00 0.00 15 ASP A O 13
ATOM 18845 N N . GLY A 1 16 ? 3.324 9.366 2.539 1.00 0.00 16 GLY A N 13
ATOM 18846 C CA . GLY A 1 16 ? 3.972 8.069 2.601 1.00 0.00 16 GLY A CA 13
ATOM 18847 C C . GLY A 1 16 ? 3.550 7.249 3.806 1.00 0.00 16 GLY A C 13
ATOM 18848 O O . GLY A 1 16 ? 4.397 6.767 4.559 1.00 0.00 16 GLY A O 13
ATOM 18852 N N . HIS A 1 17 ? 2.243 7.075 3.984 1.00 0.00 17 HIS A N 13
ATOM 18853 C CA . HIS A 1 17 ? 1.729 6.290 5.104 1.00 0.00 17 HIS A CA 13
ATOM 18854 C C . HIS A 1 17 ? 0.207 6.131 5.040 1.00 0.00 17 HIS A C 13
ATOM 18855 O O . HIS A 1 17 ? -0.338 5.148 5.542 1.00 0.00 17 HIS A O 13
ATOM 18870 N N . ILE A 1 18 ? -0.477 7.091 4.420 1.00 0.00 18 ILE A N 13
ATOM 18871 C CA . ILE A 1 18 ? -1.931 7.031 4.300 1.00 0.00 18 ILE A CA 13
ATOM 18872 C C . ILE A 1 18 ? -2.350 6.636 2.885 1.00 0.00 18 ILE A C 13
ATOM 18873 O O . ILE A 1 18 ? -1.840 7.173 1.902 1.00 0.00 18 ILE A O 13
ATOM 18889 N N . LEU A 1 19 ? -3.284 5.694 2.795 1.00 0.00 19 LEU A N 13
ATOM 18890 C CA . LEU A 1 19 ? -3.777 5.223 1.505 1.00 0.00 19 LEU A CA 13
ATOM 18891 C C . LEU A 1 19 ? -5.229 5.634 1.291 1.00 0.00 19 LEU A C 13
ATOM 18892 O O . LEU A 1 19 ? -6.032 5.624 2.223 1.00 0.00 19 LEU A O 13
ATOM 18908 N N . HIS A 1 20 ? -5.560 5.987 0.054 1.00 0.00 20 HIS A N 13
ATOM 18909 C CA . HIS A 1 20 ? -6.918 6.394 -0.292 1.00 0.00 20 HIS A CA 13
ATOM 18910 C C . HIS A 1 20 ? -7.333 5.771 -1.619 1.00 0.00 20 HIS A C 13
ATOM 18911 O O . HIS A 1 20 ? -6.559 5.756 -2.576 1.00 0.00 20 HIS A O 13
ATOM 18926 N N . ALA A 1 21 ? -8.554 5.252 -1.671 1.00 0.00 21 ALA A N 13
ATOM 18927 C CA . ALA A 1 21 ? -9.058 4.623 -2.884 1.00 0.00 21 ALA A CA 13
ATOM 18928 C C . ALA A 1 21 ? -10.568 4.421 -2.819 1.00 0.00 21 ALA A C 13
ATOM 18929 O O . ALA A 1 21 ? -11.141 4.285 -1.738 1.00 0.00 21 ALA A O 13
ATOM 18936 N N . GLU A 1 22 ? -11.205 4.401 -3.985 1.00 0.00 22 GLU A N 13
ATOM 18937 C CA . GLU A 1 22 ? -12.649 4.213 -4.067 1.00 0.00 22 GLU A CA 13
ATOM 18938 C C . GLU A 1 22 ? -12.982 2.805 -4.548 1.00 0.00 22 GLU A C 13
ATOM 18939 O O . GLU A 1 22 ? -12.939 2.522 -5.745 1.00 0.00 22 GLU A O 13
ATOM 18951 N N . CYS A 1 23 ? -13.309 1.925 -3.609 1.00 0.00 23 CYS A N 13
ATOM 18952 C CA . CYS A 1 23 ? -13.644 0.546 -3.941 1.00 0.00 23 CYS A CA 13
ATOM 18953 C C . CYS A 1 23 ? -15.151 0.320 -3.892 1.00 0.00 23 CYS A C 13
ATOM 18954 O O . CYS A 1 23 ? -15.824 0.751 -2.955 1.00 0.00 23 CYS A O 13
ATOM 18962 N N . GLY A 1 24 ? -15.674 -0.360 -4.907 1.00 0.00 24 GLY A N 13
ATOM 18963 C CA . GLY A 1 24 ? -17.099 -0.634 -4.960 1.00 0.00 24 GLY A CA 13
ATOM 18964 C C . GLY A 1 24 ? -17.510 -1.743 -4.012 1.00 0.00 24 GLY A C 13
ATOM 18965 O O . GLY A 1 24 ? -16.669 -2.330 -3.332 1.00 0.00 24 GLY A O 13
ATOM 18969 N N . ASN A 1 25 ? -18.807 -2.032 -3.966 1.00 0.00 25 ASN A N 13
ATOM 18970 C CA . ASN A 1 25 ? -19.325 -3.081 -3.091 1.00 0.00 25 ASN A CA 13
ATOM 18971 C C . ASN A 1 25 ? -19.834 -4.267 -3.907 1.00 0.00 25 ASN A C 13
ATOM 18972 O O . ASN A 1 25 ? -19.805 -5.407 -3.445 1.00 0.00 25 ASN A O 13
ATOM 18983 N N . GLY A 1 26 ? -20.300 -3.990 -5.120 1.00 0.00 26 GLY A N 13
ATOM 18984 C CA . GLY A 1 26 ? -20.807 -5.046 -5.978 1.00 0.00 26 GLY A CA 13
ATOM 18985 C C . GLY A 1 26 ? -22.068 -4.638 -6.714 1.00 0.00 26 GLY A C 13
ATOM 18986 O O . GLY A 1 26 ? -22.343 -5.132 -7.807 1.00 0.00 26 GLY A O 13
ATOM 18990 N N . GLU A 1 27 ? -22.834 -3.734 -6.114 1.00 0.00 27 GLU A N 13
ATOM 18991 C CA . GLU A 1 27 ? -24.073 -3.259 -6.719 1.00 0.00 27 GLU A CA 13
ATOM 18992 C C . GLU A 1 27 ? -23.784 -2.402 -7.947 1.00 0.00 27 GLU A C 13
ATOM 18993 O O . GLU A 1 27 ? -24.577 -2.360 -8.888 1.00 0.00 27 GLU A O 13
ATOM 19005 N N . GLY A 1 28 ? -22.643 -1.719 -7.931 1.00 0.00 28 GLY A N 13
ATOM 19006 C CA . GLY A 1 28 ? -22.271 -0.872 -9.050 1.00 0.00 28 GLY A CA 13
ATOM 19007 C C . GLY A 1 28 ? -21.771 0.494 -8.613 1.00 0.00 28 GLY A C 13
ATOM 19008 O O . GLY A 1 28 ? -21.261 1.262 -9.428 1.00 0.00 28 GLY A O 13
ATOM 19012 N N . ASP A 1 29 ? -21.918 0.800 -7.326 1.00 0.00 29 ASP A N 13
ATOM 19013 C CA . ASP A 1 29 ? -21.477 2.083 -6.792 1.00 0.00 29 ASP A CA 13
ATOM 19014 C C . ASP A 1 29 ? -20.092 1.968 -6.165 1.00 0.00 29 ASP A C 13
ATOM 19015 O O . ASP A 1 29 ? -19.637 0.872 -5.837 1.00 0.00 29 ASP A O 13
ATOM 19024 N N . TYR A 1 30 ? -19.427 3.107 -6.001 1.00 0.00 30 TYR A N 13
ATOM 19025 C CA . TYR A 1 30 ? -18.093 3.136 -5.412 1.00 0.00 30 TYR A CA 13
ATOM 19026 C C . TYR A 1 30 ? -18.146 3.639 -3.973 1.00 0.00 30 TYR A C 13
ATOM 19027 O O . TYR A 1 30 ? -19.093 4.319 -3.578 1.00 0.00 30 TYR A O 13
ATOM 19045 N N . VAL A 1 31 ? -17.127 3.297 -3.192 1.00 0.00 31 VAL A N 13
ATOM 19046 C CA . VAL A 1 31 ? -17.063 3.712 -1.796 1.00 0.00 31 VAL A CA 13
ATOM 19047 C C . VAL A 1 31 ? -15.653 4.143 -1.408 1.00 0.00 31 VAL A C 13
ATOM 19048 O O . VAL A 1 31 ? -14.721 3.338 -1.419 1.00 0.00 31 VAL A O 13
ATOM 19061 N N . GLU A 1 32 ? -15.503 5.418 -1.063 1.00 0.00 32 GLU A N 13
ATOM 19062 C CA . GLU A 1 32 ? -14.212 5.959 -0.669 1.00 0.00 32 GLU A CA 13
ATOM 19063 C C . GLU A 1 32 ? -13.724 5.319 0.626 1.00 0.00 32 GLU A C 13
ATOM 19064 O O . GLU A 1 32 ? -14.441 5.291 1.626 1.00 0.00 32 GLU A O 13
ATOM 19076 N N . SER A 1 33 ? -12.497 4.810 0.601 1.00 0.00 33 SER A N 13
ATOM 19077 C CA . SER A 1 33 ? -11.909 4.174 1.774 1.00 0.00 33 SER A CA 13
ATOM 19078 C C . SER A 1 33 ? -10.423 4.498 1.874 1.00 0.00 33 SER A C 13
ATOM 19079 O O . SER A 1 33 ? -9.796 4.889 0.890 1.00 0.00 33 SER A O 13
ATOM 19087 N N . THR A 1 34 ? -9.866 4.338 3.069 1.00 0.00 34 THR A N 13
ATOM 19088 C CA . THR A 1 34 ? -8.454 4.619 3.294 1.00 0.00 34 THR A CA 13
ATOM 19089 C C . THR A 1 34 ? -7.842 3.612 4.262 1.00 0.00 34 THR A C 13
ATOM 19090 O O . THR A 1 34 ? -8.508 3.131 5.179 1.00 0.00 34 THR A O 13
ATOM 19101 N N . LEU A 1 35 ? -6.567 3.300 4.051 1.00 0.00 35 LEU A N 13
ATOM 19102 C CA . LEU A 1 35 ? -5.859 2.352 4.903 1.00 0.00 35 LEU A CA 13
ATOM 19103 C C . LEU A 1 35 ? -4.529 2.932 5.370 1.00 0.00 35 LEU A C 13
ATOM 19104 O O . LEU A 1 35 ? -3.832 3.603 4.609 1.00 0.00 35 LEU A O 13
ATOM 19120 N N . ASP A 1 36 ? -4.182 2.668 6.625 1.00 0.00 36 ASP A N 13
ATOM 19121 C CA . ASP A 1 36 ? -2.934 3.162 7.192 1.00 0.00 36 ASP A CA 13
ATOM 19122 C C . ASP A 1 36 ? -1.853 2.091 7.137 1.00 0.00 36 ASP A C 13
ATOM 19123 O O . ASP A 1 36 ? -2.028 0.989 7.646 1.00 0.00 36 ASP A O 13
ATOM 19132 N N . LEU A 1 37 ? -0.739 2.424 6.508 1.00 0.00 37 LEU A N 13
ATOM 19133 C CA . LEU A 1 37 ? 0.379 1.498 6.388 1.00 0.00 37 LEU A CA 13
ATOM 19134 C C . LEU A 1 37 ? 1.311 1.625 7.579 1.00 0.00 37 LEU A C 13
ATOM 19135 O O . LEU A 1 37 ? 1.979 0.667 7.967 1.00 0.00 37 LEU A O 13
ATOM 19151 N N . ASP A 1 38 ? 1.347 2.821 8.161 1.00 0.00 38 ASP A N 13
ATOM 19152 C CA . ASP A 1 38 ? 2.193 3.080 9.318 1.00 0.00 38 ASP A CA 13
ATOM 19153 C C . ASP A 1 38 ? 1.864 2.116 10.451 1.00 0.00 38 ASP A C 13
ATOM 19154 O O . ASP A 1 38 ? 2.613 2.005 11.421 1.00 0.00 38 ASP A O 13
ATOM 19163 N N . TYR A 1 39 ? 0.740 1.415 10.320 1.00 0.00 39 TYR A N 13
ATOM 19164 C CA . TYR A 1 39 ? 0.324 0.456 11.338 1.00 0.00 39 TYR A CA 13
ATOM 19165 C C . TYR A 1 39 ? 0.009 -0.912 10.725 1.00 0.00 39 TYR A C 13
ATOM 19166 O O . TYR A 1 39 ? -0.411 -1.832 11.427 1.00 0.00 39 TYR A O 13
ATOM 19184 N N . TYR A 1 40 ? 0.220 -1.042 9.416 1.00 0.00 40 TYR A N 13
ATOM 19185 C CA . TYR A 1 40 ? -0.037 -2.299 8.720 1.00 0.00 40 TYR A CA 13
ATOM 19186 C C . TYR A 1 40 ? 1.243 -2.853 8.096 1.00 0.00 40 TYR A C 13
ATOM 19187 O O . TYR A 1 40 ? 1.379 -4.062 7.911 1.00 0.00 40 TYR A O 13
ATOM 19205 N N . ILE A 1 41 ? 2.180 -1.963 7.774 1.00 0.00 41 ILE A N 13
ATOM 19206 C CA . ILE A 1 41 ? 3.447 -2.367 7.174 1.00 0.00 41 ILE A CA 13
ATOM 19207 C C . ILE A 1 41 ? 4.626 -1.921 8.034 1.00 0.00 41 ILE A C 13
ATOM 19208 O O . ILE A 1 41 ? 4.615 -0.829 8.602 1.00 0.00 41 ILE A O 13
ATOM 19224 N N . GLY A 1 42 ? 5.643 -2.773 8.125 1.00 0.00 42 GLY A N 13
ATOM 19225 C CA . GLY A 1 42 ? 6.815 -2.447 8.917 1.00 0.00 42 GLY A CA 13
ATOM 19226 C C . GLY A 1 42 ? 8.108 -2.628 8.146 1.00 0.00 42 GLY A C 13
ATOM 19227 O O . GLY A 1 42 ? 8.097 -3.056 6.992 1.00 0.00 42 GLY A O 13
ATOM 19231 N N . ASN A 1 43 ? 9.225 -2.301 8.788 1.00 0.00 43 ASN A N 13
ATOM 19232 C CA . ASN A 1 43 ? 10.535 -2.429 8.159 1.00 0.00 43 ASN A CA 13
ATOM 19233 C C . ASN A 1 43 ? 11.184 -3.761 8.523 1.00 0.00 43 ASN A C 13
ATOM 19234 O O . ASN A 1 43 ? 11.602 -3.969 9.662 1.00 0.00 43 ASN A O 13
ATOM 19245 N N . ASP A 1 44 ? 11.270 -4.657 7.546 1.00 0.00 44 ASP A N 13
ATOM 19246 C CA . ASP A 1 44 ? 11.875 -5.966 7.762 1.00 0.00 44 ASP A CA 13
ATOM 19247 C C . ASP A 1 44 ? 13.185 -6.091 6.992 1.00 0.00 44 ASP A C 13
ATOM 19248 O O . ASP A 1 44 ? 13.189 -6.384 5.797 1.00 0.00 44 ASP A O 13
ATOM 19257 N N . ASP A 1 45 ? 14.298 -5.868 7.686 1.00 0.00 45 ASP A N 13
ATOM 19258 C CA . ASP A 1 45 ? 15.616 -5.956 7.068 1.00 0.00 45 ASP A CA 13
ATOM 19259 C C . ASP A 1 45 ? 15.719 -5.022 5.864 1.00 0.00 45 ASP A C 13
ATOM 19260 O O . ASP A 1 45 ? 16.175 -5.421 4.792 1.00 0.00 45 ASP A O 13
ATOM 19269 N N . GLY A 1 46 ? 15.288 -3.779 6.049 1.00 0.00 46 GLY A N 13
ATOM 19270 C CA . GLY A 1 46 ? 15.337 -2.809 4.970 1.00 0.00 46 GLY A CA 13
ATOM 19271 C C . GLY A 1 46 ? 14.352 -3.123 3.860 1.00 0.00 46 GLY A C 13
ATOM 19272 O O . GLY A 1 46 ? 14.470 -2.600 2.752 1.00 0.00 46 GLY A O 13
ATOM 19276 N N . SER A 1 47 ? 13.377 -3.978 4.156 1.00 0.00 47 SER A N 13
ATOM 19277 C CA . SER A 1 47 ? 12.368 -4.358 3.175 1.00 0.00 47 SER A CA 13
ATOM 19278 C C . SER A 1 47 ? 10.964 -4.186 3.745 1.00 0.00 47 SER A C 13
ATOM 19279 O O . SER A 1 47 ? 10.786 -4.069 4.958 1.00 0.00 47 SER A O 13
ATOM 19287 N N . PHE A 1 48 ? 9.971 -4.173 2.864 1.00 0.00 48 PHE A N 13
ATOM 19288 C CA . PHE A 1 48 ? 8.582 -4.016 3.279 1.00 0.00 48 PHE A CA 13
ATOM 19289 C C . PHE A 1 48 ? 8.014 -5.337 3.789 1.00 0.00 48 PHE A C 13
ATOM 19290 O O . PHE A 1 48 ? 8.306 -6.401 3.242 1.00 0.00 48 PHE A O 13
ATOM 19307 N N . SER A 1 49 ? 7.203 -5.262 4.840 1.00 0.00 49 SER A N 13
ATOM 19308 C CA . SER A 1 49 ? 6.597 -6.454 5.423 1.00 0.00 49 SER A CA 13
ATOM 19309 C C . SER A 1 49 ? 5.096 -6.265 5.621 1.00 0.00 49 SER A C 13
ATOM 19310 O O . SER A 1 49 ? 4.658 -5.290 6.231 1.00 0.00 49 SER A O 13
ATOM 19318 N N . TRP A 1 50 ? 4.313 -7.207 5.104 1.00 0.00 50 TRP A N 13
ATOM 19319 C CA . TRP A 1 50 ? 2.862 -7.147 5.226 1.00 0.00 50 TRP A CA 13
ATOM 19320 C C . TRP A 1 50 ? 2.420 -7.548 6.629 1.00 0.00 50 TRP A C 13
ATOM 19321 O O . TRP A 1 50 ? 2.644 -8.678 7.063 1.00 0.00 50 TRP A O 13
ATOM 19342 N N . GLY A 1 51 ? 1.793 -6.614 7.336 1.00 0.00 51 GLY A N 13
ATOM 19343 C CA . GLY A 1 51 ? 1.331 -6.889 8.684 1.00 0.00 51 GLY A CA 13
ATOM 19344 C C . GLY A 1 51 ? 2.199 -6.238 9.745 1.00 0.00 51 GLY A C 13
ATOM 19345 O O . GLY A 1 51 ? 2.049 -6.521 10.934 1.00 0.00 51 GLY A O 13
ATOM 19349 N N . GLY A 1 52 ? 3.106 -5.363 9.320 1.00 0.00 52 GLY A N 13
ATOM 19350 C CA . GLY A 1 52 ? 3.980 -4.687 10.259 1.00 0.00 52 GLY A CA 13
ATOM 19351 C C . GLY A 1 52 ? 3.469 -3.310 10.630 1.00 0.00 52 GLY A C 13
ATOM 19352 O O . GLY A 1 52 ? 2.263 -3.068 10.630 1.00 0.00 52 GLY A O 13
ATOM 19356 N N . GLU A 1 53 ? 4.388 -2.404 10.949 1.00 0.00 53 GLU A N 13
ATOM 19357 C CA . GLU A 1 53 ? 4.019 -1.044 11.322 1.00 0.00 53 GLU A CA 13
ATOM 19358 C C . GLU A 1 53 ? 5.256 -0.197 11.600 1.00 0.00 53 GLU A C 13
ATOM 19359 O O . GLU A 1 53 ? 6.331 -0.723 11.889 1.00 0.00 53 GLU A O 13
ATOM 19371 N N . ASN A 1 54 ? 5.093 1.119 11.511 1.00 0.00 54 ASN A N 13
ATOM 19372 C CA . ASN A 1 54 ? 6.193 2.048 11.753 1.00 0.00 54 ASN A CA 13
ATOM 19373 C C . ASN A 1 54 ? 7.283 1.890 10.696 1.00 0.00 54 ASN A C 13
ATOM 19374 O O . ASN A 1 54 ? 8.456 2.155 10.959 1.00 0.00 54 ASN A O 13
ATOM 19385 N N . PHE A 1 55 ? 6.889 1.459 9.501 1.00 0.00 55 PHE A N 13
ATOM 19386 C CA . PHE A 1 55 ? 7.836 1.270 8.410 1.00 0.00 55 PHE A CA 13
ATOM 19387 C C . PHE A 1 55 ? 8.500 2.592 8.033 1.00 0.00 55 PHE A C 13
ATOM 19388 O O . PHE A 1 55 ? 9.694 2.637 7.734 1.00 0.00 55 PHE A O 13
ATOM 19405 N N . SER A 1 56 ? 7.717 3.666 8.051 1.00 0.00 56 SER A N 13
ATOM 19406 C CA . SER A 1 56 ? 8.226 4.991 7.713 1.00 0.00 56 SER A CA 13
ATOM 19407 C C . SER A 1 56 ? 9.264 5.453 8.730 1.00 0.00 56 SER A C 13
ATOM 19408 O O . SER A 1 56 ? 10.146 6.251 8.412 1.00 0.00 56 SER A O 13
ATOM 19416 N N . GLY A 1 57 ? 9.154 4.948 9.956 1.00 0.00 57 GLY A N 13
ATOM 19417 C CA . GLY A 1 57 ? 10.092 5.321 11.001 1.00 0.00 57 GLY A CA 13
ATOM 19418 C C . GLY A 1 57 ? 11.537 5.130 10.583 1.00 0.00 57 GLY A C 13
ATOM 19419 O O . GLY A 1 57 ? 12.430 5.817 11.079 1.00 0.00 57 GLY A O 13
ATOM 19423 N N . SER A 1 58 ? 11.767 4.195 9.667 1.00 0.00 58 SER A N 13
ATOM 19424 C CA . SER A 1 58 ? 13.113 3.916 9.179 1.00 0.00 58 SER A CA 13
ATOM 19425 C C . SER A 1 58 ? 13.174 4.030 7.658 1.00 0.00 58 SER A C 13
ATOM 19426 O O . SER A 1 58 ? 14.000 3.385 7.012 1.00 0.00 58 SER A O 13
ATOM 19434 N N . ALA A 1 59 ? 12.297 4.853 7.093 1.00 0.00 59 ALA A N 13
ATOM 19435 C CA . ALA A 1 59 ? 12.254 5.050 5.650 1.00 0.00 59 ALA A CA 13
ATOM 19436 C C . ALA A 1 59 ? 12.293 6.533 5.297 1.00 0.00 59 ALA A C 13
ATOM 19437 O O . ALA A 1 59 ? 12.052 7.390 6.148 1.00 0.00 59 ALA A O 13
ATOM 19444 N N . SER A 1 60 ? 12.597 6.828 4.039 1.00 0.00 60 SER A N 13
ATOM 19445 C CA . SER A 1 60 ? 12.668 8.208 3.573 1.00 0.00 60 SER A CA 13
ATOM 19446 C C . SER A 1 60 ? 11.997 8.357 2.211 1.00 0.00 60 SER A C 13
ATOM 19447 O O . SER A 1 60 ? 11.974 7.418 1.416 1.00 0.00 60 SER A O 13
ATOM 19455 N N . ASN A 1 61 ? 11.454 9.547 1.953 1.00 0.00 61 ASN A N 13
ATOM 19456 C CA . ASN A 1 61 ? 10.776 9.842 0.689 1.00 0.00 61 ASN A CA 13
ATOM 19457 C C . ASN A 1 61 ? 9.936 8.658 0.210 1.00 0.00 61 ASN A C 13
ATOM 19458 O O . ASN A 1 61 ? 10.190 8.092 -0.854 1.00 0.00 61 ASN A O 13
ATOM 19469 N N . ILE A 1 62 ? 8.935 8.292 1.002 1.00 0.00 62 ILE A N 13
ATOM 19470 C CA . ILE A 1 62 ? 8.056 7.179 0.660 1.00 0.00 62 ILE A CA 13
ATOM 19471 C C . ILE A 1 62 ? 6.912 7.646 -0.234 1.00 0.00 62 ILE A C 13
ATOM 19472 O O . ILE A 1 62 ? 6.140 8.528 0.141 1.00 0.00 62 ILE A O 13
ATOM 19488 N N . THR A 1 63 ? 6.810 7.053 -1.420 1.00 0.00 63 THR A N 13
ATOM 19489 C CA . THR A 1 63 ? 5.759 7.416 -2.365 1.00 0.00 63 THR A CA 13
ATOM 19490 C C . THR A 1 63 ? 5.260 6.193 -3.128 1.00 0.00 63 THR A C 13
ATOM 19491 O O . THR A 1 63 ? 5.961 5.188 -3.239 1.00 0.00 63 THR A O 13
ATOM 19502 N N . LEU A 1 64 ? 4.043 6.290 -3.655 1.00 0.00 64 LEU A N 13
ATOM 19503 C CA . LEU A 1 64 ? 3.446 5.195 -4.411 1.00 0.00 64 LEU A CA 13
ATOM 19504 C C . LEU A 1 64 ? 3.459 5.496 -5.907 1.00 0.00 64 LEU A C 13
ATOM 19505 O O . LEU A 1 64 ? 3.043 6.572 -6.336 1.00 0.00 64 LEU A O 13
ATOM 19521 N N . ASP A 1 65 ? 3.939 4.539 -6.694 1.00 0.00 65 ASP A N 13
ATOM 19522 C CA . ASP A 1 65 ? 4.006 4.703 -8.142 1.00 0.00 65 ASP A CA 13
ATOM 19523 C C . ASP A 1 65 ? 3.359 3.520 -8.857 1.00 0.00 65 ASP A C 13
ATOM 19524 O O . ASP A 1 65 ? 3.302 2.413 -8.320 1.00 0.00 65 ASP A O 13
ATOM 19533 N N . ILE A 1 66 ? 2.875 3.762 -10.071 1.00 0.00 66 ILE A N 13
ATOM 19534 C CA . ILE A 1 66 ? 2.235 2.721 -10.861 1.00 0.00 66 ILE A CA 13
ATOM 19535 C C . ILE A 1 66 ? 3.274 1.912 -11.635 1.00 0.00 66 ILE A C 13
ATOM 19536 O O . ILE A 1 66 ? 4.287 2.449 -12.082 1.00 0.00 66 ILE A O 13
ATOM 19552 N N . GLU A 1 67 ? 3.013 0.619 -11.787 1.00 0.00 67 GLU A N 13
ATOM 19553 C CA . GLU A 1 67 ? 3.922 -0.266 -12.506 1.00 0.00 67 GLU A CA 13
ATOM 19554 C C . GLU A 1 67 ? 3.154 -1.392 -13.191 1.00 0.00 67 GLU A C 13
ATOM 19555 O O . GLU A 1 67 ? 2.386 -2.111 -12.553 1.00 0.00 67 GLU A O 13
ATOM 19567 N N . GLY A 1 68 ? 3.368 -1.539 -14.495 1.00 0.00 68 GLY A N 13
ATOM 19568 C CA . GLY A 1 68 ? 2.688 -2.579 -15.244 1.00 0.00 68 GLY A CA 13
ATOM 19569 C C . GLY A 1 68 ? 1.528 -2.043 -16.060 1.00 0.00 68 GLY A C 13
ATOM 19570 O O . GLY A 1 68 ? 1.014 -0.959 -15.785 1.00 0.00 68 GLY A O 13
ATOM 19574 N N . ASP A 1 69 ? 1.114 -2.806 -17.066 1.00 0.00 69 ASP A N 13
ATOM 19575 C CA . ASP A 1 69 ? 0.006 -2.405 -17.926 1.00 0.00 69 ASP A CA 13
ATOM 19576 C C . ASP A 1 69 ? -1.329 -2.494 -17.187 1.00 0.00 69 ASP A C 13
ATOM 19577 O O . ASP A 1 69 ? -2.323 -1.905 -17.613 1.00 0.00 69 ASP A O 13
ATOM 19586 N N . ASP A 1 70 ? -1.347 -3.233 -16.081 1.00 0.00 70 ASP A N 13
ATOM 19587 C CA . ASP A 1 70 ? -2.563 -3.395 -15.291 1.00 0.00 70 ASP A CA 13
ATOM 19588 C C . ASP A 1 70 ? -2.725 -2.262 -14.278 1.00 0.00 70 ASP A C 13
ATOM 19589 O O . ASP A 1 70 ? -3.755 -2.160 -13.612 1.00 0.00 70 ASP A O 13
ATOM 19598 N N . ASN A 1 71 ? -1.705 -1.414 -14.160 1.00 0.00 71 ASN A N 13
ATOM 19599 C CA . ASN A 1 71 ? -1.744 -0.296 -13.224 1.00 0.00 71 ASN A CA 13
ATOM 19600 C C . ASN A 1 71 ? -1.750 -0.799 -11.788 1.00 0.00 71 ASN A C 13
ATOM 19601 O O . ASN A 1 71 ? -2.776 -0.769 -11.109 1.00 0.00 71 ASN A O 13
ATOM 19612 N N . ILE A 1 72 ? -0.594 -1.265 -11.336 1.00 0.00 72 ILE A N 13
ATOM 19613 C CA . ILE A 1 72 ? -0.457 -1.782 -9.984 1.00 0.00 72 ILE A CA 13
ATOM 19614 C C . ILE A 1 72 ? 0.249 -0.774 -9.078 1.00 0.00 72 ILE A C 13
ATOM 19615 O O . ILE A 1 72 ? 1.347 -0.313 -9.389 1.00 0.00 72 ILE A O 13
ATOM 19631 N N . PRO A 1 73 ? -0.374 -0.415 -7.939 1.00 0.00 73 PRO A N 13
ATOM 19632 C CA . PRO A 1 73 ? 0.205 0.544 -6.993 1.00 0.00 73 PRO A CA 13
ATOM 19633 C C . PRO A 1 73 ? 1.405 -0.030 -6.246 1.00 0.00 73 PRO A C 13
ATOM 19634 O O . PRO A 1 73 ? 1.249 -0.809 -5.306 1.00 0.00 73 PRO A O 13
ATOM 19645 N N . VAL A 1 74 ? 2.602 0.361 -6.672 1.00 0.00 74 VAL A N 13
ATOM 19646 C CA . VAL A 1 74 ? 3.829 -0.115 -6.043 1.00 0.00 74 VAL A CA 13
ATOM 19647 C C . VAL A 1 74 ? 4.467 0.972 -5.184 1.00 0.00 74 VAL A C 13
ATOM 19648 O O . VAL A 1 74 ? 4.855 2.027 -5.687 1.00 0.00 74 VAL A O 13
ATOM 19661 N N . LEU A 1 75 ? 4.572 0.707 -3.885 1.00 0.00 75 LEU A N 13
ATOM 19662 C CA . LEU A 1 75 ? 5.164 1.662 -2.954 1.00 0.00 75 LEU A CA 13
ATOM 19663 C C . LEU A 1 75 ? 6.670 1.452 -2.851 1.00 0.00 75 LEU A C 13
ATOM 19664 O O . LEU A 1 75 ? 7.132 0.394 -2.425 1.00 0.00 75 LEU A O 13
ATOM 19680 N N . ARG A 1 76 ? 7.431 2.467 -3.247 1.00 0.00 76 ARG A N 13
ATOM 19681 C CA . ARG A 1 76 ? 8.888 2.392 -3.204 1.00 0.00 76 ARG A CA 13
ATOM 19682 C C . ARG A 1 76 ? 9.464 3.427 -2.242 1.00 0.00 76 ARG A C 13
ATOM 19683 O O . ARG A 1 76 ? 9.066 4.591 -2.256 1.00 0.00 76 ARG A O 13
ATOM 19704 N N . ALA A 1 77 ? 10.406 2.992 -1.410 1.00 0.00 77 ALA A N 13
ATOM 19705 C CA . ALA A 1 77 ? 11.040 3.880 -0.443 1.00 0.00 77 ALA A CA 13
ATOM 19706 C C . ALA A 1 77 ? 12.298 3.246 0.141 1.00 0.00 77 ALA A C 13
ATOM 19707 O O . ALA A 1 77 ? 12.371 2.029 0.311 1.00 0.00 77 ALA A O 13
ATOM 19714 N N . GLU A 1 78 ? 13.287 4.080 0.450 1.00 0.00 78 GLU A N 13
ATOM 19715 C CA . GLU A 1 78 ? 14.542 3.600 1.019 1.00 0.00 78 GLU A CA 13
ATOM 19716 C C . GLU A 1 78 ? 14.357 3.207 2.481 1.00 0.00 78 GLU A C 13
ATOM 19717 O O . GLU A 1 78 ? 14.180 4.064 3.346 1.00 0.00 78 GLU A O 13
ATOM 19729 N N . LEU A 1 79 ? 14.394 1.905 2.749 1.00 0.00 79 LEU A N 13
ATOM 19730 C CA . LEU A 1 79 ? 14.224 1.399 4.106 1.00 0.00 79 LEU A CA 13
ATOM 19731 C C . LEU A 1 79 ? 15.572 1.173 4.784 1.00 0.00 79 LEU A C 13
ATOM 19732 O O . LEU A 1 79 ? 16.575 0.905 4.122 1.00 0.00 79 LEU A O 13
ATOM 19748 N N . ASN A 1 80 ? 15.585 1.279 6.109 1.00 0.00 80 ASN A N 13
ATOM 19749 C CA . ASN A 1 80 ? 16.803 1.082 6.884 1.00 0.00 80 ASN A CA 13
ATOM 19750 C C . ASN A 1 80 ? 16.810 -0.302 7.533 1.00 0.00 80 ASN A C 13
ATOM 19751 O O . ASN A 1 80 ? 16.033 -0.567 8.451 1.00 0.00 80 ASN A O 13
ATOM 19762 N N . PRO A 1 81 ? 17.686 -1.209 7.064 1.00 0.00 81 PRO A N 13
ATOM 19763 C CA . PRO A 1 81 ? 17.780 -2.567 7.605 1.00 0.00 81 PRO A CA 13
ATOM 19764 C C . PRO A 1 81 ? 18.455 -2.602 8.971 1.00 0.00 81 PRO A C 13
ATOM 19765 O O . PRO A 1 81 ? 19.060 -1.621 9.404 1.00 0.00 81 PRO A O 13
ATOM 19776 N N . MET A 1 82 ? 18.348 -3.742 9.643 1.00 0.00 82 MET A N 13
ATOM 19777 C CA . MET A 1 82 ? 18.948 -3.916 10.960 1.00 0.00 82 MET A CA 13
ATOM 19778 C C . MET A 1 82 ? 20.456 -4.119 10.850 1.00 0.00 82 MET A C 13
ATOM 19779 O O . MET A 1 82 ? 21.197 -3.865 11.801 1.00 0.00 82 MET A O 13
ATOM 19793 N N . ASP A 1 83 ? 20.907 -4.580 9.686 1.00 0.00 83 ASP A N 13
ATOM 19794 C CA . ASP A 1 83 ? 22.327 -4.816 9.457 1.00 0.00 83 ASP A CA 13
ATOM 19795 C C . ASP A 1 83 ? 23.071 -3.500 9.258 1.00 0.00 83 ASP A C 13
ATOM 19796 O O . ASP A 1 83 ? 24.181 -3.321 9.758 1.00 0.00 83 ASP A O 13
ATOM 19805 N N . GLY A 1 84 ? 22.451 -2.582 8.524 1.00 0.00 84 GLY A N 13
ATOM 19806 C CA . GLY A 1 84 ? 23.069 -1.294 8.271 1.00 0.00 84 GLY A CA 13
ATOM 19807 C C . GLY A 1 84 ? 22.921 -0.855 6.828 1.00 0.00 84 GLY A C 13
ATOM 19808 O O . GLY A 1 84 ? 22.706 -1.680 5.940 1.00 0.00 84 GLY A O 13
ATOM 19812 N N . ASP A 1 85 ? 23.038 0.448 6.593 1.00 0.00 85 ASP A N 13
ATOM 19813 C CA . ASP A 1 85 ? 22.917 0.997 5.247 1.00 0.00 85 ASP A CA 13
ATOM 19814 C C . ASP A 1 85 ? 21.515 0.760 4.686 1.00 0.00 85 ASP A C 13
ATOM 19815 O O . ASP A 1 85 ? 21.133 -0.380 4.421 1.00 0.00 85 ASP A O 13
ATOM 19824 N N . PRO A 1 86 ? 20.726 1.833 4.495 1.00 0.00 86 PRO A N 13
ATOM 19825 C CA . PRO A 1 86 ? 19.364 1.723 3.962 1.00 0.00 86 PRO A CA 13
ATOM 19826 C C . PRO A 1 86 ? 19.348 1.263 2.509 1.00 0.00 86 PRO A C 13
ATOM 19827 O O . PRO A 1 86 ? 20.226 1.623 1.724 1.00 0.00 86 PRO A O 13
ATOM 19838 N N . VAL A 1 87 ? 18.346 0.464 2.155 1.00 0.00 87 VAL A N 13
ATOM 19839 C CA . VAL A 1 87 ? 18.219 -0.045 0.795 1.00 0.00 87 VAL A CA 13
ATOM 19840 C C . VAL A 1 87 ? 16.870 0.328 0.191 1.00 0.00 87 VAL A C 13
ATOM 19841 O O . VAL A 1 87 ? 15.906 0.588 0.912 1.00 0.00 87 VAL A O 13
ATOM 19854 N N . GLU A 1 88 ? 16.808 0.353 -1.136 1.00 0.00 88 GLU A N 13
ATOM 19855 C CA . GLU A 1 88 ? 15.577 0.694 -1.838 1.00 0.00 88 GLU A CA 13
ATOM 19856 C C . GLU A 1 88 ? 14.566 -0.444 -1.746 1.00 0.00 88 GLU A C 13
ATOM 19857 O O . GLU A 1 88 ? 14.779 -1.524 -2.298 1.00 0.00 88 GLU A O 13
ATOM 19869 N N . ALA A 1 89 ? 13.464 -0.195 -1.047 1.00 0.00 89 ALA A N 13
ATOM 19870 C CA . ALA A 1 89 ? 12.419 -1.197 -0.885 1.00 0.00 89 ALA A CA 13
ATOM 19871 C C . ALA A 1 89 ? 11.210 -0.867 -1.753 1.00 0.00 89 ALA A C 13
ATOM 19872 O O . ALA A 1 89 ? 10.872 0.301 -1.945 1.00 0.00 89 ALA A O 13
ATOM 19879 N N . ASN A 1 90 ? 10.561 -1.902 -2.274 1.00 0.00 90 ASN A N 13
ATOM 19880 C CA . ASN A 1 90 ? 9.389 -1.718 -3.122 1.00 0.00 90 ASN A CA 13
ATOM 19881 C C . ASN A 1 90 ? 8.336 -2.784 -2.834 1.00 0.00 90 ASN A C 13
ATOM 19882 O O . ASN A 1 90 ? 8.604 -3.981 -2.943 1.00 0.00 90 ASN A O 13
ATOM 19893 N N . VAL A 1 91 ? 7.137 -2.343 -2.467 1.00 0.00 91 VAL A N 13
ATOM 19894 C CA . VAL A 1 91 ? 6.048 -3.263 -2.167 1.00 0.00 91 VAL A CA 13
ATOM 19895 C C . VAL A 1 91 ? 4.779 -2.883 -2.921 1.00 0.00 91 VAL A C 13
ATOM 19896 O O . VAL A 1 91 ? 4.391 -1.715 -2.957 1.00 0.00 91 VAL A O 13
ATOM 19909 N N . ASN A 1 92 ? 4.134 -3.878 -3.518 1.00 0.00 92 ASN A N 13
ATOM 19910 C CA . ASN A 1 92 ? 2.907 -3.652 -4.267 1.00 0.00 92 ASN A CA 13
ATOM 19911 C C . ASN A 1 92 ? 1.691 -3.844 -3.362 1.00 0.00 92 ASN A C 13
ATOM 19912 O O . ASN A 1 92 ? 1.358 -4.966 -2.986 1.00 0.00 92 ASN A O 13
ATOM 19923 N N . LEU A 1 93 ? 1.033 -2.740 -3.017 1.00 0.00 93 LEU A N 13
ATOM 19924 C CA . LEU A 1 93 ? -0.145 -2.787 -2.154 1.00 0.00 93 LEU A CA 13
ATOM 19925 C C . LEU A 1 93 ? -1.137 -3.843 -2.637 1.00 0.00 93 LEU A C 13
ATOM 19926 O O . LEU A 1 93 ? -1.745 -4.551 -1.836 1.00 0.00 93 LEU A O 13
ATOM 19942 N N . SER A 1 94 ? -1.287 -3.945 -3.953 1.00 0.00 94 SER A N 13
ATOM 19943 C CA . SER A 1 94 ? -2.199 -4.915 -4.551 1.00 0.00 94 SER A CA 13
ATOM 19944 C C . SER A 1 94 ? -1.827 -6.348 -4.163 1.00 0.00 94 SER A C 13
ATOM 19945 O O . SER A 1 94 ? -2.607 -7.276 -4.367 1.00 0.00 94 SER A O 13
ATOM 19953 N N . GLU A 1 95 ? -0.630 -6.527 -3.613 1.00 0.00 95 GLU A N 13
ATOM 19954 C CA . GLU A 1 95 ? -0.170 -7.851 -3.211 1.00 0.00 95 GLU A CA 13
ATOM 19955 C C . GLU A 1 95 ? -1.059 -8.440 -2.121 1.00 0.00 95 GLU A C 13
ATOM 19956 O O . GLU A 1 95 ? -1.443 -9.607 -2.186 1.00 0.00 95 GLU A O 13
ATOM 19968 N N . ARG A 1 96 ? -1.373 -7.633 -1.111 1.00 0.00 96 ARG A N 13
ATOM 19969 C CA . ARG A 1 96 ? -2.205 -8.092 -0.004 1.00 0.00 96 ARG A CA 13
ATOM 19970 C C . ARG A 1 96 ? -3.195 -7.018 0.437 1.00 0.00 96 ARG A C 13
ATOM 19971 O O . ARG A 1 96 ? -3.458 -6.861 1.630 1.00 0.00 96 ARG A O 13
ATOM 19992 N N . ILE A 1 97 ? -3.751 -6.288 -0.523 1.00 0.00 97 ILE A N 13
ATOM 19993 C CA . ILE A 1 97 ? -4.719 -5.245 -0.212 1.00 0.00 97 ILE A CA 13
ATOM 19994 C C . ILE A 1 97 ? -6.013 -5.474 -0.982 1.00 0.00 97 ILE A C 13
ATOM 19995 O O . ILE A 1 97 ? -6.023 -5.453 -2.209 1.00 0.00 97 ILE A O 13
ATOM 20011 N N . GLY A 1 98 ? -7.102 -5.690 -0.256 1.00 0.00 98 GLY A N 13
ATOM 20012 C CA . GLY A 1 98 ? -8.379 -5.927 -0.901 1.00 0.00 98 GLY A CA 13
ATOM 20013 C C . GLY A 1 98 ? -9.420 -4.881 -0.553 1.00 0.00 98 GLY A C 13
ATOM 20014 O O . GLY A 1 98 ? -9.135 -3.925 0.167 1.00 0.00 98 GLY A O 13
ATOM 20018 N N . ASN A 1 99 ? -10.633 -5.069 -1.065 1.00 0.00 99 ASN A N 13
ATOM 20019 C CA . ASN A 1 99 ? -11.728 -4.142 -0.806 1.00 0.00 99 ASN A CA 13
ATOM 20020 C C . ASN A 1 99 ? -12.987 -4.898 -0.393 1.00 0.00 99 ASN A C 13
ATOM 20021 O O . ASN A 1 99 ? -13.667 -5.494 -1.228 1.00 0.00 99 ASN A O 13
ATOM 20032 N N . ASP A 1 100 ? -13.291 -4.870 0.900 1.00 0.00 100 ASP A N 13
ATOM 20033 C CA . ASP A 1 100 ? -14.468 -5.555 1.422 1.00 0.00 100 ASP A CA 13
ATOM 20034 C C . ASP A 1 100 ? -15.663 -4.610 1.493 1.00 0.00 100 ASP A C 13
ATOM 20035 O O . ASP A 1 100 ? -15.642 -3.620 2.224 1.00 0.00 100 ASP A O 13
ATOM 20044 N N . CYS A 1 101 ? -16.704 -4.924 0.727 1.00 0.00 101 CYS A N 13
ATOM 20045 C CA . CYS A 1 101 ? -17.911 -4.104 0.700 1.00 0.00 101 CYS A CA 13
ATOM 20046 C C . CYS A 1 101 ? -17.577 -2.649 0.385 1.00 0.00 101 CYS A C 13
ATOM 20047 O O . CYS A 1 101 ? -18.262 -1.732 0.836 1.00 0.00 101 CYS A O 13
ATOM 20055 N N . GLY A 1 102 ? -16.516 -2.447 -0.389 1.00 0.00 102 GLY A N 13
ATOM 20056 C CA . GLY A 1 102 ? -16.107 -1.102 -0.749 1.00 0.00 102 GLY A CA 13
ATOM 20057 C C . GLY A 1 102 ? -15.084 -0.526 0.212 1.00 0.00 102 GLY A C 13
ATOM 20058 O O . GLY A 1 102 ? -14.428 0.469 -0.096 1.00 0.00 102 GLY A O 13
ATOM 20062 N N . THR A 1 103 ? -14.947 -1.150 1.379 1.00 0.00 103 THR A N 13
ATOM 20063 C CA . THR A 1 103 ? -13.997 -0.688 2.384 1.00 0.00 103 THR A CA 13
ATOM 20064 C C . THR A 1 103 ? -12.616 -1.289 2.143 1.00 0.00 103 THR A C 13
ATOM 20065 O O . THR A 1 103 ? -12.492 -2.396 1.621 1.00 0.00 103 THR A O 13
ATOM 20076 N N . LEU A 1 104 ? -11.580 -0.550 2.527 1.00 0.00 104 LEU A N 13
ATOM 20077 C CA . LEU A 1 104 ? -10.207 -1.008 2.354 1.00 0.00 104 LEU A CA 13
ATOM 20078 C C . LEU A 1 104 ? -9.855 -2.074 3.386 1.00 0.00 104 LEU A C 13
ATOM 20079 O O . LEU A 1 104 ? -10.022 -1.868 4.589 1.00 0.00 104 LEU A O 13
ATOM 20095 N N . ILE A 1 105 ? -9.367 -3.215 2.910 1.00 0.00 105 ILE A N 13
ATOM 20096 C CA . ILE A 1 105 ? -8.991 -4.313 3.792 1.00 0.00 105 ILE A CA 13
ATOM 20097 C C . ILE A 1 105 ? -7.605 -4.846 3.445 1.00 0.00 105 ILE A C 13
ATOM 20098 O O . ILE A 1 105 ? -6.999 -4.432 2.457 1.00 0.00 105 ILE A O 13
ATOM 20114 N N . PHE A 1 106 ? -7.109 -5.767 4.265 1.00 0.00 106 PHE A N 13
ATOM 20115 C CA . PHE A 1 106 ? -5.796 -6.357 4.047 1.00 0.00 106 PHE A CA 13
ATOM 20116 C C . PHE A 1 106 ? -5.893 -7.881 3.995 1.00 0.00 106 PHE A C 13
ATOM 20117 O O . PHE A 1 106 ? -6.617 -8.494 4.779 1.00 0.00 106 PHE A O 13
ATOM 20134 N N . LEU A 1 107 ? -5.160 -8.483 3.064 1.00 0.00 107 LEU A N 13
ATOM 20135 C CA . LEU A 1 107 ? -5.163 -9.933 2.907 1.00 0.00 107 LEU A CA 13
ATOM 20136 C C . LEU A 1 107 ? -4.510 -10.612 4.107 1.00 0.00 107 LEU A C 13
ATOM 20137 O O . LEU A 1 107 ? -3.285 -10.657 4.216 1.00 0.00 107 LEU A O 13
ATOM 20153 N N . ALA A 1 108 ? -5.336 -11.140 5.005 1.00 0.00 108 ALA A N 13
ATOM 20154 C CA . ALA A 1 108 ? -4.839 -11.818 6.196 1.00 0.00 108 ALA A CA 13
ATOM 20155 C C . ALA A 1 108 ? -5.411 -13.227 6.305 1.00 0.00 108 ALA A C 13
ATOM 20156 O O . ALA A 1 108 ? -6.563 -13.363 6.768 1.00 0.00 108 ALA A O 13
ATOM 20164 N N . MET A 1 1 ? -5.770 -12.059 -3.243 1.00 0.00 1 MET A N 14
ATOM 20165 C CA . MET A 1 1 ? -5.140 -11.044 -4.130 1.00 0.00 1 MET A CA 14
ATOM 20166 C C . MET A 1 1 ? -5.714 -9.655 -3.875 1.00 0.00 1 MET A C 14
ATOM 20167 O O . MET A 1 1 ? -6.903 -9.509 -3.593 1.00 0.00 1 MET A O 14
ATOM 20183 N N . GLY A 1 2 ? -4.866 -8.636 -3.984 1.00 0.00 2 GLY A N 14
ATOM 20184 C CA . GLY A 1 2 ? -5.322 -7.276 -3.767 1.00 0.00 2 GLY A CA 14
ATOM 20185 C C . GLY A 1 2 ? -5.867 -6.646 -5.027 1.00 0.00 2 GLY A C 14
ATOM 20186 O O . GLY A 1 2 ? -5.425 -5.578 -5.450 1.00 0.00 2 GLY A O 14
ATOM 20190 N N . ASN A 1 3 ? -6.848 -7.314 -5.610 1.00 0.00 3 ASN A N 14
ATOM 20191 C CA . ASN A 1 3 ? -7.507 -6.844 -6.820 1.00 0.00 3 ASN A CA 14
ATOM 20192 C C . ASN A 1 3 ? -8.141 -5.471 -6.603 1.00 0.00 3 ASN A C 14
ATOM 20193 O O . ASN A 1 3 ? -8.529 -4.803 -7.559 1.00 0.00 3 ASN A O 14
ATOM 20204 N N . PHE A 1 4 ? -8.278 -5.065 -5.339 1.00 0.00 4 PHE A N 14
ATOM 20205 C CA . PHE A 1 4 ? -8.903 -3.787 -5.012 1.00 0.00 4 PHE A CA 14
ATOM 20206 C C . PHE A 1 4 ? -8.379 -2.665 -5.907 1.00 0.00 4 PHE A C 14
ATOM 20207 O O . PHE A 1 4 ? -9.113 -1.740 -6.249 1.00 0.00 4 PHE A O 14
ATOM 20224 N N . HIS A 1 5 ? -7.113 -2.757 -6.289 1.00 0.00 5 HIS A N 14
ATOM 20225 C CA . HIS A 1 5 ? -6.506 -1.751 -7.147 1.00 0.00 5 HIS A CA 14
ATOM 20226 C C . HIS A 1 5 ? -7.173 -1.741 -8.520 1.00 0.00 5 HIS A C 14
ATOM 20227 O O . HIS A 1 5 ? -7.398 -0.683 -9.107 1.00 0.00 5 HIS A O 14
ATOM 20242 N N . GLU A 1 6 ? -7.483 -2.931 -9.025 1.00 0.00 6 GLU A N 14
ATOM 20243 C CA . GLU A 1 6 ? -8.120 -3.065 -10.328 1.00 0.00 6 GLU A CA 14
ATOM 20244 C C . GLU A 1 6 ? -9.609 -2.733 -10.249 1.00 0.00 6 GLU A C 14
ATOM 20245 O O . GLU A 1 6 ? -10.232 -2.394 -11.255 1.00 0.00 6 GLU A O 14
ATOM 20257 N N . SER A 1 7 ? -10.174 -2.835 -9.049 1.00 0.00 7 SER A N 14
ATOM 20258 C CA . SER A 1 7 ? -11.589 -2.546 -8.846 1.00 0.00 7 SER A CA 14
ATOM 20259 C C . SER A 1 7 ? -11.786 -1.248 -8.065 1.00 0.00 7 SER A C 14
ATOM 20260 O O . SER A 1 7 ? -12.870 -0.990 -7.542 1.00 0.00 7 SER A O 14
ATOM 20268 N N . SER A 1 8 ? -10.738 -0.429 -7.990 1.00 0.00 8 SER A N 14
ATOM 20269 C CA . SER A 1 8 ? -10.815 0.839 -7.273 1.00 0.00 8 SER A CA 14
ATOM 20270 C C . SER A 1 8 ? -10.237 1.974 -8.110 1.00 0.00 8 SER A C 14
ATOM 20271 O O . SER A 1 8 ? -9.458 1.744 -9.034 1.00 0.00 8 SER A O 14
ATOM 20279 N N . ASN A 1 9 ? -10.624 3.201 -7.777 1.00 0.00 9 ASN A N 14
ATOM 20280 C CA . ASN A 1 9 ? -10.146 4.375 -8.493 1.00 0.00 9 ASN A CA 14
ATOM 20281 C C . ASN A 1 9 ? -9.456 5.343 -7.538 1.00 0.00 9 ASN A C 14
ATOM 20282 O O . ASN A 1 9 ? -9.668 5.295 -6.327 1.00 0.00 9 ASN A O 14
ATOM 20293 N N . ASN A 1 10 ? -8.631 6.219 -8.095 1.00 0.00 10 ASN A N 14
ATOM 20294 C CA . ASN A 1 10 ? -7.907 7.201 -7.298 1.00 0.00 10 ASN A CA 14
ATOM 20295 C C . ASN A 1 10 ? -7.000 6.517 -6.279 1.00 0.00 10 ASN A C 14
ATOM 20296 O O . ASN A 1 10 ? -7.129 6.733 -5.073 1.00 0.00 10 ASN A O 14
ATOM 20307 N N . ILE A 1 11 ? -6.078 5.694 -6.769 1.00 0.00 11 ILE A N 14
ATOM 20308 C CA . ILE A 1 11 ? -5.148 4.984 -5.896 1.00 0.00 11 ILE A CA 14
ATOM 20309 C C . ILE A 1 11 ? -3.855 5.775 -5.735 1.00 0.00 11 ILE A C 14
ATOM 20310 O O . ILE A 1 11 ? -3.130 6.003 -6.705 1.00 0.00 11 ILE A O 14
ATOM 20326 N N . TRP A 1 12 ? -3.572 6.195 -4.507 1.00 0.00 12 TRP A N 14
ATOM 20327 C CA . TRP A 1 12 ? -2.366 6.965 -4.222 1.00 0.00 12 TRP A CA 14
ATOM 20328 C C . TRP A 1 12 ? -2.046 6.943 -2.731 1.00 0.00 12 TRP A C 14
ATOM 20329 O O . TRP A 1 12 ? -2.842 6.465 -1.924 1.00 0.00 12 TRP A O 14
ATOM 20350 N N . LEU A 1 13 ? -0.877 7.462 -2.373 1.00 0.00 13 LEU A N 14
ATOM 20351 C CA . LEU A 1 13 ? -0.454 7.499 -0.978 1.00 0.00 13 LEU A CA 14
ATOM 20352 C C . LEU A 1 13 ? -0.216 8.933 -0.515 1.00 0.00 13 LEU A C 14
ATOM 20353 O O . LEU A 1 13 ? 0.248 9.776 -1.282 1.00 0.00 13 LEU A O 14
ATOM 20369 N N . GLU A 1 14 ? -0.536 9.199 0.748 1.00 0.00 14 GLU A N 14
ATOM 20370 C CA . GLU A 1 14 ? -0.356 10.528 1.320 1.00 0.00 14 GLU A CA 14
ATOM 20371 C C . GLU A 1 14 ? 0.697 10.500 2.423 1.00 0.00 14 GLU A C 14
ATOM 20372 O O . GLU A 1 14 ? 0.552 9.789 3.417 1.00 0.00 14 GLU A O 14
ATOM 20384 N N . ASP A 1 15 ? 1.757 11.277 2.235 1.00 0.00 15 ASP A N 14
ATOM 20385 C CA . ASP A 1 15 ? 2.843 11.344 3.208 1.00 0.00 15 ASP A CA 14
ATOM 20386 C C . ASP A 1 15 ? 3.499 9.977 3.398 1.00 0.00 15 ASP A C 14
ATOM 20387 O O . ASP A 1 15 ? 4.203 9.749 4.382 1.00 0.00 15 ASP A O 14
ATOM 20396 N N . GLY A 1 16 ? 3.272 9.073 2.448 1.00 0.00 16 GLY A N 14
ATOM 20397 C CA . GLY A 1 16 ? 3.855 7.747 2.527 1.00 0.00 16 GLY A CA 14
ATOM 20398 C C . GLY A 1 16 ? 3.432 6.983 3.767 1.00 0.00 16 GLY A C 14
ATOM 20399 O O . GLY A 1 16 ? 4.276 6.538 4.545 1.00 0.00 16 GLY A O 14
ATOM 20403 N N . HIS A 1 17 ? 2.125 6.819 3.949 1.00 0.00 17 HIS A N 14
ATOM 20404 C CA . HIS A 1 17 ? 1.602 6.091 5.102 1.00 0.00 17 HIS A CA 14
ATOM 20405 C C . HIS A 1 17 ? 0.080 5.959 5.038 1.00 0.00 17 HIS A C 14
ATOM 20406 O O . HIS A 1 17 ? -0.484 4.978 5.522 1.00 0.00 17 HIS A O 14
ATOM 20421 N N . ILE A 1 18 ? -0.581 6.944 4.436 1.00 0.00 18 ILE A N 14
ATOM 20422 C CA . ILE A 1 18 ? -2.035 6.921 4.312 1.00 0.00 18 ILE A CA 14
ATOM 20423 C C . ILE A 1 18 ? -2.454 6.493 2.907 1.00 0.00 18 ILE A C 14
ATOM 20424 O O . ILE A 1 18 ? -2.005 7.062 1.913 1.00 0.00 18 ILE A O 14
ATOM 20440 N N . LEU A 1 19 ? -3.315 5.483 2.837 1.00 0.00 19 LEU A N 14
ATOM 20441 C CA . LEU A 1 19 ? -3.796 4.970 1.559 1.00 0.00 19 LEU A CA 14
ATOM 20442 C C . LEU A 1 19 ? -5.245 5.378 1.316 1.00 0.00 19 LEU A C 14
ATOM 20443 O O . LEU A 1 19 ? -6.073 5.333 2.225 1.00 0.00 19 LEU A O 14
ATOM 20459 N N . HIS A 1 20 ? -5.545 5.767 0.081 1.00 0.00 20 HIS A N 14
ATOM 20460 C CA . HIS A 1 20 ? -6.898 6.173 -0.289 1.00 0.00 20 HIS A CA 14
ATOM 20461 C C . HIS A 1 20 ? -7.283 5.571 -1.636 1.00 0.00 20 HIS A C 14
ATOM 20462 O O . HIS A 1 20 ? -6.513 5.631 -2.595 1.00 0.00 20 HIS A O 14
ATOM 20477 N N . ALA A 1 21 ? -8.474 4.989 -1.703 1.00 0.00 21 ALA A N 14
ATOM 20478 C CA . ALA A 1 21 ? -8.952 4.376 -2.935 1.00 0.00 21 ALA A CA 14
ATOM 20479 C C . ALA A 1 21 ? -10.463 4.178 -2.904 1.00 0.00 21 ALA A C 14
ATOM 20480 O O . ALA A 1 21 ? -11.031 3.818 -1.874 1.00 0.00 21 ALA A O 14
ATOM 20487 N N . GLU A 1 22 ? -11.108 4.415 -4.042 1.00 0.00 22 GLU A N 14
ATOM 20488 C CA . GLU A 1 22 ? -12.555 4.263 -4.148 1.00 0.00 22 GLU A CA 14
ATOM 20489 C C . GLU A 1 22 ? -12.917 2.856 -4.610 1.00 0.00 22 GLU A C 14
ATOM 20490 O O . GLU A 1 22 ? -12.884 2.557 -5.803 1.00 0.00 22 GLU A O 14
ATOM 20502 N N . CYS A 1 23 ? -13.261 1.995 -3.659 1.00 0.00 23 CYS A N 14
ATOM 20503 C CA . CYS A 1 23 ? -13.626 0.619 -3.971 1.00 0.00 23 CYS A CA 14
ATOM 20504 C C . CYS A 1 23 ? -15.136 0.421 -3.886 1.00 0.00 23 CYS A C 14
ATOM 20505 O O . CYS A 1 23 ? -15.773 0.832 -2.916 1.00 0.00 23 CYS A O 14
ATOM 20513 N N . GLY A 1 24 ? -15.702 -0.214 -4.907 1.00 0.00 24 GLY A N 14
ATOM 20514 C CA . GLY A 1 24 ? -17.133 -0.457 -4.928 1.00 0.00 24 GLY A CA 14
ATOM 20515 C C . GLY A 1 24 ? -17.543 -1.575 -3.990 1.00 0.00 24 GLY A C 14
ATOM 20516 O O . GLY A 1 24 ? -16.706 -2.147 -3.292 1.00 0.00 24 GLY A O 14
ATOM 20520 N N . ASN A 1 25 ? -18.835 -1.888 -3.973 1.00 0.00 25 ASN A N 14
ATOM 20521 C CA . ASN A 1 25 ? -19.354 -2.948 -3.112 1.00 0.00 25 ASN A CA 14
ATOM 20522 C C . ASN A 1 25 ? -19.901 -4.103 -3.945 1.00 0.00 25 ASN A C 14
ATOM 20523 O O . ASN A 1 25 ? -19.760 -5.269 -3.576 1.00 0.00 25 ASN A O 14
ATOM 20534 N N . GLY A 1 26 ? -20.525 -3.770 -5.069 1.00 0.00 26 GLY A N 14
ATOM 20535 C CA . GLY A 1 26 ? -21.085 -4.787 -5.938 1.00 0.00 26 GLY A CA 14
ATOM 20536 C C . GLY A 1 26 ? -22.318 -4.299 -6.672 1.00 0.00 26 GLY A C 14
ATOM 20537 O O . GLY A 1 26 ? -22.626 -4.770 -7.767 1.00 0.00 26 GLY A O 14
ATOM 20541 N N . GLU A 1 27 ? -23.023 -3.351 -6.066 1.00 0.00 27 GLU A N 14
ATOM 20542 C CA . GLU A 1 27 ? -24.229 -2.792 -6.663 1.00 0.00 27 GLU A CA 14
ATOM 20543 C C . GLU A 1 27 ? -23.900 -2.034 -7.946 1.00 0.00 27 GLU A C 14
ATOM 20544 O O . GLU A 1 27 ? -24.718 -1.957 -8.862 1.00 0.00 27 GLU A O 14
ATOM 20556 N N . GLY A 1 28 ? -22.697 -1.472 -8.000 1.00 0.00 28 GLY A N 14
ATOM 20557 C CA . GLY A 1 28 ? -22.277 -0.722 -9.169 1.00 0.00 28 GLY A CA 14
ATOM 20558 C C . GLY A 1 28 ? -21.714 0.644 -8.818 1.00 0.00 28 GLY A C 14
ATOM 20559 O O . GLY A 1 28 ? -21.230 1.364 -9.691 1.00 0.00 28 GLY A O 14
ATOM 20563 N N . ASP A 1 29 ? -21.775 1.003 -7.537 1.00 0.00 29 ASP A N 14
ATOM 20564 C CA . ASP A 1 29 ? -21.267 2.290 -7.079 1.00 0.00 29 ASP A CA 14
ATOM 20565 C C . ASP A 1 29 ? -19.907 2.130 -6.408 1.00 0.00 29 ASP A C 14
ATOM 20566 O O . ASP A 1 29 ? -19.495 1.020 -6.070 1.00 0.00 29 ASP A O 14
ATOM 20575 N N . TYR A 1 30 ? -19.215 3.247 -6.220 1.00 0.00 30 TYR A N 14
ATOM 20576 C CA . TYR A 1 30 ? -17.900 3.237 -5.591 1.00 0.00 30 TYR A CA 14
ATOM 20577 C C . TYR A 1 30 ? -17.972 3.779 -4.168 1.00 0.00 30 TYR A C 14
ATOM 20578 O O . TYR A 1 30 ? -18.876 4.543 -3.829 1.00 0.00 30 TYR A O 14
ATOM 20596 N N . VAL A 1 31 ? -17.014 3.379 -3.338 1.00 0.00 31 VAL A N 14
ATOM 20597 C CA . VAL A 1 31 ? -16.971 3.825 -1.950 1.00 0.00 31 VAL A CA 14
ATOM 20598 C C . VAL A 1 31 ? -15.563 4.253 -1.551 1.00 0.00 31 VAL A C 14
ATOM 20599 O O . VAL A 1 31 ? -14.644 3.436 -1.508 1.00 0.00 31 VAL A O 14
ATOM 20612 N N . GLU A 1 32 ? -15.402 5.540 -1.261 1.00 0.00 32 GLU A N 14
ATOM 20613 C CA . GLU A 1 32 ? -14.112 6.081 -0.867 1.00 0.00 32 GLU A CA 14
ATOM 20614 C C . GLU A 1 32 ? -13.665 5.515 0.477 1.00 0.00 32 GLU A C 14
ATOM 20615 O O . GLU A 1 32 ? -14.298 5.756 1.505 1.00 0.00 32 GLU A O 14
ATOM 20627 N N . SER A 1 33 ? -12.568 4.766 0.461 1.00 0.00 33 SER A N 14
ATOM 20628 C CA . SER A 1 33 ? -12.030 4.170 1.678 1.00 0.00 33 SER A CA 14
ATOM 20629 C C . SER A 1 33 ? -10.547 4.496 1.821 1.00 0.00 33 SER A C 14
ATOM 20630 O O . SER A 1 33 ? -9.924 5.008 0.891 1.00 0.00 33 SER A O 14
ATOM 20638 N N . THR A 1 34 ? -9.986 4.202 2.989 1.00 0.00 34 THR A N 14
ATOM 20639 C CA . THR A 1 34 ? -8.576 4.474 3.239 1.00 0.00 34 THR A CA 14
ATOM 20640 C C . THR A 1 34 ? -7.983 3.468 4.222 1.00 0.00 34 THR A C 14
ATOM 20641 O O . THR A 1 34 ? -8.688 2.918 5.068 1.00 0.00 34 THR A O 14
ATOM 20652 N N . LEU A 1 35 ? -6.679 3.237 4.101 1.00 0.00 35 LEU A N 14
ATOM 20653 C CA . LEU A 1 35 ? -5.979 2.302 4.974 1.00 0.00 35 LEU A CA 14
ATOM 20654 C C . LEU A 1 35 ? -4.634 2.876 5.407 1.00 0.00 35 LEU A C 14
ATOM 20655 O O . LEU A 1 35 ? -3.953 3.542 4.628 1.00 0.00 35 LEU A O 14
ATOM 20671 N N . ASP A 1 36 ? -4.254 2.613 6.653 1.00 0.00 36 ASP A N 14
ATOM 20672 C CA . ASP A 1 36 ? -2.991 3.103 7.184 1.00 0.00 36 ASP A CA 14
ATOM 20673 C C . ASP A 1 36 ? -1.935 2.006 7.167 1.00 0.00 36 ASP A C 14
ATOM 20674 O O . ASP A 1 36 ? -2.138 0.921 7.704 1.00 0.00 36 ASP A O 14
ATOM 20683 N N . LEU A 1 37 ? -0.811 2.295 6.534 1.00 0.00 37 LEU A N 14
ATOM 20684 C CA . LEU A 1 37 ? 0.286 1.341 6.446 1.00 0.00 37 LEU A CA 14
ATOM 20685 C C . LEU A 1 37 ? 1.214 1.480 7.637 1.00 0.00 37 LEU A C 14
ATOM 20686 O O . LEU A 1 37 ? 1.867 0.521 8.050 1.00 0.00 37 LEU A O 14
ATOM 20702 N N . ASP A 1 38 ? 1.266 2.689 8.189 1.00 0.00 38 ASP A N 14
ATOM 20703 C CA . ASP A 1 38 ? 2.113 2.968 9.339 1.00 0.00 38 ASP A CA 14
ATOM 20704 C C . ASP A 1 38 ? 1.775 2.040 10.500 1.00 0.00 38 ASP A C 14
ATOM 20705 O O . ASP A 1 38 ? 2.500 1.990 11.494 1.00 0.00 38 ASP A O 14
ATOM 20714 N N . TYR A 1 39 ? 0.673 1.304 10.373 1.00 0.00 39 TYR A N 14
ATOM 20715 C CA . TYR A 1 39 ? 0.261 0.383 11.427 1.00 0.00 39 TYR A CA 14
ATOM 20716 C C . TYR A 1 39 ? -0.025 -1.017 10.877 1.00 0.00 39 TYR A C 14
ATOM 20717 O O . TYR A 1 39 ? -0.384 -1.922 11.630 1.00 0.00 39 TYR A O 14
ATOM 20735 N N . TYR A 1 40 ? 0.140 -1.198 9.566 1.00 0.00 40 TYR A N 14
ATOM 20736 C CA . TYR A 1 40 ? -0.100 -2.496 8.945 1.00 0.00 40 TYR A CA 14
ATOM 20737 C C . TYR A 1 40 ? 1.119 -2.970 8.151 1.00 0.00 40 TYR A C 14
ATOM 20738 O O . TYR A 1 40 ? 1.113 -4.066 7.591 1.00 0.00 40 TYR A O 14
ATOM 20756 N N . ILE A 1 41 ? 2.165 -2.146 8.108 1.00 0.00 41 ILE A N 14
ATOM 20757 C CA . ILE A 1 41 ? 3.383 -2.494 7.387 1.00 0.00 41 ILE A CA 14
ATOM 20758 C C . ILE A 1 41 ? 4.619 -2.039 8.158 1.00 0.00 41 ILE A C 14
ATOM 20759 O O . ILE A 1 41 ? 4.655 -0.932 8.694 1.00 0.00 41 ILE A O 14
ATOM 20775 N N . GLY A 1 42 ? 5.628 -2.902 8.211 1.00 0.00 42 GLY A N 14
ATOM 20776 C CA . GLY A 1 42 ? 6.849 -2.570 8.921 1.00 0.00 42 GLY A CA 14
ATOM 20777 C C . GLY A 1 42 ? 8.088 -2.752 8.069 1.00 0.00 42 GLY A C 14
ATOM 20778 O O . GLY A 1 42 ? 8.000 -3.136 6.903 1.00 0.00 42 GLY A O 14
ATOM 20782 N N . ASN A 1 43 ? 9.247 -2.473 8.656 1.00 0.00 43 ASN A N 14
ATOM 20783 C CA . ASN A 1 43 ? 10.515 -2.605 7.948 1.00 0.00 43 ASN A CA 14
ATOM 20784 C C . ASN A 1 43 ? 11.242 -3.882 8.362 1.00 0.00 43 ASN A C 14
ATOM 20785 O O . ASN A 1 43 ? 11.701 -4.007 9.497 1.00 0.00 43 ASN A O 14
ATOM 20796 N N . ASP A 1 44 ? 11.344 -4.825 7.431 1.00 0.00 44 ASP A N 14
ATOM 20797 C CA . ASP A 1 44 ? 12.019 -6.090 7.695 1.00 0.00 44 ASP A CA 14
ATOM 20798 C C . ASP A 1 44 ? 13.312 -6.194 6.893 1.00 0.00 44 ASP A C 14
ATOM 20799 O O . ASP A 1 44 ? 13.294 -6.546 5.713 1.00 0.00 44 ASP A O 14
ATOM 20808 N N . ASP A 1 45 ? 14.432 -5.885 7.538 1.00 0.00 45 ASP A N 14
ATOM 20809 C CA . ASP A 1 45 ? 15.732 -5.944 6.881 1.00 0.00 45 ASP A CA 14
ATOM 20810 C C . ASP A 1 45 ? 15.778 -4.998 5.685 1.00 0.00 45 ASP A C 14
ATOM 20811 O O . ASP A 1 45 ? 16.217 -5.373 4.598 1.00 0.00 45 ASP A O 14
ATOM 20820 N N . GLY A 1 46 ? 15.318 -3.769 5.893 1.00 0.00 46 GLY A N 14
ATOM 20821 C CA . GLY A 1 46 ? 15.312 -2.789 4.824 1.00 0.00 46 GLY A CA 14
ATOM 20822 C C . GLY A 1 46 ? 14.316 -3.128 3.730 1.00 0.00 46 GLY A C 14
ATOM 20823 O O . GLY A 1 46 ? 14.411 -2.614 2.616 1.00 0.00 46 GLY A O 14
ATOM 20827 N N . SER A 1 47 ? 13.358 -3.995 4.048 1.00 0.00 47 SER A N 14
ATOM 20828 C CA . SER A 1 47 ? 12.343 -4.399 3.082 1.00 0.00 47 SER A CA 14
ATOM 20829 C C . SER A 1 47 ? 10.943 -4.229 3.664 1.00 0.00 47 SER A C 14
ATOM 20830 O O . SER A 1 47 ? 10.775 -4.094 4.875 1.00 0.00 47 SER A O 14
ATOM 20838 N N . PHE A 1 48 ? 9.941 -4.238 2.791 1.00 0.00 48 PHE A N 14
ATOM 20839 C CA . PHE A 1 48 ? 8.555 -4.085 3.216 1.00 0.00 48 PHE A CA 14
ATOM 20840 C C . PHE A 1 48 ? 8.002 -5.400 3.756 1.00 0.00 48 PHE A C 14
ATOM 20841 O O . PHE A 1 48 ? 8.291 -6.471 3.223 1.00 0.00 48 PHE A O 14
ATOM 20858 N N . SER A 1 49 ? 7.205 -5.311 4.816 1.00 0.00 49 SER A N 14
ATOM 20859 C CA . SER A 1 49 ? 6.611 -6.494 5.428 1.00 0.00 49 SER A CA 14
ATOM 20860 C C . SER A 1 49 ? 5.113 -6.304 5.642 1.00 0.00 49 SER A C 14
ATOM 20861 O O . SER A 1 49 ? 4.684 -5.334 6.266 1.00 0.00 49 SER A O 14
ATOM 20869 N N . TRP A 1 50 ? 4.322 -7.237 5.122 1.00 0.00 50 TRP A N 14
ATOM 20870 C CA . TRP A 1 50 ? 2.872 -7.174 5.257 1.00 0.00 50 TRP A CA 14
ATOM 20871 C C . TRP A 1 50 ? 2.442 -7.573 6.665 1.00 0.00 50 TRP A C 14
ATOM 20872 O O . TRP A 1 50 ? 2.678 -8.700 7.101 1.00 0.00 50 TRP A O 14
ATOM 20893 N N . GLY A 1 51 ? 1.810 -6.642 7.371 1.00 0.00 51 GLY A N 14
ATOM 20894 C CA . GLY A 1 51 ? 1.359 -6.915 8.723 1.00 0.00 51 GLY A CA 14
ATOM 20895 C C . GLY A 1 51 ? 2.242 -6.272 9.777 1.00 0.00 51 GLY A C 14
ATOM 20896 O O . GLY A 1 51 ? 2.106 -6.560 10.966 1.00 0.00 51 GLY A O 14
ATOM 20900 N N . GLY A 1 52 ? 3.148 -5.399 9.344 1.00 0.00 52 GLY A N 14
ATOM 20901 C CA . GLY A 1 52 ? 4.036 -4.730 10.275 1.00 0.00 52 GLY A CA 14
ATOM 20902 C C . GLY A 1 52 ? 3.520 -3.365 10.683 1.00 0.00 52 GLY A C 14
ATOM 20903 O O . GLY A 1 52 ? 2.310 -3.143 10.735 1.00 0.00 52 GLY A O 14
ATOM 20907 N N . GLU A 1 53 ? 4.436 -2.447 10.972 1.00 0.00 53 GLU A N 14
ATOM 20908 C CA . GLU A 1 53 ? 4.060 -1.097 11.377 1.00 0.00 53 GLU A CA 14
ATOM 20909 C C . GLU A 1 53 ? 5.295 -0.239 11.634 1.00 0.00 53 GLU A C 14
ATOM 20910 O O . GLU A 1 53 ? 6.377 -0.758 11.909 1.00 0.00 53 GLU A O 14
ATOM 20922 N N . ASN A 1 54 ? 5.124 1.076 11.540 1.00 0.00 54 ASN A N 14
ATOM 20923 C CA . ASN A 1 54 ? 6.223 2.011 11.760 1.00 0.00 54 ASN A CA 14
ATOM 20924 C C . ASN A 1 54 ? 7.299 1.852 10.690 1.00 0.00 54 ASN A C 14
ATOM 20925 O O . ASN A 1 54 ? 8.472 2.142 10.928 1.00 0.00 54 ASN A O 14
ATOM 20936 N N . PHE A 1 55 ? 6.894 1.390 9.511 1.00 0.00 55 PHE A N 14
ATOM 20937 C CA . PHE A 1 55 ? 7.824 1.195 8.406 1.00 0.00 55 PHE A CA 14
ATOM 20938 C C . PHE A 1 55 ? 8.482 2.516 8.013 1.00 0.00 55 PHE A C 14
ATOM 20939 O O . PHE A 1 55 ? 9.687 2.573 7.765 1.00 0.00 55 PHE A O 14
ATOM 20956 N N . SER A 1 56 ? 7.680 3.575 7.958 1.00 0.00 56 SER A N 14
ATOM 20957 C CA . SER A 1 56 ? 8.178 4.896 7.595 1.00 0.00 56 SER A CA 14
ATOM 20958 C C . SER A 1 56 ? 9.110 5.445 8.672 1.00 0.00 56 SER A C 14
ATOM 20959 O O . SER A 1 56 ? 9.979 6.270 8.391 1.00 0.00 56 SER A O 14
ATOM 20967 N N . GLY A 1 57 ? 8.924 4.982 9.906 1.00 0.00 57 GLY A N 14
ATOM 20968 C CA . GLY A 1 57 ? 9.758 5.439 11.005 1.00 0.00 57 GLY A CA 14
ATOM 20969 C C . GLY A 1 57 ? 11.238 5.345 10.690 1.00 0.00 57 GLY A C 14
ATOM 20970 O O . GLY A 1 57 ? 12.046 6.096 11.237 1.00 0.00 57 GLY A O 14
ATOM 20974 N N . SER A 1 58 ? 11.593 4.423 9.801 1.00 0.00 58 SER A N 14
ATOM 20975 C CA . SER A 1 58 ? 12.984 4.234 9.407 1.00 0.00 58 SER A CA 14
ATOM 20976 C C . SER A 1 58 ? 13.128 4.279 7.889 1.00 0.00 58 SER A C 14
ATOM 20977 O O . SER A 1 58 ? 14.042 3.678 7.324 1.00 0.00 58 SER A O 14
ATOM 20985 N N . ALA A 1 59 ? 12.220 4.997 7.233 1.00 0.00 59 ALA A N 14
ATOM 20986 C CA . ALA A 1 59 ? 12.247 5.120 5.781 1.00 0.00 59 ALA A CA 14
ATOM 20987 C C . ALA A 1 59 ? 12.212 6.584 5.355 1.00 0.00 59 ALA A C 14
ATOM 20988 O O . ALA A 1 59 ? 11.807 7.456 6.124 1.00 0.00 59 ALA A O 14
ATOM 20995 N N . SER A 1 60 ? 12.641 6.847 4.125 1.00 0.00 60 SER A N 14
ATOM 20996 C CA . SER A 1 60 ? 12.661 8.206 3.597 1.00 0.00 60 SER A CA 14
ATOM 20997 C C . SER A 1 60 ? 11.977 8.274 2.236 1.00 0.00 60 SER A C 14
ATOM 20998 O O . SER A 1 60 ? 11.932 7.286 1.504 1.00 0.00 60 SER A O 14
ATOM 21006 N N . ASN A 1 61 ? 11.448 9.453 1.906 1.00 0.00 61 ASN A N 14
ATOM 21007 C CA . ASN A 1 61 ? 10.762 9.676 0.630 1.00 0.00 61 ASN A CA 14
ATOM 21008 C C . ASN A 1 61 ? 9.915 8.470 0.225 1.00 0.00 61 ASN A C 14
ATOM 21009 O O . ASN A 1 61 ? 10.197 7.806 -0.773 1.00 0.00 61 ASN A O 14
ATOM 21020 N N . ILE A 1 62 ? 8.877 8.193 1.007 1.00 0.00 62 ILE A N 14
ATOM 21021 C CA . ILE A 1 62 ? 7.989 7.071 0.731 1.00 0.00 62 ILE A CA 14
ATOM 21022 C C . ILE A 1 62 ? 6.793 7.512 -0.106 1.00 0.00 62 ILE A C 14
ATOM 21023 O O . ILE A 1 62 ? 5.962 8.299 0.349 1.00 0.00 62 ILE A O 14
ATOM 21039 N N . THR A 1 63 ? 6.711 7.003 -1.332 1.00 0.00 63 THR A N 14
ATOM 21040 C CA . THR A 1 63 ? 5.615 7.348 -2.232 1.00 0.00 63 THR A CA 14
ATOM 21041 C C . THR A 1 63 ? 5.144 6.127 -3.016 1.00 0.00 63 THR A C 14
ATOM 21042 O O . THR A 1 63 ? 5.883 5.156 -3.176 1.00 0.00 63 THR A O 14
ATOM 21053 N N . LEU A 1 64 ? 3.908 6.185 -3.503 1.00 0.00 64 LEU A N 14
ATOM 21054 C CA . LEU A 1 64 ? 3.335 5.085 -4.271 1.00 0.00 64 LEU A CA 14
ATOM 21055 C C . LEU A 1 64 ? 3.288 5.425 -5.758 1.00 0.00 64 LEU A C 14
ATOM 21056 O O . LEU A 1 64 ? 2.779 6.476 -6.149 1.00 0.00 64 LEU A O 14
ATOM 21072 N N . ASP A 1 65 ? 3.822 4.529 -6.582 1.00 0.00 65 ASP A N 14
ATOM 21073 C CA . ASP A 1 65 ? 3.842 4.734 -8.027 1.00 0.00 65 ASP A CA 14
ATOM 21074 C C . ASP A 1 65 ? 3.272 3.522 -8.758 1.00 0.00 65 ASP A C 14
ATOM 21075 O O . ASP A 1 65 ? 3.313 2.402 -8.250 1.00 0.00 65 ASP A O 14
ATOM 21084 N N . ILE A 1 66 ? 2.742 3.755 -9.955 1.00 0.00 66 ILE A N 14
ATOM 21085 C CA . ILE A 1 66 ? 2.166 2.688 -10.760 1.00 0.00 66 ILE A CA 14
ATOM 21086 C C . ILE A 1 66 ? 3.248 1.980 -11.573 1.00 0.00 66 ILE A C 14
ATOM 21087 O O . ILE A 1 66 ? 4.207 2.604 -12.026 1.00 0.00 66 ILE A O 14
ATOM 21103 N N . GLU A 1 67 ? 3.085 0.673 -11.753 1.00 0.00 67 GLU A N 14
ATOM 21104 C CA . GLU A 1 67 ? 4.045 -0.120 -12.511 1.00 0.00 67 GLU A CA 14
ATOM 21105 C C . GLU A 1 67 ? 3.363 -1.310 -13.177 1.00 0.00 67 GLU A C 14
ATOM 21106 O O . GLU A 1 67 ? 2.565 -2.010 -12.553 1.00 0.00 67 GLU A O 14
ATOM 21118 N N . GLY A 1 68 ? 3.684 -1.535 -14.447 1.00 0.00 68 GLY A N 14
ATOM 21119 C CA . GLY A 1 68 ? 3.094 -2.643 -15.175 1.00 0.00 68 GLY A CA 14
ATOM 21120 C C . GLY A 1 68 ? 1.956 -2.206 -16.076 1.00 0.00 68 GLY A C 14
ATOM 21121 O O . GLY A 1 68 ? 1.410 -1.115 -15.913 1.00 0.00 68 GLY A O 14
ATOM 21125 N N . ASP A 1 69 ? 1.597 -3.061 -17.028 1.00 0.00 69 ASP A N 14
ATOM 21126 C CA . ASP A 1 69 ? 0.516 -2.759 -17.960 1.00 0.00 69 ASP A CA 14
ATOM 21127 C C . ASP A 1 69 ? -0.849 -2.871 -17.282 1.00 0.00 69 ASP A C 14
ATOM 21128 O O . ASP A 1 69 ? -1.864 -2.465 -17.847 1.00 0.00 69 ASP A O 14
ATOM 21137 N N . ASP A 1 70 ? -0.871 -3.423 -16.071 1.00 0.00 70 ASP A N 14
ATOM 21138 C CA . ASP A 1 70 ? -2.116 -3.584 -15.329 1.00 0.00 70 ASP A CA 14
ATOM 21139 C C . ASP A 1 70 ? -2.331 -2.434 -14.345 1.00 0.00 70 ASP A C 14
ATOM 21140 O O . ASP A 1 70 ? -3.402 -2.309 -13.753 1.00 0.00 70 ASP A O 14
ATOM 21149 N N . ASN A 1 71 ? -1.309 -1.598 -14.171 1.00 0.00 71 ASN A N 14
ATOM 21150 C CA . ASN A 1 71 ? -1.395 -0.466 -13.255 1.00 0.00 71 ASN A CA 14
ATOM 21151 C C . ASN A 1 71 ? -1.515 -0.947 -11.818 1.00 0.00 71 ASN A C 14
ATOM 21152 O O . ASN A 1 71 ? -2.602 -0.952 -11.239 1.00 0.00 71 ASN A O 14
ATOM 21163 N N . ILE A 1 72 ? -0.389 -1.355 -11.249 1.00 0.00 72 ILE A N 14
ATOM 21164 C CA . ILE A 1 72 ? -0.362 -1.845 -9.879 1.00 0.00 72 ILE A CA 14
ATOM 21165 C C . ILE A 1 72 ? 0.353 -0.856 -8.957 1.00 0.00 72 ILE A C 14
ATOM 21166 O O . ILE A 1 72 ? 1.539 -0.582 -9.134 1.00 0.00 72 ILE A O 14
ATOM 21182 N N . PRO A 1 73 ? -0.359 -0.305 -7.954 1.00 0.00 73 PRO A N 14
ATOM 21183 C CA . PRO A 1 73 ? 0.225 0.654 -7.009 1.00 0.00 73 PRO A CA 14
ATOM 21184 C C . PRO A 1 73 ? 1.404 0.062 -6.244 1.00 0.00 73 PRO A C 14
ATOM 21185 O O . PRO A 1 73 ? 1.223 -0.713 -5.305 1.00 0.00 73 PRO A O 14
ATOM 21196 N N . VAL A 1 74 ? 2.614 0.432 -6.654 1.00 0.00 74 VAL A N 14
ATOM 21197 C CA . VAL A 1 74 ? 3.824 -0.064 -6.010 1.00 0.00 74 VAL A CA 14
ATOM 21198 C C . VAL A 1 74 ? 4.472 1.012 -5.144 1.00 0.00 74 VAL A C 14
ATOM 21199 O O . VAL A 1 74 ? 4.924 2.040 -5.648 1.00 0.00 74 VAL A O 14
ATOM 21212 N N . LEU A 1 75 ? 4.517 0.764 -3.839 1.00 0.00 75 LEU A N 14
ATOM 21213 C CA . LEU A 1 75 ? 5.114 1.706 -2.899 1.00 0.00 75 LEU A CA 14
ATOM 21214 C C . LEU A 1 75 ? 6.623 1.508 -2.823 1.00 0.00 75 LEU A C 14
ATOM 21215 O O . LEU A 1 75 ? 7.100 0.453 -2.406 1.00 0.00 75 LEU A O 14
ATOM 21231 N N . ARG A 1 76 ? 7.370 2.528 -3.233 1.00 0.00 76 ARG A N 14
ATOM 21232 C CA . ARG A 1 76 ? 8.828 2.464 -3.217 1.00 0.00 76 ARG A CA 14
ATOM 21233 C C . ARG A 1 76 ? 9.414 3.514 -2.279 1.00 0.00 76 ARG A C 14
ATOM 21234 O O . ARG A 1 76 ? 9.033 4.683 -2.322 1.00 0.00 76 ARG A O 14
ATOM 21255 N N . ALA A 1 77 ? 10.346 3.087 -1.432 1.00 0.00 77 ALA A N 14
ATOM 21256 C CA . ALA A 1 77 ? 10.988 3.990 -0.484 1.00 0.00 77 ALA A CA 14
ATOM 21257 C C . ALA A 1 77 ? 12.235 3.355 0.123 1.00 0.00 77 ALA A C 14
ATOM 21258 O O . ALA A 1 77 ? 12.322 2.134 0.250 1.00 0.00 77 ALA A O 14
ATOM 21265 N N . GLU A 1 78 ? 13.195 4.192 0.502 1.00 0.00 78 GLU A N 14
ATOM 21266 C CA . GLU A 1 78 ? 14.434 3.712 1.102 1.00 0.00 78 GLU A CA 14
ATOM 21267 C C . GLU A 1 78 ? 14.203 3.296 2.551 1.00 0.00 78 GLU A C 14
ATOM 21268 O O . GLU A 1 78 ? 13.810 4.111 3.384 1.00 0.00 78 GLU A O 14
ATOM 21280 N N . LEU A 1 79 ? 14.445 2.023 2.844 1.00 0.00 79 LEU A N 14
ATOM 21281 C CA . LEU A 1 79 ? 14.256 1.501 4.193 1.00 0.00 79 LEU A CA 14
ATOM 21282 C C . LEU A 1 79 ? 15.594 1.257 4.883 1.00 0.00 79 LEU A C 14
ATOM 21283 O O . LEU A 1 79 ? 16.588 0.928 4.235 1.00 0.00 79 LEU A O 14
ATOM 21299 N N . ASN A 1 80 ? 15.607 1.412 6.203 1.00 0.00 80 ASN A N 14
ATOM 21300 C CA . ASN A 1 80 ? 16.817 1.202 6.989 1.00 0.00 80 ASN A CA 14
ATOM 21301 C C . ASN A 1 80 ? 16.869 -0.230 7.522 1.00 0.00 80 ASN A C 14
ATOM 21302 O O . ASN A 1 80 ? 16.134 -0.580 8.445 1.00 0.00 80 ASN A O 14
ATOM 21313 N N . PRO A 1 81 ? 17.736 -1.082 6.946 1.00 0.00 81 PRO A N 14
ATOM 21314 C CA . PRO A 1 81 ? 17.867 -2.477 7.374 1.00 0.00 81 PRO A CA 14
ATOM 21315 C C . PRO A 1 81 ? 18.616 -2.614 8.694 1.00 0.00 81 PRO A C 14
ATOM 21316 O O . PRO A 1 81 ? 19.236 -1.663 9.170 1.00 0.00 81 PRO A O 14
ATOM 21327 N N . MET A 1 82 ? 18.557 -3.805 9.277 1.00 0.00 82 MET A N 14
ATOM 21328 C CA . MET A 1 82 ? 19.232 -4.073 10.541 1.00 0.00 82 MET A CA 14
ATOM 21329 C C . MET A 1 82 ? 20.732 -4.256 10.329 1.00 0.00 82 MET A C 14
ATOM 21330 O O . MET A 1 82 ? 21.526 -4.065 11.250 1.00 0.00 82 MET A O 14
ATOM 21344 N N . ASP A 1 83 ? 21.115 -4.626 9.109 1.00 0.00 83 ASP A N 14
ATOM 21345 C CA . ASP A 1 83 ? 22.520 -4.833 8.779 1.00 0.00 83 ASP A CA 14
ATOM 21346 C C . ASP A 1 83 ? 23.246 -3.499 8.639 1.00 0.00 83 ASP A C 14
ATOM 21347 O O . ASP A 1 83 ? 24.426 -3.385 8.971 1.00 0.00 83 ASP A O 14
ATOM 21356 N N . GLY A 1 84 ? 22.532 -2.492 8.146 1.00 0.00 84 GLY A N 14
ATOM 21357 C CA . GLY A 1 84 ? 23.124 -1.179 7.970 1.00 0.00 84 GLY A CA 14
ATOM 21358 C C . GLY A 1 84 ? 22.993 -0.669 6.549 1.00 0.00 84 GLY A C 14
ATOM 21359 O O . GLY A 1 84 ? 22.805 -1.450 5.617 1.00 0.00 84 GLY A O 14
ATOM 21363 N N . ASP A 1 85 ? 23.093 0.647 6.383 1.00 0.00 85 ASP A N 14
ATOM 21364 C CA . ASP A 1 85 ? 22.985 1.263 5.065 1.00 0.00 85 ASP A CA 14
ATOM 21365 C C . ASP A 1 85 ? 21.593 1.044 4.474 1.00 0.00 85 ASP A C 14
ATOM 21366 O O . ASP A 1 85 ? 21.277 -0.049 4.003 1.00 0.00 85 ASP A O 14
ATOM 21375 N N . PRO A 1 86 ? 20.737 2.083 4.489 1.00 0.00 86 PRO A N 14
ATOM 21376 C CA . PRO A 1 86 ? 19.376 1.991 3.951 1.00 0.00 86 PRO A CA 14
ATOM 21377 C C . PRO A 1 86 ? 19.346 1.404 2.544 1.00 0.00 86 PRO A C 14
ATOM 21378 O O . PRO A 1 86 ? 20.285 1.582 1.767 1.00 0.00 86 PRO A O 14
ATOM 21389 N N . VAL A 1 87 ? 18.263 0.704 2.222 1.00 0.00 87 VAL A N 14
ATOM 21390 C CA . VAL A 1 87 ? 18.113 0.092 0.908 1.00 0.00 87 VAL A CA 14
ATOM 21391 C C . VAL A 1 87 ? 16.758 0.432 0.296 1.00 0.00 87 VAL A C 14
ATOM 21392 O O . VAL A 1 87 ? 15.769 0.605 1.009 1.00 0.00 87 VAL A O 14
ATOM 21405 N N . GLU A 1 88 ? 16.720 0.528 -1.029 1.00 0.00 88 GLU A N 14
ATOM 21406 C CA . GLU A 1 88 ? 15.486 0.847 -1.736 1.00 0.00 88 GLU A CA 14
ATOM 21407 C C . GLU A 1 88 ? 14.487 -0.301 -1.634 1.00 0.00 88 GLU A C 14
ATOM 21408 O O . GLU A 1 88 ? 14.714 -1.384 -2.173 1.00 0.00 88 GLU A O 14
ATOM 21420 N N . ALA A 1 89 ? 13.381 -0.055 -0.942 1.00 0.00 89 ALA A N 14
ATOM 21421 C CA . ALA A 1 89 ? 12.347 -1.068 -0.770 1.00 0.00 89 ALA A CA 14
ATOM 21422 C C . ALA A 1 89 ? 11.135 -0.764 -1.645 1.00 0.00 89 ALA A C 14
ATOM 21423 O O . ALA A 1 89 ? 10.738 0.392 -1.791 1.00 0.00 89 ALA A O 14
ATOM 21430 N N . ASN A 1 90 ? 10.553 -1.808 -2.224 1.00 0.00 90 ASN A N 14
ATOM 21431 C CA . ASN A 1 90 ? 9.386 -1.650 -3.084 1.00 0.00 90 ASN A CA 14
ATOM 21432 C C . ASN A 1 90 ? 8.346 -2.729 -2.797 1.00 0.00 90 ASN A C 14
ATOM 21433 O O . ASN A 1 90 ? 8.653 -3.921 -2.820 1.00 0.00 90 ASN A O 14
ATOM 21444 N N . VAL A 1 91 ? 7.116 -2.305 -2.528 1.00 0.00 91 VAL A N 14
ATOM 21445 C CA . VAL A 1 91 ? 6.037 -3.240 -2.239 1.00 0.00 91 VAL A CA 14
ATOM 21446 C C . VAL A 1 91 ? 4.751 -2.838 -2.953 1.00 0.00 91 VAL A C 14
ATOM 21447 O O . VAL A 1 91 ? 4.374 -1.666 -2.962 1.00 0.00 91 VAL A O 14
ATOM 21460 N N . ASN A 1 92 ? 4.080 -3.818 -3.545 1.00 0.00 92 ASN A N 14
ATOM 21461 C CA . ASN A 1 92 ? 2.834 -3.572 -4.257 1.00 0.00 92 ASN A CA 14
ATOM 21462 C C . ASN A 1 92 ? 1.641 -3.774 -3.325 1.00 0.00 92 ASN A C 14
ATOM 21463 O O . ASN A 1 92 ? 1.314 -4.902 -2.959 1.00 0.00 92 ASN A O 14
ATOM 21474 N N . LEU A 1 93 ? 0.996 -2.675 -2.944 1.00 0.00 93 LEU A N 14
ATOM 21475 C CA . LEU A 1 93 ? -0.160 -2.734 -2.053 1.00 0.00 93 LEU A CA 14
ATOM 21476 C C . LEU A 1 93 ? -1.166 -3.779 -2.528 1.00 0.00 93 LEU A C 14
ATOM 21477 O O . LEU A 1 93 ? -1.763 -4.494 -1.725 1.00 0.00 93 LEU A O 14
ATOM 21493 N N . SER A 1 94 ? -1.338 -3.868 -3.843 1.00 0.00 94 SER A N 14
ATOM 21494 C CA . SER A 1 94 ? -2.262 -4.829 -4.436 1.00 0.00 94 SER A CA 14
ATOM 21495 C C . SER A 1 94 ? -1.883 -6.266 -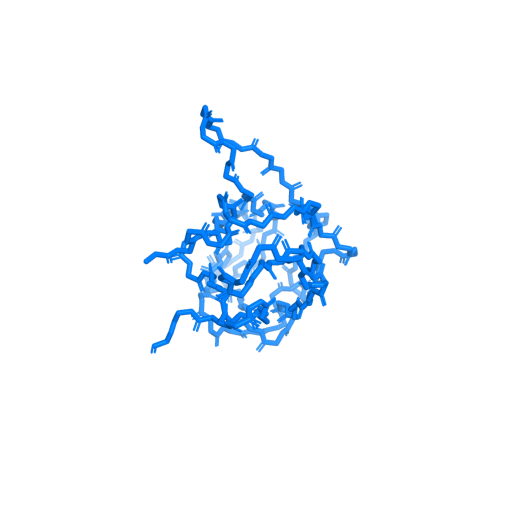4.074 1.00 0.00 94 SER A C 14
ATOM 21496 O O . SER A 1 94 ? -2.664 -7.192 -4.278 1.00 0.00 94 SER A O 14
ATOM 21504 N N . GLU A 1 95 ? -0.677 -6.450 -3.547 1.00 0.00 95 GLU A N 14
ATOM 21505 C CA . GLU A 1 95 ? -0.207 -7.777 -3.171 1.00 0.00 95 GLU A CA 14
ATOM 21506 C C . GLU A 1 95 ? -1.086 -8.387 -2.083 1.00 0.00 95 GLU A C 14
ATOM 21507 O O . GLU A 1 95 ? -1.461 -9.557 -2.161 1.00 0.00 95 GLU A O 14
ATOM 21519 N N . ARG A 1 96 ? -1.401 -7.595 -1.062 1.00 0.00 96 ARG A N 14
ATOM 21520 C CA . ARG A 1 96 ? -2.224 -8.073 0.045 1.00 0.00 96 ARG A CA 14
ATOM 21521 C C . ARG A 1 96 ? -3.215 -7.008 0.507 1.00 0.00 96 ARG A C 14
ATOM 21522 O O . ARG A 1 96 ? -3.475 -6.872 1.703 1.00 0.00 96 ARG A O 14
ATOM 21543 N N . ILE A 1 97 ? -3.775 -6.262 -0.439 1.00 0.00 97 ILE A N 14
ATOM 21544 C CA . ILE A 1 97 ? -4.744 -5.224 -0.107 1.00 0.00 97 ILE A CA 14
ATOM 21545 C C . ILE A 1 97 ? -6.041 -5.441 -0.877 1.00 0.00 97 ILE A C 14
ATOM 21546 O O . ILE A 1 97 ? -6.055 -5.398 -2.103 1.00 0.00 97 ILE A O 14
ATOM 21562 N N . GLY A 1 98 ? -7.128 -5.669 -0.152 1.00 0.00 98 GLY A N 14
ATOM 21563 C CA . GLY A 1 98 ? -8.408 -5.893 -0.796 1.00 0.00 98 GLY A CA 14
ATOM 21564 C C . GLY A 1 98 ? -9.441 -4.842 -0.442 1.00 0.00 98 GLY A C 14
ATOM 21565 O O . GLY A 1 98 ? -9.148 -3.891 0.283 1.00 0.00 98 GLY A O 14
ATOM 21569 N N . ASN A 1 99 ? -10.655 -5.019 -0.954 1.00 0.00 99 ASN A N 14
ATOM 21570 C CA . ASN A 1 99 ? -11.743 -4.084 -0.690 1.00 0.00 99 ASN A CA 14
ATOM 21571 C C . ASN A 1 99 ? -13.025 -4.833 -0.341 1.00 0.00 99 ASN A C 14
ATOM 21572 O O . ASN A 1 99 ? -13.706 -5.361 -1.221 1.00 0.00 99 ASN A O 14
ATOM 21583 N N . ASP A 1 100 ? -13.348 -4.879 0.948 1.00 0.00 100 ASP A N 14
ATOM 21584 C CA . ASP A 1 100 ? -14.547 -5.567 1.412 1.00 0.00 100 ASP A CA 14
ATOM 21585 C C . ASP A 1 100 ? -15.729 -4.607 1.498 1.00 0.00 100 ASP A C 14
ATOM 21586 O O . ASP A 1 100 ? -15.710 -3.651 2.274 1.00 0.00 100 ASP A O 14
ATOM 21595 N N . CYS A 1 101 ? -16.758 -4.868 0.697 1.00 0.00 101 CYS A N 14
ATOM 21596 C CA . CYS A 1 101 ? -17.951 -4.028 0.681 1.00 0.00 101 CYS A CA 14
ATOM 21597 C C . CYS A 1 101 ? -17.589 -2.566 0.440 1.00 0.00 101 CYS A C 14
ATOM 21598 O O . CYS A 1 101 ? -18.261 -1.660 0.933 1.00 0.00 101 CYS A O 14
ATOM 21606 N N . GLY A 1 102 ? -16.521 -2.345 -0.319 1.00 0.00 102 GLY A N 14
ATOM 21607 C CA . GLY A 1 102 ? -16.087 -0.991 -0.610 1.00 0.00 102 GLY A CA 14
ATOM 21608 C C . GLY A 1 102 ? -15.058 -0.482 0.382 1.00 0.00 102 GLY A C 14
ATOM 21609 O O . GLY A 1 102 ? -14.382 0.514 0.126 1.00 0.00 102 GLY A O 14
ATOM 21613 N N . THR A 1 103 ? -14.939 -1.164 1.518 1.00 0.00 103 THR A N 14
ATOM 21614 C CA . THR A 1 103 ? -13.985 -0.771 2.549 1.00 0.00 103 THR A CA 14
ATOM 21615 C C . THR A 1 103 ? -12.615 -1.385 2.283 1.00 0.00 103 THR A C 14
ATOM 21616 O O . THR A 1 103 ? -12.512 -2.532 1.850 1.00 0.00 103 THR A O 14
ATOM 21627 N N . LEU A 1 104 ? -11.566 -0.614 2.546 1.00 0.00 104 LEU A N 14
ATOM 21628 C CA . LEU A 1 104 ? -10.201 -1.081 2.336 1.00 0.00 104 LEU A CA 14
ATOM 21629 C C . LEU A 1 104 ? -9.809 -2.104 3.398 1.00 0.00 104 LEU A C 14
ATOM 21630 O O . LEU A 1 104 ? -9.884 -1.829 4.596 1.00 0.00 104 LEU A O 14
ATOM 21646 N N . ILE A 1 105 ? -9.395 -3.284 2.951 1.00 0.00 105 ILE A N 14
ATOM 21647 C CA . ILE A 1 105 ? -8.995 -4.348 3.863 1.00 0.00 105 ILE A CA 14
ATOM 21648 C C . ILE A 1 105 ? -7.607 -4.879 3.519 1.00 0.00 105 ILE A C 14
ATOM 21649 O O . ILE A 1 105 ? -7.006 -4.475 2.523 1.00 0.00 105 ILE A O 14
ATOM 21665 N N . PHE A 1 106 ? -7.106 -5.784 4.351 1.00 0.00 106 PHE A N 14
ATOM 21666 C CA . PHE A 1 106 ? -5.791 -6.373 4.143 1.00 0.00 106 PHE A CA 14
ATOM 21667 C C . PHE A 1 106 ? -5.874 -7.898 4.182 1.00 0.00 106 PHE A C 14
ATOM 21668 O O . PHE A 1 106 ? -6.580 -8.470 5.012 1.00 0.00 106 PHE A O 14
ATOM 21685 N N . LEU A 1 107 ? -5.150 -8.548 3.277 1.00 0.00 107 LEU A N 14
ATOM 21686 C CA . LEU A 1 107 ? -5.145 -10.005 3.207 1.00 0.00 107 LEU A CA 14
ATOM 21687 C C . LEU A 1 107 ? -4.469 -10.605 4.435 1.00 0.00 107 LEU A C 14
ATOM 21688 O O . LEU A 1 107 ? -3.250 -10.527 4.586 1.00 0.00 107 LEU A O 14
ATOM 21704 N N . ALA A 1 108 ? -5.270 -11.203 5.310 1.00 0.00 108 ALA A N 14
ATOM 21705 C CA . ALA A 1 108 ? -4.751 -11.817 6.526 1.00 0.00 108 ALA A CA 14
ATOM 21706 C C . ALA A 1 108 ? -5.189 -13.273 6.636 1.00 0.00 108 ALA A C 14
ATOM 21707 O O . ALA A 1 108 ? -5.844 -13.766 5.693 1.00 0.00 108 ALA A O 14
ATOM 21715 N N . MET A 1 1 ? -5.286 -12.117 -3.233 1.00 0.00 1 MET A N 15
ATOM 21716 C CA . MET A 1 1 ? -4.806 -11.087 -4.192 1.00 0.00 1 MET A CA 15
ATOM 21717 C C . MET A 1 1 ? -5.492 -9.746 -3.950 1.00 0.00 1 MET A C 15
ATOM 21718 O O . MET A 1 1 ? -6.673 -9.695 -3.607 1.00 0.00 1 MET A O 15
ATOM 21734 N N . GLY A 1 2 ? -4.743 -8.663 -4.131 1.00 0.00 2 GLY A N 15
ATOM 21735 C CA . GLY A 1 2 ? -5.297 -7.338 -3.929 1.00 0.00 2 GLY A CA 15
ATOM 21736 C C . GLY A 1 2 ? -5.809 -6.721 -5.209 1.00 0.00 2 GLY A C 15
ATOM 21737 O O . GLY A 1 2 ? -5.334 -5.672 -5.646 1.00 0.00 2 GLY A O 15
ATOM 21741 N N . ASN A 1 3 ? -6.800 -7.372 -5.793 1.00 0.00 3 ASN A N 15
ATOM 21742 C CA . ASN A 1 3 ? -7.427 -6.905 -7.017 1.00 0.00 3 ASN A CA 15
ATOM 21743 C C . ASN A 1 3 ? -8.067 -5.537 -6.811 1.00 0.00 3 ASN A C 15
ATOM 21744 O O . ASN A 1 3 ? -8.425 -4.862 -7.774 1.00 0.00 3 ASN A O 15
ATOM 21755 N N . PHE A 1 4 ? -8.241 -5.142 -5.548 1.00 0.00 4 PHE A N 15
ATOM 21756 C CA . PHE A 1 4 ? -8.874 -3.868 -5.227 1.00 0.00 4 PHE A CA 15
ATOM 21757 C C . PHE A 1 4 ? -8.316 -2.739 -6.093 1.00 0.00 4 PHE A C 15
ATOM 21758 O O . PHE A 1 4 ? -9.035 -1.807 -6.448 1.00 0.00 4 PHE A O 15
ATOM 21775 N N . HIS A 1 5 ? -7.038 -2.833 -6.435 1.00 0.00 5 HIS A N 15
ATOM 21776 C CA . HIS A 1 5 ? -6.399 -1.822 -7.263 1.00 0.00 5 HIS A CA 15
ATOM 21777 C C . HIS A 1 5 ? -7.070 -1.744 -8.632 1.00 0.00 5 HIS A C 15
ATOM 21778 O O . HIS A 1 5 ? -7.194 -0.666 -9.214 1.00 0.00 5 HIS A O 15
ATOM 21793 N N . GLU A 1 6 ? -7.497 -2.896 -9.140 1.00 0.00 6 GLU A N 15
ATOM 21794 C CA . GLU A 1 6 ? -8.152 -2.960 -10.440 1.00 0.00 6 GLU A CA 15
ATOM 21795 C C . GLU A 1 6 ? -9.625 -2.571 -10.335 1.00 0.00 6 GLU A C 15
ATOM 21796 O O . GLU A 1 6 ? -10.236 -2.150 -11.317 1.00 0.00 6 GLU A O 15
ATOM 21808 N N . SER A 1 7 ? -10.191 -2.718 -9.140 1.00 0.00 7 SER A N 15
ATOM 21809 C CA . SER A 1 7 ? -11.593 -2.384 -8.913 1.00 0.00 7 SER A CA 15
ATOM 21810 C C . SER A 1 7 ? -11.737 -1.123 -8.062 1.00 0.00 7 SER A C 15
ATOM 21811 O O . SER A 1 7 ? -12.825 -0.822 -7.571 1.00 0.00 7 SER A O 15
ATOM 21819 N N . SER A 1 8 ? -10.642 -0.384 -7.893 1.00 0.00 8 SER A N 15
ATOM 21820 C CA . SER A 1 8 ? -10.668 0.842 -7.103 1.00 0.00 8 SER A CA 15
ATOM 21821 C C . SER A 1 8 ? -10.137 2.020 -7.910 1.00 0.00 8 SER A C 15
ATOM 21822 O O . SER A 1 8 ? -9.382 1.842 -8.866 1.00 0.00 8 SER A O 15
ATOM 21830 N N . ASN A 1 9 ? -10.533 3.225 -7.515 1.00 0.00 9 ASN A N 15
ATOM 21831 C CA . ASN A 1 9 ? -10.096 4.434 -8.195 1.00 0.00 9 ASN A CA 15
ATOM 21832 C C . ASN A 1 9 ? -9.389 5.371 -7.220 1.00 0.00 9 ASN A C 15
ATOM 21833 O O . ASN A 1 9 ? -9.552 5.260 -6.006 1.00 0.00 9 ASN A O 15
ATOM 21844 N N . ASN A 1 10 ? -8.599 6.285 -7.766 1.00 0.00 10 ASN A N 15
ATOM 21845 C CA . ASN A 1 10 ? -7.851 7.245 -6.964 1.00 0.00 10 ASN A CA 15
ATOM 21846 C C . ASN A 1 10 ? -6.920 6.525 -5.982 1.00 0.00 10 ASN A C 15
ATOM 21847 O O . ASN A 1 10 ? -6.984 6.719 -4.772 1.00 0.00 10 ASN A O 15
ATOM 21858 N N . ILE A 1 11 ? -6.037 5.692 -6.524 1.00 0.00 11 ILE A N 15
ATOM 21859 C CA . ILE A 1 11 ? -5.085 4.952 -5.701 1.00 0.00 11 ILE A CA 15
ATOM 21860 C C . ILE A 1 11 ? -3.777 5.728 -5.575 1.00 0.00 11 ILE A C 15
ATOM 21861 O O . ILE A 1 11 ? -3.090 5.967 -6.569 1.00 0.00 11 ILE A O 15
ATOM 21877 N N . TRP A 1 12 ? -3.439 6.125 -4.353 1.00 0.00 12 TRP A N 15
ATOM 21878 C CA . TRP A 1 12 ? -2.214 6.880 -4.109 1.00 0.00 12 TRP A CA 15
ATOM 21879 C C . TRP A 1 12 ? -1.833 6.842 -2.633 1.00 0.00 12 TRP A C 15
ATOM 21880 O O . TRP A 1 12 ? -2.452 6.134 -1.840 1.00 0.00 12 TRP A O 15
ATOM 21901 N N . LEU A 1 13 ? -0.809 7.609 -2.271 1.00 0.00 13 LEU A N 15
ATOM 21902 C CA . LEU A 1 13 ? -0.346 7.660 -0.890 1.00 0.00 13 LEU A CA 15
ATOM 21903 C C . LEU A 1 13 ? -0.141 9.100 -0.431 1.00 0.00 13 LEU A C 15
ATOM 21904 O O . LEU A 1 13 ? 0.339 9.943 -1.190 1.00 0.00 13 LEU A O 15
ATOM 21920 N N . GLU A 1 14 ? -0.506 9.374 0.818 1.00 0.00 14 GLU A N 15
ATOM 21921 C CA . GLU A 1 14 ? -0.362 10.709 1.385 1.00 0.00 14 GLU A CA 15
ATOM 21922 C C . GLU A 1 14 ? 0.691 10.713 2.488 1.00 0.00 14 GLU A C 15
ATOM 21923 O O . GLU A 1 14 ? 0.577 9.982 3.472 1.00 0.00 14 GLU A O 15
ATOM 21935 N N . ASP A 1 15 ? 1.717 11.537 2.313 1.00 0.00 15 ASP A N 15
ATOM 21936 C CA . ASP A 1 15 ? 2.797 11.636 3.289 1.00 0.00 15 ASP A CA 15
ATOM 21937 C C . ASP A 1 15 ? 3.496 10.290 3.473 1.00 0.00 15 ASP A C 15
ATOM 21938 O O . ASP A 1 15 ? 4.201 10.077 4.460 1.00 0.00 15 ASP A O 15
ATOM 21947 N N . GLY A 1 16 ? 3.304 9.387 2.514 1.00 0.00 16 GLY A N 15
ATOM 21948 C CA . GLY A 1 16 ? 3.929 8.081 2.586 1.00 0.00 16 GLY A CA 15
ATOM 21949 C C . GLY A 1 16 ? 3.521 7.293 3.817 1.00 0.00 16 GLY A C 15
ATOM 21950 O O . GLY A 1 16 ? 4.375 6.865 4.594 1.00 0.00 16 GLY A O 15
ATOM 21954 N N . HIS A 1 17 ? 2.218 7.090 3.991 1.00 0.00 17 HIS A N 15
ATOM 21955 C CA . HIS A 1 17 ? 1.714 6.335 5.135 1.00 0.00 17 HIS A CA 15
ATOM 21956 C C . HIS A 1 17 ? 0.196 6.161 5.070 1.00 0.00 17 HIS A C 15
ATOM 21957 O O . HIS A 1 17 ? -0.340 5.166 5.557 1.00 0.00 17 HIS A O 15
ATOM 21972 N N . ILE A 1 18 ? -0.494 7.128 4.470 1.00 0.00 18 ILE A N 15
ATOM 21973 C CA . ILE A 1 18 ? -1.948 7.063 4.352 1.00 0.00 18 ILE A CA 15
ATOM 21974 C C . ILE A 1 18 ? -2.370 6.642 2.946 1.00 0.00 18 ILE A C 15
ATOM 21975 O O . ILE A 1 18 ? -1.882 7.179 1.951 1.00 0.00 18 ILE A O 15
ATOM 21991 N N . LEU A 1 19 ? -3.283 5.678 2.877 1.00 0.00 19 LEU A N 15
ATOM 21992 C CA . LEU A 1 19 ? -3.781 5.177 1.601 1.00 0.00 19 LEU A CA 15
ATOM 21993 C C . LEU A 1 19 ? -5.233 5.593 1.387 1.00 0.00 19 LEU A C 15
ATOM 21994 O O . LEU A 1 19 ? -6.045 5.537 2.309 1.00 0.00 19 LEU A O 15
ATOM 22010 N N . HIS A 1 20 ? -5.554 6.007 0.165 1.00 0.00 20 HIS A N 15
ATOM 22011 C CA . HIS A 1 20 ? -6.913 6.428 -0.167 1.00 0.00 20 HIS A CA 15
ATOM 22012 C C . HIS A 1 20 ? -7.322 5.899 -1.538 1.00 0.00 20 HIS A C 15
ATOM 22013 O O . HIS A 1 20 ? -6.567 6.001 -2.504 1.00 0.00 20 HIS A O 15
ATOM 22028 N N . ALA A 1 21 ? -8.521 5.332 -1.610 1.00 0.00 21 ALA A N 15
ATOM 22029 C CA . ALA A 1 21 ? -9.041 4.783 -2.857 1.00 0.00 21 ALA A CA 15
ATOM 22030 C C . ALA A 1 21 ? -10.528 4.466 -2.723 1.00 0.00 21 ALA A C 15
ATOM 22031 O O . ALA A 1 21 ? -10.980 4.027 -1.666 1.00 0.00 21 ALA A O 15
ATOM 22038 N N . GLU A 1 22 ? -11.286 4.680 -3.793 1.00 0.00 22 GLU A N 15
ATOM 22039 C CA . GLU A 1 22 ? -12.718 4.403 -3.770 1.00 0.00 22 GLU A CA 15
ATOM 22040 C C . GLU A 1 22 ? -13.016 3.047 -4.403 1.00 0.00 22 GLU A C 15
ATOM 22041 O O . GLU A 1 22 ? -12.928 2.883 -5.619 1.00 0.00 22 GLU A O 15
ATOM 22053 N N . CYS A 1 23 ? -13.363 2.074 -3.566 1.00 0.00 23 CYS A N 15
ATOM 22054 C CA . CYS A 1 23 ? -13.669 0.730 -4.041 1.00 0.00 23 CYS A CA 15
ATOM 22055 C C . CYS A 1 23 ? -15.175 0.492 -4.076 1.00 0.00 23 CYS A C 15
ATOM 22056 O O . CYS A 1 23 ? -15.918 1.030 -3.255 1.00 0.00 23 CYS A O 15
ATOM 22064 N N . GLY A 1 24 ? -15.617 -0.319 -5.031 1.00 0.00 24 GLY A N 15
ATOM 22065 C CA . GLY A 1 24 ? -17.032 -0.616 -5.154 1.00 0.00 24 GLY A CA 15
ATOM 22066 C C . GLY A 1 24 ? -17.475 -1.727 -4.222 1.00 0.00 24 GLY A C 15
ATOM 22067 O O . GLY A 1 24 ? -16.646 -2.394 -3.603 1.00 0.00 24 GLY A O 15
ATOM 22071 N N . ASN A 1 25 ? -18.785 -1.928 -4.124 1.00 0.00 25 ASN A N 15
ATOM 22072 C CA . ASN A 1 25 ? -19.335 -2.969 -3.259 1.00 0.00 25 ASN A CA 15
ATOM 22073 C C . ASN A 1 25 ? -19.872 -4.135 -4.086 1.00 0.00 25 ASN A C 15
ATOM 22074 O O . ASN A 1 25 ? -19.920 -5.271 -3.615 1.00 0.00 25 ASN A O 15
ATOM 22085 N N . GLY A 1 26 ? -20.275 -3.846 -5.319 1.00 0.00 26 GLY A N 15
ATOM 22086 C CA . GLY A 1 26 ? -20.803 -4.882 -6.189 1.00 0.00 26 GLY A CA 15
ATOM 22087 C C . GLY A 1 26 ? -22.248 -4.636 -6.583 1.00 0.00 26 GLY A C 15
ATOM 22088 O O . GLY A 1 26 ? -22.909 -5.524 -7.121 1.00 0.00 26 GLY A O 15
ATOM 22092 N N . GLU A 1 27 ? -22.740 -3.429 -6.316 1.00 0.00 27 GLU A N 15
ATOM 22093 C CA . GLU A 1 27 ? -24.115 -3.073 -6.648 1.00 0.00 27 GLU A CA 15
ATOM 22094 C C . GLU A 1 27 ? -24.158 -2.030 -7.761 1.00 0.00 27 GLU A C 15
ATOM 22095 O O . GLU A 1 27 ? -25.147 -1.924 -8.487 1.00 0.00 27 GLU A O 15
ATOM 22107 N N . GLY A 1 28 ? -23.081 -1.260 -7.891 1.00 0.00 28 GLY A N 15
ATOM 22108 C CA . GLY A 1 28 ? -23.022 -0.237 -8.919 1.00 0.00 28 GLY A CA 15
ATOM 22109 C C . GLY A 1 28 ? -22.492 1.089 -8.401 1.00 0.00 28 GLY A C 15
ATOM 22110 O O . GLY A 1 28 ? -22.279 2.021 -9.177 1.00 0.00 28 GLY A O 15
ATOM 22114 N N . ASP A 1 29 ? -22.279 1.179 -7.090 1.00 0.00 29 ASP A N 15
ATOM 22115 C CA . ASP A 1 29 ? -21.772 2.404 -6.483 1.00 0.00 29 ASP A CA 15
ATOM 22116 C C . ASP A 1 29 ? -20.378 2.187 -5.904 1.00 0.00 29 ASP A C 15
ATOM 22117 O O . ASP A 1 29 ? -19.957 1.051 -5.685 1.00 0.00 29 ASP A O 15
ATOM 22126 N N . TYR A 1 30 ? -19.667 3.282 -5.658 1.00 0.00 30 TYR A N 15
ATOM 22127 C CA . TYR A 1 30 ? -18.321 3.209 -5.104 1.00 0.00 30 TYR A CA 15
ATOM 22128 C C . TYR A 1 30 ? -18.295 3.717 -3.667 1.00 0.00 30 TYR A C 15
ATOM 22129 O O . TYR A 1 30 ? -19.176 4.468 -3.248 1.00 0.00 30 TYR A O 15
ATOM 22147 N N . VAL A 1 31 ? -17.284 3.296 -2.914 1.00 0.00 31 VAL A N 15
ATOM 22148 C CA . VAL A 1 31 ? -17.151 3.705 -1.520 1.00 0.00 31 VAL A CA 15
ATOM 22149 C C . VAL A 1 31 ? -15.731 4.166 -1.210 1.00 0.00 31 VAL A C 15
ATOM 22150 O O . VAL A 1 31 ? -14.771 3.417 -1.392 1.00 0.00 31 VAL A O 15
ATOM 22163 N N . GLU A 1 32 ? -15.605 5.401 -0.734 1.00 0.00 32 GLU A N 15
ATOM 22164 C CA . GLU A 1 32 ? -14.304 5.959 -0.392 1.00 0.00 32 GLU A CA 15
ATOM 22165 C C . GLU A 1 32 ? -13.734 5.279 0.848 1.00 0.00 32 GLU A C 15
ATOM 22166 O O . GLU A 1 32 ? -14.331 5.327 1.924 1.00 0.00 32 GLU A O 15
ATOM 22178 N N . SER A 1 33 ? -12.576 4.645 0.692 1.00 0.00 33 SER A N 15
ATOM 22179 C CA . SER A 1 33 ? -11.928 3.955 1.801 1.00 0.00 33 SER A CA 15
ATOM 22180 C C . SER A 1 33 ? -10.481 4.412 1.956 1.00 0.00 33 SER A C 15
ATOM 22181 O O . SER A 1 33 ? -9.901 4.994 1.039 1.00 0.00 33 SER A O 15
ATOM 22189 N N . THR A 1 34 ? -9.904 4.144 3.122 1.00 0.00 34 THR A N 15
ATOM 22190 C CA . THR A 1 34 ? -8.525 4.526 3.399 1.00 0.00 34 THR A CA 15
ATOM 22191 C C . THR A 1 34 ? -7.864 3.527 4.342 1.00 0.00 34 THR A C 15
ATOM 22192 O O . THR A 1 34 ? -8.495 3.026 5.273 1.00 0.00 34 THR A O 15
ATOM 22203 N N . LEU A 1 35 ? -6.590 3.238 4.094 1.00 0.00 35 LEU A N 15
ATOM 22204 C CA . LEU A 1 35 ? -5.846 2.294 4.921 1.00 0.00 35 LEU A CA 15
ATOM 22205 C C . LEU A 1 35 ? -4.523 2.893 5.384 1.00 0.00 35 LEU A C 15
ATOM 22206 O O . LEU A 1 35 ? -3.823 3.550 4.613 1.00 0.00 35 LEU A O 15
ATOM 22222 N N . ASP A 1 36 ? -4.184 2.656 6.646 1.00 0.00 36 ASP A N 15
ATOM 22223 C CA . ASP A 1 36 ? -2.943 3.165 7.216 1.00 0.00 36 ASP A CA 15
ATOM 22224 C C . ASP A 1 36 ? -1.855 2.100 7.168 1.00 0.00 36 ASP A C 15
ATOM 22225 O O . ASP A 1 36 ? -2.033 0.992 7.664 1.00 0.00 36 ASP A O 15
ATOM 22234 N N . LEU A 1 37 ? -0.733 2.442 6.558 1.00 0.00 37 LEU A N 15
ATOM 22235 C CA . LEU A 1 37 ? 0.389 1.519 6.447 1.00 0.00 37 LEU A CA 15
ATOM 22236 C C . LEU A 1 37 ? 1.304 1.634 7.652 1.00 0.00 37 LEU A C 15
ATOM 22237 O O . LEU A 1 37 ? 1.979 0.677 8.029 1.00 0.00 37 LEU A O 15
ATOM 22253 N N . ASP A 1 38 ? 1.317 2.818 8.258 1.00 0.00 38 ASP A N 15
ATOM 22254 C CA . ASP A 1 38 ? 2.147 3.064 9.430 1.00 0.00 38 ASP A CA 15
ATOM 22255 C C . ASP A 1 38 ? 1.815 2.074 10.541 1.00 0.00 38 ASP A C 15
ATOM 22256 O O . ASP A 1 38 ? 2.552 1.958 11.520 1.00 0.00 38 ASP A O 15
ATOM 22265 N N . TYR A 1 39 ? 0.704 1.360 10.381 1.00 0.00 39 TYR A N 15
ATOM 22266 C CA . TYR A 1 39 ? 0.288 0.378 11.376 1.00 0.00 39 TYR A CA 15
ATOM 22267 C C . TYR A 1 39 ? -0.007 -0.983 10.736 1.00 0.00 39 TYR A C 15
ATOM 22268 O O . TYR A 1 39 ? -0.422 -1.920 11.417 1.00 0.00 39 TYR A O 15
ATOM 22286 N N . TYR A 1 40 ? 0.215 -1.086 9.426 1.00 0.00 40 TYR A N 15
ATOM 22287 C CA . TYR A 1 40 ? -0.024 -2.332 8.704 1.00 0.00 40 TYR A CA 15
ATOM 22288 C C . TYR A 1 40 ? 1.269 -2.867 8.087 1.00 0.00 40 TYR A C 15
ATOM 22289 O O . TYR A 1 40 ? 1.416 -4.072 7.884 1.00 0.00 40 TYR A O 15
ATOM 22307 N N . ILE A 1 41 ? 2.202 -1.965 7.791 1.00 0.00 41 ILE A N 15
ATOM 22308 C CA . ILE A 1 41 ? 3.479 -2.352 7.200 1.00 0.00 41 ILE A CA 15
ATOM 22309 C C . ILE A 1 41 ? 4.645 -1.903 8.078 1.00 0.00 41 ILE A C 15
ATOM 22310 O O . ILE A 1 41 ? 4.611 -0.823 8.668 1.00 0.00 41 ILE A O 15
ATOM 22326 N N . GLY A 1 42 ? 5.675 -2.741 8.161 1.00 0.00 42 GLY A N 15
ATOM 22327 C CA . GLY A 1 42 ? 6.835 -2.413 8.971 1.00 0.00 42 GLY A CA 15
ATOM 22328 C C . GLY A 1 42 ? 8.139 -2.561 8.213 1.00 0.00 42 GLY A C 15
ATOM 22329 O O . GLY A 1 42 ? 8.150 -2.985 7.057 1.00 0.00 42 GLY A O 15
ATOM 22333 N N . ASN A 1 43 ? 9.241 -2.212 8.869 1.00 0.00 43 ASN A N 15
ATOM 22334 C CA . ASN A 1 43 ? 10.562 -2.305 8.256 1.00 0.00 43 ASN A CA 15
ATOM 22335 C C . ASN A 1 43 ? 11.235 -3.627 8.611 1.00 0.00 43 ASN A C 15
ATOM 22336 O O . ASN A 1 43 ? 11.678 -3.826 9.742 1.00 0.00 43 ASN A O 15
ATOM 22347 N N . ASP A 1 44 ? 11.317 -4.523 7.635 1.00 0.00 44 ASP A N 15
ATOM 22348 C CA . ASP A 1 44 ? 11.947 -5.821 7.842 1.00 0.00 44 ASP A CA 15
ATOM 22349 C C . ASP A 1 44 ? 13.242 -5.927 7.044 1.00 0.00 44 ASP A C 15
ATOM 22350 O O . ASP A 1 44 ? 13.223 -6.226 5.850 1.00 0.00 44 ASP A O 15
ATOM 22359 N N . ASP A 1 45 ? 14.367 -5.680 7.710 1.00 0.00 45 ASP A N 15
ATOM 22360 C CA . ASP A 1 45 ? 15.671 -5.747 7.061 1.00 0.00 45 ASP A CA 15
ATOM 22361 C C . ASP A 1 45 ? 15.720 -4.832 5.840 1.00 0.00 45 ASP A C 15
ATOM 22362 O O . ASP A 1 45 ? 16.167 -5.235 4.766 1.00 0.00 45 ASP A O 15
ATOM 22371 N N . GLY A 1 46 ? 15.254 -3.600 6.013 1.00 0.00 46 GLY A N 15
ATOM 22372 C CA . GLY A 1 46 ? 15.250 -2.650 4.916 1.00 0.00 46 GLY A CA 15
ATOM 22373 C C . GLY A 1 46 ? 14.274 -3.034 3.820 1.00 0.00 46 GLY A C 15
ATOM 22374 O O . GLY A 1 46 ? 14.380 -2.555 2.691 1.00 0.00 46 GLY A O 15
ATOM 22378 N N . SER A 1 47 ? 13.322 -3.901 4.153 1.00 0.00 47 SER A N 15
ATOM 22379 C CA . SER A 1 47 ? 12.323 -4.348 3.189 1.00 0.00 47 SER A CA 15
ATOM 22380 C C . SER A 1 47 ? 10.915 -4.186 3.752 1.00 0.00 47 SER A C 15
ATOM 22381 O O . SER A 1 47 ? 10.734 -4.020 4.958 1.00 0.00 47 SER A O 15
ATOM 22389 N N . PHE A 1 48 ? 9.923 -4.234 2.870 1.00 0.00 48 PHE A N 15
ATOM 22390 C CA . PHE A 1 48 ? 8.530 -4.091 3.278 1.00 0.00 48 PHE A CA 15
ATOM 22391 C C . PHE A 1 48 ? 7.975 -5.414 3.795 1.00 0.00 48 PHE A C 15
ATOM 22392 O O . PHE A 1 48 ? 8.266 -6.477 3.247 1.00 0.00 48 PHE A O 15
ATOM 22409 N N . SER A 1 49 ? 7.173 -5.340 4.852 1.00 0.00 49 SER A N 15
ATOM 22410 C CA . SER A 1 49 ? 6.575 -6.532 5.443 1.00 0.00 49 SER A CA 15
ATOM 22411 C C . SER A 1 49 ? 5.075 -6.344 5.652 1.00 0.00 49 SER A C 15
ATOM 22412 O O . SER A 1 49 ? 4.644 -5.384 6.291 1.00 0.00 49 SER A O 15
ATOM 22420 N N . TRP A 1 50 ? 4.286 -7.268 5.113 1.00 0.00 50 TRP A N 15
ATOM 22421 C CA . TRP A 1 50 ? 2.836 -7.206 5.243 1.00 0.00 50 TRP A CA 15
ATOM 22422 C C . TRP A 1 50 ? 2.402 -7.595 6.652 1.00 0.00 50 TRP A C 15
ATOM 22423 O O . TRP A 1 50 ? 2.637 -8.718 7.096 1.00 0.00 50 TRP A O 15
ATOM 22444 N N . GLY A 1 51 ? 1.771 -6.658 7.351 1.00 0.00 51 GLY A N 15
ATOM 22445 C CA . GLY A 1 51 ? 1.318 -6.922 8.704 1.00 0.00 51 GLY A CA 15
ATOM 22446 C C . GLY A 1 51 ? 2.196 -6.266 9.754 1.00 0.00 51 GLY A C 15
ATOM 22447 O O . GLY A 1 51 ? 2.059 -6.543 10.946 1.00 0.00 51 GLY A O 15
ATOM 22451 N N . GLY A 1 52 ? 3.099 -5.393 9.315 1.00 0.00 52 GLY A N 15
ATOM 22452 C CA . GLY A 1 52 ? 3.983 -4.712 10.241 1.00 0.00 52 GLY A CA 15
ATOM 22453 C C . GLY A 1 52 ? 3.460 -3.345 10.634 1.00 0.00 52 GLY A C 15
ATOM 22454 O O . GLY A 1 52 ? 2.251 -3.114 10.635 1.00 0.00 52 GLY A O 15
ATOM 22458 N N . GLU A 1 53 ? 4.370 -2.436 10.969 1.00 0.00 53 GLU A N 15
ATOM 22459 C CA . GLU A 1 53 ? 3.987 -1.087 11.365 1.00 0.00 53 GLU A CA 15
ATOM 22460 C C . GLU A 1 53 ? 5.215 -0.233 11.663 1.00 0.00 53 GLU A C 15
ATOM 22461 O O . GLU A 1 53 ? 6.292 -0.755 11.952 1.00 0.00 53 GLU A O 15
ATOM 22473 N N . ASN A 1 54 ? 5.044 1.084 11.589 1.00 0.00 54 ASN A N 15
ATOM 22474 C CA . ASN A 1 54 ? 6.135 2.018 11.849 1.00 0.00 54 ASN A CA 15
ATOM 22475 C C . ASN A 1 54 ? 7.232 1.886 10.798 1.00 0.00 54 ASN A C 15
ATOM 22476 O O . ASN A 1 54 ? 8.404 2.143 11.075 1.00 0.00 54 ASN A O 15
ATOM 22487 N N . PHE A 1 55 ? 6.846 1.487 9.590 1.00 0.00 55 PHE A N 15
ATOM 22488 C CA . PHE A 1 55 ? 7.801 1.327 8.500 1.00 0.00 55 PHE A CA 15
ATOM 22489 C C . PHE A 1 55 ? 8.457 2.661 8.155 1.00 0.00 55 PHE A C 15
ATOM 22490 O O . PHE A 1 55 ? 9.664 2.731 7.925 1.00 0.00 55 PHE A O 15
ATOM 22507 N N . SER A 1 56 ? 7.650 3.717 8.122 1.00 0.00 56 SER A N 15
ATOM 22508 C CA . SER A 1 56 ? 8.146 5.052 7.806 1.00 0.00 56 SER A CA 15
ATOM 22509 C C . SER A 1 56 ? 9.114 5.546 8.877 1.00 0.00 56 SER A C 15
ATOM 22510 O O . SER A 1 56 ? 9.959 6.401 8.614 1.00 0.00 56 SER A O 15
ATOM 22518 N N . GLY A 1 57 ? 8.986 5.003 10.085 1.00 0.00 57 GLY A N 15
ATOM 22519 C CA . GLY A 1 57 ? 9.857 5.404 11.177 1.00 0.00 57 GLY A CA 15
ATOM 22520 C C . GLY A 1 57 ? 11.327 5.352 10.802 1.00 0.00 57 GLY A C 15
ATOM 22521 O O . GLY A 1 57 ? 12.146 6.069 11.377 1.00 0.00 57 GLY A O 15
ATOM 22525 N N . SER A 1 58 ? 11.659 4.504 9.834 1.00 0.00 58 SER A N 15
ATOM 22526 C CA . SER A 1 58 ? 13.038 4.363 9.382 1.00 0.00 58 SER A CA 15
ATOM 22527 C C . SER A 1 58 ? 13.116 4.376 7.859 1.00 0.00 58 SER A C 15
ATOM 22528 O O . SER A 1 58 ? 14.003 3.759 7.268 1.00 0.00 58 SER A O 15
ATOM 22536 N N . ALA A 1 59 ? 12.183 5.083 7.228 1.00 0.00 59 ALA A N 15
ATOM 22537 C CA . ALA A 1 59 ? 12.147 5.176 5.774 1.00 0.00 59 ALA A CA 15
ATOM 22538 C C . ALA A 1 59 ? 12.265 6.625 5.314 1.00 0.00 59 ALA A C 15
ATOM 22539 O O . ALA A 1 59 ? 12.115 7.553 6.109 1.00 0.00 59 ALA A O 15
ATOM 22546 N N . SER A 1 60 ? 12.535 6.813 4.027 1.00 0.00 60 SER A N 15
ATOM 22547 C CA . SER A 1 60 ? 12.672 8.150 3.461 1.00 0.00 60 SER A CA 15
ATOM 22548 C C . SER A 1 60 ? 12.002 8.234 2.094 1.00 0.00 60 SER A C 15
ATOM 22549 O O . SER A 1 60 ? 11.932 7.244 1.366 1.00 0.00 60 SER A O 15
ATOM 22557 N N . ASN A 1 61 ? 11.513 9.427 1.754 1.00 0.00 61 ASN A N 15
ATOM 22558 C CA . ASN A 1 61 ? 10.843 9.664 0.472 1.00 0.00 61 ASN A CA 15
ATOM 22559 C C . ASN A 1 61 ? 9.955 8.486 0.075 1.00 0.00 61 ASN A C 15
ATOM 22560 O O . ASN A 1 61 ? 10.198 7.822 -0.933 1.00 0.00 61 ASN A O 15
ATOM 22571 N N . ILE A 1 62 ? 8.924 8.233 0.876 1.00 0.00 62 ILE A N 15
ATOM 22572 C CA . ILE A 1 62 ? 8.000 7.136 0.608 1.00 0.00 62 ILE A CA 15
ATOM 22573 C C . ILE A 1 62 ? 6.870 7.588 -0.310 1.00 0.00 62 ILE A C 15
ATOM 22574 O O . ILE A 1 62 ? 6.085 8.469 0.042 1.00 0.00 62 ILE A O 15
ATOM 22590 N N . THR A 1 63 ? 6.798 6.983 -1.491 1.00 0.00 63 THR A N 15
ATOM 22591 C CA . THR A 1 63 ? 5.767 7.327 -2.466 1.00 0.00 63 THR A CA 15
ATOM 22592 C C . THR A 1 63 ? 5.296 6.091 -3.226 1.00 0.00 63 THR A C 15
ATOM 22593 O O . THR A 1 63 ? 5.990 5.075 -3.271 1.00 0.00 63 THR A O 15
ATOM 22604 N N . LEU A 1 64 ? 4.112 6.184 -3.824 1.00 0.00 64 LEU A N 15
ATOM 22605 C CA . LEU A 1 64 ? 3.546 5.072 -4.581 1.00 0.00 64 LEU A CA 15
ATOM 22606 C C . LEU A 1 64 ? 3.652 5.324 -6.082 1.00 0.00 64 LEU A C 15
ATOM 22607 O O . LEU A 1 64 ? 3.367 6.422 -6.560 1.00 0.00 64 LEU A O 15
ATOM 22623 N N . ASP A 1 65 ? 4.067 4.298 -6.820 1.00 0.00 65 ASP A N 15
ATOM 22624 C CA . ASP A 1 65 ? 4.216 4.405 -8.267 1.00 0.00 65 ASP A CA 15
ATOM 22625 C C . ASP A 1 65 ? 3.487 3.270 -8.980 1.00 0.00 65 ASP A C 15
ATOM 22626 O O . ASP A 1 65 ? 3.295 2.192 -8.417 1.00 0.00 65 ASP A O 15
ATOM 22635 N N . ILE A 1 66 ? 3.088 3.517 -10.224 1.00 0.00 66 ILE A N 15
ATOM 22636 C CA . ILE A 1 66 ? 2.390 2.514 -11.017 1.00 0.00 66 ILE A CA 15
ATOM 22637 C C . ILE A 1 66 ? 3.387 1.647 -11.783 1.00 0.00 66 ILE A C 15
ATOM 22638 O O . ILE A 1 66 ? 4.282 2.159 -12.456 1.00 0.00 66 ILE A O 15
ATOM 22654 N N . GLU A 1 67 ? 3.225 0.334 -11.675 1.00 0.00 67 GLU A N 15
ATOM 22655 C CA . GLU A 1 67 ? 4.110 -0.604 -12.356 1.00 0.00 67 GLU A CA 15
ATOM 22656 C C . GLU A 1 67 ? 3.311 -1.712 -13.034 1.00 0.00 67 GLU A C 15
ATOM 22657 O O . GLU A 1 67 ? 2.294 -2.167 -12.512 1.00 0.00 67 GLU A O 15
ATOM 22669 N N . GLY A 1 68 ? 3.780 -2.142 -14.201 1.00 0.00 68 GLY A N 15
ATOM 22670 C CA . GLY A 1 68 ? 3.098 -3.193 -14.931 1.00 0.00 68 GLY A CA 15
ATOM 22671 C C . GLY A 1 68 ? 2.036 -2.653 -15.868 1.00 0.00 68 GLY A C 15
ATOM 22672 O O . GLY A 1 68 ? 1.501 -1.566 -15.650 1.00 0.00 68 GLY A O 15
ATOM 22676 N N . ASP A 1 69 ? 1.732 -3.413 -16.914 1.00 0.00 69 ASP A N 15
ATOM 22677 C CA . ASP A 1 69 ? 0.728 -3.005 -17.890 1.00 0.00 69 ASP A CA 15
ATOM 22678 C C . ASP A 1 69 ? -0.675 -3.026 -17.284 1.00 0.00 69 ASP A C 15
ATOM 22679 O O . ASP A 1 69 ? -1.619 -2.495 -17.870 1.00 0.00 69 ASP A O 15
ATOM 22688 N N . ASP A 1 70 ? -0.810 -3.640 -16.111 1.00 0.00 70 ASP A N 15
ATOM 22689 C CA . ASP A 1 70 ? -2.101 -3.725 -15.437 1.00 0.00 70 ASP A CA 15
ATOM 22690 C C . ASP A 1 70 ? -2.308 -2.551 -14.480 1.00 0.00 70 ASP A C 15
ATOM 22691 O O . ASP A 1 70 ? -3.387 -2.391 -13.910 1.00 0.00 70 ASP A O 15
ATOM 22700 N N . ASN A 1 71 ? -1.271 -1.734 -14.302 1.00 0.00 71 ASN A N 15
ATOM 22701 C CA . ASN A 1 71 ? -1.350 -0.584 -13.408 1.00 0.00 71 ASN A CA 15
ATOM 22702 C C . ASN A 1 71 ? -1.485 -1.037 -11.964 1.00 0.00 71 ASN A C 15
ATOM 22703 O O . ASN A 1 71 ? -2.573 -1.007 -11.388 1.00 0.00 71 ASN A O 15
ATOM 22714 N N . ILE A 1 72 ? -0.370 -1.462 -11.386 1.00 0.00 72 ILE A N 15
ATOM 22715 C CA . ILE A 1 72 ? -0.356 -1.932 -10.009 1.00 0.00 72 ILE A CA 15
ATOM 22716 C C . ILE A 1 72 ? 0.283 -0.900 -9.081 1.00 0.00 72 ILE A C 15
ATOM 22717 O O . ILE A 1 72 ? 1.462 -0.577 -9.220 1.00 0.00 72 ILE A O 15
ATOM 22733 N N . PRO A 1 73 ? -0.488 -0.369 -8.112 1.00 0.00 73 PRO A N 15
ATOM 22734 C CA . PRO A 1 73 ? 0.019 0.627 -7.161 1.00 0.00 73 PRO A CA 15
ATOM 22735 C C . PRO A 1 73 ? 1.091 0.048 -6.245 1.00 0.00 73 PRO A C 15
ATOM 22736 O O . PRO A 1 73 ? 0.787 -0.684 -5.303 1.00 0.00 73 PRO A O 15
ATOM 22747 N N . VAL A 1 74 ? 2.347 0.374 -6.532 1.00 0.00 74 VAL A N 15
ATOM 22748 C CA . VAL A 1 74 ? 3.464 -0.121 -5.737 1.00 0.00 74 VAL A CA 15
ATOM 22749 C C . VAL A 1 74 ? 4.131 1.005 -4.951 1.00 0.00 74 VAL A C 15
ATOM 22750 O O . VAL A 1 74 ? 4.409 2.076 -5.490 1.00 0.00 74 VAL A O 15
ATOM 22763 N N . LEU A 1 75 ? 4.380 0.749 -3.670 1.00 0.00 75 LEU A N 15
ATOM 22764 C CA . LEU A 1 75 ? 5.011 1.731 -2.796 1.00 0.00 75 LEU A CA 15
ATOM 22765 C C . LEU A 1 75 ? 6.520 1.515 -2.734 1.00 0.00 75 LEU A C 15
ATOM 22766 O O . LEU A 1 75 ? 6.987 0.399 -2.506 1.00 0.00 75 LEU A O 15
ATOM 22782 N N . ARG A 1 76 ? 7.277 2.588 -2.938 1.00 0.00 76 ARG A N 15
ATOM 22783 C CA . ARG A 1 76 ? 8.734 2.515 -2.905 1.00 0.00 76 ARG A CA 15
ATOM 22784 C C . ARG A 1 76 ? 9.308 3.503 -1.896 1.00 0.00 76 ARG A C 15
ATOM 22785 O O . ARG A 1 76 ? 8.860 4.646 -1.807 1.00 0.00 76 ARG A O 15
ATOM 22806 N N . ALA A 1 77 ? 10.305 3.056 -1.139 1.00 0.00 77 ALA A N 15
ATOM 22807 C CA . ALA A 1 77 ? 10.940 3.906 -0.139 1.00 0.00 77 ALA A CA 15
ATOM 22808 C C . ALA A 1 77 ? 12.251 3.303 0.353 1.00 0.00 77 ALA A C 15
ATOM 22809 O O . ALA A 1 77 ? 12.420 2.083 0.365 1.00 0.00 77 ALA A O 15
ATOM 22816 N N . GLU A 1 78 ? 13.172 4.166 0.768 1.00 0.00 78 GLU A N 15
ATOM 22817 C CA . GLU A 1 78 ? 14.465 3.721 1.274 1.00 0.00 78 GLU A CA 15
ATOM 22818 C C . GLU A 1 78 ? 14.352 3.323 2.741 1.00 0.00 78 GLU A C 15
ATOM 22819 O O . GLU A 1 78 ? 14.280 4.179 3.622 1.00 0.00 78 GLU A O 15
ATOM 22831 N N . LEU A 1 79 ? 14.324 2.019 2.996 1.00 0.00 79 LEU A N 15
ATOM 22832 C CA . LEU A 1 79 ? 14.205 1.510 4.357 1.00 0.00 79 LEU A CA 15
ATOM 22833 C C . LEU A 1 79 ? 15.574 1.262 4.982 1.00 0.00 79 LEU A C 15
ATOM 22834 O O . LEU A 1 79 ? 16.526 0.889 4.295 1.00 0.00 79 LEU A O 15
ATOM 22850 N N . ASN A 1 80 ? 15.660 1.466 6.293 1.00 0.00 80 ASN A N 15
ATOM 22851 C CA . ASN A 1 80 ? 16.904 1.260 7.023 1.00 0.00 80 ASN A CA 15
ATOM 22852 C C . ASN A 1 80 ? 16.954 -0.152 7.605 1.00 0.00 80 ASN A C 15
ATOM 22853 O O . ASN A 1 80 ? 16.251 -0.457 8.569 1.00 0.00 80 ASN A O 15
ATOM 22864 N N . PRO A 1 81 ? 17.782 -1.038 7.025 1.00 0.00 81 PRO A N 15
ATOM 22865 C CA . PRO A 1 81 ? 17.908 -2.420 7.493 1.00 0.00 81 PRO A CA 15
ATOM 22866 C C . PRO A 1 81 ? 18.726 -2.527 8.774 1.00 0.00 81 PRO A C 15
ATOM 22867 O O . PRO A 1 81 ? 19.412 -1.584 9.168 1.00 0.00 81 PRO A O 15
ATOM 22878 N N . MET A 1 82 ? 18.652 -3.686 9.417 1.00 0.00 82 MET A N 15
ATOM 22879 C CA . MET A 1 82 ? 19.389 -3.925 10.652 1.00 0.00 82 MET A CA 15
ATOM 22880 C C . MET A 1 82 ? 20.864 -4.188 10.363 1.00 0.00 82 MET A C 15
ATOM 22881 O O . MET A 1 82 ? 21.718 -4.006 11.231 1.00 0.00 82 MET A O 15
ATOM 22895 N N . ASP A 1 83 ? 21.158 -4.617 9.138 1.00 0.00 83 ASP A N 15
ATOM 22896 C CA . ASP A 1 83 ? 22.530 -4.904 8.737 1.00 0.00 83 ASP A CA 15
ATOM 22897 C C . ASP A 1 83 ? 23.325 -3.613 8.565 1.00 0.00 83 ASP A C 15
ATOM 22898 O O . ASP A 1 83 ? 24.468 -3.512 9.012 1.00 0.00 83 ASP A O 15
ATOM 22907 N N . GLY A 1 84 ? 22.712 -2.628 7.917 1.00 0.00 84 GLY A N 15
ATOM 22908 C CA . GLY A 1 84 ? 23.377 -1.358 7.699 1.00 0.00 84 GLY A CA 15
ATOM 22909 C C . GLY A 1 84 ? 23.175 -0.828 6.293 1.00 0.00 84 GLY A C 15
ATOM 22910 O O . GLY A 1 84 ? 22.945 -1.597 5.359 1.00 0.00 84 GLY A O 15
ATOM 22914 N N . ASP A 1 85 ? 23.262 0.490 6.143 1.00 0.00 85 ASP A N 15
ATOM 22915 C CA . ASP A 1 85 ? 23.088 1.129 4.843 1.00 0.00 85 ASP A CA 15
ATOM 22916 C C . ASP A 1 85 ? 21.664 0.933 4.324 1.00 0.00 85 ASP A C 15
ATOM 22917 O O . ASP A 1 85 ? 21.270 -0.182 3.981 1.00 0.00 85 ASP A O 15
ATOM 22926 N N . PRO A 1 86 ? 20.867 2.017 4.257 1.00 0.00 86 PRO A N 15
ATOM 22927 C CA . PRO A 1 86 ? 19.484 1.948 3.773 1.00 0.00 86 PRO A CA 15
ATOM 22928 C C . PRO A 1 86 ? 19.381 1.263 2.415 1.00 0.00 86 PRO A C 15
ATOM 22929 O O . PRO A 1 86 ? 20.290 1.359 1.590 1.00 0.00 86 PRO A O 15
ATOM 22940 N N . VAL A 1 87 ? 18.269 0.573 2.187 1.00 0.00 87 VAL A N 15
ATOM 22941 C CA . VAL A 1 87 ? 18.049 -0.127 0.927 1.00 0.00 87 VAL A CA 15
ATOM 22942 C C . VAL A 1 87 ? 16.692 0.229 0.332 1.00 0.00 87 VAL A C 15
ATOM 22943 O O . VAL A 1 87 ? 15.694 0.318 1.047 1.00 0.00 87 VAL A O 15
ATOM 22956 N N . GLU A 1 88 ? 16.661 0.429 -0.981 1.00 0.00 88 GLU A N 15
ATOM 22957 C CA . GLU A 1 88 ? 15.425 0.775 -1.671 1.00 0.00 88 GLU A CA 15
ATOM 22958 C C . GLU A 1 88 ? 14.426 -0.376 -1.601 1.00 0.00 88 GLU A C 15
ATOM 22959 O O . GLU A 1 88 ? 14.648 -1.440 -2.180 1.00 0.00 88 GLU A O 15
ATOM 22971 N N . ALA A 1 89 ? 13.326 -0.155 -0.890 1.00 0.00 89 ALA A N 15
ATOM 22972 C CA . ALA A 1 89 ? 12.294 -1.172 -0.746 1.00 0.00 89 ALA A CA 15
ATOM 22973 C C . ALA A 1 89 ? 11.076 -0.838 -1.598 1.00 0.00 89 ALA A C 15
ATOM 22974 O O . ALA A 1 89 ? 10.682 0.324 -1.706 1.00 0.00 89 ALA A O 15
ATOM 22981 N N . ASN A 1 90 ? 10.483 -1.861 -2.203 1.00 0.00 90 ASN A N 15
ATOM 22982 C CA . ASN A 1 90 ? 9.310 -1.672 -3.047 1.00 0.00 90 ASN A CA 15
ATOM 22983 C C . ASN A 1 90 ? 8.279 -2.770 -2.802 1.00 0.00 90 ASN A C 15
ATOM 22984 O O . ASN A 1 90 ? 8.572 -3.956 -2.956 1.00 0.00 90 ASN A O 15
ATOM 22995 N N . VAL A 1 91 ? 7.071 -2.368 -2.422 1.00 0.00 91 VAL A N 15
ATOM 22996 C CA . VAL A 1 91 ? 5.999 -3.320 -2.159 1.00 0.00 91 VAL A CA 15
ATOM 22997 C C . VAL A 1 91 ? 4.720 -2.923 -2.887 1.00 0.00 91 VAL A C 15
ATOM 22998 O O . VAL A 1 91 ? 4.289 -1.771 -2.824 1.00 0.00 91 VAL A O 15
ATOM 23011 N N . ASN A 1 92 ? 4.115 -3.885 -3.574 1.00 0.00 92 ASN A N 15
ATOM 23012 C CA . ASN A 1 92 ? 2.884 -3.637 -4.310 1.00 0.00 92 ASN A CA 15
ATOM 23013 C C . ASN A 1 92 ? 1.670 -3.845 -3.406 1.00 0.00 92 ASN A C 15
ATOM 23014 O O . ASN A 1 92 ? 1.326 -4.974 -3.062 1.00 0.00 92 ASN A O 15
ATOM 23025 N N . LEU A 1 93 ? 1.027 -2.743 -3.024 1.00 0.00 93 LEU A N 15
ATOM 23026 C CA . LEU A 1 93 ? -0.148 -2.799 -2.156 1.00 0.00 93 LEU A CA 15
ATOM 23027 C C . LEU A 1 93 ? -1.156 -3.826 -2.663 1.00 0.00 93 LEU A C 15
ATOM 23028 O O . LEU A 1 93 ? -1.781 -4.539 -1.878 1.00 0.00 93 LEU A O 15
ATOM 23044 N N . SER A 1 94 ? -1.301 -3.901 -3.981 1.00 0.00 94 SER A N 15
ATOM 23045 C CA . SER A 1 94 ? -2.226 -4.844 -4.601 1.00 0.00 94 SER A CA 15
ATOM 23046 C C . SER A 1 94 ? -1.877 -6.289 -4.238 1.00 0.00 94 SER A C 15
ATOM 23047 O O . SER A 1 94 ? -2.667 -7.202 -4.470 1.00 0.00 94 SER A O 15
ATOM 23055 N N . GLU A 1 95 ? -0.687 -6.496 -3.684 1.00 0.00 95 GLU A N 15
ATOM 23056 C CA . GLU A 1 95 ? -0.246 -7.833 -3.308 1.00 0.00 95 GLU A CA 15
ATOM 23057 C C . GLU A 1 95 ? -1.130 -8.428 -2.216 1.00 0.00 95 GLU A C 15
ATOM 23058 O O . GLU A 1 95 ? -1.524 -9.592 -2.293 1.00 0.00 95 GLU A O 15
ATOM 23070 N N . ARG A 1 96 ? -1.426 -7.633 -1.190 1.00 0.00 96 ARG A N 15
ATOM 23071 C CA . ARG A 1 96 ? -2.249 -8.103 -0.080 1.00 0.00 96 ARG A CA 15
ATOM 23072 C C . ARG A 1 96 ? -3.247 -7.041 0.369 1.00 0.00 96 ARG A C 15
ATOM 23073 O O . ARG A 1 96 ? -3.509 -6.890 1.563 1.00 0.00 96 ARG A O 15
ATOM 23094 N N . ILE A 1 97 ? -3.809 -6.311 -0.586 1.00 0.00 97 ILE A N 15
ATOM 23095 C CA . ILE A 1 97 ? -4.782 -5.275 -0.270 1.00 0.00 97 ILE A CA 15
ATOM 23096 C C . ILE A 1 97 ? -6.078 -5.504 -1.039 1.00 0.00 97 ILE A C 15
ATOM 23097 O O . ILE A 1 97 ? -6.092 -5.484 -2.266 1.00 0.00 97 ILE A O 15
ATOM 23113 N N . GLY A 1 98 ? -7.166 -5.721 -0.310 1.00 0.00 98 GLY A N 15
ATOM 23114 C CA . GLY A 1 98 ? -8.447 -5.956 -0.948 1.00 0.00 98 GLY A CA 15
ATOM 23115 C C . GLY A 1 98 ? -9.483 -4.908 -0.597 1.00 0.00 98 GLY A C 15
ATOM 23116 O O . GLY A 1 98 ? -9.209 -3.984 0.169 1.00 0.00 98 GLY A O 15
ATOM 23120 N N . ASN A 1 99 ? -10.680 -5.057 -1.157 1.00 0.00 99 ASN A N 15
ATOM 23121 C CA . ASN A 1 99 ? -11.769 -4.123 -0.901 1.00 0.00 99 ASN A CA 15
ATOM 23122 C C . ASN A 1 99 ? -13.059 -4.874 -0.581 1.00 0.00 99 ASN A C 15
ATOM 23123 O O . ASN A 1 99 ? -13.723 -5.395 -1.477 1.00 0.00 99 ASN A O 15
ATOM 23134 N N . ASP A 1 100 ? -13.405 -4.929 0.701 1.00 0.00 100 ASP A N 15
ATOM 23135 C CA . ASP A 1 100 ? -14.613 -5.620 1.138 1.00 0.00 100 ASP A CA 15
ATOM 23136 C C . ASP A 1 100 ? -15.798 -4.663 1.205 1.00 0.00 100 ASP A C 15
ATOM 23137 O O . ASP A 1 100 ? -15.797 -3.712 1.987 1.00 0.00 100 ASP A O 15
ATOM 23146 N N . CYS A 1 101 ? -16.809 -4.923 0.381 1.00 0.00 101 CYS A N 15
ATOM 23147 C CA . CYS A 1 101 ? -18.005 -4.086 0.346 1.00 0.00 101 CYS A CA 15
ATOM 23148 C C . CYS A 1 101 ? -17.642 -2.620 0.136 1.00 0.00 101 CYS A C 15
ATOM 23149 O O . CYS A 1 101 ? -18.336 -1.723 0.615 1.00 0.00 101 CYS A O 15
ATOM 23157 N N . GLY A 1 102 ? -16.549 -2.383 -0.582 1.00 0.00 102 GLY A N 15
ATOM 23158 C CA . GLY A 1 102 ? -16.112 -1.024 -0.840 1.00 0.00 102 GLY A CA 15
ATOM 23159 C C . GLY A 1 102 ? -15.106 -0.530 0.182 1.00 0.00 102 GLY A C 15
ATOM 23160 O O . GLY A 1 102 ? -14.422 0.469 -0.045 1.00 0.00 102 GLY A O 15
ATOM 23164 N N . THR A 1 103 ? -15.012 -1.228 1.311 1.00 0.00 103 THR A N 15
ATOM 23165 C CA . THR A 1 103 ? -14.081 -0.850 2.368 1.00 0.00 103 THR A CA 15
ATOM 23166 C C . THR A 1 103 ? -12.706 -1.463 2.124 1.00 0.00 103 THR A C 15
ATOM 23167 O O . THR A 1 103 ? -12.595 -2.592 1.647 1.00 0.00 103 THR A O 15
ATOM 23178 N N . LEU A 1 104 ? -11.662 -0.710 2.453 1.00 0.00 104 LEU A N 15
ATOM 23179 C CA . LEU A 1 104 ? -10.293 -1.178 2.269 1.00 0.00 104 LEU A CA 15
ATOM 23180 C C . LEU A 1 104 ? -9.937 -2.244 3.301 1.00 0.00 104 LEU A C 15
ATOM 23181 O O . LEU A 1 104 ? -10.119 -2.045 4.502 1.00 0.00 104 LEU A O 15
ATOM 23197 N N . ILE A 1 105 ? -9.427 -3.374 2.823 1.00 0.00 105 ILE A N 15
ATOM 23198 C CA . ILE A 1 105 ? -9.043 -4.472 3.703 1.00 0.00 105 ILE A CA 15
ATOM 23199 C C . ILE A 1 105 ? -7.673 -5.026 3.323 1.00 0.00 105 ILE A C 15
ATOM 23200 O O . ILE A 1 105 ? -7.120 -4.679 2.279 1.00 0.00 105 ILE A O 15
ATOM 23216 N N . PHE A 1 106 ? -7.131 -5.887 4.178 1.00 0.00 106 PHE A N 15
ATOM 23217 C CA . PHE A 1 106 ? -5.827 -6.488 3.935 1.00 0.00 106 PHE A CA 15
ATOM 23218 C C . PHE A 1 106 ? -5.941 -8.011 3.867 1.00 0.00 106 PHE A C 15
ATOM 23219 O O . PHE A 1 106 ? -6.658 -8.625 4.656 1.00 0.00 106 PHE A O 15
ATOM 23236 N N . LEU A 1 107 ? -5.229 -8.611 2.918 1.00 0.00 107 LEU A N 15
ATOM 23237 C CA . LEU A 1 107 ? -5.252 -10.059 2.747 1.00 0.00 107 LEU A CA 15
ATOM 23238 C C . LEU A 1 107 ? -4.584 -10.755 3.928 1.00 0.00 107 LEU A C 15
ATOM 23239 O O . LEU A 1 107 ? -3.361 -10.735 4.062 1.00 0.00 107 LEU A O 15
ATOM 23255 N N . ALA A 1 108 ? -5.396 -11.369 4.782 1.00 0.00 108 ALA A N 15
ATOM 23256 C CA . ALA A 1 108 ? -4.885 -12.071 5.953 1.00 0.00 108 ALA A CA 15
ATOM 23257 C C . ALA A 1 108 ? -5.347 -13.524 5.967 1.00 0.00 108 ALA A C 15
ATOM 23258 O O . ALA A 1 108 ? -6.521 -13.767 6.317 1.00 0.00 108 ALA A O 15
ATOM 23266 N N . MET A 1 1 ? -5.312 -12.183 -3.495 1.00 0.00 1 MET A N 16
ATOM 23267 C CA . MET A 1 1 ? -4.766 -11.125 -4.384 1.00 0.00 1 MET A CA 16
ATOM 23268 C C . MET A 1 1 ? -5.449 -9.785 -4.130 1.00 0.00 1 MET A C 16
ATOM 23269 O O . MET A 1 1 ? -6.648 -9.731 -3.858 1.00 0.00 1 MET A O 16
ATOM 23285 N N . GLY A 1 2 ? -4.678 -8.706 -4.223 1.00 0.00 2 GLY A N 16
ATOM 23286 C CA . GLY A 1 2 ? -5.229 -7.382 -4.002 1.00 0.00 2 GLY A CA 16
ATOM 23287 C C . GLY A 1 2 ? -5.790 -6.770 -5.263 1.00 0.00 2 GLY A C 16
ATOM 23288 O O . GLY A 1 2 ? -5.329 -5.726 -5.725 1.00 0.00 2 GLY A O 16
ATOM 23292 N N . ASN A 1 3 ? -6.806 -7.421 -5.801 1.00 0.00 3 ASN A N 16
ATOM 23293 C CA . ASN A 1 3 ? -7.482 -6.960 -7.003 1.00 0.00 3 ASN A CA 16
ATOM 23294 C C . ASN A 1 3 ? -8.118 -5.592 -6.777 1.00 0.00 3 ASN A C 16
ATOM 23295 O O . ASN A 1 3 ? -8.520 -4.924 -7.727 1.00 0.00 3 ASN A O 16
ATOM 23306 N N . PHE A 1 4 ? -8.240 -5.192 -5.509 1.00 0.00 4 PHE A N 16
ATOM 23307 C CA . PHE A 1 4 ? -8.864 -3.920 -5.167 1.00 0.00 4 PHE A CA 16
ATOM 23308 C C . PHE A 1 4 ? -8.353 -2.792 -6.060 1.00 0.00 4 PHE A C 16
ATOM 23309 O O . PHE A 1 4 ? -9.091 -1.863 -6.384 1.00 0.00 4 PHE A O 16
ATOM 23326 N N . HIS A 1 5 ? -7.093 -2.884 -6.462 1.00 0.00 5 HIS A N 16
ATOM 23327 C CA . HIS A 1 5 ? -6.496 -1.875 -7.323 1.00 0.00 5 HIS A CA 16
ATOM 23328 C C . HIS A 1 5 ? -7.216 -1.819 -8.667 1.00 0.00 5 HIS A C 16
ATOM 23329 O O . HIS A 1 5 ? -7.361 -0.750 -9.262 1.00 0.00 5 HIS A O 16
ATOM 23344 N N . GLU A 1 6 ? -7.663 -2.978 -9.142 1.00 0.00 6 GLU A N 16
ATOM 23345 C CA . GLU A 1 6 ? -8.362 -3.061 -10.416 1.00 0.00 6 GLU A CA 16
ATOM 23346 C C . GLU A 1 6 ? -9.828 -2.656 -10.268 1.00 0.00 6 GLU A C 16
ATOM 23347 O O . GLU A 1 6 ? -10.464 -2.230 -11.232 1.00 0.00 6 GLU A O 16
ATOM 23359 N N . SER A 1 7 ? -10.358 -2.792 -9.056 1.00 0.00 7 SER A N 16
ATOM 23360 C CA . SER A 1 7 ? -11.748 -2.440 -8.788 1.00 0.00 7 SER A CA 16
ATOM 23361 C C . SER A 1 7 ? -11.849 -1.168 -7.948 1.00 0.00 7 SER A C 16
ATOM 23362 O O . SER A 1 7 ? -12.905 -0.867 -7.392 1.00 0.00 7 SER A O 16
ATOM 23370 N N . SER A 1 8 ? -10.752 -0.419 -7.862 1.00 0.00 8 SER A N 16
ATOM 23371 C CA . SER A 1 8 ? -10.736 0.819 -7.091 1.00 0.00 8 SER A CA 16
ATOM 23372 C C . SER A 1 8 ? -10.154 1.963 -7.913 1.00 0.00 8 SER A C 16
ATOM 23373 O O . SER A 1 8 ? -9.366 1.743 -8.833 1.00 0.00 8 SER A O 16
ATOM 23381 N N . ASN A 1 9 ? -10.542 3.186 -7.570 1.00 0.00 9 ASN A N 16
ATOM 23382 C CA . ASN A 1 9 ? -10.057 4.366 -8.268 1.00 0.00 9 ASN A CA 16
ATOM 23383 C C . ASN A 1 9 ? -9.352 5.309 -7.297 1.00 0.00 9 ASN A C 16
ATOM 23384 O O . ASN A 1 9 ? -9.545 5.228 -6.086 1.00 0.00 9 ASN A O 16
ATOM 23395 N N . ASN A 1 10 ? -8.527 6.192 -7.844 1.00 0.00 10 ASN A N 16
ATOM 23396 C CA . ASN A 1 10 ? -7.775 7.152 -7.043 1.00 0.00 10 ASN A CA 16
ATOM 23397 C C . ASN A 1 10 ? -6.849 6.431 -6.056 1.00 0.00 10 ASN A C 16
ATOM 23398 O O . ASN A 1 10 ? -6.934 6.609 -4.846 1.00 0.00 10 ASN A O 16
ATOM 23409 N N . ILE A 1 11 ? -5.950 5.613 -6.594 1.00 0.00 11 ILE A N 16
ATOM 23410 C CA . ILE A 1 11 ? -5.003 4.871 -5.768 1.00 0.00 11 ILE A CA 16
ATOM 23411 C C . ILE A 1 11 ? -3.694 5.644 -5.626 1.00 0.00 11 ILE A C 16
ATOM 23412 O O . ILE A 1 11 ? -2.999 5.890 -6.612 1.00 0.00 11 ILE A O 16
ATOM 23428 N N . TRP A 1 12 ? -3.365 6.031 -4.397 1.00 0.00 12 TRP A N 16
ATOM 23429 C CA . TRP A 1 12 ? -2.140 6.782 -4.136 1.00 0.00 12 TRP A CA 16
ATOM 23430 C C . TRP A 1 12 ? -1.768 6.731 -2.656 1.00 0.00 12 TRP A C 16
ATOM 23431 O O . TRP A 1 12 ? -2.380 6.001 -1.877 1.00 0.00 12 TRP A O 16
ATOM 23452 N N . LEU A 1 13 ? -0.757 7.509 -2.278 1.00 0.00 13 LEU A N 16
ATOM 23453 C CA . LEU A 1 13 ? -0.300 7.552 -0.893 1.00 0.00 13 LEU A CA 16
ATOM 23454 C C . LEU A 1 13 ? -0.092 8.990 -0.427 1.00 0.00 13 LEU A C 16
ATOM 23455 O O . LEU A 1 13 ? 0.318 9.852 -1.205 1.00 0.00 13 LEU A O 16
ATOM 23471 N N . GLU A 1 14 ? -0.373 9.241 0.848 1.00 0.00 14 GLU A N 16
ATOM 23472 C CA . GLU A 1 14 ? -0.213 10.573 1.421 1.00 0.00 14 GLU A CA 16
ATOM 23473 C C . GLU A 1 14 ? 0.816 10.555 2.547 1.00 0.00 14 GLU A C 16
ATOM 23474 O O . GLU A 1 14 ? 0.669 9.822 3.525 1.00 0.00 14 GLU A O 16
ATOM 23486 N N . ASP A 1 15 ? 1.858 11.364 2.398 1.00 0.00 15 ASP A N 16
ATOM 23487 C CA . ASP A 1 15 ? 2.916 11.443 3.398 1.00 0.00 15 ASP A CA 16
ATOM 23488 C C . ASP A 1 15 ? 3.602 10.089 3.582 1.00 0.00 15 ASP A C 16
ATOM 23489 O O . ASP A 1 15 ? 4.282 9.859 4.581 1.00 0.00 15 ASP A O 16
ATOM 23498 N N . GLY A 1 16 ? 3.425 9.199 2.608 1.00 0.00 16 GLY A N 16
ATOM 23499 C CA . GLY A 1 16 ? 4.038 7.886 2.680 1.00 0.00 16 GLY A CA 16
ATOM 23500 C C . GLY A 1 16 ? 3.594 7.087 3.889 1.00 0.00 16 GLY A C 16
ATOM 23501 O O . GLY A 1 16 ? 4.425 6.625 4.672 1.00 0.00 16 GLY A O 16
ATOM 23505 N N . HIS A 1 17 ? 2.284 6.910 4.040 1.00 0.00 17 HIS A N 16
ATOM 23506 C CA . HIS A 1 17 ? 1.745 6.148 5.162 1.00 0.00 17 HIS A CA 16
ATOM 23507 C C . HIS A 1 17 ? 0.225 6.008 5.069 1.00 0.00 17 HIS A C 16
ATOM 23508 O O . HIS A 1 17 ? -0.340 5.008 5.512 1.00 0.00 17 HIS A O 16
ATOM 23523 N N . ILE A 1 18 ? -0.435 7.009 4.491 1.00 0.00 18 ILE A N 16
ATOM 23524 C CA . ILE A 1 18 ? -1.887 6.979 4.346 1.00 0.00 18 ILE A CA 16
ATOM 23525 C C . ILE A 1 18 ? -2.289 6.641 2.913 1.00 0.00 18 ILE A C 16
ATOM 23526 O O . ILE A 1 18 ? -1.811 7.256 1.960 1.00 0.00 18 ILE A O 16
ATOM 23542 N N . LEU A 1 19 ? -3.175 5.660 2.772 1.00 0.00 19 LEU A N 16
ATOM 23543 C CA . LEU A 1 19 ? -3.649 5.237 1.459 1.00 0.00 19 LEU A CA 16
ATOM 23544 C C . LEU A 1 19 ? -5.107 5.634 1.258 1.00 0.00 19 LEU A C 16
ATOM 23545 O O . LEU A 1 19 ? -5.918 5.536 2.178 1.00 0.00 19 LEU A O 16
ATOM 23561 N N . HIS A 1 20 ? -5.433 6.080 0.051 1.00 0.00 20 HIS A N 16
ATOM 23562 C CA . HIS A 1 20 ? -6.797 6.488 -0.270 1.00 0.00 20 HIS A CA 16
ATOM 23563 C C . HIS A 1 20 ? -7.221 5.922 -1.620 1.00 0.00 20 HIS A C 16
ATOM 23564 O O . HIS A 1 20 ? -6.463 5.968 -2.587 1.00 0.00 20 HIS A O 16
ATOM 23579 N N . ALA A 1 21 ? -8.434 5.386 -1.673 1.00 0.00 21 ALA A N 16
ATOM 23580 C CA . ALA A 1 21 ? -8.965 4.807 -2.900 1.00 0.00 21 ALA A CA 16
ATOM 23581 C C . ALA A 1 21 ? -10.459 4.535 -2.760 1.00 0.00 21 ALA A C 16
ATOM 23582 O O . ALA A 1 21 ? -10.933 4.178 -1.681 1.00 0.00 21 ALA A O 16
ATOM 23589 N N . GLU A 1 22 ? -11.200 4.701 -3.850 1.00 0.00 22 GLU A N 16
ATOM 23590 C CA . GLU A 1 22 ? -12.639 4.465 -3.829 1.00 0.00 22 GLU A CA 16
ATOM 23591 C C . GLU A 1 22 ? -12.973 3.091 -4.400 1.00 0.00 22 GLU A C 16
ATOM 23592 O O . GLU A 1 22 ? -12.871 2.865 -5.605 1.00 0.00 22 GLU A O 16
ATOM 23604 N N . CYS A 1 23 ? -13.368 2.174 -3.523 1.00 0.00 23 CYS A N 16
ATOM 23605 C CA . CYS A 1 23 ? -13.713 0.818 -3.937 1.00 0.00 23 CYS A CA 16
ATOM 23606 C C . CYS A 1 23 ? -15.216 0.582 -3.840 1.00 0.00 23 CYS A C 16
ATOM 23607 O O . CYS A 1 23 ? -15.849 0.948 -2.849 1.00 0.00 23 CYS A O 16
ATOM 23615 N N . GLY A 1 24 ? -15.781 -0.035 -4.872 1.00 0.00 24 GLY A N 16
ATOM 23616 C CA . GLY A 1 24 ? -17.206 -0.314 -4.880 1.00 0.00 24 GLY A CA 16
ATOM 23617 C C . GLY A 1 24 ? -17.562 -1.517 -4.028 1.00 0.00 24 GLY A C 16
ATOM 23618 O O . GLY A 1 24 ? -16.677 -2.195 -3.504 1.00 0.00 24 GLY A O 16
ATOM 23622 N N . ASN A 1 25 ? -18.857 -1.788 -3.888 1.00 0.00 25 ASN A N 16
ATOM 23623 C CA . ASN A 1 25 ? -19.315 -2.923 -3.091 1.00 0.00 25 ASN A CA 16
ATOM 23624 C C . ASN A 1 25 ? -19.975 -3.977 -3.975 1.00 0.00 25 ASN A C 16
ATOM 23625 O O . ASN A 1 25 ? -19.825 -5.177 -3.744 1.00 0.00 25 ASN A O 16
ATOM 23636 N N . GLY A 1 26 ? -20.705 -3.522 -4.988 1.00 0.00 26 GLY A N 16
ATOM 23637 C CA . GLY A 1 26 ? -21.375 -4.439 -5.890 1.00 0.00 26 GLY A CA 16
ATOM 23638 C C . GLY A 1 26 ? -22.715 -3.912 -6.362 1.00 0.00 26 GLY A C 16
ATOM 23639 O O . GLY A 1 26 ? -23.204 -4.300 -7.423 1.00 0.00 26 GLY A O 16
ATOM 23643 N N . GLU A 1 27 ? -23.311 -3.024 -5.573 1.00 0.00 27 GLU A N 16
ATOM 23644 C CA . GLU A 1 27 ? -24.603 -2.442 -5.916 1.00 0.00 27 GLU A CA 16
ATOM 23645 C C . GLU A 1 27 ? -24.492 -1.566 -7.161 1.00 0.00 27 GLU A C 16
ATOM 23646 O O . GLU A 1 27 ? -25.459 -1.399 -7.904 1.00 0.00 27 GLU A O 16
ATOM 23658 N N . GLY A 1 28 ? -23.308 -1.004 -7.375 1.00 0.00 28 GLY A N 16
ATOM 23659 C CA . GLY A 1 28 ? -23.087 -0.145 -8.523 1.00 0.00 28 GLY A CA 16
ATOM 23660 C C . GLY A 1 28 ? -22.522 1.211 -8.137 1.00 0.00 28 GLY A C 16
ATOM 23661 O O . GLY A 1 28 ? -22.288 2.059 -8.998 1.00 0.00 28 GLY A O 16
ATOM 23665 N N . ASP A 1 29 ? -22.299 1.417 -6.840 1.00 0.00 29 ASP A N 16
ATOM 23666 C CA . ASP A 1 29 ? -21.757 2.678 -6.348 1.00 0.00 29 ASP A CA 16
ATOM 23667 C C . ASP A 1 29 ? -20.346 2.484 -5.805 1.00 0.00 29 ASP A C 16
ATOM 23668 O O . ASP A 1 29 ? -19.918 1.359 -5.548 1.00 0.00 29 ASP A O 16
ATOM 23677 N N . TYR A 1 30 ? -19.627 3.588 -5.636 1.00 0.00 30 TYR A N 16
ATOM 23678 C CA . TYR A 1 30 ? -18.262 3.537 -5.125 1.00 0.00 30 TYR A CA 16
ATOM 23679 C C . TYR A 1 30 ? -18.208 3.987 -3.669 1.00 0.00 30 TYR A C 16
ATOM 23680 O O . TYR A 1 30 ? -19.095 4.697 -3.194 1.00 0.00 30 TYR A O 16
ATOM 23698 N N . VAL A 1 31 ? -17.163 3.566 -2.963 1.00 0.00 31 VAL A N 16
ATOM 23699 C CA . VAL A 1 31 ? -16.997 3.923 -1.559 1.00 0.00 31 VAL A CA 16
ATOM 23700 C C . VAL A 1 31 ? -15.558 4.330 -1.256 1.00 0.00 31 VAL A C 16
ATOM 23701 O O . VAL A 1 31 ? -14.641 3.513 -1.342 1.00 0.00 31 VAL A O 16
ATOM 23714 N N . GLU A 1 32 ? -15.369 5.596 -0.899 1.00 0.00 32 GLU A N 16
ATOM 23715 C CA . GLU A 1 32 ? -14.047 6.112 -0.579 1.00 0.00 32 GLU A CA 16
ATOM 23716 C C . GLU A 1 32 ? -13.507 5.477 0.697 1.00 0.00 32 GLU A C 16
ATOM 23717 O O . GLU A 1 32 ? -14.059 5.670 1.780 1.00 0.00 32 GLU A O 16
ATOM 23729 N N . SER A 1 33 ? -12.423 4.720 0.563 1.00 0.00 33 SER A N 16
ATOM 23730 C CA . SER A 1 33 ? -11.807 4.059 1.707 1.00 0.00 33 SER A CA 16
ATOM 23731 C C . SER A 1 33 ? -10.330 4.422 1.813 1.00 0.00 33 SER A C 16
ATOM 23732 O O . SER A 1 33 ? -9.722 4.878 0.844 1.00 0.00 33 SER A O 16
ATOM 23740 N N . THR A 1 34 ? -9.759 4.219 2.995 1.00 0.00 34 THR A N 16
ATOM 23741 C CA . THR A 1 34 ? -8.353 4.528 3.226 1.00 0.00 34 THR A CA 16
ATOM 23742 C C . THR A 1 34 ? -7.724 3.517 4.179 1.00 0.00 34 THR A C 16
ATOM 23743 O O . THR A 1 34 ? -8.368 3.051 5.120 1.00 0.00 34 THR A O 16
ATOM 23754 N N . LEU A 1 35 ? -6.463 3.179 3.928 1.00 0.00 35 LEU A N 16
ATOM 23755 C CA . LEU A 1 35 ? -5.748 2.220 4.763 1.00 0.00 35 LEU A CA 16
ATOM 23756 C C . LEU A 1 35 ? -4.432 2.803 5.265 1.00 0.00 35 LEU A C 16
ATOM 23757 O O . LEU A 1 35 ? -3.708 3.465 4.521 1.00 0.00 35 LEU A O 16
ATOM 23773 N N . ASP A 1 36 ? -4.127 2.545 6.532 1.00 0.00 36 ASP A N 16
ATOM 23774 C CA . ASP A 1 36 ? -2.896 3.033 7.139 1.00 0.00 36 ASP A CA 16
ATOM 23775 C C . ASP A 1 36 ? -1.820 1.957 7.102 1.00 0.00 36 ASP A C 16
ATOM 23776 O O . ASP A 1 36 ? -2.016 0.851 7.596 1.00 0.00 36 ASP A O 16
ATOM 23785 N N . LEU A 1 37 ? -0.688 2.285 6.503 1.00 0.00 37 LEU A N 16
ATOM 23786 C CA . LEU A 1 37 ? 0.423 1.347 6.401 1.00 0.00 37 LEU A CA 16
ATOM 23787 C C . LEU A 1 37 ? 1.329 1.451 7.614 1.00 0.00 37 LEU A C 16
ATOM 23788 O O . LEU A 1 37 ? 1.985 0.484 8.000 1.00 0.00 37 LEU A O 16
ATOM 23804 N N . ASP A 1 38 ? 1.357 2.636 8.216 1.00 0.00 38 ASP A N 16
ATOM 23805 C CA . ASP A 1 38 ? 2.180 2.872 9.394 1.00 0.00 38 ASP A CA 16
ATOM 23806 C C . ASP A 1 38 ? 1.819 1.893 10.505 1.00 0.00 38 ASP A C 16
ATOM 23807 O O . ASP A 1 38 ? 2.547 1.762 11.489 1.00 0.00 38 ASP A O 16
ATOM 23816 N N . TYR A 1 39 ? 0.694 1.203 10.340 1.00 0.00 39 TYR A N 16
ATOM 23817 C CA . TYR A 1 39 ? 0.250 0.233 11.336 1.00 0.00 39 TYR A CA 16
ATOM 23818 C C . TYR A 1 39 ? -0.056 -1.128 10.701 1.00 0.00 39 TYR A C 16
ATOM 23819 O O . TYR A 1 39 ? -0.476 -2.059 11.388 1.00 0.00 39 TYR A O 16
ATOM 23837 N N . TYR A 1 40 ? 0.162 -1.239 9.391 1.00 0.00 40 TYR A N 16
ATOM 23838 C CA . TYR A 1 40 ? -0.087 -2.488 8.677 1.00 0.00 40 TYR A CA 16
ATOM 23839 C C . TYR A 1 40 ? 1.196 -3.026 8.043 1.00 0.00 40 TYR A C 16
ATOM 23840 O O . TYR A 1 40 ? 1.314 -4.223 7.783 1.00 0.00 40 TYR A O 16
ATOM 23858 N N . ILE A 1 41 ? 2.156 -2.136 7.799 1.00 0.00 41 ILE A N 16
ATOM 23859 C CA . ILE A 1 41 ? 3.427 -2.526 7.199 1.00 0.00 41 ILE A CA 16
ATOM 23860 C C . ILE A 1 41 ? 4.601 -2.061 8.059 1.00 0.00 41 ILE A C 16
ATOM 23861 O O . ILE A 1 41 ? 4.571 -0.970 8.628 1.00 0.00 41 ILE A O 16
ATOM 23877 N N . GLY A 1 42 ? 5.632 -2.896 8.149 1.00 0.00 42 GLY A N 16
ATOM 23878 C CA . GLY A 1 42 ? 6.798 -2.552 8.942 1.00 0.00 42 GLY A CA 16
ATOM 23879 C C . GLY A 1 42 ? 8.092 -2.667 8.160 1.00 0.00 42 GLY A C 16
ATOM 23880 O O . GLY A 1 42 ? 8.087 -3.044 6.988 1.00 0.00 42 GLY A O 16
ATOM 23884 N N . ASN A 1 43 ? 9.203 -2.341 8.814 1.00 0.00 43 ASN A N 16
ATOM 23885 C CA . ASN A 1 43 ? 10.515 -2.407 8.180 1.00 0.00 43 ASN A CA 16
ATOM 23886 C C . ASN A 1 43 ? 11.224 -3.712 8.527 1.00 0.00 43 ASN A C 16
ATOM 23887 O O . ASN A 1 43 ? 11.679 -3.901 9.655 1.00 0.00 43 ASN A O 16
ATOM 23898 N N . ASP A 1 44 ? 11.321 -4.605 7.550 1.00 0.00 44 ASP A N 16
ATOM 23899 C CA . ASP A 1 44 ? 11.983 -5.888 7.752 1.00 0.00 44 ASP A CA 16
ATOM 23900 C C . ASP A 1 44 ? 13.277 -5.965 6.947 1.00 0.00 44 ASP A C 16
ATOM 23901 O O . ASP A 1 44 ? 13.261 -6.267 5.754 1.00 0.00 44 ASP A O 16
ATOM 23910 N N . ASP A 1 45 ? 14.398 -5.692 7.610 1.00 0.00 45 ASP A N 16
ATOM 23911 C CA . ASP A 1 45 ? 15.704 -5.733 6.959 1.00 0.00 45 ASP A CA 16
ATOM 23912 C C . ASP A 1 45 ? 15.717 -4.878 5.694 1.00 0.00 45 ASP A C 16
ATOM 23913 O O . ASP A 1 45 ? 16.015 -5.366 4.604 1.00 0.00 45 ASP A O 16
ATOM 23922 N N . GLY A 1 46 ? 15.389 -3.599 5.847 1.00 0.00 46 GLY A N 16
ATOM 23923 C CA . GLY A 1 46 ? 15.369 -2.700 4.708 1.00 0.00 46 GLY A CA 16
ATOM 23924 C C . GLY A 1 46 ? 14.375 -3.129 3.645 1.00 0.00 46 GLY A C 16
ATOM 23925 O O . GLY A 1 46 ? 14.460 -2.692 2.497 1.00 0.00 46 GLY A O 16
ATOM 23929 N N . SER A 1 47 ? 13.433 -3.988 4.024 1.00 0.00 47 SER A N 16
ATOM 23930 C CA . SER A 1 47 ? 12.422 -4.474 3.092 1.00 0.00 47 SER A CA 16
ATOM 23931 C C . SER A 1 47 ? 11.020 -4.279 3.660 1.00 0.00 47 SER A C 16
ATOM 23932 O O . SER A 1 47 ? 10.851 -4.049 4.858 1.00 0.00 47 SER A O 16
ATOM 23940 N N . PHE A 1 48 ? 10.018 -4.373 2.792 1.00 0.00 48 PHE A N 16
ATOM 23941 C CA . PHE A 1 48 ? 8.630 -4.207 3.207 1.00 0.00 48 PHE A CA 16
ATOM 23942 C C . PHE A 1 48 ? 8.060 -5.517 3.742 1.00 0.00 48 PHE A C 16
ATOM 23943 O O . PHE A 1 48 ? 8.363 -6.593 3.227 1.00 0.00 48 PHE A O 16
ATOM 23960 N N . SER A 1 49 ? 7.235 -5.417 4.779 1.00 0.00 49 SER A N 16
ATOM 23961 C CA . SER A 1 49 ? 6.623 -6.595 5.384 1.00 0.00 49 SER A CA 16
ATOM 23962 C C . SER A 1 49 ? 5.119 -6.403 5.554 1.00 0.00 49 SER A C 16
ATOM 23963 O O . SER A 1 49 ? 4.673 -5.428 6.159 1.00 0.00 49 SER A O 16
ATOM 23971 N N . TRP A 1 50 ? 4.343 -7.339 5.018 1.00 0.00 50 TRP A N 16
ATOM 23972 C CA . TRP A 1 50 ? 2.890 -7.275 5.112 1.00 0.00 50 TRP A CA 16
ATOM 23973 C C . TRP A 1 50 ? 2.419 -7.666 6.509 1.00 0.00 50 TRP A C 16
ATOM 23974 O O . TRP A 1 50 ? 2.644 -8.790 6.958 1.00 0.00 50 TRP A O 16
ATOM 23995 N N . GLY A 1 51 ? 1.766 -6.731 7.190 1.00 0.00 51 GLY A N 16
ATOM 23996 C CA . GLY A 1 51 ? 1.274 -6.997 8.529 1.00 0.00 51 GLY A CA 16
ATOM 23997 C C . GLY A 1 51 ? 2.138 -6.368 9.608 1.00 0.00 51 GLY A C 16
ATOM 23998 O O . GLY A 1 51 ? 1.975 -6.664 10.791 1.00 0.00 51 GLY A O 16
ATOM 24002 N N . GLY A 1 52 ? 3.059 -5.497 9.202 1.00 0.00 52 GLY A N 16
ATOM 24003 C CA . GLY A 1 52 ? 3.930 -4.841 10.159 1.00 0.00 52 GLY A CA 16
ATOM 24004 C C . GLY A 1 52 ? 3.414 -3.476 10.569 1.00 0.00 52 GLY A C 16
ATOM 24005 O O . GLY A 1 52 ? 2.207 -3.239 10.575 1.00 0.00 52 GLY A O 16
ATOM 24009 N N . GLU A 1 53 ? 4.330 -2.576 10.914 1.00 0.00 53 GLU A N 16
ATOM 24010 C CA . GLU A 1 53 ? 3.958 -1.228 11.327 1.00 0.00 53 GLU A CA 16
ATOM 24011 C C . GLU A 1 53 ? 5.194 -0.386 11.627 1.00 0.00 53 GLU A C 16
ATOM 24012 O O . GLU A 1 53 ? 6.265 -0.918 11.918 1.00 0.00 53 GLU A O 16
ATOM 24024 N N . ASN A 1 54 ? 5.035 0.933 11.553 1.00 0.00 54 ASN A N 16
ATOM 24025 C CA . ASN A 1 54 ? 6.135 1.856 11.816 1.00 0.00 54 ASN A CA 16
ATOM 24026 C C . ASN A 1 54 ? 7.218 1.736 10.748 1.00 0.00 54 ASN A C 16
ATOM 24027 O O . ASN A 1 54 ? 8.389 2.013 11.006 1.00 0.00 54 ASN A O 16
ATOM 24038 N N . PHE A 1 55 ? 6.819 1.324 9.548 1.00 0.00 55 PHE A N 16
ATOM 24039 C CA . PHE A 1 55 ? 7.758 1.172 8.444 1.00 0.00 55 PHE A CA 16
ATOM 24040 C C . PHE A 1 55 ? 8.393 2.513 8.084 1.00 0.00 55 PHE A C 16
ATOM 24041 O O . PHE A 1 55 ? 9.603 2.606 7.881 1.00 0.00 55 PHE A O 16
ATOM 24058 N N . SER A 1 56 ? 7.563 3.549 8.008 1.00 0.00 56 SER A N 16
ATOM 24059 C CA . SER A 1 56 ? 8.036 4.887 7.672 1.00 0.00 56 SER A CA 16
ATOM 24060 C C . SER A 1 56 ? 8.981 5.418 8.744 1.00 0.00 56 SER A C 16
ATOM 24061 O O . SER A 1 56 ? 9.848 6.247 8.465 1.00 0.00 56 SER A O 16
ATOM 24069 N N . GLY A 1 57 ? 8.811 4.936 9.972 1.00 0.00 57 GLY A N 16
ATOM 24070 C CA . GLY A 1 57 ? 9.657 5.374 11.068 1.00 0.00 57 GLY A CA 16
ATOM 24071 C C . GLY A 1 57 ? 11.135 5.245 10.751 1.00 0.00 57 GLY A C 16
ATOM 24072 O O . GLY A 1 57 ? 11.963 5.960 11.316 1.00 0.00 57 GLY A O 16
ATOM 24076 N N . SER A 1 58 ? 11.466 4.331 9.845 1.00 0.00 58 SER A N 16
ATOM 24077 C CA . SER A 1 58 ? 12.854 4.111 9.453 1.00 0.00 58 SER A CA 16
ATOM 24078 C C . SER A 1 58 ? 13.008 4.155 7.936 1.00 0.00 58 SER A C 16
ATOM 24079 O O . SER A 1 58 ? 13.899 3.517 7.375 1.00 0.00 58 SER A O 16
ATOM 24087 N N . ALA A 1 59 ? 12.138 4.913 7.275 1.00 0.00 59 ALA A N 16
ATOM 24088 C CA . ALA A 1 59 ? 12.183 5.040 5.824 1.00 0.00 59 ALA A CA 16
ATOM 24089 C C . ALA A 1 59 ? 12.249 6.504 5.404 1.00 0.00 59 ALA A C 16
ATOM 24090 O O . ALA A 1 59 ? 12.021 7.403 6.214 1.00 0.00 59 ALA A O 16
ATOM 24097 N N . SER A 1 60 ? 12.562 6.739 4.133 1.00 0.00 60 SER A N 16
ATOM 24098 C CA . SER A 1 60 ? 12.658 8.096 3.609 1.00 0.00 60 SER A CA 16
ATOM 24099 C C . SER A 1 60 ? 12.018 8.197 2.228 1.00 0.00 60 SER A C 16
ATOM 24100 O O . SER A 1 60 ? 12.000 7.227 1.471 1.00 0.00 60 SER A O 16
ATOM 24108 N N . ASN A 1 61 ? 11.495 9.382 1.912 1.00 0.00 61 ASN A N 16
ATOM 24109 C CA . ASN A 1 61 ? 10.848 9.637 0.622 1.00 0.00 61 ASN A CA 16
ATOM 24110 C C . ASN A 1 61 ? 10.011 8.442 0.166 1.00 0.00 61 ASN A C 16
ATOM 24111 O O . ASN A 1 61 ? 10.307 7.815 -0.852 1.00 0.00 61 ASN A O 16
ATOM 24122 N N . ILE A 1 62 ? 8.964 8.135 0.924 1.00 0.00 62 ILE A N 16
ATOM 24123 C CA . ILE A 1 62 ? 8.085 7.019 0.596 1.00 0.00 62 ILE A CA 16
ATOM 24124 C C . ILE A 1 62 ? 6.954 7.469 -0.322 1.00 0.00 62 ILE A C 16
ATOM 24125 O O . ILE A 1 62 ? 6.153 8.330 0.041 1.00 0.00 62 ILE A O 16
ATOM 24141 N N . THR A 1 63 ? 6.897 6.885 -1.514 1.00 0.00 63 THR A N 16
ATOM 24142 C CA . THR A 1 63 ? 5.864 7.231 -2.485 1.00 0.00 63 THR A CA 16
ATOM 24143 C C . THR A 1 63 ? 5.367 5.993 -3.225 1.00 0.00 63 THR A C 16
ATOM 24144 O O . THR A 1 63 ? 6.058 4.975 -3.288 1.00 0.00 63 THR A O 16
ATOM 24155 N N . LEU A 1 64 ? 4.165 6.088 -3.784 1.00 0.00 64 LEU A N 16
ATOM 24156 C CA . LEU A 1 64 ? 3.572 4.978 -4.522 1.00 0.00 64 LEU A CA 16
ATOM 24157 C C . LEU A 1 64 ? 3.556 5.266 -6.020 1.00 0.00 64 LEU A C 16
ATOM 24158 O O . LEU A 1 64 ? 3.099 6.324 -6.454 1.00 0.00 64 LEU A O 16
ATOM 24174 N N . ASP A 1 65 ? 4.059 4.319 -6.806 1.00 0.00 65 ASP A N 16
ATOM 24175 C CA . ASP A 1 65 ? 4.103 4.472 -8.256 1.00 0.00 65 ASP A CA 16
ATOM 24176 C C . ASP A 1 65 ? 3.488 3.261 -8.952 1.00 0.00 65 ASP A C 16
ATOM 24177 O O . ASP A 1 65 ? 3.473 2.159 -8.405 1.00 0.00 65 ASP A O 16
ATOM 24186 N N . ILE A 1 66 ? 2.983 3.475 -10.163 1.00 0.00 66 ILE A N 16
ATOM 24187 C CA . ILE A 1 66 ? 2.369 2.405 -10.936 1.00 0.00 66 ILE A CA 16
ATOM 24188 C C . ILE A 1 66 ? 3.429 1.621 -11.708 1.00 0.00 66 ILE A C 16
ATOM 24189 O O . ILE A 1 66 ? 4.416 2.187 -12.177 1.00 0.00 66 ILE A O 16
ATOM 24205 N N . GLU A 1 67 ? 3.213 0.316 -11.836 1.00 0.00 67 GLU A N 16
ATOM 24206 C CA . GLU A 1 67 ? 4.147 -0.547 -12.549 1.00 0.00 67 GLU A CA 16
ATOM 24207 C C . GLU A 1 67 ? 3.410 -1.689 -13.241 1.00 0.00 67 GLU A C 16
ATOM 24208 O O . GLU A 1 67 ? 2.519 -2.309 -12.660 1.00 0.00 67 GLU A O 16
ATOM 24220 N N . GLY A 1 68 ? 3.789 -1.962 -14.485 1.00 0.00 68 GLY A N 16
ATOM 24221 C CA . GLY A 1 68 ? 3.154 -3.029 -15.235 1.00 0.00 68 GLY A CA 16
ATOM 24222 C C . GLY A 1 68 ? 2.061 -2.522 -16.155 1.00 0.00 68 GLY A C 16
ATOM 24223 O O . GLY A 1 68 ? 1.674 -1.355 -16.086 1.00 0.00 68 GLY A O 16
ATOM 24227 N N . ASP A 1 69 ? 1.564 -3.400 -17.019 1.00 0.00 69 ASP A N 16
ATOM 24228 C CA . ASP A 1 69 ? 0.509 -3.035 -17.959 1.00 0.00 69 ASP A CA 16
ATOM 24229 C C . ASP A 1 69 ? -0.868 -3.090 -17.299 1.00 0.00 69 ASP A C 16
ATOM 24230 O O . ASP A 1 69 ? -1.856 -2.628 -17.870 1.00 0.00 69 ASP A O 16
ATOM 24239 N N . ASP A 1 70 ? -0.932 -3.658 -16.096 1.00 0.00 70 ASP A N 16
ATOM 24240 C CA . ASP A 1 70 ? -2.193 -3.768 -15.371 1.00 0.00 70 ASP A CA 16
ATOM 24241 C C . ASP A 1 70 ? -2.379 -2.606 -14.395 1.00 0.00 70 ASP A C 16
ATOM 24242 O O . ASP A 1 70 ? -3.433 -2.476 -13.772 1.00 0.00 70 ASP A O 16
ATOM 24251 N N . ASN A 1 71 ? -1.354 -1.766 -14.261 1.00 0.00 71 ASN A N 16
ATOM 24252 C CA . ASN A 1 71 ? -1.416 -0.624 -13.357 1.00 0.00 71 ASN A CA 16
ATOM 24253 C C . ASN A 1 71 ? -1.525 -1.090 -11.913 1.00 0.00 71 ASN A C 16
ATOM 24254 O O . ASN A 1 71 ? -2.607 -1.087 -11.325 1.00 0.00 71 ASN A O 16
ATOM 24265 N N . ILE A 1 72 ? -0.395 -1.496 -11.352 1.00 0.00 72 ILE A N 16
ATOM 24266 C CA . ILE A 1 72 ? -0.353 -1.975 -9.978 1.00 0.00 72 ILE A CA 16
ATOM 24267 C C . ILE A 1 72 ? 0.362 -0.975 -9.068 1.00 0.00 72 ILE A C 16
ATOM 24268 O O . ILE A 1 72 ? 1.553 -0.716 -9.239 1.00 0.00 72 ILE A O 16
ATOM 24284 N N . PRO A 1 73 ? -0.354 -0.395 -8.084 1.00 0.00 73 PRO A N 16
ATOM 24285 C CA . PRO A 1 73 ? 0.229 0.579 -7.153 1.00 0.00 73 PRO A CA 16
ATOM 24286 C C . PRO A 1 73 ? 1.391 -0.005 -6.356 1.00 0.00 73 PRO A C 16
ATOM 24287 O O . PRO A 1 73 ? 1.188 -0.752 -5.399 1.00 0.00 73 PRO A O 16
ATOM 24298 N N . VAL A 1 74 ? 2.609 0.341 -6.759 1.00 0.00 74 VAL A N 16
ATOM 24299 C CA . VAL A 1 74 ? 3.805 -0.148 -6.082 1.00 0.00 74 VAL A CA 16
ATOM 24300 C C . VAL A 1 74 ? 4.419 0.932 -5.197 1.00 0.00 74 VAL A C 16
ATOM 24301 O O . VAL A 1 74 ? 4.769 2.012 -5.671 1.00 0.00 74 VAL A O 16
ATOM 24314 N N . LEU A 1 75 ? 4.550 0.630 -3.908 1.00 0.00 75 LEU A N 16
ATOM 24315 C CA . LEU A 1 75 ? 5.126 1.574 -2.957 1.00 0.00 75 LEU A CA 16
ATOM 24316 C C . LEU A 1 75 ? 6.634 1.381 -2.851 1.00 0.00 75 LEU A C 16
ATOM 24317 O O . LEU A 1 75 ? 7.107 0.328 -2.424 1.00 0.00 75 LEU A O 16
ATOM 24333 N N . ARG A 1 76 ? 7.384 2.404 -3.246 1.00 0.00 76 ARG A N 16
ATOM 24334 C CA . ARG A 1 76 ? 8.841 2.350 -3.201 1.00 0.00 76 ARG A CA 16
ATOM 24335 C C . ARG A 1 76 ? 9.400 3.405 -2.252 1.00 0.00 76 ARG A C 16
ATOM 24336 O O . ARG A 1 76 ? 8.972 4.559 -2.269 1.00 0.00 76 ARG A O 16
ATOM 24357 N N . ALA A 1 77 ? 10.359 3.001 -1.425 1.00 0.00 77 ALA A N 16
ATOM 24358 C CA . ALA A 1 77 ? 10.977 3.912 -0.470 1.00 0.00 77 ALA A CA 16
ATOM 24359 C C . ALA A 1 77 ? 12.256 3.318 0.110 1.00 0.00 77 ALA A C 16
ATOM 24360 O O . ALA A 1 77 ? 12.432 2.100 0.133 1.00 0.00 77 ALA A O 16
ATOM 24367 N N . GLU A 1 78 ? 13.144 4.187 0.582 1.00 0.00 78 GLU A N 16
ATOM 24368 C CA . GLU A 1 78 ? 14.405 3.747 1.168 1.00 0.00 78 GLU A CA 16
ATOM 24369 C C . GLU A 1 78 ? 14.210 3.342 2.624 1.00 0.00 78 GLU A C 16
ATOM 24370 O O . GLU A 1 78 ? 14.041 4.192 3.498 1.00 0.00 78 GLU A O 16
ATOM 24382 N N . LEU A 1 79 ? 14.228 2.037 2.877 1.00 0.00 79 LEU A N 16
ATOM 24383 C CA . LEU A 1 79 ? 14.047 1.518 4.228 1.00 0.00 79 LEU A CA 16
ATOM 24384 C C . LEU A 1 79 ? 15.388 1.336 4.932 1.00 0.00 79 LEU A C 16
ATOM 24385 O O . LEU A 1 79 ? 16.386 0.979 4.306 1.00 0.00 79 LEU A O 16
ATOM 24401 N N . ASN A 1 80 ? 15.401 1.580 6.238 1.00 0.00 80 ASN A N 16
ATOM 24402 C CA . ASN A 1 80 ? 16.615 1.441 7.033 1.00 0.00 80 ASN A CA 16
ATOM 24403 C C . ASN A 1 80 ? 16.698 0.047 7.654 1.00 0.00 80 ASN A C 16
ATOM 24404 O O . ASN A 1 80 ? 15.948 -0.273 8.576 1.00 0.00 80 ASN A O 16
ATOM 24415 N N . PRO A 1 81 ? 17.613 -0.804 7.156 1.00 0.00 81 PRO A N 16
ATOM 24416 C CA . PRO A 1 81 ? 17.784 -2.166 7.669 1.00 0.00 81 PRO A CA 16
ATOM 24417 C C . PRO A 1 81 ? 18.484 -2.194 9.022 1.00 0.00 81 PRO A C 16
ATOM 24418 O O . PRO A 1 81 ? 19.044 -1.192 9.466 1.00 0.00 81 PRO A O 16
ATOM 24429 N N . MET A 1 82 ? 18.450 -3.353 9.670 1.00 0.00 82 MET A N 16
ATOM 24430 C CA . MET A 1 82 ? 19.084 -3.520 10.972 1.00 0.00 82 MET A CA 16
ATOM 24431 C C . MET A 1 82 ? 20.603 -3.582 10.832 1.00 0.00 82 MET A C 16
ATOM 24432 O O . MET A 1 82 ? 21.335 -3.275 11.773 1.00 0.00 82 MET A O 16
ATOM 24446 N N . ASP A 1 83 ? 21.071 -3.982 9.653 1.00 0.00 83 ASP A N 16
ATOM 24447 C CA . ASP A 1 83 ? 22.503 -4.083 9.394 1.00 0.00 83 ASP A CA 16
ATOM 24448 C C . ASP A 1 83 ? 23.115 -2.703 9.180 1.00 0.00 83 ASP A C 16
ATOM 24449 O O . ASP A 1 83 ? 24.266 -2.460 9.544 1.00 0.00 83 ASP A O 16
ATOM 24458 N N . GLY A 1 84 ? 22.339 -1.803 8.586 1.00 0.00 84 GLY A N 16
ATOM 24459 C CA . GLY A 1 84 ? 22.821 -0.458 8.333 1.00 0.00 84 GLY A CA 16
ATOM 24460 C C . GLY A 1 84 ? 22.655 -0.045 6.884 1.00 0.00 84 GLY A C 16
ATOM 24461 O O . GLY A 1 84 ? 22.457 -0.888 6.010 1.00 0.00 84 GLY A O 16
ATOM 24465 N N . ASP A 1 85 ? 22.735 1.258 6.629 1.00 0.00 85 ASP A N 16
ATOM 24466 C CA . ASP A 1 85 ? 22.591 1.786 5.278 1.00 0.00 85 ASP A CA 16
ATOM 24467 C C . ASP A 1 85 ? 21.191 1.508 4.733 1.00 0.00 85 ASP A C 16
ATOM 24468 O O . ASP A 1 85 ? 20.752 0.359 4.692 1.00 0.00 85 ASP A O 16
ATOM 24477 N N . PRO A 1 86 ? 20.466 2.558 4.305 1.00 0.00 86 PRO A N 16
ATOM 24478 C CA . PRO A 1 86 ? 19.111 2.410 3.763 1.00 0.00 86 PRO A CA 16
ATOM 24479 C C . PRO A 1 86 ? 19.092 1.606 2.468 1.00 0.00 86 PRO A C 16
ATOM 24480 O O . PRO A 1 86 ? 19.979 1.746 1.625 1.00 0.00 86 PRO A O 16
ATOM 24491 N N . VAL A 1 87 ? 18.076 0.764 2.317 1.00 0.00 87 VAL A N 16
ATOM 24492 C CA . VAL A 1 87 ? 17.940 -0.065 1.125 1.00 0.00 87 VAL A CA 16
ATOM 24493 C C . VAL A 1 87 ? 16.650 0.256 0.379 1.00 0.00 87 VAL A C 16
ATOM 24494 O O . VAL A 1 87 ? 15.602 0.460 0.992 1.00 0.00 87 VAL A O 16
ATOM 24507 N N . GLU A 1 88 ? 16.733 0.297 -0.946 1.00 0.00 88 GLU A N 16
ATOM 24508 C CA . GLU A 1 88 ? 15.569 0.590 -1.773 1.00 0.00 88 GLU A CA 16
ATOM 24509 C C . GLU A 1 88 ? 14.536 -0.526 -1.663 1.00 0.00 88 GLU A C 16
ATOM 24510 O O . GLU A 1 88 ? 14.734 -1.623 -2.186 1.00 0.00 88 GLU A O 16
ATOM 24522 N N . ALA A 1 89 ? 13.434 -0.239 -0.979 1.00 0.00 89 ALA A N 16
ATOM 24523 C CA . ALA A 1 89 ? 12.372 -1.220 -0.799 1.00 0.00 89 ALA A CA 16
ATOM 24524 C C . ALA A 1 89 ? 11.174 -0.897 -1.684 1.00 0.00 89 ALA A C 16
ATOM 24525 O O . ALA A 1 89 ? 10.808 0.267 -1.852 1.00 0.00 89 ALA A O 16
ATOM 24532 N N . ASN A 1 90 ? 10.567 -1.935 -2.248 1.00 0.00 90 ASN A N 16
ATOM 24533 C CA . ASN A 1 90 ? 9.409 -1.763 -3.116 1.00 0.00 90 ASN A CA 16
ATOM 24534 C C . ASN A 1 90 ? 8.371 -2.851 -2.856 1.00 0.00 90 ASN A C 16
ATOM 24535 O O . ASN A 1 90 ? 8.664 -4.041 -2.971 1.00 0.00 90 ASN A O 16
ATOM 24546 N N . VAL A 1 91 ? 7.159 -2.435 -2.506 1.00 0.00 91 VAL A N 16
ATOM 24547 C CA . VAL A 1 91 ? 6.084 -3.378 -2.231 1.00 0.00 91 VAL A CA 16
ATOM 24548 C C . VAL A 1 91 ? 4.808 -2.990 -2.970 1.00 0.00 91 VAL A C 16
ATOM 24549 O O . VAL A 1 91 ? 4.388 -1.833 -2.941 1.00 0.00 91 VAL A O 16
ATOM 24562 N N . ASN A 1 92 ? 4.195 -3.966 -3.628 1.00 0.00 92 ASN A N 16
ATOM 24563 C CA . ASN A 1 92 ? 2.966 -3.732 -4.372 1.00 0.00 92 ASN A CA 16
ATOM 24564 C C . ASN A 1 92 ? 1.751 -3.906 -3.462 1.00 0.00 92 ASN A C 16
ATOM 24565 O O . ASN A 1 92 ? 1.418 -5.020 -3.063 1.00 0.00 92 ASN A O 16
ATOM 24576 N N . LEU A 1 93 ? 1.096 -2.795 -3.135 1.00 0.00 93 LEU A N 16
ATOM 24577 C CA . LEU A 1 93 ? -0.081 -2.824 -2.269 1.00 0.00 93 LEU A CA 16
ATOM 24578 C C . LEU A 1 93 ? -1.077 -3.883 -2.733 1.00 0.00 93 LEU A C 16
ATOM 24579 O O . LEU A 1 93 ? -1.683 -4.579 -1.920 1.00 0.00 93 LEU A O 16
ATOM 24595 N N . SER A 1 94 ? -1.231 -4.004 -4.048 1.00 0.00 94 SER A N 16
ATOM 24596 C CA . SER A 1 94 ? -2.145 -4.984 -4.626 1.00 0.00 94 SER A CA 16
ATOM 24597 C C . SER A 1 94 ? -1.764 -6.407 -4.220 1.00 0.00 94 SER A C 16
ATOM 24598 O O . SER A 1 94 ? -2.541 -7.341 -4.407 1.00 0.00 94 SER A O 16
ATOM 24606 N N . GLU A 1 95 ? -0.563 -6.572 -3.678 1.00 0.00 95 GLU A N 16
ATOM 24607 C CA . GLU A 1 95 ? -0.092 -7.887 -3.262 1.00 0.00 95 GLU A CA 16
ATOM 24608 C C . GLU A 1 95 ? -1.001 -8.492 -2.198 1.00 0.00 95 GLU A C 16
ATOM 24609 O O . GLU A 1 95 ? -1.382 -9.659 -2.287 1.00 0.00 95 GLU A O 16
ATOM 24621 N N . ARG A 1 96 ? -1.333 -7.699 -1.184 1.00 0.00 96 ARG A N 16
ATOM 24622 C CA . ARG A 1 96 ? -2.184 -8.173 -0.098 1.00 0.00 96 ARG A CA 16
ATOM 24623 C C . ARG A 1 96 ? -3.176 -7.102 0.343 1.00 0.00 96 ARG A C 16
ATOM 24624 O O . ARG A 1 96 ? -3.441 -6.943 1.535 1.00 0.00 96 ARG A O 16
ATOM 24645 N N . ILE A 1 97 ? -3.731 -6.374 -0.619 1.00 0.00 97 ILE A N 16
ATOM 24646 C CA . ILE A 1 97 ? -4.700 -5.330 -0.312 1.00 0.00 97 ILE A CA 16
ATOM 24647 C C . ILE A 1 97 ? -5.995 -5.558 -1.083 1.00 0.00 97 ILE A C 16
ATOM 24648 O O . ILE A 1 97 ? -6.006 -5.539 -2.311 1.00 0.00 97 ILE A O 16
ATOM 24664 N N . GLY A 1 98 ? -7.085 -5.767 -0.355 1.00 0.00 98 GLY A N 16
ATOM 24665 C CA . GLY A 1 98 ? -8.365 -5.998 -0.996 1.00 0.00 98 GLY A CA 16
ATOM 24666 C C . GLY A 1 98 ? -9.397 -4.944 -0.643 1.00 0.00 98 GLY A C 16
ATOM 24667 O O . GLY A 1 98 ? -9.097 -3.983 0.065 1.00 0.00 98 GLY A O 16
ATOM 24671 N N . ASN A 1 99 ? -10.617 -5.129 -1.136 1.00 0.00 99 ASN A N 16
ATOM 24672 C CA . ASN A 1 99 ? -11.703 -4.193 -0.869 1.00 0.00 99 ASN A CA 16
ATOM 24673 C C . ASN A 1 99 ? -12.998 -4.940 -0.566 1.00 0.00 99 ASN A C 16
ATOM 24674 O O . ASN A 1 99 ? -13.656 -5.454 -1.471 1.00 0.00 99 ASN A O 16
ATOM 24685 N N . ASP A 1 100 ? -13.357 -5.000 0.712 1.00 0.00 100 ASP A N 16
ATOM 24686 C CA . ASP A 1 100 ? -14.572 -5.689 1.134 1.00 0.00 100 ASP A CA 16
ATOM 24687 C C . ASP A 1 100 ? -15.736 -4.713 1.266 1.00 0.00 100 ASP A C 16
ATOM 24688 O O . ASP A 1 100 ? -15.705 -3.802 2.093 1.00 0.00 100 ASP A O 16
ATOM 24697 N N . CYS A 1 101 ? -16.764 -4.913 0.447 1.00 0.00 101 CYS A N 16
ATOM 24698 C CA . CYS A 1 101 ? -17.943 -4.054 0.471 1.00 0.00 101 CYS A CA 16
ATOM 24699 C C . CYS A 1 101 ? -17.559 -2.592 0.262 1.00 0.00 101 CYS A C 16
ATOM 24700 O O . CYS A 1 101 ? -18.221 -1.688 0.772 1.00 0.00 101 CYS A O 16
ATOM 24708 N N . GLY A 1 102 ? -16.487 -2.369 -0.490 1.00 0.00 102 GLY A N 16
ATOM 24709 C CA . GLY A 1 102 ? -16.034 -1.015 -0.752 1.00 0.00 102 GLY A CA 16
ATOM 24710 C C . GLY A 1 102 ? -15.009 -0.535 0.258 1.00 0.00 102 GLY A C 16
ATOM 24711 O O . GLY A 1 102 ? -14.323 0.461 0.027 1.00 0.00 102 GLY A O 16
ATOM 24715 N N . THR A 1 103 ? -14.902 -1.241 1.380 1.00 0.00 103 THR A N 16
ATOM 24716 C CA . THR A 1 103 ? -13.952 -0.876 2.424 1.00 0.00 103 THR A CA 16
ATOM 24717 C C . THR A 1 103 ? -12.585 -1.496 2.156 1.00 0.00 103 THR A C 16
ATOM 24718 O O . THR A 1 103 ? -12.488 -2.622 1.670 1.00 0.00 103 THR A O 16
ATOM 24729 N N . LEU A 1 104 ? -11.530 -0.753 2.475 1.00 0.00 104 LEU A N 16
ATOM 24730 C CA . LEU A 1 104 ? -10.167 -1.229 2.268 1.00 0.00 104 LEU A CA 16
ATOM 24731 C C . LEU A 1 104 ? -9.806 -2.306 3.286 1.00 0.00 104 LEU A C 16
ATOM 24732 O O . LEU A 1 104 ? -9.949 -2.107 4.493 1.00 0.00 104 LEU A O 16
ATOM 24748 N N . ILE A 1 105 ? -9.336 -3.447 2.791 1.00 0.00 105 ILE A N 16
ATOM 24749 C CA . ILE A 1 105 ? -8.953 -4.555 3.657 1.00 0.00 105 ILE A CA 16
ATOM 24750 C C . ILE A 1 105 ? -7.573 -5.086 3.288 1.00 0.00 105 ILE A C 16
ATOM 24751 O O . ILE A 1 105 ? -6.978 -4.660 2.298 1.00 0.00 105 ILE A O 16
ATOM 24767 N N . PHE A 1 106 ? -7.067 -6.016 4.090 1.00 0.00 106 PHE A N 16
ATOM 24768 C CA . PHE A 1 106 ? -5.756 -6.602 3.848 1.00 0.00 106 PHE A CA 16
ATOM 24769 C C . PHE A 1 106 ? -5.852 -8.125 3.773 1.00 0.00 106 PHE A C 16
ATOM 24770 O O . PHE A 1 106 ? -6.564 -8.752 4.559 1.00 0.00 106 PHE A O 16
ATOM 24787 N N . LEU A 1 107 ? -5.131 -8.711 2.823 1.00 0.00 107 LEU A N 16
ATOM 24788 C CA . LEU A 1 107 ? -5.133 -10.158 2.644 1.00 0.00 107 LEU A CA 16
ATOM 24789 C C . LEU A 1 107 ? -4.459 -10.852 3.823 1.00 0.00 107 LEU A C 16
ATOM 24790 O O . LEU A 1 107 ? -3.236 -10.989 3.859 1.00 0.00 107 LEU A O 16
ATOM 24806 N N . ALA A 1 108 ? -5.264 -11.289 4.786 1.00 0.00 108 ALA A N 16
ATOM 24807 C CA . ALA A 1 108 ? -4.745 -11.970 5.967 1.00 0.00 108 ALA A CA 16
ATOM 24808 C C . ALA A 1 108 ? -5.259 -13.403 6.044 1.00 0.00 108 ALA A C 16
ATOM 24809 O O . ALA A 1 108 ? -5.250 -13.975 7.155 1.00 0.00 108 ALA A O 16
ATOM 24817 N N . MET A 1 1 ? -4.951 -12.038 -3.389 1.00 0.00 1 MET A N 17
ATOM 24818 C CA . MET A 1 1 ? -4.743 -11.115 -4.536 1.00 0.00 1 MET A CA 17
ATOM 24819 C C . MET A 1 1 ? -5.415 -9.769 -4.289 1.00 0.00 1 MET A C 17
ATOM 24820 O O . MET A 1 1 ? -6.637 -9.689 -4.164 1.00 0.00 1 MET A O 17
ATOM 24836 N N . GLY A 1 2 ? -4.611 -8.713 -4.221 1.00 0.00 2 GLY A N 17
ATOM 24837 C CA . GLY A 1 2 ? -5.152 -7.386 -3.992 1.00 0.00 2 GLY A CA 17
ATOM 24838 C C . GLY A 1 2 ? -5.710 -6.765 -5.249 1.00 0.00 2 GLY A C 17
ATOM 24839 O O . GLY A 1 2 ? -5.240 -5.725 -5.711 1.00 0.00 2 GLY A O 17
ATOM 24843 N N . ASN A 1 3 ? -6.734 -7.406 -5.784 1.00 0.00 3 ASN A N 17
ATOM 24844 C CA . ASN A 1 3 ? -7.408 -6.936 -6.983 1.00 0.00 3 ASN A CA 17
ATOM 24845 C C . ASN A 1 3 ? -8.041 -5.568 -6.750 1.00 0.00 3 ASN A C 17
ATOM 24846 O O . ASN A 1 3 ? -8.438 -4.892 -7.698 1.00 0.00 3 ASN A O 17
ATOM 24857 N N . PHE A 1 4 ? -8.165 -5.175 -5.481 1.00 0.00 4 PHE A N 17
ATOM 24858 C CA . PHE A 1 4 ? -8.786 -3.902 -5.133 1.00 0.00 4 PHE A CA 17
ATOM 24859 C C . PHE A 1 4 ? -8.267 -2.770 -6.018 1.00 0.00 4 PHE A C 17
ATOM 24860 O O . PHE A 1 4 ? -9.001 -1.836 -6.336 1.00 0.00 4 PHE A O 17
ATOM 24877 N N . HIS A 1 5 ? -7.005 -2.860 -6.413 1.00 0.00 5 HIS A N 17
ATOM 24878 C CA . HIS A 1 5 ? -6.401 -1.842 -7.260 1.00 0.00 5 HIS A CA 17
ATOM 24879 C C . HIS A 1 5 ? -7.076 -1.801 -8.628 1.00 0.00 5 HIS A C 17
ATOM 24880 O O . HIS A 1 5 ? -7.259 -0.731 -9.211 1.00 0.00 5 HIS A O 17
ATOM 24895 N N . GLU A 1 6 ? -7.438 -2.973 -9.137 1.00 0.00 6 GLU A N 17
ATOM 24896 C CA . GLU A 1 6 ? -8.086 -3.073 -10.438 1.00 0.00 6 GLU A CA 17
ATOM 24897 C C . GLU A 1 6 ? -9.569 -2.715 -10.351 1.00 0.00 6 GLU A C 17
ATOM 24898 O O . GLU A 1 6 ? -10.192 -2.372 -11.356 1.00 0.00 6 GLU A O 17
ATOM 24910 N N . SER A 1 7 ? -10.130 -2.799 -9.148 1.00 0.00 7 SER A N 17
ATOM 24911 C CA . SER A 1 7 ? -11.540 -2.485 -8.942 1.00 0.00 7 SER A CA 17
ATOM 24912 C C . SER A 1 7 ? -11.714 -1.225 -8.095 1.00 0.00 7 SER A C 17
ATOM 24913 O O . SER A 1 7 ? -12.796 -0.972 -7.565 1.00 0.00 7 SER A O 17
ATOM 24921 N N . SER A 1 8 ? -10.650 -0.435 -7.971 1.00 0.00 8 SER A N 17
ATOM 24922 C CA . SER A 1 8 ? -10.706 0.796 -7.190 1.00 0.00 8 SER A CA 17
ATOM 24923 C C . SER A 1 8 ? -10.201 1.981 -8.005 1.00 0.00 8 SER A C 17
ATOM 24924 O O . SER A 1 8 ? -9.439 1.814 -8.957 1.00 0.00 8 SER A O 17
ATOM 24932 N N . ASN A 1 9 ? -10.628 3.179 -7.620 1.00 0.00 9 ASN A N 17
ATOM 24933 C CA . ASN A 1 9 ? -10.217 4.393 -8.308 1.00 0.00 9 ASN A CA 17
ATOM 24934 C C . ASN A 1 9 ? -9.510 5.340 -7.342 1.00 0.00 9 ASN A C 17
ATOM 24935 O O . ASN A 1 9 ? -9.656 5.227 -6.126 1.00 0.00 9 ASN A O 17
ATOM 24946 N N . ASN A 1 10 ? -8.740 6.264 -7.898 1.00 0.00 10 ASN A N 17
ATOM 24947 C CA . ASN A 1 10 ? -7.997 7.233 -7.101 1.00 0.00 10 ASN A CA 17
ATOM 24948 C C . ASN A 1 10 ? -7.067 6.521 -6.111 1.00 0.00 10 ASN A C 17
ATOM 24949 O O . ASN A 1 10 ? -7.140 6.717 -4.903 1.00 0.00 10 ASN A O 17
ATOM 24960 N N . ILE A 1 11 ? -6.179 5.690 -6.647 1.00 0.00 11 ILE A N 17
ATOM 24961 C CA . ILE A 1 11 ? -5.228 4.953 -5.820 1.00 0.00 11 ILE A CA 17
ATOM 24962 C C . ILE A 1 11 ? -3.926 5.733 -5.674 1.00 0.00 11 ILE A C 17
ATOM 24963 O O . ILE A 1 11 ? -3.230 5.985 -6.658 1.00 0.00 11 ILE A O 17
ATOM 24979 N N . TRP A 1 12 ? -3.603 6.117 -4.445 1.00 0.00 12 TRP A N 17
ATOM 24980 C CA . TRP A 1 12 ? -2.383 6.872 -4.177 1.00 0.00 12 TRP A CA 17
ATOM 24981 C C . TRP A 1 12 ? -2.016 6.812 -2.698 1.00 0.00 12 TRP A C 17
ATOM 24982 O O . TRP A 1 12 ? -2.618 6.061 -1.930 1.00 0.00 12 TRP A O 17
ATOM 25003 N N . LEU A 1 13 ? -1.024 7.604 -2.304 1.00 0.00 13 LEU A N 17
ATOM 25004 C CA . LEU A 1 13 ? -0.578 7.636 -0.917 1.00 0.00 13 LEU A CA 17
ATOM 25005 C C . LEU A 1 13 ? -0.309 9.066 -0.458 1.00 0.00 13 LEU A C 17
ATOM 25006 O O . LEU A 1 13 ? 0.183 9.894 -1.225 1.00 0.00 13 LEU A O 17
ATOM 25022 N N . GLU A 1 14 ? -0.636 9.347 0.800 1.00 0.00 14 GLU A N 17
ATOM 25023 C CA . GLU A 1 14 ? -0.431 10.675 1.367 1.00 0.00 14 GLU A CA 17
ATOM 25024 C C . GLU A 1 14 ? 0.638 10.635 2.454 1.00 0.00 14 GLU A C 17
ATOM 25025 O O . GLU A 1 14 ? 0.523 9.888 3.425 1.00 0.00 14 GLU A O 17
ATOM 25037 N N . ASP A 1 15 ? 1.680 11.439 2.278 1.00 0.00 15 ASP A N 17
ATOM 25038 C CA . ASP A 1 15 ? 2.776 11.495 3.238 1.00 0.00 15 ASP A CA 17
ATOM 25039 C C . ASP A 1 15 ? 3.443 10.128 3.392 1.00 0.00 15 ASP A C 17
ATOM 25040 O O . ASP A 1 15 ? 4.153 9.881 4.367 1.00 0.00 15 ASP A O 17
ATOM 25049 N N . GLY A 1 16 ? 3.217 9.246 2.421 1.00 0.00 16 GLY A N 17
ATOM 25050 C CA . GLY A 1 16 ? 3.808 7.923 2.467 1.00 0.00 16 GLY A CA 17
ATOM 25051 C C . GLY A 1 16 ? 3.389 7.126 3.687 1.00 0.00 16 GLY A C 17
ATOM 25052 O O . GLY A 1 16 ? 4.236 6.646 4.441 1.00 0.00 16 GLY A O 17
ATOM 25056 N N . HIS A 1 17 ? 2.082 6.974 3.879 1.00 0.00 17 HIS A N 17
ATOM 25057 C CA . HIS A 1 17 ? 1.562 6.216 5.013 1.00 0.00 17 HIS A CA 17
ATOM 25058 C C . HIS A 1 17 ? 0.039 6.097 4.956 1.00 0.00 17 HIS A C 17
ATOM 25059 O O . HIS A 1 17 ? -0.527 5.094 5.391 1.00 0.00 17 HIS A O 17
ATOM 25074 N N . ILE A 1 18 ? -0.621 7.117 4.414 1.00 0.00 18 ILE A N 17
ATOM 25075 C CA . ILE A 1 18 ? -2.076 7.108 4.301 1.00 0.00 18 ILE A CA 17
ATOM 25076 C C . ILE A 1 18 ? -2.510 6.794 2.871 1.00 0.00 18 ILE A C 17
ATOM 25077 O O . ILE A 1 18 ? -2.086 7.455 1.923 1.00 0.00 18 ILE A O 17
ATOM 25093 N N . LEU A 1 19 ? -3.357 5.780 2.727 1.00 0.00 19 LEU A N 17
ATOM 25094 C CA . LEU A 1 19 ? -3.851 5.373 1.416 1.00 0.00 19 LEU A CA 17
ATOM 25095 C C . LEU A 1 19 ? -5.311 5.773 1.233 1.00 0.00 19 LEU A C 17
ATOM 25096 O O . LEU A 1 19 ? -6.105 5.711 2.171 1.00 0.00 19 LEU A O 17
ATOM 25112 N N . HIS A 1 20 ? -5.657 6.178 0.016 1.00 0.00 20 HIS A N 17
ATOM 25113 C CA . HIS A 1 20 ? -7.023 6.582 -0.298 1.00 0.00 20 HIS A CA 17
ATOM 25114 C C . HIS A 1 20 ? -7.445 6.020 -1.650 1.00 0.00 20 HIS A C 17
ATOM 25115 O O . HIS A 1 20 ? -6.694 6.088 -2.622 1.00 0.00 20 HIS A O 17
ATOM 25130 N N . ALA A 1 21 ? -8.647 5.461 -1.701 1.00 0.00 21 ALA A N 17
ATOM 25131 C CA . ALA A 1 21 ? -9.172 4.880 -2.931 1.00 0.00 21 ALA A CA 17
ATOM 25132 C C . ALA A 1 21 ? -10.660 4.577 -2.790 1.00 0.00 21 ALA A C 17
ATOM 25133 O O . ALA A 1 21 ? -11.121 4.196 -1.714 1.00 0.00 21 ALA A O 17
ATOM 25140 N N . GLU A 1 22 ? -11.410 4.735 -3.876 1.00 0.00 22 GLU A N 17
ATOM 25141 C CA . GLU A 1 22 ? -12.842 4.460 -3.848 1.00 0.00 22 GLU A CA 17
ATOM 25142 C C . GLU A 1 22 ? -13.143 3.113 -4.497 1.00 0.00 22 GLU A C 17
ATOM 25143 O O . GLU A 1 22 ? -13.027 2.954 -5.711 1.00 0.00 22 GLU A O 17
ATOM 25155 N N . CYS A 1 23 ? -13.520 2.141 -3.673 1.00 0.00 23 CYS A N 17
ATOM 25156 C CA . CYS A 1 23 ? -13.829 0.802 -4.162 1.00 0.00 23 CYS A CA 17
ATOM 25157 C C . CYS A 1 23 ? -15.332 0.546 -4.138 1.00 0.00 23 CYS A C 17
ATOM 25158 O O . CYS A 1 23 ? -16.030 0.974 -3.219 1.00 0.00 23 CYS A O 17
ATOM 25166 N N . GLY A 1 24 ? -15.823 -0.157 -5.153 1.00 0.00 24 GLY A N 17
ATOM 25167 C CA . GLY A 1 24 ? -17.240 -0.462 -5.227 1.00 0.00 24 GLY A CA 17
ATOM 25168 C C . GLY A 1 24 ? -17.599 -1.722 -4.466 1.00 0.00 24 GLY A C 17
ATOM 25169 O O . GLY A 1 24 ? -16.717 -2.476 -4.054 1.00 0.00 24 GLY A O 17
ATOM 25173 N N . ASN A 1 25 ? -18.894 -1.955 -4.276 1.00 0.00 25 ASN A N 17
ATOM 25174 C CA . ASN A 1 25 ? -19.357 -3.138 -3.557 1.00 0.00 25 ASN A CA 17
ATOM 25175 C C . ASN A 1 25 ? -20.082 -4.095 -4.499 1.00 0.00 25 ASN A C 17
ATOM 25176 O O . ASN A 1 25 ? -19.956 -5.314 -4.380 1.00 0.00 25 ASN A O 17
ATOM 25187 N N . GLY A 1 26 ? -20.843 -3.532 -5.429 1.00 0.00 26 GLY A N 17
ATOM 25188 C CA . GLY A 1 26 ? -21.584 -4.343 -6.377 1.00 0.00 26 GLY A CA 17
ATOM 25189 C C . GLY A 1 26 ? -22.972 -3.792 -6.633 1.00 0.00 26 GLY A C 17
ATOM 25190 O O . GLY A 1 26 ? -23.578 -4.064 -7.670 1.00 0.00 26 GLY A O 17
ATOM 25194 N N . GLU A 1 27 ? -23.472 -3.012 -5.682 1.00 0.00 27 GLU A N 17
ATOM 25195 C CA . GLU A 1 27 ? -24.794 -2.410 -5.795 1.00 0.00 27 GLU A CA 17
ATOM 25196 C C . GLU A 1 27 ? -24.853 -1.437 -6.970 1.00 0.00 27 GLU A C 17
ATOM 25197 O O . GLU A 1 27 ? -25.921 -1.181 -7.525 1.00 0.00 27 GLU A O 17
ATOM 25209 N N . GLY A 1 28 ? -23.697 -0.893 -7.336 1.00 0.00 28 GLY A N 17
ATOM 25210 C CA . GLY A 1 28 ? -23.634 0.052 -8.434 1.00 0.00 28 GLY A CA 17
ATOM 25211 C C . GLY A 1 28 ? -23.028 1.381 -8.021 1.00 0.00 28 GLY A C 17
ATOM 25212 O O . GLY A 1 28 ? -22.958 2.313 -8.823 1.00 0.00 28 GLY A O 17
ATOM 25216 N N . ASP A 1 29 ? -22.587 1.471 -6.768 1.00 0.00 29 ASP A N 17
ATOM 25217 C CA . ASP A 1 29 ? -21.984 2.694 -6.255 1.00 0.00 29 ASP A CA 17
ATOM 25218 C C . ASP A 1 29 ? -20.598 2.413 -5.686 1.00 0.00 29 ASP A C 17
ATOM 25219 O O . ASP A 1 29 ? -20.245 1.263 -5.426 1.00 0.00 29 ASP A O 17
ATOM 25228 N N . TYR A 1 30 ? -19.815 3.469 -5.497 1.00 0.00 30 TYR A N 17
ATOM 25229 C CA . TYR A 1 30 ? -18.466 3.331 -4.961 1.00 0.00 30 TYR A CA 17
ATOM 25230 C C . TYR A 1 30 ? -18.403 3.796 -3.511 1.00 0.00 30 TYR A C 17
ATOM 25231 O O . TYR A 1 30 ? -19.249 4.567 -3.058 1.00 0.00 30 TYR A O 17
ATOM 25249 N N . VAL A 1 31 ? -17.398 3.317 -2.786 1.00 0.00 31 VAL A N 17
ATOM 25250 C CA . VAL A 1 31 ? -17.229 3.678 -1.383 1.00 0.00 31 VAL A CA 17
ATOM 25251 C C . VAL A 1 31 ? -15.806 4.149 -1.097 1.00 0.00 31 VAL A C 17
ATOM 25252 O O . VAL A 1 31 ? -14.852 3.380 -1.215 1.00 0.00 31 VAL A O 17
ATOM 25265 N N . GLU A 1 32 ? -15.672 5.415 -0.715 1.00 0.00 32 GLU A N 17
ATOM 25266 C CA . GLU A 1 32 ? -14.370 5.987 -0.407 1.00 0.00 32 GLU A CA 17
ATOM 25267 C C . GLU A 1 32 ? -13.758 5.315 0.817 1.00 0.00 32 GLU A C 17
ATOM 25268 O O . GLU A 1 32 ? -14.298 5.402 1.920 1.00 0.00 32 GLU A O 17
ATOM 25280 N N . SER A 1 33 ? -12.628 4.645 0.617 1.00 0.00 33 SER A N 17
ATOM 25281 C CA . SER A 1 33 ? -11.944 3.958 1.706 1.00 0.00 33 SER A CA 17
ATOM 25282 C C . SER A 1 33 ? -10.503 4.437 1.837 1.00 0.00 33 SER A C 17
ATOM 25283 O O . SER A 1 33 ? -9.958 5.059 0.925 1.00 0.00 33 SER A O 17
ATOM 25291 N N . THR A 1 34 ? -9.891 4.142 2.979 1.00 0.00 34 THR A N 17
ATOM 25292 C CA . THR A 1 34 ? -8.512 4.539 3.236 1.00 0.00 34 THR A CA 17
ATOM 25293 C C . THR A 1 34 ? -7.826 3.537 4.158 1.00 0.00 34 THR A C 17
ATOM 25294 O O . THR A 1 34 ? -8.419 3.066 5.129 1.00 0.00 34 THR A O 17
ATOM 25305 N N . LEU A 1 35 ? -6.575 3.211 3.848 1.00 0.00 35 LEU A N 17
ATOM 25306 C CA . LEU A 1 35 ? -5.813 2.259 4.649 1.00 0.00 35 LEU A CA 17
ATOM 25307 C C . LEU A 1 35 ? -4.506 2.873 5.140 1.00 0.00 35 LEU A C 17
ATOM 25308 O O . LEU A 1 35 ? -3.810 3.560 4.393 1.00 0.00 35 LEU A O 17
ATOM 25324 N N . ASP A 1 36 ? -4.178 2.611 6.401 1.00 0.00 36 ASP A N 17
ATOM 25325 C CA . ASP A 1 36 ? -2.952 3.126 6.998 1.00 0.00 36 ASP A CA 17
ATOM 25326 C C . ASP A 1 36 ? -1.866 2.060 6.991 1.00 0.00 36 ASP A C 17
ATOM 25327 O O . ASP A 1 36 ? -2.053 0.963 7.509 1.00 0.00 36 ASP A O 17
ATOM 25336 N N . LEU A 1 37 ? -0.734 2.386 6.391 1.00 0.00 37 LEU A N 17
ATOM 25337 C CA . LEU A 1 37 ? 0.389 1.459 6.319 1.00 0.00 37 LEU A CA 17
ATOM 25338 C C . LEU A 1 37 ? 1.285 1.602 7.535 1.00 0.00 37 LEU A C 17
ATOM 25339 O O . LEU A 1 37 ? 1.947 0.651 7.951 1.00 0.00 37 LEU A O 17
ATOM 25355 N N . ASP A 1 38 ? 1.298 2.804 8.106 1.00 0.00 38 ASP A N 17
ATOM 25356 C CA . ASP A 1 38 ? 2.111 3.080 9.282 1.00 0.00 38 ASP A CA 17
ATOM 25357 C C . ASP A 1 38 ? 1.759 2.127 10.417 1.00 0.00 38 ASP A C 17
ATOM 25358 O O . ASP A 1 38 ? 2.475 2.045 11.414 1.00 0.00 38 ASP A O 17
ATOM 25367 N N . TYR A 1 39 ? 0.653 1.405 10.260 1.00 0.00 39 TYR A N 17
ATOM 25368 C CA . TYR A 1 39 ? 0.219 0.458 11.281 1.00 0.00 39 TYR A CA 17
ATOM 25369 C C . TYR A 1 39 ? -0.077 -0.922 10.685 1.00 0.00 39 TYR A C 17
ATOM 25370 O O . TYR A 1 39 ? -0.475 -1.840 11.403 1.00 0.00 39 TYR A O 17
ATOM 25388 N N . TYR A 1 40 ? 0.123 -1.067 9.376 1.00 0.00 40 TYR A N 17
ATOM 25389 C CA . TYR A 1 40 ? -0.121 -2.340 8.704 1.00 0.00 40 TYR A CA 17
ATOM 25390 C C . TYR A 1 40 ? 1.160 -2.889 8.076 1.00 0.00 40 TYR A C 17
ATOM 25391 O O . TYR A 1 40 ? 1.291 -4.095 7.871 1.00 0.00 40 TYR A O 17
ATOM 25409 N N . ILE A 1 41 ? 2.103 -1.999 7.773 1.00 0.00 41 ILE A N 17
ATOM 25410 C CA . ILE A 1 41 ? 3.368 -2.403 7.169 1.00 0.00 41 ILE A CA 17
ATOM 25411 C C . ILE A 1 41 ? 4.551 -1.954 8.024 1.00 0.00 41 ILE A C 17
ATOM 25412 O O . ILE A 1 41 ? 4.535 -0.871 8.606 1.00 0.00 41 ILE A O 17
ATOM 25428 N N . GLY A 1 42 ? 5.577 -2.797 8.089 1.00 0.00 42 GLY A N 17
ATOM 25429 C CA . GLY A 1 42 ? 6.757 -2.473 8.869 1.00 0.00 42 GLY A CA 17
ATOM 25430 C C . GLY A 1 42 ? 8.039 -2.642 8.079 1.00 0.00 42 GLY A C 17
ATOM 25431 O O . GLY A 1 42 ? 8.012 -3.058 6.920 1.00 0.00 42 GLY A O 17
ATOM 25435 N N . ASN A 1 43 ? 9.165 -2.318 8.706 1.00 0.00 43 ASN A N 17
ATOM 25436 C CA . ASN A 1 43 ? 10.463 -2.437 8.053 1.00 0.00 43 ASN A CA 17
ATOM 25437 C C . ASN A 1 43 ? 11.216 -3.664 8.559 1.00 0.00 43 ASN A C 17
ATOM 25438 O O . ASN A 1 43 ? 11.651 -3.707 9.710 1.00 0.00 43 ASN A O 17
ATOM 25449 N N . ASP A 1 44 ? 11.367 -4.658 7.690 1.00 0.00 44 ASP A N 17
ATOM 25450 C CA . ASP A 1 44 ? 12.069 -5.886 8.046 1.00 0.00 44 ASP A CA 17
ATOM 25451 C C . ASP A 1 44 ? 13.383 -6.002 7.282 1.00 0.00 44 ASP A C 17
ATOM 25452 O O . ASP A 1 44 ? 13.405 -6.425 6.126 1.00 0.00 44 ASP A O 17
ATOM 25461 N N . ASP A 1 45 ? 14.478 -5.624 7.934 1.00 0.00 45 ASP A N 17
ATOM 25462 C CA . ASP A 1 45 ? 15.797 -5.687 7.314 1.00 0.00 45 ASP A CA 17
ATOM 25463 C C . ASP A 1 45 ? 15.847 -4.826 6.055 1.00 0.00 45 ASP A C 17
ATOM 25464 O O . ASP A 1 45 ? 16.358 -5.252 5.019 1.00 0.00 45 ASP A O 17
ATOM 25473 N N . GLY A 1 46 ? 15.311 -3.614 6.152 1.00 0.00 46 GLY A N 17
ATOM 25474 C CA . GLY A 1 46 ? 15.304 -2.714 5.014 1.00 0.00 46 GLY A CA 17
ATOM 25475 C C . GLY A 1 46 ? 14.344 -3.159 3.926 1.00 0.00 46 GLY A C 17
ATOM 25476 O O . GLY A 1 46 ? 14.446 -2.715 2.782 1.00 0.00 46 GLY A O 17
ATOM 25480 N N . SER A 1 47 ? 13.410 -4.036 4.281 1.00 0.00 47 SER A N 17
ATOM 25481 C CA . SER A 1 47 ? 12.431 -4.539 3.325 1.00 0.00 47 SER A CA 17
ATOM 25482 C C . SER A 1 47 ? 11.014 -4.394 3.872 1.00 0.00 47 SER A C 17
ATOM 25483 O O . SER A 1 47 ? 10.797 -4.448 5.082 1.00 0.00 47 SER A O 17
ATOM 25491 N N . PHE A 1 48 ? 10.054 -4.210 2.972 1.00 0.00 48 PHE A N 17
ATOM 25492 C CA . PHE A 1 48 ? 8.658 -4.058 3.364 1.00 0.00 48 PHE A CA 17
ATOM 25493 C C . PHE A 1 48 ? 8.095 -5.375 3.889 1.00 0.00 48 PHE A C 17
ATOM 25494 O O . PHE A 1 48 ? 8.408 -6.446 3.369 1.00 0.00 48 PHE A O 17
ATOM 25511 N N . SER A 1 49 ? 7.263 -5.288 4.922 1.00 0.00 49 SER A N 17
ATOM 25512 C CA . SER A 1 49 ? 6.658 -6.475 5.517 1.00 0.00 49 SER A CA 17
ATOM 25513 C C . SER A 1 49 ? 5.152 -6.298 5.681 1.00 0.00 49 SER A C 17
ATOM 25514 O O . SER A 1 49 ? 4.692 -5.329 6.284 1.00 0.00 49 SER A O 17
ATOM 25522 N N . TRP A 1 50 ? 4.389 -7.244 5.142 1.00 0.00 50 TRP A N 17
ATOM 25523 C CA . TRP A 1 50 ? 2.935 -7.196 5.229 1.00 0.00 50 TRP A CA 17
ATOM 25524 C C . TRP A 1 50 ? 2.465 -7.561 6.633 1.00 0.00 50 TRP A C 17
ATOM 25525 O O . TRP A 1 50 ? 2.721 -8.664 7.117 1.00 0.00 50 TRP A O 17
ATOM 25546 N N . GLY A 1 51 ? 1.779 -6.628 7.283 1.00 0.00 51 GLY A N 17
ATOM 25547 C CA . GLY A 1 51 ? 1.287 -6.871 8.626 1.00 0.00 51 GLY A CA 17
ATOM 25548 C C . GLY A 1 51 ? 2.147 -6.218 9.693 1.00 0.00 51 GLY A C 17
ATOM 25549 O O . GLY A 1 51 ? 1.988 -6.497 10.881 1.00 0.00 51 GLY A O 17
ATOM 25553 N N . GLY A 1 52 ? 3.057 -5.344 9.272 1.00 0.00 52 GLY A N 17
ATOM 25554 C CA . GLY A 1 52 ? 3.923 -4.665 10.216 1.00 0.00 52 GLY A CA 17
ATOM 25555 C C . GLY A 1 52 ? 3.389 -3.301 10.604 1.00 0.00 52 GLY A C 17
ATOM 25556 O O . GLY A 1 52 ? 2.176 -3.093 10.646 1.00 0.00 52 GLY A O 17
ATOM 25560 N N . GLU A 1 53 ? 4.292 -2.369 10.890 1.00 0.00 53 GLU A N 17
ATOM 25561 C CA . GLU A 1 53 ? 3.896 -1.020 11.275 1.00 0.00 53 GLU A CA 17
ATOM 25562 C C . GLU A 1 53 ? 5.116 -0.147 11.550 1.00 0.00 53 GLU A C 17
ATOM 25563 O O . GLU A 1 53 ? 6.202 -0.651 11.838 1.00 0.00 53 GLU A O 17
ATOM 25575 N N . ASN A 1 54 ? 4.928 1.166 11.458 1.00 0.00 54 ASN A N 17
ATOM 25576 C CA . ASN A 1 54 ? 6.009 2.115 11.697 1.00 0.00 54 ASN A CA 17
ATOM 25577 C C . ASN A 1 54 ? 7.124 1.944 10.669 1.00 0.00 54 ASN A C 17
ATOM 25578 O O . ASN A 1 54 ? 8.291 2.211 10.956 1.00 0.00 54 ASN A O 17
ATOM 25589 N N . PHE A 1 55 ? 6.757 1.499 9.471 1.00 0.00 55 PHE A N 17
ATOM 25590 C CA . PHE A 1 55 ? 7.727 1.296 8.403 1.00 0.00 55 PHE A CA 17
ATOM 25591 C C . PHE A 1 55 ? 8.420 2.608 8.045 1.00 0.00 55 PHE A C 17
ATOM 25592 O O . PHE A 1 55 ? 9.621 2.637 7.778 1.00 0.00 55 PHE A O 17
ATOM 25609 N N . SER A 1 56 ? 7.651 3.692 8.042 1.00 0.00 56 SER A N 17
ATOM 25610 C CA . SER A 1 56 ? 8.184 5.010 7.718 1.00 0.00 56 SER A CA 17
ATOM 25611 C C . SER A 1 56 ? 9.147 5.494 8.799 1.00 0.00 56 SER A C 17
ATOM 25612 O O . SER A 1 56 ? 10.012 6.331 8.541 1.00 0.00 56 SER A O 17
ATOM 25620 N N . GLY A 1 57 ? 8.993 4.963 10.010 1.00 0.00 57 GLY A N 17
ATOM 25621 C CA . GLY A 1 57 ? 9.858 5.355 11.110 1.00 0.00 57 GLY A CA 17
ATOM 25622 C C . GLY A 1 57 ? 11.329 5.307 10.741 1.00 0.00 57 GLY A C 17
ATOM 25623 O O . GLY A 1 57 ? 12.142 6.037 11.308 1.00 0.00 57 GLY A O 17
ATOM 25627 N N . SER A 1 58 ? 11.668 4.448 9.785 1.00 0.00 58 SER A N 17
ATOM 25628 C CA . SER A 1 58 ? 13.048 4.309 9.337 1.00 0.00 58 SER A CA 17
ATOM 25629 C C . SER A 1 58 ? 13.130 4.348 7.814 1.00 0.00 58 SER A C 17
ATOM 25630 O O . SER A 1 58 ? 14.024 3.750 7.215 1.00 0.00 58 SER A O 17
ATOM 25638 N N . ALA A 1 59 ? 12.191 5.056 7.193 1.00 0.00 59 ALA A N 17
ATOM 25639 C CA . ALA A 1 59 ? 12.158 5.173 5.740 1.00 0.00 59 ALA A CA 17
ATOM 25640 C C . ALA A 1 59 ? 12.206 6.634 5.305 1.00 0.00 59 ALA A C 17
ATOM 25641 O O . ALA A 1 59 ? 11.897 7.535 6.085 1.00 0.00 59 ALA A O 17
ATOM 25648 N N . SER A 1 60 ? 12.599 6.862 4.056 1.00 0.00 60 SER A N 17
ATOM 25649 C CA . SER A 1 60 ? 12.691 8.215 3.519 1.00 0.00 60 SER A CA 17
ATOM 25650 C C . SER A 1 60 ? 11.987 8.321 2.171 1.00 0.00 60 SER A C 17
ATOM 25651 O O . SER A 1 60 ? 11.923 7.351 1.415 1.00 0.00 60 SER A O 17
ATOM 25659 N N . ASN A 1 61 ? 11.466 9.513 1.878 1.00 0.00 61 ASN A N 17
ATOM 25660 C CA . ASN A 1 61 ? 10.763 9.777 0.619 1.00 0.00 61 ASN A CA 17
ATOM 25661 C C . ASN A 1 61 ? 9.917 8.581 0.180 1.00 0.00 61 ASN A C 17
ATOM 25662 O O . ASN A 1 61 ? 10.172 7.975 -0.861 1.00 0.00 61 ASN A O 17
ATOM 25673 N N . ILE A 1 62 ? 8.909 8.252 0.979 1.00 0.00 62 ILE A N 17
ATOM 25674 C CA . ILE A 1 62 ? 8.024 7.134 0.671 1.00 0.00 62 ILE A CA 17
ATOM 25675 C C . ILE A 1 62 ? 6.893 7.579 -0.252 1.00 0.00 62 ILE A C 17
ATOM 25676 O O . ILE A 1 62 ? 6.104 8.457 0.098 1.00 0.00 62 ILE A O 17
ATOM 25692 N N . THR A 1 63 ? 6.822 6.974 -1.434 1.00 0.00 63 THR A N 17
ATOM 25693 C CA . THR A 1 63 ? 5.789 7.318 -2.406 1.00 0.00 63 THR A CA 17
ATOM 25694 C C . THR A 1 63 ? 5.286 6.080 -3.143 1.00 0.00 63 THR A C 17
ATOM 25695 O O . THR A 1 63 ? 5.958 5.049 -3.178 1.00 0.00 63 THR A O 17
ATOM 25706 N N . LEU A 1 64 ? 4.097 6.191 -3.730 1.00 0.00 64 LEU A N 17
ATOM 25707 C CA . LEU A 1 64 ? 3.496 5.084 -4.466 1.00 0.00 64 LEU A CA 17
ATOM 25708 C C . LEU A 1 64 ? 3.596 5.316 -5.971 1.00 0.00 64 LEU A C 17
ATOM 25709 O O . LEU A 1 64 ? 3.265 6.393 -6.466 1.00 0.00 64 LEU A O 17
ATOM 25725 N N . ASP A 1 65 ? 4.057 4.299 -6.695 1.00 0.00 65 ASP A N 17
ATOM 25726 C CA . ASP A 1 65 ? 4.203 4.397 -8.143 1.00 0.00 65 ASP A CA 17
ATOM 25727 C C . ASP A 1 65 ? 3.528 3.222 -8.843 1.00 0.00 65 ASP A C 17
ATOM 25728 O O . ASP A 1 65 ? 3.385 2.143 -8.269 1.00 0.00 65 ASP A O 17
ATOM 25737 N N . ILE A 1 66 ? 3.120 3.437 -10.090 1.00 0.00 66 ILE A N 17
ATOM 25738 C CA . ILE A 1 66 ? 2.469 2.397 -10.871 1.00 0.00 66 ILE A CA 17
ATOM 25739 C C . ILE A 1 66 ? 3.509 1.510 -11.552 1.00 0.00 66 ILE A C 17
ATOM 25740 O O . ILE A 1 66 ? 4.562 1.986 -11.978 1.00 0.00 66 ILE A O 17
ATOM 25756 N N . GLU A 1 67 ? 3.207 0.221 -11.649 1.00 0.00 67 GLU A N 17
ATOM 25757 C 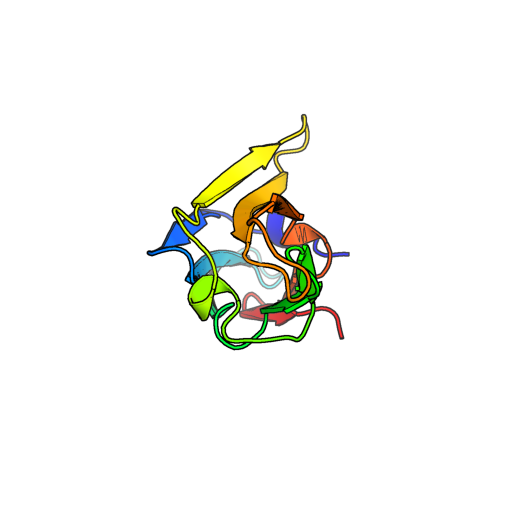CA . GLU A 1 67 ? 4.117 -0.730 -12.276 1.00 0.00 67 GLU A CA 17
ATOM 25758 C C . GLU A 1 67 ? 3.348 -1.788 -13.059 1.00 0.00 67 GLU A C 17
ATOM 25759 O O . GLU A 1 67 ? 2.240 -2.169 -12.684 1.00 0.00 67 GLU A O 17
ATOM 25771 N N . GLY A 1 68 ? 3.945 -2.258 -14.149 1.00 0.00 68 GLY A N 17
ATOM 25772 C CA . GLY A 1 68 ? 3.304 -3.269 -14.969 1.00 0.00 68 GLY A CA 17
ATOM 25773 C C . GLY A 1 68 ? 2.264 -2.685 -15.905 1.00 0.00 68 GLY A C 17
ATOM 25774 O O . GLY A 1 68 ? 1.815 -1.555 -15.717 1.00 0.00 68 GLY A O 17
ATOM 25778 N N . ASP A 1 69 ? 1.881 -3.458 -16.915 1.00 0.00 69 ASP A N 17
ATOM 25779 C CA . ASP A 1 69 ? 0.887 -3.013 -17.885 1.00 0.00 69 ASP A CA 17
ATOM 25780 C C . ASP A 1 69 ? -0.523 -3.054 -17.295 1.00 0.00 69 ASP A C 17
ATOM 25781 O O . ASP A 1 69 ? -1.477 -2.590 -17.919 1.00 0.00 69 ASP A O 17
ATOM 25790 N N . ASP A 1 70 ? -0.652 -3.611 -16.093 1.00 0.00 70 ASP A N 17
ATOM 25791 C CA . ASP A 1 70 ? -1.948 -3.707 -15.431 1.00 0.00 70 ASP A CA 17
ATOM 25792 C C . ASP A 1 70 ? -2.166 -2.541 -14.466 1.00 0.00 70 ASP A C 17
ATOM 25793 O O . ASP A 1 70 ? -3.236 -2.413 -13.870 1.00 0.00 70 ASP A O 17
ATOM 25802 N N . ASN A 1 71 ? -1.150 -1.695 -14.311 1.00 0.00 71 ASN A N 17
ATOM 25803 C CA . ASN A 1 71 ? -1.241 -0.549 -13.414 1.00 0.00 71 ASN A CA 17
ATOM 25804 C C . ASN A 1 71 ? -1.389 -1.008 -11.972 1.00 0.00 71 ASN A C 17
ATOM 25805 O O . ASN A 1 71 ? -2.490 -1.024 -11.421 1.00 0.00 71 ASN A O 17
ATOM 25816 N N . ILE A 1 72 ? -0.271 -1.387 -11.368 1.00 0.00 72 ILE A N 17
ATOM 25817 C CA . ILE A 1 72 ? -0.270 -1.856 -9.991 1.00 0.00 72 ILE A CA 17
ATOM 25818 C C . ILE A 1 72 ? 0.379 -0.835 -9.058 1.00 0.00 72 ILE A C 17
ATOM 25819 O O . ILE A 1 72 ? 1.562 -0.526 -9.194 1.00 0.00 72 ILE A O 17
ATOM 25835 N N . PRO A 1 73 ? -0.388 -0.300 -8.089 1.00 0.00 73 PRO A N 17
ATOM 25836 C CA . PRO A 1 73 ? 0.129 0.684 -7.132 1.00 0.00 73 PRO A CA 17
ATOM 25837 C C . PRO A 1 73 ? 1.187 0.083 -6.217 1.00 0.00 73 PRO A C 17
ATOM 25838 O O . PRO A 1 73 ? 0.870 -0.661 -5.289 1.00 0.00 73 PRO A O 17
ATOM 25849 N N . VAL A 1 74 ? 2.447 0.402 -6.489 1.00 0.00 74 VAL A N 17
ATOM 25850 C CA . VAL A 1 74 ? 3.554 -0.116 -5.695 1.00 0.00 74 VAL A CA 17
ATOM 25851 C C . VAL A 1 74 ? 4.257 0.996 -4.919 1.00 0.00 74 VAL A C 17
ATOM 25852 O O . VAL A 1 74 ? 4.602 2.038 -5.476 1.00 0.00 74 VAL A O 17
ATOM 25865 N N . LEU A 1 75 ? 4.459 0.761 -3.626 1.00 0.00 75 LEU A N 17
ATOM 25866 C CA . LEU A 1 75 ? 5.115 1.734 -2.757 1.00 0.00 75 LEU A CA 17
ATOM 25867 C C . LEU A 1 75 ? 6.626 1.532 -2.758 1.00 0.00 75 LEU A C 17
ATOM 25868 O O . LEU A 1 75 ? 7.111 0.414 -2.591 1.00 0.00 75 LEU A O 17
ATOM 25884 N N . ARG A 1 76 ? 7.365 2.621 -2.947 1.00 0.00 76 ARG A N 17
ATOM 25885 C CA . ARG A 1 76 ? 8.822 2.560 -2.971 1.00 0.00 76 ARG A CA 17
ATOM 25886 C C . ARG A 1 76 ? 9.430 3.612 -2.048 1.00 0.00 76 ARG A C 17
ATOM 25887 O O . ARG A 1 76 ? 9.046 4.780 -2.083 1.00 0.00 76 ARG A O 17
ATOM 25908 N N . ALA A 1 77 ? 10.384 3.186 -1.226 1.00 0.00 77 ALA A N 17
ATOM 25909 C CA . ALA A 1 77 ? 11.050 4.088 -0.295 1.00 0.00 77 ALA A CA 17
ATOM 25910 C C . ALA A 1 77 ? 12.311 3.450 0.277 1.00 0.00 77 ALA A C 17
ATOM 25911 O O . ALA A 1 77 ? 12.398 2.229 0.402 1.00 0.00 77 ALA A O 17
ATOM 25918 N N . GLU A 1 78 ? 13.286 4.284 0.625 1.00 0.00 78 GLU A N 17
ATOM 25919 C CA . GLU A 1 78 ? 14.540 3.797 1.187 1.00 0.00 78 GLU A CA 17
ATOM 25920 C C . GLU A 1 78 ? 14.362 3.406 2.650 1.00 0.00 78 GLU A C 17
ATOM 25921 O O . GLU A 1 78 ? 14.206 4.265 3.517 1.00 0.00 78 GLU A O 17
ATOM 25933 N N . LEU A 1 79 ? 14.384 2.104 2.916 1.00 0.00 79 LEU A N 17
ATOM 25934 C CA . LEU A 1 79 ? 14.223 1.599 4.275 1.00 0.00 79 LEU A CA 17
ATOM 25935 C C . LEU A 1 79 ? 15.575 1.428 4.956 1.00 0.00 79 LEU A C 17
ATOM 25936 O O . LEU A 1 79 ? 16.579 1.150 4.301 1.00 0.00 79 LEU A O 17
ATOM 25952 N N . ASN A 1 80 ? 15.593 1.594 6.275 1.00 0.00 80 ASN A N 17
ATOM 25953 C CA . ASN A 1 80 ? 16.822 1.455 7.048 1.00 0.00 80 ASN A CA 17
ATOM 25954 C C . ASN A 1 80 ? 16.914 0.065 7.678 1.00 0.00 80 ASN A C 17
ATOM 25955 O O . ASN A 1 80 ? 16.254 -0.213 8.678 1.00 0.00 80 ASN A O 17
ATOM 25966 N N . PRO A 1 81 ? 17.737 -0.830 7.100 1.00 0.00 81 PRO A N 17
ATOM 25967 C CA . PRO A 1 81 ? 17.903 -2.190 7.615 1.00 0.00 81 PRO A CA 17
ATOM 25968 C C . PRO A 1 81 ? 18.777 -2.234 8.864 1.00 0.00 81 PRO A C 17
ATOM 25969 O O . PRO A 1 81 ? 19.483 -1.275 9.174 1.00 0.00 81 PRO A O 17
ATOM 25980 N N . MET A 1 82 ? 18.723 -3.354 9.576 1.00 0.00 82 MET A N 17
ATOM 25981 C CA . MET A 1 82 ? 19.508 -3.527 10.792 1.00 0.00 82 MET A CA 17
ATOM 25982 C C . MET A 1 82 ? 20.828 -4.244 10.506 1.00 0.00 82 MET A C 17
ATOM 25983 O O . MET A 1 82 ? 21.602 -4.521 11.422 1.00 0.00 82 MET A O 17
ATOM 25997 N N . ASP A 1 83 ? 21.081 -4.544 9.234 1.00 0.00 83 ASP A N 17
ATOM 25998 C CA . ASP A 1 83 ? 22.307 -5.230 8.842 1.00 0.00 83 ASP A CA 17
ATOM 25999 C C . ASP A 1 83 ? 23.359 -4.238 8.355 1.00 0.00 83 ASP A C 17
ATOM 26000 O O . ASP A 1 83 ? 24.510 -4.278 8.787 1.00 0.00 83 ASP A O 17
ATOM 26009 N N . GLY A 1 84 ? 22.957 -3.349 7.451 1.00 0.00 84 GLY A N 17
ATOM 26010 C CA . GLY A 1 84 ? 23.880 -2.363 6.921 1.00 0.00 84 GLY A CA 17
ATOM 26011 C C . GLY A 1 84 ? 23.281 -0.972 6.866 1.00 0.00 84 GLY A C 17
ATOM 26012 O O . GLY A 1 84 ? 22.772 -0.468 7.868 1.00 0.00 84 GLY A O 17
ATOM 26016 N N . ASP A 1 85 ? 23.342 -0.350 5.693 1.00 0.00 85 ASP A N 17
ATOM 26017 C CA . ASP A 1 85 ? 22.808 0.984 5.504 1.00 0.00 85 ASP A CA 17
ATOM 26018 C C . ASP A 1 85 ? 21.493 0.936 4.739 1.00 0.00 85 ASP A C 17
ATOM 26019 O O . ASP A 1 85 ? 21.164 -0.066 4.104 1.00 0.00 85 ASP A O 17
ATOM 26028 N N . PRO A 1 86 ? 20.734 2.037 4.783 1.00 0.00 86 PRO A N 17
ATOM 26029 C CA . PRO A 1 86 ? 19.450 2.174 4.093 1.00 0.00 86 PRO A CA 17
ATOM 26030 C C . PRO A 1 86 ? 19.448 1.524 2.712 1.00 0.00 86 PRO A C 17
ATOM 26031 O O . PRO A 1 86 ? 20.456 1.539 2.006 1.00 0.00 86 PRO A O 17
ATOM 26042 N N . VAL A 1 87 ? 18.308 0.954 2.333 1.00 0.00 87 VAL A N 17
ATOM 26043 C CA . VAL A 1 87 ? 18.175 0.300 1.037 1.00 0.00 87 VAL A CA 17
ATOM 26044 C C . VAL A 1 87 ? 16.835 0.636 0.388 1.00 0.00 87 VAL A C 17
ATOM 26045 O O . VAL A 1 87 ? 15.871 0.978 1.072 1.00 0.00 87 VAL A O 17
ATOM 26058 N N . GLU A 1 88 ? 16.783 0.536 -0.937 1.00 0.00 88 GLU A N 17
ATOM 26059 C CA . GLU A 1 88 ? 15.562 0.830 -1.678 1.00 0.00 88 GLU A CA 17
ATOM 26060 C C . GLU A 1 88 ? 14.567 -0.320 -1.565 1.00 0.00 88 GLU A C 17
ATOM 26061 O O . GLU A 1 88 ? 14.799 -1.410 -2.089 1.00 0.00 88 GLU A O 17
ATOM 26073 N N . ALA A 1 89 ? 13.456 -0.069 -0.880 1.00 0.00 89 ALA A N 17
ATOM 26074 C CA . ALA A 1 89 ? 12.424 -1.082 -0.701 1.00 0.00 89 ALA A CA 17
ATOM 26075 C C . ALA A 1 89 ? 11.204 -0.775 -1.562 1.00 0.00 89 ALA A C 17
ATOM 26076 O O . ALA A 1 89 ? 10.804 0.382 -1.698 1.00 0.00 89 ALA A O 17
ATOM 26083 N N . ASN A 1 90 ? 10.615 -1.815 -2.142 1.00 0.00 90 ASN A N 17
ATOM 26084 C CA . ASN A 1 90 ? 9.440 -1.650 -2.990 1.00 0.00 90 ASN A CA 17
ATOM 26085 C C . ASN A 1 90 ? 8.425 -2.763 -2.742 1.00 0.00 90 ASN A C 17
ATOM 26086 O O . ASN A 1 90 ? 8.735 -3.945 -2.890 1.00 0.00 90 ASN A O 17
ATOM 26097 N N . VAL A 1 91 ? 7.209 -2.376 -2.367 1.00 0.00 91 VAL A N 17
ATOM 26098 C CA . VAL A 1 91 ? 6.150 -3.341 -2.104 1.00 0.00 91 VAL A CA 17
ATOM 26099 C C . VAL A 1 91 ? 4.863 -2.956 -2.825 1.00 0.00 91 VAL A C 17
ATOM 26100 O O . VAL A 1 91 ? 4.406 -1.816 -2.734 1.00 0.00 91 VAL A O 17
ATOM 26113 N N . ASN A 1 92 ? 4.283 -3.912 -3.541 1.00 0.00 92 ASN A N 17
ATOM 26114 C CA . ASN A 1 92 ? 3.048 -3.673 -4.275 1.00 0.00 92 ASN A CA 17
ATOM 26115 C C . ASN A 1 92 ? 1.837 -3.890 -3.370 1.00 0.00 92 ASN A C 17
ATOM 26116 O O . ASN A 1 92 ? 1.533 -5.018 -2.983 1.00 0.00 92 ASN A O 17
ATOM 26127 N N . LEU A 1 93 ? 1.151 -2.801 -3.033 1.00 0.00 93 LEU A N 17
ATOM 26128 C CA . LEU A 1 93 ? -0.026 -2.869 -2.170 1.00 0.00 93 LEU A CA 17
ATOM 26129 C C . LEU A 1 93 ? -1.018 -3.914 -2.673 1.00 0.00 93 LEU A C 17
ATOM 26130 O O . LEU A 1 93 ? -1.635 -4.629 -1.885 1.00 0.00 93 LEU A O 17
ATOM 26146 N N . SER A 1 94 ? -1.158 -4.002 -3.991 1.00 0.00 94 SER A N 17
ATOM 26147 C CA . SER A 1 94 ? -2.068 -4.964 -4.604 1.00 0.00 94 SER A CA 17
ATOM 26148 C C . SER A 1 94 ? -1.701 -6.399 -4.225 1.00 0.00 94 SER A C 17
ATOM 26149 O O . SER A 1 94 ? -2.480 -7.324 -4.445 1.00 0.00 94 SER A O 17
ATOM 26157 N N . GLU A 1 95 ? -0.510 -6.585 -3.666 1.00 0.00 95 GLU A N 17
ATOM 26158 C CA . GLU A 1 95 ? -0.054 -7.912 -3.272 1.00 0.00 95 GLU A CA 17
ATOM 26159 C C . GLU A 1 95 ? -0.942 -8.505 -2.182 1.00 0.00 95 GLU A C 17
ATOM 26160 O O . GLU A 1 95 ? -1.323 -9.674 -2.250 1.00 0.00 95 GLU A O 17
ATOM 26172 N N . ARG A 1 96 ? -1.259 -7.701 -1.170 1.00 0.00 96 ARG A N 17
ATOM 26173 C CA . ARG A 1 96 ? -2.090 -8.166 -0.064 1.00 0.00 96 ARG A CA 17
ATOM 26174 C C . ARG A 1 96 ? -3.094 -7.102 0.367 1.00 0.00 96 ARG A C 17
ATOM 26175 O O . ARG A 1 96 ? -3.367 -6.944 1.557 1.00 0.00 96 ARG A O 17
ATOM 26196 N N . ILE A 1 97 ? -3.651 -6.379 -0.598 1.00 0.00 97 ILE A N 17
ATOM 26197 C CA . ILE A 1 97 ? -4.630 -5.344 -0.291 1.00 0.00 97 ILE A CA 17
ATOM 26198 C C . ILE A 1 97 ? -5.920 -5.581 -1.067 1.00 0.00 97 ILE A C 17
ATOM 26199 O O . ILE A 1 97 ? -5.927 -5.558 -2.294 1.00 0.00 97 ILE A O 17
ATOM 26215 N N . GLY A 1 98 ? -7.010 -5.803 -0.343 1.00 0.00 98 GLY A N 17
ATOM 26216 C CA . GLY A 1 98 ? -8.286 -6.044 -0.990 1.00 0.00 98 GLY A CA 17
ATOM 26217 C C . GLY A 1 98 ? -9.336 -5.016 -0.620 1.00 0.00 98 GLY A C 17
ATOM 26218 O O . GLY A 1 98 ? -9.063 -4.078 0.129 1.00 0.00 98 GLY A O 17
ATOM 26222 N N . ASN A 1 99 ? -10.544 -5.196 -1.146 1.00 0.00 99 ASN A N 17
ATOM 26223 C CA . ASN A 1 99 ? -11.646 -4.284 -0.867 1.00 0.00 99 ASN A CA 17
ATOM 26224 C C . ASN A 1 99 ? -12.920 -5.059 -0.547 1.00 0.00 99 ASN A C 17
ATOM 26225 O O . ASN A 1 99 ? -13.575 -5.593 -1.442 1.00 0.00 99 ASN A O 17
ATOM 26236 N N . ASP A 1 100 ? -13.262 -5.121 0.736 1.00 0.00 100 ASP A N 17
ATOM 26237 C CA . ASP A 1 100 ? -14.456 -5.835 1.174 1.00 0.00 100 ASP A CA 17
ATOM 26238 C C . ASP A 1 100 ? -15.654 -4.896 1.259 1.00 0.00 100 ASP A C 17
ATOM 26239 O O . ASP A 1 100 ? -15.662 -3.952 2.048 1.00 0.00 100 ASP A O 17
ATOM 26248 N N . CYS A 1 101 ? -16.667 -5.164 0.440 1.00 0.00 101 CYS A N 17
ATOM 26249 C CA . CYS A 1 101 ? -17.874 -4.345 0.420 1.00 0.00 101 CYS A CA 17
ATOM 26250 C C . CYS A 1 101 ? -17.535 -2.876 0.185 1.00 0.00 101 CYS A C 17
ATOM 26251 O O . CYS A 1 101 ? -18.235 -1.983 0.661 1.00 0.00 101 CYS A O 17
ATOM 26259 N N . GLY A 1 102 ? -16.455 -2.635 -0.550 1.00 0.00 102 GLY A N 17
ATOM 26260 C CA . GLY A 1 102 ? -16.041 -1.273 -0.833 1.00 0.00 102 GLY A CA 17
ATOM 26261 C C . GLY A 1 102 ? -15.035 -0.747 0.173 1.00 0.00 102 GLY A C 17
ATOM 26262 O O . GLY A 1 102 ? -14.371 0.259 -0.075 1.00 0.00 102 GLY A O 17
ATOM 26266 N N . THR A 1 103 ? -14.920 -1.426 1.311 1.00 0.00 103 THR A N 17
ATOM 26267 C CA . THR A 1 103 ? -13.987 -1.016 2.354 1.00 0.00 103 THR A CA 17
ATOM 26268 C C . THR A 1 103 ? -12.604 -1.613 2.112 1.00 0.00 103 THR A C 17
ATOM 26269 O O . THR A 1 103 ? -12.480 -2.747 1.651 1.00 0.00 103 THR A O 17
ATOM 26280 N N . LEU A 1 104 ? -11.569 -0.841 2.424 1.00 0.00 104 LEU A N 17
ATOM 26281 C CA . LEU A 1 104 ? -10.195 -1.294 2.239 1.00 0.00 104 LEU A CA 17
ATOM 26282 C C . LEU A 1 104 ? -9.822 -2.341 3.284 1.00 0.00 104 LEU A C 17
ATOM 26283 O O . LEU A 1 104 ? -10.009 -2.130 4.483 1.00 0.00 104 LEU A O 17
ATOM 26299 N N . ILE A 1 105 ? -9.295 -3.470 2.822 1.00 0.00 105 ILE A N 17
ATOM 26300 C CA . ILE A 1 105 ? -8.897 -4.550 3.716 1.00 0.00 105 ILE A CA 17
ATOM 26301 C C . ILE A 1 105 ? -7.531 -5.106 3.331 1.00 0.00 105 ILE A C 17
ATOM 26302 O O . ILE A 1 105 ? -6.983 -4.764 2.283 1.00 0.00 105 ILE A O 17
ATOM 26318 N N . PHE A 1 106 ? -6.985 -5.967 4.184 1.00 0.00 106 PHE A N 17
ATOM 26319 C CA . PHE A 1 106 ? -5.684 -6.572 3.935 1.00 0.00 106 PHE A CA 17
ATOM 26320 C C . PHE A 1 106 ? -5.800 -8.095 3.891 1.00 0.00 106 PHE A C 17
ATOM 26321 O O . PHE A 1 106 ? -6.506 -8.697 4.700 1.00 0.00 106 PHE A O 17
ATOM 26338 N N . LEU A 1 107 ? -5.101 -8.709 2.942 1.00 0.00 107 LEU A N 17
ATOM 26339 C CA . LEU A 1 107 ? -5.126 -10.159 2.793 1.00 0.00 107 LEU A CA 17
ATOM 26340 C C . LEU A 1 107 ? -4.441 -10.840 3.974 1.00 0.00 107 LEU A C 17
ATOM 26341 O O . LEU A 1 107 ? -3.214 -10.930 4.026 1.00 0.00 107 LEU A O 17
ATOM 26357 N N . ALA A 1 108 ? -5.243 -11.318 4.920 1.00 0.00 108 ALA A N 17
ATOM 26358 C CA . ALA A 1 108 ? -4.716 -11.992 6.101 1.00 0.00 108 ALA A CA 17
ATOM 26359 C C . ALA A 1 108 ? -5.327 -13.380 6.260 1.00 0.00 108 ALA A C 17
ATOM 26360 O O . ALA A 1 108 ? -4.576 -14.372 6.154 1.00 0.00 108 ALA A O 17
ATOM 26368 N N . MET A 1 1 ? -5.798 -12.182 -4.022 1.00 0.00 1 MET A N 18
ATOM 26369 C CA . MET A 1 1 ? -4.862 -11.060 -4.292 1.00 0.00 1 MET A CA 18
ATOM 26370 C C . MET A 1 1 ? -5.528 -9.712 -4.034 1.00 0.00 1 MET A C 18
ATOM 26371 O O . MET A 1 1 ? -6.730 -9.642 -3.777 1.00 0.00 1 MET A O 18
ATOM 26387 N N . GLY A 1 2 ? -4.740 -8.644 -4.104 1.00 0.00 2 GLY A N 18
ATOM 26388 C CA . GLY A 1 2 ? -5.274 -7.313 -3.877 1.00 0.00 2 GLY A CA 18
ATOM 26389 C C . GLY A 1 2 ? -5.825 -6.688 -5.135 1.00 0.00 2 GLY A C 18
ATOM 26390 O O . GLY A 1 2 ? -5.361 -5.639 -5.584 1.00 0.00 2 GLY A O 18
ATOM 26394 N N . ASN A 1 3 ? -6.836 -7.335 -5.686 1.00 0.00 3 ASN A N 18
ATOM 26395 C CA . ASN A 1 3 ? -7.505 -6.865 -6.888 1.00 0.00 3 ASN A CA 18
ATOM 26396 C C . ASN A 1 3 ? -8.139 -5.495 -6.661 1.00 0.00 3 ASN A C 18
ATOM 26397 O O . ASN A 1 3 ? -8.535 -4.825 -7.612 1.00 0.00 3 ASN A O 18
ATOM 26408 N N . PHE A 1 4 ? -8.266 -5.097 -5.393 1.00 0.00 4 PHE A N 18
ATOM 26409 C CA . PHE A 1 4 ? -8.892 -3.824 -5.053 1.00 0.00 4 PHE A CA 18
ATOM 26410 C C . PHE A 1 4 ? -8.377 -2.694 -5.943 1.00 0.00 4 PHE A C 18
ATOM 26411 O O . PHE A 1 4 ? -9.113 -1.764 -6.267 1.00 0.00 4 PHE A O 18
ATOM 26428 N N . HIS A 1 5 ? -7.115 -2.786 -6.339 1.00 0.00 5 HIS A N 18
ATOM 26429 C CA . HIS A 1 5 ? -6.514 -1.773 -7.193 1.00 0.00 5 HIS A CA 18
ATOM 26430 C C . HIS A 1 5 ? -7.207 -1.730 -8.553 1.00 0.00 5 HIS A C 18
ATOM 26431 O O . HIS A 1 5 ? -7.359 -0.665 -9.151 1.00 0.00 5 HIS A O 18
ATOM 26446 N N . GLU A 1 6 ? -7.620 -2.897 -9.036 1.00 0.00 6 GLU A N 18
ATOM 26447 C CA . GLU A 1 6 ? -8.290 -2.994 -10.326 1.00 0.00 6 GLU A CA 18
ATOM 26448 C C . GLU A 1 6 ? -9.763 -2.605 -10.212 1.00 0.00 6 GLU A C 18
ATOM 26449 O O . GLU A 1 6 ? -10.383 -2.199 -11.195 1.00 0.00 6 GLU A O 18
ATOM 26461 N N . SER A 1 7 ? -10.316 -2.732 -9.010 1.00 0.00 7 SER A N 18
ATOM 26462 C CA . SER A 1 7 ? -11.715 -2.394 -8.775 1.00 0.00 7 SER A CA 18
ATOM 26463 C C . SER A 1 7 ? -11.848 -1.114 -7.951 1.00 0.00 7 SER A C 18
ATOM 26464 O O . SER A 1 7 ? -12.916 -0.824 -7.413 1.00 0.00 7 SER A O 18
ATOM 26472 N N . SER A 1 8 ? -10.763 -0.348 -7.858 1.00 0.00 8 SER A N 18
ATOM 26473 C CA . SER A 1 8 ? -10.777 0.898 -7.100 1.00 0.00 8 SER A CA 18
ATOM 26474 C C . SER A 1 8 ? -10.177 2.038 -7.915 1.00 0.00 8 SER A C 18
ATOM 26475 O O . SER A 1 8 ? -9.360 1.814 -8.808 1.00 0.00 8 SER A O 18
ATOM 26483 N N . ASN A 1 9 ? -10.585 3.262 -7.598 1.00 0.00 9 ASN A N 18
ATOM 26484 C CA . ASN A 1 9 ? -10.086 4.441 -8.296 1.00 0.00 9 ASN A CA 18
ATOM 26485 C C . ASN A 1 9 ? -9.433 5.411 -7.317 1.00 0.00 9 ASN A C 18
ATOM 26486 O O . ASN A 1 9 ? -9.687 5.356 -6.114 1.00 0.00 9 ASN A O 18
ATOM 26497 N N . ASN A 1 10 ? -8.588 6.295 -7.838 1.00 0.00 10 ASN A N 18
ATOM 26498 C CA . ASN A 1 10 ? -7.896 7.273 -7.006 1.00 0.00 10 ASN A CA 18
ATOM 26499 C C . ASN A 1 10 ? -6.986 6.578 -5.999 1.00 0.00 10 ASN A C 18
ATOM 26500 O O . ASN A 1 10 ? -7.092 6.799 -4.792 1.00 0.00 10 ASN A O 18
ATOM 26511 N N . ILE A 1 11 ? -6.089 5.738 -6.504 1.00 0.00 11 ILE A N 18
ATOM 26512 C CA . ILE A 1 11 ? -5.156 5.012 -5.649 1.00 0.00 11 ILE A CA 18
ATOM 26513 C C . ILE A 1 11 ? -3.832 5.762 -5.545 1.00 0.00 11 ILE A C 18
ATOM 26514 O O . ILE A 1 11 ? -3.134 5.949 -6.542 1.00 0.00 11 ILE A O 18
ATOM 26530 N N . TRP A 1 12 ? -3.495 6.197 -4.335 1.00 0.00 12 TRP A N 18
ATOM 26531 C CA . TRP A 1 12 ? -2.257 6.933 -4.108 1.00 0.00 12 TRP A CA 18
ATOM 26532 C C . TRP A 1 12 ? -1.834 6.854 -2.644 1.00 0.00 12 TRP A C 18
ATOM 26533 O O . TRP A 1 12 ? -2.445 6.138 -1.850 1.00 0.00 12 TRP A O 18
ATOM 26554 N N . LEU A 1 13 ? -0.785 7.592 -2.295 1.00 0.00 13 LEU A N 18
ATOM 26555 C CA . LEU A 1 13 ? -0.279 7.603 -0.928 1.00 0.00 13 LEU A CA 18
ATOM 26556 C C . LEU A 1 13 ? -0.105 9.031 -0.422 1.00 0.00 13 LEU A C 18
ATOM 26557 O O . LEU A 1 13 ? 0.345 9.911 -1.156 1.00 0.00 13 LEU A O 18
ATOM 26573 N N . GLU A 1 14 ? -0.467 9.254 0.838 1.00 0.00 14 GLU A N 18
ATOM 26574 C CA . GLU A 1 14 ? -0.352 10.575 1.445 1.00 0.00 14 GLU A CA 18
ATOM 26575 C C . GLU A 1 14 ? 0.692 10.572 2.559 1.00 0.00 14 GLU A C 18
ATOM 26576 O O . GLU A 1 14 ? 0.554 9.859 3.552 1.00 0.00 14 GLU A O 18
ATOM 26588 N N . ASP A 1 15 ? 1.737 11.373 2.380 1.00 0.00 15 ASP A N 18
ATOM 26589 C CA . ASP A 1 15 ? 2.811 11.467 3.363 1.00 0.00 15 ASP A CA 18
ATOM 26590 C C . ASP A 1 15 ? 3.498 10.115 3.563 1.00 0.00 15 ASP A C 18
ATOM 26591 O O . ASP A 1 15 ? 4.196 9.906 4.555 1.00 0.00 15 ASP A O 18
ATOM 26600 N N . GLY A 1 16 ? 3.302 9.205 2.613 1.00 0.00 16 GLY A N 18
ATOM 26601 C CA . GLY A 1 16 ? 3.915 7.893 2.703 1.00 0.00 16 GLY A CA 18
ATOM 26602 C C . GLY A 1 16 ? 3.501 7.130 3.947 1.00 0.00 16 GLY A C 18
ATOM 26603 O O . GLY A 1 16 ? 4.351 6.703 4.729 1.00 0.00 16 GLY A O 18
ATOM 26607 N N . HIS A 1 17 ? 2.196 6.948 4.128 1.00 0.00 17 HIS A N 18
ATOM 26608 C CA . HIS A 1 17 ? 1.684 6.219 5.285 1.00 0.00 17 HIS A CA 18
ATOM 26609 C C . HIS A 1 17 ? 0.164 6.059 5.222 1.00 0.00 17 HIS A C 18
ATOM 26610 O O . HIS A 1 17 ? -0.382 5.074 5.718 1.00 0.00 17 HIS A O 18
ATOM 26625 N N . ILE A 1 18 ? -0.515 7.026 4.611 1.00 0.00 18 ILE A N 18
ATOM 26626 C CA . ILE A 1 18 ? -1.968 6.976 4.490 1.00 0.00 18 ILE A CA 18
ATOM 26627 C C . ILE A 1 18 ? -2.386 6.551 3.084 1.00 0.00 18 ILE A C 18
ATOM 26628 O O . ILE A 1 18 ? -1.881 7.071 2.090 1.00 0.00 18 ILE A O 18
ATOM 26644 N N . LEU A 1 19 ? -3.312 5.599 3.014 1.00 0.00 19 LEU A N 18
ATOM 26645 C CA . LEU A 1 19 ? -3.800 5.095 1.735 1.00 0.00 19 LEU A CA 18
ATOM 26646 C C . LEU A 1 19 ? -5.251 5.504 1.504 1.00 0.00 19 LEU A C 18
ATOM 26647 O O . LEU A 1 19 ? -6.063 5.501 2.429 1.00 0.00 19 LEU A O 18
ATOM 26663 N N . HIS A 1 20 ? -5.572 5.848 0.260 1.00 0.00 20 HIS A N 18
ATOM 26664 C CA . HIS A 1 20 ? -6.929 6.252 -0.099 1.00 0.00 20 HIS A CA 18
ATOM 26665 C C . HIS A 1 20 ? -7.336 5.628 -1.429 1.00 0.00 20 HIS A C 18
ATOM 26666 O O . HIS A 1 20 ? -6.572 5.650 -2.394 1.00 0.00 20 HIS A O 18
ATOM 26681 N N . ALA A 1 21 ? -8.542 5.074 -1.476 1.00 0.00 21 ALA A N 18
ATOM 26682 C CA . ALA A 1 21 ? -9.042 4.446 -2.691 1.00 0.00 21 ALA A CA 18
ATOM 26683 C C . ALA A 1 21 ? -10.536 4.158 -2.591 1.00 0.00 21 ALA A C 18
ATOM 26684 O O . ALA A 1 21 ? -11.022 3.692 -1.560 1.00 0.00 21 ALA A O 18
ATOM 26691 N N . GLU A 1 22 ? -11.257 4.434 -3.671 1.00 0.00 22 GLU A N 18
ATOM 26692 C CA . GLU A 1 22 ? -12.696 4.201 -3.711 1.00 0.00 22 GLU A CA 18
ATOM 26693 C C . GLU A 1 22 ? -12.996 2.834 -4.318 1.00 0.00 22 GLU A C 18
ATOM 26694 O O . GLU A 1 22 ? -12.853 2.635 -5.524 1.00 0.00 22 GLU A O 18
ATOM 26706 N N . CYS A 1 23 ? -13.404 1.892 -3.474 1.00 0.00 23 CYS A N 18
ATOM 26707 C CA . CYS A 1 23 ? -13.713 0.542 -3.930 1.00 0.00 23 CYS A CA 18
ATOM 26708 C C . CYS A 1 23 ? -15.218 0.299 -3.948 1.00 0.00 23 CYS A C 18
ATOM 26709 O O . CYS A 1 23 ? -15.935 0.708 -3.034 1.00 0.00 23 CYS A O 18
ATOM 26717 N N . GLY A 1 24 ? -15.690 -0.370 -4.995 1.00 0.00 24 GLY A N 18
ATOM 26718 C CA . GLY A 1 24 ? -17.108 -0.658 -5.114 1.00 0.00 24 GLY A CA 18
ATOM 26719 C C . GLY A 1 24 ? -17.546 -1.802 -4.221 1.00 0.00 24 GLY A C 18
ATOM 26720 O O . GLY A 1 24 ? -16.718 -2.452 -3.583 1.00 0.00 24 GLY A O 18
ATOM 26724 N N . ASN A 1 25 ? -18.852 -2.045 -4.173 1.00 0.00 25 ASN A N 18
ATOM 26725 C CA . ASN A 1 25 ? -19.400 -3.119 -3.346 1.00 0.00 25 ASN A CA 18
ATOM 26726 C C . ASN A 1 25 ? -19.988 -4.232 -4.209 1.00 0.00 25 ASN A C 18
ATOM 26727 O O . ASN A 1 25 ? -20.050 -5.388 -3.788 1.00 0.00 25 ASN A O 18
ATOM 26738 N N . GLY A 1 26 ? -20.420 -3.881 -5.417 1.00 0.00 26 GLY A N 18
ATOM 26739 C CA . GLY A 1 26 ? -20.997 -4.867 -6.313 1.00 0.00 26 GLY A CA 18
ATOM 26740 C C . GLY A 1 26 ? -22.439 -4.563 -6.672 1.00 0.00 26 GLY A C 18
ATOM 26741 O O . GLY A 1 26 ? -23.162 -5.435 -7.154 1.00 0.00 26 GLY A O 18
ATOM 26745 N N . GLU A 1 27 ? -22.860 -3.325 -6.437 1.00 0.00 27 GLU A N 18
ATOM 26746 C CA . GLU A 1 27 ? -24.226 -2.910 -6.738 1.00 0.00 27 GLU A CA 18
ATOM 26747 C C . GLU A 1 27 ? -24.254 -1.896 -7.880 1.00 0.00 27 GLU A C 18
ATOM 26748 O O . GLU A 1 27 ? -25.274 -1.731 -8.549 1.00 0.00 27 GLU A O 18
ATOM 26760 N N . GLY A 1 28 ? -23.130 -1.218 -8.097 1.00 0.00 28 GLY A N 18
ATOM 26761 C CA . GLY A 1 28 ? -23.054 -0.230 -9.158 1.00 0.00 28 GLY A CA 18
ATOM 26762 C C . GLY A 1 28 ? -22.502 1.104 -8.685 1.00 0.00 28 GLY A C 18
ATOM 26763 O O . GLY A 1 28 ? -22.379 2.042 -9.473 1.00 0.00 28 GLY A O 18
ATOM 26767 N N . ASP A 1 29 ? -22.167 1.193 -7.400 1.00 0.00 29 ASP A N 18
ATOM 26768 C CA . ASP A 1 29 ? -21.627 2.424 -6.836 1.00 0.00 29 ASP A CA 18
ATOM 26769 C C . ASP A 1 29 ? -20.276 2.170 -6.176 1.00 0.00 29 ASP A C 18
ATOM 26770 O O . ASP A 1 29 ? -19.916 1.027 -5.895 1.00 0.00 29 ASP A O 18
ATOM 26779 N N . TYR A 1 30 ? -19.532 3.243 -5.931 1.00 0.00 30 TYR A N 18
ATOM 26780 C CA . TYR A 1 30 ? -18.221 3.135 -5.304 1.00 0.00 30 TYR A CA 18
ATOM 26781 C C . TYR A 1 30 ? -18.256 3.663 -3.873 1.00 0.00 30 TYR A C 18
ATOM 26782 O O . TYR A 1 30 ? -19.128 4.454 -3.514 1.00 0.00 30 TYR A O 18
ATOM 26800 N N . VAL A 1 31 ? -17.305 3.217 -3.060 1.00 0.00 31 VAL A N 18
ATOM 26801 C CA . VAL A 1 31 ? -17.230 3.642 -1.667 1.00 0.00 31 VAL A CA 18
ATOM 26802 C C . VAL A 1 31 ? -15.812 4.056 -1.290 1.00 0.00 31 VAL A C 18
ATOM 26803 O O . VAL A 1 31 ? -14.898 3.232 -1.276 1.00 0.00 31 VAL A O 18
ATOM 26816 N N . GLU A 1 32 ? -15.638 5.337 -0.982 1.00 0.00 32 GLU A N 18
ATOM 26817 C CA . GLU A 1 32 ? -14.336 5.862 -0.602 1.00 0.00 32 GLU A CA 18
ATOM 26818 C C . GLU A 1 32 ? -13.850 5.230 0.698 1.00 0.00 32 GLU A C 18
ATOM 26819 O O . GLU A 1 32 ? -14.591 5.155 1.679 1.00 0.00 32 GLU A O 18
ATOM 26831 N N . SER A 1 33 ? -12.600 4.780 0.699 1.00 0.00 33 SER A N 18
ATOM 26832 C CA . SER A 1 33 ? -12.012 4.156 1.878 1.00 0.00 33 SER A CA 18
ATOM 26833 C C . SER A 1 33 ? -10.538 4.523 2.005 1.00 0.00 33 SER A C 18
ATOM 26834 O O . SER A 1 33 ? -9.931 5.032 1.063 1.00 0.00 33 SER A O 18
ATOM 26842 N N . THR A 1 34 ? -9.967 4.264 3.177 1.00 0.00 34 THR A N 18
ATOM 26843 C CA . THR A 1 34 ? -8.563 4.570 3.425 1.00 0.00 34 THR A CA 18
ATOM 26844 C C . THR A 1 34 ? -7.956 3.584 4.416 1.00 0.00 34 THR A C 18
ATOM 26845 O O . THR A 1 34 ? -8.634 3.100 5.323 1.00 0.00 34 THR A O 18
ATOM 26856 N N . LEU A 1 35 ? -6.672 3.290 4.236 1.00 0.00 35 LEU A N 18
ATOM 26857 C CA . LEU A 1 35 ? -5.968 2.361 5.111 1.00 0.00 35 LEU A CA 18
ATOM 26858 C C . LEU A 1 35 ? -4.624 2.936 5.544 1.00 0.00 35 LEU A C 18
ATOM 26859 O O . LEU A 1 35 ? -3.915 3.551 4.747 1.00 0.00 35 LEU A O 18
ATOM 26875 N N . ASP A 1 36 ? -4.277 2.729 6.810 1.00 0.00 36 ASP A N 18
ATOM 26876 C CA . ASP A 1 36 ? -3.017 3.224 7.346 1.00 0.00 36 ASP A CA 18
ATOM 26877 C C . ASP A 1 36 ? -1.943 2.148 7.269 1.00 0.00 36 ASP A C 18
ATOM 26878 O O . ASP A 1 36 ? -2.117 1.042 7.770 1.00 0.00 36 ASP A O 18
ATOM 26887 N N . LEU A 1 37 ? -0.836 2.478 6.625 1.00 0.00 37 LEU A N 18
ATOM 26888 C CA . LEU A 1 37 ? 0.272 1.544 6.480 1.00 0.00 37 LEU A CA 18
ATOM 26889 C C . LEU A 1 37 ? 1.223 1.652 7.658 1.00 0.00 37 LEU A C 18
ATOM 26890 O O . LEU A 1 37 ? 1.899 0.688 8.018 1.00 0.00 37 LEU A O 18
ATOM 26906 N N . ASP A 1 38 ? 1.265 2.837 8.261 1.00 0.00 38 ASP A N 18
ATOM 26907 C CA . ASP A 1 38 ? 2.128 3.077 9.407 1.00 0.00 38 ASP A CA 18
ATOM 26908 C C . ASP A 1 38 ? 1.813 2.098 10.532 1.00 0.00 38 ASP A C 18
ATOM 26909 O O . ASP A 1 38 ? 2.572 1.978 11.494 1.00 0.00 38 ASP A O 18
ATOM 26918 N N . TYR A 1 39 ? 0.690 1.395 10.406 1.00 0.00 39 TYR A N 18
ATOM 26919 C CA . TYR A 1 39 ? 0.288 0.424 11.419 1.00 0.00 39 TYR A CA 18
ATOM 26920 C C . TYR A 1 39 ? -0.042 -0.936 10.796 1.00 0.00 39 TYR A C 18
ATOM 26921 O O . TYR A 1 39 ? -0.445 -1.864 11.497 1.00 0.00 39 TYR A O 18
ATOM 26939 N N . TYR A 1 40 ? 0.135 -1.050 9.481 1.00 0.00 40 TYR A N 18
ATOM 26940 C CA . TYR A 1 40 ? -0.142 -2.299 8.778 1.00 0.00 40 TYR A CA 18
ATOM 26941 C C . TYR A 1 40 ? 1.121 -2.856 8.122 1.00 0.00 40 TYR A C 18
ATOM 26942 O O . TYR A 1 40 ? 1.231 -4.060 7.896 1.00 0.00 40 TYR A O 18
ATOM 26960 N N . ILE A 1 41 ? 2.071 -1.975 7.816 1.00 0.00 41 ILE A N 18
ATOM 26961 C CA . ILE A 1 41 ? 3.320 -2.386 7.186 1.00 0.00 41 ILE A CA 18
ATOM 26962 C C . ILE A 1 41 ? 4.525 -1.953 8.019 1.00 0.00 41 ILE A C 18
ATOM 26963 O O . ILE A 1 41 ? 4.514 -0.889 8.638 1.00 0.00 41 ILE A O 18
ATOM 26979 N N . GLY A 1 42 ? 5.561 -2.785 8.026 1.00 0.00 42 GLY A N 18
ATOM 26980 C CA . GLY A 1 42 ? 6.760 -2.473 8.783 1.00 0.00 42 GLY A CA 18
ATOM 26981 C C . GLY A 1 42 ? 8.026 -2.655 7.969 1.00 0.00 42 GLY A C 18
ATOM 26982 O O . GLY A 1 42 ? 7.973 -3.061 6.808 1.00 0.00 42 GLY A O 18
ATOM 26986 N N . ASN A 1 43 ? 9.167 -2.353 8.579 1.00 0.00 43 ASN A N 18
ATOM 26987 C CA . ASN A 1 43 ? 10.454 -2.485 7.906 1.00 0.00 43 ASN A CA 18
ATOM 26988 C C . ASN A 1 43 ? 11.178 -3.749 8.358 1.00 0.00 43 ASN A C 18
ATOM 26989 O O . ASN A 1 43 ? 11.624 -3.847 9.501 1.00 0.00 43 ASN A O 18
ATOM 27000 N N . ASP A 1 44 ? 11.293 -4.714 7.451 1.00 0.00 44 ASP A N 18
ATOM 27001 C CA . ASP A 1 44 ? 11.965 -5.973 7.754 1.00 0.00 44 ASP A CA 18
ATOM 27002 C C . ASP A 1 44 ? 13.268 -6.096 6.971 1.00 0.00 44 ASP A C 18
ATOM 27003 O O . ASP A 1 44 ? 13.266 -6.478 5.801 1.00 0.00 44 ASP A O 18
ATOM 27012 N N . ASP A 1 45 ? 14.380 -5.773 7.624 1.00 0.00 45 ASP A N 18
ATOM 27013 C CA . ASP A 1 45 ? 15.690 -5.850 6.986 1.00 0.00 45 ASP A CA 18
ATOM 27014 C C . ASP A 1 45 ? 15.742 -4.968 5.742 1.00 0.00 45 ASP A C 18
ATOM 27015 O O . ASP A 1 45 ? 16.133 -5.417 4.664 1.00 0.00 45 ASP A O 18
ATOM 27024 N N . GLY A 1 46 ? 15.344 -3.710 5.899 1.00 0.00 46 GLY A N 18
ATOM 27025 C CA . GLY A 1 46 ? 15.351 -2.787 4.780 1.00 0.00 46 GLY A CA 18
ATOM 27026 C C . GLY A 1 46 ? 14.347 -3.165 3.707 1.00 0.00 46 GLY A C 18
ATOM 27027 O O . GLY A 1 46 ? 14.438 -2.698 2.572 1.00 0.00 46 GLY A O 18
ATOM 27031 N N . SER A 1 47 ? 13.386 -4.014 4.065 1.00 0.00 47 SER A N 18
ATOM 27032 C CA . SER A 1 47 ? 12.364 -4.451 3.121 1.00 0.00 47 SER A CA 18
ATOM 27033 C C . SER A 1 47 ? 10.967 -4.249 3.700 1.00 0.00 47 SER A C 18
ATOM 27034 O O . SER A 1 47 ? 10.804 -4.070 4.907 1.00 0.00 47 SER A O 18
ATOM 27042 N N . PHE A 1 48 ? 9.963 -4.278 2.830 1.00 0.00 48 PHE A N 18
ATOM 27043 C CA . PHE A 1 48 ? 8.579 -4.097 3.253 1.00 0.00 48 PHE A CA 18
ATOM 27044 C C . PHE A 1 48 ? 8.005 -5.398 3.806 1.00 0.00 48 PHE A C 18
ATOM 27045 O O . PHE A 1 48 ? 8.300 -6.482 3.301 1.00 0.00 48 PHE A O 18
ATOM 27062 N N . SER A 1 49 ? 7.185 -5.285 4.846 1.00 0.00 49 SER A N 18
ATOM 27063 C CA . SER A 1 49 ? 6.571 -6.454 5.465 1.00 0.00 49 SER A CA 18
ATOM 27064 C C . SER A 1 49 ? 5.069 -6.254 5.642 1.00 0.00 49 SER A C 18
ATOM 27065 O O . SER A 1 49 ? 4.630 -5.279 6.251 1.00 0.00 49 SER A O 18
ATOM 27073 N N . TRP A 1 50 ? 4.285 -7.186 5.108 1.00 0.00 50 TRP A N 18
ATOM 27074 C CA . TRP A 1 50 ? 2.834 -7.114 5.209 1.00 0.00 50 TRP A CA 18
ATOM 27075 C C . TRP A 1 50 ? 2.372 -7.480 6.615 1.00 0.00 50 TRP A C 18
ATOM 27076 O O . TRP A 1 50 ? 2.596 -8.597 7.082 1.00 0.00 50 TRP A O 18
ATOM 27097 N N . GLY A 1 51 ? 1.729 -6.531 7.285 1.00 0.00 51 GLY A N 18
ATOM 27098 C CA . GLY A 1 51 ? 1.250 -6.770 8.633 1.00 0.00 51 GLY A CA 18
ATOM 27099 C C . GLY A 1 51 ? 2.145 -6.148 9.689 1.00 0.00 51 GLY A C 18
ATOM 27100 O O . GLY A 1 51 ? 2.014 -6.448 10.876 1.00 0.00 51 GLY A O 18
ATOM 27104 N N . GLY A 1 52 ? 3.054 -5.277 9.260 1.00 0.00 52 GLY A N 18
ATOM 27105 C CA . GLY A 1 52 ? 3.954 -4.625 10.193 1.00 0.00 52 GLY A CA 18
ATOM 27106 C C . GLY A 1 52 ? 3.443 -3.267 10.628 1.00 0.00 52 GLY A C 18
ATOM 27107 O O . GLY A 1 52 ? 2.234 -3.054 10.723 1.00 0.00 52 GLY A O 18
ATOM 27111 N N . GLU A 1 53 ? 4.362 -2.345 10.893 1.00 0.00 53 GLU A N 18
ATOM 27112 C CA . GLU A 1 53 ? 3.990 -1.001 11.320 1.00 0.00 53 GLU A CA 18
ATOM 27113 C C . GLU A 1 53 ? 5.223 -0.134 11.551 1.00 0.00 53 GLU A C 18
ATOM 27114 O O . GLU A 1 53 ? 6.314 -0.643 11.810 1.00 0.00 53 GLU A O 18
ATOM 27126 N N . ASN A 1 54 ? 5.039 1.179 11.456 1.00 0.00 54 ASN A N 18
ATOM 27127 C CA . ASN A 1 54 ? 6.131 2.126 11.654 1.00 0.00 54 ASN A CA 18
ATOM 27128 C C . ASN A 1 54 ? 7.212 1.946 10.594 1.00 0.00 54 ASN A C 18
ATOM 27129 O O . ASN A 1 54 ? 8.387 2.217 10.840 1.00 0.00 54 ASN A O 18
ATOM 27140 N N . PHE A 1 55 ? 6.807 1.491 9.413 1.00 0.00 55 PHE A N 18
ATOM 27141 C CA . PHE A 1 55 ? 7.743 1.280 8.315 1.00 0.00 55 PHE A CA 18
ATOM 27142 C C . PHE A 1 55 ? 8.428 2.589 7.929 1.00 0.00 55 PHE A C 18
ATOM 27143 O O . PHE A 1 55 ? 9.623 2.614 7.636 1.00 0.00 55 PHE A O 18
ATOM 27160 N N . SER A 1 56 ? 7.658 3.673 7.932 1.00 0.00 56 SER A N 18
ATOM 27161 C CA . SER A 1 56 ? 8.184 4.987 7.582 1.00 0.00 56 SER A CA 18
ATOM 27162 C C . SER A 1 56 ? 9.115 5.514 8.670 1.00 0.00 56 SER A C 18
ATOM 27163 O O . SER A 1 56 ? 9.985 6.344 8.406 1.00 0.00 56 SER A O 18
ATOM 27171 N N . GLY A 1 57 ? 8.927 5.029 9.894 1.00 0.00 57 GLY A N 18
ATOM 27172 C CA . GLY A 1 57 ? 9.758 5.465 11.003 1.00 0.00 57 GLY A CA 18
ATOM 27173 C C . GLY A 1 57 ? 11.241 5.360 10.700 1.00 0.00 57 GLY A C 18
ATOM 27174 O O . GLY A 1 57 ? 12.053 6.081 11.281 1.00 0.00 57 GLY A O 18
ATOM 27178 N N . SER A 1 58 ? 11.596 4.459 9.790 1.00 0.00 58 SER A N 18
ATOM 27179 C CA . SER A 1 58 ? 12.990 4.262 9.412 1.00 0.00 58 SER A CA 18
ATOM 27180 C C . SER A 1 58 ? 13.153 4.274 7.895 1.00 0.00 58 SER A C 18
ATOM 27181 O O . SER A 1 58 ? 14.044 3.620 7.353 1.00 0.00 58 SER A O 18
ATOM 27189 N N . ALA A 1 59 ? 12.289 5.021 7.216 1.00 0.00 59 ALA A N 18
ATOM 27190 C CA . ALA A 1 59 ? 12.341 5.117 5.762 1.00 0.00 59 ALA A CA 18
ATOM 27191 C C . ALA A 1 59 ? 12.368 6.573 5.309 1.00 0.00 59 ALA A C 18
ATOM 27192 O O . ALA A 1 59 ? 12.117 7.483 6.098 1.00 0.00 59 ALA A O 18
ATOM 27199 N N . SER A 1 60 ? 12.674 6.785 4.033 1.00 0.00 60 SER A N 18
ATOM 27200 C CA . SER A 1 60 ? 12.734 8.131 3.476 1.00 0.00 60 SER A CA 18
ATOM 27201 C C . SER A 1 60 ? 12.079 8.181 2.099 1.00 0.00 60 SER A C 18
ATOM 27202 O O . SER A 1 60 ? 12.005 7.170 1.401 1.00 0.00 60 SER A O 18
ATOM 27210 N N . ASN A 1 61 ? 11.609 9.369 1.717 1.00 0.00 61 ASN A N 18
ATOM 27211 C CA . ASN A 1 61 ? 10.956 9.575 0.422 1.00 0.00 61 ASN A CA 18
ATOM 27212 C C . ASN A 1 61 ? 10.055 8.398 0.051 1.00 0.00 61 ASN A C 18
ATOM 27213 O O . ASN A 1 61 ? 10.296 7.704 -0.938 1.00 0.00 61 ASN A O 18
ATOM 27224 N N . ILE A 1 62 ? 9.017 8.179 0.851 1.00 0.00 62 ILE A N 18
ATOM 27225 C CA . ILE A 1 62 ? 8.081 7.088 0.608 1.00 0.00 62 ILE A CA 18
ATOM 27226 C C . ILE A 1 62 ? 6.927 7.545 -0.278 1.00 0.00 62 ILE A C 18
ATOM 27227 O O . ILE A 1 62 ? 6.130 8.397 0.113 1.00 0.00 62 ILE A O 18
ATOM 27243 N N . THR A 1 63 ? 6.847 6.974 -1.476 1.00 0.00 63 THR A N 18
ATOM 27244 C CA . THR A 1 63 ? 5.792 7.325 -2.422 1.00 0.00 63 THR A CA 18
ATOM 27245 C C . THR A 1 63 ? 5.290 6.091 -3.165 1.00 0.00 63 THR A C 18
ATOM 27246 O O . THR A 1 63 ? 5.975 5.070 -3.228 1.00 0.00 63 THR A O 18
ATOM 27257 N N . LEU A 1 64 ? 4.089 6.193 -3.726 1.00 0.00 64 LEU A N 18
ATOM 27258 C CA . LEU A 1 64 ? 3.493 5.085 -4.466 1.00 0.00 64 LEU A CA 18
ATOM 27259 C C . LEU A 1 64 ? 3.549 5.340 -5.969 1.00 0.00 64 LEU A C 18
ATOM 27260 O O . LEU A 1 64 ? 3.154 6.405 -6.444 1.00 0.00 64 LEU A O 18
ATOM 27276 N N . ASP A 1 65 ? 4.043 4.355 -6.713 1.00 0.00 65 ASP A N 18
ATOM 27277 C CA . ASP A 1 65 ? 4.153 4.470 -8.163 1.00 0.00 65 ASP A CA 18
ATOM 27278 C C . ASP A 1 65 ? 3.516 3.268 -8.856 1.00 0.00 65 ASP A C 18
ATOM 27279 O O . ASP A 1 65 ? 3.433 2.182 -8.284 1.00 0.00 65 ASP A O 18
ATOM 27288 N N . ILE A 1 66 ? 3.070 3.471 -10.092 1.00 0.00 66 ILE A N 18
ATOM 27289 C CA . ILE A 1 66 ? 2.445 2.408 -10.865 1.00 0.00 66 ILE A CA 18
ATOM 27290 C C . ILE A 1 66 ? 3.501 1.561 -11.572 1.00 0.00 66 ILE A C 18
ATOM 27291 O O . ILE A 1 66 ? 4.526 2.075 -12.021 1.00 0.00 66 ILE A O 18
ATOM 27307 N N . GLU A 1 67 ? 3.242 0.261 -11.667 1.00 0.00 67 GLU A N 18
ATOM 27308 C CA . GLU A 1 67 ? 4.168 -0.658 -12.318 1.00 0.00 67 GLU A CA 18
ATOM 27309 C C . GLU A 1 67 ? 3.419 -1.644 -13.208 1.00 0.00 67 GLU A C 18
ATOM 27310 O O . GLU A 1 67 ? 2.302 -2.055 -12.894 1.00 0.00 67 GLU A O 18
ATOM 27322 N N . GLY A 1 68 ? 4.042 -2.021 -14.320 1.00 0.00 68 GLY A N 18
ATOM 27323 C CA . GLY A 1 68 ? 3.420 -2.956 -15.238 1.00 0.00 68 GLY A CA 18
ATOM 27324 C C . GLY A 1 68 ? 2.299 -2.325 -16.040 1.00 0.00 68 GLY A C 18
ATOM 27325 O O . GLY A 1 68 ? 1.824 -1.239 -15.707 1.00 0.00 68 GLY A O 18
ATOM 27329 N N . ASP A 1 69 ? 1.877 -3.006 -17.100 1.00 0.00 69 ASP A N 18
ATOM 27330 C CA . ASP A 1 69 ? 0.804 -2.506 -17.953 1.00 0.00 69 ASP A CA 18
ATOM 27331 C C . ASP A 1 69 ? -0.564 -2.694 -17.297 1.00 0.00 69 ASP A C 18
ATOM 27332 O O . ASP A 1 69 ? -1.576 -2.220 -17.812 1.00 0.00 69 ASP A O 18
ATOM 27341 N N . ASP A 1 70 ? -0.590 -3.386 -16.160 1.00 0.00 70 ASP A N 18
ATOM 27342 C CA . ASP A 1 70 ? -1.838 -3.630 -15.444 1.00 0.00 70 ASP A CA 18
ATOM 27343 C C . ASP A 1 70 ? -2.146 -2.497 -14.467 1.00 0.00 70 ASP A C 18
ATOM 27344 O O . ASP A 1 70 ? -3.242 -2.431 -13.909 1.00 0.00 70 ASP A O 18
ATOM 27353 N N . ASN A 1 71 ? -1.176 -1.608 -14.259 1.00 0.00 71 ASN A N 18
ATOM 27354 C CA . ASN A 1 71 ? -1.349 -0.484 -13.347 1.00 0.00 71 ASN A CA 18
ATOM 27355 C C . ASN A 1 71 ? -1.489 -0.968 -11.912 1.00 0.00 71 ASN A C 18
ATOM 27356 O O . ASN A 1 71 ? -2.580 -0.959 -11.342 1.00 0.00 71 ASN A O 18
ATOM 27367 N N . ILE A 1 72 ? -0.373 -1.391 -11.334 1.00 0.00 72 ILE A N 18
ATOM 27368 C CA . ILE A 1 72 ? -0.364 -1.881 -9.964 1.00 0.00 72 ILE A CA 18
ATOM 27369 C C . ILE A 1 72 ? 0.315 -0.880 -9.030 1.00 0.00 72 ILE A C 18
ATOM 27370 O O . ILE A 1 72 ? 1.494 -0.567 -9.200 1.00 0.00 72 ILE A O 18
ATOM 27386 N N . PRO A 1 73 ? -0.416 -0.362 -8.026 1.00 0.00 73 PRO A N 18
ATOM 27387 C CA . PRO A 1 73 ? 0.134 0.606 -7.070 1.00 0.00 73 PRO A CA 18
ATOM 27388 C C . PRO A 1 73 ? 1.280 0.019 -6.254 1.00 0.00 73 PRO A C 18
ATOM 27389 O O . PRO A 1 73 ? 1.059 -0.747 -5.316 1.00 0.00 73 PRO A O 18
ATOM 27400 N N . VAL A 1 74 ? 2.505 0.380 -6.619 1.00 0.00 74 VAL A N 18
ATOM 27401 C CA . VAL A 1 74 ? 3.686 -0.114 -5.922 1.00 0.00 74 VAL A CA 18
ATOM 27402 C C . VAL A 1 74 ? 4.321 0.974 -5.065 1.00 0.00 74 VAL A C 18
ATOM 27403 O O . VAL A 1 74 ? 4.634 2.060 -5.552 1.00 0.00 74 VAL A O 18
ATOM 27416 N N . LEU A 1 75 ? 4.512 0.672 -3.785 1.00 0.00 75 LEU A N 18
ATOM 27417 C CA . LEU A 1 75 ? 5.114 1.622 -2.857 1.00 0.00 75 LEU A CA 18
ATOM 27418 C C . LEU A 1 75 ? 6.625 1.425 -2.790 1.00 0.00 75 LEU A C 18
ATOM 27419 O O . LEU A 1 75 ? 7.105 0.370 -2.377 1.00 0.00 75 LEU A O 18
ATOM 27435 N N . ARG A 1 76 ? 7.367 2.447 -3.202 1.00 0.00 76 ARG A N 18
ATOM 27436 C CA . ARG A 1 76 ? 8.825 2.388 -3.194 1.00 0.00 76 ARG A CA 18
ATOM 27437 C C . ARG A 1 76 ? 9.409 3.438 -2.255 1.00 0.00 76 ARG A C 18
ATOM 27438 O O . ARG A 1 76 ? 9.022 4.606 -2.296 1.00 0.00 76 ARG A O 18
ATOM 27459 N N . ALA A 1 77 ? 10.346 3.016 -1.412 1.00 0.00 77 ALA A N 18
ATOM 27460 C CA . ALA A 1 77 ? 10.985 3.921 -0.465 1.00 0.00 77 ALA A CA 18
ATOM 27461 C C . ALA A 1 77 ? 12.237 3.294 0.138 1.00 0.00 77 ALA A C 18
ATOM 27462 O O . ALA A 1 77 ? 12.321 2.075 0.288 1.00 0.00 77 ALA A O 18
ATOM 27469 N N . GLU A 1 78 ? 13.205 4.134 0.486 1.00 0.00 78 GLU A N 18
ATOM 27470 C CA . GLU A 1 78 ? 14.451 3.661 1.078 1.00 0.00 78 GLU A CA 18
ATOM 27471 C C . GLU A 1 78 ? 14.241 3.278 2.539 1.00 0.00 78 GLU A C 18
ATOM 27472 O O . GLU A 1 78 ? 13.930 4.126 3.375 1.00 0.00 78 GLU A O 18
ATOM 27484 N N . LEU A 1 79 ? 14.407 1.994 2.840 1.00 0.00 79 LEU A N 18
ATOM 27485 C CA . LEU A 1 79 ? 14.229 1.498 4.200 1.00 0.00 79 LEU A CA 18
ATOM 27486 C C . LEU A 1 79 ? 15.574 1.263 4.882 1.00 0.00 79 LEU A C 18
ATOM 27487 O O . LEU A 1 79 ? 16.551 0.885 4.237 1.00 0.00 79 LEU A O 18
ATOM 27503 N N . ASN A 1 80 ? 15.611 1.483 6.192 1.00 0.00 80 ASN A N 18
ATOM 27504 C CA . ASN A 1 80 ? 16.830 1.289 6.968 1.00 0.00 80 ASN A CA 18
ATOM 27505 C C . ASN A 1 80 ? 16.878 -0.122 7.552 1.00 0.00 80 ASN A C 18
ATOM 27506 O O . ASN A 1 80 ? 16.144 -0.437 8.489 1.00 0.00 80 ASN A O 18
ATOM 27517 N N . PRO A 1 81 ? 17.742 -0.997 7.005 1.00 0.00 81 PRO A N 18
ATOM 27518 C CA . PRO A 1 81 ? 17.872 -2.377 7.480 1.00 0.00 81 PRO A CA 18
ATOM 27519 C C . PRO A 1 81 ? 18.639 -2.471 8.793 1.00 0.00 81 PRO A C 18
ATOM 27520 O O . PRO A 1 81 ? 19.271 -1.508 9.226 1.00 0.00 81 PRO A O 18
ATOM 27531 N N . MET A 1 82 ? 18.582 -3.641 9.420 1.00 0.00 82 MET A N 18
ATOM 27532 C CA . MET A 1 82 ? 19.275 -3.868 10.682 1.00 0.00 82 MET A CA 18
ATOM 27533 C C . MET A 1 82 ? 20.765 -4.109 10.449 1.00 0.00 82 MET A C 18
ATOM 27534 O O . MET A 1 82 ? 21.581 -3.920 11.351 1.00 0.00 82 MET A O 18
ATOM 27548 N N . ASP A 1 83 ? 21.112 -4.526 9.235 1.00 0.00 83 ASP A N 18
ATOM 27549 C CA . ASP A 1 83 ? 22.502 -4.792 8.886 1.00 0.00 83 ASP A CA 18
ATOM 27550 C C . ASP A 1 83 ? 23.295 -3.493 8.791 1.00 0.00 83 ASP A C 18
ATOM 27551 O O . ASP A 1 83 ? 24.327 -3.335 9.445 1.00 0.00 83 ASP A O 18
ATOM 27560 N N . GLY A 1 84 ? 22.807 -2.565 7.975 1.00 0.00 84 GLY A N 18
ATOM 27561 C CA . GLY A 1 84 ? 23.482 -1.291 7.812 1.00 0.00 84 GLY A CA 18
ATOM 27562 C C . GLY A 1 84 ? 23.231 -0.669 6.452 1.00 0.00 84 GLY A C 18
ATOM 27563 O O . GLY A 1 84 ? 23.080 -1.375 5.456 1.00 0.00 84 GLY A O 18
ATOM 27567 N N . ASP A 1 85 ? 23.187 0.660 6.412 1.00 0.00 85 ASP A N 18
ATOM 27568 C CA . ASP A 1 85 ? 22.954 1.384 5.167 1.00 0.00 85 ASP A CA 18
ATOM 27569 C C . ASP A 1 85 ? 21.560 1.087 4.616 1.00 0.00 85 ASP A C 18
ATOM 27570 O O . ASP A 1 85 ? 21.227 -0.067 4.343 1.00 0.00 85 ASP A O 18
ATOM 27579 N N . PRO A 1 86 ? 20.721 2.126 4.441 1.00 0.00 86 PRO A N 18
ATOM 27580 C CA . PRO A 1 86 ? 19.361 1.960 3.917 1.00 0.00 86 PRO A CA 18
ATOM 27581 C C . PRO A 1 86 ? 19.341 1.219 2.584 1.00 0.00 86 PRO A C 18
ATOM 27582 O O . PRO A 1 86 ? 20.357 1.134 1.895 1.00 0.00 86 PRO A O 18
ATOM 27593 N N . VAL A 1 87 ? 18.177 0.686 2.227 1.00 0.00 87 VAL A N 18
ATOM 27594 C CA . VAL A 1 87 ? 18.025 -0.048 0.976 1.00 0.00 87 VAL A CA 18
ATOM 27595 C C . VAL A 1 87 ? 16.705 0.299 0.297 1.00 0.00 87 VAL A C 18
ATOM 27596 O O . VAL A 1 87 ? 15.695 0.529 0.963 1.00 0.00 87 VAL A O 18
ATOM 27609 N N . GLU A 1 88 ? 16.718 0.332 -1.031 1.00 0.00 88 GLU A N 18
ATOM 27610 C CA . GLU A 1 88 ? 15.520 0.648 -1.798 1.00 0.00 88 GLU A CA 18
ATOM 27611 C C . GLU A 1 88 ? 14.497 -0.479 -1.689 1.00 0.00 88 GLU A C 18
ATOM 27612 O O . GLU A 1 88 ? 14.702 -1.570 -2.222 1.00 0.00 88 GLU A O 18
ATOM 27624 N N . ALA A 1 89 ? 13.397 -0.209 -0.995 1.00 0.00 89 ALA A N 18
ATOM 27625 C CA . ALA A 1 89 ? 12.346 -1.201 -0.817 1.00 0.00 89 ALA A CA 18
ATOM 27626 C C . ALA A 1 89 ? 11.139 -0.883 -1.691 1.00 0.00 89 ALA A C 18
ATOM 27627 O O . ALA A 1 89 ? 10.760 0.278 -1.845 1.00 0.00 89 ALA A O 18
ATOM 27634 N N . ASN A 1 90 ? 10.539 -1.921 -2.263 1.00 0.00 90 ASN A N 18
ATOM 27635 C CA . ASN A 1 90 ? 9.374 -1.752 -3.122 1.00 0.00 90 ASN A CA 18
ATOM 27636 C C . ASN A 1 90 ? 8.333 -2.833 -2.845 1.00 0.00 90 ASN A C 18
ATOM 27637 O O . ASN A 1 90 ? 8.619 -4.025 -2.951 1.00 0.00 90 ASN A O 18
ATOM 27648 N N . VAL A 1 91 ? 7.126 -2.409 -2.488 1.00 0.00 91 VAL A N 18
ATOM 27649 C CA . VAL A 1 91 ? 6.047 -3.343 -2.197 1.00 0.00 91 VAL A CA 18
ATOM 27650 C C . VAL A 1 91 ? 4.769 -2.956 -2.933 1.00 0.00 91 VAL A C 18
ATOM 27651 O O . VAL A 1 91 ? 4.353 -1.798 -2.909 1.00 0.00 91 VAL A O 18
ATOM 27664 N N . ASN A 1 92 ? 4.150 -3.934 -3.583 1.00 0.00 92 ASN A N 18
ATOM 27665 C CA . ASN A 1 92 ? 2.920 -3.701 -4.322 1.00 0.00 92 ASN A CA 18
ATOM 27666 C C . ASN A 1 92 ? 1.709 -3.865 -3.406 1.00 0.00 92 ASN A C 18
ATOM 27667 O O . ASN A 1 92 ? 1.368 -4.976 -3.006 1.00 0.00 92 ASN A O 18
ATOM 27678 N N . LEU A 1 93 ? 1.066 -2.747 -3.074 1.00 0.00 93 LEU A N 18
ATOM 27679 C CA . LEU A 1 93 ? -0.106 -2.765 -2.200 1.00 0.00 93 LEU A CA 18
ATOM 27680 C C . LEU A 1 93 ? -1.110 -3.823 -2.648 1.00 0.00 93 LEU A C 18
ATOM 27681 O O . LEU A 1 93 ? -1.717 -4.506 -1.826 1.00 0.00 93 LEU A O 18
ATOM 27697 N N . SER A 1 94 ? -1.270 -3.957 -3.960 1.00 0.00 94 SER A N 18
ATOM 27698 C CA . SER A 1 94 ? -2.192 -4.935 -4.528 1.00 0.00 94 SER A CA 18
ATOM 27699 C C . SER A 1 94 ? -1.817 -6.360 -4.118 1.00 0.00 94 SER A C 18
ATOM 27700 O O . SER A 1 94 ? -2.598 -7.291 -4.298 1.00 0.00 94 SER A O 18
ATOM 27708 N N . GLU A 1 95 ? -0.614 -6.530 -3.578 1.00 0.00 95 GLU A N 18
ATOM 27709 C CA . GLU A 1 95 ? -0.148 -7.846 -3.158 1.00 0.00 95 GLU A CA 18
ATOM 27710 C C . GLU A 1 95 ? -1.049 -8.438 -2.079 1.00 0.00 95 GLU A C 18
ATOM 27711 O O . GLU A 1 95 ? -1.434 -9.605 -2.153 1.00 0.00 95 GLU A O 18
ATOM 27723 N N . ARG A 1 96 ? -1.373 -7.635 -1.070 1.00 0.00 96 ARG A N 18
ATOM 27724 C CA . ARG A 1 96 ? -2.217 -8.097 0.027 1.00 0.00 96 ARG A CA 18
ATOM 27725 C C . ARG A 1 96 ? -3.205 -7.020 0.464 1.00 0.00 96 ARG A C 18
ATOM 27726 O O . ARG A 1 96 ? -3.465 -6.854 1.656 1.00 0.00 96 ARG A O 18
ATOM 27747 N N . ILE A 1 97 ? -3.763 -6.297 -0.499 1.00 0.00 97 ILE A N 18
ATOM 27748 C CA . ILE A 1 97 ? -4.728 -5.251 -0.194 1.00 0.00 97 ILE A CA 18
ATOM 27749 C C . ILE A 1 97 ? -6.024 -5.484 -0.960 1.00 0.00 97 ILE A C 18
ATOM 27750 O O . ILE A 1 97 ? -6.037 -5.474 -2.187 1.00 0.00 97 ILE A O 18
ATOM 27766 N N . GLY A 1 98 ? -7.113 -5.692 -0.230 1.00 0.00 98 GLY A N 18
ATOM 27767 C CA . GLY A 1 98 ? -8.393 -5.932 -0.870 1.00 0.00 98 GLY A CA 18
ATOM 27768 C C . GLY A 1 98 ? -9.436 -4.893 -0.512 1.00 0.00 98 GLY A C 18
ATOM 27769 O O . GLY A 1 98 ? -9.151 -3.934 0.205 1.00 0.00 98 GLY A O 18
ATOM 27773 N N . ASN A 1 99 ? -10.652 -5.090 -1.014 1.00 0.00 99 ASN A N 18
ATOM 27774 C CA . ASN A 1 99 ? -11.750 -4.170 -0.746 1.00 0.00 99 ASN A CA 18
ATOM 27775 C C . ASN A 1 99 ? -13.013 -4.935 -0.363 1.00 0.00 99 ASN A C 18
ATOM 27776 O O . ASN A 1 99 ? -13.675 -5.527 -1.216 1.00 0.00 99 ASN A O 18
ATOM 27787 N N . ASP A 1 100 ? -13.340 -4.921 0.925 1.00 0.00 100 ASP A N 18
ATOM 27788 C CA . ASP A 1 100 ? -14.523 -5.616 1.419 1.00 0.00 100 ASP A CA 18
ATOM 27789 C C . ASP A 1 100 ? -15.724 -4.678 1.472 1.00 0.00 100 ASP A C 18
ATOM 27790 O O . ASP A 1 100 ? -15.723 -3.693 2.211 1.00 0.00 100 ASP A O 18
ATOM 27799 N N . CYS A 1 101 ? -16.748 -4.990 0.683 1.00 0.00 101 CYS A N 18
ATOM 27800 C CA . CYS A 1 101 ? -17.958 -4.176 0.638 1.00 0.00 101 CYS A CA 18
ATOM 27801 C C . CYS A 1 101 ? -17.626 -2.718 0.335 1.00 0.00 101 CYS A C 18
ATOM 27802 O O . CYS A 1 101 ? -18.319 -1.806 0.785 1.00 0.00 101 CYS A O 18
ATOM 27810 N N . GLY A 1 102 ? -16.559 -2.507 -0.429 1.00 0.00 102 GLY A N 18
ATOM 27811 C CA . GLY A 1 102 ? -16.152 -1.158 -0.777 1.00 0.00 102 GLY A CA 18
ATOM 27812 C C . GLY A 1 102 ? -15.138 -0.584 0.194 1.00 0.00 102 GLY A C 18
ATOM 27813 O O . GLY A 1 102 ? -14.480 0.412 -0.106 1.00 0.00 102 GLY A O 18
ATOM 27817 N N . THR A 1 103 ? -15.011 -1.209 1.362 1.00 0.00 103 THR A N 18
ATOM 27818 C CA . THR A 1 103 ? -14.069 -0.749 2.376 1.00 0.00 103 THR A CA 18
ATOM 27819 C C . THR A 1 103 ? -12.686 -1.351 2.149 1.00 0.00 103 THR A C 18
ATOM 27820 O O . THR A 1 103 ? -12.560 -2.487 1.694 1.00 0.00 103 THR A O 18
ATOM 27831 N N . LEU A 1 104 ? -11.651 -0.580 2.469 1.00 0.00 104 LEU A N 18
ATOM 27832 C CA . LEU A 1 104 ? -10.276 -1.034 2.299 1.00 0.00 104 LEU A CA 18
ATOM 27833 C C . LEU A 1 104 ? -9.912 -2.078 3.352 1.00 0.00 104 LEU A C 18
ATOM 27834 O O . LEU A 1 104 ? -10.110 -1.863 4.548 1.00 0.00 104 LEU A O 18
ATOM 27850 N N . ILE A 1 105 ? -9.376 -3.206 2.898 1.00 0.00 105 ILE A N 18
ATOM 27851 C CA . ILE A 1 105 ? -8.981 -4.282 3.800 1.00 0.00 105 ILE A CA 18
ATOM 27852 C C . ILE A 1 105 ? -7.609 -4.833 3.427 1.00 0.00 105 ILE A C 18
ATOM 27853 O O . ILE A 1 105 ? -7.032 -4.451 2.409 1.00 0.00 105 ILE A O 18
ATOM 27869 N N . PHE A 1 106 ? -7.090 -5.731 4.258 1.00 0.00 106 PHE A N 18
ATOM 27870 C CA . PHE A 1 106 ? -5.786 -6.332 4.017 1.00 0.00 106 PHE A CA 18
ATOM 27871 C C . PHE A 1 106 ? -5.892 -7.856 3.985 1.00 0.00 106 PHE A C 18
ATOM 27872 O O . PHE A 1 106 ? -6.597 -8.457 4.796 1.00 0.00 106 PHE A O 18
ATOM 27889 N N . LEU A 1 107 ? -5.186 -8.473 3.042 1.00 0.00 107 LEU A N 18
ATOM 27890 C CA . LEU A 1 107 ? -5.199 -9.924 2.904 1.00 0.00 107 LEU A CA 18
ATOM 27891 C C . LEU A 1 107 ? -4.512 -10.590 4.091 1.00 0.00 107 LEU A C 18
ATOM 27892 O O . LEU A 1 107 ? -3.286 -10.690 4.135 1.00 0.00 107 LEU A O 18
ATOM 27908 N N . ALA A 1 108 ? -5.310 -11.045 5.052 1.00 0.00 108 ALA A N 18
ATOM 27909 C CA . ALA A 1 108 ? -4.778 -11.701 6.240 1.00 0.00 108 ALA A CA 18
ATOM 27910 C C . ALA A 1 108 ? -5.252 -13.148 6.326 1.00 0.00 108 ALA A C 18
ATOM 27911 O O . ALA A 1 108 ? -4.473 -13.997 6.809 1.00 0.00 108 ALA A O 18
ATOM 27919 N N . MET A 1 1 ? -5.760 -12.209 -3.586 1.00 0.00 1 MET A N 19
ATOM 27920 C CA . MET A 1 1 ? -4.979 -11.147 -4.273 1.00 0.00 1 MET A CA 19
ATOM 27921 C C . MET A 1 1 ? -5.606 -9.774 -4.058 1.00 0.00 1 MET A C 19
ATOM 27922 O O . MET A 1 1 ? -6.825 -9.652 -3.931 1.00 0.00 1 MET A O 19
ATOM 27938 N N . GLY A 1 2 ? -4.769 -8.743 -4.022 1.00 0.00 2 GLY A N 19
ATOM 27939 C CA . GLY A 1 2 ? -5.267 -7.394 -3.825 1.00 0.00 2 GLY A CA 19
ATOM 27940 C C . GLY A 1 2 ? -5.772 -6.775 -5.106 1.00 0.00 2 GLY A C 19
ATOM 27941 O O . GLY A 1 2 ? -5.270 -5.746 -5.559 1.00 0.00 2 GLY A O 19
ATOM 27945 N N . ASN A 1 3 ? -6.787 -7.404 -5.672 1.00 0.00 3 ASN A N 19
ATOM 27946 C CA . ASN A 1 3 ? -7.412 -6.933 -6.897 1.00 0.00 3 ASN A CA 19
ATOM 27947 C C . ASN A 1 3 ? -8.030 -5.554 -6.697 1.00 0.00 3 ASN A C 19
ATOM 27948 O O . ASN A 1 3 ? -8.386 -4.882 -7.663 1.00 0.00 3 ASN A O 19
ATOM 27959 N N . PHE A 1 4 ? -8.190 -5.146 -5.436 1.00 0.00 4 PHE A N 19
ATOM 27960 C CA . PHE A 1 4 ? -8.802 -3.860 -5.124 1.00 0.00 4 PHE A CA 19
ATOM 27961 C C . PHE A 1 4 ? -8.235 -2.748 -6.003 1.00 0.00 4 PHE A C 19
ATOM 27962 O O . PHE A 1 4 ? -8.945 -1.814 -6.370 1.00 0.00 4 PHE A O 19
ATOM 27979 N N . HIS A 1 5 ? -6.958 -2.858 -6.345 1.00 0.00 5 HIS A N 19
ATOM 27980 C CA . HIS A 1 5 ? -6.311 -1.863 -7.187 1.00 0.00 5 HIS A CA 19
ATOM 27981 C C . HIS A 1 5 ? -6.982 -1.797 -8.557 1.00 0.00 5 HIS A C 19
ATOM 27982 O O . HIS A 1 5 ? -7.087 -0.728 -9.158 1.00 0.00 5 HIS A O 19
ATOM 27997 N N . GLU A 1 6 ? -7.430 -2.950 -9.043 1.00 0.00 6 GLU A N 19
ATOM 27998 C CA . GLU A 1 6 ? -8.088 -3.028 -10.341 1.00 0.00 6 GLU A CA 19
ATOM 27999 C C . GLU A 1 6 ? -9.552 -2.603 -10.245 1.00 0.00 6 GLU A C 19
ATOM 28000 O O . GLU A 1 6 ? -10.150 -2.180 -11.235 1.00 0.00 6 GLU A O 19
ATOM 28012 N N . SER A 1 7 ? -10.125 -2.721 -9.051 1.00 0.00 7 SER A N 19
ATOM 28013 C CA . SER A 1 7 ? -11.519 -2.352 -8.834 1.00 0.00 7 SER A CA 19
ATOM 28014 C C . SER A 1 7 ? -11.637 -1.090 -7.980 1.00 0.00 7 SER A C 19
ATOM 28015 O O . SER A 1 7 ? -12.714 -0.777 -7.472 1.00 0.00 7 SER A O 19
ATOM 28023 N N . SER A 1 8 ? -10.531 -0.366 -7.824 1.00 0.00 8 SER A N 19
ATOM 28024 C CA . SER A 1 8 ? -10.532 0.859 -7.031 1.00 0.00 8 SER A CA 19
ATOM 28025 C C . SER A 1 8 ? -9.965 2.026 -7.830 1.00 0.00 8 SER A C 19
ATOM 28026 O O . SER A 1 8 ? -9.170 1.836 -8.750 1.00 0.00 8 SER A O 19
ATOM 28034 N N . ASN A 1 9 ? -10.379 3.234 -7.467 1.00 0.00 9 ASN A N 19
ATOM 28035 C CA . ASN A 1 9 ? -9.916 4.437 -8.139 1.00 0.00 9 ASN A CA 19
ATOM 28036 C C . ASN A 1 9 ? -9.239 5.377 -7.146 1.00 0.00 9 ASN A C 19
ATOM 28037 O O . ASN A 1 9 ? -9.435 5.266 -5.938 1.00 0.00 9 ASN A O 19
ATOM 28048 N N . ASN A 1 10 ? -8.432 6.289 -7.670 1.00 0.00 10 ASN A N 19
ATOM 28049 C CA . ASN A 1 10 ? -7.707 7.248 -6.846 1.00 0.00 10 ASN A CA 19
ATOM 28050 C C . ASN A 1 10 ? -6.774 6.525 -5.870 1.00 0.00 10 ASN A C 19
ATOM 28051 O O . ASN A 1 10 ? -6.863 6.681 -4.657 1.00 0.00 10 ASN A O 19
ATOM 28062 N N . ILE A 1 11 ? -5.862 5.732 -6.422 1.00 0.00 11 ILE A N 19
ATOM 28063 C CA . ILE A 1 11 ? -4.904 4.990 -5.609 1.00 0.00 11 ILE A CA 19
ATOM 28064 C C . ILE A 1 11 ? -3.611 5.786 -5.455 1.00 0.00 11 ILE A C 19
ATOM 28065 O O . ILE A 1 11 ? -2.921 6.059 -6.438 1.00 0.00 11 ILE A O 19
ATOM 28081 N N . TRP A 1 12 ? -3.290 6.163 -4.221 1.00 0.00 12 TRP A N 19
ATOM 28082 C CA . TRP A 1 12 ? -2.081 6.935 -3.950 1.00 0.00 12 TRP A CA 19
ATOM 28083 C C . TRP A 1 12 ? -1.724 6.895 -2.468 1.00 0.00 12 TRP A C 19
ATOM 28084 O O . TRP A 1 12 ? -2.352 6.180 -1.688 1.00 0.00 12 TRP A O 19
ATOM 28105 N N . LEU A 1 13 ? -0.710 7.667 -2.086 1.00 0.00 13 LEU A N 19
ATOM 28106 C CA . LEU A 1 13 ? -0.270 7.717 -0.696 1.00 0.00 13 LEU A CA 19
ATOM 28107 C C . LEU A 1 13 ? -0.137 9.157 -0.212 1.00 0.00 13 LEU A C 19
ATOM 28108 O O . LEU A 1 13 ? 0.171 10.060 -0.989 1.00 0.00 13 LEU A O 19
ATOM 28124 N N . GLU A 1 14 ? -0.369 9.362 1.081 1.00 0.00 14 GLU A N 19
ATOM 28125 C CA . GLU A 1 14 ? -0.274 10.689 1.677 1.00 0.00 14 GLU A CA 19
ATOM 28126 C C . GLU A 1 14 ? 0.758 10.702 2.801 1.00 0.00 14 GLU A C 19
ATOM 28127 O O . GLU A 1 14 ? 0.592 10.028 3.817 1.00 0.00 14 GLU A O 19
ATOM 28139 N N . ASP A 1 15 ? 1.823 11.472 2.607 1.00 0.00 15 ASP A N 19
ATOM 28140 C CA . ASP A 1 15 ? 2.888 11.576 3.599 1.00 0.00 15 ASP A CA 19
ATOM 28141 C C . ASP A 1 15 ? 3.620 10.244 3.770 1.00 0.00 15 ASP A C 19
ATOM 28142 O O . ASP A 1 15 ? 4.387 10.067 4.717 1.00 0.00 15 ASP A O 19
ATOM 28151 N N . GLY A 1 16 ? 3.390 9.314 2.845 1.00 0.00 16 GLY A N 19
ATOM 28152 C CA . GLY A 1 16 ? 4.046 8.022 2.911 1.00 0.00 16 GLY A CA 19
ATOM 28153 C C . GLY A 1 16 ? 3.600 7.180 4.092 1.00 0.00 16 GLY A C 19
ATOM 28154 O O . GLY A 1 16 ? 4.430 6.715 4.874 1.00 0.00 16 GLY A O 19
ATOM 28158 N N . HIS A 1 17 ? 2.292 6.968 4.220 1.00 0.00 17 HIS A N 19
ATOM 28159 C CA . HIS A 1 17 ? 1.757 6.159 5.314 1.00 0.00 17 HIS A CA 19
ATOM 28160 C C . HIS A 1 17 ? 0.242 5.995 5.203 1.00 0.00 17 HIS A C 19
ATOM 28161 O O . HIS A 1 17 ? -0.304 4.957 5.577 1.00 0.00 17 HIS A O 19
ATOM 28176 N N . ILE A 1 18 ? -0.435 7.018 4.690 1.00 0.00 18 ILE A N 19
ATOM 28177 C CA . ILE A 1 18 ? -1.885 6.972 4.538 1.00 0.00 18 ILE A CA 19
ATOM 28178 C C . ILE A 1 18 ? -2.279 6.580 3.115 1.00 0.00 18 ILE A C 19
ATOM 28179 O O . ILE A 1 18 ? -1.772 7.138 2.142 1.00 0.00 18 ILE A O 19
ATOM 28195 N N . LEU A 1 19 ? -3.187 5.615 3.008 1.00 0.00 19 LEU A N 19
ATOM 28196 C CA . LEU A 1 19 ? -3.658 5.139 1.712 1.00 0.00 19 LEU A CA 19
ATOM 28197 C C . LEU A 1 19 ? -5.108 5.551 1.480 1.00 0.00 19 LEU A C 19
ATOM 28198 O O . LEU A 1 19 ? -5.935 5.476 2.388 1.00 0.00 19 LEU A O 19
ATOM 28214 N N . HIS A 1 20 ? -5.413 5.985 0.261 1.00 0.00 20 HIS A N 19
ATOM 28215 C CA . HIS A 1 20 ? -6.769 6.403 -0.084 1.00 0.00 20 HIS A CA 19
ATOM 28216 C C . HIS A 1 20 ? -7.169 5.869 -1.454 1.00 0.00 20 HIS A C 19
ATOM 28217 O O . HIS A 1 20 ? -6.399 5.946 -2.410 1.00 0.00 20 HIS A O 19
ATOM 28232 N N . ALA A 1 21 ? -8.378 5.326 -1.537 1.00 0.00 21 ALA A N 19
ATOM 28233 C CA . ALA A 1 21 ? -8.891 4.777 -2.787 1.00 0.00 21 ALA A CA 19
ATOM 28234 C C . ALA A 1 21 ? -10.384 4.490 -2.673 1.00 0.00 21 ALA A C 19
ATOM 28235 O O . ALA A 1 21 ? -10.870 4.110 -1.608 1.00 0.00 21 ALA A O 19
ATOM 28242 N N . GLU A 1 22 ? -11.109 4.666 -3.772 1.00 0.00 22 GLU A N 19
ATOM 28243 C CA . GLU A 1 22 ? -12.545 4.414 -3.778 1.00 0.00 22 GLU A CA 19
ATOM 28244 C C . GLU A 1 22 ? -12.854 3.081 -4.451 1.00 0.00 22 GLU A C 19
ATOM 28245 O O . GLU A 1 22 ? -12.708 2.938 -5.665 1.00 0.00 22 GLU A O 19
ATOM 28257 N N . CYS A 1 23 ? -13.274 2.106 -3.651 1.00 0.00 23 CYS A N 19
ATOM 28258 C CA . CYS A 1 23 ? -13.599 0.781 -4.166 1.00 0.00 23 CYS A CA 19
ATOM 28259 C C . CYS A 1 23 ? -15.108 0.576 -4.231 1.00 0.00 23 CYS A C 19
ATOM 28260 O O . CYS A 1 23 ? -15.857 1.147 -3.439 1.00 0.00 23 CYS A O 19
ATOM 28268 N N . GLY A 1 24 ? -15.547 -0.246 -5.178 1.00 0.00 24 GLY A N 19
ATOM 28269 C CA . GLY A 1 24 ? -16.966 -0.514 -5.327 1.00 0.00 24 GLY A CA 19
ATOM 28270 C C . GLY A 1 24 ? -17.419 -1.711 -4.516 1.00 0.00 24 GLY A C 19
ATOM 28271 O O . GLY A 1 24 ? -16.597 -2.460 -3.989 1.00 0.00 24 GLY A O 19
ATOM 28275 N N . ASN A 1 25 ? -18.732 -1.891 -4.416 1.00 0.00 25 ASN A N 19
ATOM 28276 C CA . ASN A 1 25 ? -19.295 -3.009 -3.663 1.00 0.00 25 ASN A CA 19
ATOM 28277 C C . ASN A 1 25 ? -19.909 -4.042 -4.602 1.00 0.00 25 ASN A C 19
ATOM 28278 O O . ASN A 1 25 ? -19.956 -5.231 -4.288 1.00 0.00 25 ASN A O 19
ATOM 28289 N N . GLY A 1 26 ? -20.379 -3.580 -5.756 1.00 0.00 26 GLY A N 19
ATOM 28290 C CA . GLY A 1 26 ? -20.985 -4.477 -6.723 1.00 0.00 26 GLY A CA 19
ATOM 28291 C C . GLY A 1 26 ? -22.376 -4.034 -7.131 1.00 0.00 26 GLY A C 19
ATOM 28292 O O . GLY A 1 26 ? -22.866 -4.408 -8.197 1.00 0.00 26 GLY A O 19
ATOM 28296 N N . GLU A 1 27 ? -23.014 -3.235 -6.281 1.00 0.00 27 GLU A N 19
ATOM 28297 C CA . GLU A 1 27 ? -24.357 -2.740 -6.560 1.00 0.00 27 GLU A CA 19
ATOM 28298 C C . GLU A 1 27 ? -24.344 -1.745 -7.716 1.00 0.00 27 GLU A C 19
ATOM 28299 O O . GLU A 1 27 ? -25.342 -1.580 -8.418 1.00 0.00 27 GLU A O 19
ATOM 28311 N N . GLY A 1 28 ? -23.207 -1.082 -7.909 1.00 0.00 28 GLY A N 19
ATOM 28312 C CA . GLY A 1 28 ? -23.086 -0.111 -8.981 1.00 0.00 28 GLY A CA 19
ATOM 28313 C C . GLY A 1 28 ? -22.514 1.216 -8.512 1.00 0.00 28 GLY A C 19
ATOM 28314 O O . GLY A 1 28 ? -22.312 2.127 -9.316 1.00 0.00 28 GLY A O 19
ATOM 28318 N N . ASP A 1 29 ? -22.251 1.329 -7.213 1.00 0.00 29 ASP A N 19
ATOM 28319 C CA . ASP A 1 29 ? -21.699 2.555 -6.649 1.00 0.00 29 ASP A CA 19
ATOM 28320 C C . ASP A 1 29 ? -20.325 2.299 -6.040 1.00 0.00 29 ASP A C 19
ATOM 28321 O O . ASP A 1 29 ? -19.976 1.160 -5.730 1.00 0.00 29 ASP A O 19
ATOM 28330 N N . TYR A 1 30 ? -19.548 3.363 -5.871 1.00 0.00 30 TYR A N 19
ATOM 28331 C CA . TYR A 1 30 ? -18.213 3.248 -5.300 1.00 0.00 30 TYR A CA 19
ATOM 28332 C C . TYR A 1 30 ? -18.182 3.784 -3.873 1.00 0.00 30 TYR A C 19
ATOM 28333 O O . TYR A 1 30 ? -19.038 4.575 -3.479 1.00 0.00 30 TYR A O 19
ATOM 28351 N N . VAL A 1 31 ? -17.196 3.340 -3.100 1.00 0.00 31 VAL A N 19
ATOM 28352 C CA . VAL A 1 31 ? -17.064 3.769 -1.712 1.00 0.00 31 VAL A CA 19
ATOM 28353 C C . VAL A 1 31 ? -15.630 4.170 -1.383 1.00 0.00 31 VAL A C 19
ATOM 28354 O O . VAL A 1 31 ? -14.703 3.373 -1.525 1.00 0.00 31 VAL A O 19
ATOM 28367 N N . GLU A 1 32 ? -15.455 5.411 -0.937 1.00 0.00 32 GLU A N 19
ATOM 28368 C CA . GLU A 1 32 ? -14.143 5.920 -0.581 1.00 0.00 32 GLU A CA 19
ATOM 28369 C C . GLU A 1 32 ? -13.651 5.293 0.720 1.00 0.00 32 GLU A C 19
ATOM 28370 O O . GLU A 1 32 ? -14.360 5.292 1.726 1.00 0.00 32 GLU A O 19
ATOM 28382 N N . SER A 1 33 ? -12.434 4.762 0.694 1.00 0.00 33 SER A N 19
ATOM 28383 C CA . SER A 1 33 ? -11.850 4.134 1.873 1.00 0.00 33 SER A CA 19
ATOM 28384 C C . SER A 1 33 ? -10.375 4.496 2.005 1.00 0.00 33 SER A C 19
ATOM 28385 O O . SER A 1 33 ? -9.774 5.041 1.080 1.00 0.00 33 SER A O 19
ATOM 28393 N N . THR A 1 34 ? -9.798 4.192 3.162 1.00 0.00 34 THR A N 19
ATOM 28394 C CA . THR A 1 34 ? -8.394 4.488 3.414 1.00 0.00 34 THR A CA 19
ATOM 28395 C C . THR A 1 34 ? -7.785 3.470 4.374 1.00 0.00 34 THR A C 19
ATOM 28396 O O . THR A 1 34 ? -8.469 2.943 5.251 1.00 0.00 34 THR A O 19
ATOM 28407 N N . LEU A 1 35 ? -6.496 3.199 4.199 1.00 0.00 35 LEU A N 19
ATOM 28408 C CA . LEU A 1 35 ? -5.792 2.244 5.047 1.00 0.00 35 LEU A CA 19
ATOM 28409 C C . LEU A 1 35 ? -4.456 2.810 5.512 1.00 0.00 35 LEU A C 19
ATOM 28410 O O . LEU A 1 35 ? -3.729 3.430 4.736 1.00 0.00 35 LEU A O 19
ATOM 28426 N N . ASP A 1 36 ? -4.135 2.588 6.782 1.00 0.00 36 ASP A N 19
ATOM 28427 C CA . ASP A 1 36 ? -2.884 3.070 7.349 1.00 0.00 36 ASP A CA 19
ATOM 28428 C C . ASP A 1 36 ? -1.817 1.986 7.294 1.00 0.00 36 ASP A C 19
ATOM 28429 O O . ASP A 1 36 ? -2.010 0.882 7.794 1.00 0.00 36 ASP A O 19
ATOM 28438 N N . LEU A 1 37 ? -0.697 2.306 6.670 1.00 0.00 37 LEU A N 19
ATOM 28439 C CA . LEU A 1 37 ? 0.407 1.364 6.547 1.00 0.00 37 LEU A CA 19
ATOM 28440 C C . LEU A 1 37 ? 1.337 1.467 7.742 1.00 0.00 37 LEU A C 19
ATOM 28441 O O . LEU A 1 37 ? 1.995 0.498 8.119 1.00 0.00 37 LEU A O 19
ATOM 28457 N N . ASP A 1 38 ? 1.382 2.655 8.339 1.00 0.00 38 ASP A N 19
ATOM 28458 C CA . ASP A 1 38 ? 2.228 2.892 9.500 1.00 0.00 38 ASP A CA 19
ATOM 28459 C C . ASP A 1 38 ? 1.881 1.924 10.625 1.00 0.00 38 ASP A C 19
ATOM 28460 O O . ASP A 1 38 ? 2.620 1.804 11.602 1.00 0.00 38 ASP A O 19
ATOM 28469 N N . TYR A 1 39 ? 0.753 1.231 10.482 1.00 0.00 39 TYR A N 19
ATOM 28470 C CA . TYR A 1 39 ? 0.325 0.272 11.495 1.00 0.00 39 TYR A CA 19
ATOM 28471 C C . TYR A 1 39 ? 0.006 -1.094 10.879 1.00 0.00 39 TYR A C 19
ATOM 28472 O O . TYR A 1 39 ? -0.397 -2.019 11.584 1.00 0.00 39 TYR A O 19
ATOM 28490 N N . TYR A 1 40 ? 0.190 -1.218 9.565 1.00 0.00 40 TYR A N 19
ATOM 28491 C CA . TYR A 1 40 ? -0.076 -2.474 8.872 1.00 0.00 40 TYR A CA 19
ATOM 28492 C C . TYR A 1 40 ? 1.189 -3.020 8.211 1.00 0.00 40 TYR A C 19
ATOM 28493 O O . TYR A 1 40 ? 1.301 -4.221 7.966 1.00 0.00 40 TYR A O 19
ATOM 28511 N N . ILE A 1 41 ? 2.141 -2.134 7.924 1.00 0.00 41 ILE A N 19
ATOM 28512 C CA . ILE A 1 41 ? 3.394 -2.536 7.295 1.00 0.00 41 ILE A CA 19
ATOM 28513 C C . ILE A 1 41 ? 4.594 -2.079 8.121 1.00 0.00 41 ILE A C 19
ATOM 28514 O O . ILE A 1 41 ? 4.581 -0.998 8.709 1.00 0.00 41 ILE A O 19
ATOM 28530 N N . GLY A 1 42 ? 5.631 -2.910 8.155 1.00 0.00 42 GLY A N 19
ATOM 28531 C CA . GLY A 1 42 ? 6.826 -2.574 8.907 1.00 0.00 42 GLY A CA 19
ATOM 28532 C C . GLY A 1 42 ? 8.089 -2.729 8.083 1.00 0.00 42 GLY A C 19
ATOM 28533 O O . GLY A 1 42 ? 8.035 -3.126 6.920 1.00 0.00 42 GLY A O 19
ATOM 28537 N N . ASN A 1 43 ? 9.228 -2.413 8.689 1.00 0.00 43 ASN A N 19
ATOM 28538 C CA . ASN A 1 43 ? 10.511 -2.519 8.004 1.00 0.00 43 ASN A CA 19
ATOM 28539 C C . ASN A 1 43 ? 11.270 -3.762 8.458 1.00 0.00 43 ASN A C 19
ATOM 28540 O O . ASN A 1 43 ? 11.738 -3.836 9.594 1.00 0.00 43 ASN A O 19
ATOM 28551 N N . ASP A 1 44 ? 11.391 -4.733 7.560 1.00 0.00 44 ASP A N 19
ATOM 28552 C CA . ASP A 1 44 ? 12.097 -5.972 7.863 1.00 0.00 44 ASP A CA 19
ATOM 28553 C C . ASP A 1 44 ? 13.388 -6.070 7.057 1.00 0.00 44 ASP A C 19
ATOM 28554 O O . ASP A 1 44 ? 13.374 -6.462 5.890 1.00 0.00 44 ASP A O 19
ATOM 28563 N N . ASP A 1 45 ? 14.503 -5.711 7.685 1.00 0.00 45 ASP A N 19
ATOM 28564 C CA . ASP A 1 45 ? 15.800 -5.758 7.022 1.00 0.00 45 ASP A CA 19
ATOM 28565 C C . ASP A 1 45 ? 15.821 -4.837 5.807 1.00 0.00 45 ASP A C 19
ATOM 28566 O O . ASP A 1 45 ? 16.293 -5.214 4.734 1.00 0.00 45 ASP A O 19
ATOM 28575 N N . GLY A 1 46 ? 15.302 -3.626 5.982 1.00 0.00 46 GLY A N 19
ATOM 28576 C CA . GLY A 1 46 ? 15.267 -2.670 4.891 1.00 0.00 46 GLY A CA 19
ATOM 28577 C C . GLY A 1 46 ? 14.296 -3.071 3.797 1.00 0.00 46 GLY A C 19
ATOM 28578 O O . GLY A 1 46 ? 14.395 -2.593 2.667 1.00 0.00 46 GLY A O 19
ATOM 28582 N N . SER A 1 47 ? 13.356 -3.951 4.131 1.00 0.00 47 SER A N 19
ATOM 28583 C CA . SER A 1 47 ? 12.365 -4.413 3.167 1.00 0.00 47 SER A CA 19
ATOM 28584 C C . SER A 1 47 ? 10.952 -4.260 3.723 1.00 0.00 47 SER A C 19
ATOM 28585 O O . SER A 1 47 ? 10.759 -4.172 4.936 1.00 0.00 47 SER A O 19
ATOM 28593 N N . PHE A 1 48 ? 9.970 -4.229 2.829 1.00 0.00 48 PHE A N 19
ATOM 28594 C CA . PHE A 1 48 ? 8.575 -4.087 3.230 1.00 0.00 48 PHE A CA 19
ATOM 28595 C C . PHE A 1 48 ? 8.018 -5.411 3.745 1.00 0.00 48 PHE A C 19
ATOM 28596 O O . PHE A 1 48 ? 8.315 -6.474 3.201 1.00 0.00 48 PHE A O 19
ATOM 28613 N N . SER A 1 49 ? 7.210 -5.338 4.799 1.00 0.00 49 SER A N 19
ATOM 28614 C CA . SER A 1 49 ? 6.613 -6.532 5.388 1.00 0.00 49 SER A CA 19
ATOM 28615 C C . SER A 1 49 ? 5.112 -6.351 5.590 1.00 0.00 49 SER A C 19
ATOM 28616 O O . SER A 1 49 ? 4.670 -5.368 6.184 1.00 0.00 49 SER A O 19
ATOM 28624 N N . TRP A 1 50 ? 4.333 -7.308 5.094 1.00 0.00 50 TRP A N 19
ATOM 28625 C CA . TRP A 1 50 ? 2.882 -7.254 5.224 1.00 0.00 50 TRP A CA 19
ATOM 28626 C C . TRP A 1 50 ? 2.449 -7.646 6.632 1.00 0.00 50 TRP A C 19
ATOM 28627 O O . TRP A 1 50 ? 2.689 -8.769 7.077 1.00 0.00 50 TRP A O 19
ATOM 28648 N N . GLY A 1 51 ? 1.812 -6.713 7.330 1.00 0.00 51 GLY A N 19
ATOM 28649 C CA . GLY A 1 51 ? 1.357 -6.979 8.682 1.00 0.00 51 GLY A CA 19
ATOM 28650 C C . GLY A 1 51 ? 2.241 -6.336 9.735 1.00 0.00 51 GLY A C 19
ATOM 28651 O O . GLY A 1 51 ? 2.109 -6.626 10.924 1.00 0.00 51 GLY A O 19
ATOM 28655 N N . GLY A 1 52 ? 3.142 -5.458 9.302 1.00 0.00 52 GLY A N 19
ATOM 28656 C CA . GLY A 1 52 ? 4.031 -4.790 10.233 1.00 0.00 52 GLY A CA 19
ATOM 28657 C C . GLY A 1 52 ? 3.505 -3.434 10.659 1.00 0.00 52 GLY A C 19
ATOM 28658 O O . GLY A 1 52 ? 2.294 -3.218 10.707 1.00 0.00 52 GLY A O 19
ATOM 28662 N N . GLU A 1 53 ? 4.416 -2.517 10.970 1.00 0.00 53 GLU A N 19
ATOM 28663 C CA . GLU A 1 53 ? 4.034 -1.176 11.394 1.00 0.00 53 GLU A CA 19
ATOM 28664 C C . GLU A 1 53 ? 5.265 -0.315 11.658 1.00 0.00 53 GLU A C 19
ATOM 28665 O O . GLU A 1 53 ? 6.350 -0.831 11.924 1.00 0.00 53 GLU A O 19
ATOM 28677 N N . ASN A 1 54 ? 5.086 1.000 11.581 1.00 0.00 54 ASN A N 19
ATOM 28678 C CA . ASN A 1 54 ? 6.179 1.939 11.810 1.00 0.00 54 ASN A CA 19
ATOM 28679 C C . ASN A 1 54 ? 7.251 1.806 10.733 1.00 0.00 54 ASN A C 19
ATOM 28680 O O . ASN A 1 54 ? 8.421 2.104 10.970 1.00 0.00 54 ASN A O 19
ATOM 28691 N N . PHE A 1 55 ? 6.845 1.361 9.547 1.00 0.00 55 PHE A N 19
ATOM 28692 C CA . PHE A 1 55 ? 7.774 1.196 8.436 1.00 0.00 55 PHE A CA 19
ATOM 28693 C C . PHE A 1 55 ? 8.427 2.528 8.078 1.00 0.00 55 PHE A C 19
ATOM 28694 O O . PHE A 1 55 ? 9.633 2.598 7.843 1.00 0.00 55 PHE A O 19
ATOM 28711 N N . SER A 1 56 ? 7.619 3.583 8.045 1.00 0.00 56 SER A N 19
ATOM 28712 C CA . SER A 1 56 ? 8.115 4.916 7.723 1.00 0.00 56 SER A CA 19
ATOM 28713 C C . SER A 1 56 ? 9.107 5.400 8.777 1.00 0.00 56 SER A C 19
ATOM 28714 O O . SER A 1 56 ? 9.875 6.331 8.536 1.00 0.00 56 SER A O 19
ATOM 28722 N N . GLY A 1 57 ? 9.087 4.763 9.948 1.00 0.00 57 GLY A N 19
ATOM 28723 C CA . GLY A 1 57 ? 9.992 5.145 11.019 1.00 0.00 57 GLY A CA 19
ATOM 28724 C C . GLY A 1 57 ? 11.424 5.298 10.545 1.00 0.00 57 GLY A C 19
ATOM 28725 O O . GLY A 1 57 ? 12.124 6.225 10.952 1.00 0.00 57 GLY A O 19
ATOM 28729 N N . SER A 1 58 ? 11.856 4.390 9.676 1.00 0.00 58 SER A N 19
ATOM 28730 C CA . SER A 1 58 ? 13.211 4.434 9.140 1.00 0.00 58 SER A CA 19
ATOM 28731 C C . SER A 1 58 ? 13.191 4.502 7.618 1.00 0.00 58 SER A C 19
ATOM 28732 O O . SER A 1 58 ? 14.085 3.978 6.953 1.00 0.00 58 SER A O 19
ATOM 28740 N N . ALA A 1 59 ? 12.169 5.148 7.071 1.00 0.00 59 ALA A N 19
ATOM 28741 C CA . ALA A 1 59 ? 12.041 5.280 5.628 1.00 0.00 59 ALA A CA 19
ATOM 28742 C C . ALA A 1 59 ? 12.025 6.748 5.218 1.00 0.00 59 ALA A C 19
ATOM 28743 O O . ALA A 1 59 ? 11.729 7.625 6.030 1.00 0.00 59 ALA A O 19
ATOM 28750 N N . SER A 1 60 ? 12.349 7.011 3.958 1.00 0.00 60 SER A N 19
ATOM 28751 C CA . SER A 1 60 ? 12.374 8.376 3.446 1.00 0.00 60 SER A CA 19
ATOM 28752 C C . SER A 1 60 ? 11.695 8.463 2.085 1.00 0.00 60 SER A C 19
ATOM 28753 O O . SER A 1 60 ? 11.699 7.502 1.316 1.00 0.00 60 SER A O 19
ATOM 28761 N N . ASN A 1 61 ? 11.115 9.628 1.796 1.00 0.00 61 ASN A N 19
ATOM 28762 C CA . ASN A 1 61 ? 10.425 9.869 0.528 1.00 0.00 61 ASN A CA 19
ATOM 28763 C C . ASN A 1 61 ? 9.623 8.648 0.080 1.00 0.00 61 ASN A C 19
ATOM 28764 O O . ASN A 1 61 ? 9.881 8.077 -0.980 1.00 0.00 61 ASN A O 19
ATOM 28775 N N . ILE A 1 62 ? 8.648 8.257 0.893 1.00 0.00 62 ILE A N 19
ATOM 28776 C CA . ILE A 1 62 ? 7.806 7.109 0.576 1.00 0.00 62 ILE A CA 19
ATOM 28777 C C . ILE A 1 62 ? 6.655 7.523 -0.332 1.00 0.00 62 ILE A C 19
ATOM 28778 O O . ILE A 1 62 ? 5.843 8.374 0.030 1.00 0.00 62 ILE A O 19
ATOM 28794 N N . THR A 1 63 ? 6.591 6.923 -1.515 1.00 0.00 63 THR A N 19
ATOM 28795 C CA . THR A 1 63 ? 5.539 7.242 -2.473 1.00 0.00 63 THR A CA 19
ATOM 28796 C C . THR A 1 63 ? 5.081 5.998 -3.228 1.00 0.00 63 THR A C 19
ATOM 28797 O O . THR A 1 63 ? 5.809 5.010 -3.320 1.00 0.00 63 THR A O 19
ATOM 28808 N N . LEU A 1 64 ? 3.867 6.058 -3.767 1.00 0.00 64 LEU A N 19
ATOM 28809 C CA . LEU A 1 64 ? 3.304 4.942 -4.517 1.00 0.00 64 LEU A CA 19
ATOM 28810 C C . LEU A 1 64 ? 3.286 5.247 -6.012 1.00 0.00 64 LEU A C 19
ATOM 28811 O O . LEU A 1 64 ? 2.808 6.299 -6.435 1.00 0.00 64 LEU A O 19
ATOM 28827 N N . ASP A 1 65 ? 3.813 4.321 -6.806 1.00 0.00 65 ASP A N 19
ATOM 28828 C CA . ASP A 1 65 ? 3.859 4.491 -8.254 1.00 0.00 65 ASP A CA 19
ATOM 28829 C C . ASP A 1 65 ? 3.273 3.277 -8.967 1.00 0.00 65 ASP A C 19
ATOM 28830 O O . ASP A 1 65 ? 3.279 2.168 -8.433 1.00 0.00 65 ASP A O 19
ATOM 28839 N N . ILE A 1 66 ? 2.768 3.494 -10.178 1.00 0.00 66 ILE A N 19
ATOM 28840 C CA . ILE A 1 66 ? 2.181 2.421 -10.967 1.00 0.00 66 ILE A CA 19
ATOM 28841 C C . ILE A 1 66 ? 3.260 1.670 -11.744 1.00 0.00 66 ILE A C 19
ATOM 28842 O O . ILE A 1 66 ? 4.218 2.268 -12.232 1.00 0.00 66 ILE A O 19
ATOM 28858 N N . GLU A 1 67 ? 3.094 0.356 -11.852 1.00 0.00 67 GLU A N 19
ATOM 28859 C CA . GLU A 1 67 ? 4.052 -0.479 -12.568 1.00 0.00 67 GLU A CA 19
ATOM 28860 C C . GLU A 1 67 ? 3.354 -1.665 -13.225 1.00 0.00 67 GLU A C 19
ATOM 28861 O O . GLU A 1 67 ? 2.473 -2.287 -12.631 1.00 0.00 67 GLU A O 19
ATOM 28873 N N . GLY A 1 68 ? 3.753 -1.972 -14.455 1.00 0.00 68 GLY A N 19
ATOM 28874 C CA . GLY A 1 68 ? 3.155 -3.083 -15.172 1.00 0.00 68 GLY A CA 19
ATOM 28875 C C . GLY A 1 68 ? 2.074 -2.636 -16.136 1.00 0.00 68 GLY A C 19
ATOM 28876 O O . GLY A 1 68 ? 1.690 -1.467 -16.151 1.00 0.00 68 GLY A O 19
ATOM 28880 N N . ASP A 1 69 ? 1.584 -3.571 -16.944 1.00 0.00 69 ASP A N 19
ATOM 28881 C CA . ASP A 1 69 ? 0.541 -3.269 -17.919 1.00 0.00 69 ASP A CA 19
ATOM 28882 C C . ASP A 1 69 ? -0.842 -3.277 -17.269 1.00 0.00 69 ASP A C 19
ATOM 28883 O O . ASP A 1 69 ? -1.796 -2.725 -17.817 1.00 0.00 69 ASP A O 19
ATOM 28892 N N . ASP A 1 70 ? -0.946 -3.907 -16.101 1.00 0.00 70 ASP A N 19
ATOM 28893 C CA . ASP A 1 70 ? -2.215 -3.983 -15.386 1.00 0.00 70 ASP A CA 19
ATOM 28894 C C . ASP A 1 70 ? -2.394 -2.794 -14.441 1.00 0.00 70 ASP A C 19
ATOM 28895 O O . ASP A 1 70 ? -3.448 -2.638 -13.824 1.00 0.00 70 ASP A O 19
ATOM 28904 N N . ASN A 1 71 ? -1.362 -1.961 -14.327 1.00 0.00 71 ASN A N 19
ATOM 28905 C CA . ASN A 1 71 ? -1.415 -0.795 -13.453 1.00 0.00 71 ASN A CA 19
ATOM 28906 C C . ASN A 1 71 ? -1.525 -1.220 -11.998 1.00 0.00 71 ASN A C 19
ATOM 28907 O O . ASN A 1 71 ? -2.598 -1.154 -11.397 1.00 0.00 71 ASN A O 19
ATOM 28918 N N . ILE A 1 72 ? -0.407 -1.660 -11.440 1.00 0.00 72 ILE A N 19
ATOM 28919 C CA . ILE A 1 72 ? -0.369 -2.103 -10.055 1.00 0.00 72 ILE A CA 19
ATOM 28920 C C . ILE A 1 72 ? 0.296 -1.057 -9.162 1.00 0.00 72 ILE A C 19
ATOM 28921 O O . ILE A 1 72 ? 1.472 -0.739 -9.339 1.00 0.00 72 ILE A O 19
ATOM 28937 N N . PRO A 1 73 ? -0.446 -0.505 -8.183 1.00 0.00 73 PRO A N 19
ATOM 28938 C CA . PRO A 1 73 ? 0.087 0.508 -7.266 1.00 0.00 73 PRO A CA 19
ATOM 28939 C C . PRO A 1 73 ? 1.213 -0.038 -6.395 1.00 0.00 73 PRO A C 19
ATOM 28940 O O . PRO A 1 73 ? 0.968 -0.756 -5.425 1.00 0.00 73 PRO A O 19
ATOM 28951 N N . VAL A 1 74 ? 2.448 0.303 -6.750 1.00 0.00 74 VAL A N 19
ATOM 28952 C CA . VAL A 1 74 ? 3.612 -0.157 -6.002 1.00 0.00 74 VAL A CA 19
ATOM 28953 C C . VAL A 1 74 ? 4.187 0.954 -5.130 1.00 0.00 74 VAL A C 19
ATOM 28954 O O . VAL A 1 74 ? 4.411 2.071 -5.597 1.00 0.00 74 VAL A O 19
ATOM 28967 N N . LEU A 1 75 ? 4.429 0.637 -3.862 1.00 0.00 75 LEU A N 19
ATOM 28968 C CA . LEU A 1 75 ? 4.985 1.604 -2.923 1.00 0.00 75 LEU A CA 19
ATOM 28969 C C . LEU A 1 75 ? 6.497 1.441 -2.817 1.00 0.00 75 LEU A C 19
ATOM 28970 O O . LEU A 1 75 ? 6.989 0.401 -2.379 1.00 0.00 75 LEU A O 19
ATOM 28986 N N . ARG A 1 76 ? 7.229 2.471 -3.227 1.00 0.00 76 ARG A N 19
ATOM 28987 C CA . ARG A 1 76 ? 8.687 2.438 -3.185 1.00 0.00 76 ARG A CA 19
ATOM 28988 C C . ARG A 1 76 ? 9.235 3.464 -2.198 1.00 0.00 76 ARG A C 19
ATOM 28989 O O . ARG A 1 76 ? 8.806 4.618 -2.184 1.00 0.00 76 ARG A O 19
ATOM 29010 N N . ALA A 1 77 ? 10.189 3.036 -1.376 1.00 0.00 77 ALA A N 19
ATOM 29011 C CA . ALA A 1 77 ? 10.799 3.917 -0.388 1.00 0.00 77 ALA A CA 19
ATOM 29012 C C . ALA A 1 77 ? 12.075 3.304 0.183 1.00 0.00 77 ALA A C 19
ATOM 29013 O O . ALA A 1 77 ? 12.169 2.089 0.354 1.00 0.00 77 ALA A O 19
ATOM 29020 N N . GLU A 1 78 ? 13.053 4.154 0.481 1.00 0.00 78 GLU A N 19
ATOM 29021 C CA . GLU A 1 78 ? 14.322 3.695 1.038 1.00 0.00 78 GLU A CA 19
ATOM 29022 C C . GLU A 1 78 ? 14.159 3.316 2.506 1.00 0.00 78 GLU A C 19
ATOM 29023 O O . GLU A 1 78 ? 13.902 4.171 3.352 1.00 0.00 78 GLU A O 19
ATOM 29035 N N . LEU A 1 79 ? 14.302 2.028 2.801 1.00 0.00 79 LEU A N 19
ATOM 29036 C CA . LEU A 1 79 ? 14.162 1.536 4.168 1.00 0.00 79 LEU A CA 19
ATOM 29037 C C . LEU A 1 79 ? 15.521 1.316 4.824 1.00 0.00 79 LEU A C 19
ATOM 29038 O O . LEU A 1 79 ? 16.496 0.968 4.157 1.00 0.00 79 LEU A O 19
ATOM 29054 N N . ASN A 1 80 ? 15.574 1.512 6.138 1.00 0.00 80 ASN A N 19
ATOM 29055 C CA . ASN A 1 80 ? 16.807 1.328 6.894 1.00 0.00 80 ASN A CA 19
ATOM 29056 C C . ASN A 1 80 ? 16.861 -0.074 7.501 1.00 0.00 80 ASN A C 19
ATOM 29057 O O . ASN A 1 80 ? 16.127 -0.375 8.442 1.00 0.00 80 ASN A O 19
ATOM 29068 N N . PRO A 1 81 ? 17.731 -0.953 6.976 1.00 0.00 81 PRO A N 19
ATOM 29069 C CA . PRO A 1 81 ? 17.865 -2.319 7.482 1.00 0.00 81 PRO A CA 19
ATOM 29070 C C . PRO A 1 81 ? 18.583 -2.366 8.825 1.00 0.00 81 PRO A C 19
ATOM 29071 O O . PRO A 1 81 ? 19.231 -1.401 9.230 1.00 0.00 81 PRO A O 19
ATOM 29082 N N . MET A 1 82 ? 18.461 -3.495 9.510 1.00 0.00 82 MET A N 19
ATOM 29083 C CA . MET A 1 82 ? 19.097 -3.674 10.811 1.00 0.00 82 MET A CA 19
ATOM 29084 C C . MET A 1 82 ? 20.607 -3.841 10.666 1.00 0.00 82 MET A C 19
ATOM 29085 O O . MET A 1 82 ? 21.360 -3.589 11.606 1.00 0.00 82 MET A O 19
ATOM 29099 N N . ASP A 1 83 ? 21.045 -4.266 9.484 1.00 0.00 83 ASP A N 19
ATOM 29100 C CA . ASP A 1 83 ? 22.465 -4.464 9.224 1.00 0.00 83 ASP A CA 19
ATOM 29101 C C . ASP A 1 83 ? 23.167 -3.130 8.991 1.00 0.00 83 ASP A C 19
ATOM 29102 O O . ASP A 1 83 ? 24.289 -2.919 9.450 1.00 0.00 83 ASP A O 19
ATOM 29111 N N . GLY A 1 84 ? 22.498 -2.232 8.275 1.00 0.00 84 GLY A N 19
ATOM 29112 C CA . GLY A 1 84 ? 23.073 -0.930 7.994 1.00 0.00 84 GLY A CA 19
ATOM 29113 C C . GLY A 1 84 ? 22.877 -0.509 6.551 1.00 0.00 84 GLY A C 19
ATOM 29114 O O . GLY A 1 84 ? 22.599 -1.340 5.688 1.00 0.00 84 GLY A O 19
ATOM 29118 N N . ASP A 1 85 ? 23.024 0.786 6.290 1.00 0.00 85 ASP A N 19
ATOM 29119 C CA . ASP A 1 85 ? 22.861 1.316 4.941 1.00 0.00 85 ASP A CA 19
ATOM 29120 C C . ASP A 1 85 ? 21.445 1.059 4.424 1.00 0.00 85 ASP A C 19
ATOM 29121 O O . ASP A 1 85 ? 21.067 -0.087 4.180 1.00 0.00 85 ASP A O 19
ATOM 29130 N N . PRO A 1 86 ? 20.637 2.122 4.249 1.00 0.00 86 PRO A N 19
ATOM 29131 C CA . PRO A 1 86 ? 19.261 1.990 3.758 1.00 0.00 86 PRO A CA 19
ATOM 29132 C C . PRO A 1 86 ? 19.208 1.499 2.315 1.00 0.00 86 PRO A C 19
ATOM 29133 O O . PRO A 1 86 ? 20.036 1.883 1.489 1.00 0.00 86 PRO A O 19
ATOM 29144 N N . VAL A 1 87 ? 18.230 0.649 2.019 1.00 0.00 87 VAL A N 19
ATOM 29145 C CA . VAL A 1 87 ? 18.072 0.107 0.675 1.00 0.00 87 VAL A CA 19
ATOM 29146 C C . VAL A 1 87 ? 16.692 0.430 0.112 1.00 0.00 87 VAL A C 19
ATOM 29147 O O . VAL A 1 87 ? 15.707 0.484 0.848 1.00 0.00 87 VAL A O 19
ATOM 29160 N N . GLU A 1 88 ? 16.628 0.644 -1.198 1.00 0.00 88 GLU A N 19
ATOM 29161 C CA . GLU A 1 88 ? 15.369 0.961 -1.859 1.00 0.00 88 GLU A CA 19
ATOM 29162 C C . GLU A 1 88 ? 14.405 -0.218 -1.783 1.00 0.00 88 GLU A C 19
ATOM 29163 O O . GLU A 1 88 ? 14.652 -1.274 -2.365 1.00 0.00 88 GLU A O 19
ATOM 29175 N N . ALA A 1 89 ? 13.305 -0.030 -1.062 1.00 0.00 89 ALA A N 19
ATOM 29176 C CA . ALA A 1 89 ? 12.302 -1.077 -0.911 1.00 0.00 89 ALA A CA 19
ATOM 29177 C C . ALA A 1 89 ? 11.069 -0.773 -1.754 1.00 0.00 89 ALA A C 19
ATOM 29178 O O . ALA A 1 89 ? 10.665 0.382 -1.884 1.00 0.00 89 ALA A O 19
ATOM 29185 N N . ASN A 1 90 ? 10.476 -1.815 -2.326 1.00 0.00 90 ASN A N 19
ATOM 29186 C CA . ASN A 1 90 ? 9.289 -1.654 -3.157 1.00 0.00 90 ASN A CA 19
ATOM 29187 C C . ASN A 1 90 ? 8.276 -2.762 -2.883 1.00 0.00 90 ASN A C 19
ATOM 29188 O O . ASN A 1 90 ? 8.583 -3.946 -3.024 1.00 0.00 90 ASN A O 19
ATOM 29199 N N . VAL A 1 91 ? 7.068 -2.370 -2.493 1.00 0.00 91 VAL A N 19
ATOM 29200 C CA . VAL A 1 91 ? 6.013 -3.332 -2.202 1.00 0.00 91 VAL A CA 19
ATOM 29201 C C . VAL A 1 91 ? 4.722 -2.966 -2.926 1.00 0.00 91 VAL A C 19
ATOM 29202 O O . VAL A 1 91 ? 4.284 -1.816 -2.891 1.00 0.00 91 VAL A O 19
ATOM 29215 N N . ASN A 1 92 ? 4.118 -3.951 -3.578 1.00 0.00 92 ASN A N 19
ATOM 29216 C CA . ASN A 1 92 ? 2.878 -3.738 -4.307 1.00 0.00 92 ASN A CA 19
ATOM 29217 C C . ASN A 1 92 ? 1.676 -3.929 -3.384 1.00 0.00 92 ASN A C 19
ATOM 29218 O O . ASN A 1 92 ? 1.349 -5.051 -3.001 1.00 0.00 92 ASN A O 19
ATOM 29229 N N . LEU A 1 93 ? 1.024 -2.825 -3.028 1.00 0.00 93 LEU A N 19
ATOM 29230 C CA . LEU A 1 93 ? -0.141 -2.872 -2.147 1.00 0.00 93 LEU A CA 19
ATOM 29231 C C . LEU A 1 93 ? -1.138 -3.929 -2.613 1.00 0.00 93 LEU A C 19
ATOM 29232 O O . LEU A 1 93 ? -1.741 -4.630 -1.802 1.00 0.00 93 LEU A O 19
ATOM 29248 N N . SER A 1 94 ? -1.297 -4.042 -3.928 1.00 0.00 94 SER A N 19
ATOM 29249 C CA . SER A 1 94 ? -2.213 -5.018 -4.511 1.00 0.00 94 SER A CA 19
ATOM 29250 C C . SER A 1 94 ? -1.836 -6.445 -4.111 1.00 0.00 94 SER A C 19
ATOM 29251 O O . SER A 1 94 ? -2.614 -7.376 -4.304 1.00 0.00 94 SER A O 19
ATOM 29259 N N . GLU A 1 95 ? -0.636 -6.617 -3.566 1.00 0.00 95 GLU A N 19
ATOM 29260 C CA . GLU A 1 95 ? -0.171 -7.935 -3.153 1.00 0.00 95 GLU A CA 19
ATOM 29261 C C . GLU A 1 95 ? -1.061 -8.518 -2.060 1.00 0.00 95 GLU A C 19
ATOM 29262 O O . GLU A 1 95 ? -1.439 -9.689 -2.115 1.00 0.00 95 GLU A O 19
ATOM 29274 N N . ARG A 1 96 ? -1.384 -7.703 -1.060 1.00 0.00 96 ARG A N 19
ATOM 29275 C CA . ARG A 1 96 ? -2.218 -8.153 0.049 1.00 0.00 96 ARG A CA 19
ATOM 29276 C C . ARG A 1 96 ? -3.207 -7.075 0.482 1.00 0.00 96 ARG A C 19
ATOM 29277 O O . ARG A 1 96 ? -3.476 -6.912 1.672 1.00 0.00 96 ARG A O 19
ATOM 29298 N N . ILE A 1 97 ? -3.756 -6.345 -0.483 1.00 0.00 97 ILE A N 19
ATOM 29299 C CA . ILE A 1 97 ? -4.720 -5.296 -0.180 1.00 0.00 97 ILE A CA 19
ATOM 29300 C C . ILE A 1 97 ? -6.013 -5.517 -0.956 1.00 0.00 97 ILE A C 19
ATOM 29301 O O . ILE A 1 97 ? -6.019 -5.501 -2.183 1.00 0.00 97 ILE A O 19
ATOM 29317 N N . GLY A 1 98 ? -7.107 -5.720 -0.233 1.00 0.00 98 GLY A N 19
ATOM 29318 C CA . GLY A 1 98 ? -8.386 -5.946 -0.880 1.00 0.00 98 GLY A CA 19
ATOM 29319 C C . GLY A 1 98 ? -9.418 -4.893 -0.532 1.00 0.00 98 GLY A C 19
ATOM 29320 O O . GLY A 1 98 ? -9.137 -3.959 0.219 1.00 0.00 98 GLY A O 19
ATOM 29324 N N . ASN A 1 99 ? -10.620 -5.050 -1.078 1.00 0.00 99 ASN A N 19
ATOM 29325 C CA . ASN A 1 99 ? -11.707 -4.112 -0.824 1.00 0.00 99 ASN A CA 19
ATOM 29326 C C . ASN A 1 99 ? -12.986 -4.857 -0.454 1.00 0.00 99 ASN A C 19
ATOM 29327 O O . ASN A 1 99 ? -13.661 -5.417 -1.318 1.00 0.00 99 ASN A O 19
ATOM 29338 N N . ASP A 1 100 ? -13.312 -4.863 0.835 1.00 0.00 100 ASP A N 19
ATOM 29339 C CA . ASP A 1 100 ? -14.508 -5.543 1.317 1.00 0.00 100 ASP A CA 19
ATOM 29340 C C . ASP A 1 100 ? -15.701 -4.593 1.350 1.00 0.00 100 ASP A C 19
ATOM 29341 O O . ASP A 1 100 ? -15.699 -3.604 2.082 1.00 0.00 100 ASP A O 19
ATOM 29350 N N . CYS A 1 101 ? -16.718 -4.901 0.551 1.00 0.00 101 CYS A N 19
ATOM 29351 C CA . CYS A 1 101 ? -17.920 -4.076 0.486 1.00 0.00 101 CYS A CA 19
ATOM 29352 C C . CYS A 1 101 ? -17.568 -2.621 0.193 1.00 0.00 101 CYS A C 19
ATOM 29353 O O . CYS A 1 101 ? -18.268 -1.704 0.621 1.00 0.00 101 CYS A O 19
ATOM 29361 N N . GLY A 1 102 ? -16.478 -2.419 -0.539 1.00 0.00 102 GLY A N 19
ATOM 29362 C CA . GLY A 1 102 ? -16.050 -1.074 -0.875 1.00 0.00 102 GLY A CA 19
ATOM 29363 C C . GLY A 1 102 ? -15.040 -0.519 0.111 1.00 0.00 102 GLY A C 19
ATOM 29364 O O . GLY A 1 102 ? -14.363 0.468 -0.176 1.00 0.00 102 GLY A O 19
ATOM 29368 N N . THR A 1 103 ? -14.935 -1.153 1.277 1.00 0.00 103 THR A N 19
ATOM 29369 C CA . THR A 1 103 ? -13.999 -0.711 2.305 1.00 0.00 103 THR A CA 19
ATOM 29370 C C . THR A 1 103 ? -12.625 -1.338 2.094 1.00 0.00 103 THR A C 19
ATOM 29371 O O . THR A 1 103 ? -12.514 -2.476 1.639 1.00 0.00 103 THR A O 19
ATOM 29382 N N . LEU A 1 104 ? -11.580 -0.587 2.429 1.00 0.00 104 LEU A N 19
ATOM 29383 C CA . LEU A 1 104 ? -10.212 -1.067 2.276 1.00 0.00 104 LEU A CA 19
ATOM 29384 C C . LEU A 1 104 ? -9.881 -2.120 3.331 1.00 0.00 104 LEU A C 19
ATOM 29385 O O . LEU A 1 104 ? -10.127 -1.920 4.521 1.00 0.00 104 LEU A O 19
ATOM 29401 N N . ILE A 1 105 ? -9.320 -3.240 2.887 1.00 0.00 105 ILE A N 19
ATOM 29402 C CA . ILE A 1 105 ? -8.953 -4.322 3.791 1.00 0.00 105 ILE A CA 19
ATOM 29403 C C . ILE A 1 105 ? -7.585 -4.895 3.434 1.00 0.00 105 ILE A C 19
ATOM 29404 O O . ILE A 1 105 ? -6.987 -4.517 2.427 1.00 0.00 105 ILE A O 19
ATOM 29420 N N . PHE A 1 106 ? -7.095 -5.808 4.267 1.00 0.00 106 PHE A N 19
ATOM 29421 C CA . PHE A 1 106 ? -5.798 -6.431 4.041 1.00 0.00 106 PHE A CA 19
ATOM 29422 C C . PHE A 1 106 ? -5.934 -7.952 3.983 1.00 0.00 106 PHE A C 19
ATOM 29423 O O . PHE A 1 106 ? -6.669 -8.550 4.769 1.00 0.00 106 PHE A O 19
ATOM 29440 N N . LEU A 1 107 ? -5.220 -8.568 3.047 1.00 0.00 107 LEU A N 19
ATOM 29441 C CA . LEU A 1 107 ? -5.260 -10.017 2.885 1.00 0.00 107 LEU A CA 19
ATOM 29442 C C . LEU A 1 107 ? -4.616 -10.716 4.078 1.00 0.00 107 LEU A C 19
ATOM 29443 O O . LEU A 1 107 ? -3.392 -10.763 4.197 1.00 0.00 107 LEU A O 19
ATOM 29459 N N . ALA A 1 108 ? -5.450 -11.258 4.960 1.00 0.00 108 ALA A N 19
ATOM 29460 C CA . ALA A 1 108 ? -4.963 -11.956 6.144 1.00 0.00 108 ALA A CA 19
ATOM 29461 C C . ALA A 1 108 ? -5.468 -13.394 6.180 1.00 0.00 108 ALA A C 19
ATOM 29462 O O . ALA A 1 108 ? -6.542 -13.628 6.773 1.00 0.00 108 ALA A O 19
ATOM 29470 N N . MET A 1 1 ? -5.706 -12.172 -4.088 1.00 0.00 1 MET A N 20
ATOM 29471 C CA . MET A 1 1 ? -4.754 -11.041 -4.246 1.00 0.00 1 MET A CA 20
ATOM 29472 C C . MET A 1 1 ? -5.444 -9.702 -4.006 1.00 0.00 1 MET A C 20
ATOM 29473 O O . MET A 1 1 ? -6.645 -9.650 -3.741 1.00 0.00 1 MET A O 20
ATOM 29489 N N . GLY A 1 2 ? -4.677 -8.621 -4.101 1.00 0.00 2 GLY A N 20
ATOM 29490 C CA . GLY A 1 2 ? -5.232 -7.297 -3.892 1.00 0.00 2 GLY A CA 20
ATOM 29491 C C . GLY A 1 2 ? -5.801 -6.701 -5.158 1.00 0.00 2 GLY A C 20
ATOM 29492 O O . GLY A 1 2 ? -5.345 -5.662 -5.635 1.00 0.00 2 GLY A O 20
ATOM 29496 N N . ASN A 1 3 ? -6.818 -7.362 -5.682 1.00 0.00 3 ASN A N 20
ATOM 29497 C CA . ASN A 1 3 ? -7.502 -6.918 -6.884 1.00 0.00 3 ASN A CA 20
ATOM 29498 C C . ASN A 1 3 ? -8.142 -5.550 -6.672 1.00 0.00 3 ASN A C 20
ATOM 29499 O O . ASN A 1 3 ? -8.552 -4.896 -7.629 1.00 0.00 3 ASN A O 20
ATOM 29510 N N . PHE A 1 4 ? -8.260 -5.135 -5.409 1.00 0.00 4 PHE A N 20
ATOM 29511 C CA . PHE A 1 4 ? -8.890 -3.862 -5.079 1.00 0.00 4 PHE A CA 20
ATOM 29512 C C . PHE A 1 4 ? -8.388 -2.742 -5.988 1.00 0.00 4 PHE A C 20
ATOM 29513 O O . PHE A 1 4 ? -9.130 -1.818 -6.316 1.00 0.00 4 PHE A O 20
ATOM 29530 N N . HIS A 1 5 ? -7.130 -2.835 -6.397 1.00 0.00 5 HIS A N 20
ATOM 29531 C CA . HIS A 1 5 ? -6.542 -1.832 -7.272 1.00 0.00 5 HIS A CA 20
ATOM 29532 C C . HIS A 1 5 ? -7.260 -1.799 -8.618 1.00 0.00 5 HIS A C 20
ATOM 29533 O O . HIS A 1 5 ? -7.416 -0.740 -9.225 1.00 0.00 5 HIS A O 20
ATOM 29548 N N . GLU A 1 6 ? -7.691 -2.969 -9.081 1.00 0.00 6 GLU A N 20
ATOM 29549 C CA . GLU A 1 6 ? -8.386 -3.074 -10.357 1.00 0.00 6 GLU A CA 20
ATOM 29550 C C . GLU A 1 6 ? -9.852 -2.669 -10.221 1.00 0.00 6 GLU A C 20
ATOM 29551 O O . GLU A 1 6 ? -10.485 -2.263 -11.196 1.00 0.00 6 GLU A O 20
ATOM 29563 N N . SER A 1 7 ? -10.387 -2.784 -9.009 1.00 0.00 7 SER A N 20
ATOM 29564 C CA . SER A 1 7 ? -11.778 -2.431 -8.753 1.00 0.00 7 SER A CA 20
ATOM 29565 C C . SER A 1 7 ? -11.884 -1.148 -7.930 1.00 0.00 7 SER A C 20
ATOM 29566 O O . SER A 1 7 ? -12.932 -0.858 -7.354 1.00 0.00 7 SER A O 20
ATOM 29574 N N . SER A 1 8 ? -10.798 -0.379 -7.878 1.00 0.00 8 SER A N 20
ATOM 29575 C CA . SER A 1 8 ? -10.787 0.870 -7.124 1.00 0.00 8 SER A CA 20
ATOM 29576 C C . SER A 1 8 ? -10.256 2.017 -7.976 1.00 0.00 8 SER A C 20
ATOM 29577 O O . SER A 1 8 ? -9.526 1.799 -8.943 1.00 0.00 8 SER A O 20
ATOM 29585 N N . ASN A 1 9 ? -10.624 3.241 -7.609 1.00 0.00 9 ASN A N 20
ATOM 29586 C CA . ASN A 1 9 ? -10.183 4.423 -8.336 1.00 0.00 9 ASN A CA 20
ATOM 29587 C C . ASN A 1 9 ? -9.435 5.375 -7.410 1.00 0.00 9 ASN A C 20
ATOM 29588 O O . ASN A 1 9 ? -9.575 5.311 -6.188 1.00 0.00 9 ASN A O 20
ATOM 29599 N N . ASN A 1 10 ? -8.640 6.257 -8.002 1.00 0.00 10 ASN A N 20
ATOM 29600 C CA . ASN A 1 10 ? -7.866 7.227 -7.236 1.00 0.00 10 ASN A CA 20
ATOM 29601 C C . ASN A 1 10 ? -6.961 6.525 -6.226 1.00 0.00 10 ASN A C 20
ATOM 29602 O O . ASN A 1 10 ? -7.079 6.735 -5.019 1.00 0.00 10 ASN A O 20
ATOM 29613 N N . ILE A 1 11 ? -6.057 5.692 -6.730 1.00 0.00 11 ILE A N 20
ATOM 29614 C CA . ILE A 1 11 ? -5.130 4.959 -5.873 1.00 0.00 11 ILE A CA 20
ATOM 29615 C C . ILE A 1 11 ? -3.809 5.711 -5.740 1.00 0.00 11 ILE A C 20
ATOM 29616 O O . ILE A 1 11 ? -3.098 5.915 -6.724 1.00 0.00 11 ILE A O 20
ATOM 29632 N N . TRP A 1 12 ? -3.490 6.125 -4.519 1.00 0.00 12 TRP A N 20
ATOM 29633 C CA . TRP A 1 12 ? -2.257 6.859 -4.257 1.00 0.00 12 TRP A CA 20
ATOM 29634 C C . TRP A 1 12 ? -1.909 6.825 -2.773 1.00 0.00 12 TRP A C 20
ATOM 29635 O O . TRP A 1 12 ? -2.561 6.136 -1.989 1.00 0.00 12 TRP A O 20
ATOM 29656 N N . LEU A 1 13 ? -0.877 7.573 -2.392 1.00 0.00 13 LEU A N 20
ATOM 29657 C CA . LEU A 1 13 ? -0.447 7.624 -1.000 1.00 0.00 13 LEU A CA 20
ATOM 29658 C C . LEU A 1 13 ? -0.251 9.064 -0.538 1.00 0.00 13 LEU A C 20
ATOM 29659 O O . LEU A 1 13 ? 0.132 9.933 -1.320 1.00 0.00 13 LEU A O 20
ATOM 29675 N N . GLU A 1 14 ? -0.516 9.305 0.742 1.00 0.00 14 GLU A N 20
ATOM 29676 C CA . GLU A 1 14 ? -0.369 10.636 1.318 1.00 0.00 14 GLU A CA 20
ATOM 29677 C C . GLU A 1 14 ? 0.679 10.629 2.427 1.00 0.00 14 GLU A C 20
ATOM 29678 O O . GLU A 1 14 ? 0.534 9.929 3.428 1.00 0.00 14 GLU A O 20
ATOM 29690 N N . ASP A 1 15 ? 1.734 11.413 2.237 1.00 0.00 15 ASP A N 20
ATOM 29691 C CA . ASP A 1 15 ? 2.812 11.502 3.216 1.00 0.00 15 ASP A CA 20
ATOM 29692 C C . ASP A 1 15 ? 3.505 10.152 3.406 1.00 0.00 15 ASP A C 20
ATOM 29693 O O . ASP A 1 15 ? 4.232 9.950 4.379 1.00 0.00 15 ASP A O 20
ATOM 29702 N N . GLY A 1 16 ? 3.285 9.235 2.467 1.00 0.00 16 GLY A N 20
ATOM 29703 C CA . GLY A 1 16 ? 3.905 7.925 2.545 1.00 0.00 16 GLY A CA 20
ATOM 29704 C C . GLY A 1 16 ? 3.479 7.131 3.766 1.00 0.00 16 GLY A C 20
ATOM 29705 O O . GLY A 1 16 ? 4.321 6.685 4.546 1.00 0.00 16 GLY A O 20
ATOM 29709 N N . HIS A 1 17 ? 2.173 6.940 3.928 1.00 0.00 17 HIS A N 20
ATOM 29710 C CA . HIS A 1 17 ? 1.650 6.178 5.060 1.00 0.00 17 HIS A CA 20
ATOM 29711 C C . HIS A 1 17 ? 0.133 6.015 4.970 1.00 0.00 17 HIS A C 20
ATOM 29712 O O . HIS A 1 17 ? -0.414 4.995 5.390 1.00 0.00 17 HIS A O 20
ATOM 29727 N N . ILE A 1 18 ? -0.543 7.019 4.419 1.00 0.00 18 ILE A N 20
ATOM 29728 C CA . ILE A 1 18 ? -1.994 6.972 4.276 1.00 0.00 18 ILE A CA 20
ATOM 29729 C C . ILE A 1 18 ? -2.390 6.543 2.865 1.00 0.00 18 ILE A C 20
ATOM 29730 O O . ILE A 1 18 ? -1.880 7.072 1.878 1.00 0.00 18 ILE A O 20
ATOM 29746 N N . LEU A 1 19 ? -3.302 5.579 2.781 1.00 0.00 19 LEU A N 20
ATOM 29747 C CA . LEU A 1 19 ? -3.768 5.074 1.494 1.00 0.00 19 LEU A CA 20
ATOM 29748 C C . LEU A 1 19 ? -5.221 5.467 1.247 1.00 0.00 19 LEU A C 20
ATOM 29749 O O . LEU A 1 19 ? -6.057 5.384 2.146 1.00 0.00 19 LEU A O 20
ATOM 29765 N N . HIS A 1 20 ? -5.515 5.891 0.022 1.00 0.00 20 HIS A N 20
ATOM 29766 C CA . HIS A 1 20 ? -6.872 6.290 -0.343 1.00 0.00 20 HIS A CA 20
ATOM 29767 C C . HIS A 1 20 ? -7.287 5.641 -1.659 1.00 0.00 20 HIS A C 20
ATOM 29768 O O . HIS A 1 20 ? -6.518 5.618 -2.620 1.00 0.00 20 HIS A O 20
ATOM 29783 N N . ALA A 1 21 ? -8.506 5.114 -1.696 1.00 0.00 21 ALA A N 20
ATOM 29784 C CA . ALA A 1 21 ? -9.019 4.465 -2.896 1.00 0.00 21 ALA A CA 20
ATOM 29785 C C . ALA A 1 21 ? -10.528 4.263 -2.810 1.00 0.00 21 ALA A C 20
ATOM 29786 O O . ALA A 1 21 ? -11.069 3.997 -1.736 1.00 0.00 21 ALA A O 20
ATOM 29793 N N . GLU A 1 22 ? -11.202 4.390 -3.948 1.00 0.00 22 GLU A N 20
ATOM 29794 C CA . GLU A 1 22 ? -12.650 4.222 -4.006 1.00 0.00 22 GLU A CA 20
ATOM 29795 C C . GLU A 1 22 ? -13.013 2.827 -4.502 1.00 0.00 22 GLU A C 20
ATOM 29796 O O . GLU A 1 22 ? -13.023 2.569 -5.705 1.00 0.00 22 GLU A O 20
ATOM 29808 N N . CYS A 1 23 ? -13.308 1.930 -3.568 1.00 0.00 23 CYS A N 20
ATOM 29809 C CA . CYS A 1 23 ? -13.669 0.560 -3.913 1.00 0.00 23 CYS A CA 20
ATOM 29810 C C . CYS A 1 23 ? -15.180 0.362 -3.855 1.00 0.00 23 CYS A C 20
ATOM 29811 O O . CYS A 1 23 ? -15.830 0.743 -2.882 1.00 0.00 23 CYS A O 20
ATOM 29819 N N . GLY A 1 24 ? -15.732 -0.239 -4.904 1.00 0.00 24 GLY A N 20
ATOM 29820 C CA . GLY A 1 24 ? -17.163 -0.480 -4.952 1.00 0.00 24 GLY A CA 20
ATOM 29821 C C . GLY A 1 24 ? -17.574 -1.682 -4.125 1.00 0.00 24 GLY A C 20
ATOM 29822 O O . GLY A 1 24 ? -16.735 -2.324 -3.493 1.00 0.00 24 GLY A O 20
ATOM 29826 N N . ASN A 1 25 ? -18.868 -1.989 -4.127 1.00 0.00 25 ASN A N 20
ATOM 29827 C CA . ASN A 1 25 ? -19.385 -3.124 -3.368 1.00 0.00 25 ASN A CA 20
ATOM 29828 C C . ASN A 1 25 ? -19.934 -4.196 -4.306 1.00 0.00 25 ASN A C 20
ATOM 29829 O O . ASN A 1 25 ? -19.782 -5.392 -4.056 1.00 0.00 25 ASN A O 20
ATOM 29840 N N . GLY A 1 26 ? -20.574 -3.756 -5.384 1.00 0.00 26 GLY A N 20
ATOM 29841 C CA . GLY A 1 26 ? -21.140 -4.685 -6.344 1.00 0.00 26 GLY A CA 20
ATOM 29842 C C . GLY A 1 26 ? -22.383 -4.129 -7.009 1.00 0.00 26 GLY A C 20
ATOM 29843 O O . GLY A 1 26 ? -22.706 -4.489 -8.141 1.00 0.00 26 GLY A O 20
ATOM 29847 N N . GLU A 1 27 ? -23.078 -3.246 -6.300 1.00 0.00 27 GLU A N 20
ATOM 29848 C CA . GLU A 1 27 ? -24.292 -2.630 -6.818 1.00 0.00 27 GLU A CA 20
ATOM 29849 C C . GLU A 1 27 ? -23.984 -1.758 -8.033 1.00 0.00 27 GLU A C 20
ATOM 29850 O O . GLU A 1 27 ? -24.821 -1.591 -8.920 1.00 0.00 27 GLU A O 20
ATOM 29862 N N . GLY A 1 28 ? -22.778 -1.202 -8.061 1.00 0.00 28 GLY A N 20
ATOM 29863 C CA . GLY A 1 28 ? -22.376 -0.349 -9.164 1.00 0.00 28 GLY A CA 20
ATOM 29864 C C . GLY A 1 28 ? -21.835 0.991 -8.700 1.00 0.00 28 GLY A C 20
ATOM 29865 O O . GLY A 1 28 ? -21.394 1.803 -9.513 1.00 0.00 28 GLY A O 20
ATOM 29869 N N . ASP A 1 29 ? -21.867 1.226 -7.390 1.00 0.00 29 ASP A N 20
ATOM 29870 C CA . ASP A 1 29 ? -21.376 2.477 -6.825 1.00 0.00 29 ASP A CA 20
ATOM 29871 C C . ASP A 1 29 ? -20.020 2.277 -6.157 1.00 0.00 29 ASP A C 20
ATOM 29872 O O . ASP A 1 29 ? -19.599 1.148 -5.908 1.00 0.00 29 ASP A O 20
ATOM 29881 N N . TYR A 1 30 ? -19.342 3.382 -5.873 1.00 0.00 30 TYR A N 20
ATOM 29882 C CA . TYR A 1 30 ? -18.031 3.334 -5.237 1.00 0.00 30 TYR A CA 20
ATOM 29883 C C . TYR A 1 30 ? -18.117 3.758 -3.775 1.00 0.00 30 TYR A C 20
ATOM 29884 O O . TYR A 1 30 ? -19.053 4.449 -3.372 1.00 0.00 30 TYR A O 20
ATOM 29902 N N . VAL A 1 31 ? -17.136 3.336 -2.985 1.00 0.00 31 VAL A N 20
ATOM 29903 C CA . VAL A 1 31 ? -17.101 3.670 -1.566 1.00 0.00 31 VAL A CA 20
ATOM 29904 C C . VAL A 1 31 ? -15.723 4.170 -1.146 1.00 0.00 31 VAL A C 20
ATOM 29905 O O . VAL A 1 31 ? -14.724 3.467 -1.298 1.00 0.00 31 VAL A O 20
ATOM 29918 N N . GLU A 1 32 ? -15.677 5.387 -0.616 1.00 0.00 32 GLU A N 20
ATOM 29919 C CA . GLU A 1 32 ? -14.426 5.982 -0.171 1.00 0.00 32 GLU A CA 20
ATOM 29920 C C . GLU A 1 32 ? -13.869 5.241 1.040 1.00 0.00 32 GLU A C 20
ATOM 29921 O O . GLU A 1 32 ? -14.546 5.099 2.059 1.00 0.00 32 GLU A O 20
ATOM 29933 N N . SER A 1 33 ? -12.631 4.773 0.923 1.00 0.00 33 SER A N 20
ATOM 29934 C CA . SER A 1 33 ? -11.981 4.050 2.010 1.00 0.00 33 SER A CA 20
ATOM 29935 C C . SER A 1 33 ? -10.488 4.358 2.046 1.00 0.00 33 SER A C 20
ATOM 29936 O O . SER A 1 33 ? -9.901 4.746 1.036 1.00 0.00 33 SER A O 20
ATOM 29944 N N . THR A 1 34 ? -9.880 4.188 3.215 1.00 0.00 34 THR A N 20
ATOM 29945 C CA . THR A 1 34 ? -8.456 4.453 3.378 1.00 0.00 34 THR A CA 20
ATOM 29946 C C . THR A 1 34 ? -7.822 3.464 4.350 1.00 0.00 34 THR A C 20
ATOM 29947 O O . THR A 1 34 ? -8.464 3.009 5.296 1.00 0.00 34 THR A O 20
ATOM 29958 N N . LEU A 1 35 ? -6.557 3.135 4.108 1.00 0.00 35 LEU A N 20
ATOM 29959 C CA . LEU A 1 35 ? -5.832 2.199 4.959 1.00 0.00 35 LEU A CA 20
ATOM 29960 C C . LEU A 1 35 ? -4.495 2.785 5.399 1.00 0.00 35 LEU A C 20
ATOM 29961 O O . LEU A 1 35 ? -3.767 3.366 4.594 1.00 0.00 35 LEU A O 20
ATOM 29977 N N . ASP A 1 36 ? -4.177 2.625 6.679 1.00 0.00 36 ASP A N 20
ATOM 29978 C CA . ASP A 1 36 ? -2.925 3.134 7.223 1.00 0.00 36 ASP A CA 20
ATOM 29979 C C . ASP A 1 36 ? -1.853 2.054 7.201 1.00 0.00 36 ASP A C 20
ATOM 29980 O O . ASP A 1 36 ? -2.036 0.971 7.746 1.00 0.00 36 ASP A O 20
ATOM 29989 N N . LEU A 1 37 ? -0.738 2.357 6.558 1.00 0.00 37 LEU A N 20
ATOM 29990 C CA . LEU A 1 37 ? 0.372 1.418 6.466 1.00 0.00 37 LEU A CA 20
ATOM 29991 C C . LEU A 1 37 ? 1.307 1.574 7.650 1.00 0.00 37 LEU A C 20
ATOM 29992 O O . LEU A 1 37 ? 1.968 0.624 8.068 1.00 0.00 37 LEU A O 20
ATOM 30008 N N . ASP A 1 38 ? 1.352 2.788 8.194 1.00 0.00 38 ASP A N 20
ATOM 30009 C CA . ASP A 1 38 ? 2.201 3.079 9.339 1.00 0.00 38 ASP A CA 20
ATOM 30010 C C . ASP A 1 38 ? 1.868 2.154 10.503 1.00 0.00 38 ASP A C 20
ATOM 30011 O O . ASP A 1 38 ? 2.617 2.072 11.477 1.00 0.00 38 ASP A O 20
ATOM 30020 N N . TYR A 1 39 ? 0.740 1.455 10.398 1.00 0.00 39 TYR A N 20
ATOM 30021 C CA . TYR A 1 39 ? 0.323 0.535 11.451 1.00 0.00 39 TYR A CA 20
ATOM 30022 C C . TYR A 1 39 ? -0.001 -0.854 10.892 1.00 0.00 39 TYR A C 20
ATOM 30023 O O . TYR A 1 39 ? -0.399 -1.750 11.637 1.00 0.00 39 TYR A O 20
ATOM 30041 N N . TYR A 1 40 ? 0.176 -1.031 9.583 1.00 0.00 40 TYR A N 20
ATOM 30042 C CA . TYR A 1 40 ? -0.096 -2.315 8.944 1.00 0.00 40 TYR A CA 20
ATOM 30043 C C . TYR A 1 40 ? 1.161 -2.883 8.283 1.00 0.00 40 TYR A C 20
ATOM 30044 O O . TYR A 1 40 ? 1.258 -4.089 8.055 1.00 0.00 40 TYR A O 20
ATOM 30062 N N . ILE A 1 41 ? 2.122 -2.013 7.978 1.00 0.00 41 ILE A N 20
ATOM 30063 C CA . ILE A 1 41 ? 3.366 -2.438 7.346 1.00 0.00 41 ILE A CA 20
ATOM 30064 C C . ILE A 1 41 ? 4.577 -1.980 8.155 1.00 0.00 41 ILE A C 20
ATOM 30065 O O . ILE A 1 41 ? 4.590 -0.878 8.703 1.00 0.00 41 ILE A O 20
ATOM 30081 N N . GLY A 1 42 ? 5.594 -2.833 8.221 1.00 0.00 42 GLY A N 20
ATOM 30082 C CA . GLY A 1 42 ? 6.796 -2.499 8.960 1.00 0.00 42 GLY A CA 20
ATOM 30083 C C . GLY A 1 42 ? 8.055 -2.691 8.139 1.00 0.00 42 GLY A C 20
ATOM 30084 O O . GLY A 1 42 ? 7.994 -3.120 6.987 1.00 0.00 42 GLY A O 20
ATOM 30088 N N . ASN A 1 43 ? 9.199 -2.371 8.733 1.00 0.00 43 ASN A N 20
ATOM 30089 C CA . ASN A 1 43 ? 10.480 -2.510 8.050 1.00 0.00 43 ASN A CA 20
ATOM 30090 C C . ASN A 1 43 ? 11.229 -3.744 8.543 1.00 0.00 43 ASN A C 20
ATOM 30091 O O . ASN A 1 43 ? 11.687 -3.790 9.685 1.00 0.00 43 ASN A O 20
ATOM 30102 N N . ASP A 1 44 ? 11.351 -4.742 7.674 1.00 0.00 44 ASP A N 20
ATOM 30103 C CA . ASP A 1 44 ? 12.045 -5.977 8.020 1.00 0.00 44 ASP A CA 20
ATOM 30104 C C . ASP A 1 44 ? 13.343 -6.112 7.230 1.00 0.00 44 ASP A C 20
ATOM 30105 O O . ASP A 1 44 ? 13.336 -6.533 6.074 1.00 0.00 44 ASP A O 20
ATOM 30114 N N . ASP A 1 45 ? 14.457 -5.754 7.862 1.00 0.00 45 ASP A N 20
ATOM 30115 C CA . ASP A 1 45 ? 15.762 -5.839 7.215 1.00 0.00 45 ASP A CA 20
ATOM 30116 C C . ASP A 1 45 ? 15.814 -4.945 5.980 1.00 0.00 45 ASP A C 20
ATOM 30117 O O . ASP A 1 45 ? 16.319 -5.346 4.931 1.00 0.00 45 ASP A O 20
ATOM 30126 N N . GLY A 1 46 ? 15.289 -3.732 6.112 1.00 0.00 46 GLY A N 20
ATOM 30127 C CA . GLY A 1 46 ? 15.284 -2.802 4.999 1.00 0.00 46 GLY A CA 20
ATOM 30128 C C . GLY A 1 46 ? 14.313 -3.205 3.906 1.00 0.00 46 GLY A C 20
ATOM 30129 O O . GLY A 1 46 ? 14.424 -2.746 2.769 1.00 0.00 46 GLY A O 20
ATOM 30133 N N . SER A 1 47 ? 13.357 -4.065 4.248 1.00 0.00 47 SER A N 20
ATOM 30134 C CA . SER A 1 47 ? 12.365 -4.527 3.284 1.00 0.00 47 SER A CA 20
ATOM 30135 C C . SER A 1 47 ? 10.952 -4.356 3.832 1.00 0.00 47 SER A C 20
ATOM 30136 O O . SER A 1 47 ? 10.743 -4.338 5.045 1.00 0.00 47 SER A O 20
ATOM 30144 N N . PHE A 1 48 ? 9.985 -4.230 2.929 1.00 0.00 48 PHE A N 20
ATOM 30145 C CA . PHE A 1 48 ? 8.590 -4.061 3.320 1.00 0.00 48 PHE A CA 20
ATOM 30146 C C . PHE A 1 48 ? 8.020 -5.363 3.874 1.00 0.00 48 PHE A C 20
ATOM 30147 O O . PHE A 1 48 ? 8.311 -6.445 3.364 1.00 0.00 48 PHE A O 20
ATOM 30164 N N . SER A 1 49 ? 7.208 -5.252 4.921 1.00 0.00 49 SER A N 20
ATOM 30165 C CA . SER A 1 49 ? 6.600 -6.423 5.543 1.00 0.00 49 SER A CA 20
ATOM 30166 C C . SER A 1 49 ? 5.099 -6.226 5.732 1.00 0.00 49 SER A C 20
ATOM 30167 O O . SER A 1 49 ? 4.663 -5.249 6.341 1.00 0.00 49 SER A O 20
ATOM 30175 N N . TRP A 1 50 ? 4.312 -7.162 5.208 1.00 0.00 50 TRP A N 20
ATOM 30176 C CA . TRP A 1 50 ? 2.861 -7.093 5.322 1.00 0.00 50 TRP A CA 20
ATOM 30177 C C . TRP A 1 50 ? 2.408 -7.490 6.724 1.00 0.00 50 TRP A C 20
ATOM 30178 O O . TRP A 1 50 ? 2.629 -8.619 7.161 1.00 0.00 50 TRP A O 20
ATOM 30199 N N . GLY A 1 51 ? 1.776 -6.554 7.423 1.00 0.00 51 GLY A N 20
ATOM 30200 C CA . GLY A 1 51 ? 1.304 -6.826 8.768 1.00 0.00 51 GLY A CA 20
ATOM 30201 C C . GLY A 1 51 ? 2.171 -6.183 9.835 1.00 0.00 51 GLY A C 20
ATOM 30202 O O . GLY A 1 51 ? 2.014 -6.468 11.022 1.00 0.00 51 GLY A O 20
ATOM 30206 N N . GLY A 1 52 ? 3.084 -5.312 9.415 1.00 0.00 52 GLY A N 20
ATOM 30207 C CA . GLY A 1 52 ? 3.958 -4.643 10.360 1.00 0.00 52 GLY A CA 20
ATOM 30208 C C . GLY A 1 52 ? 3.449 -3.267 10.740 1.00 0.00 52 GLY A C 20
ATOM 30209 O O . GLY A 1 52 ? 2.241 -3.038 10.791 1.00 0.00 52 GLY A O 20
ATOM 30213 N N . GLU A 1 53 ? 4.371 -2.347 11.007 1.00 0.00 53 GLU A N 20
ATOM 30214 C CA . GLU A 1 53 ? 4.004 -0.986 11.382 1.00 0.00 53 GLU A CA 20
ATOM 30215 C C . GLU A 1 53 ? 5.245 -0.134 11.628 1.00 0.00 53 GLU A C 20
ATOM 30216 O O . GLU A 1 53 ? 6.329 -0.658 11.885 1.00 0.00 53 GLU A O 20
ATOM 30228 N N . ASN A 1 54 ? 5.077 1.182 11.545 1.00 0.00 54 ASN A N 20
ATOM 30229 C CA . ASN A 1 54 ? 6.182 2.110 11.757 1.00 0.00 54 ASN A CA 20
ATOM 30230 C C . ASN A 1 54 ? 7.258 1.932 10.690 1.00 0.00 54 ASN A C 20
ATOM 30231 O O . ASN A 1 54 ? 8.433 2.212 10.928 1.00 0.00 54 ASN A O 20
ATOM 30242 N N . PHE A 1 55 ? 6.850 1.468 9.512 1.00 0.00 55 PHE A N 20
ATOM 30243 C CA . PHE A 1 55 ? 7.782 1.257 8.412 1.00 0.00 55 PHE A CA 20
ATOM 30244 C C . PHE A 1 55 ? 8.461 2.567 8.019 1.00 0.00 55 PHE A C 20
ATOM 30245 O O . PHE A 1 55 ? 9.662 2.602 7.752 1.00 0.00 55 PHE A O 20
ATOM 30262 N N . SER A 1 56 ? 7.680 3.643 7.988 1.00 0.00 56 SER A N 20
ATOM 30263 C CA . SER A 1 56 ? 8.199 4.957 7.630 1.00 0.00 56 SER A CA 20
ATOM 30264 C C . SER A 1 56 ? 9.159 5.475 8.698 1.00 0.00 56 SER A C 20
ATOM 30265 O O . SER A 1 56 ? 10.031 6.297 8.415 1.00 0.00 56 SER A O 20
ATOM 30273 N N . GLY A 1 57 ? 8.993 4.990 9.926 1.00 0.00 57 GLY A N 20
ATOM 30274 C CA . GLY A 1 57 ? 9.853 5.417 11.017 1.00 0.00 57 GLY A CA 20
ATOM 30275 C C . GLY A 1 57 ? 11.327 5.306 10.677 1.00 0.00 57 GLY A C 20
ATOM 30276 O O . GLY A 1 57 ? 12.155 6.030 11.231 1.00 0.00 57 GLY A O 20
ATOM 30280 N N . SER A 1 58 ? 11.656 4.398 9.764 1.00 0.00 58 SER A N 20
ATOM 30281 C CA . SER A 1 58 ? 13.040 4.196 9.351 1.00 0.00 58 SER A CA 20
ATOM 30282 C C . SER A 1 58 ? 13.175 4.276 7.832 1.00 0.00 58 SER A C 20
ATOM 30283 O O . SER A 1 58 ? 14.097 3.704 7.251 1.00 0.00 58 SER A O 20
ATOM 30291 N N . ALA A 1 59 ? 12.251 4.990 7.195 1.00 0.00 59 ALA A N 20
ATOM 30292 C CA . ALA A 1 59 ? 12.270 5.145 5.746 1.00 0.00 59 ALA A CA 20
ATOM 30293 C C . ALA A 1 59 ? 12.257 6.619 5.356 1.00 0.00 59 ALA A C 20
ATOM 30294 O O . ALA A 1 59 ? 12.031 7.491 6.195 1.00 0.00 59 ALA A O 20
ATOM 30301 N N . SER A 1 60 ? 12.500 6.892 4.078 1.00 0.00 60 SER A N 20
ATOM 30302 C CA . SER A 1 60 ? 12.515 8.263 3.580 1.00 0.00 60 SER A CA 20
ATOM 30303 C C . SER A 1 60 ? 11.843 8.356 2.215 1.00 0.00 60 SER A C 20
ATOM 30304 O O . SER A 1 60 ? 11.837 7.392 1.449 1.00 0.00 60 SER A O 20
ATOM 30312 N N . ASN A 1 61 ? 11.279 9.527 1.919 1.00 0.00 61 ASN A N 20
ATOM 30313 C CA . ASN A 1 61 ? 10.597 9.771 0.646 1.00 0.00 61 ASN A CA 20
ATOM 30314 C C . ASN A 1 61 ? 9.780 8.558 0.203 1.00 0.00 61 ASN A C 20
ATOM 30315 O O . ASN A 1 61 ? 10.042 7.967 -0.845 1.00 0.00 61 ASN A O 20
ATOM 30326 N N . ILE A 1 62 ? 8.789 8.194 1.009 1.00 0.00 62 ILE A N 20
ATOM 30327 C CA . ILE A 1 62 ? 7.933 7.055 0.702 1.00 0.00 62 ILE A CA 20
ATOM 30328 C C . ILE A 1 62 ? 6.749 7.481 -0.160 1.00 0.00 62 ILE A C 20
ATOM 30329 O O . ILE A 1 62 ? 5.909 8.271 0.271 1.00 0.00 62 ILE A O 20
ATOM 30345 N N . THR A 1 63 ? 6.689 6.958 -1.381 1.00 0.00 63 THR A N 20
ATOM 30346 C CA . THR A 1 63 ? 5.607 7.292 -2.301 1.00 0.00 63 THR A CA 20
ATOM 30347 C C . THR A 1 63 ? 5.146 6.064 -3.079 1.00 0.00 63 THR A C 20
ATOM 30348 O O . THR A 1 63 ? 5.888 5.092 -3.224 1.00 0.00 63 THR A O 20
ATOM 30359 N N . LEU A 1 64 ? 3.915 6.116 -3.580 1.00 0.00 64 LEU A N 20
ATOM 30360 C CA . LEU A 1 64 ? 3.350 5.011 -4.345 1.00 0.00 64 LEU A CA 20
ATOM 30361 C C . LEU A 1 64 ? 3.292 5.351 -5.831 1.00 0.00 64 LEU A C 20
ATOM 30362 O O . LEU A 1 64 ? 2.777 6.399 -6.219 1.00 0.00 64 LEU A O 20
ATOM 30378 N N . ASP A 1 65 ? 3.825 4.458 -6.659 1.00 0.00 65 ASP A N 20
ATOM 30379 C CA . ASP A 1 65 ? 3.835 4.664 -8.103 1.00 0.00 65 ASP A CA 20
ATOM 30380 C C . ASP A 1 65 ? 3.266 3.450 -8.833 1.00 0.00 65 ASP A C 20
ATOM 30381 O O . ASP A 1 65 ? 3.317 2.329 -8.326 1.00 0.00 65 ASP A O 20
ATOM 30390 N N . ILE A 1 66 ? 2.728 3.682 -10.026 1.00 0.00 66 ILE A N 20
ATOM 30391 C CA . ILE A 1 66 ? 2.153 2.612 -10.828 1.00 0.00 66 ILE A CA 20
ATOM 30392 C C . ILE A 1 66 ? 3.235 1.912 -11.648 1.00 0.00 66 ILE A C 20
ATOM 30393 O O . ILE A 1 66 ? 4.188 2.542 -12.105 1.00 0.00 66 ILE A O 20
ATOM 30409 N N . GLU A 1 67 ? 3.078 0.605 -11.828 1.00 0.00 67 GLU A N 20
ATOM 30410 C CA . GLU A 1 67 ? 4.039 -0.182 -12.591 1.00 0.00 67 GLU A CA 20
ATOM 30411 C C . GLU A 1 67 ? 3.370 -1.406 -13.210 1.00 0.00 67 GLU A C 20
ATOM 30412 O O . GLU A 1 67 ? 2.672 -2.155 -12.528 1.00 0.00 67 GLU A O 20
ATOM 30424 N N . GLY A 1 68 ? 3.589 -1.601 -14.506 1.00 0.00 68 GLY A N 20
ATOM 30425 C CA . GLY A 1 68 ? 3.001 -2.735 -15.195 1.00 0.00 68 GLY A CA 20
ATOM 30426 C C . GLY A 1 68 ? 1.847 -2.334 -16.093 1.00 0.00 68 GLY A C 20
ATOM 30427 O O . GLY A 1 68 ? 1.258 -1.268 -15.919 1.00 0.00 68 GLY A O 20
ATOM 30431 N N . ASP A 1 69 ? 1.526 -3.191 -17.056 1.00 0.00 69 ASP A N 20
ATOM 30432 C CA . ASP A 1 69 ? 0.435 -2.922 -17.987 1.00 0.00 69 ASP A CA 20
ATOM 30433 C C . ASP A 1 69 ? -0.925 -3.025 -17.297 1.00 0.00 69 ASP A C 20
ATOM 30434 O O . ASP A 1 69 ? -1.945 -2.633 -17.863 1.00 0.00 69 ASP A O 20
ATOM 30443 N N . ASP A 1 70 ? -0.936 -3.555 -16.077 1.00 0.00 70 ASP A N 20
ATOM 30444 C CA . ASP A 1 70 ? -2.175 -3.706 -15.322 1.00 0.00 70 ASP A CA 20
ATOM 30445 C C . ASP A 1 70 ? -2.377 -2.548 -14.345 1.00 0.00 70 ASP A C 20
ATOM 30446 O O . ASP A 1 70 ? -3.441 -2.417 -13.740 1.00 0.00 70 ASP A O 20
ATOM 30455 N N . ASN A 1 71 ? -1.351 -1.712 -14.189 1.00 0.00 71 ASN A N 20
ATOM 30456 C CA . ASN A 1 71 ? -1.424 -0.573 -13.280 1.00 0.00 71 ASN A CA 20
ATOM 30457 C C . ASN A 1 71 ? -1.527 -1.044 -11.838 1.00 0.00 71 ASN A C 20
ATOM 30458 O O . ASN A 1 71 ? -2.608 -1.052 -11.250 1.00 0.00 71 ASN A O 20
ATOM 30469 N N . ILE A 1 72 ? -0.393 -1.440 -11.276 1.00 0.00 72 ILE A N 20
ATOM 30470 C CA . ILE A 1 72 ? -0.350 -1.919 -9.903 1.00 0.00 72 ILE A CA 20
ATOM 30471 C C . ILE A 1 72 ? 0.374 -0.925 -8.995 1.00 0.00 72 ILE A C 20
ATOM 30472 O O . ILE A 1 72 ? 1.569 -0.682 -9.162 1.00 0.00 72 ILE A O 20
ATOM 30488 N N . PRO A 1 73 ? -0.338 -0.334 -8.016 1.00 0.00 73 PRO A N 20
ATOM 30489 C CA . PRO A 1 73 ? 0.254 0.633 -7.086 1.00 0.00 73 PRO A CA 20
ATOM 30490 C C . PRO A 1 73 ? 1.428 0.043 -6.311 1.00 0.00 73 PRO A C 20
ATOM 30491 O O . PRO A 1 73 ? 1.238 -0.717 -5.361 1.00 0.00 73 PRO A O 20
ATOM 30502 N N . VAL A 1 74 ? 2.640 0.397 -6.725 1.00 0.00 74 VAL A N 20
ATOM 30503 C CA . VAL A 1 74 ? 3.846 -0.099 -6.072 1.00 0.00 74 VAL A CA 20
ATOM 30504 C C . VAL A 1 74 ? 4.482 0.975 -5.196 1.00 0.00 74 VAL A C 20
ATOM 30505 O O . VAL A 1 74 ? 4.907 2.020 -5.687 1.00 0.00 74 VAL A O 20
ATOM 30518 N N . LEU A 1 75 ? 4.546 0.708 -3.895 1.00 0.00 75 LEU A N 20
ATOM 30519 C CA . LEU A 1 75 ? 5.133 1.649 -2.949 1.00 0.00 75 LEU A CA 20
ATOM 30520 C C . LEU A 1 75 ? 6.641 1.446 -2.850 1.00 0.00 75 LEU A C 20
ATOM 30521 O O . LEU A 1 75 ? 7.109 0.384 -2.442 1.00 0.00 75 LEU A O 20
ATOM 30537 N N . ARG A 1 76 ? 7.395 2.471 -3.232 1.00 0.00 76 ARG A N 20
ATOM 30538 C CA . ARG A 1 76 ? 8.852 2.407 -3.191 1.00 0.00 76 ARG A CA 20
ATOM 30539 C C . ARG A 1 76 ? 9.420 3.462 -2.248 1.00 0.00 76 ARG A C 20
ATOM 30540 O O . ARG A 1 76 ? 9.041 4.632 -2.308 1.00 0.00 76 ARG A O 20
ATOM 30561 N N . ALA A 1 77 ? 10.334 3.041 -1.379 1.00 0.00 77 ALA A N 20
ATOM 30562 C CA . ALA A 1 77 ? 10.958 3.950 -0.425 1.00 0.00 77 ALA A CA 20
ATOM 30563 C C . ALA A 1 77 ? 12.189 3.317 0.213 1.00 0.00 77 ALA A C 20
ATOM 30564 O O . ALA A 1 77 ? 12.204 2.120 0.500 1.00 0.00 77 ALA A O 20
ATOM 30571 N N . GLU A 1 78 ? 13.217 4.127 0.438 1.00 0.00 78 GLU A N 20
ATOM 30572 C CA . GLU A 1 78 ? 14.450 3.643 1.049 1.00 0.00 78 GLU A CA 20
ATOM 30573 C C . GLU A 1 78 ? 14.213 3.258 2.506 1.00 0.00 78 GLU A C 20
ATOM 30574 O O . GLU A 1 78 ? 13.781 4.081 3.313 1.00 0.00 78 GLU A O 20
ATOM 30586 N N . LEU A 1 79 ? 14.492 2.001 2.834 1.00 0.00 79 LEU A N 20
ATOM 30587 C CA . LEU A 1 79 ? 14.303 1.507 4.194 1.00 0.00 79 LEU A CA 20
ATOM 30588 C C . LEU A 1 79 ? 15.642 1.292 4.893 1.00 0.00 79 LEU A C 20
ATOM 30589 O O . LEU A 1 79 ? 16.647 0.987 4.252 1.00 0.00 79 LEU A O 20
ATOM 30605 N N . ASN A 1 80 ? 15.642 1.445 6.213 1.00 0.00 80 ASN A N 20
ATOM 30606 C CA . ASN A 1 80 ? 16.851 1.261 7.006 1.00 0.00 80 ASN A CA 20
ATOM 30607 C C . ASN A 1 80 ? 16.905 -0.154 7.582 1.00 0.00 80 ASN A C 20
ATOM 30608 O O . ASN A 1 80 ? 16.180 -0.473 8.524 1.00 0.00 80 ASN A O 20
ATOM 30619 N N . PRO A 1 81 ? 17.763 -1.026 7.022 1.00 0.00 81 PRO A N 20
ATOM 30620 C CA . PRO A 1 81 ? 17.896 -2.408 7.488 1.00 0.00 81 PRO A CA 20
ATOM 30621 C C . PRO A 1 81 ? 18.679 -2.511 8.791 1.00 0.00 81 PRO A C 20
ATOM 30622 O O . PRO A 1 81 ? 19.341 -1.561 9.208 1.00 0.00 81 PRO A O 20
ATOM 30633 N N . MET A 1 82 ? 18.602 -3.675 9.427 1.00 0.00 82 MET A N 20
ATOM 30634 C CA . MET A 1 82 ? 19.307 -3.909 10.681 1.00 0.00 82 MET A CA 20
ATOM 30635 C C . MET A 1 82 ? 20.792 -4.161 10.434 1.00 0.00 82 MET A C 20
ATOM 30636 O O . MET A 1 82 ? 21.619 -3.978 11.328 1.00 0.00 82 MET A O 20
ATOM 30650 N N . ASP A 1 83 ? 21.125 -4.581 9.216 1.00 0.00 83 ASP A N 20
ATOM 30651 C CA . ASP A 1 83 ? 22.511 -4.855 8.855 1.00 0.00 83 ASP A CA 20
ATOM 30652 C C . ASP A 1 83 ? 23.297 -3.558 8.698 1.00 0.00 83 ASP A C 20
ATOM 30653 O O . ASP A 1 83 ? 24.413 -3.431 9.201 1.00 0.00 83 ASP A O 20
ATOM 30662 N N . GLY A 1 84 ? 22.706 -2.595 7.997 1.00 0.00 84 GLY A N 20
ATOM 30663 C CA . GLY A 1 84 ? 23.365 -1.320 7.786 1.00 0.00 84 GLY A CA 20
ATOM 30664 C C . GLY A 1 84 ? 23.175 -0.794 6.377 1.00 0.00 84 GLY A C 20
ATOM 30665 O O . GLY A 1 84 ? 22.934 -1.564 5.447 1.00 0.00 84 GLY A O 20
ATOM 30669 N N . ASP A 1 85 ? 23.285 0.521 6.220 1.00 0.00 85 ASP A N 20
ATOM 30670 C CA . ASP A 1 85 ? 23.125 1.155 4.916 1.00 0.00 85 ASP A CA 20
ATOM 30671 C C . ASP A 1 85 ? 21.712 0.942 4.375 1.00 0.00 85 ASP A C 20
ATOM 30672 O O . ASP A 1 85 ? 21.361 -0.162 3.959 1.00 0.00 85 ASP A O 20
ATOM 30681 N N . PRO A 1 86 ? 20.878 1.999 4.370 1.00 0.00 86 PRO A N 20
ATOM 30682 C CA . PRO A 1 86 ? 19.501 1.913 3.874 1.00 0.00 86 PRO A CA 20
ATOM 30683 C C . PRO A 1 86 ? 19.422 1.278 2.490 1.00 0.00 86 PRO A C 20
ATOM 30684 O O . PRO A 1 86 ? 20.328 1.436 1.671 1.00 0.00 86 PRO A O 20
ATOM 30695 N N . VAL A 1 87 ? 18.334 0.559 2.235 1.00 0.00 87 VAL A N 20
ATOM 30696 C CA . VAL A 1 87 ? 18.139 -0.100 0.950 1.00 0.00 87 VAL A CA 20
ATOM 30697 C C . VAL A 1 87 ? 16.779 0.248 0.355 1.00 0.00 87 VAL A C 20
ATOM 30698 O O . VAL A 1 87 ? 15.779 0.322 1.068 1.00 0.00 87 VAL A O 20
ATOM 30711 N N . GLU A 1 88 ? 16.751 0.461 -0.957 1.00 0.00 88 GLU A N 20
ATOM 30712 C CA . GLU A 1 88 ? 15.513 0.800 -1.648 1.00 0.00 88 GLU A CA 20
ATOM 30713 C C . GLU A 1 88 ? 14.526 -0.361 -1.593 1.00 0.00 88 GLU A C 20
ATOM 30714 O O . GLU A 1 88 ? 14.769 -1.424 -2.165 1.00 0.00 88 GLU A O 20
ATOM 30726 N N . ALA A 1 89 ? 13.411 -0.151 -0.901 1.00 0.00 89 ALA A N 20
ATOM 30727 C CA . ALA A 1 89 ? 12.388 -1.180 -0.772 1.00 0.00 89 ALA A CA 20
ATOM 30728 C C . ALA A 1 89 ? 11.181 -0.860 -1.646 1.00 0.00 89 ALA A C 20
ATOM 30729 O O . ALA A 1 89 ? 10.810 0.302 -1.808 1.00 0.00 89 ALA A O 20
ATOM 30736 N N . ASN A 1 90 ? 10.572 -1.898 -2.208 1.00 0.00 90 ASN A N 20
ATOM 30737 C CA . ASN A 1 90 ? 9.406 -1.725 -3.066 1.00 0.00 90 ASN A CA 20
ATOM 30738 C C . ASN A 1 90 ? 8.361 -2.801 -2.788 1.00 0.00 90 ASN A C 20
ATOM 30739 O O . ASN A 1 90 ? 8.641 -3.995 -2.898 1.00 0.00 90 ASN A O 20
ATOM 30750 N N . VAL A 1 91 ? 7.156 -2.372 -2.430 1.00 0.00 91 VAL A N 20
ATOM 30751 C CA . VAL A 1 91 ? 6.073 -3.302 -2.140 1.00 0.00 91 VAL A CA 20
ATOM 30752 C C . VAL A 1 91 ? 4.795 -2.904 -2.870 1.00 0.00 91 VAL A C 20
ATOM 30753 O O . VAL A 1 91 ? 4.373 -1.749 -2.821 1.00 0.00 91 VAL A O 20
ATOM 30766 N N . ASN A 1 92 ? 4.182 -3.870 -3.543 1.00 0.00 92 ASN A N 20
ATOM 30767 C CA . ASN A 1 92 ? 2.952 -3.626 -4.280 1.00 0.00 92 ASN A CA 20
ATOM 30768 C C . ASN A 1 92 ? 1.741 -3.797 -3.365 1.00 0.00 92 ASN A C 20
ATOM 30769 O O . ASN A 1 92 ? 1.405 -4.911 -2.968 1.00 0.00 92 ASN A O 20
ATOM 30780 N N . LEU A 1 93 ? 1.092 -2.684 -3.030 1.00 0.00 93 LEU A N 20
ATOM 30781 C CA . LEU A 1 93 ? -0.080 -2.713 -2.157 1.00 0.00 93 LEU A CA 20
ATOM 30782 C C . LEU A 1 93 ? -1.081 -3.768 -2.618 1.00 0.00 93 LEU A C 20
ATOM 30783 O O . LEU A 1 93 ? -1.689 -4.460 -1.803 1.00 0.00 93 LEU A O 20
ATOM 30799 N N . SER A 1 94 ? -1.238 -3.892 -3.932 1.00 0.00 94 SER A N 20
ATOM 30800 C CA . SER A 1 94 ? -2.156 -4.869 -4.507 1.00 0.00 94 SER A CA 20
ATOM 30801 C C . SER A 1 94 ? -1.776 -6.293 -4.103 1.00 0.00 94 SER A C 20
ATOM 30802 O O . SER A 1 94 ? -2.554 -7.226 -4.287 1.00 0.00 94 SER A O 20
ATOM 30810 N N . GLU A 1 95 ? -0.574 -6.461 -3.564 1.00 0.00 95 GLU A N 20
ATOM 30811 C CA . GLU A 1 95 ? -0.104 -7.776 -3.149 1.00 0.00 95 GLU A CA 20
ATOM 30812 C C . GLU A 1 95 ? -1.007 -8.371 -2.074 1.00 0.00 95 GLU A C 20
ATOM 30813 O O . GLU A 1 95 ? -1.387 -9.540 -2.148 1.00 0.00 95 GLU A O 20
ATOM 30825 N N . ARG A 1 96 ? -1.338 -7.567 -1.067 1.00 0.00 96 ARG A N 20
ATOM 30826 C CA . ARG A 1 96 ? -2.184 -8.031 0.027 1.00 0.00 96 ARG A CA 20
ATOM 30827 C C . ARG A 1 96 ? -3.184 -6.962 0.455 1.00 0.00 96 ARG A C 20
ATOM 30828 O O . ARG A 1 96 ? -3.454 -6.794 1.644 1.00 0.00 96 ARG A O 20
ATOM 30849 N N . ILE A 1 97 ? -3.742 -6.247 -0.515 1.00 0.00 97 ILE A N 20
ATOM 30850 C CA . ILE A 1 97 ? -4.720 -5.208 -0.220 1.00 0.00 97 ILE A CA 20
ATOM 30851 C C . ILE A 1 97 ? -6.010 -5.455 -0.993 1.00 0.00 97 ILE A C 20
ATOM 30852 O O . ILE A 1 97 ? -6.016 -5.448 -2.221 1.00 0.00 97 ILE A O 20
ATOM 30868 N N . GLY A 1 98 ? -7.101 -5.669 -0.268 1.00 0.00 98 GLY A N 20
ATOM 30869 C CA . GLY A 1 98 ? -8.376 -5.921 -0.912 1.00 0.00 98 GLY A CA 20
ATOM 30870 C C . GLY A 1 98 ? -9.424 -4.879 -0.577 1.00 0.00 98 GLY A C 20
ATOM 30871 O O . GLY A 1 98 ? -9.137 -3.892 0.101 1.00 0.00 98 GLY A O 20
ATOM 30875 N N . ASN A 1 99 ? -10.645 -5.103 -1.052 1.00 0.00 99 ASN A N 20
ATOM 30876 C CA . ASN A 1 99 ? -11.748 -4.183 -0.801 1.00 0.00 99 ASN A CA 20
ATOM 30877 C C . ASN A 1 99 ? -13.013 -4.947 -0.424 1.00 0.00 99 ASN A C 20
ATOM 30878 O O . ASN A 1 99 ? -13.686 -5.515 -1.285 1.00 0.00 99 ASN A O 20
ATOM 30889 N N . ASP A 1 100 ? -13.330 -4.961 0.866 1.00 0.00 100 ASP A N 20
ATOM 30890 C CA . ASP A 1 100 ? -14.514 -5.659 1.355 1.00 0.00 100 ASP A CA 20
ATOM 30891 C C . ASP A 1 100 ? -15.718 -4.725 1.405 1.00 0.00 100 ASP A C 20
ATOM 30892 O O . ASP A 1 100 ? -15.722 -3.741 2.145 1.00 0.00 100 ASP A O 20
ATOM 30901 N N . CYS A 1 101 ? -16.739 -5.040 0.613 1.00 0.00 101 CYS A N 20
ATOM 30902 C CA . CYS A 1 101 ? -17.952 -4.230 0.566 1.00 0.00 101 CYS A CA 20
ATOM 30903 C C . CYS A 1 101 ? -17.622 -2.769 0.278 1.00 0.00 101 CYS A C 20
ATOM 30904 O O . CYS A 1 101 ? -18.330 -1.863 0.718 1.00 0.00 101 CYS A O 20
ATOM 30912 N N . GLY A 1 102 ? -16.540 -2.547 -0.461 1.00 0.00 102 GLY A N 20
ATOM 30913 C CA . GLY A 1 102 ? -16.134 -1.195 -0.793 1.00 0.00 102 GLY A CA 20
ATOM 30914 C C . GLY A 1 102 ? -15.128 -0.629 0.192 1.00 0.00 102 GLY A C 20
ATOM 30915 O O . GLY A 1 102 ? -14.471 0.373 -0.091 1.00 0.00 102 GLY A O 20
ATOM 30919 N N . THR A 1 103 ? -15.004 -1.271 1.351 1.00 0.00 103 THR A N 20
ATOM 30920 C CA . THR A 1 103 ? -14.070 -0.823 2.377 1.00 0.00 103 THR A CA 20
ATOM 30921 C C . THR A 1 103 ? -12.684 -1.415 2.144 1.00 0.00 103 THR A C 20
ATOM 30922 O O . THR A 1 103 ? -12.552 -2.539 1.662 1.00 0.00 103 THR A O 20
ATOM 30933 N N . LEU A 1 104 ? -11.654 -0.650 2.490 1.00 0.00 104 LEU A N 20
ATOM 30934 C CA . LEU A 1 104 ? -10.277 -1.097 2.318 1.00 0.00 104 LEU A CA 20
ATOM 30935 C C . LEU A 1 104 ? -9.918 -2.166 3.347 1.00 0.00 104 LEU A C 20
ATOM 30936 O O . LEU A 1 104 ? -10.116 -1.977 4.548 1.00 0.00 104 LEU A O 20
ATOM 30952 N N . ILE A 1 105 ? -9.390 -3.288 2.868 1.00 0.00 105 ILE A N 20
ATOM 30953 C CA . ILE A 1 105 ? -9.003 -4.386 3.746 1.00 0.00 105 ILE A CA 20
ATOM 30954 C C . ILE A 1 105 ? -7.633 -4.936 3.365 1.00 0.00 105 ILE A C 20
ATOM 30955 O O . ILE A 1 105 ? -7.064 -4.558 2.341 1.00 0.00 105 ILE A O 20
ATOM 30971 N N . PHE A 1 106 ? -7.108 -5.830 4.197 1.00 0.00 106 PHE A N 20
ATOM 30972 C CA . PHE A 1 106 ? -5.804 -6.431 3.949 1.00 0.00 106 PHE A CA 20
ATOM 30973 C C . PHE A 1 106 ? -5.910 -7.955 3.915 1.00 0.00 106 PHE A C 20
ATOM 30974 O O . PHE A 1 106 ? -6.611 -8.557 4.728 1.00 0.00 106 PHE A O 20
ATOM 30991 N N . LEU A 1 107 ? -5.208 -8.570 2.968 1.00 0.00 107 LEU A N 20
ATOM 30992 C CA . LEU A 1 107 ? -5.222 -10.022 2.827 1.00 0.00 107 LEU A CA 20
ATOM 30993 C C . LEU A 1 107 ? -4.528 -10.689 4.010 1.00 0.00 107 LEU A C 20
ATOM 30994 O O . LEU A 1 107 ? -3.302 -10.783 4.051 1.00 0.00 107 LEU A O 20
ATOM 31010 N N . ALA A 1 108 ? -5.322 -11.153 4.971 1.00 0.00 108 ALA A N 20
ATOM 31011 C CA . ALA A 1 108 ? -4.784 -11.812 6.154 1.00 0.00 108 ALA A CA 20
ATOM 31012 C C . ALA A 1 108 ? -5.268 -13.255 6.247 1.00 0.00 108 ALA A C 20
ATOM 31013 O O . ALA A 1 108 ? -4.604 -14.059 6.933 1.00 0.00 108 ALA A O 20
#

Foldseek 3Di:
DLCQQVQWPDFWDDPQFKTWIWHAQPPPGTHTEIDGCQQQWAAEQLEIDGGHHNNCVFWPPWIWAFDDPSTFTKIWIFGAGPVGDTDIYIHTCSVFWYAHNNYIDGND